Protein 4N83 (pdb70)

Foldseek 3Di:
DPDDDDDPVDDDDVVLVVLQVQLVVLDDALVVFDQLVQLVQLVVDDPLLNVLLLLLLLLVLLVLVLCLPQLLVLLLVLDDDPSVNVSSVSVSVVSVRSSVNSVVNCPNRHDDVVNVVSNVDSVVDPLSVVLSVVLVCCSVDNDNLSSLLSLLCRLQFLNVLSLLSLLLQVLVVHSVSVLVSVLSVNVNSLSVLLVSLVVSVVVLVVDDPVVNVVVVVVNVVVVVVSLVSSLVVLCVRCVVVPCSVLSNLRNLASSQVSQVSNPHHRDDPRYLVNHDPSSSVSNPD/DPDDDDDPVDDPDVVLVVLQVVLVVLDDALVVQDQLVQVVLLVPDDPLLLVLLLLLLLLQLLVLVLCLPQLLVLLLVVDPGPSNNVSSVSVSVVSVRLSVSSVVNCVNNHDPVSNVVSNVCSVPPPLSVVLSVVLVVCSVDNDNLSSLLSLLCVLLFLSLLRLLSLLLQVLVVHSVRNLVSVLSVNVNSLSVLLVSLVVSQVVLVVDDPVVNVVVVVVSVVVNVVNLVSSLVVSCVRCVVVPCSVLSNLVRLQSSQVSCVSNVHHRDDPRHLVNHDVSSSSSND/DPDDDDDPVPDPDVVLVVLCVQLVVLDDALVVFDQLVQVVVLVVDDPLLNVLLLQLLLLQLLVLVLCLPLLLVLLLVVDDDPSNNVSSVSVSVVSVRLNVNSVVNCVNRHDPVSNVVSNVCSVPPPLSVVLSVVLVVCSVPNDNLSSLLSLLCVQLFLSLLRLLSLLLQVLVVHSVRVNVSVLSVNSNSLSVLLVSLVVSQVVLVVDDPVVNVVVVVVSVVVSVVSLVSSLVVSCVRCVVVPCSVLSNLVNLQSSQVSCVSNVHHRDDPRHLVSHDVSSSSSND/DPDDDDDPVVDDDCVLVVLQVQLVVLDDALVPFDLLVQQVQLVPDDPLLNVLLLLLLLLLLLLLCLCLPQLLVLLLVVDPDPSNNVSSVSVSVVSVRLNVSSVVNCVNRHDPVSNVVSNVCNVPDPLSVVLSCVLVVCSVDNDNLSSLLSLLCVLLFLSLLRLLSLLLQVLVPHSVSVLVSVLSVNSNSLSVLLVSLVVSQVVLVVDDPVVNVVVVVVSVVVVVVNLVSSLVVSCVRCVVPPCSVLSNLVNLQSSQVSCVSNVHHRDDPRHPVNHDVSSVVSND/DPDDDDDPVDDPDCVLVVLLVVLVVLDDALVPFDQQVQQVLQVPDDPLLVVLLLLLLLLLLVVLVLCLPQLLVLLLVVDPDPSNNVSSVSVSVVSVRLSVSSVVNCVNRPDPVSNVVSNVCSVVPPLSVVVSCVLRVCSVDNDSLSSLLSLLCVLLFLSLLSLLSLLLCVLVVHSVSVLVSVLSVNVNSLSVLLVSLVVSQVVLVVDPPVVNVVVVVVSVVVNVVNLVSSLVVLCVRCVVVPCSVLSNLVNLASSQVSCVSNVHHRDDPRDLVNHDVSSVSSVD/DPDDDDDPVPDPDVVLVVLCVQLVVLDDALVVFDQLVQVVLLVPDDPLLLVLLLQLLLLLLVVLVLCLPQQLVLLLVVDDDVSVNVSSVSVSVVSVRLNVNSVVNCVNNHDPVSNVVSNVCNVDPPLSVVLSCVLVVCSVDNDSLSSLLSLLCVQLFLSLLRLLSLLLQVLVVHSVRVLVSVLSVNSNVLSVLLVSLVVSLVVLVVDDPVVNVVVVVVSVVVSVVSLVSSLVVSCVSCVVVPCSVLSNLVNLQSSQVSCVSNVHHRDDPRHLVNHDPSSSVSND/DDDDDDPVPDPDPVLVVLLVQLVVLDDALVVFDQLVQQVLLVPDDPLLVVLLLLLLLLLLLLLVCCLPQQLVLLLVLDDGPSRNVSSVSVSVVSVRSSVNSVVNCVNRHDDVSNVVSNVCQVPPPLSVVLSVVLSCCSVPNDNLSSLLSLLCVLLFLSLLRLLSLLLCVLVVHSVRSNVSVLSVCSNSLSVLLVSLVVSQVVLVVDDPVVNVVVVVVSVVVNVVNLVSSLVVSCVSCVVVPCSVLSNLVRLQSVQVSQVSNPHHRDDPRDPVSHDVSSVSSND/DDDDDDPVDDPDVLLVVLLVVLVVLDDALVVFPLLVQVVLLVPDDPLLLVLLLQLLLLVLLVLCLCLPQQLVLLLVDDPGPSNNVSSVSVSVVSVRLSVSSVVNCVNRHDPVSNVVSNVCSVPPPLSVVLSCVLVVCSVDNDNLSSLLSLLCVLLFLSLLSLLSLLLQVLVVHSVRSLVSVLSVNVSSLSVLLVSLVVSQVVLVVDDPVVNVVVVVVSVVVSCVNLVSSLVVSCVSCVVVPCSVLSSLVSLQSSQVNCVSNVHHRDDPRYPVSRDVSSVSSND

Radius of gyration: 45.93 Å; Cα contacts (8 Å, |Δi|>4): 2920; chains: 8; bounding box: 120×88×138 Å

InterPro domains:
  IPR000358 Ribonucleotide reductase small subunit family [PF00268] (8-279)
  IPR000358 Ribonucleotide reductase small subunit family [PIRSF000355] (4-313)
  IPR000358 Ribonucleotide reductase small subunit family [PTHR23409] (8-311)
  IPR009078 Ferritin-like superfamily [SSF47240] (3-316)
  IPR012348 Ribonucleotide reductase-like [G3DSA:1.10.620.20] (1-287)
  IPR026494 Ribonucleoside-diphosphate reductase subunit beta [TIGR04171] (5-316)
  IPR033909 Ribonucleotide reductase small subunit [cd01049] (8-287)

Nearest PDB structures (foldseek):
  4n83-assembly2_H  TM=1.001E+00  e=3.564E-34  Streptococcus sanguinis SK36
  4m1f-assembly1_A  TM=9.759E-01  e=8.299E-24  Escherichia coli K-12
  1r2f-assembly1_B  TM=9.781E-01  e=1.342E-23  Salmonella enterica subsp. enterica serovar Typhimurium
  1uzr-assembly2_B  TM=9.699E-01  e=4.005E-23  Mycobacterium tuberculosis
  8rag-assembly2_C  TM=9.700E-01  e=2.476E-20  Gardnerella vaginalis ATCC 14019

Solvent-accessible surface area: 83320 Å² total; per-residue (Å²): 150,89,34,166,9,12,18,19,55,50,21,110,21,18,19,0,81,13,10,4,83,76,0,7,138,22,18,7,12,4,88,153,28,73,13,68,99,8,65,71,42,18,126,16,25,63,165,123,48,67,86,8,7,5,59,2,3,0,1,7,0,0,0,0,0,0,1,2,26,23,0,1,40,12,1,6,167,37,46,105,10,37,4,0,24,6,0,1,1,1,1,0,1,0,1,1,0,0,1,24,0,0,3,23,0,2,59,41,17,19,83,176,73,81,10,79,122,25,11,58,66,0,40,105,4,106,71,1,26,96,6,0,72,26,0,8,84,4,9,117,114,16,88,48,12,35,22,9,0,0,3,0,0,0,3,9,0,0,0,17,3,2,0,0,2,4,3,50,6,36,15,50,134,29,7,52,27,0,2,85,0,1,49,30,0,25,102,0,2,59,25,2,4,47,4,4,0,20,1,1,27,53,21,20,111,117,51,70,133,96,79,24,115,137,18,66,116,85,2,49,91,18,0,119,61,0,23,127,43,0,43,21,8,0,79,54,13,0,87,98,28,45,27,13,116,58,0,24,22,0,0,50,33,1,0,15,79,0,0,108,31,1,44,20,107,73,72,35,120,18,63,35,143,83,3,22,106,62,0,34,70,0,49,82,121,117,84,34,135,9,12,20,23,49,26,16,113,21,11,18,0,64,26,10,7,69,114,2,4,128,19,24,11,8,3,104,166,27,77,13,50,100,4,12,71,46,9,43,135,15,61,146,121,36,52,81,6,4,4,59,2,4,0,2,5,0,0,2,0,2,0,3,5,30,20,0,4,40,8,1,16,154,40,41,108,15,37,5,0,22,6,0,0,1,1,2,0,0,2,1,4,0,0,1,29,0,0,3,24,0,0,35,21,3,12,11,59,65,75,12,48,116,22,13,60,62,0,31,104,7,100,81,1,18,96,11,0,83,35,0,10,91,7,3,119,118,19,82,34,18,32,11,7,0,0,4,1,0,0,8,14,0,1,1,19,3,5,0,0,0,6,3,46,6,41,24,67,121,47,5,43,28,2,3,79,0,0,47,20,0,22,103,1,2,59,24,4,2,48,3,6,0,28,2,1,48,49,26,18,111,121,44,74,131,105,86,27,106,148,18,68,121,74,2,45,89,14,0,115,60,2,24,119,42,2,45,21,8,0,66,62,12,0,84,97,37,59,30,12,120,72,0,16,21,0,0,48,30,5,0,15,98,0,0,110,29,1,40,25,114,70,62,31,125,20,49,43,141,85,4,20,107,61,0,43,97,1,61,114,137,91,34,144,9,12,23,18,46,26,21,112,26,15,18,0,71,11,9,6,65,73,3,4,141,22,18,7,9,3,101,154,24,72,14,47,100,4,9,78,40,13,44,140,20,45,149,116,43,66,65,5,3,5,57,2,3,1,2,8,0,0,3,0,1,0,4,6,38,23,1,6,42,7,2,16,165,43,41,111,15,36,4,1,21,4,0,0,1,2,2,0,0,4,2,4,0,0,1,28,0,0,3,23,0,1,38,21,3,15,14,56,64,73,11,56,115,18,14,60,60,0,19,86,9,98,72,1,16,101,7,0,67,33,0,11,84,8,6,119,120,21,81,31,21,38,8,7,0,0,7,2,0,0,8,13,0,0,4,20,4,4,0,1,0,4,1,45,5,43,20,63,124,82,3,44,28,0,2,75,0,0,60,25,0,19,102,2,2,54,24,4,2,53,2,7,0,16,2,0,35,56,22,14,103,122,47,69,119,117,92,25,92,152,19,71,113,74,8,108,88,15,1,66,64,2,16,101,38,1,43,18,8,0,70,58,8,0,83,113,37,62,35,15,118,77,0,17,20,0,0,51,29,3,0,15,83,0,9,122,30,1,44,34,121,77,70,22,125,19,52,44,145,88,5,17,103,59,0,38,88,3,49,124,126,90,32,138,9,14,20,24,56,26,16,117,24,7,17,0,65,23,8,7,72,99,5,4,121,28,28,9,14,2,96,175,28,74,12,36,76,8,7,61,38,16,45,132,18,56,159,123,48,57,67,3,5,3,55,2,3,0,2,5,0,1,3,0,1,0,3,4,36,20,0,5,33,5,2,13,142,46,40,110,14,36,4,0,25,4,0,1,1,3,2,1,0,4,2,4,0,0,2,20,0,0,2,26,0,1,39,30,4,15,28,93,76,79,12,66,120,18,11,59,62,0,26,91,11,96,94,0,12,110,9,1,72,30,0,11,85,14,8,125,115,22,74,25,23,36,20,8,0,0,4,1,1,0,5,11,0,1,0,18,3,4,0,0,0,6,4,46,10,40,17,70,120,84,5,39,28,1,4,85,1,1,64,21,0,25,101,3,2,55,13,2,3,38,3,7,0,20,2,4,47,48,26,23,108,120,38,80,123,97,87,28,102,139,15,66,123,72,2,49,95,16,2,120,62,2,25,122,60,3,42,18,7,0,71,54,3,0,88,80,45,56,32,10,117,77,0,21,20,0,0,48,30,3,1,14,84,0,0,98,29,4,47,21,111,74,64,33,125,20,50,39,133,84,6,24,105,52,0,34,92,3,56,120,126,88,30,139,10,12,20,20,50,25,15,113,25,10,18,0,83,28,11,5,75,108,2,4,114,21,20,7,12,7,102,155,28,70,15,65,1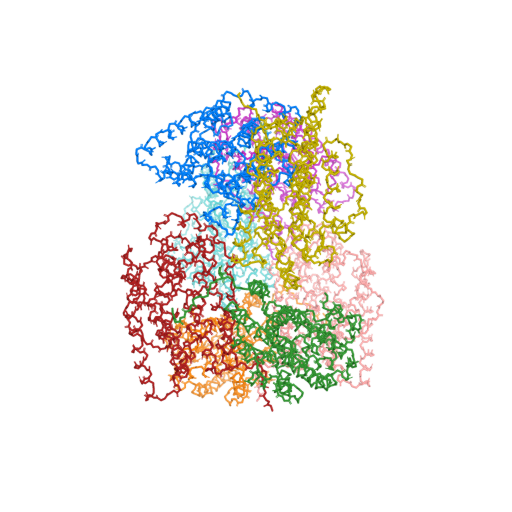00,4,70,88,37,15,175,144,23,58,155,118,44,49,81,6,8,5,47,3,4,1,5,8,0,0,4,0,2,0,4,5,34,18,0,4,45,9,2,17,163,40,40,109,12,37,4,0,20,3,0,0,1,1,2,0,0,2,2,4,0,0,1,23,0,0,2,21,0,1,64,45,18,24,84,158,78,81,8,76,123,19,14,62,67,0,26,102,12,100,84,0,8,103,10,0,71,25,0,8,86,6,6,122,115,18,76,33,18,30,16,8,0,0,4,1,0,0,6,13,0,1,4,17,5,5,0,0,2,8,3,47,7,42,4,57,90,56,6,46,28,3,3,89,0,1,69,25,0,24,99,2,2,57,18,3,2,49,2,6,0,21,2,1,45,40,26,22,103,123,38,74,120,100,82,19,101,139,15,66,122,74,0,42,87,17,0,111,73,0,25,123,33,1,36,11,10,0,72,58,6,1,88,88,35,57,36,13,110,71,0,26,18,0,0,47,29,3,0,12,84,0,0,104,33,4,49,32,113,73,67,34,127,24,56,37,129,90,3,18,46,29,0,34,80,3,56,117,140,92,33,153,12,15,17,18,60,55,46,131,23,110,64,0,94,60,10,7,76,117,4,4,132,27,20,11,9,2,94,163,30,71,13,63,99,4,16,79,46,9,50,150,10,56,150,120,38,57,69,4,3,5,56,2,2,1,1,7,0,0,3,0,0,0,5,4,39,24,0,4,38,6,2,15,160,44,39,111,13,40,6,1,25,4,0,0,0,1,2,0,0,3,2,5,0,0,0,23,0,0,2,23,0,1,44,21,4,17,13,54,66,70,13,53,113,18,13,61,58,0,21,85,11,101,77,1,17,99,10,0,68,29,0,11,89,9,3,122,111,21,78,34,19,36,12,7,0,0,6,2,0,0,7,12,0,0,2,17,4,5,0,1,1,2,2,48,3,45,22,63,123,62,3,39,28,0,2,80,0,0,61,26,0,20,90,2,2,59,21,6,3,81,2,6,0,44,1,0,56,47,27,20,100,120,43,73,131,112,90,22,96,143,17,75,104,73,6,101,84,18,1,68,62,2,19,97,56,2,42,15,8,0,68,59,7,0,86,99,36,64,31,16,114,75,0,20,22,0,0,48,34,3,0,15,87,0,8,95,31,0,45,28,118,81,70,24,124,18,46,41,136,86,5,16,100,60,0,30,93,3,55,112,148,34,153,14,4,23,20,57,56,62,119,20,104,51,0,84,50,10,4,64,115,1,3,119,25,20,9,12,6,103,153,28,78,14,35,80,4,7,62,41,16,50,132,14,46,160,136,44,67,88,1,5,5,37,2,3,0,3,4,0,1,4,0,1,0,1,6,33,26,0,4,34,12,0,15,160,43,37,114,12,38,4,0,26,2,0,0,1,1,2,0,0,0,1,3,2,0,1,23,0,0,2,28,0,1,42,22,6,15,24,87,65,75,10,69,113,19,12,58,66,0,44,98,12,99,80,0,13,95,3,1,78,31,0,11,83,4,5,126,106,21,80,32,20,37,10,8,0,0,3,1,0,0,6,11,0,0,0,22,3,4,0,0,2,5,3,39,5,46,20,60,119,82,5,42,27,2,3,75,0,1,50,25,0,26,100,0,2,55,24,2,2,70,5,4,0,59,1,5,70,51,23,27,102,122,49,78,146,94,84,28,107,125,19,60,115,78,2,51,82,14,1,132,69,1,24,121,33,1,50,20,9,0,75,74,7,0,84,120,42,53,39,21,121,67,0,14,17,1,0,50,32,3,0,16,83,0,0,104,37,2,42,28,117,79,71,34,125,25,59,32,134,83,2,13,100,61,0,48,90,2,60,120,134,36,152,9,12,22,21,53,25,17,114,22,12,15,0,77,23,11,9,75,114,3,5,122,18,27,10,8,5,100,150,29,73,11,57,96,3,13,84,44,12,50,143,13,57,142,114,40,48,85,6,5,5,67,3,3,0,3,6,0,0,2,0,0,0,2,4,33,22,2,5,45,9,0,12,158,42,41,104,15,38,5,0,20,4,0,0,1,2,2,0,0,3,1,4,0,0,1,27,0,0,3,22,0,0,36,28,3,16,12,61,66,73,14,52,117,19,11,59,62,0,25,86,10,99,86,1,9,110,11,0,74,22,0,10,91,9,6,122,115,21,79,37,19,33,8,8,0,0,6,1,0,0,6,13,0,0,1,16,4,4,0,3,1,6,2,51,6,42,11,71,129,49,5,45,27,1,3,79,0,1,53,26,0,18,104,2,2,57,25,2,3,43,2,5,0,25,1,0,47,50,28,19,108,121,45,67,131,94,84,24,103,149,17,71,117,69,0,50,85,15,0,109,57,2,24,116,42,3,48,21,10,0,70,64,12,1,84,94,41,72,35,9,116,78,0,12,27,1,0,48,36,4,0,15,91,0,0,102,30,1,44,19,110,71,65,26,126,12,52,42,138,78,3,22,110,53,0,39,88,1,60,117

B-factor: mean 49.42, std 34.69, range [2.0, 145.28]

CATH classification: 1.10.620.20

Secondary structure (DSSP, 8-state):
-------TTS-SSHHHHHHHHHHHHT---TTTS-GGGGHHHHSSS-HHHHHHHHHHHHHHHHHHHHIIIIIHHHHHTT-SSHHHHHHHHHHHHHHHHHHHHHHHHHHHHS-HHHHHHHHHHHTT-HHHHHHHHHHHHHHHHS-TTHHHHHHHHIIIIITHHHHHHHHHHHHTT-SHHHHHHHHHHHHHHHHHHHHHHHHHHHHHSSS-HHHHHHHHHHHHHHHHHHHHHHHHHHHHHHTTTT-HHHHHHHHHHHHHHHHHHTT----S---TTTS-HHHHHHH--/--S----TTS-S-HHHHHHHHHHHHT---GGGS-GGGGHHHHTTS-HHHHHHHHHHHHHHHHHHHHIIIIIHHHHHTT-SSHHHHHHHHHHHHHHHHHHHHHHHHHHHHS-HHHHHHHHHHHHH-HHHHHHHHHHHHHHHHS-HHHHHHHHHHIIIIITHHHHHHHHHHHHTT-SHHHHHHHHHHHHHHHHHHHHHHHHHHHHHHTS-HHHHHHHHHHHHHHHHHHHHHHHHHHHHHHTTTT-HHHHHHHHHHHHHHHHHHTT----S---TTTS-HHHHHHT-/-------TTS-S-HHHHHHHHHHHHT---GGGS-GGGGHHHHHTS-HHHHHHHHHHHHHHHHHHHHIIIIIHHHHHHT-SSHHHHHHHHHHHHHHHHHHHHHHHHHHHH--HHHHHHHHHHHHH-HHHHHHHHHHHHHHHHS-HHHHHHHHHHIIIIITHHHHHHHHHHHHTT-SHHHHHHHHHHHHHHHHHHHHHHHHHHHHHHHS-HHHHHHHHHHHHHHHHHHHHHHHHHHHHHHTTTT-HHHHHHHHHHHHHHHHHHTT----S---GGGS-HHHHHHH-/-------TTS-S-HHHHHHHHHHHHT---GGGS-GGGGHHHHHHS-HHHHHHHHHHHHHHHHHHHHIIIIIHHHHHTT-SSHHHHHHHHHHHHHHHHHHHHHHHHHHHH--HHHHHHHHHHHHH-HHHHHHHHHHHHHHHHS-HHHHHHHHHHIIIIITHHHHHHHHHHHHTT-SHHHHHHHHHHHHHHHHHHHHHHHHHHHHHHTS-HHHHHHHHHHHHHHHHHHHHHHHHHHHHHHTTTT-HHHHHHHHHHHHHHHHHHTT----S---TTTS-HHHHHHH-/-------TTS-S-HHHHHHHHHHHHT---GGGS-GGGGHHHHHTS-HHHHHHHHHHHHHHHHHHHHIIIIIHHHHGGG-SSHHHHHHHHHHHHHHHHHHHHHHHHHHHHS-HHHHHHHHHHHTT-HHHHHHHHHHHHHHHHS-HHHHHHHHHHIIIIITHHHHHHHHHHHHTT-SHHHHHHHHHHHHHHHHHHHHHHHHHHHHHTTS-HHHHHHHHHHHHHHHHHHHHHHHHHHHHHHGGGT-HHHHHHHHHHHHHHHHHHTT----S---STTS-HHHHHHH-/---PPP-TTS-S-HHHHHHHHHHHHT---GGGS-GGGGHHHHHTS-HHHHHHHHHHHHHHHHHHHHIIIIIHHHHHTT-SSHHHHHHHHHHHHHHHHHHHHHHHHHHHH--HHHHHHHHHHHHH-HHHHHHHHHHHHHHHHS-HHHHHHHHHHIIIIITHHHHHHHHHHHHTT-SHHHHHHHHHHHHHHHHHHHHHHHHHHHHHHHS-HHHHHHHHHHHHHHHHHHHHHHHHHHHHHHGGGT-HHHHHHHHHHHHHHHHHHTTPPP-----GGGS-HHHHHHH-/------SSS-S-HHHHHHHHHHSTT---TTTS-GGGGHHHHTTS-HHHHHHHHHHHHHHHHHHHHIIIIIHHHHGGG--SHHHHHHHHHHHHHHHHHHHHHHHHHHHH--HHHHHHHHHHHHH-HHHHHHHHHHHHHHHHS-HHHHHHHHHHIIIIITHHHHHHHHHHHHTT-SHHHHHHHHHHHHHHHHHHHHHHHHHHHHHHHS-HHHHHHHHHHHHHHHHHHHHHHHHHHHHHHTTTT-HHHHHHHHHHHHHHHHHHHT--------TTTS-HHHHHHH-/------TTS-S-HHHHHHHHHHHHT---GGGS-GGGGHHHHHTS-HHHHHHHHHHHHHHHHHHHHIIIIIHHHHGGG-SSHHHHHHHHHHHHHHHHHHHHHHHHHHHH--HHHHHHHHHHHTT-HHHHHHHHHHHHHHHHS-HHHHHHHHHIIIIIITHHHHHHHHHHHHTT-SHHHHHHHHHHHHHHHHHHHHHHHHHHHHHHTS-HHHHHHHHHHHHHHHHHHHHHHHHHHHHHHGGGT-HHHHHHHHHHHHHHHHHHTT----S---GGGS-HHHHHHH-

Sequence (2271 aa):
TYYKAINWNAIEDVIDKSTWEKLTEQFWLDTRIPLSNDLDDWRKLSHKEKDLVGKVFGGLTLLDTLQSESGVDALRKDVRTAHEEAVFNNIQFMESVHAKSYSSIFSTLNTKSEIDEIFAWTNTNPYLQKKAEIINEIYLNGTALEKKIASVFLETFLFYSGFFTPLYYLGNNKLANVAEIIKLIIRDESVHGTYIGYKFQLAFNELPEDEQEKLKEWMYDLLYTLYENEEGYTESLYDTVGWTEEVKTFLRYNANKALMNLGQDPLFPDSADDVNPIVMNGISTTYYKAINWNAIEDVIDKSTWEKLTEQFWLDTRIPLSNDLDDWRKLSHKEKDLVGKVFGGLTLLDTLQSESGVDALRKDVRTAHEEAVFNNIQFMESVHAKSYSSIFSTLNTKSEIDEIFAWTNTNPYLQKKAEIINEIYLNGTALEKKIASVFLETFLFYSGFFTPLYYLGNNKLANVAEIIKLIIRDESVHGTYIGYKFQLAFNELPEDEQEKLKEWMYDLLYTLYENEEGYTESLYDTVGWTEEVKTFLRYNANKALMNLGQDPLFPDSADDVNPIVMNGISTYYKAINWNAIEDVIDKSTWEKLTEQFWLDTRIPLSNDLDDWRKLSHKEKDLVGKVFGGLTLLDTLQSESGVDALRKDVRTAHEEAVFNNIQFMESVHAKSYSSIFSTLNTKSEIDEIFAWTNTNPYLQKKAEIINEIYLNGTALEKKIASVFLETFLFYSGFFTPLYYLGNNKLANVAEIIKLIIRDESVHGTYIGYKFQLAFNELPEDEQEKLKEWMYDLLYTLYENEEGYTESLYDTVGWTEEVKTFLRYNANKALMNLGQDPLFPDSADDVNPIVMNGISTYYKAINWNAIEDVIDKSTWEKLTEQFWLDTRIPLSNDLDDWRKLSHKEKDLVGKVFGGLTLLDTLQSESGVDALRKDVRTAHEEAVFNNIQFMESVHAKSYSSIFSTLNTKSEIDEIFAWTNTNPYLQKKAEIINEIYLNGTALEKKIASVFLETFLFYSGFFTPLYYLGNNKLANVAEIIKLIIRDESVHGTYIGYKFQLAFNELPEDEQEKLKEWMYDLLYTLYENEEGYTESLYDTVGWTEEVKTFLRYNANKALMNLGQDPLFPDSADDVNPIVMNGISTYYKAINWNAIEDVIDKSTWEKLTEQFWLDTRIPLSNDLDDWRKLSHKEKDLVGKVFGGLTLLDTLQSESGVDALRKDVRTAHEEAVFNNIQFMESVHAKSYSSIFSTLNTKSEIDEIFAWTNTNPYLQKKAEIINEIYLNGTALEKKIASVFLETFLFYSGFFTPLYYLGNNKLANVAEIIKLIIRDESVHGTYIGYKFQLAFNELPEDEQEKLKEWMYDLLYTLYENEEGYTESLYDTVGWTEEVKTFLRYNANKALMNLGQDPLFPDSADDVNPIVMNGISTYYKAINWNAIEDVIDKSTWEKLTEQFWLDTRIPLSNDLDDWRKLSHKEKDLVGKVFGGLTLLDTLQSESGVDALRKDVRTAHEEAVFNNIQFMESVHAKSYSSIFSTLNTKSEIDEIFAWTNTNPYLQKKAEIINEIYLNGTALEKKIASVFLETFLFYSGFFTPLYYLGNNKLANVAEIIKLIIRDESVHGTYIGYKFQLAFNELPEDEQEKLKEWMYDLLYTLYENEEGYTESLYDTVGWTEEVKTFLRYNANKALMNLGQDPLFPDSADDVNPIVMNGISYYKAINWNAIEDVIDKSTWEKLTEQFWLDTRIPLSNDLDDWRKLSHKEKDLVGKVFGGLTLLDTLQSESGVDALRKDVRTAHEEAVFNNIQFMESVHAKSYSSIFSTLNTKSEIDEIFAWTNTNPYLQKKAEIINEIYLNGTALEKKIASVFLETFLFYSGFFTPLYYLGNNKLANVAEIIKLIIRDESVHGTYIGYKFQLAFNELPEDEQEKLKEWMYDLLYTLYENEEGYTESLYDTVGWTEEVKTFLRYNANKALMNLGQDPLFPDSADDVNPIVMNGISYYKAINWNAIEDVIDKSTWEKLTEQFWLDTRIPLSNDLDDWRKLSHKEKDLVGKVFGGLTLLDTLQSESGVDALRKDVRTAHEEAVFNNIQFMESVHAKSYSSIFSTLNTKSEIDEIFAWTNTNPYLQKKAEIINEIYLNGTALEKKIASVFLETFLFYSGFFTPLYYLGNNKLANVAEIIKLIIRDESVHGTYIGYKFQLAFNELPEDEQEKLKEWMYDLLYTLYENEEGYTESLYDTVGWTEEVKTFLRYNANKALMNLGQDPLFPDSADDVNPIVMNGIS

Structure (mmCIF, N/CA/C/O backbone):
data_4N83
#
_entry.id   4N83
#
_cell.length_a   117.657
_cell.length_b   80.224
_cell.length_c   166.374
_cell.angle_alpha   90.000
_cell.angle_beta   105.910
_cell.angle_gamma   90.000
#
_symmetry.space_group_name_H-M   'P 1 21 1'
#
loop_
_entity.id
_entity.type
_entity.pdbx_description
1 polymer 'Ribonucleoside-diphosphate reductase subunit beta'
2 non-polymer 'MANGANESE (II) ION'
3 water water
#
loop_
_atom_site.group_PDB
_atom_site.id
_atom_site.type_symbol
_atom_site.label_atom_id
_atom_site.label_alt_id
_atom_site.label_comp_id
_atom_site.label_asym_id
_atom_site.label_entity_id
_atom_site.label_seq_id
_atom_site.pdbx_PDB_ins_code
_atom_site.Cartn_x
_atom_site.Cartn_y
_atom_site.Cartn_z
_atom_site.occupancy
_atom_site.B_iso_or_equiv
_atom_site.auth_seq_id
_atom_site.auth_comp_id
_atom_site.auth_asym_id
_atom_site.auth_atom_id
_atom_site.pdbx_PDB_model_num
ATOM 1 N N . THR A 1 3 ? -90.835 12.343 67.550 1.00 105.42 3 THR A N 1
ATOM 2 C CA . THR A 1 3 ? -92.227 11.945 67.179 1.00 106.88 3 THR A CA 1
ATOM 3 C C . THR A 1 3 ? -92.609 12.481 65.797 1.00 106.92 3 THR A C 1
ATOM 4 O O . THR A 1 3 ? -93.095 11.728 64.954 1.00 107.01 3 THR A O 1
ATOM 8 N N . TYR A 1 4 ? -92.379 13.775 65.571 1.00 107.09 4 TYR A N 1
ATOM 9 C CA . TYR A 1 4 ? -92.753 14.423 64.309 1.00 107.16 4 TYR A CA 1
ATOM 10 C C . TYR A 1 4 ? -91.729 14.186 63.193 1.00 105.22 4 TYR A C 1
ATOM 11 O O . TYR A 1 4 ? -92.094 13.756 62.095 1.00 105.13 4 TYR A O 1
ATOM 20 N N . TYR A 1 5 ? -90.459 14.480 63.473 1.00 103.55 5 TYR A N 1
ATOM 21 C CA . TYR A 1 5 ? -89.380 14.329 62.489 1.00 101.13 5 TYR A CA 1
ATOM 22 C C . TYR A 1 5 ? -88.236 13.496 63.068 1.00 99.22 5 TYR A C 1
ATOM 23 O O . TYR A 1 5 ? -88.213 13.207 64.266 1.00 100.26 5 TYR A O 1
ATOM 32 N N . LYS A 1 6 ? -87.293 13.116 62.208 1.00 96.70 6 LYS A N 1
ATOM 33 C CA . LYS A 1 6 ? -86.194 12.229 62.591 1.00 94.51 6 LYS A CA 1
ATOM 34 C C . LYS A 1 6 ? -84.843 12.840 62.225 1.00 91.47 6 LYS A C 1
ATOM 35 O O . LYS A 1 6 ? -84.642 13.274 61.090 1.00 90.50 6 LYS A O 1
ATOM 41 N N . ALA A 1 7 ? -83.924 12.871 63.189 1.00 89.41 7 ALA A N 1
ATOM 42 C CA . ALA A 1 7 ? -82.562 13.352 62.952 1.00 86.38 7 ALA A CA 1
ATOM 43 C C . ALA A 1 7 ? -81.747 12.251 62.289 1.00 83.44 7 ALA A C 1
ATOM 44 O O . ALA A 1 7 ? -81.691 11.131 62.797 1.00 83.04 7 ALA A O 1
ATOM 46 N N . ILE A 1 8 ? -81.119 12.569 61.159 1.00 80.82 8 ILE A N 1
ATOM 47 C CA . ILE A 1 8 ? -80.311 11.592 60.425 1.00 78.13 8 ILE A CA 1
ATOM 48 C C . ILE A 1 8 ? -79.034 11.240 61.199 1.00 76.68 8 ILE A C 1
ATOM 49 O O . ILE A 1 8 ? -78.272 12.123 61.604 1.00 76.06 8 ILE A O 1
ATOM 54 N N . ASN A 1 9 ? -78.827 9.941 61.412 1.00 75.46 9 ASN A N 1
ATOM 55 C CA . ASN A 1 9 ? -77.677 9.427 62.150 1.00 74.48 9 ASN A CA 1
ATOM 56 C C . ASN A 1 9 ? -76.832 8.542 61.244 1.00 73.27 9 ASN A C 1
ATOM 57 O O . ASN A 1 9 ? -77.289 7.485 60.808 1.00 73.76 9 ASN A O 1
ATOM 62 N N . TRP A 1 10 ? -75.601 8.972 60.970 1.00 72.15 10 TRP A N 1
ATOM 63 C CA . TRP A 1 10 ? -74.688 8.219 60.102 1.00 70.83 10 TRP A CA 1
ATOM 64 C C . TRP A 1 10 ? -73.926 7.112 60.850 1.00 70.90 10 TRP A C 1
ATOM 65 O O . TRP A 1 10 ? -73.171 6.354 60.240 1.00 69.66 10 TRP A O 1
ATOM 76 N N . ASN A 1 11 ? -74.122 7.029 62.166 1.00 72.52 11 ASN A N 1
ATOM 77 C CA . ASN A 1 11 ? -73.677 5.876 62.956 1.00 73.30 11 ASN A CA 1
ATOM 78 C C . ASN A 1 11 ? -74.777 4.817 63.076 1.00 73.87 11 ASN A C 1
ATOM 79 O O . ASN A 1 11 ? -74.581 3.783 63.719 1.00 74.17 11 ASN A O 1
ATOM 84 N N . ALA A 1 12 ? -75.934 5.093 62.472 1.00 74.48 12 ALA A N 1
ATOM 85 C CA . ALA A 1 12 ? -77.035 4.138 62.378 1.00 75.12 12 ALA A CA 1
ATOM 86 C C . ALA A 1 12 ? -77.382 3.915 60.906 1.00 74.72 12 ALA A C 1
ATOM 87 O O . ALA A 1 12 ? -78.460 4.293 60.443 1.00 75.20 12 ALA A O 1
ATOM 89 N N . ILE A 1 13 ? -76.453 3.302 60.176 1.00 74.10 13 ILE A N 1
ATOM 90 C CA . ILE A 1 13 ? -76.620 3.070 58.742 1.00 74.04 13 ILE A CA 1
ATOM 91 C C . ILE A 1 13 ? -77.497 1.841 58.503 1.00 74.45 13 ILE A C 1
ATOM 92 O O . ILE A 1 13 ? -77.258 0.774 59.073 1.00 75.13 13 ILE A O 1
ATOM 97 N N . GLU A 1 14 ? -78.510 2.006 57.656 1.00 74.27 14 GLU A N 1
ATOM 98 C CA . GLU A 1 14 ? -79.431 0.925 57.316 1.00 74.89 14 GLU A CA 1
ATOM 99 C C . GLU A 1 14 ? -78.863 0.096 56.169 1.00 74.43 14 GLU A C 1
ATOM 100 O O . GLU A 1 14 ? -78.786 -1.129 56.262 1.00 74.31 14 GLU A O 1
ATOM 106 N N . ASP A 1 15 ? -78.464 0.777 55.094 1.00 73.94 15 ASP A N 1
ATOM 107 C CA . ASP A 1 15 ? -77.870 0.134 53.921 1.00 72.93 15 ASP A CA 1
ATOM 108 C C . ASP A 1 15 ? -76.418 0.590 53.751 1.00 71.08 15 ASP A C 1
ATOM 109 O O . ASP A 1 15 ? -76.151 1.775 53.542 1.00 70.61 15 ASP A O 1
ATOM 114 N N . VAL A 1 16 ? -75.491 -0.364 53.825 1.00 69.21 16 VAL A N 1
ATOM 115 C CA . VAL A 1 16 ? -74.048 -0.075 53.788 1.00 67.66 16 VAL A CA 1
ATOM 116 C C . VAL A 1 16 ? -73.540 0.585 52.497 1.00 66.48 16 VAL A C 1
ATOM 117 O O . VAL A 1 16 ? -72.467 1.191 52.496 1.00 66.20 16 VAL A O 1
ATOM 121 N N . ILE A 1 17 ? -74.292 0.459 51.404 1.00 65.43 17 ILE A N 1
ATOM 122 C CA . ILE A 1 17 ? -73.908 1.079 50.129 1.00 63.66 17 ILE A CA 1
ATOM 123 C C . ILE A 1 17 ? -74.187 2.590 50.128 1.00 62.96 17 ILE A C 1
ATOM 124 O O . ILE A 1 17 ? -73.620 3.327 49.318 1.00 62.29 17 ILE A O 1
ATOM 129 N N . ASP A 1 18 ? -75.035 3.054 51.044 1.00 62.61 18 ASP A N 1
ATOM 130 C CA . ASP A 1 18 ? -75.242 4.491 51.233 1.00 62.57 18 ASP A CA 1
ATOM 131 C C . ASP A 1 18 ? -73.932 5.146 51.667 1.00 61.89 18 ASP A C 1
ATOM 132 O O . ASP A 1 18 ? -73.536 6.181 51.123 1.00 61.30 18 ASP A O 1
ATOM 137 N N . LYS A 1 19 ? -73.277 4.535 52.656 1.00 61.71 19 LYS A N 1
ATOM 138 C CA . LYS A 1 19 ? -71.945 4.952 53.106 1.00 60.97 19 LYS A CA 1
ATOM 139 C C . LYS A 1 19 ? -70.989 5.135 51.934 1.00 59.91 19 LYS A C 1
ATOM 140 O O . LYS A 1 19 ? -70.459 6.226 51.719 1.00 59.86 19 LYS A O 1
ATOM 146 N N . SER A 1 20 ? -70.784 4.057 51.181 1.00 58.76 20 SER A N 1
ATOM 147 C CA . SER A 1 20 ? -69.772 4.024 50.128 1.00 58.06 20 SER A CA 1
ATOM 148 C C . SER A 1 20 ? -70.094 4.943 48.951 1.00 57.43 20 SER A C 1
ATOM 149 O O . SER A 1 20 ? -69.192 5.558 48.382 1.00 56.92 20 SER A O 1
ATOM 152 N N . THR A 1 21 ? -71.371 5.034 48.588 1.00 57.52 21 THR A N 1
ATOM 153 C CA . THR A 1 21 ? -71.788 5.872 47.460 1.00 57.56 21 THR A CA 1
ATOM 154 C C . THR A 1 21 ? -71.640 7.357 47.781 1.00 57.36 21 THR A C 1
ATOM 155 O O . THR A 1 21 ? -71.281 8.151 46.911 1.00 56.79 21 THR A O 1
ATOM 159 N N . TRP A 1 22 ? -71.929 7.726 49.026 1.00 57.75 22 TRP A N 1
ATOM 160 C CA . TRP A 1 22 ? -71.687 9.086 49.498 1.00 58.74 22 TRP A CA 1
ATOM 161 C C . TRP A 1 22 ? -70.189 9.392 49.476 1.00 58.68 22 TRP A C 1
ATOM 162 O O . TRP A 1 22 ? -69.769 10.413 48.932 1.00 58.56 22 TRP A O 1
ATOM 173 N N . GLU A 1 23 ? -69.398 8.500 50.068 1.00 58.91 23 GLU A N 1
ATOM 174 C CA . GLU A 1 23 ? -67.943 8.640 50.093 1.00 59.43 23 GLU A CA 1
ATOM 175 C C . GLU A 1 23 ? -67.375 8.865 48.697 1.00 59.64 23 GLU A C 1
ATOM 176 O O . GLU A 1 23 ? -66.694 9.860 48.452 1.00 59.54 23 GLU A O 1
ATOM 182 N N . LYS A 1 24 ? -67.675 7.940 47.790 1.00 60.13 24 LYS A N 1
ATOM 183 C CA . LYS A 1 24 ? -67.131 7.972 46.433 1.00 60.86 24 LYS A CA 1
ATOM 184 C C . LYS A 1 24 ? -67.491 9.252 45.687 1.00 61.57 24 LYS A C 1
ATOM 185 O O . LYS A 1 24 ? -66.626 9.880 45.080 1.00 61.38 24 LYS A O 1
ATOM 191 N N . LEU A 1 25 ? -68.763 9.636 45.739 1.00 62.90 25 LEU A N 1
ATOM 192 C CA . LEU A 1 25 ? -69.235 10.815 45.011 1.00 64.07 25 LEU A CA 1
ATOM 193 C C . LEU A 1 25 ? -68.679 12.118 45.582 1.00 64.62 25 LEU A C 1
ATOM 194 O O . LEU A 1 25 ? -68.284 13.007 44.827 1.00 66.05 25 LEU A O 1
ATOM 199 N N . THR A 1 26 ? -68.646 12.230 46.907 1.00 64.60 26 THR A N 1
ATOM 200 C CA . THR A 1 26 ? -68.071 13.406 47.560 1.00 65.38 26 THR A CA 1
ATOM 201 C C . THR A 1 26 ? -66.567 13.514 47.295 1.00 65.20 26 THR A C 1
ATOM 202 O O . THR A 1 26 ? -66.043 14.609 47.091 1.00 65.02 26 THR A O 1
ATOM 206 N N . GLU A 1 27 ? -65.880 12.374 47.304 1.00 65.03 27 GLU A N 1
ATOM 207 C CA . GLU A 1 27 ? -64.472 12.318 46.909 1.00 65.29 27 GLU A CA 1
ATOM 208 C C . GLU A 1 27 ? -64.298 12.643 45.422 1.00 65.91 27 GLU A C 1
ATOM 209 O O . GLU A 1 27 ? -63.253 13.151 45.013 1.00 65.59 27 GLU A O 1
ATOM 215 N N . GLN A 1 28 ? -65.325 12.349 44.623 1.00 66.86 28 GLN A N 1
ATOM 216 C CA . GLN A 1 28 ? -65.337 12.689 43.197 1.00 68.40 28 GLN A CA 1
ATOM 217 C C . GLN A 1 28 ? -65.952 14.071 42.919 1.00 69.88 28 GLN A C 1
ATOM 218 O O . GLN A 1 28 ? -66.588 14.271 41.883 1.00 70.67 28 GLN A O 1
ATOM 224 N N . PHE A 1 29 ? -65.763 15.016 43.839 1.00 71.33 29 PHE A N 1
ATOM 225 C CA . PHE A 1 29 ? -66.218 16.400 43.657 1.00 73.35 29 PHE A CA 1
ATOM 226 C C . PHE A 1 29 ? -65.270 17.140 42.710 1.00 73.84 29 PHE A C 1
ATOM 227 O O . PHE A 1 29 ? -64.056 16.935 42.761 1.00 73.56 29 PHE A O 1
ATOM 235 N N . TRP A 1 30 ? -65.823 18.000 41.855 1.00 74.90 30 TRP A N 1
ATOM 236 C CA . TRP A 1 30 ? -65.007 18.796 40.929 1.00 75.83 30 TRP A CA 1
ATOM 237 C C . TRP A 1 30 ? -65.732 20.035 40.399 1.00 76.93 30 TRP A C 1
ATOM 238 O O . TRP A 1 30 ? -66.957 20.147 40.504 1.00 76.31 30 TRP A O 1
ATOM 249 N N . LEU A 1 31 ? -64.954 20.955 39.830 1.00 78.39 31 LEU A N 1
ATOM 250 C CA . LEU A 1 31 ? -65.482 22.184 39.236 1.00 79.70 31 LEU A CA 1
ATOM 251 C C . LEU A 1 31 ? -64.819 22.492 37.893 1.00 80.91 31 LEU A C 1
ATOM 252 O O . LEU A 1 31 ? -63.638 22.212 37.689 1.00 80.41 31 LEU A O 1
ATOM 257 N N . ASP A 1 32 ? -65.596 23.084 36.991 1.00 83.03 32 ASP A N 1
ATOM 258 C CA . ASP A 1 32 ? -65.113 23.467 35.660 1.00 85.08 32 ASP A CA 1
ATOM 259 C C . ASP A 1 32 ? -64.090 24.607 35.690 1.00 86.40 32 ASP A C 1
ATOM 260 O O . ASP A 1 32 ? -63.305 24.762 34.753 1.00 86.66 32 ASP A O 1
ATOM 265 N N . THR A 1 33 ? -64.104 25.396 36.762 1.00 87.78 33 THR A N 1
ATOM 266 C CA . THR A 1 33 ? -63.205 26.543 36.905 1.00 89.60 33 THR A CA 1
ATOM 267 C C . THR A 1 33 ? -61.736 26.158 37.139 1.00 91.58 33 THR A C 1
ATOM 268 O O . THR A 1 33 ? -60.845 26.990 36.958 1.00 92.32 33 THR A O 1
ATOM 272 N N . ARG A 1 34 ? -61.489 24.912 37.541 1.00 93.49 34 ARG A N 1
ATOM 273 C CA . ARG A 1 34 ? -60.124 24.414 37.749 1.00 94.95 34 ARG A CA 1
ATOM 274 C C . ARG A 1 34 ? -59.420 24.108 36.425 1.00 96.29 34 ARG A C 1
ATOM 275 O O . ARG A 1 34 ? -58.242 24.425 36.254 1.00 97.53 34 ARG A O 1
ATOM 283 N N . ILE A 1 35 ? -60.150 23.489 35.497 1.00 96.32 35 ILE A N 1
ATOM 284 C CA . ILE A 1 35 ? -59.585 23.024 34.227 1.00 96.90 35 ILE A CA 1
ATOM 285 C C . ILE A 1 35 ? -59.243 24.201 33.304 1.00 98.57 35 ILE A C 1
ATOM 286 O O . ILE A 1 35 ? -60.093 25.057 33.061 1.00 98.26 35 ILE A O 1
ATOM 291 N N . PRO A 1 36 ? -57.997 24.243 32.785 1.00 101.04 36 PRO A N 1
ATOM 292 C CA . PRO A 1 36 ? -57.594 25.299 31.853 1.00 102.57 36 PRO A CA 1
ATOM 293 C C . PRO A 1 36 ? -58.015 24.999 30.410 1.00 103.44 36 PRO A C 1
ATOM 294 O O . PRO A 1 36 ? -57.342 24.246 29.708 1.00 103.82 36 PRO A O 1
ATOM 298 N N . LEU A 1 37 ? -59.121 25.598 29.978 1.00 104.35 37 LEU A N 1
ATOM 299 C CA . LEU A 1 37 ? -59.675 25.346 28.645 1.00 105.66 37 LEU A CA 1
ATOM 300 C C . LEU A 1 37 ? -58.989 26.159 27.541 1.00 107.03 37 LEU A C 1
ATOM 301 O O . LEU A 1 37 ? -59.097 25.817 26.361 1.00 106.97 37 LEU A O 1
ATOM 306 N N . SER A 1 38 ? -58.288 27.227 27.924 1.00 107.79 38 SER A N 1
ATOM 307 C CA . SER A 1 38 ? -57.617 28.110 26.964 1.00 109.42 38 SER A CA 1
ATOM 308 C C . SER A 1 38 ? -56.442 27.443 26.240 1.00 109.89 38 SER A C 1
ATOM 309 O O . SER A 1 38 ? -56.050 27.884 25.158 1.00 111.29 38 SER A O 1
ATOM 312 N N . ASN A 1 39 ? -55.887 26.387 26.837 1.00 108.68 39 ASN A N 1
ATOM 313 C CA . ASN A 1 39 ? -54.788 25.633 26.225 1.00 108.17 39 ASN A CA 1
ATOM 314 C C . ASN A 1 39 ? -55.233 24.744 25.058 1.00 108.49 39 ASN A C 1
ATOM 315 O O . ASN A 1 39 ? -54.391 24.250 24.308 1.00 109.31 39 ASN A O 1
ATOM 320 N N . ASP A 1 40 ? -56.543 24.540 24.911 1.00 108.41 40 ASP A N 1
ATOM 321 C CA . ASP A 1 40 ? -57.098 23.749 23.806 1.00 108.58 40 ASP A CA 1
ATOM 322 C C . ASP A 1 40 ? -57.547 24.599 22.615 1.00 109.53 40 ASP A C 1
ATOM 323 O O . ASP A 1 40 ? -58.089 24.067 21.644 1.00 109.62 40 ASP A O 1
ATOM 328 N N . LEU A 1 41 ? -57.315 25.909 22.683 1.00 109.78 41 LEU A N 1
ATOM 329 C CA . LEU A 1 41 ? -57.604 26.801 21.558 1.00 110.69 41 LEU A CA 1
ATOM 330 C C . LEU A 1 41 ? -56.636 26.590 20.392 1.00 111.56 41 LEU A C 1
ATOM 331 O O . LEU A 1 41 ? -56.934 26.979 19.263 1.00 112.56 41 LEU A O 1
ATOM 336 N N . ASP A 1 42 ? -55.484 25.982 20.669 1.00 110.98 42 ASP A N 1
ATOM 337 C CA . ASP A 1 42 ? -54.502 25.669 19.632 1.00 111.41 42 ASP A CA 1
ATOM 338 C C . ASP A 1 42 ? -54.979 24.524 18.734 1.00 111.54 42 ASP A C 1
ATOM 339 O O . ASP A 1 42 ? -54.794 24.572 17.519 1.00 113.09 42 ASP A O 1
ATOM 344 N N . ASP A 1 43 ? -55.593 23.504 19.338 1.00 110.32 43 ASP A N 1
ATOM 345 C CA . ASP A 1 43 ? -56.103 22.339 18.599 1.00 110.26 43 ASP A CA 1
ATOM 346 C C . ASP A 1 43 ? -57.563 22.498 18.162 1.00 110.16 43 ASP A C 1
ATOM 347 O O . ASP A 1 43 ? -58.000 21.846 17.211 1.00 109.48 43 ASP A O 1
ATOM 352 N N . TRP A 1 44 ? -58.310 23.350 18.861 1.00 110.35 44 TRP A N 1
ATOM 353 C CA . TRP A 1 44 ? -59.702 23.638 18.508 1.00 111.71 44 TRP A CA 1
ATOM 354 C C . TRP A 1 44 ? -59.795 24.375 17.172 1.00 114.16 44 TRP A C 1
ATOM 355 O O . TRP A 1 44 ? -60.631 24.038 16.330 1.00 114.69 44 TRP A O 1
ATOM 366 N N . ARG A 1 45 ? -58.932 25.373 16.982 1.00 116.03 45 ARG A N 1
ATOM 367 C CA . ARG A 1 45 ? -58.919 26.166 15.747 1.00 118.13 45 ARG A CA 1
ATOM 368 C C . ARG A 1 45 ? -58.371 25.391 14.541 1.00 119.04 45 ARG A C 1
ATOM 369 O O . ARG A 1 45 ? -58.528 25.833 13.402 1.00 120.25 45 ARG A O 1
ATOM 377 N N . LYS A 1 46 ? -57.735 24.245 14.789 1.00 118.71 46 LYS A N 1
ATOM 378 C CA . LYS A 1 46 ? -57.309 23.337 13.720 1.00 119.88 46 LYS A CA 1
ATOM 379 C C . LYS A 1 46 ? -58.416 22.328 13.391 1.00 119.00 46 LYS A C 1
ATOM 380 O O . LYS A 1 46 ? -58.202 21.114 13.442 1.00 118.16 46 LYS A O 1
ATOM 386 N N . LEU A 1 47 ? -59.599 22.845 13.062 1.00 118.41 47 LEU A N 1
ATOM 387 C CA . LEU A 1 47 ? -60.752 22.022 12.689 1.00 117.59 47 LEU A CA 1
ATOM 388 C C . LEU A 1 47 ? -61.584 22.737 11.626 1.00 118.03 47 LEU A C 1
ATOM 389 O O . LEU A 1 47 ? -61.634 23.968 11.589 1.00 117.59 47 LEU A O 1
ATOM 394 N N . SER A 1 48 ? -62.239 21.959 10.770 1.00 118.11 48 SER A N 1
ATOM 395 C CA . SER A 1 48 ? -63.082 22.509 9.710 1.00 119.31 48 SER A CA 1
ATOM 396 C C . SER A 1 48 ? -64.459 22.902 10.249 1.00 118.54 48 SER A C 1
ATOM 397 O O . SER A 1 48 ? -64.770 22.658 11.417 1.00 116.04 48 SER A O 1
ATOM 400 N N . HIS A 1 49 ? -65.275 23.513 9.392 1.00 119.80 49 HIS A N 1
ATOM 401 C CA . HIS A 1 49 ? -66.657 23.856 9.741 1.00 119.57 49 HIS A CA 1
ATOM 402 C C . HIS A 1 49 ? -67.523 22.612 9.948 1.00 119.68 49 HIS A C 1
ATOM 403 O O . HIS A 1 49 ? -68.501 22.652 10.692 1.00 118.35 49 HIS A O 1
ATOM 410 N N . LYS A 1 50 ? -67.162 21.517 9.283 1.00 121.56 50 LYS A N 1
ATOM 411 C CA . LYS A 1 50 ? -67.883 20.249 9.419 1.00 122.22 50 LYS A CA 1
ATOM 412 C C . LYS A 1 50 ? -67.693 19.673 10.826 1.00 121.36 50 LYS A C 1
ATOM 413 O O . LYS A 1 50 ? -68.646 19.195 11.442 1.00 121.36 50 LYS A O 1
ATOM 419 N N . GLU A 1 51 ? -66.457 19.731 11.323 1.00 120.88 51 GLU A N 1
ATOM 420 C CA . GLU A 1 51 ? -66.114 19.186 12.638 1.00 119.35 51 GLU A CA 1
ATOM 421 C C . GLU A 1 51 ? -66.445 20.144 13.783 1.00 119.63 51 GLU A C 1
ATOM 422 O O . GLU A 1 51 ? -66.895 19.705 14.841 1.00 119.05 51 GLU A O 1
ATOM 428 N N . LYS A 1 52 ? -66.216 21.441 13.576 1.00 121.64 52 LYS A N 1
ATOM 429 C CA . LYS A 1 52 ? -66.524 22.458 14.595 1.00 121.53 52 LYS A CA 1
ATOM 430 C C . LYS A 1 52 ? -68.017 22.535 14.919 1.00 121.63 52 LYS A C 1
ATOM 431 O O . LYS A 1 52 ? -68.396 22.679 16.082 1.00 121.53 52 LYS A O 1
ATOM 437 N N . ASP A 1 53 ? -68.855 22.444 13.889 1.00 122.95 53 ASP A N 1
ATOM 438 C CA . ASP A 1 53 ? -70.306 22.551 14.058 1.00 122.95 53 ASP A CA 1
ATOM 439 C C . ASP A 1 53 ? -70.891 21.342 14.795 1.00 121.52 53 ASP A C 1
ATOM 440 O O . ASP A 1 53 ? -71.902 21.466 15.486 1.00 122.53 53 ASP A O 1
ATOM 445 N N . LEU A 1 54 ? -70.254 20.181 14.648 1.00 119.84 54 LEU A N 1
ATOM 446 C CA . LEU A 1 54 ? -70.698 18.962 15.326 1.00 118.36 54 LEU A CA 1
ATOM 447 C C . LEU A 1 54 ? -70.470 19.021 16.838 1.00 117.11 54 LEU A C 1
ATOM 448 O O . LEU A 1 54 ? -71.260 18.472 17.606 1.00 116.65 54 LEU A O 1
ATOM 453 N N . VAL A 1 55 ? -69.392 19.682 17.257 1.00 117.17 55 VAL A N 1
ATOM 454 C CA . VAL A 1 55 ? -69.014 19.749 18.673 1.00 115.73 55 VAL A CA 1
ATOM 455 C C . VAL A 1 55 ? -70.036 20.528 19.509 1.00 115.42 55 VAL A C 1
ATOM 456 O O . VAL A 1 55 ? -70.428 20.079 20.589 1.00 115.06 55 VAL A O 1
ATOM 460 N N . GLY A 1 56 ? -70.462 21.685 19.009 1.00 115.95 56 GLY A N 1
ATOM 461 C CA . GLY A 1 56 ? -71.444 22.518 19.707 1.00 116.21 56 GLY A CA 1
ATOM 462 C C . GLY A 1 56 ? -72.819 21.877 19.806 1.00 116.88 56 GLY A C 1
ATOM 463 O O . GLY A 1 56 ? -73.493 21.995 20.831 1.00 116.04 56 GLY A O 1
ATOM 464 N N . LYS A 1 57 ? -73.232 21.200 18.736 1.00 118.35 57 LYS A N 1
ATOM 465 C CA . LYS A 1 57 ? -74.512 20.489 18.703 1.00 119.45 57 LYS A CA 1
ATOM 466 C C . LYS A 1 57 ? -74.537 19.300 19.667 1.00 118.42 57 LYS A C 1
ATOM 467 O O . LYS A 1 57 ? -75.594 18.939 20.190 1.00 117.53 57 LYS A O 1
ATOM 473 N N . VAL A 1 58 ? -73.371 18.698 19.889 1.00 118.44 58 VAL A N 1
ATOM 474 C CA . VAL A 1 58 ? -73.237 17.556 20.791 1.00 117.92 58 VAL A CA 1
ATOM 475 C C . VAL A 1 58 ? -73.363 17.991 22.249 1.00 116.41 58 VAL A C 1
ATOM 476 O O . VAL A 1 58 ? -74.230 17.498 22.969 1.00 116.08 58 VAL A O 1
ATOM 480 N N . PHE A 1 59 ? -72.498 18.909 22.677 1.00 115.66 59 PHE A N 1
ATOM 481 C CA . PHE A 1 59 ? -72.508 19.379 24.064 1.00 115.00 59 PHE A CA 1
ATOM 482 C C . PHE A 1 59 ? -73.820 20.081 24.400 1.00 115.12 59 PHE A C 1
ATOM 483 O O . PHE A 1 59 ? -74.401 19.839 25.457 1.00 114.49 59 PHE A O 1
ATOM 491 N N . GLY A 1 60 ? -74.281 20.939 23.494 1.00 115.94 60 GLY A N 1
ATOM 492 C CA . GLY A 1 60 ? -75.548 21.645 23.665 1.00 116.56 60 GLY A CA 1
ATOM 493 C C . GLY A 1 60 ? -76.739 20.714 23.820 1.00 116.77 60 GLY A C 1
ATOM 494 O O . GLY A 1 60 ? -77.659 21.000 24.586 1.00 118.14 60 GLY A O 1
ATOM 495 N N . GLY A 1 61 ? -76.725 19.604 23.084 1.00 116.47 61 GLY A N 1
ATOM 496 C CA . GLY A 1 61 ? -77.777 18.593 23.185 1.00 116.40 61 GLY A CA 1
ATOM 497 C C . GLY A 1 61 ? -77.762 17.874 24.522 1.00 114.40 61 GLY A C 1
ATOM 498 O O . GLY A 1 61 ? -78.815 17.580 25.088 1.00 114.10 61 GLY A O 1
ATOM 499 N N . LEU A 1 62 ? -76.560 17.590 25.020 1.00 112.82 62 LEU A N 1
ATOM 500 C CA . LEU A 1 62 ? -76.385 16.974 26.334 1.00 111.28 62 LEU A CA 1
ATOM 501 C C . LEU A 1 62 ? -76.698 17.966 27.455 1.00 110.35 62 LEU A C 1
ATOM 502 O O . LEU A 1 62 ? -77.209 17.575 28.506 1.00 109.42 62 LEU A O 1
ATOM 507 N N . THR A 1 63 ? -76.387 19.242 27.225 1.00 110.26 63 THR A N 1
ATOM 508 C CA . THR A 1 63 ? -76.700 20.313 28.177 1.00 110.41 63 THR A CA 1
ATOM 509 C C . THR A 1 63 ? -78.189 20.336 28.522 1.00 110.65 63 THR A C 1
ATOM 510 O O . THR A 1 63 ? -78.565 20.616 29.660 1.00 109.84 63 THR A O 1
ATOM 514 N N . LEU A 1 64 ? -79.027 20.045 27.530 1.00 111.36 64 LEU A N 1
ATOM 515 C CA . LEU A 1 64 ? -80.474 19.964 27.723 1.00 111.73 64 LEU A CA 1
ATOM 516 C C . LEU A 1 64 ? -80.843 18.859 28.714 1.00 109.54 64 LEU A C 1
ATOM 517 O O . LEU A 1 64 ? -81.754 19.025 29.526 1.00 109.35 64 LEU A O 1
ATOM 522 N N . LEU A 1 65 ? -80.125 17.740 28.644 1.00 107.55 65 LEU A N 1
ATOM 523 C CA . LEU A 1 65 ? -80.424 16.567 29.464 1.00 106.52 65 LEU A CA 1
ATOM 524 C C . LEU A 1 65 ? -79.773 16.602 30.852 1.00 104.25 65 LEU A C 1
ATOM 525 O O . LEU A 1 65 ? -80.269 15.960 31.778 1.00 103.98 65 LEU A O 1
ATOM 530 N N . ASP A 1 66 ? -78.666 17.330 30.995 1.00 101.99 66 ASP A N 1
ATOM 531 C CA . ASP A 1 66 ? -78.088 17.588 32.323 1.00 99.69 66 ASP A CA 1
ATOM 532 C C . ASP A 1 66 ? -78.886 18.665 33.065 1.00 98.92 66 ASP A C 1
ATOM 533 O O . ASP A 1 66 ? -78.879 18.706 34.297 1.00 96.98 66 ASP A O 1
ATOM 538 N N . THR A 1 67 ? -79.560 19.536 32.312 1.00 99.06 67 THR A N 1
ATOM 539 C CA . THR A 1 67 ? -80.506 20.498 32.883 1.00 98.70 67 THR A CA 1
ATOM 540 C C . THR A 1 67 ? -81.776 19.774 33.325 1.00 98.60 67 THR A C 1
ATOM 541 O O . THR A 1 67 ? -82.327 20.061 34.388 1.00 97.64 67 THR A O 1
ATOM 545 N N . LEU A 1 68 ? -82.236 18.845 32.489 1.00 98.85 68 LEU A N 1
ATOM 546 C CA . LEU A 1 68 ? -83.400 18.012 32.795 1.00 99.36 68 LEU A CA 1
ATOM 547 C C . LEU A 1 68 ? -83.221 17.243 34.103 1.00 98.15 68 LEU A C 1
ATOM 548 O O . LEU A 1 68 ? -84.156 17.136 34.898 1.00 98.20 68 LEU A O 1
ATOM 553 N N . GLN A 1 69 ? -82.019 16.711 34.312 1.00 97.30 69 GLN A N 1
ATOM 554 C CA . GLN A 1 69 ? -81.720 15.904 35.495 1.00 96.49 69 GLN A CA 1
ATOM 555 C C . GLN A 1 69 ? -81.612 16.740 36.772 1.00 96.19 69 GLN A C 1
ATOM 556 O O . GLN A 1 69 ? -82.158 16.361 37.810 1.00 97.49 69 GLN A O 1
ATOM 562 N N . SER A 1 70 ? -80.914 17.871 36.693 1.00 95.00 70 SER A N 1
ATOM 563 C CA . SER A 1 70 ? -80.672 18.712 37.869 1.00 93.89 70 SER A CA 1
ATOM 564 C C . SER A 1 70 ? -81.950 19.324 38.451 1.00 94.33 70 SER A C 1
ATOM 565 O O . SER A 1 70 ? -82.107 19.403 39.669 1.00 93.02 70 SER A O 1
ATOM 568 N N . GLU A 1 71 ? -82.859 19.746 37.577 1.00 95.49 71 GLU A N 1
ATOM 569 C CA . GLU A 1 71 ? -84.054 20.476 37.999 1.00 96.24 71 GLU A CA 1
ATOM 570 C C . GLU A 1 71 ? -85.189 19.544 38.440 1.00 95.88 71 GLU A C 1
ATOM 571 O O . GLU A 1 71 ? -85.692 19.671 39.560 1.00 95.90 71 GLU A O 1
ATOM 577 N N . SER A 1 72 ? -85.577 18.612 37.568 1.00 94.82 72 SER A N 1
ATOM 578 C CA . SER A 1 72 ? -86.727 17.727 37.820 1.00 94.60 72 SER A CA 1
ATOM 579 C C . SER A 1 72 ? -86.383 16.240 37.953 1.00 92.91 72 SER A C 1
ATOM 580 O O . SER A 1 72 ? -87.116 15.495 38.604 1.00 91.98 72 SER A O 1
ATOM 583 N N . GLY A 1 73 ? -85.286 15.810 37.332 1.00 92.21 73 GLY A N 1
ATOM 584 C CA . GLY A 1 73 ? -84.928 14.390 37.276 1.00 91.73 73 GLY A CA 1
ATOM 585 C C . GLY A 1 73 ? -84.645 13.755 38.627 1.00 90.92 73 GLY A C 1
ATOM 586 O O . GLY A 1 73 ? -85.266 12.753 38.989 1.00 91.51 73 GLY A O 1
ATOM 587 N N . VAL A 1 74 ? -83.708 14.337 39.371 1.00 89.39 74 VAL A N 1
ATOM 588 C CA . VAL A 1 74 ? -83.345 13.826 40.695 1.00 88.04 74 VAL A CA 1
ATOM 589 C C . VAL A 1 74 ? -84.420 14.190 41.723 1.00 88.78 74 VAL A C 1
ATOM 590 O O . VAL A 1 74 ? -84.595 13.487 42.721 1.00 88.89 74 VAL A O 1
ATOM 594 N N . ASP A 1 75 ? -85.131 15.290 41.471 1.00 89.57 75 ASP A N 1
ATOM 595 C CA . ASP A 1 75 ? -86.276 15.699 42.292 1.00 90.08 75 ASP A CA 1
ATOM 596 C C . ASP A 1 75 ? -87.330 14.590 42.352 1.00 90.89 75 ASP A C 1
ATOM 597 O O . ASP A 1 75 ? -87.869 14.295 43.420 1.00 90.97 75 ASP A O 1
ATOM 602 N N . ALA A 1 76 ? -87.612 13.984 41.200 1.00 91.26 76 ALA A N 1
ATOM 603 C CA . ALA A 1 76 ? -88.547 12.864 41.113 1.00 92.05 76 ALA A CA 1
ATOM 604 C C . ALA A 1 76 ? -88.024 11.631 41.851 1.00 91.07 76 ALA A C 1
ATOM 605 O O . ALA A 1 76 ? -88.767 10.977 42.584 1.00 91.22 76 ALA A O 1
ATOM 607 N N . LEU A 1 77 ? -86.742 11.327 41.655 1.00 90.14 77 LEU A N 1
ATOM 608 C CA . LEU A 1 77 ? -86.104 10.170 42.287 1.00 89.48 77 LEU A CA 1
ATOM 609 C C . LEU A 1 77 ? -86.032 10.280 43.813 1.00 89.32 77 LEU A C 1
ATOM 610 O O . LEU A 1 77 ? -86.042 9.265 44.509 1.00 88.32 77 LEU A O 1
ATOM 615 N N . ARG A 1 78 ? -85.958 11.508 44.324 1.00 90.39 78 ARG A N 1
ATOM 616 C CA . ARG A 1 78 ? -85.847 11.750 45.768 1.00 91.25 78 ARG A CA 1
ATOM 617 C C . ARG A 1 78 ? -87.087 11.320 46.554 1.00 92.34 78 ARG A C 1
ATOM 618 O O . ARG A 1 78 ? -86.965 10.766 47.648 1.00 92.41 78 ARG A O 1
ATOM 626 N N . LYS A 1 79 ? -88.270 11.574 46.001 1.00 93.83 79 LYS A N 1
ATOM 627 C CA . LYS A 1 79 ? -89.528 11.282 46.701 1.00 95.03 79 LYS A CA 1
ATOM 628 C C . LYS A 1 79 ? -89.784 9.785 46.920 1.00 94.37 79 LYS A C 1
ATOM 629 O O . LYS A 1 79 ? -90.638 9.417 47.726 1.00 95.51 79 LYS A O 1
ATOM 635 N N . ASP A 1 80 ? -89.047 8.933 46.209 1.00 92.61 80 ASP A N 1
ATOM 636 C CA . ASP A 1 80 ? -89.164 7.482 46.353 1.00 91.92 80 ASP A CA 1
ATOM 637 C C . ASP A 1 80 ? -87.930 6.922 47.057 1.00 88.78 80 ASP A C 1
ATOM 638 O O . ASP A 1 80 ? -87.270 6.007 46.561 1.00 87.37 80 ASP A O 1
ATOM 643 N N . VAL A 1 81 ? -87.646 7.481 48.230 1.00 87.50 81 VAL A N 1
ATOM 644 C CA . VAL A 1 81 ? -86.446 7.153 49.004 1.00 85.37 81 VAL A CA 1
ATOM 645 C C . VAL A 1 81 ? -86.711 5.999 49.973 1.00 84.72 81 VAL A C 1
ATOM 646 O O . VAL A 1 81 ? -87.813 5.870 50.509 1.00 86.73 81 VAL A O 1
ATOM 650 N N . ARG A 1 82 ? -85.691 5.169 50.190 1.00 82.13 82 ARG A N 1
ATOM 651 C CA . ARG A 1 82 ? -85.773 4.047 51.126 1.00 81.11 82 ARG A CA 1
ATOM 652 C C . ARG A 1 82 ? -85.187 4.447 52.477 1.00 79.40 82 ARG A C 1
ATOM 653 O O . ARG A 1 82 ? -85.866 4.373 53.502 1.00 79.99 82 ARG A O 1
ATOM 661 N N . THR A 1 83 ? -83.927 4.875 52.464 1.00 77.12 83 THR A N 1
ATOM 662 C CA . THR A 1 83 ? -83.216 5.279 53.676 1.00 75.82 83 THR A CA 1
ATOM 663 C C . THR A 1 83 ? -83.007 6.791 53.679 1.00 74.98 83 THR A C 1
ATOM 664 O O . THR A 1 83 ? -82.965 7.414 52.622 1.00 75.25 83 THR A O 1
ATOM 668 N N . ALA A 1 84 ? -82.855 7.371 54.867 1.00 74.12 84 ALA A N 1
ATOM 669 C CA . ALA A 1 84 ? -82.603 8.811 54.999 1.00 73.45 84 ALA A CA 1
ATOM 670 C C . ALA A 1 84 ? -81.318 9.225 54.283 1.00 71.71 84 ALA A C 1
ATOM 671 O O . ALA A 1 84 ? -81.232 10.318 53.721 1.00 71.64 84 ALA A O 1
ATOM 673 N N . HIS A 1 85 ? -80.334 8.329 54.298 1.00 70.43 85 HIS A N 1
ATOM 674 C CA . HIS A 1 85 ? -79.016 8.586 53.716 1.00 68.79 85 HIS A CA 1
ATOM 675 C C . HIS A 1 85 ? -79.092 8.650 52.195 1.00 68.95 85 HIS A C 1
ATOM 676 O O . HIS A 1 85 ? -78.350 9.400 51.564 1.00 68.61 85 HIS A O 1
ATOM 683 N N . GLU A 1 86 ? -79.993 7.859 51.618 1.00 69.88 86 GLU A N 1
ATOM 684 C CA . GLU A 1 86 ? -80.240 7.867 50.176 1.00 69.83 86 GLU A CA 1
ATOM 685 C C . GLU A 1 86 ? -80.679 9.245 49.680 1.00 70.08 86 GLU A C 1
ATOM 686 O O . GLU A 1 86 ? -80.269 9.677 48.604 1.00 69.45 86 GLU A O 1
ATOM 692 N N . GLU A 1 87 ? -81.509 9.930 50.463 1.00 71.10 87 GLU A N 1
ATOM 693 C CA . GLU A 1 87 ? -81.948 11.279 50.114 1.00 72.00 87 GLU A CA 1
ATOM 694 C C . GLU A 1 87 ? -80.765 12.244 50.112 1.00 70.89 87 GLU A C 1
ATOM 695 O O . GLU A 1 87 ? -80.660 13.099 49.233 1.00 70.82 87 GLU A O 1
ATOM 701 N N . ALA A 1 88 ? -79.874 12.093 51.090 1.00 70.47 88 ALA A N 1
ATOM 702 C CA . ALA A 1 88 ? -78.638 12.879 51.141 1.00 69.73 88 ALA A CA 1
ATOM 703 C C . ALA A 1 88 ? -77.771 12.616 49.907 1.00 68.34 88 ALA A C 1
ATOM 704 O O . ALA A 1 88 ? -77.272 13.553 49.283 1.00 68.08 88 ALA A O 1
ATOM 706 N N . VAL A 1 89 ? -77.609 11.343 49.553 1.00 67.17 89 VAL A N 1
ATOM 707 C CA . VAL A 1 89 ? -76.860 10.972 48.350 1.00 66.11 89 VAL A CA 1
ATOM 708 C C . VAL A 1 89 ? -77.469 11.647 47.118 1.00 66.84 89 VAL A C 1
ATOM 709 O O . VAL A 1 89 ? -76.741 12.145 46.264 1.00 66.15 89 VAL A O 1
ATOM 713 N N . PHE A 1 90 ? -78.800 11.676 47.042 1.00 68.29 90 PHE A N 1
ATOM 714 C CA . PHE A 1 90 ? -79.498 12.312 45.917 1.00 69.04 90 PHE A CA 1
ATOM 715 C C . PHE A 1 90 ? -79.348 13.832 45.891 1.00 69.92 90 PHE A C 1
ATOM 716 O O . PHE A 1 90 ? -79.399 14.438 44.820 1.00 70.15 90 PHE A O 1
ATOM 724 N N . ASN A 1 91 ? -79.163 14.445 47.058 1.00 70.92 91 ASN A N 1
ATOM 725 C CA . ASN A 1 91 ? -78.854 15.875 47.121 1.00 72.02 91 ASN A CA 1
ATOM 726 C C . ASN A 1 91 ? -77.492 16.142 46.497 1.00 71.53 91 ASN A C 1
ATOM 727 O O . ASN A 1 91 ? -77.330 17.088 45.722 1.00 71.86 91 ASN A O 1
ATOM 732 N N . ASN A 1 92 ? -76.523 15.293 46.838 1.00 70.73 92 ASN A N 1
ATOM 733 C CA . ASN A 1 92 ? -75.205 15.315 46.208 1.00 70.21 92 ASN A CA 1
ATOM 734 C C . ASN A 1 92 ? -75.283 15.023 44.708 1.00 70.33 92 ASN A C 1
ATOM 735 O O . ASN A 1 92 ? -74.619 15.686 43.911 1.00 70.31 92 ASN A O 1
ATOM 740 N N . ILE A 1 93 ? -76.088 14.030 44.333 1.00 70.76 93 ILE A N 1
ATOM 741 C CA . ILE A 1 93 ? -76.280 13.684 42.924 1.00 70.81 93 ILE A CA 1
ATOM 742 C C . ILE A 1 93 ? -76.845 14.876 42.159 1.00 71.92 93 ILE A C 1
ATOM 743 O O . ILE A 1 93 ? -76.322 15.243 41.109 1.00 71.12 93 ILE A O 1
ATOM 748 N N . GLN A 1 94 ? -77.901 15.480 42.699 1.00 73.98 94 GLN A N 1
ATOM 749 C CA . GLN A 1 94 ? -78.583 16.592 42.033 1.00 76.22 94 GLN A CA 1
ATOM 750 C C . GLN A 1 94 ? -77.685 17.812 41.842 1.00 76.16 94 GLN A C 1
ATOM 751 O O . GLN A 1 94 ? -77.763 18.485 40.810 1.00 76.46 94 GLN A O 1
ATOM 757 N N . PHE A 1 95 ? -76.851 18.101 42.839 1.00 75.29 95 PHE A N 1
ATOM 758 C CA . PHE A 1 95 ? -75.884 19.196 42.740 1.00 75.22 95 PHE A CA 1
ATOM 759 C C . PHE A 1 95 ? -74.869 18.942 41.624 1.00 74.60 95 PHE A C 1
ATOM 760 O O . PHE A 1 95 ? -74.589 19.835 40.824 1.00 75.98 95 PHE A O 1
ATOM 768 N N . MET A 1 96 ? -74.326 17.729 41.570 1.00 73.14 96 MET A N 1
ATOM 769 C CA . MET A 1 96 ? -73.356 17.371 40.531 1.00 72.23 96 MET A CA 1
ATOM 770 C C . MET A 1 96 ? -73.972 17.390 39.130 1.00 71.96 96 MET A C 1
ATOM 771 O O . MET A 1 96 ? -73.272 17.659 38.157 1.00 71.88 96 MET A O 1
ATOM 776 N N . GLU A 1 97 ? -75.272 17.115 39.030 1.00 72.18 97 GLU A N 1
ATOM 777 C CA . GLU A 1 97 ? -75.976 17.213 37.748 1.00 72.86 97 GLU A CA 1
ATOM 778 C C . GLU A 1 97 ? -76.027 18.665 37.256 1.00 73.65 97 GLU A C 1
ATOM 779 O O . GLU A 1 97 ? -76.000 18.913 36.050 1.00 74.04 97 GLU A O 1
ATOM 785 N N . SER A 1 98 ? -76.099 19.614 38.189 1.00 74.35 98 SER A N 1
ATOM 786 C CA . SER A 1 98 ? -76.024 21.043 37.853 1.00 75.63 98 SER A CA 1
ATOM 787 C C . SER A 1 98 ? -74.612 21.451 37.427 1.00 75.45 98 SER A C 1
ATOM 788 O O . SER A 1 98 ? -74.450 22.307 36.555 1.00 76.64 98 SER A O 1
ATOM 791 N N . VAL A 1 99 ? -73.600 20.846 38.048 1.00 74.80 99 VAL A N 1
ATOM 792 C CA . VAL A 1 99 ? -72.205 21.093 37.674 1.00 74.55 99 VAL A CA 1
ATOM 793 C C . VAL A 1 99 ? -71.954 20.592 36.253 1.00 75.12 99 VAL A C 1
ATOM 794 O O . VAL A 1 99 ? -71.249 21.241 35.479 1.00 75.13 99 VAL A O 1
ATOM 798 N N . HIS A 1 100 ? -72.538 19.442 35.918 1.00 75.77 100 HIS A N 1
ATOM 799 C CA . HIS A 1 100 ? -72.448 18.895 34.564 1.00 77.11 100 HIS A CA 1
ATOM 800 C C . HIS A 1 100 ? -73.104 19.840 33.556 1.00 79.07 100 HIS A C 1
ATOM 801 O O . HIS A 1 100 ? -72.571 20.067 32.469 1.00 79.30 100 HIS A O 1
ATOM 808 N N . ALA A 1 101 ? -74.257 20.390 33.926 1.00 80.52 101 ALA A N 1
ATOM 809 C CA . ALA A 1 101 ? -74.975 21.334 33.072 1.00 82.62 101 ALA A CA 1
ATOM 810 C C . ALA A 1 101 ? -74.176 22.622 32.854 1.00 83.65 101 ALA A C 1
ATOM 811 O O . ALA A 1 101 ? -74.137 23.152 31.740 1.00 84.87 101 ALA A O 1
ATOM 813 N N . LYS A 1 102 ? -73.541 23.114 33.917 1.00 83.40 102 LYS A N 1
ATOM 814 C CA . LYS A 1 102 ? -72.732 24.333 33.838 1.00 84.14 102 LYS A CA 1
ATOM 815 C C . LYS A 1 102 ? -71.448 24.125 33.034 1.00 85.00 102 LYS A C 1
ATOM 816 O O . LYS A 1 102 ? -71.079 24.978 32.226 1.00 85.93 102 LYS A O 1
ATOM 822 N N . SER A 1 103 ? -70.777 22.996 33.257 1.00 85.16 103 SER A N 1
ATOM 823 C CA . SER A 1 103 ? -69.480 22.713 32.627 1.00 85.37 103 SER A CA 1
ATOM 824 C C . SER A 1 103 ? -69.468 22.936 31.109 1.00 87.35 103 SER A C 1
ATOM 825 O O . SER A 1 103 ? -68.453 23.358 30.552 1.00 87.95 103 SER A O 1
ATOM 828 N N . TYR A 1 104 ? -70.592 22.657 30.451 1.00 89.02 104 TYR A N 1
ATOM 829 C CA . TYR A 1 104 ? -70.722 22.883 29.010 1.00 90.40 104 TYR A CA 1
ATOM 830 C C . TYR A 1 104 ? -70.594 24.364 28.651 1.00 91.92 104 TYR A C 1
ATOM 831 O O . TYR A 1 104 ? -69.987 24.707 27.636 1.00 92.46 104 TYR A O 1
ATOM 840 N N . SER A 1 105 ? -71.171 25.232 29.483 1.00 92.25 105 SER A N 1
ATOM 841 C CA . SER A 1 105 ? -71.112 26.681 29.261 1.00 93.18 105 SER A CA 1
ATOM 842 C C . SER A 1 105 ? -69.677 27.218 29.303 1.00 93.12 105 SER A C 1
ATOM 843 O O . SER A 1 105 ? -69.345 28.161 28.581 1.00 93.83 105 SER A O 1
ATOM 846 N N . SER A 1 106 ? -68.838 26.614 30.146 1.00 91.92 106 SER A N 1
ATOM 847 C CA . SER A 1 106 ? -67.418 26.973 30.231 1.00 91.42 106 SER A CA 1
ATOM 848 C C . SER A 1 106 ? -66.647 26.554 28.980 1.00 92.33 106 SER A C 1
ATOM 849 O O . SER A 1 106 ? -65.700 27.230 28.576 1.00 92.52 106 SER A O 1
ATOM 852 N N . ILE A 1 107 ? -67.053 25.437 28.378 1.00 93.33 107 ILE A N 1
ATOM 853 C CA . ILE A 1 107 ? -66.466 24.974 27.120 1.00 94.68 107 ILE A CA 1
ATOM 854 C C . ILE A 1 107 ? -66.803 25.951 25.999 1.00 96.75 107 ILE A C 1
ATOM 855 O O . ILE A 1 107 ? -65.933 26.326 25.214 1.00 96.84 107 ILE A O 1
ATOM 860 N N . PHE A 1 108 ? -68.069 26.361 25.938 1.00 98.84 108 PHE A N 1
ATOM 861 C CA . PHE A 1 108 ? -68.534 27.288 24.906 1.00 101.11 108 PHE A CA 1
ATOM 862 C C . PHE A 1 108 ? -67.879 28.666 25.034 1.00 101.96 108 PHE A C 1
ATOM 863 O O . PHE A 1 108 ? -67.557 29.297 24.026 1.00 103.90 108 PHE A O 1
ATOM 871 N N . SER A 1 109 ? -67.686 29.124 26.269 1.00 101.33 109 SER A N 1
ATOM 872 C CA . SER A 1 109 ? -67.123 30.453 26.524 1.00 102.41 109 SER A CA 1
ATOM 873 C C . SER A 1 109 ? -65.708 30.608 25.970 1.00 103.58 109 SER A C 1
ATOM 874 O O . SER A 1 109 ? -65.389 31.626 25.355 1.00 105.40 109 SER A O 1
ATOM 877 N N . THR A 1 110 ? -64.870 29.596 26.188 1.00 103.48 110 THR A N 1
ATOM 878 C CA . THR A 1 110 ? -63.479 29.634 25.738 1.00 104.67 110 THR A CA 1
ATOM 879 C C . THR A 1 110 ? -63.381 29.436 24.226 1.00 106.09 110 THR A C 1
ATOM 880 O O . THR A 1 110 ? -62.778 30.251 23.527 1.00 107.02 110 THR A O 1
ATOM 884 N N . LEU A 1 111 ? -63.982 28.356 23.732 1.00 106.47 111 LEU A N 1
ATOM 885 C CA . LEU A 1 111 ? -63.903 27.994 22.314 1.00 107.80 111 LEU A CA 1
ATOM 886 C C . LEU A 1 111 ? -64.668 28.967 21.420 1.00 108.89 111 LEU A C 1
ATOM 887 O O . LEU A 1 111 ? -64.104 29.520 20.474 1.00 110.02 111 LEU A O 1
ATOM 892 N N . ASN A 1 112 ? -65.946 29.174 21.732 1.00 108.41 112 ASN A N 1
ATOM 893 C CA . ASN A 1 112 ? -66.854 29.929 20.863 1.00 108.87 112 ASN A CA 1
ATOM 894 C C . ASN A 1 112 ? -67.039 31.387 21.284 1.00 109.36 112 ASN A C 1
ATOM 895 O O . ASN A 1 112 ? -66.639 31.789 22.379 1.00 107.12 112 ASN A O 1
ATOM 900 N N . THR A 1 113 ? -67.653 32.163 20.393 1.00 111.70 113 THR A N 1
ATOM 901 C CA . THR A 1 113 ? -67.928 33.584 20.619 1.00 112.76 113 THR A CA 1
ATOM 902 C C . THR A 1 113 ? -69.357 33.806 21.122 1.00 112.84 113 THR A C 1
ATOM 903 O O . THR A 1 113 ? -70.180 32.889 21.102 1.00 112.72 113 THR A O 1
ATOM 907 N N . LYS A 1 114 ? -69.640 35.034 21.557 1.00 112.97 114 LYS A N 1
ATOM 908 C CA . LYS A 1 114 ? -70.935 35.403 22.148 1.00 112.29 114 LYS A CA 1
ATOM 909 C C . LYS A 1 114 ? -72.130 34.959 21.303 1.00 113.67 114 LYS A C 1
ATOM 910 O O . LYS A 1 114 ? -73.031 34.282 21.802 1.00 112.80 114 LYS A O 1
ATOM 916 N N . SER A 1 115 ? -72.129 35.345 20.029 1.00 115.65 115 SER A N 1
ATOM 917 C CA . SER A 1 115 ? -73.241 35.042 19.122 1.00 117.19 115 SER A CA 1
ATOM 918 C C . SER A 1 115 ? -73.260 33.578 18.671 1.00 117.23 115 SER A C 1
ATOM 919 O O . SER A 1 115 ? -74.327 33.038 18.377 1.00 117.54 115 SER A O 1
ATOM 922 N N . GLU A 1 116 ? -72.088 32.946 18.608 1.00 117.10 116 GLU A N 1
ATOM 923 C CA . GLU A 1 116 ? -71.999 31.512 18.300 1.00 117.34 116 GLU A CA 1
ATOM 924 C C . GLU A 1 116 ? -72.665 30.656 19.380 1.00 117.05 116 GLU A C 1
ATOM 925 O O . GLU A 1 116 ? -73.204 29.589 19.083 1.00 117.41 116 GLU A O 1
ATOM 931 N N . ILE A 1 117 ? -72.618 31.127 20.625 1.00 116.28 117 ILE A N 1
ATOM 932 C CA . ILE A 1 117 ? -73.249 30.426 21.745 1.00 115.59 117 ILE A CA 1
ATOM 933 C C . ILE A 1 117 ? -74.770 30.564 21.660 1.00 116.11 117 ILE A C 1
ATOM 934 O O . ILE A 1 117 ? -75.498 29.599 21.898 1.00 116.23 117 ILE A O 1
ATOM 939 N N . ASP A 1 118 ? -75.242 31.761 21.314 1.00 116.59 118 ASP A N 1
ATOM 940 C CA . ASP A 1 118 ? -76.670 31.999 21.079 1.00 117.27 118 ASP A CA 1
ATOM 941 C C . ASP A 1 118 ? -77.216 31.082 19.982 1.00 118.69 118 ASP A C 1
ATOM 942 O O . ASP A 1 118 ? -78.341 30.591 20.081 1.00 118.71 118 ASP A O 1
ATOM 947 N N . GLU A 1 119 ? -76.411 30.862 18.943 1.00 119.86 119 GLU A N 1
ATOM 948 C CA . GLU A 1 119 ? -76.786 29.986 17.829 1.00 122.07 119 GLU A CA 1
ATOM 949 C C . GLU A 1 119 ? -76.942 28.524 18.250 1.00 122.01 119 GLU A C 1
ATOM 950 O O . GLU A 1 119 ? -77.863 27.842 17.796 1.00 123.61 119 GLU A O 1
ATOM 956 N N . ILE A 1 120 ? -76.044 28.047 19.108 1.00 120.60 120 ILE A N 1
ATOM 957 C CA . ILE A 1 120 ? -76.080 26.659 19.570 1.00 119.91 120 ILE A CA 1
ATOM 958 C C . ILE A 1 120 ? -77.293 26.412 20.468 1.00 119.58 120 ILE A C 1
ATOM 959 O O . ILE A 1 120 ? -78.055 25.471 20.239 1.00 119.10 120 ILE A O 1
ATOM 964 N N . PHE A 1 121 ? -77.468 27.260 21.480 1.00 119.50 121 PHE A N 1
ATOM 965 C CA . PHE A 1 121 ? -78.593 27.127 22.416 1.00 120.04 121 PHE A CA 1
ATOM 966 C C . PHE A 1 121 ? -79.952 27.250 21.723 1.00 121.30 121 PHE A C 1
ATOM 967 O O . PHE A 1 121 ? -80.909 26.578 22.110 1.00 121.70 121 PHE A O 1
ATOM 975 N N . ALA A 1 122 ? -80.029 28.101 20.702 1.00 121.75 122 ALA A N 1
ATOM 976 C CA . ALA A 1 122 ? -81.261 28.282 19.934 1.00 122.97 122 ALA A CA 1
ATOM 977 C C . ALA A 1 122 ? -81.694 26.994 19.229 1.00 123.38 122 ALA A C 1
ATOM 978 O O . ALA A 1 122 ? -82.880 26.666 19.203 1.00 124.35 122 ALA A O 1
ATOM 980 N N . TRP A 1 123 ? -80.726 26.271 18.668 1.00 122.76 123 TRP A N 1
ATOM 981 C CA . TRP A 1 123 ? -81.001 25.033 17.930 1.00 123.59 123 TRP A CA 1
ATOM 982 C C . TRP A 1 123 ? -81.386 23.868 18.847 1.00 122.79 123 TRP A C 1
ATOM 983 O O . TRP A 1 123 ? -82.269 23.076 18.508 1.00 122.90 123 TRP A O 1
ATOM 994 N N . THR A 1 124 ? -80.723 23.767 19.998 1.00 120.98 124 THR A N 1
ATOM 995 C CA . THR A 1 124 ? -80.970 22.673 20.943 1.00 120.03 124 THR A CA 1
ATOM 996 C C . THR A 1 124 ? -82.356 22.776 21.578 1.00 121.10 124 THR A C 1
ATOM 997 O O . THR A 1 124 ? -82.973 21.759 21.900 1.00 121.25 124 THR A O 1
ATOM 1001 N N . ASN A 1 125 ? -82.835 24.007 21.752 1.00 121.84 125 ASN A N 1
ATOM 1002 C CA . ASN A 1 125 ? -84.167 24.257 22.304 1.00 123.29 125 ASN A CA 1
ATOM 1003 C C . ASN A 1 125 ? -85.296 24.090 21.278 1.00 125.90 125 ASN A C 1
ATOM 1004 O O . ASN A 1 125 ? -86.470 24.056 21.652 1.00 127.07 125 ASN A O 1
ATOM 1009 N N . THR A 1 126 ? -84.941 23.992 19.996 1.00 127.17 126 THR A N 1
ATOM 1010 C CA . THR A 1 126 ? -85.919 23.809 18.917 1.00 129.96 126 THR A CA 1
ATOM 1011 C C . THR A 1 126 ? -85.639 22.546 18.090 1.00 129.58 126 THR A C 1
ATOM 1012 O O . THR A 1 126 ? -86.034 22.456 16.926 1.00 130.58 126 THR A O 1
ATOM 1016 N N . ASN A 1 127 ? -84.968 21.573 18.700 1.00 127.97 127 ASN A N 1
ATOM 1017 C CA . ASN A 1 127 ? -84.637 20.317 18.033 1.00 128.65 127 ASN A CA 1
ATOM 1018 C C . ASN A 1 127 ? -85.852 19.380 18.033 1.00 130.90 127 ASN A C 1
ATOM 1019 O O . ASN A 1 127 ? -86.515 19.242 19.060 1.00 130.29 127 ASN A O 1
ATOM 1024 N N . PRO A 1 128 ? -86.161 18.747 16.881 1.00 134.05 128 PRO A N 1
ATOM 1025 C CA . PRO A 1 128 ? -87.233 17.740 16.846 1.00 135.74 128 PRO A CA 1
ATOM 1026 C C . PRO A 1 128 ? -86.956 16.489 17.689 1.00 134.22 128 PRO A C 1
ATOM 1027 O O . PRO A 1 128 ? -87.878 15.943 18.296 1.00 134.81 128 PRO A O 1
ATOM 1031 N N . TYR A 1 129 ? -85.700 16.045 17.719 1.00 132.07 129 TYR A N 1
ATOM 1032 C CA . TYR A 1 129 ? -85.324 14.814 18.418 1.00 129.84 129 TYR A CA 1
ATOM 1033 C C . TYR A 1 129 ? -85.179 15.027 19.923 1.00 127.39 129 TYR A C 1
ATOM 1034 O O . TYR A 1 129 ? -85.794 14.313 20.714 1.00 127.13 129 TYR A O 1
ATOM 1043 N N . LEU A 1 130 ? -84.366 16.010 20.305 1.00 125.34 130 LEU A N 1
ATOM 1044 C CA . LEU A 1 130 ? -84.037 16.258 21.715 1.00 123.20 130 LEU A CA 1
ATOM 1045 C C . LEU A 1 130 ? -85.262 16.631 22.550 1.00 122.90 130 LEU A C 1
ATOM 1046 O O . LEU A 1 130 ? -85.419 16.152 23.674 1.00 120.68 130 LEU A O 1
ATOM 1051 N N . GLN A 1 131 ? -86.117 17.492 21.999 1.00 124.53 131 GLN A N 1
ATOM 1052 C CA . GLN A 1 131 ? -87.341 17.921 22.683 1.00 125.51 131 GLN A CA 1
ATOM 1053 C C . GLN A 1 131 ? -88.309 16.760 22.896 1.00 127.01 131 GLN A C 1
ATOM 1054 O O . GLN A 1 131 ? -88.942 16.663 23.947 1.00 127.20 131 GLN A O 1
ATOM 1060 N N . LYS A 1 132 ? -88.420 15.887 21.897 1.00 128.51 132 LYS A N 1
ATOM 1061 C CA . LYS A 1 132 ? -89.261 14.694 22.005 1.00 130.18 132 LYS A CA 1
ATOM 1062 C C . LYS A 1 132 ? -88.595 13.674 22.931 1.00 129.65 132 LYS A C 1
ATOM 1063 O O . LYS A 1 132 ? -89.269 13.010 23.720 1.00 130.04 132 LYS A O 1
ATOM 1069 N N . LYS A 1 133 ? -87.270 13.568 22.837 1.00 129.16 133 LYS A N 1
ATOM 1070 C CA . LYS A 1 133 ? -86.486 12.679 23.699 1.00 127.97 133 LYS A CA 1
ATOM 1071 C C . LYS A 1 133 ? -86.626 13.062 25.172 1.00 125.88 133 LYS A C 1
ATOM 1072 O O . LYS A 1 133 ? -86.810 12.195 26.027 1.00 124.26 133 LYS A O 1
ATOM 1078 N N . ALA A 1 134 ? -86.544 14.359 25.458 1.00 125.45 134 ALA A N 1
ATOM 1079 C CA . ALA A 1 134 ? -86.723 14.870 26.819 1.00 124.76 134 ALA A CA 1
ATOM 1080 C C . ALA A 1 134 ? -88.176 14.752 27.293 1.00 126.36 134 ALA A C 1
ATOM 1081 O O . ALA A 1 134 ? -88.428 14.577 28.487 1.00 125.28 134 ALA A O 1
ATOM 1083 N N . GLU A 1 135 ? -89.122 14.852 26.358 1.00 128.14 135 GLU A N 1
ATOM 1084 C CA . GLU A 1 135 ? -90.552 14.751 26.673 1.00 128.77 135 GLU A CA 1
ATOM 1085 C C . GLU A 1 135 ? -90.928 13.351 27.158 1.00 128.31 135 GLU A C 1
ATOM 1086 O O . GLU A 1 135 ? -91.728 13.209 28.083 1.00 128.69 135 GLU A O 1
ATOM 1092 N N . ILE A 1 136 ? -90.357 12.326 26.528 1.00 127.36 136 ILE A N 1
ATOM 1093 C CA . ILE A 1 136 ? -90.598 10.938 26.928 1.00 127.04 136 ILE A CA 1
ATOM 1094 C C . ILE A 1 136 ? -90.060 10.680 28.337 1.00 125.59 136 ILE A C 1
ATOM 1095 O O . ILE A 1 136 ? -90.697 9.989 29.132 1.00 125.63 136 ILE A O 1
ATOM 1100 N N . ILE A 1 137 ? -88.895 11.248 28.640 1.00 124.16 137 ILE A N 1
ATOM 1101 C CA . ILE A 1 137 ? -88.229 11.019 29.922 1.00 123.03 137 ILE A CA 1
ATOM 1102 C C . ILE A 1 137 ? -88.884 11.803 31.064 1.00 122.91 137 ILE A C 1
ATOM 1103 O O . ILE A 1 137 ? -89.118 11.246 32.135 1.00 122.75 137 ILE A O 1
ATOM 1108 N N . ASN A 1 138 ? -89.173 13.084 30.841 1.00 123.09 138 ASN A N 1
ATOM 1109 C CA . ASN A 1 138 ? -89.769 13.926 31.887 1.00 123.25 138 ASN A CA 1
ATOM 1110 C C . ASN A 1 138 ? -91.202 13.515 32.226 1.00 125.68 138 ASN A C 1
ATOM 1111 O O . ASN A 1 138 ? -91.629 13.630 33.376 1.00 125.37 138 ASN A O 1
ATOM 1116 N N . GLU A 1 139 ? -91.938 13.043 31.220 1.00 128.55 139 GLU A N 1
ATOM 1117 C CA . GLU A 1 139 ? -93.287 12.508 31.423 1.00 130.69 139 GLU A CA 1
ATOM 1118 C C . GLU A 1 139 ? -93.258 11.318 32.384 1.00 129.14 139 GLU A C 1
ATOM 1119 O O . GLU A 1 139 ? -94.176 11.140 33.187 1.00 130.70 139 GLU A O 1
ATOM 1125 N N . ILE A 1 140 ? -92.198 10.514 32.298 1.00 125.33 140 ILE A N 1
ATOM 1126 C CA . ILE A 1 140 ? -91.998 9.394 33.216 1.00 122.59 140 ILE A CA 1
ATOM 1127 C C . ILE A 1 140 ? -91.702 9.907 34.628 1.00 119.40 140 ILE A C 1
ATOM 1128 O O . ILE A 1 140 ? -92.231 9.372 35.602 1.00 119.30 140 ILE A O 1
ATOM 1133 N N . TYR A 1 141 ? -90.869 10.942 34.737 1.00 115.93 141 TYR A N 1
ATOM 1134 C CA . TYR A 1 141 ? -90.549 11.532 36.042 1.00 113.24 141 TYR A CA 1
ATOM 1135 C C . TYR A 1 141 ? -91.782 12.150 36.702 1.00 112.70 141 TYR A C 1
ATOM 1136 O O . TYR A 1 141 ? -91.972 12.019 37.912 1.00 111.47 141 TYR A O 1
ATOM 1145 N N . LEU A 1 142 ? -92.613 12.816 35.904 1.00 112.67 142 LEU A N 1
ATOM 1146 C CA . LEU A 1 142 ? -93.804 13.490 36.421 1.00 113.57 142 LEU A CA 1
ATOM 1147 C C . LEU A 1 142 ? -94.941 12.519 36.764 1.00 114.52 142 LEU A C 1
ATOM 1148 O O . LEU A 1 142 ? -95.657 12.735 37.742 1.00 115.02 142 LEU A O 1
ATOM 1153 N N . ASN A 1 143 ? -95.098 11.456 35.973 1.00 114.57 143 ASN A N 1
ATOM 1154 C CA . ASN A 1 143 ? -96.245 10.543 36.110 1.00 115.74 143 ASN A CA 1
ATOM 1155 C C . ASN A 1 143 ? -95.907 9.078 36.418 1.00 114.88 143 ASN A C 1
ATOM 1156 O O . ASN A 1 143 ? -96.687 8.396 37.085 1.00 115.46 143 ASN A O 1
ATOM 1161 N N . GLY A 1 144 ? -94.767 8.594 35.929 1.00 113.51 144 GLY A N 1
ATOM 1162 C CA . GLY A 1 144 ? -94.360 7.198 36.131 1.00 113.10 144 GLY A CA 1
ATOM 1163 C C . GLY A 1 144 ? -94.154 6.823 37.590 1.00 112.75 144 GLY A C 1
ATOM 1164 O O . GLY A 1 144 ? -93.928 7.692 38.435 1.00 111.99 144 GLY A O 1
ATOM 1165 N N . THR A 1 145 ? -94.230 5.524 37.879 1.00 113.74 145 THR A N 1
ATOM 1166 C CA . THR A 1 145 ? -94.138 5.014 39.255 1.00 113.52 145 THR A CA 1
ATOM 1167 C C . THR A 1 145 ? -92.692 4.781 39.714 1.00 111.32 145 THR A C 1
ATOM 1168 O O . THR A 1 145 ? -91.756 4.814 38.912 1.00 110.47 145 THR A O 1
ATOM 1172 N N . ALA A 1 146 ? -92.531 4.546 41.016 1.00 110.27 146 ALA A N 1
ATOM 1173 C CA . ALA A 1 146 ? -91.215 4.393 41.640 1.00 107.96 146 ALA A CA 1
ATOM 1174 C C . ALA A 1 146 ? -90.523 3.093 41.231 1.00 108.18 146 ALA A C 1
ATOM 1175 O O . ALA A 1 146 ? -90.583 2.092 41.950 1.00 109.33 146 ALA A O 1
ATOM 1177 N N . LEU A 1 147 ? -89.845 3.141 40.085 1.00 107.49 147 LEU A N 1
ATOM 1178 C CA . LEU A 1 147 ? -89.160 1.989 39.474 1.00 106.76 147 LEU A CA 1
ATOM 1179 C C . LEU A 1 147 ? -88.953 2.304 37.997 1.00 107.48 147 LEU A C 1
ATOM 1180 O O . LEU A 1 147 ? -87.886 2.052 37.437 1.00 106.32 147 LEU A O 1
ATOM 1185 N N . GLU A 1 148 ? -89.998 2.854 37.381 1.00 110.02 148 GLU A N 1
ATOM 1186 C CA . GLU A 1 148 ? -89.952 3.331 36.001 1.00 111.10 148 GLU A CA 1
ATOM 1187 C C . GLU A 1 148 ? -89.075 4.579 35.873 1.00 109.48 148 GLU A C 1
ATOM 1188 O O . GLU A 1 148 ? -88.406 4.774 34.856 1.00 107.98 148 GLU A O 1
ATOM 1194 N N . LYS A 1 149 ? -89.087 5.418 36.907 1.00 109.06 149 LYS A N 1
ATOM 1195 C CA . LYS A 1 149 ? -88.257 6.624 36.947 1.00 108.06 149 LYS A CA 1
ATOM 1196 C C . LYS A 1 149 ? -86.773 6.293 37.114 1.00 106.15 149 LYS A C 1
ATOM 1197 O O . LYS A 1 149 ? -85.913 7.018 36.616 1.00 105.85 149 LYS A O 1
ATOM 1203 N N . LYS A 1 150 ? -86.481 5.199 37.816 1.00 105.47 150 LYS A N 1
ATOM 1204 C CA . LYS A 1 150 ? -85.105 4.725 37.976 1.00 104.08 150 LYS A CA 1
ATOM 1205 C C . LYS A 1 150 ? -84.548 4.140 36.677 1.00 104.22 150 LYS A C 1
ATOM 1206 O O . LYS A 1 150 ? -83.364 4.295 36.384 1.00 102.87 150 LYS A O 1
ATOM 1212 N N . ILE A 1 151 ? -85.403 3.470 35.907 1.00 106.31 151 ILE A N 1
ATOM 1213 C CA . ILE A 1 151 ? -85.009 2.898 34.615 1.00 107.20 151 ILE A CA 1
ATOM 1214 C C . ILE A 1 151 ? -84.698 3.995 33.593 1.00 107.65 151 ILE A C 1
ATOM 1215 O O . ILE A 1 151 ? -83.760 3.868 32.803 1.00 106.77 151 ILE A O 1
ATOM 1220 N N . ALA A 1 152 ? -85.494 5.063 33.612 1.00 109.15 152 ALA A N 1
ATOM 1221 C CA . ALA A 1 152 ? -85.348 6.167 32.661 1.00 110.23 152 ALA A CA 1
ATOM 1222 C C . ALA A 1 152 ? -84.061 6.961 32.883 1.00 108.66 152 ALA A C 1
ATOM 1223 O O . ALA A 1 152 ? -83.398 7.350 31.921 1.00 108.18 152 ALA A O 1
ATOM 1225 N N . SER A 1 153 ? -83.719 7.201 34.147 1.00 107.61 153 SER A N 1
ATOM 1226 C CA . SER A 1 153 ? -82.500 7.934 34.496 1.00 106.22 153 SER A CA 1
ATOM 1227 C C . SER A 1 153 ? -81.241 7.125 34.176 1.00 105.94 153 SER A C 1
ATOM 1228 O O . SER A 1 153 ? -80.212 7.694 33.804 1.00 105.32 153 SER A O 1
ATOM 1231 N N . VAL A 1 154 ? -81.325 5.804 34.326 1.00 106.94 154 VAL A N 1
ATOM 1232 C CA . VAL A 1 154 ? -80.217 4.913 33.975 1.00 107.09 154 VAL A CA 1
ATOM 1233 C C . VAL A 1 154 ? -80.053 4.843 32.455 1.00 108.40 154 VAL A C 1
ATOM 1234 O O . VAL A 1 154 ? -78.938 4.964 31.951 1.00 107.97 154 VAL A O 1
ATOM 1238 N N . PHE A 1 155 ? -81.156 4.652 31.731 1.00 109.82 155 PHE A N 1
ATOM 1239 C CA . PHE A 1 155 ? -81.120 4.692 30.264 1.00 111.27 155 PHE A CA 1
ATOM 1240 C C . PHE A 1 155 ? -80.598 6.035 29.765 1.00 110.65 155 PHE A C 1
ATOM 1241 O O . PHE A 1 155 ? -79.829 6.088 28.806 1.00 110.63 155 PHE A O 1
ATOM 1249 N N . LEU A 1 156 ? -81.031 7.113 30.413 1.00 110.20 156 LEU A N 1
ATOM 1250 C CA . LEU A 1 156 ? -80.654 8.463 30.007 1.00 110.50 156 LEU A CA 1
ATOM 1251 C C . LEU A 1 156 ? -79.140 8.640 30.013 1.00 109.14 156 LEU A C 1
ATOM 1252 O O . LEU A 1 156 ? -78.528 8.835 28.964 1.00 109.13 156 LEU A O 1
ATOM 1257 N N . GLU A 1 157 ? -78.542 8.527 31.194 1.00 108.36 157 GLU A N 1
ATOM 1258 C CA . GLU A 1 157 ? -77.148 8.923 31.399 1.00 107.82 157 GLU A CA 1
ATOM 1259 C C . GLU A 1 157 ? -76.113 7.806 31.213 1.00 108.02 157 GLU A C 1
ATOM 1260 O O . GLU A 1 157 ? -74.932 8.097 31.020 1.00 106.98 157 GLU A O 1
ATOM 1266 N N . THR A 1 158 ? -76.548 6.546 31.262 1.00 109.38 158 THR A N 1
ATOM 1267 C CA . THR A 1 158 ? -75.641 5.402 31.086 1.00 109.71 158 THR A CA 1
ATOM 1268 C C . THR A 1 158 ? -75.583 4.904 29.635 1.00 111.89 158 THR A C 1
ATOM 1269 O O . THR A 1 158 ? -74.636 4.211 29.260 1.00 112.03 158 THR A O 1
ATOM 1273 N N . PHE A 1 159 ? -76.582 5.263 28.826 1.00 113.81 159 PHE A N 1
ATOM 1274 C CA . PHE A 1 159 ? -76.740 4.700 27.480 1.00 115.65 159 PHE A CA 1
ATOM 1275 C C . PHE A 1 159 ? -76.818 5.774 26.386 1.00 117.80 159 PHE A C 1
ATOM 1276 O O . PHE A 1 159 ? -75.920 5.867 25.547 1.00 116.82 159 PHE A O 1
ATOM 1284 N N . LEU A 1 160 ? -77.877 6.581 26.399 1.00 120.24 160 LEU A N 1
ATOM 1285 C CA . LEU A 1 160 ? -78.129 7.543 25.314 1.00 122.42 160 LEU A CA 1
ATOM 1286 C C . LEU A 1 160 ? -77.412 8.890 25.485 1.00 121.14 160 LEU A C 1
ATOM 1287 O O . LEU A 1 160 ? -77.488 9.750 24.604 1.00 123.17 160 LEU A O 1
ATOM 1292 N N . PHE A 1 161 ? -76.725 9.072 26.612 1.00 118.19 161 PHE A N 1
ATOM 1293 C CA . PHE A 1 161 ? -75.787 10.190 26.779 1.00 116.03 161 PHE A CA 1
ATOM 1294 C C . PHE A 1 161 ? -74.532 9.970 25.926 1.00 114.69 161 PHE A C 1
ATOM 1295 O O . PHE A 1 161 ? -73.888 10.929 25.499 1.00 112.84 161 PHE A O 1
ATOM 1303 N N . TYR A 1 162 ? -74.199 8.704 25.679 1.00 114.45 162 TYR A N 1
ATOM 1304 C CA . TYR A 1 162 ? -72.946 8.337 25.016 1.00 114.17 162 TYR A CA 1
ATOM 1305 C C . TYR A 1 162 ? -72.938 8.568 23.503 1.00 116.25 162 TYR A C 1
ATOM 1306 O O . TYR A 1 162 ? -71.883 8.481 22.873 1.00 115.17 162 TYR A O 1
ATOM 1315 N N . SER A 1 163 ? -74.103 8.856 22.923 1.00 119.42 163 SER A N 1
ATOM 1316 C CA . SER A 1 163 ? -74.174 9.347 21.546 1.00 122.00 163 SER A CA 1
ATOM 1317 C C . SER A 1 163 ? -73.393 10.656 21.426 1.00 123.32 163 SER A C 1
ATOM 1318 O O . SER A 1 163 ? -72.752 10.917 20.407 1.00 124.69 163 SER A O 1
ATOM 1321 N N . GLY A 1 164 ? -73.459 11.468 22.480 1.00 123.72 164 GLY A N 1
ATOM 1322 C CA . GLY A 1 164 ? -72.696 12.707 22.567 1.00 123.52 164 GLY A CA 1
ATOM 1323 C C . GLY A 1 164 ? -71.257 12.504 23.012 1.00 121.82 164 GLY A C 1
ATOM 1324 O O . GLY A 1 164 ? -70.353 13.145 22.481 1.00 121.71 164 GLY A O 1
ATOM 1325 N N . PHE A 1 165 ? -71.036 11.611 23.978 1.00 120.03 165 PHE A N 1
ATOM 1326 C CA . PHE A 1 165 ? -69.685 11.359 24.499 1.00 118.56 165 PHE A CA 1
ATOM 1327 C C . PHE A 1 165 ? -68.722 10.766 23.461 1.00 120.76 165 PHE A C 1
ATOM 1328 O O . PHE A 1 165 ? -67.506 10.870 23.624 1.00 119.74 165 PHE A O 1
ATOM 1336 N N . PHE A 1 166 ? -69.260 10.152 22.407 1.00 123.32 166 PHE A N 1
ATOM 1337 C CA . PHE A 1 166 ? -68.444 9.553 21.341 1.00 124.81 166 PHE A CA 1
ATOM 1338 C C . PHE A 1 166 ? -67.464 10.542 20.695 1.00 124.82 166 PHE A C 1
ATOM 1339 O O . PHE A 1 166 ? -66.339 10.169 20.353 1.00 124.04 166 PHE A O 1
ATOM 1347 N N . THR A 1 167 ? -67.893 11.792 20.528 1.00 124.76 167 THR A N 1
ATOM 1348 C CA . THR A 1 167 ? -67.082 12.813 19.853 1.00 124.92 167 THR A CA 1
ATOM 1349 C C . THR A 1 167 ? -65.843 13.255 20.657 1.00 123.13 167 THR A C 1
ATOM 1350 O O . THR A 1 167 ? -64.726 13.154 20.150 1.00 122.76 167 THR A O 1
ATOM 1354 N N . PRO A 1 168 ? -66.025 13.748 21.902 1.00 121.23 168 PRO A N 1
ATOM 1355 C CA . PRO A 1 168 ? -64.847 14.161 22.679 1.00 120.27 168 PRO A CA 1
ATOM 1356 C C . PRO A 1 168 ? -63.913 13.007 23.057 1.00 119.15 168 PRO A C 1
ATOM 1357 O O . PRO A 1 168 ? -62.707 13.217 23.191 1.00 118.42 168 PRO A O 1
ATOM 1361 N N . LEU A 1 169 ? -64.470 11.809 23.232 1.00 118.54 169 LEU A N 1
ATOM 1362 C CA . LEU A 1 169 ? -63.667 10.606 23.475 1.00 118.50 169 LEU A CA 1
ATOM 1363 C C . LEU A 1 169 ? -62.848 10.217 22.239 1.00 119.11 169 LEU A C 1
ATOM 1364 O O . LEU A 1 169 ? -61.744 9.682 22.366 1.00 118.51 169 LEU A O 1
ATOM 1369 N N . TYR A 1 170 ? -63.398 10.479 21.054 1.00 119.42 170 TYR A N 1
ATOM 1370 C CA . TYR A 1 170 ? -62.694 10.235 19.792 1.00 120.27 170 TYR A CA 1
ATOM 1371 C C . TYR A 1 170 ? -61.451 11.118 19.676 1.00 120.27 170 TYR A C 1
ATOM 1372 O O . TYR A 1 170 ? -60.375 10.638 19.317 1.00 119.90 170 TYR A O 1
ATOM 1381 N N . TYR A 1 171 ? -61.607 12.403 19.985 1.00 120.77 171 TYR A N 1
ATOM 1382 C CA . TYR A 1 171 ? -60.497 13.355 19.914 1.00 122.16 171 TYR A CA 1
ATOM 1383 C C . TYR A 1 171 ? -59.442 13.102 20.992 1.00 120.91 171 TYR A C 1
ATOM 1384 O O . TYR A 1 171 ? -58.248 13.271 20.739 1.00 121.31 171 TYR A O 1
ATOM 1393 N N . LEU A 1 172 ? -59.879 12.697 22.184 1.00 119.39 172 LEU A N 1
ATOM 1394 C CA . LEU A 1 172 ? -58.958 12.343 23.272 1.00 117.62 172 LEU A CA 1
ATOM 1395 C C . LEU A 1 172 ? -58.046 11.183 22.870 1.00 117.95 172 LEU A C 1
ATOM 1396 O O . LEU A 1 172 ? -56.880 11.140 23.264 1.00 118.19 172 LEU A O 1
ATOM 1401 N N . GLY A 1 173 ? -58.587 10.249 22.092 1.00 118.05 173 GLY A N 1
ATOM 1402 C CA . GLY A 1 173 ? -57.811 9.134 21.559 1.00 118.88 173 GLY A CA 1
ATOM 1403 C C . GLY A 1 173 ? -56.748 9.559 20.559 1.00 120.12 173 GLY A C 1
ATOM 1404 O O . GLY A 1 173 ? -55.714 8.903 20.431 1.00 120.54 173 GLY A O 1
ATOM 1405 N N . ASN A 1 174 ? -57.009 10.657 19.848 1.00 120.83 174 ASN A N 1
ATOM 1406 C CA . ASN A 1 174 ? -56.046 11.238 18.907 1.00 121.84 174 ASN A CA 1
ATOM 1407 C C . ASN A 1 174 ? -55.101 12.254 19.565 1.00 121.20 174 ASN A C 1
ATOM 1408 O O . ASN A 1 174 ? -54.292 12.881 18.879 1.00 121.61 174 ASN A O 1
ATOM 1413 N N . ASN A 1 175 ? -55.203 12.405 20.887 1.00 119.95 175 ASN A N 1
ATOM 1414 C CA . ASN A 1 175 ? -54.428 13.392 21.650 1.00 119.32 175 ASN A CA 1
ATOM 1415 C C . ASN A 1 175 ? -54.835 14.833 21.307 1.00 119.44 175 ASN A C 1
ATOM 1416 O O . ASN A 1 175 ? -54.005 15.746 21.313 1.00 119.51 175 ASN A O 1
ATOM 1421 N N . LYS A 1 176 ? -56.125 15.019 21.024 1.00 118.95 176 LYS A N 1
ATOM 1422 C CA . LYS A 1 176 ? -56.685 16.315 20.636 1.00 118.75 176 LYS A CA 1
ATOM 1423 C C . LYS A 1 176 ? -57.772 16.716 21.634 1.00 117.57 176 LYS A C 1
ATOM 1424 O O . LYS A 1 176 ? -58.479 15.855 22.159 1.00 116.87 176 LYS A O 1
ATOM 1430 N N . LEU A 1 177 ? -57.902 18.018 21.888 1.00 117.54 177 LEU A N 1
ATOM 1431 C CA . LEU A 1 177 ? -58.906 18.545 22.823 1.00 116.34 177 LEU A CA 1
ATOM 1432 C C . LEU A 1 177 ? -58.822 17.851 24.189 1.00 115.06 177 LEU A C 1
ATOM 1433 O O . LEU A 1 177 ? -59.779 17.215 24.636 1.00 114.34 177 LEU A O 1
ATOM 1438 N N . ALA A 1 178 ? -57.671 17.991 24.844 1.00 114.71 178 ALA A N 1
ATOM 1439 C CA . ALA A 1 178 ? -57.380 17.269 26.088 1.00 113.37 178 ALA A CA 1
ATOM 1440 C C . ALA A 1 178 ? -58.205 17.766 27.276 1.00 111.44 178 ALA A C 1
ATOM 1441 O O . ALA A 1 178 ? -58.802 16.969 28.001 1.00 110.58 178 ALA A O 1
ATOM 1443 N N . ASN A 1 179 ? -58.226 19.082 27.471 1.00 110.52 179 ASN A N 1
ATOM 1444 C CA . ASN A 1 179 ? -58.975 19.698 28.570 1.00 108.63 179 ASN A CA 1
ATOM 1445 C C . ASN A 1 179 ? -60.489 19.651 28.361 1.00 107.35 179 ASN A C 1
ATOM 1446 O O . ASN A 1 179 ? -61.250 19.573 29.326 1.00 106.39 179 ASN A O 1
ATOM 1451 N N . VAL A 1 180 ? -60.918 19.699 27.100 1.00 107.42 180 VAL A N 1
ATOM 1452 C CA . VAL A 1 180 ? -62.334 19.560 26.751 1.00 106.68 180 VAL A CA 1
ATOM 1453 C C . VAL A 1 180 ? -62.782 18.108 26.942 1.00 104.31 180 VAL A C 1
ATOM 1454 O O . VAL A 1 180 ? -63.962 17.841 27.163 1.00 102.92 180 VAL A O 1
ATOM 1458 N N . ALA A 1 181 ? -61.836 17.176 26.849 1.00 103.22 181 ALA A N 1
ATOM 1459 C CA . ALA A 1 181 ? -62.114 15.763 27.091 1.00 101.98 181 ALA A CA 1
ATOM 1460 C C . ALA A 1 181 ? -62.162 15.447 28.586 1.00 100.11 181 ALA A C 1
ATOM 1461 O O . ALA A 1 181 ? -63.039 14.710 29.032 1.00 99.12 181 ALA A O 1
ATOM 1463 N N . GLU A 1 182 ? -61.219 16.002 29.350 1.00 99.23 182 GLU A N 1
ATOM 1464 C CA . GLU A 1 182 ? -61.146 15.774 30.804 1.00 97.82 182 GLU A CA 1
ATOM 1465 C C . GLU A 1 182 ? -62.409 16.222 31.539 1.00 96.42 182 GLU A C 1
ATOM 1466 O O . GLU A 1 182 ? -62.852 15.563 32.479 1.00 95.44 182 GLU A O 1
ATOM 1472 N N . ILE A 1 183 ? -62.981 17.342 31.108 1.00 96.07 183 ILE A N 1
ATOM 1473 C CA . ILE A 1 183 ? -64.204 17.868 31.716 1.00 95.00 183 ILE A CA 1
ATOM 1474 C C . ILE A 1 183 ? -65.410 16.975 31.401 1.00 93.41 183 ILE A C 1
ATOM 1475 O O . ILE A 1 183 ? -66.378 16.944 32.159 1.00 92.15 183 ILE A O 1
ATOM 1480 N N . ILE A 1 184 ? -65.338 16.261 30.278 1.00 92.80 184 ILE A N 1
ATOM 1481 C CA . ILE A 1 184 ? -66.324 15.241 29.916 1.00 92.31 184 ILE A CA 1
ATOM 1482 C C . ILE A 1 184 ? -65.969 13.908 30.578 1.00 91.20 184 ILE A C 1
ATOM 1483 O O . ILE A 1 184 ? -66.855 13.154 30.985 1.00 90.97 184 ILE A O 1
ATOM 1488 N N . LYS A 1 185 ? -64.669 13.627 30.669 1.00 90.10 185 LYS A N 1
ATOM 1489 C CA . LYS A 1 185 ? -64.153 12.435 31.347 1.00 88.17 185 LYS A CA 1
ATOM 1490 C C . LYS A 1 185 ? -64.648 12.371 32.794 1.00 85.67 185 LYS A C 1
ATOM 1491 O O . LYS A 1 185 ? -65.053 11.310 33.274 1.00 84.85 185 LYS A O 1
ATOM 1497 N N . LEU A 1 186 ? -64.608 13.514 33.478 1.00 83.65 186 LEU A N 1
ATOM 1498 C CA . LEU A 1 186 ? -65.077 13.620 34.861 1.00 81.45 186 LEU A CA 1
ATOM 1499 C C . LEU A 1 186 ? -66.586 13.393 34.982 1.00 80.31 186 LEU A C 1
ATOM 1500 O O . LEU A 1 186 ? -67.048 12.802 35.960 1.00 79.85 186 LEU A O 1
ATOM 1505 N N . ILE A 1 187 ? -67.345 13.866 33.993 1.00 79.50 187 ILE A N 1
ATOM 1506 C CA . ILE A 1 187 ? -68.803 13.690 33.972 1.00 78.39 187 ILE A CA 1
ATOM 1507 C C . ILE A 1 187 ? -69.173 12.209 33.882 1.00 77.32 187 ILE A C 1
ATOM 1508 O O . ILE A 1 187 ? -70.086 11.750 34.569 1.00 76.54 187 ILE A O 1
ATOM 1513 N N . ILE A 1 188 ? -68.454 11.472 33.038 1.00 76.64 188 ILE A N 1
ATOM 1514 C CA . ILE A 1 188 ? -68.667 10.031 32.879 1.00 75.88 188 ILE A CA 1
ATOM 1515 C C . ILE A 1 188 ? -68.308 9.274 34.165 1.00 73.98 188 ILE A C 1
ATOM 1516 O O . ILE A 1 188 ? -68.960 8.286 34.507 1.00 73.18 188 ILE A O 1
ATOM 1521 N N . ARG A 1 189 ? -67.278 9.740 34.871 1.00 72.47 189 ARG A N 1
ATOM 1522 C CA . ARG A 1 189 ? -66.884 9.139 36.147 1.00 71.52 189 ARG A CA 1
ATOM 1523 C C . ARG A 1 189 ? -68.004 9.248 37.183 1.00 71.22 189 ARG A C 1
ATOM 1524 O O . ARG A 1 189 ? -68.251 8.303 37.934 1.00 70.88 189 ARG A O 1
ATOM 1532 N N . ASP A 1 190 ? -68.672 10.400 37.220 1.00 71.15 190 ASP A N 1
ATOM 1533 C CA . ASP A 1 190 ? -69.808 10.608 38.122 1.00 70.80 190 ASP A CA 1
ATOM 1534 C C . ASP A 1 190 ? -71.025 9.797 37.691 1.00 70.55 190 ASP A C 1
ATOM 1535 O O . ASP A 1 190 ? -71.671 9.157 38.522 1.00 70.52 190 ASP A O 1
ATOM 1540 N N . GLU A 1 191 ? -71.335 9.830 36.397 1.00 70.48 191 GLU A N 1
ATOM 1541 C CA . GLU A 1 191 ? -72.521 9.147 35.876 1.00 70.91 191 GLU A CA 1
ATOM 1542 C C . GLU A 1 191 ? -72.382 7.626 35.886 1.00 70.70 191 GLU A C 1
ATOM 1543 O O . GLU A 1 191 ? -73.383 6.913 35.955 1.00 71.32 191 GLU A O 1
ATOM 1549 N N . SER A 1 192 ? -71.149 7.131 35.820 1.00 70.45 192 SER A N 1
ATOM 1550 C CA . SER A 1 192 ? -70.892 5.699 35.965 1.00 70.16 192 SER A CA 1
ATOM 1551 C C . SER A 1 192 ? -71.317 5.211 37.352 1.00 69.17 192 SER A C 1
ATOM 1552 O O . SER A 1 192 ? -71.862 4.116 37.490 1.00 68.46 192 SER A O 1
ATOM 1555 N N . VAL A 1 193 ? -71.075 6.040 38.367 1.00 68.85 193 VAL A N 1
ATOM 1556 C CA . VAL A 1 193 ? -71.444 5.722 39.749 1.00 68.78 193 VAL A CA 1
ATOM 1557 C C . VAL A 1 193 ? -72.939 5.948 40.003 1.00 69.47 193 VAL A C 1
ATOM 1558 O O . VAL A 1 193 ? -73.553 5.217 40.785 1.00 69.87 193 VAL A O 1
ATOM 1562 N N . HIS A 1 194 ? -73.520 6.957 39.353 1.00 70.01 194 HIS A N 1
ATOM 1563 C CA . HIS A 1 194 ? -74.958 7.230 39.476 1.00 70.49 194 HIS A CA 1
ATOM 1564 C C . HIS A 1 194 ? -75.789 6.064 38.953 1.00 70.94 194 HIS A C 1
ATOM 1565 O O . HIS A 1 194 ? -76.721 5.609 39.620 1.00 70.71 194 HIS A O 1
ATOM 1572 N N . GLY A 1 195 ? -75.445 5.592 37.757 1.00 71.37 195 GLY A N 1
ATOM 1573 C CA . GLY A 1 195 ? -76.112 4.441 37.155 1.00 72.59 195 GLY A CA 1
ATOM 1574 C C . GLY A 1 195 ? -76.062 3.211 38.043 1.00 72.46 195 GLY A C 1
ATOM 1575 O O . GLY A 1 195 ? -77.070 2.524 38.216 1.00 73.77 195 GLY A O 1
ATOM 1576 N N . THR A 1 196 ? -74.890 2.945 38.615 1.00 71.42 196 THR A N 1
ATOM 1577 C CA . THR A 1 196 ? -74.702 1.806 39.513 1.00 71.02 196 THR A CA 1
ATOM 1578 C C . THR A 1 196 ? -75.563 1.923 40.771 1.00 70.97 196 THR A C 1
ATOM 1579 O O . THR A 1 196 ? -76.181 0.944 41.194 1.00 70.76 196 THR A O 1
ATOM 1583 N N . TYR A 1 197 ? -75.601 3.117 41.359 1.00 70.72 197 TYR A N 1
ATOM 1584 C CA . TYR A 1 197 ? -76.343 3.342 42.597 1.00 70.89 197 TYR A CA 1
ATOM 1585 C C . TYR A 1 197 ? -77.848 3.334 42.370 1.00 73.45 197 TYR A C 1
ATOM 1586 O O . TYR A 1 197 ? -78.583 2.675 43.106 1.00 73.71 197 TYR A O 1
ATOM 1595 N N . ILE A 1 198 ? -78.301 4.078 41.363 1.00 76.01 198 ILE A N 1
ATOM 1596 C CA . ILE A 1 198 ? -79.721 4.108 41.007 1.00 78.67 198 ILE A CA 1
ATOM 1597 C C . ILE A 1 198 ? -80.166 2.719 40.545 1.00 80.56 198 ILE A C 1
ATOM 1598 O O . ILE A 1 198 ? -81.255 2.261 40.896 1.00 82.17 198 ILE A O 1
ATOM 1603 N N . GLY A 1 199 ? -79.311 2.053 39.770 1.00 81.13 199 GLY A N 1
ATOM 1604 C CA . GLY A 1 199 ? -79.572 0.691 39.309 1.00 82.28 199 GLY A CA 1
ATOM 1605 C C . GLY A 1 199 ? -79.576 -0.357 40.413 1.00 82.50 199 GLY A C 1
ATOM 1606 O O . GLY A 1 199 ? -80.226 -1.394 40.282 1.00 83.63 199 GLY A O 1
ATOM 1607 N N . TYR A 1 200 ? -78.841 -0.100 41.493 1.00 81.89 200 TYR A N 1
ATOM 1608 C CA . TYR A 1 200 ? -78.824 -1.004 42.645 1.00 81.49 200 TYR A CA 1
ATOM 1609 C C . TYR A 1 200 ? -80.122 -0.912 43.443 1.00 83.54 200 TYR A C 1
ATOM 1610 O O . TYR A 1 200 ? -80.716 -1.934 43.789 1.00 84.23 200 TYR A O 1
ATOM 1619 N N . LYS A 1 201 ? -80.544 0.315 43.743 1.00 85.34 201 LYS A N 1
ATOM 1620 C CA . LYS A 1 201 ? -81.796 0.557 44.468 1.00 87.61 201 LYS A CA 1
ATOM 1621 C C . LYS A 1 201 ? -83.015 0.088 43.672 1.00 89.88 201 LYS A C 1
ATOM 1622 O O . LYS A 1 201 ? -84.062 -0.210 44.247 1.00 91.27 201 LYS A O 1
ATOM 1628 N N . PHE A 1 202 ? -82.869 0.038 42.350 1.00 91.13 202 PHE A N 1
ATOM 1629 C CA . PHE A 1 202 ? -83.879 -0.539 41.464 1.00 93.26 202 PHE A CA 1
ATOM 1630 C C . PHE A 1 202 ? -84.036 -2.043 41.712 1.00 92.43 202 PHE A C 1
ATOM 1631 O O . PHE A 1 202 ? -85.155 -2.543 41.821 1.00 92.59 202 PHE A O 1
ATOM 1639 N N . GLN A 1 203 ? -82.912 -2.751 41.811 1.00 91.54 203 GLN A N 1
ATOM 1640 C CA . GLN A 1 203 ? -82.911 -4.205 42.023 1.00 91.72 203 GLN A CA 1
ATOM 1641 C C . GLN A 1 203 ? -83.464 -4.626 43.388 1.00 91.91 203 GLN A C 1
ATOM 1642 O O . GLN A 1 203 ? -83.922 -5.756 43.546 1.00 92.37 203 GLN A O 1
ATOM 1648 N N . LEU A 1 204 ? -83.405 -3.729 44.370 1.00 92.24 204 LEU A N 1
ATOM 1649 C CA . LEU A 1 204 ? -84.009 -3.985 45.680 1.00 93.34 204 LEU A CA 1
ATOM 1650 C C . LEU A 1 204 ? -85.528 -4.003 45.575 1.00 96.00 204 LEU A C 1
ATOM 1651 O O . LEU A 1 204 ? -86.176 -4.930 46.057 1.00 97.30 204 LEU A O 1
ATOM 1656 N N . ALA A 1 205 ? -86.086 -2.980 44.932 1.00 98.04 205 ALA A N 1
ATOM 1657 C CA . ALA A 1 205 ? -87.534 -2.869 44.747 1.00 100.49 205 ALA A CA 1
ATOM 1658 C C . ALA A 1 205 ? -88.057 -3.748 43.603 1.00 102.88 205 ALA A C 1
ATOM 1659 O O . ALA A 1 205 ? -89.265 -3.943 43.478 1.00 105.17 205 ALA A O 1
ATOM 1661 N N . PHE A 1 206 ? -87.152 -4.268 42.774 1.00 103.28 206 PHE A N 1
ATOM 1662 C CA . PHE A 1 206 ? -87.516 -5.177 41.681 1.00 105.13 206 PHE A CA 1
ATOM 1663 C C . PHE A 1 206 ? -87.709 -6.611 42.186 1.00 106.23 206 PHE A C 1
ATOM 1664 O O . PHE A 1 206 ? -88.612 -7.316 41.730 1.00 107.49 206 PHE A O 1
ATOM 1672 N N . ASN A 1 207 ? -86.861 -7.031 43.124 1.00 106.12 207 ASN A N 1
ATOM 1673 C CA . ASN A 1 207 ? -86.938 -8.375 43.717 1.00 107.10 207 ASN A CA 1
ATOM 1674 C C . ASN A 1 207 ? -87.966 -8.502 44.853 1.00 108.16 207 ASN A C 1
ATOM 1675 O O . ASN A 1 207 ? -88.179 -9.596 45.378 1.00 108.20 207 ASN A O 1
ATOM 1680 N N . GLU A 1 208 ? -88.595 -7.389 45.229 1.00 109.10 208 GLU A N 1
ATOM 1681 C CA . GLU A 1 208 ? -89.680 -7.402 46.216 1.00 111.03 208 GLU A CA 1
ATOM 1682 C C . GLU A 1 208 ? -91.044 -7.663 45.567 1.00 113.16 208 GLU A C 1
ATOM 1683 O O . GLU A 1 208 ? -91.977 -8.111 46.235 1.00 113.70 208 GLU A O 1
ATOM 1689 N N . LEU A 1 209 ? -91.153 -7.374 44.272 1.00 113.80 209 LEU A N 1
ATOM 1690 C CA . LEU A 1 209 ? -92.373 -7.636 43.513 1.00 116.16 209 LEU A CA 1
ATOM 1691 C C . LEU A 1 209 ? -92.434 -9.110 43.107 1.00 117.07 209 LEU A C 1
ATOM 1692 O O . LEU A 1 209 ? -91.395 -9.767 43.015 1.00 115.47 209 LEU A O 1
ATOM 1697 N N . PRO A 1 210 ? -93.650 -9.636 42.861 1.00 119.44 210 PRO A N 1
ATOM 1698 C CA . PRO A 1 210 ? -93.785 -10.998 42.340 1.00 120.07 210 PRO A CA 1
ATOM 1699 C C . PRO A 1 210 ? -93.502 -11.058 40.838 1.00 120.23 210 PRO A C 1
ATOM 1700 O O . PRO A 1 210 ? -93.465 -10.016 40.179 1.00 119.96 210 PRO A O 1
ATOM 1704 N N . GLU A 1 211 ? -93.313 -12.266 40.306 1.00 120.40 211 GLU A N 1
ATOM 1705 C CA . GLU A 1 211 ? -93.103 -12.457 38.861 1.00 120.20 211 GLU A CA 1
ATOM 1706 C C . GLU A 1 211 ? -94.227 -11.835 38.024 1.00 121.40 211 GLU A C 1
ATOM 1707 O O . GLU A 1 211 ? -94.011 -11.463 36.868 1.00 121.69 211 GLU A O 1
ATOM 1713 N N . ASP A 1 212 ? -95.421 -11.742 38.609 1.00 121.51 212 ASP A N 1
ATOM 1714 C CA . ASP A 1 212 ? -96.552 -11.037 38.004 1.00 122.43 212 ASP A CA 1
ATOM 1715 C C . ASP A 1 212 ? -96.159 -9.632 37.537 1.00 120.83 212 ASP A C 1
ATOM 1716 O O . ASP A 1 212 ? -96.276 -9.308 36.354 1.00 121.14 212 ASP A O 1
ATOM 1721 N N . GLU A 1 213 ? -95.684 -8.815 38.471 1.00 118.53 213 GLU A N 1
ATOM 1722 C CA . GLU A 1 213 ? -95.359 -7.416 38.190 1.00 116.90 213 GLU A CA 1
ATOM 1723 C C . GLU A 1 213 ? -93.974 -7.235 37.556 1.00 115.36 213 GLU A C 1
ATOM 1724 O O . GLU A 1 213 ? -93.683 -6.174 37.003 1.00 115.22 213 GLU A O 1
ATOM 1730 N N . GLN A 1 214 ? -93.129 -8.263 37.634 1.00 114.36 214 GLN A N 1
ATOM 1731 C CA . GLN A 1 214 ? -91.780 -8.205 37.056 1.00 112.43 214 GLN A CA 1
ATOM 1732 C C . GLN A 1 214 ? -91.784 -8.387 35.537 1.00 113.23 214 GLN A C 1
ATOM 1733 O O . GLN A 1 214 ? -91.027 -7.722 34.829 1.00 111.02 214 GLN A O 1
ATOM 1739 N N . GLU A 1 215 ? -92.628 -9.291 35.044 1.00 116.10 215 GLU A N 1
ATOM 1740 C CA . GLU A 1 215 ? -92.771 -9.510 33.600 1.00 117.63 215 GLU A CA 1
ATOM 1741 C C . GLU A 1 215 ? -93.391 -8.298 32.897 1.00 118.74 215 GLU A C 1
ATOM 1742 O O . GLU A 1 215 ? -93.088 -8.031 31.734 1.00 118.14 215 GLU A O 1
ATOM 1748 N N . LYS A 1 216 ? -94.255 -7.572 33.606 1.00 120.26 216 LYS A N 1
ATOM 1749 C CA . LYS A 1 216 ? -94.871 -6.353 33.073 1.00 122.64 216 LYS A CA 1
ATOM 1750 C C . LYS A 1 216 ? -93.877 -5.195 32.980 1.00 121.43 216 LYS A C 1
ATOM 1751 O O . LYS A 1 216 ? -93.867 -4.457 31.995 1.00 121.26 216 LYS A O 1
ATOM 1757 N N . LEU A 1 217 ? -93.053 -5.034 34.013 1.00 120.84 217 LEU A N 1
ATOM 1758 C CA . LEU A 1 217 ? -92.064 -3.956 34.053 1.00 119.89 217 LEU A CA 1
ATOM 1759 C C . LEU A 1 217 ? -90.963 -4.177 33.018 1.00 119.10 217 LEU A C 1
ATOM 1760 O O . LEU A 1 217 ? -90.548 -3.236 32.340 1.00 118.53 217 LEU A O 1
ATOM 1765 N N . LYS A 1 218 ? -90.493 -5.420 32.909 1.00 118.69 218 LYS A N 1
ATOM 1766 C CA . LYS A 1 218 ? -89.511 -5.794 31.887 1.00 117.94 218 LYS A CA 1
ATOM 1767 C C . LYS A 1 218 ? -90.059 -5.561 30.479 1.00 120.26 218 LYS A C 1
ATOM 1768 O O . LYS A 1 218 ? -89.313 -5.184 29.577 1.00 119.61 218 LYS A O 1
ATOM 1774 N N . GLU A 1 219 ? -91.361 -5.780 30.301 1.00 122.86 219 GLU A N 1
ATOM 1775 C CA . GLU A 1 219 ? -92.029 -5.484 29.033 1.00 124.89 219 GLU A CA 1
ATOM 1776 C C . GLU A 1 219 ? -92.042 -3.976 28.770 1.00 125.82 219 GLU A C 1
ATOM 1777 O O . GLU A 1 219 ? -91.762 -3.535 27.655 1.00 127.01 219 GLU A O 1
ATOM 1783 N N . TRP A 1 220 ? -92.361 -3.195 29.801 1.00 125.94 220 TRP A N 1
ATOM 1784 C CA . TRP A 1 220 ? -92.343 -1.732 29.709 1.00 126.19 220 TRP A CA 1
ATOM 1785 C C . TRP A 1 220 ? -90.914 -1.192 29.573 1.00 124.42 220 TRP A C 1
ATOM 1786 O O . TRP A 1 220 ? -90.701 -0.110 29.022 1.00 123.40 220 TRP A O 1
ATOM 1797 N N . MET A 1 221 ? -89.945 -1.954 30.075 1.00 124.25 221 MET A N 1
ATOM 1798 C CA . MET A 1 221 ? -88.536 -1.570 30.030 1.00 124.03 221 MET A CA 1
ATOM 1799 C C . MET A 1 221 ? -87.971 -1.622 28.610 1.00 124.45 221 MET A C 1
ATOM 1800 O O . MET A 1 221 ? -87.446 -0.624 28.111 1.00 123.13 221 MET A O 1
ATOM 1805 N N . TYR A 1 222 ? -88.079 -2.782 27.968 1.00 126.42 222 TYR A N 1
ATOM 1806 C CA . TYR A 1 222 ? -87.553 -2.963 26.611 1.00 128.26 222 TYR A CA 1
ATOM 1807 C C . TYR A 1 222 ? -88.350 -2.178 25.565 1.00 130.41 222 TYR A C 1
ATOM 1808 O O . TYR A 1 222 ? -87.787 -1.745 24.560 1.00 130.50 222 TYR A O 1
ATOM 1817 N N . ASP A 1 223 ? -89.648 -1.992 25.803 1.00 132.71 223 ASP A N 1
ATOM 1818 C CA . ASP A 1 223 ? -90.473 -1.114 24.962 1.00 135.11 223 ASP A CA 1
ATOM 1819 C C . ASP A 1 223 ? -89.927 0.314 24.966 1.00 134.66 223 ASP A C 1
ATOM 1820 O O . ASP A 1 223 ? -89.876 0.968 23.923 1.00 134.98 223 ASP A O 1
ATOM 1825 N N . LEU A 1 224 ? -89.525 0.787 26.143 1.00 133.84 224 LEU A N 1
ATOM 1826 C CA . LEU A 1 224 ? -88.906 2.104 26.285 1.00 133.34 224 LEU A CA 1
ATOM 1827 C C . LEU A 1 224 ? -87.485 2.111 25.715 1.00 132.03 224 LEU A C 1
ATOM 1828 O O . LEU A 1 224 ? -87.019 3.135 25.214 1.00 131.37 224 LEU A O 1
ATOM 1833 N N . LEU A 1 225 ? -86.804 0.969 25.797 1.00 131.59 225 LEU A N 1
ATOM 1834 C CA . LEU A 1 225 ? -85.439 0.838 25.284 1.00 131.15 225 LEU A CA 1
ATOM 1835 C C . LEU A 1 225 ? -85.403 0.995 23.763 1.00 132.17 225 LEU A C 1
ATOM 1836 O O . LEU A 1 225 ? -84.638 1.806 23.239 1.00 131.90 225 LEU A O 1
ATOM 1841 N N . TYR A 1 226 ? -86.236 0.226 23.064 1.00 133.64 226 TYR A N 1
ATOM 1842 C CA . TYR A 1 226 ? -86.275 0.256 21.596 1.00 134.27 226 TYR A CA 1
ATOM 1843 C C . TYR A 1 226 ? -86.764 1.596 21.032 1.00 134.27 226 TYR A C 1
ATOM 1844 O O . TYR A 1 226 ? -86.289 2.034 19.984 1.00 133.14 226 TYR A O 1
ATOM 1853 N N . THR A 1 227 ? -87.707 2.237 21.723 1.00 134.85 227 THR A N 1
ATOM 1854 C CA . THR A 1 227 ? -88.237 3.537 21.294 1.00 136.31 227 THR A CA 1
ATOM 1855 C C . THR A 1 227 ? -87.179 4.636 21.397 1.00 136.52 227 THR A C 1
ATOM 1856 O O . THR A 1 227 ? -87.056 5.471 20.497 1.00 137.27 227 THR A O 1
ATOM 1860 N N . LEU A 1 228 ? -86.431 4.633 22.501 1.00 135.88 228 LEU A N 1
ATOM 1861 C CA . LEU A 1 228 ? -85.337 5.586 22.709 1.00 134.08 228 LEU A CA 1
ATOM 1862 C C . LEU A 1 228 ? -84.164 5.309 21.772 1.00 133.88 228 LEU A C 1
ATOM 1863 O O . LEU A 1 228 ? -83.479 6.236 21.346 1.00 133.44 228 LEU A O 1
ATOM 1868 N N . TYR A 1 229 ? -83.938 4.033 21.465 1.00 134.77 229 TYR A N 1
ATOM 1869 C CA . TYR A 1 229 ? -82.889 3.626 20.528 1.00 135.51 229 TYR A CA 1
ATOM 1870 C C . TYR A 1 229 ? -83.216 4.049 19.094 1.00 136.50 229 TYR A C 1
ATOM 1871 O O . TYR A 1 229 ? -82.339 4.523 18.369 1.00 136.30 229 TYR A O 1
ATOM 1880 N N . GLU A 1 230 ? -84.476 3.879 18.696 1.00 137.12 230 GLU A N 1
ATOM 1881 C CA . GLU A 1 230 ? -84.918 4.232 17.345 1.00 138.01 230 GLU A CA 1
ATOM 1882 C C . GLU A 1 230 ? -84.852 5.744 17.116 1.00 137.76 230 GLU A C 1
ATOM 1883 O O . GLU A 1 230 ? -84.414 6.196 16.058 1.00 137.61 230 GLU A O 1
ATOM 1889 N N . ASN A 1 231 ? -85.283 6.516 18.112 1.00 137.51 231 ASN A N 1
ATOM 1890 C CA . ASN A 1 231 ? -85.169 7.979 18.067 1.00 137.73 231 ASN A CA 1
ATOM 1891 C C . ASN A 1 231 ? -83.718 8.465 18.109 1.00 137.11 231 ASN A C 1
ATOM 1892 O O . ASN A 1 231 ? -83.396 9.505 17.532 1.00 137.48 231 ASN A O 1
ATOM 1897 N N . GLU A 1 232 ? -82.852 7.715 18.790 1.00 136.81 232 GLU A N 1
ATOM 1898 C CA . GLU A 1 232 ? -81.430 8.060 18.874 1.00 135.93 232 GLU A CA 1
ATOM 1899 C C . GLU A 1 232 ? -80.732 7.828 17.535 1.00 135.20 232 GLU A C 1
ATOM 1900 O O . GLU A 1 232 ? -79.815 8.566 17.175 1.00 134.02 232 GLU A O 1
ATOM 1906 N N . GLU A 1 233 ? -81.168 6.802 16.807 1.00 135.71 233 GLU A N 1
ATOM 1907 C CA . GLU A 1 233 ? -80.670 6.545 15.453 1.00 137.10 233 GLU A CA 1
ATOM 1908 C C . GLU A 1 233 ? -81.045 7.676 14.485 1.00 138.10 233 GLU A C 1
ATOM 1909 O O . GLU A 1 233 ? -80.349 7.904 13.494 1.00 138.57 233 GLU A O 1
ATOM 1915 N N . GLY A 1 234 ? -82.143 8.373 14.776 1.00 137.76 234 GLY A N 1
ATOM 1916 C CA . GLY A 1 234 ? -82.527 9.570 14.029 1.00 138.17 234 GLY A CA 1
ATOM 1917 C C . GLY A 1 234 ? -81.645 10.762 14.362 1.00 136.19 234 GLY A C 1
ATOM 1918 O O . GLY A 1 234 ? -81.247 11.514 13.471 1.00 136.08 234 GLY A O 1
ATOM 1919 N N . TYR A 1 235 ? -81.344 10.933 15.648 1.00 134.26 235 TYR A N 1
ATOM 1920 C CA . TYR A 1 235 ? -80.469 12.012 16.118 1.00 132.71 235 TYR A CA 1
ATOM 1921 C C . TYR A 1 235 ? -79.010 11.772 15.719 1.00 131.89 235 TYR A C 1
ATOM 1922 O O . TYR A 1 235 ? -78.273 12.721 15.446 1.00 131.59 235 TYR A O 1
ATOM 1931 N N . THR A 1 236 ? -78.600 10.506 15.693 1.00 131.90 236 THR A N 1
ATOM 1932 C CA . THR A 1 236 ? -77.249 10.133 15.270 1.00 131.94 236 THR A CA 1
ATOM 1933 C C . THR A 1 236 ? -77.042 10.468 13.793 1.00 133.20 236 THR A C 1
ATOM 1934 O O . THR A 1 236 ? -76.057 11.111 13.429 1.00 132.81 236 THR A O 1
ATOM 1938 N N . GLU A 1 237 ? -77.979 10.032 12.953 1.00 134.80 237 GLU A N 1
ATOM 1939 C CA . GLU A 1 237 ? -77.940 10.329 11.518 1.00 135.73 237 GLU A CA 1
ATOM 1940 C C . GLU A 1 237 ? -78.117 11.824 11.230 1.00 135.70 237 GLU A C 1
ATOM 1941 O O . GLU A 1 237 ? -77.635 12.323 10.212 1.00 136.14 237 GLU A O 1
ATOM 1947 N N . SER A 1 238 ? -78.798 12.532 12.130 1.00 134.84 238 SER A N 1
ATOM 1948 C CA . SER A 1 238 ? -78.972 13.983 12.015 1.00 135.09 238 SER A CA 1
ATOM 1949 C C . SER A 1 238 ? -77.665 14.761 12.217 1.00 134.30 238 SER A C 1
ATOM 1950 O O . SER A 1 238 ? -77.550 15.901 11.764 1.00 134.42 238 SER A O 1
ATOM 1953 N N . LEU A 1 239 ? -76.694 14.149 12.895 1.00 133.46 239 LEU A N 1
ATOM 1954 C CA . LEU A 1 239 ? -75.413 14.796 13.188 1.00 132.99 239 LEU A CA 1
ATOM 1955 C C . LEU A 1 239 ? -74.236 14.191 12.419 1.00 133.64 239 LEU A C 1
ATOM 1956 O O . LEU A 1 239 ? -73.496 14.909 11.746 1.00 133.88 239 LEU A O 1
ATOM 1961 N N . TYR A 1 240 ? -74.076 12.873 12.519 1.00 134.49 240 TYR A N 1
ATOM 1962 C CA . TYR A 1 240 ? -72.826 12.199 12.132 1.00 134.86 240 TYR A CA 1
ATOM 1963 C C . TYR A 1 240 ? -72.714 11.741 10.666 1.00 135.43 240 TYR A C 1
ATOM 1964 O O . TYR A 1 240 ? -71.717 11.118 10.297 1.00 134.74 240 TYR A O 1
ATOM 1973 N N . ASP A 1 241 ? -73.710 12.044 9.834 1.00 135.93 241 ASP A N 1
ATOM 1974 C CA . ASP A 1 241 ? -73.694 11.591 8.434 1.00 136.75 241 ASP A CA 1
ATOM 1975 C C . ASP A 1 241 ? -72.678 12.334 7.561 1.00 136.76 241 ASP A C 1
ATOM 1976 O O . ASP A 1 241 ? -72.068 11.731 6.677 1.00 137.47 241 ASP A O 1
ATOM 1981 N N . THR A 1 242 ? -72.500 13.630 7.808 1.00 135.63 242 THR A N 1
ATOM 1982 C CA . THR A 1 242 ? -71.556 14.440 7.033 1.00 136.18 242 THR A CA 1
ATOM 1983 C C . THR A 1 242 ? -70.104 14.073 7.347 1.00 135.35 242 THR A C 1
ATOM 1984 O O . THR A 1 242 ? -69.320 13.790 6.438 1.00 136.16 242 THR A O 1
ATOM 1988 N N . VAL A 1 243 ? -69.754 14.084 8.632 1.00 133.52 243 VAL A N 1
ATOM 1989 C CA . VAL A 1 243 ? -68.415 13.669 9.075 1.00 132.50 243 VAL A CA 1
ATOM 1990 C C . VAL A 1 243 ? -68.178 12.169 8.858 1.00 133.60 243 VAL A C 1
ATOM 1991 O O . VAL A 1 243 ? -67.038 11.737 8.676 1.00 132.77 243 VAL A O 1
ATOM 1995 N N . GLY A 1 244 ? -69.255 11.386 8.891 1.00 135.20 244 GLY A N 1
ATOM 1996 C CA . GLY A 1 244 ? -69.213 9.974 8.514 1.00 136.33 244 GLY A CA 1
ATOM 1997 C C . GLY A 1 244 ? -68.801 9.015 9.617 1.00 135.59 244 GLY A C 1
ATOM 1998 O O . GLY A 1 244 ? -68.021 8.093 9.373 1.00 135.86 244 GLY A O 1
ATOM 1999 N N . TRP A 1 245 ? -69.322 9.226 10.825 1.00 134.71 245 TRP A N 1
ATOM 2000 C CA . TRP A 1 245 ? -69.122 8.288 11.938 1.00 133.18 245 TRP A CA 1
ATOM 2001 C C . TRP A 1 245 ? -70.458 7.701 12.412 1.00 132.09 245 TRP A C 1
ATOM 2002 O O . TRP A 1 245 ? -70.562 7.230 13.545 1.00 130.84 245 TRP A O 1
ATOM 2013 N N . THR A 1 246 ? -71.468 7.719 11.541 1.00 131.99 246 THR A N 1
ATOM 2014 C CA . THR A 1 246 ? -72.831 7.317 11.907 1.00 130.53 246 THR A CA 1
ATOM 2015 C C . THR A 1 246 ? -72.910 5.879 12.418 1.00 129.56 246 THR A C 1
ATOM 2016 O O . THR A 1 246 ? -73.530 5.618 13.448 1.00 127.41 246 THR A O 1
ATOM 2020 N N . GLU A 1 247 ? -72.286 4.956 11.693 1.00 130.47 247 GLU A N 1
ATOM 2021 C CA . GLU A 1 247 ? -72.331 3.536 12.048 1.00 131.39 247 GLU A CA 1
ATOM 2022 C C . GLU A 1 247 ? -71.475 3.195 13.271 1.00 130.89 247 GLU A C 1
ATOM 2023 O O . GLU A 1 247 ? -71.721 2.188 13.935 1.00 130.07 247 GLU A O 1
ATOM 2029 N N . GLU A 1 248 ? -70.477 4.027 13.564 1.00 131.98 248 GLU A N 1
ATOM 2030 C CA . GLU A 1 248 ? -69.642 3.844 14.755 1.00 131.85 248 GLU A CA 1
ATOM 2031 C C . GLU A 1 248 ? -70.371 4.269 16.032 1.00 132.29 248 GLU A C 1
ATOM 2032 O O . GLU A 1 248 ? -70.207 3.640 17.079 1.00 131.95 248 GLU A O 1
ATOM 2038 N N . VAL A 1 249 ? -71.161 5.339 15.942 1.00 134.17 249 VAL A N 1
ATOM 2039 C CA . VAL A 1 249 ? -71.966 5.814 17.075 1.00 133.54 249 VAL A CA 1
ATOM 2040 C C . VAL A 1 249 ? -73.083 4.815 17.392 1.00 133.74 249 VAL A C 1
ATOM 2041 O O . VAL A 1 249 ? -73.430 4.611 18.557 1.00 132.83 249 VAL A O 1
ATOM 2045 N N . LYS A 1 250 ? -73.639 4.202 16.349 1.00 135.02 250 LYS A N 1
ATOM 2046 C CA . LYS A 1 250 ? -74.631 3.139 16.510 1.00 134.76 250 LYS A CA 1
ATOM 2047 C C . LYS A 1 250 ? -74.031 1.918 17.213 1.00 133.50 250 LYS A C 1
ATOM 2048 O O . LYS A 1 250 ? -74.693 1.284 18.036 1.00 133.31 250 LYS A O 1
ATOM 2054 N N . THR A 1 251 ? -72.778 1.600 16.887 1.00 132.86 251 THR A N 1
ATOM 2055 C CA . THR A 1 251 ? -72.041 0.525 17.558 1.00 131.01 251 THR A CA 1
ATOM 2056 C C . THR A 1 251 ? -71.785 0.873 19.028 1.00 129.87 251 THR A C 1
ATOM 2057 O O . THR A 1 251 ? -71.824 0.000 19.896 1.00 129.42 251 THR A O 1
ATOM 2061 N N . PHE A 1 252 ? -71.523 2.152 19.290 1.00 130.15 252 PHE A N 1
ATOM 2062 C CA . PHE A 1 252 ? -71.258 2.646 20.642 1.00 129.29 252 PHE A CA 1
ATOM 2063 C C . PHE A 1 252 ? -72.538 2.697 21.482 1.00 128.74 252 PHE A C 1
ATOM 2064 O O . PHE A 1 252 ? -72.501 2.453 22.690 1.00 126.21 252 PHE A O 1
ATOM 2072 N N . LEU A 1 253 ? -73.663 3.010 20.838 1.00 130.53 253 LEU A N 1
ATOM 2073 C CA . LEU A 1 253 ? -74.965 3.075 21.515 1.00 130.61 253 LEU A CA 1
ATOM 2074 C C . LEU A 1 253 ? -75.469 1.699 21.951 1.00 129.81 253 LEU A C 1
ATOM 2075 O O . LEU A 1 253 ? -76.009 1.552 23.048 1.00 128.17 253 LEU A O 1
ATOM 2080 N N . ARG A 1 254 ? -75.303 0.702 21.086 1.00 130.21 254 ARG A N 1
ATOM 2081 C CA . ARG A 1 254 ? -75.674 -0.676 21.412 1.00 130.01 254 ARG A CA 1
ATOM 2082 C C . ARG A 1 254 ? -74.807 -1.240 22.540 1.00 126.63 254 ARG A C 1
ATOM 2083 O O . ARG A 1 254 ? -75.277 -2.037 23.354 1.00 125.63 254 ARG A O 1
ATOM 2091 N N . TYR A 1 255 ? -73.545 -0.815 22.579 1.00 124.21 255 TYR A N 1
ATOM 2092 C CA . TYR A 1 255 ? -72.592 -1.269 23.592 1.00 121.84 255 TYR A CA 1
ATOM 2093 C C . TYR A 1 255 ? -72.964 -0.770 24.990 1.00 118.52 255 TYR A C 1
ATOM 2094 O O . TYR A 1 255 ? -73.061 -1.560 25.929 1.00 118.12 255 TYR A O 1
ATOM 2103 N N . ASN A 1 256 ? -73.175 0.538 25.117 1.00 116.10 256 ASN A N 1
ATOM 2104 C CA . ASN A 1 256 ? -73.516 1.148 26.406 1.00 113.30 256 ASN A CA 1
ATOM 2105 C C . ASN A 1 256 ? -74.946 0.867 26.875 1.00 113.49 256 ASN A C 1
ATOM 2106 O O . ASN A 1 256 ? -75.257 1.048 28.053 1.00 112.67 256 ASN A O 1
ATOM 2111 N N . ALA A 1 257 ? -75.811 0.434 25.958 1.00 114.92 257 ALA A N 1
ATOM 2112 C CA . ALA A 1 257 ? -77.166 0.005 26.311 1.00 115.53 257 ALA A CA 1
ATOM 2113 C C . ALA A 1 257 ? -77.128 -1.204 27.244 1.00 114.71 257 ALA A C 1
ATOM 2114 O O . ALA A 1 257 ? -77.983 -1.353 28.118 1.00 113.75 257 ALA A O 1
ATOM 2116 N N . ASN A 1 258 ? -76.124 -2.057 27.051 1.00 114.67 258 ASN A N 1
ATOM 2117 C CA . ASN A 1 258 ? -75.932 -3.246 27.878 1.00 114.44 258 ASN A CA 1
ATOM 2118 C C . ASN A 1 258 ? -75.484 -2.904 29.299 1.00 112.58 258 ASN A C 1
ATOM 2119 O O . ASN A 1 258 ? -75.838 -3.603 30.250 1.00 111.66 258 ASN A O 1
ATOM 2124 N N . LYS A 1 259 ? -74.701 -1.835 29.435 1.00 111.24 259 LYS A N 1
ATOM 2125 C CA . LYS A 1 259 ? -74.257 -1.362 30.748 1.00 109.52 259 LYS A CA 1
ATOM 2126 C C . LYS A 1 259 ? -75.419 -0.777 31.549 1.00 109.98 259 LYS A C 1
ATOM 2127 O O . LYS A 1 259 ? -75.491 -0.957 32.765 1.00 108.96 259 LYS A O 1
ATOM 2133 N N . ALA A 1 260 ? -76.322 -0.079 30.861 1.00 111.03 260 ALA A N 1
ATOM 2134 C CA . ALA A 1 260 ? -77.555 0.417 31.475 1.00 110.87 260 ALA A CA 1
ATOM 2135 C C . ALA A 1 260 ? -78.426 -0.750 31.941 1.00 111.05 260 ALA A C 1
ATOM 2136 O O . ALA A 1 260 ? -79.043 -0.690 33.006 1.00 109.77 260 ALA A O 1
ATOM 2138 N N . LEU A 1 261 ? -78.470 -1.805 31.129 1.00 112.21 261 LEU A N 1
ATOM 2139 C CA . LEU A 1 261 ? -79.144 -3.050 31.499 1.00 113.35 261 LEU A CA 1
ATOM 2140 C C . LEU A 1 261 ? -78.450 -3.721 32.684 1.00 110.57 261 LEU A C 1
ATOM 2141 O O . LEU A 1 261 ? -79.110 -4.183 33.616 1.00 110.85 261 LEU A O 1
ATOM 2146 N N . MET A 1 262 ? -77.120 -3.763 32.640 1.00 107.37 262 MET A N 1
ATOM 2147 C CA . MET A 1 262 ? -76.330 -4.437 33.670 1.00 105.23 262 MET A CA 1
ATOM 2148 C C . MET A 1 262 ? -76.431 -3.748 35.031 1.00 102.16 262 MET A C 1
ATOM 2149 O O . MET A 1 262 ? -76.413 -4.415 36.066 1.00 101.09 262 MET A O 1
ATOM 2154 N N . ASN A 1 263 ? -76.535 -2.420 35.027 1.00 99.76 263 ASN A N 1
ATOM 2155 C CA . ASN A 1 263 ? -76.740 -1.664 36.264 1.00 97.55 263 ASN A CA 1
ATOM 2156 C C . ASN A 1 263 ? -78.112 -1.939 36.875 1.00 98.17 263 ASN A C 1
ATOM 2157 O O . ASN A 1 263 ? -78.236 -2.064 38.093 1.00 97.40 263 ASN A O 1
ATOM 2162 N N . LEU A 1 264 ? -79.133 -2.043 36.026 1.00 99.20 264 LEU A N 1
ATOM 2163 C CA . LEU A 1 264 ? -80.501 -2.318 36.481 1.00 100.06 264 LEU A CA 1
ATOM 2164 C C . LEU A 1 264 ? -80.738 -3.797 36.819 1.00 100.22 264 LEU A C 1
ATOM 2165 O O . LEU A 1 264 ? -81.836 -4.168 37.235 1.00 100.15 264 LEU A O 1
ATOM 2170 N N . GLY A 1 265 ? -79.717 -4.633 36.639 1.00 100.12 265 GLY A N 1
ATOM 2171 C CA . GLY A 1 265 ? -79.791 -6.046 37.006 1.00 101.00 265 GLY A CA 1
ATOM 2172 C C . GLY A 1 265 ? -80.365 -6.928 35.913 1.00 103.37 265 GLY A C 1
ATOM 2173 O O . GLY A 1 265 ? -80.887 -8.008 36.194 1.00 104.06 265 GLY A O 1
ATOM 2174 N N . GLN A 1 266 ? -80.265 -6.469 34.667 1.00 105.06 266 GLN A N 1
ATOM 2175 C CA . GLN A 1 266 ? -80.751 -7.220 33.514 1.00 107.28 266 GLN A CA 1
ATOM 2176 C C . GLN A 1 266 ? -79.589 -7.658 32.630 1.00 107.32 266 GLN A C 1
ATOM 2177 O O . GLN A 1 266 ? -78.461 -7.185 32.782 1.00 106.21 266 GLN A O 1
ATOM 2183 N N . ASP A 1 267 ? -79.884 -8.561 31.701 1.00 108.91 267 ASP A N 1
ATOM 2184 C CA . ASP A 1 267 ? -78.864 -9.175 30.856 1.00 109.10 267 ASP A CA 1
ATOM 2185 C C . ASP A 1 267 ? -78.534 -8.283 29.657 1.00 110.18 267 ASP A C 1
ATOM 2186 O O . ASP A 1 267 ? -79.388 -7.520 29.202 1.00 109.89 267 ASP A O 1
ATOM 2191 N N . PRO A 1 268 ? -77.291 -8.374 29.143 1.00 111.05 268 PRO A N 1
ATOM 2192 C CA . PRO A 1 268 ? -76.873 -7.558 27.999 1.00 111.68 268 PRO A CA 1
ATOM 2193 C C . PRO A 1 268 ? -77.562 -7.982 26.701 1.00 113.59 268 PRO A C 1
ATOM 2194 O O . PRO A 1 268 ? -77.468 -9.145 26.303 1.00 114.58 268 PRO A O 1
ATOM 2198 N N . LEU A 1 269 ? -78.237 -7.037 26.050 1.00 114.29 269 LEU A N 1
ATOM 2199 C CA . LEU A 1 269 ? -79.092 -7.339 24.901 1.00 116.08 269 LEU A CA 1
ATOM 2200 C C . LEU A 1 269 ? -78.291 -7.535 23.612 1.00 116.94 269 LEU A C 1
ATOM 2201 O O . LEU A 1 269 ? -78.402 -8.575 22.961 1.00 118.65 269 LEU A O 1
ATOM 2206 N N . PHE A 1 270 ? -77.483 -6.540 23.255 1.00 115.99 270 PHE A N 1
ATOM 2207 C CA . PHE A 1 270 ? -76.769 -6.535 21.974 1.00 116.52 270 PHE A CA 1
ATOM 2208 C C . PHE A 1 270 ? -75.463 -7.333 22.029 1.00 115.56 270 PHE A C 1
ATOM 2209 O O . PHE A 1 270 ? -74.898 -7.524 23.106 1.00 112.83 270 PHE A O 1
ATOM 2217 N N . PRO A 1 271 ? -74.979 -7.802 20.861 1.00 117.37 271 PRO A N 1
ATOM 2218 C CA . PRO A 1 271 ? -73.713 -8.536 20.788 1.00 117.53 271 PRO A CA 1
ATOM 2219 C C . PRO A 1 271 ? -72.468 -7.645 20.660 1.00 116.76 271 PRO A C 1
ATOM 2220 O O . PRO A 1 271 ? -71.348 -8.163 20.650 1.00 115.24 271 PRO A O 1
ATOM 2224 N N . ASP A 1 272 ? -72.660 -6.329 20.565 1.00 117.04 272 ASP A N 1
ATOM 2225 C CA . ASP A 1 272 ? -71.546 -5.392 20.391 1.00 116.63 272 ASP A CA 1
ATOM 2226 C C . ASP A 1 272 ? -70.707 -5.278 21.663 1.00 114.70 272 ASP A C 1
ATOM 2227 O O . ASP A 1 272 ? -71.163 -4.731 22.667 1.00 113.89 272 ASP A O 1
ATOM 2232 N N . SER A 1 273 ? -69.483 -5.799 21.606 1.00 114.03 273 SER A N 1
ATOM 2233 C CA . SER A 1 273 ? -68.550 -5.747 22.731 1.00 111.31 273 SER A CA 1
ATOM 2234 C C . SER A 1 273 ? -67.643 -4.517 22.609 1.00 110.23 273 SER A C 1
ATOM 2235 O O . SER A 1 273 ? -67.918 -3.614 21.816 1.00 110.55 273 SER A O 1
ATOM 2238 N N . ALA A 1 274 ? -66.573 -4.485 23.401 1.00 108.50 274 ALA A N 1
ATOM 2239 C CA . ALA A 1 274 ? -65.592 -3.399 23.341 1.00 107.58 274 ALA A CA 1
ATOM 2240 C C . ALA A 1 274 ? -64.752 -3.448 22.062 1.00 108.95 274 ALA A C 1
ATOM 2241 O O . ALA A 1 274 ? -64.328 -2.407 21.561 1.00 108.95 274 ALA A O 1
ATOM 2243 N N . ASP A 1 275 ? -64.511 -4.654 21.545 1.00 110.48 275 ASP A N 1
ATOM 2244 C CA . ASP A 1 275 ? -63.754 -4.837 20.298 1.00 112.11 275 ASP A CA 1
ATOM 2245 C C . ASP A 1 275 ? -64.517 -4.351 19.059 1.00 114.60 275 ASP A C 1
ATOM 2246 O O . ASP A 1 275 ? -63.904 -4.024 18.041 1.00 115.37 275 ASP A O 1
ATOM 2251 N N . ASP A 1 276 ? -65.846 -4.312 19.146 1.00 115.88 276 ASP A N 1
ATOM 2252 C CA . ASP A 1 276 ? -66.684 -3.834 18.043 1.00 117.68 276 ASP A CA 1
ATOM 2253 C C . ASP A 1 276 ? -66.660 -2.307 17.942 1.00 117.19 276 ASP A C 1
ATOM 2254 O O . ASP A 1 276 ? -66.706 -1.750 16.844 1.00 118.32 276 ASP A O 1
ATOM 2259 N N . VAL A 1 277 ? -66.586 -1.643 19.093 1.00 115.85 277 VAL A N 1
ATOM 2260 C CA . VAL A 1 277 ? -66.533 -0.182 19.164 1.00 115.38 277 VAL A CA 1
ATOM 2261 C C . VAL A 1 277 ? -65.201 0.332 18.619 1.00 115.48 277 VAL A C 1
ATOM 2262 O O . VAL A 1 277 ? -64.191 -0.371 18.675 1.00 114.55 277 VAL A O 1
ATOM 2266 N N . ASN A 1 278 ? -65.211 1.553 18.086 1.00 116.59 278 ASN A N 1
ATOM 2267 C CA . ASN A 1 278 ? -63.993 2.219 17.622 1.00 118.07 278 ASN A CA 1
ATOM 2268 C C . ASN A 1 278 ? -62.868 2.093 18.653 1.00 117.56 278 ASN A C 1
ATOM 2269 O O . ASN A 1 278 ? -63.090 2.334 19.841 1.00 115.43 278 ASN A O 1
ATOM 2274 N N . PRO A 1 279 ? -61.657 1.711 18.204 1.00 119.79 279 PRO A N 1
ATOM 2275 C CA . PRO A 1 279 ? -60.559 1.469 19.144 1.00 120.04 279 PRO A CA 1
ATOM 2276 C C . PRO A 1 279 ? -60.027 2.731 19.826 1.00 120.29 279 PRO A C 1
ATOM 2277 O O . PRO A 1 279 ? -59.638 2.673 20.994 1.00 118.71 279 PRO A O 1
ATOM 2281 N N . ILE A 1 280 ? -60.013 3.854 19.107 1.00 121.84 280 ILE A N 1
ATOM 2282 C CA . ILE A 1 280 ? -59.475 5.106 19.649 1.00 121.73 280 ILE A CA 1
ATOM 2283 C C . ILE A 1 280 ? -60.464 5.769 20.618 1.00 119.83 280 ILE A C 1
ATOM 2284 O O . ILE A 1 280 ? -60.068 6.578 21.458 1.00 117.55 280 ILE A O 1
ATOM 2289 N N . VAL A 1 281 ? -61.746 5.427 20.492 1.00 120.35 281 VAL A N 1
ATOM 2290 C CA . VAL A 1 281 ? -62.766 5.858 21.451 1.00 120.00 281 VAL A CA 1
ATOM 2291 C C . VAL A 1 281 ? -62.676 5.007 22.717 1.00 117.91 281 VAL A C 1
ATOM 2292 O O . VAL A 1 281 ? -62.886 5.508 23.824 1.00 116.53 281 VAL A O 1
ATOM 2296 N N . MET A 1 282 ? -62.360 3.724 22.547 1.00 117.27 282 MET A N 1
ATOM 2297 C CA . MET A 1 282 ? -62.123 2.826 23.680 1.00 115.61 282 MET A CA 1
ATOM 2298 C C . MET A 1 282 ? -60.780 3.139 24.348 1.00 113.75 282 MET A C 1
ATOM 2299 O O . MET A 1 282 ? -60.581 2.835 25.526 1.00 111.82 282 MET A O 1
ATOM 2304 N N . ASN A 1 283 ? -59.864 3.733 23.584 1.00 113.63 283 ASN A N 1
ATOM 2305 C CA . ASN A 1 283 ? -58.638 4.313 24.133 1.00 112.30 283 ASN A CA 1
ATOM 2306 C C . ASN A 1 283 ? -58.958 5.541 24.992 1.00 111.35 283 ASN A C 1
ATOM 2307 O O . ASN A 1 283 ? -58.274 5.810 25.981 1.00 110.88 283 ASN A O 1
ATOM 2312 N N . GLY A 1 284 ? -59.999 6.276 24.603 1.00 110.71 284 GLY A N 1
ATOM 2313 C CA . GLY A 1 284 ? -60.474 7.434 25.358 1.00 109.17 284 GLY A CA 1
ATOM 2314 C C . GLY A 1 284 ? -61.115 7.093 26.694 1.00 107.29 284 GLY A C 1
ATOM 2315 O O . GLY A 1 284 ? -60.952 7.832 27.664 1.00 107.44 284 GLY A O 1
ATOM 2316 N N . ILE A 1 285 ? -61.851 5.983 26.747 1.00 105.70 285 ILE A N 1
ATOM 2317 C CA . ILE A 1 285 ? -62.490 5.532 27.990 1.00 103.42 285 ILE A CA 1
ATOM 2318 C C . ILE A 1 285 ? -61.452 4.948 28.955 1.00 102.26 285 ILE A C 1
ATOM 2319 O O . ILE A 1 285 ? -61.549 5.144 30.169 1.00 101.38 285 ILE A O 1
ATOM 2324 N N . SER A 1 286 ? -60.464 4.239 28.409 1.00 101.69 286 SER A N 1
ATOM 2325 C CA . SER A 1 286 ? -59.395 3.634 29.204 1.00 100.45 286 SER A CA 1
ATOM 2326 C C . SER A 1 286 ? -58.070 4.366 28.994 1.00 100.61 286 SER A C 1
ATOM 2327 O O . SER A 1 286 ? -57.277 3.998 28.125 1.00 101.61 286 SER A O 1
ATOM 2330 N N . THR A 1 287 ? -57.840 5.407 29.793 1.00 99.97 287 THR A N 1
ATOM 2331 C CA . THR A 1 287 ? -56.585 6.164 29.748 1.00 100.42 287 THR A CA 1
ATOM 2332 C C . THR A 1 287 ? -56.311 6.864 31.079 1.00 99.11 287 THR A C 1
ATOM 2333 O O . THR A 1 287 ? -57.231 7.340 31.744 1.00 97.72 287 THR A O 1
ATOM 2337 N N . THR B 1 3 ? 8.603 14.106 27.398 1.00 19.33 3 THR B N 1
ATOM 2338 C CA . THR B 1 3 ? 10.000 14.444 27.835 1.00 19.72 3 THR B CA 1
ATOM 2339 C C . THR B 1 3 ? 10.292 14.101 29.307 1.00 19.43 3 THR B C 1
ATOM 2340 O O . THR B 1 3 ? 11.336 13.517 29.588 1.00 19.57 3 THR B O 1
ATOM 2344 N N . TYR B 1 4 ? 9.402 14.454 30.239 1.00 19.06 4 TYR B N 1
ATOM 2345 C CA . TYR B 1 4 ? 9.515 13.946 31.624 1.00 18.71 4 TYR B CA 1
ATOM 2346 C C . TYR B 1 4 ? 8.481 12.858 31.914 1.00 17.94 4 TYR B C 1
ATOM 2347 O O . TYR B 1 4 ? 8.828 11.803 32.421 1.00 17.71 4 TYR B O 1
ATOM 2356 N N . TYR B 1 5 ? 7.216 13.149 31.630 1.00 17.54 5 TYR B N 1
ATOM 2357 C CA . TYR B 1 5 ? 6.131 12.199 31.825 1.00 16.90 5 TYR B CA 1
ATOM 2358 C C . TYR B 1 5 ? 5.240 12.245 30.599 1.00 16.71 5 TYR B C 1
ATOM 2359 O O . TYR B 1 5 ? 5.097 13.296 29.978 1.00 17.02 5 TYR B O 1
ATOM 2368 N N . LYS B 1 6 ? 4.643 11.108 30.254 1.00 16.21 6 LYS B N 1
ATOM 2369 C CA . LYS B 1 6 ? 3.883 10.979 29.013 1.00 16.09 6 LYS B CA 1
ATOM 2370 C C . LYS B 1 6 ? 2.416 10.713 29.302 1.00 15.61 6 LYS B C 1
ATOM 2371 O O . LYS B 1 6 ? 2.093 9.857 30.115 1.00 15.24 6 LYS B O 1
ATOM 2377 N N . ALA B 1 7 ? 1.531 11.444 28.632 1.00 15.64 7 ALA B N 1
ATOM 2378 C CA . ALA B 1 7 ? 0.091 11.221 28.749 1.00 15.32 7 ALA B CA 1
ATOM 2379 C C . ALA B 1 7 ? -0.304 9.916 28.065 1.00 15.07 7 ALA B C 1
ATOM 2380 O O . ALA B 1 7 ? 0.169 9.624 26.969 1.00 15.26 7 ALA B O 1
ATOM 2382 N N . ILE B 1 8 ? -1.161 9.124 28.707 1.00 14.69 8 ILE B N 1
ATOM 2383 C CA . ILE B 1 8 ? -1.646 7.886 28.083 1.00 14.52 8 ILE B CA 1
ATOM 2384 C C . ILE B 1 8 ? -2.631 8.232 26.967 1.00 14.73 8 ILE B C 1
ATOM 2385 O O . ILE B 1 8 ? -3.503 9.089 27.131 1.00 14.83 8 ILE B O 1
ATOM 2390 N N . ASN B 1 9 ? -2.459 7.557 25.835 1.00 14.86 9 ASN B N 1
ATOM 2391 C CA . ASN B 1 9 ? -3.232 7.793 24.626 1.00 15.14 9 ASN B CA 1
ATOM 2392 C C . ASN B 1 9 ? -3.924 6.497 24.203 1.00 15.00 9 ASN B C 1
ATOM 2393 O O . ASN B 1 9 ? -3.268 5.555 23.764 1.00 14.98 9 ASN B O 1
ATOM 2398 N N . TRP B 1 10 ? -5.247 6.458 24.339 1.00 14.94 10 TRP B N 1
ATOM 2399 C CA . TRP B 1 10 ? -6.032 5.284 23.960 1.00 14.87 10 TRP B CA 1
ATOM 2400 C C . TRP B 1 10 ? -6.410 5.270 22.469 1.00 15.27 10 TRP B C 1
ATOM 2401 O O . TRP B 1 10 ? -7.134 4.392 22.011 1.00 15.31 10 TRP B O 1
ATOM 2412 N N . ASN B 1 11 ? -5.921 6.252 21.724 1.00 15.62 11 ASN B N 1
ATOM 2413 C CA . ASN B 1 11 ? -5.970 6.228 20.268 1.00 16.05 11 ASN B CA 1
ATOM 2414 C C . ASN B 1 11 ? -4.600 5.862 19.691 1.00 16.15 11 ASN B C 1
ATOM 2415 O O . ASN B 1 11 ? -4.384 5.955 18.487 1.00 16.54 11 ASN B O 1
ATOM 2420 N N . ALA B 1 12 ? -3.692 5.431 20.569 1.00 15.83 12 ALA B N 1
ATOM 2421 C CA . ALA B 1 12 ? -2.392 4.885 20.173 1.00 15.90 12 ALA B CA 1
ATOM 2422 C C . ALA B 1 12 ? -2.145 3.554 20.909 1.00 15.53 12 ALA B C 1
ATOM 2423 O O . ALA B 1 12 ? -1.156 3.397 21.637 1.00 15.36 12 ALA B O 1
ATOM 2425 N N . ILE B 1 13 ? -3.070 2.615 20.703 1.00 15.46 13 ILE B N 1
ATOM 2426 C CA . ILE B 1 13 ? -2.984 1.251 21.235 1.00 15.18 13 ILE B CA 1
ATOM 2427 C C . ILE B 1 13 ? -1.761 0.519 20.666 1.00 15.34 13 ILE B C 1
ATOM 2428 O O . ILE B 1 13 ? -1.519 0.546 19.459 1.00 15.72 13 ILE B O 1
ATOM 2433 N N . GLU B 1 14 ? -0.999 -0.126 21.549 1.00 15.09 14 GLU B N 1
ATOM 2434 C CA . GLU B 1 14 ? 0.213 -0.867 21.186 1.00 15.24 14 GLU B CA 1
ATOM 2435 C C . GLU B 1 14 ? 0.033 -2.384 21.288 1.00 15.14 14 GLU B C 1
ATOM 2436 O O . GLU B 1 14 ? 0.859 -3.149 20.788 1.00 15.34 14 GLU B O 1
ATOM 2442 N N . ASP B 1 15 ? -1.018 -2.812 21.978 1.00 14.85 15 ASP B N 1
ATOM 2443 C CA . ASP B 1 15 ? -1.417 -4.213 22.028 1.00 14.79 15 ASP B CA 1
ATOM 2444 C C . ASP B 1 15 ? -2.928 -4.192 22.091 1.00 14.70 15 ASP B C 1
ATOM 2445 O O . ASP B 1 15 ? -3.511 -3.593 22.992 1.00 14.44 15 ASP B O 1
ATOM 2450 N N . VAL B 1 16 ? -3.562 -4.855 21.138 1.00 14.96 16 VAL B N 1
ATOM 2451 C CA . VAL B 1 16 ? -5.004 -4.758 20.972 1.00 15.00 16 VAL B CA 1
ATOM 2452 C C . VAL B 1 16 ? -5.773 -5.570 22.015 1.00 14.70 16 VAL B C 1
ATOM 2453 O O . VAL B 1 16 ? -6.984 -5.416 22.150 1.00 14.69 16 VAL B O 1
ATOM 2457 N N . ILE B 1 17 ? -5.066 -6.429 22.745 1.00 14.50 17 ILE B N 1
ATOM 2458 C CA . ILE B 1 17 ? -5.678 -7.242 23.799 1.00 14.24 17 ILE B CA 1
ATOM 2459 C C . ILE B 1 17 ? -5.825 -6.451 25.099 1.00 13.86 17 ILE B C 1
ATOM 2460 O O . ILE B 1 17 ? -6.760 -6.689 25.860 1.00 13.69 17 ILE B O 1
ATOM 2465 N N . ASP B 1 18 ? -4.916 -5.503 25.335 1.00 13.79 18 ASP B N 1
ATOM 2466 C CA . ASP B 1 18 ? -5.087 -4.497 26.396 1.00 13.53 18 ASP B CA 1
ATOM 2467 C C . ASP B 1 18 ? -6.454 -3.841 26.268 1.00 13.57 18 ASP B C 1
ATOM 2468 O O . ASP B 1 18 ? -7.225 -3.813 27.218 1.00 13.36 18 ASP B O 1
ATOM 2473 N N . LYS B 1 19 ? -6.750 -3.332 25.076 1.00 13.88 19 LYS B N 1
ATOM 2474 C CA . LYS B 1 19 ? -8.032 -2.690 24.793 1.00 14.01 19 LYS B CA 1
ATOM 2475 C C . LYS B 1 19 ? -9.215 -3.573 25.183 1.00 13.96 19 LYS B C 1
ATOM 2476 O O . LYS B 1 19 ? -10.025 -3.194 26.029 1.00 13.80 19 LYS B O 1
ATOM 2482 N N . SER B 1 20 ? -9.297 -4.754 24.571 1.00 14.11 20 SER B N 1
ATOM 2483 C CA . SER B 1 20 ? -10.447 -5.648 24.747 1.00 14.16 20 SER B CA 1
ATOM 2484 C C . SER B 1 20 ? -10.576 -6.190 26.171 1.00 13.80 20 SER B C 1
ATOM 2485 O O . SER B 1 20 ? -11.682 -6.452 26.638 1.00 13.79 20 SER B O 1
ATOM 2488 N N . THR B 1 21 ? -9.447 -6.352 26.853 1.00 13.55 21 THR B N 1
ATOM 2489 C CA . THR B 1 21 ? -9.446 -6.736 28.264 1.00 13.22 21 THR B CA 1
ATOM 2490 C C . THR B 1 21 ? -10.003 -5.613 29.160 1.00 13.04 21 THR B C 1
ATOM 2491 O O . THR B 1 21 ? -10.763 -5.879 30.091 1.00 12.90 21 THR B O 1
ATOM 2495 N N . TRP B 1 22 ? -9.625 -4.369 28.881 1.00 13.08 22 TRP B N 1
ATOM 2496 C CA . TRP B 1 22 ? -10.189 -3.228 29.606 1.00 12.98 22 TRP B CA 1
ATOM 2497 C C . TRP B 1 22 ? -11.693 -3.105 29.343 1.00 13.17 22 TRP B C 1
ATOM 2498 O O . TRP B 1 22 ? -12.465 -2.905 30.272 1.00 13.06 22 TRP B O 1
ATOM 2509 N N . GLU B 1 23 ? -12.106 -3.224 28.085 1.00 13.49 23 GLU B N 1
ATOM 2510 C CA . GLU B 1 23 ? -13.533 -3.266 27.754 1.00 13.74 23 GLU B CA 1
ATOM 2511 C C . GLU B 1 23 ? -14.262 -4.345 28.562 1.00 13.63 23 GLU B C 1
ATOM 2512 O O . GLU B 1 23 ? -15.253 -4.055 29.232 1.00 13.63 23 GLU B O 1
ATOM 2518 N N . LYS B 1 24 ? -13.766 -5.579 28.515 1.00 13.57 24 LYS B N 1
ATOM 2519 C CA . LYS B 1 24 ? -14.477 -6.694 29.137 1.00 13.54 24 LYS B CA 1
ATOM 2520 C C . LYS B 1 24 ? -14.580 -6.573 30.665 1.00 13.21 24 LYS B C 1
ATOM 2521 O O . LYS B 1 24 ? -15.668 -6.721 31.225 1.00 13.26 24 LYS B O 1
ATOM 2527 N N . LEU B 1 25 ? -13.461 -6.295 31.327 1.00 12.92 25 LEU B N 1
ATOM 2528 C CA . LEU B 1 25 ? -13.434 -6.239 32.791 1.00 12.64 25 LEU B CA 1
ATOM 2529 C C . LEU B 1 25 ? -14.278 -5.108 33.368 1.00 12.64 25 LEU B C 1
ATOM 2530 O O . LEU B 1 25 ? -14.997 -5.308 34.344 1.00 12.57 25 LEU B O 1
ATOM 2535 N N . THR B 1 26 ? -14.189 -3.927 32.763 1.00 12.75 26 THR B N 1
ATOM 2536 C CA . THR B 1 26 ? -15.006 -2.796 33.176 1.00 12.83 26 THR B CA 1
ATOM 2537 C C . THR B 1 26 ? -16.486 -3.099 32.977 1.00 13.13 26 THR B C 1
ATOM 2538 O O . THR B 1 26 ? -17.314 -2.717 33.799 1.00 13.16 26 THR B O 1
ATOM 2542 N N . GLU B 1 27 ? -16.816 -3.766 31.875 1.00 13.43 27 GLU B N 1
ATOM 2543 C CA . GLU B 1 27 ? -18.209 -4.060 31.553 1.00 13.81 27 GLU B CA 1
ATOM 2544 C C . GLU B 1 27 ? -18.742 -5.157 32.457 1.00 13.73 27 GLU B C 1
ATOM 2545 O O . GLU B 1 27 ? -19.946 -5.242 32.692 1.00 13.95 27 GLU B O 1
ATOM 2551 N N . GLN B 1 28 ? -17.831 -5.974 32.978 1.00 13.45 28 GLN B N 1
ATOM 2552 C CA . GLN B 1 28 ? -18.160 -6.969 33.993 1.00 13.34 28 GLN B CA 1
ATOM 2553 C C . GLN B 1 28 ? -18.356 -6.378 35.393 1.00 13.17 28 GLN B C 1
ATOM 2554 O O . GLN B 1 28 ? -18.633 -7.119 36.334 1.00 13.09 28 GLN B O 1
ATOM 2560 N N . PHE B 1 29 ? -18.227 -5.061 35.537 1.00 13.17 29 PHE B N 1
ATOM 2561 C CA . PHE B 1 29 ? -18.282 -4.417 36.856 1.00 13.05 29 PHE B CA 1
ATOM 2562 C C . PHE B 1 29 ? -19.518 -4.821 37.659 1.00 13.28 29 PHE B C 1
ATOM 2563 O O . PHE B 1 29 ? -20.637 -4.787 37.148 1.00 13.58 29 PHE B O 1
ATOM 2571 N N . TRP B 1 30 ? -19.288 -5.201 38.916 1.00 13.21 30 TRP B N 1
ATOM 2572 C CA . TRP B 1 30 ? -20.356 -5.556 39.859 1.00 13.46 30 TRP B CA 1
ATOM 2573 C C . TRP B 1 30 ? -20.023 -5.137 41.302 1.00 13.58 30 TRP B C 1
ATOM 2574 O O . TRP B 1 30 ? -18.873 -4.857 41.637 1.00 13.34 30 TRP B O 1
ATOM 2585 N N . LEU B 1 31 ? -21.046 -5.095 42.145 1.00 14.21 31 LEU B N 1
ATOM 2586 C CA . LEU B 1 31 ? -20.859 -4.913 43.579 1.00 14.52 31 LEU B CA 1
ATOM 2587 C C . LEU B 1 31 ? -21.684 -5.947 44.362 1.00 15.22 31 LEU B C 1
ATOM 2588 O O . LEU B 1 31 ? -22.780 -6.327 43.943 1.00 15.55 31 LEU B O 1
ATOM 2593 N N . ASP B 1 32 ? -21.137 -6.398 45.492 1.00 15.83 32 ASP B N 1
ATOM 2594 C CA . ASP B 1 32 ? -21.816 -7.344 46.399 1.00 16.64 32 ASP B CA 1
ATOM 2595 C C . ASP B 1 32 ? -23.132 -6.813 46.937 1.00 17.71 32 ASP B C 1
ATOM 2596 O O . ASP B 1 32 ? -24.051 -7.586 47.209 1.00 18.01 32 ASP B O 1
ATOM 2601 N N . THR B 1 33 ? -23.224 -5.491 47.065 1.00 18.79 33 THR B N 1
ATOM 2602 C CA . THR B 1 33 ? -24.384 -4.839 47.671 1.00 20.02 33 THR B CA 1
ATOM 2603 C C . THR B 1 33 ? -25.682 -4.965 46.857 1.00 21.36 33 THR B C 1
ATOM 2604 O O . THR B 1 33 ? -26.733 -4.522 47.311 1.00 21.92 33 THR B O 1
ATOM 2608 N N . ARG B 1 34 ? -25.615 -5.569 45.672 1.00 22.68 34 ARG B N 1
ATOM 2609 C CA . ARG B 1 34 ? -26.795 -5.744 44.817 1.00 24.12 34 ARG B CA 1
ATOM 2610 C C . ARG B 1 34 ? -27.474 -7.117 44.998 1.00 24.19 34 ARG B C 1
ATOM 2611 O O . ARG B 1 34 ? -28.696 -7.234 44.864 1.00 24.65 34 ARG B O 1
ATOM 2619 N N . ILE B 1 35 ? -26.689 -8.144 45.319 1.00 23.63 35 ILE B N 1
ATOM 2620 C CA . ILE B 1 35 ? -27.209 -9.507 45.426 1.00 23.56 35 ILE B CA 1
ATOM 2621 C C . ILE B 1 35 ? -27.973 -9.680 46.745 1.00 23.41 35 ILE B C 1
ATOM 2622 O O . ILE B 1 35 ? -27.432 -9.380 47.802 1.00 23.26 35 ILE B O 1
ATOM 2627 N N . PRO B 1 36 ? -29.227 -10.174 46.690 1.00 23.50 36 PRO B N 1
ATOM 2628 C CA . PRO B 1 36 ? -30.040 -10.348 47.899 1.00 23.51 36 PRO B CA 1
ATOM 2629 C C . PRO B 1 36 ? -29.728 -11.651 48.651 1.00 23.17 36 PRO B C 1
ATOM 2630 O O . PRO B 1 36 ? -30.415 -12.660 48.478 1.00 23.53 36 PRO B O 1
ATOM 2634 N N . LEU B 1 37 ? -28.705 -11.604 49.499 1.00 22.44 37 LEU B N 1
ATOM 2635 C CA . LEU B 1 37 ? -28.189 -12.790 50.187 1.00 22.05 37 LEU B CA 1
ATOM 2636 C C . LEU B 1 37 ? -29.137 -13.382 51.227 1.00 22.27 37 LEU B C 1
ATOM 2637 O O . LEU B 1 37 ? -29.021 -14.558 51.554 1.00 22.33 37 LEU B O 1
ATOM 2642 N N . SER B 1 38 ? -30.052 -12.570 51.751 1.00 22.43 38 SER B N 1
ATOM 2643 C CA . SER B 1 38 ? -31.048 -13.028 52.736 1.00 22.79 38 SER B CA 1
ATOM 2644 C C . SER B 1 38 ? -31.876 -14.215 52.257 1.00 23.08 38 SER B C 1
ATOM 2645 O O . SER B 1 38 ? -32.296 -15.044 53.056 1.00 23.27 38 SER B O 1
ATOM 2648 N N . ASN B 1 39 ? -32.115 -14.285 50.951 1.00 23.15 39 ASN B N 1
ATOM 2649 C CA . ASN B 1 39 ? -32.941 -15.339 50.378 1.00 23.61 39 ASN B CA 1
ATOM 2650 C C . ASN B 1 39 ? -32.303 -16.713 50.559 1.00 23.66 39 ASN B C 1
ATOM 2651 O O . ASN B 1 39 ? -32.995 -17.727 50.538 1.00 24.13 39 ASN B O 1
ATOM 2656 N N . ASP B 1 40 ? -30.987 -16.739 50.753 1.00 23.36 40 ASP B N 1
ATOM 2657 C CA . ASP B 1 40 ? -30.265 -17.986 50.992 1.00 23.55 40 ASP B CA 1
ATOM 2658 C C . ASP B 1 40 ? -30.358 -18.522 52.417 1.00 23.83 40 ASP B C 1
ATOM 2659 O O . ASP B 1 40 ? -29.870 -19.621 52.685 1.00 23.89 40 ASP B O 1
ATOM 2664 N N . LEU B 1 41 ? -30.963 -17.768 53.331 1.00 24.15 41 LEU B N 1
ATOM 2665 C CA . LEU B 1 41 ? -30.978 -18.181 54.735 1.00 24.45 41 LEU B CA 1
ATOM 2666 C C . LEU B 1 41 ? -31.903 -19.365 55.009 1.00 25.44 41 LEU B C 1
ATOM 2667 O O . LEU B 1 41 ? -31.740 -20.053 56.012 1.00 25.64 41 LEU B O 1
ATOM 2672 N N . ASP B 1 42 ? -32.846 -19.619 54.108 1.00 26.41 42 ASP B N 1
ATOM 2673 C CA . ASP B 1 42 ? -33.758 -20.751 54.246 1.00 27.43 42 ASP B CA 1
ATOM 2674 C C . ASP B 1 42 ? -33.023 -22.065 53.964 1.00 27.52 42 ASP B C 1
ATOM 2675 O O . ASP B 1 42 ? -33.199 -23.049 54.688 1.00 27.81 42 ASP B O 1
ATOM 2680 N N . ASP B 1 43 ? -32.207 -22.068 52.909 1.00 27.36 43 ASP B N 1
ATOM 2681 C CA . ASP B 1 43 ? -31.318 -23.195 52.609 1.00 27.43 43 ASP B CA 1
ATOM 2682 C C . ASP B 1 43 ? -30.194 -23.316 53.634 1.00 27.12 43 ASP B C 1
ATOM 2683 O O . ASP B 1 43 ? -29.723 -24.412 53.925 1.00 27.49 43 ASP B O 1
ATOM 2688 N N . TRP B 1 44 ? -29.759 -22.183 54.168 1.00 26.78 44 TRP B N 1
ATOM 2689 C CA . TRP B 1 44 ? -28.629 -22.137 55.091 1.00 26.42 44 TRP B CA 1
ATOM 2690 C C . TRP B 1 44 ? -28.957 -22.805 56.421 1.00 27.37 44 TRP B C 1
ATOM 2691 O O . TRP B 1 44 ? -28.188 -23.635 56.914 1.00 27.55 44 TRP B O 1
ATOM 2702 N N . ARG B 1 45 ? -30.101 -22.451 56.996 1.00 28.25 45 ARG B N 1
ATOM 2703 C CA . ARG B 1 45 ? -30.474 -22.968 58.312 1.00 29.03 45 ARG B CA 1
ATOM 2704 C C . ARG B 1 45 ? -30.782 -24.467 58.302 1.00 29.73 45 ARG B C 1
ATOM 2705 O O . ARG B 1 45 ? -30.970 -25.057 59.361 1.00 30.18 45 ARG B O 1
ATOM 2713 N N . LYS B 1 46 ? -30.822 -25.077 57.115 1.00 30.07 46 LYS B N 1
ATOM 2714 C CA . LYS B 1 46 ? -31.046 -26.521 56.973 1.00 30.53 46 LYS B CA 1
ATOM 2715 C C . LYS B 1 46 ? -29.774 -27.301 56.623 1.00 30.17 46 LYS B C 1
ATOM 2716 O O . LYS B 1 46 ? -29.858 -28.441 56.161 1.00 30.54 46 LYS B O 1
ATOM 2722 N N . LEU B 1 47 ? -28.605 -26.698 56.844 1.00 29.42 47 LEU B N 1
ATOM 2723 C CA . LEU B 1 47 ? -27.326 -27.392 56.655 1.00 29.15 47 LEU B CA 1
ATOM 2724 C C . LEU B 1 47 ? -26.748 -27.775 58.003 1.00 28.99 47 LEU B C 1
ATOM 2725 O O . LEU B 1 47 ? -26.862 -27.020 58.961 1.00 28.89 47 LEU B O 1
ATOM 2730 N N . SER B 1 48 ? -26.115 -28.942 58.077 1.00 29.12 48 SER B N 1
ATOM 2731 C CA . SER B 1 48 ? -25.516 -29.403 59.326 1.00 29.19 48 SER B CA 1
ATOM 2732 C C . SER B 1 48 ? -24.421 -28.443 59.773 1.00 28.84 48 SER B C 1
ATOM 2733 O O . SER B 1 48 ? -23.899 -27.673 58.964 1.00 28.73 48 SER B O 1
ATOM 2736 N N . HIS B 1 49 ? -24.072 -28.492 61.055 1.00 29.01 49 HIS B N 1
ATOM 2737 C CA . HIS B 1 49 ? -22.985 -27.669 61.588 1.00 28.83 49 HIS B CA 1
ATOM 2738 C C . HIS B 1 49 ? -21.636 -28.020 60.939 1.00 28.35 49 HIS B C 1
ATOM 2739 O O . HIS B 1 49 ? -20.741 -27.178 60.845 1.00 28.06 49 HIS B O 1
ATOM 2746 N N . LYS B 1 50 ? -21.509 -29.266 60.490 1.00 28.22 50 LYS B N 1
ATOM 2747 C CA . LYS B 1 50 ? -20.343 -29.724 59.733 1.00 27.64 50 LYS B CA 1
ATOM 2748 C C . LYS B 1 50 ? -20.111 -28.830 58.514 1.00 26.69 50 LYS B C 1
ATOM 2749 O O . LYS B 1 50 ? -19.038 -28.246 58.348 1.00 26.02 50 LYS B O 1
ATOM 2755 N N . GLU B 1 51 ? -21.145 -28.723 57.681 1.00 26.30 51 GLU B N 1
ATOM 2756 C CA . GLU B 1 51 ? -21.089 -27.972 56.425 1.00 25.61 51 GLU B CA 1
ATOM 2757 C C . GLU B 1 51 ? -20.942 -26.459 56.624 1.00 24.59 51 GLU B C 1
ATOM 2758 O O . GLU B 1 51 ? -20.136 -25.826 55.947 1.00 24.05 51 GLU B O 1
ATOM 2764 N N . LYS B 1 52 ? -21.724 -25.884 57.539 1.00 24.03 52 LYS B N 1
ATOM 2765 C CA . LYS B 1 52 ? -21.623 -24.451 57.855 1.00 23.22 52 LYS B CA 1
ATOM 2766 C C . LYS B 1 52 ? -20.203 -24.077 58.257 1.00 22.26 52 LYS B C 1
ATOM 2767 O O . LYS B 1 52 ? -19.640 -23.109 57.749 1.00 21.88 52 LYS B O 1
ATOM 2773 N N . ASP B 1 53 ? -19.636 -24.860 59.169 1.00 21.79 53 ASP B N 1
ATOM 2774 C CA . ASP B 1 53 ? -18.254 -24.693 59.615 1.00 21.14 53 ASP B CA 1
ATOM 2775 C C . ASP B 1 53 ? -17.257 -24.767 58.451 1.00 20.21 53 ASP B C 1
ATOM 2776 O O . ASP B 1 53 ? -16.237 -24.079 58.460 1.00 19.91 53 ASP B O 1
ATOM 2781 N N . LEU B 1 54 ? -17.556 -25.605 57.460 1.00 19.54 54 LEU B N 1
ATOM 2782 C CA . LEU B 1 54 ? -16.719 -25.747 56.273 1.00 18.81 54 LEU B CA 1
ATOM 2783 C C . LEU B 1 54 ? -16.851 -24.539 55.351 1.00 17.96 54 LEU B C 1
ATOM 2784 O O . LEU B 1 54 ? -15.858 -24.051 54.816 1.00 17.62 54 LEU B O 1
ATOM 2789 N N . VAL B 1 55 ? -18.083 -24.081 55.147 1.00 17.44 55 VAL B N 1
ATOM 2790 C CA . VAL B 1 55 ? -18.341 -22.888 54.347 1.00 16.76 55 VAL B CA 1
ATOM 2791 C C . VAL B 1 55 ? -17.594 -21.687 54.922 1.00 16.10 55 VAL B C 1
ATOM 2792 O O . VAL B 1 55 ? -16.971 -20.929 54.186 1.00 15.81 55 VAL B O 1
ATOM 2796 N N . GLY B 1 56 ? -17.656 -21.523 56.236 1.00 15.80 56 GLY B N 1
ATOM 2797 C CA . GLY B 1 56 ? -16.934 -20.442 56.897 1.00 15.29 56 GLY B CA 1
ATOM 2798 C C . GLY B 1 56 ? -15.438 -20.493 56.641 1.00 14.86 56 GLY B C 1
ATOM 2799 O O . GLY B 1 56 ? -14.813 -19.465 56.368 1.00 14.58 56 GLY B O 1
ATOM 2800 N N . LYS B 1 57 ? -14.869 -21.693 56.731 1.00 14.76 57 LYS B N 1
ATOM 2801 C CA . LYS B 1 57 ? -13.428 -21.881 56.541 1.00 14.49 57 LYS B CA 1
ATOM 2802 C C . LYS B 1 57 ? -13.009 -21.635 55.094 1.00 14.08 57 LYS B C 1
ATOM 2803 O O . LYS B 1 57 ? -11.952 -21.060 54.840 1.00 13.89 57 LYS B O 1
ATOM 2809 N N . VAL B 1 58 ? -13.850 -22.065 54.159 1.00 13.90 58 VAL B N 1
ATOM 2810 C CA . VAL B 1 58 ? -13.588 -21.893 52.736 1.00 13.58 58 VAL B CA 1
ATOM 2811 C C . VAL B 1 58 ? -13.486 -20.409 52.409 1.00 13.17 58 VAL B C 1
ATOM 2812 O O . VAL B 1 58 ? -12.480 -19.948 51.861 1.00 13.01 58 VAL B O 1
ATOM 2816 N N . PHE B 1 59 ? -14.519 -19.663 52.774 1.00 13.02 59 PHE B N 1
ATOM 2817 C CA . PHE B 1 59 ? -14.563 -18.246 52.482 1.00 12.69 59 PHE B CA 1
ATOM 2818 C C . PHE B 1 59 ? -13.488 -17.453 53.228 1.00 12.53 59 PHE B C 1
ATOM 2819 O O . PHE B 1 59 ? -12.976 -16.459 52.714 1.00 12.32 59 PHE B O 1
ATOM 2827 N N . GLY B 1 60 ? -13.142 -17.887 54.432 1.00 12.64 60 GLY B N 1
ATOM 2828 C CA . GLY B 1 60 ? -12.046 -17.272 55.162 1.00 12.59 60 GLY B CA 1
ATOM 2829 C C . GLY B 1 60 ? -10.743 -17.427 54.402 1.00 12.52 60 GLY B C 1
ATOM 2830 O O . GLY B 1 60 ? -9.991 -16.467 54.236 1.00 12.38 60 GLY B O 1
ATOM 2831 N N . GLY B 1 61 ? -10.479 -18.639 53.924 1.00 12.65 61 GLY B N 1
ATOM 2832 C CA . GLY B 1 61 ? -9.270 -18.903 53.156 1.00 12.64 61 GLY B CA 1
ATOM 2833 C C . GLY B 1 61 ? -9.191 -18.048 51.909 1.00 12.40 61 GLY B C 1
ATOM 2834 O O . GLY B 1 61 ? -8.131 -17.538 51.564 1.00 12.34 61 GLY B O 1
ATOM 2835 N N . LEU B 1 62 ? -10.326 -17.886 51.238 1.00 12.32 62 LEU B N 1
ATOM 2836 C CA . LEU B 1 62 ? -10.391 -17.111 50.016 1.00 12.14 62 LEU B CA 1
ATOM 2837 C C . LEU B 1 62 ? -10.234 -15.611 50.299 1.00 11.95 62 LEU B C 1
ATOM 2838 O O . LEU B 1 62 ? -9.627 -14.891 49.497 1.00 11.83 62 LEU B O 1
ATOM 2843 N N . THR B 1 63 ? -10.762 -15.140 51.430 1.00 11.96 63 THR B N 1
ATOM 2844 C CA . THR B 1 63 ? -10.65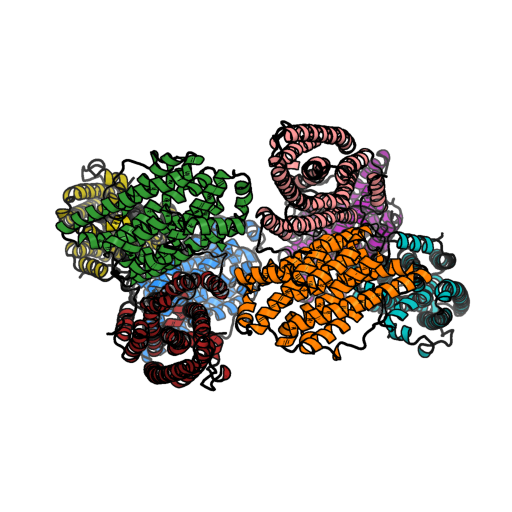8 -13.720 51.778 1.00 11.84 63 THR B CA 1
ATOM 2845 C C . THR B 1 63 ? -9.211 -13.301 51.982 1.00 11.84 63 THR B C 1
ATOM 2846 O O . THR B 1 63 ? -8.811 -12.203 51.582 1.00 11.73 63 THR B O 1
ATOM 2850 N N . LEU B 1 64 ? -8.433 -14.178 52.607 1.00 12.00 64 LEU B N 1
ATOM 2851 C CA . LEU B 1 64 ? -7.018 -13.919 52.847 1.00 12.07 64 LEU B CA 1
ATOM 2852 C C . LEU B 1 64 ? -6.243 -13.677 51.545 1.00 11.99 64 LEU B C 1
ATOM 2853 O O . LEU B 1 64 ? -5.428 -12.759 51.452 1.00 11.97 64 LEU B O 1
ATOM 2858 N N . LEU B 1 65 ? -6.513 -14.508 50.545 1.00 11.97 65 LEU B N 1
ATOM 2859 C CA . LEU B 1 65 ? -5.711 -14.541 49.326 1.00 11.96 65 LEU B CA 1
ATOM 2860 C C . LEU B 1 65 ? -6.133 -13.477 48.335 1.00 11.77 65 LEU B C 1
ATOM 2861 O O . LEU B 1 65 ? -5.294 -12.926 47.632 1.00 11.75 65 LEU B O 1
ATOM 2866 N N . ASP B 1 66 ? -7.433 -13.206 48.264 1.00 11.67 66 ASP B N 1
ATOM 2867 C CA . ASP B 1 66 ? -7.923 -12.047 47.523 1.00 11.53 66 ASP B CA 1
ATOM 2868 C C . ASP B 1 66 ? -7.459 -10.749 48.188 1.00 11.49 66 ASP B C 1
ATOM 2869 O O . ASP B 1 66 ? -7.210 -9.757 47.495 1.00 11.42 66 ASP B O 1
ATOM 2874 N N . THR B 1 67 ? -7.343 -10.756 49.521 1.00 11.56 67 THR B N 1
ATOM 2875 C CA . THR B 1 67 ? -6.705 -9.652 50.244 1.00 11.59 67 THR B CA 1
ATOM 2876 C C . THR B 1 67 ? -5.266 -9.504 49.754 1.00 11.66 67 THR B C 1
ATOM 2877 O O . THR B 1 67 ? -4.847 -8.414 49.383 1.00 11.64 67 THR B O 1
ATOM 2881 N N . LEU B 1 68 ? -4.522 -10.605 49.736 1.00 11.78 68 LEU B N 1
ATOM 2882 C CA . LEU B 1 68 ? -3.151 -10.603 49.221 1.00 11.90 68 LEU B CA 1
ATOM 2883 C C . LEU B 1 68 ? -3.063 -10.010 47.807 1.00 11.79 68 LEU B C 1
ATOM 2884 O O . LEU B 1 68 ? -2.173 -9.205 47.518 1.00 11.86 68 LEU B O 1
ATOM 2889 N N . GLN B 1 69 ? -3.993 -10.409 46.942 1.00 11.67 69 GLN B N 1
ATOM 2890 C CA . GLN B 1 69 ? -4.004 -9.966 45.552 1.00 11.61 69 GLN B CA 1
ATOM 2891 C C . GLN B 1 69 ? -4.282 -8.473 45.382 1.00 11.53 69 GLN B C 1
ATOM 2892 O O . GLN B 1 69 ? -3.789 -7.854 44.443 1.00 11.55 69 GLN B O 1
ATOM 2898 N N . SER B 1 70 ? -5.070 -7.905 46.291 1.00 11.47 70 SER B N 1
ATOM 2899 C CA . SER B 1 70 ? -5.474 -6.513 46.211 1.00 11.43 70 SER B CA 1
ATOM 2900 C C . SER B 1 70 ? -4.424 -5.566 46.795 1.00 11.56 70 SER B C 1
ATOM 2901 O O . SER B 1 70 ? -4.427 -4.367 46.496 1.00 11.58 70 SER B O 1
ATOM 2904 N N . GLU B 1 71 ? -3.534 -6.104 47.624 1.00 11.72 71 GLU B N 1
ATOM 2905 C CA . GLU B 1 71 ? -2.607 -5.286 48.399 1.00 11.96 71 GLU B CA 1
ATOM 2906 C C . GLU B 1 71 ? -1.152 -5.360 47.952 1.00 12.21 71 GLU B C 1
ATOM 2907 O O . GLU B 1 71 ? -0.427 -4.364 48.056 1.00 12.39 71 GLU B O 1
ATOM 2913 N N . SER B 1 72 ? -0.712 -6.534 47.503 1.00 12.32 72 SER B N 1
ATOM 2914 C CA . SER B 1 72 ? 0.665 -6.705 47.015 1.00 12.60 72 SER B CA 1
ATOM 2915 C C . SER B 1 72 ? 0.753 -7.458 45.689 1.00 12.63 72 SER B C 1
ATOM 2916 O O . SER B 1 72 ? 1.662 -7.200 44.896 1.00 12.79 72 SER B O 1
ATOM 2919 N N . GLY B 1 73 ? -0.179 -8.379 45.451 1.00 12.54 73 GLY B N 1
ATOM 2920 C CA . GLY B 1 73 ? -0.219 -9.127 44.206 1.00 12.60 73 GLY B CA 1
ATOM 2921 C C . GLY B 1 73 ? -0.138 -8.269 42.967 1.00 12.65 73 GLY B C 1
ATOM 2922 O O . GLY B 1 73 ? 0.880 -8.250 42.292 1.00 12.84 73 GLY B O 1
ATOM 2923 N N . VAL B 1 74 ? -1.211 -7.546 42.674 1.00 12.57 74 VAL B N 1
ATOM 2924 C CA . VAL B 1 74 ? -1.274 -6.711 41.474 1.00 12.64 74 VAL B CA 1
ATOM 2925 C C . VAL B 1 74 ? -0.215 -5.607 41.512 1.00 12.91 74 VAL B C 1
ATOM 2926 O O . VAL B 1 74 ? 0.283 -5.184 40.471 1.00 13.02 74 VAL B O 1
ATOM 2930 N N . ASP B 1 75 ? 0.136 -5.152 42.710 1.00 13.11 75 ASP B N 1
ATOM 2931 C CA . ASP B 1 75 ? 1.191 -4.149 42.871 1.00 13.44 75 ASP B CA 1
ATOM 2932 C C . ASP B 1 75 ? 2.483 -4.689 42.265 1.00 13.76 75 ASP B C 1
ATOM 2933 O O . ASP B 1 75 ? 3.189 -3.981 41.547 1.00 13.96 75 ASP B O 1
ATOM 2938 N N . ALA B 1 76 ? 2.770 -5.958 42.547 1.00 13.88 76 ALA B N 1
ATOM 2939 C CA . ALA B 1 76 ? 3.993 -6.608 42.084 1.00 14.22 76 ALA B CA 1
ATOM 2940 C C . ALA B 1 76 ? 3.999 -6.852 40.577 1.00 14.31 76 ALA B C 1
ATOM 2941 O O . ALA B 1 76 ? 5.068 -6.885 39.968 1.00 14.59 76 ALA B O 1
ATOM 2943 N N . LEU B 1 77 ? 2.818 -7.035 39.985 1.00 14.18 77 LEU B N 1
ATOM 2944 C CA . LEU B 1 77 ? 2.704 -7.237 38.535 1.00 14.31 77 LEU B CA 1
ATOM 2945 C C . LEU B 1 77 ? 2.809 -5.931 37.761 1.00 14.44 77 LEU B C 1
ATOM 2946 O O . LEU B 1 77 ? 3.399 -5.897 36.688 1.00 14.60 77 LEU B O 1
ATOM 2951 N N . ARG B 1 78 ? 2.233 -4.866 38.313 1.00 14.45 78 ARG B N 1
ATOM 2952 C CA . ARG B 1 78 ? 2.277 -3.518 37.721 1.00 14.62 78 ARG B CA 1
ATOM 2953 C C . ARG B 1 78 ? 3.678 -3.099 37.274 1.00 14.87 78 ARG B C 1
ATOM 2954 O O . ARG B 1 78 ? 3.846 -2.471 36.229 1.00 15.03 78 ARG B O 1
ATOM 2962 N N . LYS B 1 79 ? 4.676 -3.459 38.068 1.00 14.97 79 LYS B N 1
ATOM 2963 C CA . LYS B 1 79 ? 6.063 -3.091 37.799 1.00 15.25 79 LYS B CA 1
ATOM 2964 C C . LYS B 1 79 ? 6.610 -3.609 36.459 1.00 15.25 79 LYS B C 1
ATOM 2965 O O . LYS B 1 79 ? 7.485 -2.984 35.872 1.00 15.54 79 LYS B O 1
ATOM 2971 N N . ASP B 1 80 ? 6.080 -4.730 35.973 1.00 14.92 80 ASP B N 1
ATOM 2972 C CA . ASP B 1 80 ? 6.613 -5.411 34.781 1.00 14.96 80 ASP B CA 1
ATOM 2973 C C . ASP B 1 80 ? 5.733 -5.223 33.552 1.00 14.67 80 ASP B C 1
ATOM 2974 O O . ASP B 1 80 ? 5.607 -6.110 32.716 1.00 14.74 80 ASP B O 1
ATOM 2979 N N . VAL B 1 81 ? 5.159 -4.037 33.446 1.00 14.33 81 VAL B N 1
ATOM 2980 C CA . VAL B 1 81 ? 4.176 -3.707 32.429 1.00 14.08 81 VAL B CA 1
ATOM 2981 C C . VAL B 1 81 ? 4.862 -3.434 31.082 1.00 14.26 81 VAL B C 1
ATOM 2982 O O . VAL B 1 81 ? 5.950 -2.861 31.039 1.00 14.51 81 VAL B O 1
ATOM 2986 N N . ARG B 1 82 ? 4.224 -3.848 29.991 1.00 14.13 82 ARG B N 1
ATOM 2987 C CA . ARG B 1 82 ? 4.765 -3.631 28.643 1.00 14.34 82 ARG B CA 1
ATOM 2988 C C . ARG B 1 82 ? 4.275 -2.328 28.020 1.00 14.32 82 ARG B C 1
ATOM 2989 O O . ARG B 1 82 ? 4.959 -1.757 27.173 1.00 14.63 82 ARG B O 1
ATOM 2997 N N . THR B 1 83 ? 3.076 -1.892 28.412 1.00 13.98 83 THR B N 1
ATOM 2998 C CA . THR B 1 83 ? 2.447 -0.694 27.865 1.00 13.99 83 THR B CA 1
ATOM 2999 C C . THR B 1 83 ? 1.648 0.028 28.950 1.00 13.72 83 THR B C 1
ATOM 3000 O O . THR B 1 83 ? 1.214 -0.588 29.917 1.00 13.45 83 THR B O 1
ATOM 3004 N N . ALA B 1 84 ? 1.420 1.325 28.774 1.00 13.81 84 ALA B N 1
ATOM 3005 C CA . ALA B 1 84 ? 0.652 2.104 29.752 1.00 13.62 84 ALA B CA 1
ATOM 3006 C C . ALA B 1 84 ? -0.790 1.612 29.893 1.00 13.38 84 ALA B C 1
ATOM 3007 O O . ALA B 1 84 ? -1.402 1.754 30.947 1.00 13.17 84 ALA B O 1
ATOM 3009 N N . HIS B 1 85 ? -1.324 1.034 28.824 1.00 13.47 85 HIS B N 1
ATOM 3010 C CA . HIS B 1 85 ? -2.705 0.557 28.816 1.00 13.32 85 HIS B CA 1
ATOM 3011 C C . HIS B 1 85 ? -2.818 -0.698 29.667 1.00 13.07 85 HIS B C 1
ATOM 3012 O O . HIS B 1 85 ? -3.874 -0.967 30.242 1.00 12.89 85 HIS B O 1
ATOM 3019 N N . GLU B 1 86 ? -1.728 -1.463 29.739 1.00 13.09 86 GLU B N 1
ATOM 3020 C CA . GLU B 1 86 ? -1.664 -2.629 30.607 1.00 12.89 86 GLU B CA 1
ATOM 3021 C C . GLU B 1 86 ? -1.797 -2.226 32.071 1.00 12.67 86 GLU B C 1
ATOM 3022 O O . GLU B 1 86 ? -2.480 -2.906 32.833 1.00 12.48 86 GLU B O 1
ATOM 3028 N N . GLU B 1 87 ? -1.136 -1.132 32.455 1.00 12.74 87 GLU B N 1
ATOM 3029 C CA . GLU B 1 87 ? -1.178 -0.651 33.830 1.00 12.59 87 GLU B CA 1
ATOM 3030 C C . GLU B 1 87 ? -2.581 -0.175 34.188 1.00 12.46 87 GLU B C 1
ATOM 3031 O O . GLU B 1 87 ? -3.052 -0.400 35.299 1.00 12.28 87 GLU B O 1
ATOM 3037 N N . ALA B 1 88 ? -3.257 0.463 33.243 1.00 12.57 88 ALA B N 1
ATOM 3038 C CA . ALA B 1 88 ? -4.658 0.818 33.438 1.00 12.50 88 ALA B CA 1
ATOM 3039 C C . ALA B 1 88 ? -5.496 -0.433 33.706 1.00 12.33 88 ALA B C 1
ATOM 3040 O O . ALA B 1 88 ? -6.322 -0.439 34.608 1.00 12.20 88 ALA B O 1
ATOM 3042 N N . VAL B 1 89 ? -5.276 -1.491 32.928 1.00 12.38 89 VAL B N 1
ATOM 3043 C CA . VAL B 1 89 ? -6.013 -2.747 33.119 1.00 12.27 89 VAL B CA 1
ATOM 3044 C C . VAL B 1 89 ? -5.793 -3.302 34.535 1.00 12.06 89 VAL B C 1
ATOM 3045 O O . VAL B 1 89 ? -6.735 -3.729 35.194 1.00 11.95 89 VAL B O 1
ATOM 3049 N N . PHE B 1 90 ? -4.550 -3.286 34.997 1.00 12.05 90 PHE B N 1
ATOM 3050 C CA . PHE B 1 90 ? -4.230 -3.800 36.314 1.00 11.91 90 PHE B CA 1
ATOM 3051 C C . PHE B 1 90 ? -4.798 -2.928 37.438 1.00 11.81 90 PHE B C 1
ATOM 3052 O O . PHE B 1 90 ? -5.073 -3.435 38.525 1.00 11.69 90 PHE B O 1
ATOM 3060 N N . ASN B 1 91 ? -4.989 -1.633 37.175 1.00 11.89 91 ASN B N 1
ATOM 3061 C CA . ASN B 1 91 ? -5.700 -0.771 38.113 1.00 11.84 91 ASN B CA 1
ATOM 3062 C C . ASN B 1 91 ? -7.138 -1.253 38.311 1.00 11.75 91 ASN B C 1
ATOM 3063 O O . ASN B 1 91 ? -7.654 -1.226 39.436 1.00 11.67 91 ASN B O 1
ATOM 3068 N N . ASN B 1 92 ? -7.782 -1.687 37.228 1.00 11.81 92 ASN B N 1
ATOM 3069 C CA . ASN B 1 92 ? -9.104 -2.301 37.343 1.00 11.78 92 ASN B CA 1
ATOM 3070 C C . ASN B 1 92 ? -9.031 -3.648 38.053 1.00 11.65 92 ASN B C 1
ATOM 3071 O O . ASN B 1 92 ? -9.851 -3.940 38.921 1.00 11.59 92 ASN B O 1
ATOM 3076 N N . ILE B 1 93 ? -8.060 -4.474 37.675 1.00 11.65 93 ILE B N 1
ATOM 3077 C CA . ILE B 1 93 ? -7.878 -5.760 38.335 1.00 11.58 93 ILE B CA 1
ATOM 3078 C C . ILE B 1 93 ? -7.659 -5.547 39.840 1.00 11.47 93 ILE B C 1
ATOM 3079 O O . ILE B 1 93 ? -8.322 -6.176 40.650 1.00 11.41 93 ILE B O 1
ATOM 3084 N N . GLN B 1 94 ? -6.759 -4.637 40.198 1.00 11.48 94 GLN B N 1
ATOM 3085 C CA . GLN B 1 94 ? -6.448 -4.360 41.601 1.00 11.43 94 GLN B CA 1
ATOM 3086 C C . GLN B 1 94 ? -7.685 -3.909 42.386 1.00 11.38 94 GLN B C 1
ATOM 3087 O O . GLN B 1 94 ? -7.895 -4.328 43.525 1.00 11.34 94 GLN B O 1
ATOM 3093 N N . PHE B 1 95 ? -8.502 -3.062 41.775 1.00 11.43 95 PHE B N 1
ATOM 3094 C CA . PHE B 1 95 ? -9.746 -2.644 42.392 1.00 11.44 95 PHE B CA 1
ATOM 3095 C C . PHE B 1 95 ? -10.678 -3.838 42.596 1.00 11.40 95 PHE B C 1
ATOM 3096 O O . PHE B 1 95 ? -11.218 -4.037 43.684 1.00 11.38 95 PHE B O 1
ATOM 3104 N N . MET B 1 96 ? -10.851 -4.638 41.551 1.00 11.43 96 MET B N 1
ATOM 3105 C CA . MET B 1 96 ? -11.796 -5.746 41.606 1.00 11.45 96 MET B CA 1
ATOM 3106 C C . MET B 1 96 ? -11.384 -6.837 42.590 1.00 11.38 96 MET B C 1
ATOM 3107 O O . MET B 1 96 ? -12.241 -7.562 43.073 1.00 11.41 96 MET B O 1
ATOM 3112 N N . GLU B 1 97 ? -10.093 -6.931 42.900 1.00 11.32 97 GLU B N 1
ATOM 3113 C CA . GLU B 1 97 ? -9.625 -7.821 43.954 1.00 11.30 97 GLU B CA 1
ATOM 3114 C C . GLU B 1 97 ? -10.101 -7.358 45.334 1.00 11.28 97 GLU B C 1
ATOM 3115 O O . GLU B 1 97 ? -10.366 -8.186 46.211 1.00 11.30 97 GLU B O 1
ATOM 3121 N N . SER B 1 98 ? -10.193 -6.042 45.529 1.00 11.28 98 SER B N 1
ATOM 3122 C CA . SER B 1 98 ? -10.757 -5.484 46.760 1.00 11.31 98 SER B CA 1
ATOM 3123 C C . SER B 1 98 ? -12.263 -5.737 46.867 1.00 11.36 98 SER B C 1
ATOM 3124 O O . SER B 1 98 ? -12.779 -5.937 47.965 1.00 11.40 98 SER B O 1
ATOM 3127 N N . VAL B 1 99 ? -12.960 -5.712 45.734 1.00 11.40 99 VAL B N 1
ATOM 3128 C CA . VAL B 1 99 ? -14.377 -6.083 45.684 1.00 11.50 99 VAL B CA 1
ATOM 3129 C C . VAL B 1 99 ? -14.537 -7.581 45.988 1.00 11.51 99 VAL B C 1
ATOM 3130 O O . VAL B 1 99 ? -15.506 -7.997 46.621 1.00 11.61 99 VAL B O 1
ATOM 3134 N N . HIS B 1 100 ? -13.581 -8.384 45.535 1.00 11.45 100 HIS B N 1
ATOM 3135 C CA . HIS B 1 100 ? -13.603 -9.812 45.810 1.00 11.50 100 HIS B CA 1
ATOM 3136 C C . HIS B 1 100 ? -13.452 -10.062 47.306 1.00 11.50 100 HIS B C 1
ATOM 3137 O O . HIS B 1 100 ? -14.293 -10.719 47.917 1.00 11.60 100 HIS B O 1
ATOM 3144 N N . ALA B 1 101 ? -12.379 -9.523 47.879 1.00 11.42 101 ALA B N 1
ATOM 3145 C CA . ALA B 1 101 ? -12.106 -9.643 49.307 1.00 11.46 101 ALA B CA 1
ATOM 3146 C C . ALA B 1 101 ? -13.311 -9.199 50.138 1.00 11.54 101 ALA B C 1
ATOM 3147 O O . ALA B 1 101 ? -13.741 -9.915 51.049 1.00 11.63 101 ALA B O 1
ATOM 3149 N N . LYS B 1 102 ? -13.866 -8.037 49.798 1.00 11.53 102 LYS B N 1
ATOM 3150 C CA . LYS B 1 102 ? -15.019 -7.486 50.510 1.00 11.65 102 LYS B CA 1
ATOM 3151 C C . LYS B 1 102 ? -16.306 -8.299 50.337 1.00 11.77 102 LYS B C 1
ATOM 3152 O O . LYS B 1 102 ? -17.131 -8.317 51.236 1.00 11.90 102 LYS B O 1
ATOM 3158 N N . SER B 1 103 ? -16.489 -8.959 49.198 1.00 11.76 103 SER B N 1
ATOM 3159 C CA . SER B 1 103 ? -17.729 -9.706 48.947 1.00 11.94 103 SER B CA 1
ATOM 3160 C C . SER B 1 103 ? -17.920 -10.838 49.952 1.00 12.04 103 SER B C 1
ATOM 3161 O O . SER B 1 103 ? -19.049 -11.201 50.278 1.00 12.23 103 SER B O 1
ATOM 3164 N N . TYR B 1 104 ? -16.807 -11.382 50.443 1.00 11.94 104 TYR B N 1
ATOM 3165 C CA . TYR B 1 104 ? -16.830 -12.422 51.466 1.00 12.06 104 TYR B CA 1
ATOM 3166 C C . TYR B 1 104 ? -17.359 -11.883 52.784 1.00 12.16 104 TYR B C 1
ATOM 3167 O O . TYR B 1 104 ? -18.069 -12.591 53.496 1.00 12.35 104 TYR B O 1
ATOM 3176 N N . SER B 1 105 ? -17.014 -10.636 53.108 1.00 12.08 105 SER B N 1
ATOM 3177 C CA . SER B 1 105 ? -17.501 -10.004 54.340 1.00 12.21 105 SER B CA 1
ATOM 3178 C C . SER B 1 105 ? -19.012 -9.815 54.299 1.00 12.39 105 SER B C 1
ATOM 3179 O O . SER B 1 105 ? -19.673 -9.950 55.323 1.00 12.59 105 SER B O 1
ATOM 3182 N N . SER B 1 106 ? -19.551 -9.516 53.119 1.00 12.37 106 SER B N 1
ATOM 3183 C CA . SER B 1 106 ? -20.998 -9.367 52.953 1.00 12.61 106 SER B CA 1
ATOM 3184 C C . SER B 1 106 ? -21.687 -10.704 53.162 1.00 12.80 106 SER B C 1
ATOM 3185 O O . SER B 1 106 ? -22.715 -10.778 53.827 1.00 13.05 106 SER B O 1
ATOM 3188 N N . ILE B 1 107 ? -21.111 -11.756 52.592 1.00 12.71 107 ILE B N 1
ATOM 3189 C CA . ILE B 1 107 ? -21.603 -13.104 52.808 1.00 12.91 107 ILE B CA 1
ATOM 3190 C C . ILE B 1 107 ? -21.623 -13.421 54.315 1.00 13.03 107 ILE B C 1
ATOM 3191 O O . ILE B 1 107 ? -22.636 -13.881 54.852 1.00 13.31 107 ILE B O 1
ATOM 3196 N N . PHE B 1 108 ? -20.506 -13.164 54.993 1.00 12.87 108 PHE B N 1
ATOM 3197 C CA . PHE B 1 108 ? -20.416 -13.399 56.436 1.00 13.01 108 PHE B CA 1
ATOM 3198 C C . PHE B 1 108 ? -21.474 -12.621 57.207 1.00 13.21 108 PHE B C 1
ATOM 3199 O O . PHE B 1 108 ? -22.106 -13.168 58.108 1.00 13.46 108 PHE B O 1
ATOM 3207 N N . SER B 1 109 ? -21.657 -11.351 56.848 1.00 13.13 109 SER B N 1
ATOM 3208 C CA . SER B 1 109 ? -22.631 -10.488 57.514 1.00 13.35 109 SER B CA 1
ATOM 3209 C C . SER B 1 109 ? -24.038 -11.051 57.490 1.00 13.66 109 SER B C 1
ATOM 3210 O O . SER B 1 109 ? -24.848 -10.707 58.346 1.00 13.93 109 SER B O 1
ATOM 3213 N N . THR B 1 110 ? -24.331 -11.905 56.512 1.00 13.67 110 THR B N 1
ATOM 3214 C CA . THR B 1 110 ? -25.648 -12.523 56.399 1.00 14.02 110 THR B CA 1
ATOM 3215 C C . THR B 1 110 ? -25.694 -13.915 57.024 1.00 14.19 110 THR B C 1
ATOM 3216 O O . THR B 1 110 ? -26.635 -14.247 57.748 1.00 14.54 110 THR B O 1
ATOM 3220 N N . LEU B 1 111 ? -24.671 -14.718 56.759 1.00 13.99 111 LEU B N 1
ATOM 3221 C CA . LEU B 1 111 ? -24.673 -16.127 57.169 1.00 14.19 111 LEU B CA 1
ATOM 3222 C C . LEU B 1 111 ? -24.223 -16.362 58.609 1.00 14.26 111 LEU B C 1
ATOM 3223 O O . LEU B 1 111 ? -24.513 -17.414 59.180 1.00 14.53 111 LEU B O 1
ATOM 3228 N N . ASN B 1 112 ? -23.514 -15.401 59.193 1.00 14.07 112 ASN B N 1
ATOM 3229 C CA . ASN B 1 112 ? -22.801 -15.650 60.446 1.00 14.13 112 ASN B CA 1
ATOM 3230 C C . ASN B 1 112 ? -22.991 -14.585 61.505 1.00 14.22 112 ASN B C 1
ATOM 3231 O O . ASN B 1 112 ? -23.346 -13.445 61.206 1.00 14.15 112 ASN B O 1
ATOM 3236 N N . THR B 1 113 ? -22.739 -14.981 62.747 1.00 14.42 113 THR B N 1
ATOM 3237 C CA . THR B 1 113 ? -22.945 -14.124 63.901 1.00 14.60 113 THR B CA 1
ATOM 3238 C C . THR B 1 113 ? -21.682 -13.328 64.214 1.00 14.39 113 THR B C 1
ATOM 3239 O O . THR B 1 113 ? -20.605 -13.614 63.684 1.00 14.14 113 THR B O 1
ATOM 3243 N N . LYS B 1 114 ? -21.826 -12.330 65.082 1.00 14.53 114 LYS B N 1
ATOM 3244 C CA . LYS B 1 114 ? -20.688 -11.529 65.553 1.00 14.43 114 LYS B CA 1
ATOM 3245 C C . LYS B 1 114 ? -19.479 -12.413 65.892 1.00 14.40 114 LYS B C 1
ATOM 3246 O O . LYS B 1 114 ? -18.397 -12.233 65.327 1.00 14.15 114 LYS B O 1
ATOM 3252 N N . SER B 1 115 ? -19.671 -13.383 66.782 1.00 14.70 115 SER B N 1
ATOM 3253 C CA . SER B 1 115 ? -18.552 -14.171 67.292 1.00 14.77 115 SER B CA 1
ATOM 3254 C C . SER B 1 115 ? -18.087 -15.268 66.324 1.00 14.58 115 SER B C 1
ATOM 3255 O O . SER B 1 115 ? -16.927 -15.689 66.364 1.00 14.55 115 SER B O 1
ATOM 3258 N N . GLU B 1 116 ? -18.983 -15.738 65.465 1.00 14.51 116 GLU B N 1
ATOM 3259 C CA . GLU B 1 116 ? -18.588 -16.665 64.403 1.00 14.34 116 GLU B CA 1
ATOM 3260 C C . GLU B 1 116 ? -17.613 -15.994 63.430 1.00 13.97 116 GLU B C 1
ATOM 3261 O O . GLU B 1 116 ? -16.580 -16.566 63.085 1.00 13.89 116 GLU B O 1
ATOM 3267 N N . ILE B 1 117 ? -17.943 -14.778 63.005 1.00 13.80 117 ILE B N 1
ATOM 3268 C CA . ILE B 1 117 ? -17.058 -13.999 62.126 1.00 13.48 117 ILE B CA 1
ATOM 3269 C C . ILE B 1 117 ? -15.677 -13.851 62.752 1.00 13.50 117 ILE B C 1
ATOM 3270 O O . ILE B 1 117 ? -14.677 -13.944 62.059 1.00 13.32 117 ILE B O 1
ATOM 3275 N N . ASP B 1 118 ? -15.628 -13.633 64.063 1.00 13.76 118 ASP B N 1
ATOM 3276 C CA . ASP B 1 118 ? -14.359 -13.407 64.755 1.00 13.86 118 ASP B CA 1
ATOM 3277 C C . ASP B 1 118 ? -13.472 -14.647 64.784 1.00 13.95 118 ASP B C 1
ATOM 3278 O O . ASP B 1 118 ? -12.259 -14.546 64.613 1.00 13.90 118 ASP B O 1
ATOM 3283 N N . GLU B 1 119 ? -14.075 -15.816 64.964 1.00 14.11 119 GLU B N 1
ATOM 3284 C CA . GLU B 1 119 ? -13.313 -17.064 64.992 1.00 14.25 119 GLU B CA 1
ATOM 3285 C C . GLU B 1 119 ? -12.848 -17.477 63.596 1.00 13.99 119 GLU B C 1
ATOM 3286 O O . GLU B 1 119 ? -11.760 -18.025 63.446 1.00 14.04 119 GLU B O 1
ATOM 3292 N N . ILE B 1 120 ? -13.670 -17.209 62.583 1.00 13.74 120 ILE B N 1
ATOM 3293 C CA . ILE B 1 120 ? -13.287 -17.453 61.185 1.00 13.50 120 ILE B CA 1
ATOM 3294 C C . ILE B 1 120 ? -12.007 -16.697 60.822 1.00 13.33 120 ILE B C 1
ATOM 3295 O O . ILE B 1 120 ? -11.114 -17.264 60.189 1.00 13.30 120 ILE B O 1
ATOM 3300 N N . PHE B 1 121 ? -11.926 -15.427 61.219 1.00 13.26 121 PHE B N 1
ATOM 3301 C CA . PHE B 1 121 ? -10.762 -14.595 60.891 1.00 13.13 121 PHE B CA 1
ATOM 3302 C C . PHE B 1 121 ? -9.550 -14.931 61.749 1.00 13.39 121 PHE B C 1
ATOM 3303 O O . PHE B 1 121 ? -8.413 -14.866 61.273 1.00 13.36 121 PHE B O 1
ATOM 3311 N N . ALA B 1 122 ? -9.792 -15.284 63.007 1.00 13.68 122 ALA B N 1
ATOM 3312 C CA . ALA B 1 122 ? -8.731 -15.762 63.889 1.00 14.01 122 ALA B CA 1
ATOM 3313 C C . ALA B 1 122 ? -8.097 -17.041 63.324 1.00 14.07 122 ALA B C 1
ATOM 3314 O O . ALA B 1 122 ? -6.869 -17.172 63.277 1.00 14.20 122 ALA B O 1
ATOM 3316 N N . TRP B 1 123 ? -8.948 -17.965 62.882 1.00 14.03 123 TRP B N 1
ATOM 3317 C CA . TRP B 1 123 ? -8.503 -19.230 62.289 1.00 14.12 123 TRP B CA 1
ATOM 3318 C C . TRP B 1 123 ? -7.719 -18.984 61.002 1.00 13.88 123 TRP B C 1
ATOM 3319 O O . TRP B 1 123 ? -6.649 -19.550 60.794 1.00 14.03 123 TRP B O 1
ATOM 3330 N N . THR B 1 124 ? -8.279 -18.128 60.154 1.00 13.54 124 THR B N 1
ATOM 3331 C CA . THR B 1 124 ? -7.679 -17.720 58.888 1.00 13.30 124 THR B CA 1
ATOM 3332 C C . THR B 1 124 ? -6.317 -17.048 59.060 1.00 13.36 124 THR B C 1
ATOM 3333 O O . THR B 1 124 ? -5.363 -17.392 58.364 1.00 13.39 124 THR B O 1
ATOM 3337 N N . ASN B 1 125 ? -6.235 -16.095 59.983 1.00 13.42 125 ASN B N 1
ATOM 3338 C CA . ASN B 1 125 ? -4.986 -15.364 60.239 1.00 13.54 125 ASN B CA 1
ATOM 3339 C C . ASN B 1 125 ? -3.863 -16.189 60.876 1.00 13.92 125 ASN B C 1
ATOM 3340 O O . ASN B 1 125 ? -2.718 -15.742 60.891 1.00 14.06 125 ASN B O 1
ATOM 3345 N N . THR B 1 126 ? -4.185 -17.366 61.415 1.00 14.14 126 THR B N 1
ATOM 3346 C CA . THR B 1 126 ? -3.176 -18.243 62.018 1.00 14.56 126 THR B CA 1
ATOM 3347 C C . THR B 1 126 ? -3.093 -19.641 61.387 1.00 14.65 126 THR B C 1
ATOM 3348 O O . THR B 1 126 ? -2.285 -20.464 61.831 1.00 15.03 126 THR B O 1
ATOM 3352 N N . ASN B 1 127 ? -3.906 -19.921 60.366 1.00 14.35 127 ASN B N 1
ATOM 3353 C CA . ASN B 1 127 ? -3.899 -21.244 59.746 1.00 14.47 127 ASN B CA 1
ATOM 3354 C C . ASN B 1 127 ? -2.548 -21.570 59.112 1.00 14.63 127 ASN B C 1
ATOM 3355 O O . ASN B 1 127 ? -2.111 -20.870 58.209 1.00 14.40 127 ASN B O 1
ATOM 3360 N N . PRO B 1 128 ? -1.894 -22.652 59.565 1.00 15.06 128 PRO B N 1
ATOM 3361 C CA . PRO B 1 128 ? -0.566 -22.978 59.038 1.00 15.28 128 PRO B CA 1
ATOM 3362 C C . PRO B 1 128 ? -0.487 -23.127 57.513 1.00 15.05 128 PRO B C 1
ATOM 3363 O O . PRO B 1 128 ? 0.525 -22.753 56.929 1.00 15.09 128 PRO B O 1
ATOM 3367 N N . TYR B 1 129 ? -1.531 -23.661 56.880 1.00 14.87 129 TYR B N 1
ATOM 3368 C CA . TYR B 1 129 ? -1.511 -23.897 55.427 1.00 14.71 129 TYR B CA 1
ATOM 3369 C C . TYR B 1 129 ? -1.607 -22.581 54.643 1.00 14.29 129 TYR B C 1
ATOM 3370 O O . TYR B 1 129 ? -0.684 -22.226 53.905 1.00 14.28 129 TYR B O 1
ATOM 3379 N N . LEU B 1 130 ? -2.726 -21.875 54.825 1.00 13.98 130 LEU B N 1
ATOM 3380 C CA . LEU B 1 130 ? -2.966 -20.548 54.239 1.00 13.61 130 LEU B CA 1
ATOM 3381 C C . LEU B 1 130 ? -1.847 -19.526 54.493 1.00 13.63 130 LEU B C 1
ATOM 3382 O O . LEU B 1 130 ? -1.504 -18.744 53.604 1.00 13.44 130 LEU B O 1
ATOM 3387 N N . GLN B 1 131 ? -1.288 -19.526 55.697 1.00 13.90 131 GLN B N 1
ATOM 3388 C CA . GLN B 1 131 ? -0.220 -18.586 56.037 1.00 14.00 131 GLN B CA 1
ATOM 3389 C C . GLN B 1 131 ? 1.104 -18.902 55.346 1.00 14.22 131 GLN B C 1
ATOM 3390 O O . GLN B 1 131 ? 1.870 -17.988 55.028 1.00 14.20 131 GLN B O 1
ATOM 3396 N N . LYS B 1 132 ? 1.381 -20.181 55.119 1.00 14.47 132 LYS B N 1
ATOM 3397 C CA . LYS B 1 132 ? 2.625 -20.569 54.453 1.00 14.74 132 LYS B CA 1
ATOM 3398 C C . LYS B 1 132 ? 2.444 -20.530 52.931 1.00 14.49 132 LYS B C 1
ATOM 3399 O O . LYS B 1 132 ? 3.401 -20.336 52.185 1.00 14.59 132 LYS B O 1
ATOM 3405 N N . LYS B 1 133 ? 1.205 -20.720 52.491 1.00 14.19 133 LYS B N 1
ATOM 3406 C CA . LYS B 1 133 ? 0.808 -20.487 51.108 1.00 13.92 133 LYS B CA 1
ATOM 3407 C C . LYS B 1 133 ? 0.904 -18.995 50.773 1.00 13.63 133 LYS B C 1
ATOM 3408 O O . LYS B 1 133 ? 1.401 -18.618 49.714 1.00 13.58 133 LYS B O 1
ATOM 3414 N N . ALA B 1 134 ? 0.447 -18.146 51.688 1.00 13.49 134 ALA B N 1
ATOM 3415 C CA . ALA B 1 134 ? 0.559 -16.700 51.504 1.00 13.28 134 ALA B CA 1
ATOM 3416 C C . ALA B 1 134 ? 2.020 -16.267 51.385 1.00 13.52 134 ALA B C 1
ATOM 3417 O O . ALA B 1 134 ? 2.356 -15.442 50.538 1.00 13.40 134 ALA B O 1
ATOM 3419 N N . GLU B 1 135 ? 2.878 -16.844 52.227 1.00 13.89 135 GLU B N 1
ATOM 3420 C CA . GLU B 1 135 ? 4.316 -16.542 52.231 1.00 14.22 135 GLU B CA 1
ATOM 3421 C C . GLU B 1 135 ? 5.055 -17.024 50.983 1.00 14.34 135 GLU B C 1
ATOM 3422 O O . GLU B 1 135 ? 6.005 -16.378 50.553 1.00 14.48 135 GLU B O 1
ATOM 3428 N N . ILE B 1 136 ? 4.645 -18.160 50.425 1.00 14.35 136 ILE B N 1
ATOM 3429 C CA . ILE B 1 136 ? 5.275 -18.679 49.210 1.00 14.49 136 ILE B CA 1
ATOM 3430 C C . ILE B 1 136 ? 5.038 -17.732 48.043 1.00 14.18 136 ILE B C 1
ATOM 3431 O O . ILE B 1 136 ? 5.969 -17.398 47.307 1.00 14.33 136 ILE B O 1
ATOM 3436 N N . ILE B 1 137 ? 3.785 -17.304 47.902 1.00 13.78 137 ILE B N 1
ATOM 3437 C CA . ILE B 1 137 ? 3.363 -16.418 46.819 1.00 13.48 137 ILE B CA 1
ATOM 3438 C C . ILE B 1 137 ? 3.946 -15.016 47.007 1.00 13.45 137 ILE B C 1
ATOM 3439 O O . ILE B 1 137 ? 4.484 -14.424 46.069 1.00 13.47 137 ILE B O 1
ATOM 3444 N N . ASN B 1 138 ? 3.847 -14.494 48.224 1.00 13.45 138 ASN B N 1
ATOM 3445 C CA . ASN B 1 138 ? 4.306 -13.140 48.506 1.00 13.45 138 ASN B CA 1
ATOM 3446 C C . ASN B 1 138 ? 5.830 -13.004 48.433 1.00 13.84 138 ASN B C 1
ATOM 3447 O O . ASN B 1 138 ? 6.345 -11.943 48.066 1.00 13.87 138 ASN B O 1
ATOM 3452 N N . GLU B 1 139 ? 6.549 -14.069 48.783 1.00 14.18 139 GLU B N 1
ATOM 3453 C CA . GLU B 1 139 ? 8.007 -14.099 48.605 1.00 14.62 139 GLU B CA 1
ATOM 3454 C C . GLU B 1 139 ? 8.353 -13.944 47.125 1.00 14.60 139 GLU B C 1
ATOM 3455 O O . GLU B 1 139 ? 9.299 -13.232 46.767 1.00 14.81 139 GLU B O 1
ATOM 3461 N N . ILE B 1 140 ? 7.579 -14.619 46.276 1.00 14.37 140 ILE B N 1
ATOM 3462 C CA . ILE B 1 140 ? 7.737 -14.512 44.831 1.00 14.33 140 ILE B CA 1
ATOM 3463 C C . ILE B 1 140 ? 7.391 -13.092 44.377 1.00 14.06 140 ILE B C 1
ATOM 3464 O O . ILE B 1 140 ? 8.115 -12.504 43.575 1.00 14.20 140 ILE B O 1
ATOM 3469 N N . TYR B 1 141 ? 6.303 -12.539 44.911 1.00 13.71 141 TYR B N 1
ATOM 3470 C CA . TYR B 1 141 ? 5.894 -11.176 44.576 1.00 13.48 141 TYR B CA 1
ATOM 3471 C C . TYR B 1 141 ? 6.960 -10.134 44.941 1.00 13.73 141 TYR B C 1
ATOM 3472 O O . TYR B 1 141 ? 7.212 -9.203 44.175 1.00 13.73 141 TYR B O 1
ATOM 3481 N N . LEU B 1 142 ? 7.582 -10.288 46.105 1.00 13.99 142 LEU B N 1
ATOM 3482 C CA . LEU B 1 142 ? 8.541 -9.288 46.590 1.00 14.28 142 LEU B CA 1
ATOM 3483 C C . LEU B 1 142 ? 9.930 -9.425 45.962 1.00 14.71 142 LEU B C 1
ATOM 3484 O O . LEU B 1 142 ? 10.635 -8.430 45.818 1.00 14.91 142 LEU B O 1
ATOM 3489 N N . ASN B 1 143 ? 10.314 -10.647 45.590 1.00 14.88 143 ASN B N 1
ATOM 3490 C CA . ASN B 1 143 ? 11.692 -10.936 45.173 1.00 15.38 143 ASN B CA 1
ATOM 3491 C C . ASN B 1 143 ? 11.870 -11.639 43.831 1.00 15.42 143 ASN B C 1
ATOM 3492 O O . ASN B 1 143 ? 12.978 -11.670 43.305 1.00 15.82 143 ASN B O 1
ATOM 3497 N N . GLY B 1 144 ? 10.804 -12.217 43.287 1.00 15.05 144 GLY B N 1
ATOM 3498 C CA . GLY B 1 144 ? 10.897 -12.987 42.051 1.00 15.13 144 GLY B CA 1
ATOM 3499 C C . GLY B 1 144 ? 11.009 -12.109 40.826 1.00 15.07 144 GLY B C 1
ATOM 3500 O O . GLY B 1 144 ? 10.887 -10.888 40.912 1.00 14.93 144 GLY B O 1
ATOM 3501 N N . THR B 1 145 ? 11.239 -12.736 39.680 1.00 15.22 145 THR B N 1
ATOM 3502 C CA . THR B 1 145 ? 11.351 -12.015 38.417 1.00 15.21 145 THR B CA 1
ATOM 3503 C C . THR B 1 145 ? 9.964 -11.799 37.831 1.00 14.75 145 THR B C 1
ATOM 3504 O O . THR B 1 145 ? 9.006 -12.443 38.235 1.00 14.49 145 THR B O 1
ATOM 3508 N N . ALA B 1 146 ? 9.864 -10.901 36.863 1.00 14.69 146 ALA B N 1
ATOM 3509 C CA . ALA B 1 146 ? 8.585 -10.580 36.225 1.00 14.33 146 ALA B CA 1
ATOM 3510 C C . ALA B 1 146 ? 7.770 -11.823 35.851 1.00 14.24 146 ALA B C 1
ATOM 3511 O O . ALA B 1 146 ? 6.579 -11.897 36.136 1.00 13.91 146 ALA B O 1
ATOM 3513 N N . LEU B 1 147 ? 8.424 -12.787 35.213 1.00 14.60 147 LEU B N 1
ATOM 3514 C CA . LEU B 1 147 ? 7.776 -14.020 34.760 1.00 14.62 147 LEU B CA 1
ATOM 3515 C C . LEU B 1 147 ? 7.382 -14.925 35.925 1.00 14.49 147 LEU B C 1
ATOM 3516 O O . LEU B 1 147 ? 6.278 -15.483 35.951 1.00 14.27 147 LEU B O 1
ATOM 3521 N N . GLU B 1 148 ? 8.292 -15.070 36.883 1.00 14.65 148 GLU B N 1
ATOM 3522 C CA . GLU B 1 148 ? 8.026 -15.863 38.075 1.00 14.62 148 GLU B CA 1
ATOM 3523 C C . GLU B 1 148 ? 6.794 -15.344 38.809 1.00 14.17 148 GLU B C 1
ATOM 3524 O O . GLU B 1 148 ? 5.964 -16.132 39.271 1.00 14.04 148 GLU B O 1
ATOM 3530 N N . LYS B 1 149 ? 6.667 -14.021 38.893 1.00 13.96 149 LYS B N 1
ATOM 3531 C CA . LYS B 1 149 ? 5.507 -13.388 39.535 1.00 13.57 149 LYS B CA 1
ATOM 3532 C C . LYS B 1 149 ? 4.198 -13.624 38.783 1.00 13.32 149 LYS B C 1
ATOM 3533 O O . LYS B 1 149 ? 3.156 -13.799 39.406 1.00 13.09 149 LYS B O 1
ATOM 3539 N N . LYS B 1 150 ? 4.250 -13.630 37.456 1.00 13.41 150 LYS B N 1
ATOM 3540 C CA . LYS B 1 150 ? 3.065 -13.915 36.652 1.00 13.26 150 LYS B CA 1
ATOM 3541 C C . LYS B 1 150 ? 2.599 -15.347 36.853 1.00 13.34 150 LYS B C 1
ATOM 3542 O O . LYS B 1 150 ? 1.401 -15.593 37.008 1.00 13.15 150 LYS B O 1
ATOM 3548 N N . ILE B 1 151 ? 3.544 -16.286 36.854 1.00 13.66 151 ILE B N 1
ATOM 3549 C CA . ILE B 1 151 ? 3.226 -17.691 37.121 1.00 13.80 151 ILE B CA 1
ATOM 3550 C C . ILE B 1 151 ? 2.503 -17.835 38.460 1.00 13.59 151 ILE B C 1
ATOM 3551 O O . ILE B 1 151 ? 1.492 -18.524 38.553 1.00 13.52 151 ILE B O 1
ATOM 3556 N N . ALA B 1 152 ? 3.032 -17.173 39.486 1.00 13.52 152 ALA B N 1
ATOM 3557 C CA . ALA B 1 152 ? 2.484 -17.266 40.836 1.00 13.37 152 ALA B CA 1
ATOM 3558 C C . ALA B 1 152 ? 1.047 -16.759 40.911 1.00 13.02 152 ALA B C 1
ATOM 3559 O O . ALA B 1 152 ? 0.200 -17.383 41.554 1.00 12.96 152 ALA B O 1
ATOM 3561 N N . SER B 1 153 ? 0.768 -15.640 40.249 1.00 12.84 153 SER B N 1
ATOM 3562 C CA . SER B 1 153 ? -0.570 -15.054 40.297 1.00 12.55 153 SER B CA 1
ATOM 3563 C C . SER B 1 153 ? -1.587 -15.908 39.532 1.00 12.58 153 SER B C 1
ATOM 3564 O O . SER B 1 153 ? -2.760 -15.955 39.895 1.00 12.43 153 SER B O 1
ATOM 3567 N N . VAL B 1 154 ? -1.126 -16.578 38.481 1.00 12.81 154 VAL B N 1
ATOM 3568 C CA . VAL B 1 154 ? -1.979 -17.465 37.685 1.00 12.91 154 VAL B CA 1
ATOM 3569 C C . VAL B 1 154 ? -2.235 -18.774 38.431 1.00 13.05 154 VAL B C 1
ATOM 3570 O O . VAL B 1 154 ? -3.377 -19.237 38.509 1.00 13.02 154 VAL B O 1
ATOM 3574 N N . PHE B 1 155 ? -1.172 -19.358 38.982 1.00 13.24 155 PHE B N 1
ATOM 3575 C CA . PHE B 1 155 ? -1.287 -20.557 39.819 1.00 13.41 155 PHE B CA 1
ATOM 3576 C C . PHE B 1 155 ? -2.188 -20.347 41.035 1.00 13.19 155 PHE B C 1
ATOM 3577 O O . PHE B 1 155 ? -2.779 -21.301 41.535 1.00 13.30 155 PHE B O 1
ATOM 3585 N N . LEU B 1 156 ? -2.283 -19.112 41.521 1.00 12.91 156 LEU B N 1
ATOM 3586 C CA . LEU B 1 156 ? -3.099 -18.823 42.690 1.00 12.73 156 LEU B CA 1
ATOM 3587 C C . LEU B 1 156 ? -4.577 -18.801 42.358 1.00 12.60 156 LEU B C 1
ATOM 3588 O O . LEU B 1 156 ? -5.358 -19.491 42.993 1.00 12.65 156 LEU B O 1
ATOM 3593 N N . GLU B 1 157 ? -4.963 -18.006 41.368 1.00 12.48 157 GLU B N 1
ATOM 3594 C CA . GLU B 1 157 ? -6.382 -17.713 41.143 1.00 12.37 157 GLU B CA 1
ATOM 3595 C C . GLU B 1 157 ? -7.036 -18.487 39.998 1.00 12.56 157 GLU B C 1
ATOM 3596 O O . GLU B 1 157 ? -8.258 -18.444 39.841 1.00 12.55 157 GLU B O 1
ATOM 3602 N N . THR B 1 158 ? -6.236 -19.199 39.210 1.00 12.78 158 THR B N 1
ATOM 3603 C CA . THR B 1 158 ? -6.779 -20.111 38.206 1.00 13.05 158 THR B CA 1
ATOM 3604 C C . THR B 1 158 ? -6.724 -21.562 38.685 1.00 13.31 158 THR B C 1
ATOM 3605 O O . THR B 1 158 ? -7.362 -22.441 38.104 1.00 13.57 158 THR B O 1
ATOM 3609 N N . PHE B 1 159 ? -5.975 -21.806 39.756 1.00 13.29 159 PHE B N 1
ATOM 3610 C CA . PHE B 1 159 ? -5.721 -23.160 40.238 1.00 13.58 159 PHE B CA 1
ATOM 3611 C C . PHE B 1 159 ? -6.069 -23.251 41.722 1.00 13.48 159 PHE B C 1
ATOM 3612 O O . PHE B 1 159 ? -7.131 -23.774 42.067 1.00 13.55 159 PHE B O 1
ATOM 3620 N N . LEU B 1 160 ? -5.218 -22.699 42.588 1.00 13.37 160 LEU B N 1
ATOM 3621 C CA . LEU B 1 160 ? -5.353 -22.912 44.041 1.00 13.36 160 LEU B CA 1
ATOM 3622 C C . LEU B 1 160 ? -6.673 -22.446 44.654 1.00 13.18 160 LEU B C 1
ATOM 3623 O O . LEU B 1 160 ? -7.125 -23.030 45.645 1.00 13.29 160 LEU B O 1
ATOM 3628 N N . PHE B 1 161 ? -7.293 -21.416 44.082 1.00 12.97 161 PHE B N 1
ATOM 3629 C CA . PHE B 1 161 ? -8.569 -20.918 44.614 1.00 12.85 161 PHE B CA 1
ATOM 3630 C C . PHE B 1 161 ? -9.691 -21.958 44.541 1.00 13.11 161 PHE B C 1
ATOM 3631 O O . PHE B 1 161 ? -10.676 -21.868 45.287 1.00 13.08 161 PHE B O 1
ATOM 3639 N N . TYR B 1 162 ? -9.542 -22.945 43.658 1.00 13.42 162 TYR B N 1
ATOM 3640 C CA . TYR B 1 162 ? -10.605 -23.923 43.434 1.00 13.72 162 TYR B CA 1
ATOM 3641 C C . TYR B 1 162 ? -10.725 -25.003 44.512 1.00 14.04 162 TYR B C 1
ATOM 3642 O O . TYR B 1 162 ? -11.721 -25.728 44.547 1.00 14.28 162 TYR B O 1
ATOM 3651 N N . SER B 1 163 ? -9.744 -25.091 45.411 1.00 14.10 163 SER B N 1
ATOM 3652 C CA . SER B 1 163 ? -9.919 -25.906 46.605 1.00 14.37 163 SER B CA 1
ATOM 3653 C C . SER B 1 163 ? -11.052 -25.279 47.416 1.00 14.29 163 SER B C 1
ATOM 3654 O O . SER B 1 163 ? -11.793 -25.986 48.107 1.00 14.53 163 SER B O 1
ATOM 3657 N N . GLY B 1 164 ? -11.178 -23.953 47.313 1.00 14.03 164 GLY B N 1
ATOM 3658 C CA . GLY B 1 164 ? -12.280 -23.218 47.913 1.00 13.96 164 GLY B CA 1
ATOM 3659 C C . GLY B 1 164 ? -13.548 -23.212 47.075 1.00 14.13 164 GLY B C 1
ATOM 3660 O O . GLY B 1 164 ? -14.615 -23.549 47.573 1.00 14.28 164 GLY B O 1
ATOM 3661 N N . PHE B 1 165 ? -13.442 -22.836 45.803 1.00 14.18 165 PHE B N 1
ATOM 3662 C CA . PHE B 1 165 ? -14.637 -22.635 44.971 1.00 14.38 165 PHE B CA 1
ATOM 3663 C C . PHE B 1 165 ? -15.482 -23.901 44.804 1.00 14.96 165 PHE B C 1
ATOM 3664 O O . PHE B 1 165 ? -16.684 -23.812 44.532 1.00 15.14 165 PHE B O 1
ATOM 3672 N N . PHE B 1 166 ? -14.853 -25.069 44.951 1.00 15.37 166 PHE B N 1
ATOM 3673 C CA . PHE B 1 166 ? -15.560 -26.350 44.962 1.00 15.94 166 PHE B CA 1
ATOM 3674 C C . PHE B 1 166 ? -16.856 -26.313 45.763 1.00 16.23 166 PHE B C 1
ATOM 3675 O O . PHE B 1 166 ? -17.863 -26.862 45.323 1.00 16.59 166 PHE B O 1
ATOM 3683 N N . THR B 1 167 ? -16.826 -25.698 46.945 1.00 16.24 167 THR B N 1
ATOM 3684 C CA . THR B 1 167 ? -17.964 -25.776 47.868 1.00 16.60 167 THR B CA 1
ATOM 3685 C C . THR B 1 167 ? -19.193 -24.965 47.401 1.00 16.83 167 THR B C 1
ATOM 3686 O O . THR B 1 167 ? -20.267 -25.536 47.254 1.00 17.24 167 THR B O 1
ATOM 3690 N N . PRO B 1 168 ? -19.049 -23.651 47.144 1.00 16.79 168 PRO B N 1
ATOM 3691 C CA . PRO B 1 168 ? -20.217 -22.931 46.604 1.00 17.07 168 PRO B CA 1
ATOM 3692 C C . PRO B 1 168 ? -20.760 -23.499 45.280 1.00 17.76 168 PRO B C 1
ATOM 3693 O O . PRO B 1 168 ? -21.969 -23.471 45.049 1.00 18.06 168 PRO B O 1
ATOM 3697 N N . LEU B 1 169 ? -19.871 -24.001 44.425 1.00 18.24 169 LEU B N 1
ATOM 3698 C CA . LEU B 1 169 ? -20.272 -24.603 43.147 1.00 18.98 169 LEU B CA 1
ATOM 3699 C C . LEU B 1 169 ? -21.037 -25.904 43.361 1.00 19.85 169 LEU B C 1
ATOM 3700 O O . LEU B 1 169 ? -21.937 -26.231 42.584 1.00 20.31 169 LEU B O 1
ATOM 3705 N N . TYR B 1 170 ? -20.678 -26.643 44.410 1.00 20.32 170 TYR B N 1
ATOM 3706 C CA . TYR B 1 170 ? -21.401 -27.855 44.763 1.00 21.22 170 TYR B CA 1
ATOM 3707 C C . TYR B 1 170 ? -22.849 -27.506 45.079 1.00 21.68 170 TYR B C 1
ATOM 3708 O O . TYR B 1 170 ? -23.778 -28.086 44.510 1.00 22.16 170 TYR B O 1
ATOM 3717 N N . TYR B 1 171 ? -23.030 -26.537 45.972 1.00 21.68 171 TYR B N 1
ATOM 3718 C CA . TYR B 1 171 ? -24.360 -26.164 46.435 1.00 22.11 171 TYR B CA 1
ATOM 3719 C C . TYR B 1 171 ? -25.207 -25.549 45.334 1.00 22.54 171 TYR B C 1
ATOM 3720 O O . TYR B 1 171 ? -26.413 -25.784 45.291 1.00 23.10 171 TYR B O 1
ATOM 3729 N N . LEU B 1 172 ? -24.584 -24.785 44.440 1.00 22.57 172 LEU B N 1
ATOM 3730 C CA . LEU B 1 172 ? -25.302 -24.204 43.302 1.00 23.01 172 LEU B CA 1
ATOM 3731 C C . LEU B 1 172 ? -25.877 -25.291 42.387 1.00 24.01 172 LEU B C 1
ATOM 3732 O O . LEU B 1 172 ? -27.021 -25.192 41.943 1.00 24.50 172 LEU B O 1
ATOM 3737 N N . GLY B 1 173 ? -25.089 -26.329 42.116 1.00 24.56 173 GLY B N 1
ATOM 3738 C CA . GLY B 1 173 ? -25.570 -27.481 41.348 1.00 25.56 173 GLY B CA 1
ATOM 3739 C C . GLY B 1 173 ? -26.822 -28.126 41.932 1.00 26.41 173 GLY B C 1
ATOM 3740 O O . GLY B 1 173 ? -27.707 -28.556 41.191 1.00 26.99 173 GLY B O 1
ATOM 3741 N N . ASN B 1 174 ? -26.899 -28.185 43.262 1.00 26.66 174 ASN B N 1
ATOM 3742 C CA . ASN B 1 174 ? -28.074 -28.718 43.964 1.00 27.36 174 ASN B CA 1
ATOM 3743 C C . ASN B 1 174 ? -29.147 -27.660 44.233 1.00 27.53 174 ASN B C 1
ATOM 3744 O O . ASN B 1 174 ? -30.125 -27.922 44.935 1.00 28.00 174 ASN B O 1
ATOM 3749 N N . ASN B 1 175 ? -28.962 -26.475 43.658 1.00 27.34 175 ASN B N 1
ATOM 3750 C CA . ASN B 1 175 ? -29.901 -25.363 43.784 1.00 27.51 175 ASN B CA 1
ATOM 3751 C C . ASN B 1 175 ? -29.968 -24.830 45.219 1.00 26.94 175 ASN B C 1
ATOM 3752 O O . ASN B 1 175 ? -31.029 -24.443 45.713 1.00 27.13 175 ASN B O 1
ATOM 3757 N N . LYS B 1 176 ? -28.806 -24.801 45.865 1.00 26.20 176 LYS B N 1
ATOM 3758 C CA . LYS B 1 176 ? -28.666 -24.346 47.241 1.00 25.80 176 LYS B CA 1
ATOM 3759 C C . LYS B 1 176 ? -27.758 -23.114 47.263 1.00 24.65 176 LYS B C 1
ATOM 3760 O O . LYS B 1 176 ? -26.803 -23.035 46.486 1.00 24.27 176 LYS B O 1
ATOM 3766 N N . LEU B 1 177 ? -28.069 -22.161 48.146 1.00 23.86 177 LEU B N 1
ATOM 3767 C CA . LEU B 1 177 ? -27.249 -20.955 48.346 1.00 22.85 177 LEU B CA 1
ATOM 3768 C C . LEU B 1 177 ? -26.936 -20.243 47.021 1.00 22.13 177 LEU B C 1
ATOM 3769 O O . LEU B 1 177 ? -25.785 -19.922 46.720 1.00 21.63 177 LEU B O 1
ATOM 3774 N N . ALA B 1 178 ? -27.978 -19.997 46.237 1.00 21.93 178 ALA B N 1
ATOM 3775 C CA . ALA B 1 178 ? -27.818 -19.460 44.882 1.00 21.53 178 ALA B CA 1
ATOM 3776 C C . ALA B 1 178 ? -27.337 -18.003 44.842 1.00 20.66 178 ALA B C 1
ATOM 3777 O O . ALA B 1 178 ? -26.735 -17.575 43.857 1.00 20.37 178 ALA B O 1
ATOM 3779 N N . ASN B 1 179 ? -27.600 -17.251 45.906 1.00 20.10 179 ASN B N 1
ATOM 3780 C CA . ASN B 1 179 ? -27.149 -15.861 45.991 1.00 19.45 179 ASN B CA 1
ATOM 3781 C C . ASN B 1 179 ? -25.718 -15.742 46.514 1.00 18.61 179 ASN B C 1
ATOM 3782 O O . ASN B 1 179 ? -24.933 -14.935 46.012 1.00 18.26 179 ASN B O 1
ATOM 3787 N N . VAL B 1 180 ? -25.377 -16.563 47.503 1.00 18.22 180 VAL B N 1
ATOM 3788 C CA . VAL B 1 180 ? -23.985 -16.712 47.937 1.00 17.59 180 VAL B CA 1
ATOM 3789 C C . VAL B 1 180 ? -23.126 -17.239 46.777 1.00 17.29 180 VAL B C 1
ATOM 3790 O O . VAL B 1 180 ? -21.937 -16.930 46.701 1.00 16.88 180 VAL B O 1
ATOM 3794 N N . ALA B 1 181 ? -23.734 -18.030 45.884 1.00 17.35 181 ALA B N 1
ATOM 3795 C CA . ALA B 1 181 ? -23.031 -18.635 44.748 1.00 17.14 181 ALA B CA 1
ATOM 3796 C C . ALA B 1 181 ? -22.834 -17.675 43.567 1.00 16.80 181 ALA B C 1
ATOM 3797 O O . ALA B 1 181 ? -21.756 -17.634 42.969 1.00 16.55 181 ALA B O 1
ATOM 3799 N N . GLU B 1 182 ? -23.877 -16.925 43.219 1.00 16.77 182 GLU B N 1
ATOM 3800 C CA . GLU B 1 182 ? -23.797 -15.912 42.151 1.00 16.54 182 GLU B CA 1
ATOM 3801 C C . GLU B 1 182 ? -22.630 -14.942 42.376 1.00 15.91 182 GLU B C 1
ATOM 3802 O O . GLU B 1 182 ? -21.934 -14.531 41.444 1.00 15.72 182 GLU B O 1
ATOM 3808 N N . ILE B 1 183 ? -22.436 -14.579 43.633 1.00 15.50 183 ILE B N 1
ATOM 3809 C CA . ILE B 1 183 ? -21.356 -13.694 44.027 1.00 14.96 183 ILE B CA 1
ATOM 3810 C C . ILE B 1 183 ? -19.998 -14.399 43.807 1.00 14.55 183 ILE B C 1
ATOM 3811 O O . ILE B 1 183 ? -19.077 -13.805 43.251 1.00 14.33 183 ILE B O 1
ATOM 3816 N N . ILE B 1 184 ? -19.898 -15.676 44.175 1.00 14.42 184 ILE B N 1
ATOM 3817 C CA . ILE B 1 184 ? -18.719 -16.496 43.841 1.00 14.14 184 ILE B CA 1
ATOM 3818 C C . ILE B 1 184 ? -18.581 -16.648 42.317 1.00 14.13 184 ILE B C 1
ATOM 3819 O O . ILE B 1 184 ? -17.469 -16.675 41.778 1.00 13.95 184 ILE B O 1
ATOM 3824 N N . LYS B 1 185 ? -19.721 -16.763 41.635 1.00 14.26 185 LYS B N 1
ATOM 3825 C CA . LYS B 1 185 ? -19.771 -16.880 40.174 1.00 14.30 185 LYS B CA 1
ATOM 3826 C C . LYS B 1 185 ? -19.187 -15.637 39.486 1.00 13.86 185 LYS B C 1
ATOM 3827 O O . LYS B 1 185 ? -18.475 -15.743 38.485 1.00 13.85 185 LYS B O 1
ATOM 3833 N N . LEU B 1 186 ? -19.509 -14.462 40.025 1.00 13.48 186 LEU B N 1
ATOM 3834 C CA . LEU B 1 186 ? -18.996 -13.197 39.499 1.00 13.16 186 LEU B CA 1
ATOM 3835 C C . LEU B 1 186 ? -17.483 -13.046 39.720 1.00 12.76 186 LEU B C 1
ATOM 3836 O O . LEU B 1 186 ? -16.786 -12.425 38.911 1.00 12.66 186 LEU B O 1
ATOM 3841 N N . ILE B 1 187 ? -16.984 -13.607 40.820 1.00 12.53 187 ILE B N 1
ATOM 3842 C CA . ILE B 1 187 ? -15.553 -13.611 41.109 1.00 12.23 187 ILE B CA 1
ATOM 3843 C C . ILE B 1 187 ? -14.820 -14.467 40.084 1.00 12.32 187 ILE B C 1
ATOM 3844 O O . ILE B 1 187 ? -13.766 -14.075 39.583 1.00 12.21 187 ILE B O 1
ATOM 3849 N N . ILE B 1 188 ? -15.383 -15.630 39.772 1.00 12.55 188 ILE B N 1
ATOM 3850 C CA . ILE B 1 188 ? -14.767 -16.563 38.824 1.00 12.72 188 ILE B CA 1
ATOM 3851 C C . ILE B 1 188 ? -14.751 -15.971 37.413 1.00 12.81 188 ILE B C 1
ATOM 3852 O O . ILE B 1 188 ? -13.789 -16.161 36.665 1.00 12.83 188 ILE B O 1
ATOM 3857 N N . ARG B 1 189 ? -15.810 -15.245 37.061 1.00 12.90 189 ARG B N 1
ATOM 3858 C CA . ARG B 1 189 ? -15.884 -14.562 35.770 1.00 13.01 189 ARG B CA 1
ATOM 3859 C C . ARG B 1 189 ? -14.763 -13.528 35.610 1.00 12.76 189 ARG B C 1
ATOM 3860 O O . ARG B 1 189 ? -14.237 -13.342 34.510 1.00 12.85 189 ARG B O 1
ATOM 3868 N N . ASP B 1 190 ? -14.402 -12.855 36.700 1.00 12.48 190 ASP B N 1
ATOM 3869 C CA . ASP B 1 190 ? -13.283 -11.919 36.673 1.00 12.28 190 ASP B CA 1
ATOM 3870 C C . ASP B 1 190 ? -11.969 -12.675 36.602 1.00 12.24 190 ASP B C 1
ATOM 3871 O O . ASP B 1 190 ? -11.104 -12.337 35.804 1.00 12.26 190 ASP B O 1
ATOM 3876 N N . GLU B 1 191 ? -11.829 -13.696 37.443 1.00 12.23 191 GLU B N 1
ATOM 3877 C CA . GLU B 1 191 ? -10.570 -14.438 37.555 1.00 12.23 191 GLU B CA 1
ATOM 3878 C C . GLU B 1 191 ? -10.187 -15.244 36.304 1.00 12.47 191 GLU B C 1
ATOM 3879 O O . GLU B 1 191 ? -9.005 -15.497 36.077 1.00 12.50 191 GLU B O 1
ATOM 3885 N N . SER B 1 192 ? -11.165 -15.639 35.495 1.00 12.70 192 SER B N 1
ATOM 3886 C CA . SER B 1 192 ? -10.856 -16.352 34.257 1.00 12.98 192 SER B CA 1
ATOM 3887 C C . SER B 1 192 ? -10.188 -15.407 33.247 1.00 12.97 192 SER B C 1
ATOM 3888 O O . SER B 1 192 ? -9.222 -15.791 32.582 1.00 13.10 192 SER B O 1
ATOM 3891 N N . VAL B 1 193 ? -10.702 -14.179 33.156 1.00 12.85 193 VAL B N 1
ATOM 3892 C CA . VAL B 1 193 ? -10.117 -13.122 32.315 1.00 12.85 193 VAL B CA 1
ATOM 3893 C C . VAL B 1 193 ? -8.775 -12.663 32.881 1.00 12.64 193 VAL B C 1
ATOM 3894 O O . VAL B 1 193 ? -7.842 -12.389 32.127 1.00 12.72 193 VAL B O 1
ATOM 3898 N N . HIS B 1 194 ? -8.687 -12.570 34.205 1.00 12.41 194 HIS B N 1
ATOM 3899 C CA . HIS B 1 194 ? -7.433 -12.215 34.874 1.00 12.26 194 HIS B CA 1
ATOM 3900 C C . HIS B 1 194 ? -6.299 -13.172 34.482 1.00 12.42 194 HIS B C 1
ATOM 3901 O O . HIS B 1 194 ? -5.205 -12.731 34.130 1.00 12.46 194 HIS B O 1
ATOM 3908 N N . GLY B 1 195 ? -6.573 -14.473 34.533 1.00 12.57 195 GLY B N 1
ATOM 3909 C CA . GLY B 1 195 ? -5.564 -15.485 34.249 1.00 12.77 195 GLY B CA 1
ATOM 3910 C C . GLY B 1 195 ? -5.188 -15.565 32.783 1.00 13.02 195 GLY B C 1
ATOM 3911 O O . GLY B 1 195 ? -4.019 -15.738 32.442 1.00 13.15 195 GLY B O 1
ATOM 3912 N N . THR B 1 196 ? -6.188 -15.460 31.917 1.00 13.13 196 THR B N 1
ATOM 3913 C CA . THR B 1 196 ? -5.966 -15.405 30.475 1.00 13.40 196 THR B CA 1
ATOM 3914 C C . THR B 1 196 ? -5.097 -14.198 30.077 1.00 13.33 196 THR B C 1
ATOM 3915 O O . THR B 1 196 ? -4.209 -14.309 29.228 1.00 13.54 196 THR B O 1
ATOM 3919 N N . TYR B 1 197 ? -5.354 -13.059 30.709 1.00 13.06 197 TYR B N 1
ATOM 3920 C CA . TYR B 1 197 ? -4.630 -11.833 30.414 1.00 13.01 197 TYR B CA 1
ATOM 3921 C C . TYR B 1 197 ? -3.202 -11.878 30.961 1.00 12.98 197 TYR B C 1
ATOM 3922 O O . TYR B 1 197 ? -2.250 -11.557 30.244 1.00 13.15 197 TYR B O 1
ATOM 3931 N N . ILE B 1 198 ? -3.049 -12.281 32.220 1.00 12.82 198 ILE B N 1
ATOM 3932 C CA . ILE B 1 198 ? -1.721 -12.391 32.822 1.00 12.85 198 ILE B CA 1
ATOM 3933 C C . ILE B 1 198 ? -0.912 -13.479 32.116 1.00 13.15 198 ILE B C 1
ATOM 3934 O O . ILE B 1 198 ? 0.300 -13.338 31.938 1.00 13.31 198 ILE B O 1
ATOM 3939 N N . GLY B 1 199 ? -1.589 -14.558 31.724 1.00 13.28 199 GLY B N 1
ATOM 3940 C CA . GLY B 1 199 ? -0.958 -15.661 30.998 1.00 13.62 199 GLY B CA 1
ATOM 3941 C C . GLY B 1 199 ? -0.471 -15.252 29.617 1.00 13.87 199 GLY B C 1
ATOM 3942 O O . GLY B 1 199 ? 0.666 -15.534 29.244 1.00 14.11 199 GLY B O 1
ATOM 3943 N N . TYR B 1 200 ? -1.338 -14.584 28.860 1.00 13.84 200 TYR B N 1
ATOM 3944 C CA . TYR B 1 200 ? -0.953 -13.973 27.588 1.00 14.06 200 TYR B CA 1
ATOM 3945 C C . TYR B 1 200 ? 0.318 -13.134 27.735 1.00 14.05 200 TYR B C 1
ATOM 3946 O O . TYR B 1 200 ? 1.256 -13.277 26.948 1.00 14.35 200 TYR B O 1
ATOM 3955 N N . LYS B 1 201 ? 0.339 -12.259 28.739 1.00 13.75 201 LYS B N 1
ATOM 3956 C CA . LYS B 1 201 ? 1.468 -11.350 28.950 1.00 13.77 201 LYS B CA 1
ATOM 3957 C C . LYS B 1 201 ? 2.725 -12.099 29.366 1.00 13.96 201 LYS B C 1
ATOM 3958 O O . LYS B 1 201 ? 3.839 -11.662 29.070 1.00 14.16 201 LYS B O 1
ATOM 3964 N N . PHE B 1 202 ? 2.539 -13.205 30.082 1.00 13.92 202 PHE B N 1
ATOM 3965 C CA . PHE B 1 202 ? 3.638 -14.115 30.403 1.00 14.17 202 PHE B CA 1
ATOM 3966 C C . PHE B 1 202 ? 4.206 -14.708 29.109 1.00 14.59 202 PHE B C 1
ATOM 3967 O O . PHE B 1 202 ? 5.419 -14.769 28.928 1.00 14.88 202 PHE B O 1
ATOM 3975 N N . GLN B 1 203 ? 3.324 -15.129 28.208 1.00 14.68 203 GLN B N 1
ATOM 3976 C CA . GLN B 1 203 ? 3.752 -15.796 26.985 1.00 15.13 203 GLN B CA 1
ATOM 3977 C C . GLN B 1 203 ? 4.530 -14.881 26.057 1.00 15.41 203 GLN B C 1
ATOM 3978 O O . GLN B 1 203 ? 5.434 -15.342 25.362 1.00 15.81 203 GLN B O 1
ATOM 3984 N N . LEU B 1 204 ? 4.177 -13.595 26.041 1.00 15.26 204 LEU B N 1
ATOM 3985 C CA . LEU B 1 204 ? 4.884 -12.634 25.210 1.00 15.54 204 LEU B CA 1
ATOM 3986 C C . LEU B 1 204 ? 6.336 -12.555 25.642 1.00 15.89 204 LEU B C 1
ATOM 3987 O O . LEU B 1 204 ? 7.232 -12.745 24.826 1.00 16.31 204 LEU B O 1
ATOM 3992 N N . ALA B 1 205 ? 6.568 -12.301 26.924 1.00 15.85 205 ALA B N 1
ATOM 3993 C CA . ALA B 1 205 ? 7.933 -12.196 27.442 1.00 16.29 205 ALA B CA 1
ATOM 3994 C C . ALA B 1 205 ? 8.672 -13.540 27.450 1.00 16.93 205 ALA B C 1
ATOM 3995 O O . ALA B 1 205 ? 9.900 -13.571 27.324 1.00 17.34 205 ALA B O 1
ATOM 3997 N N . PHE B 1 206 ? 7.926 -14.637 27.594 1.00 17.22 206 PHE B N 1
ATOM 3998 C CA . PHE B 1 206 ? 8.500 -15.983 27.608 1.00 17.88 206 PHE B CA 1
ATOM 3999 C C . PHE B 1 206 ? 9.094 -16.346 26.249 1.00 18.78 206 PHE B C 1
ATOM 4000 O O . PHE B 1 206 ? 10.209 -16.863 26.165 1.00 19.24 206 PHE B O 1
ATOM 4008 N N . ASN B 1 207 ? 8.348 -16.065 25.186 1.00 19.26 207 ASN B N 1
ATOM 4009 C CA . ASN B 1 207 ? 8.821 -16.311 23.826 1.00 20.17 207 ASN B CA 1
ATOM 4010 C C . ASN B 1 207 ? 9.987 -15.409 23.430 1.00 20.89 207 ASN B C 1
ATOM 4011 O O . ASN B 1 207 ? 10.651 -15.676 22.436 1.00 21.40 207 ASN B O 1
ATOM 4016 N N . GLU B 1 208 ? 10.221 -14.340 24.190 1.00 21.25 208 GLU B N 1
ATOM 4017 C CA . GLU B 1 208 ? 11.368 -13.450 23.961 1.00 22.08 208 GLU B CA 1
ATOM 4018 C C . GLU B 1 208 ? 12.637 -13.936 24.672 1.00 23.02 208 GLU B C 1
ATOM 4019 O O . GLU B 1 208 ? 13.706 -13.363 24.471 1.00 23.43 208 GLU B O 1
ATOM 4025 N N . LEU B 1 209 ? 12.522 -14.976 25.499 1.00 23.76 209 LEU B N 1
ATOM 4026 C CA . LEU B 1 209 ? 13.685 -15.571 26.164 1.00 24.82 209 LEU B CA 1
ATOM 4027 C C . LEU B 1 209 ? 14.361 -16.579 25.248 1.00 26.24 209 LEU B C 1
ATOM 4028 O O . LEU B 1 209 ? 13.693 -17.212 24.428 1.00 26.36 209 LEU B O 1
ATOM 4033 N N . PRO B 1 210 ? 15.688 -16.749 25.393 1.00 27.82 210 PRO B N 1
ATOM 4034 C CA . PRO B 1 210 ? 16.359 -17.829 24.661 1.00 29.24 210 PRO B CA 1
ATOM 4035 C C . PRO B 1 210 ? 16.003 -19.206 25.232 1.00 30.40 210 PRO B C 1
ATOM 4036 O O . PRO B 1 210 ? 15.726 -19.321 26.427 1.00 30.24 210 PRO B O 1
ATOM 4040 N N . GLU B 1 211 ? 16.000 -20.234 24.383 1.00 32.31 211 GLU B N 1
ATOM 4041 C CA . GLU B 1 211 ? 15.660 -21.602 24.811 1.00 33.70 211 GLU B CA 1
ATOM 4042 C C . GLU B 1 211 ? 16.353 -21.997 26.119 1.00 34.45 211 GLU B C 1
ATOM 4043 O O . GLU B 1 211 ? 15.769 -22.685 26.954 1.00 34.28 211 GLU B O 1
ATOM 4049 N N . ASP B 1 212 ? 17.597 -21.552 26.275 1.00 35.87 212 ASP B N 1
ATOM 4050 C CA . ASP B 1 212 ? 18.389 -21.748 27.495 1.00 36.87 212 ASP B CA 1
ATOM 4051 C C . ASP B 1 212 ? 17.614 -21.377 28.772 1.00 36.34 212 ASP B C 1
ATOM 4052 O O . ASP B 1 212 ? 17.440 -22.206 29.674 1.00 35.97 212 ASP B O 1
ATOM 4057 N N . GLU B 1 213 ? 17.142 -20.133 28.825 1.00 36.05 213 GLU B N 1
ATOM 4058 C CA . GLU B 1 213 ? 16.457 -19.602 30.003 1.00 35.43 213 GLU B CA 1
ATOM 4059 C C . GLU B 1 213 ? 15.006 -20.064 30.118 1.00 34.95 213 GLU B C 1
ATOM 4060 O O . GLU B 1 213 ? 14.459 -20.108 31.221 1.00 34.60 213 GLU B O 1
ATOM 4066 N N . GLN B 1 214 ? 14.381 -20.392 28.989 1.00 35.03 214 GLN B N 1
ATOM 4067 C CA . GLN B 1 214 ? 13.014 -20.918 28.991 1.00 34.91 214 GLN B CA 1
ATOM 4068 C C . GLN B 1 214 ? 12.931 -22.230 29.759 1.00 35.43 214 GLN B C 1
ATOM 4069 O O . GLN B 1 214 ? 12.008 -22.440 30.550 1.00 35.16 214 GLN B O 1
ATOM 4075 N N . GLU B 1 215 ? 13.899 -23.108 29.515 1.00 36.33 215 GLU B N 1
ATOM 4076 C CA . GLU B 1 215 ? 13.925 -24.422 30.145 1.00 36.73 215 GLU B CA 1
ATOM 4077 C C . GLU B 1 215 ? 14.188 -24.335 31.648 1.00 36.16 215 GLU B C 1
ATOM 4078 O O . GLU B 1 215 ? 13.666 -25.148 32.410 1.00 36.18 215 GLU B O 1
ATOM 4084 N N . LYS B 1 216 ? 14.990 -23.359 32.074 1.00 35.86 216 LYS B N 1
ATOM 4085 C CA . LYS B 1 216 ? 15.226 -23.124 33.507 1.00 35.58 216 LYS B CA 1
ATOM 4086 C C . LYS B 1 216 ? 13.974 -22.595 34.208 1.00 34.09 216 LYS B C 1
ATOM 4087 O O . LYS B 1 216 ? 13.708 -22.933 35.363 1.00 34.05 216 LYS B O 1
ATOM 4093 N N . LEU B 1 217 ? 13.211 -21.768 33.502 1.00 32.60 217 LEU B N 1
ATOM 4094 C CA . LEU B 1 217 ? 11.985 -21.200 34.041 1.00 31.08 217 LEU B CA 1
ATOM 4095 C C . LEU B 1 217 ? 10.873 -22.244 34.096 1.00 30.49 217 LEU B C 1
ATOM 4096 O O . LEU B 1 217 ? 10.107 -22.285 35.058 1.00 29.95 217 LEU B O 1
ATOM 4101 N N . LYS B 1 218 ? 10.781 -23.076 33.060 1.00 30.39 218 LYS B N 1
ATOM 4102 C CA . LYS B 1 218 ? 9.833 -24.194 33.050 1.00 30.12 218 LYS B CA 1
ATOM 4103 C C . LYS B 1 218 ? 10.077 -25.153 34.213 1.00 30.00 218 LYS B C 1
ATOM 4104 O O . LYS B 1 218 ? 9.137 -25.674 34.805 1.00 29.52 218 LYS B O 1
ATOM 4110 N N . GLU B 1 219 ? 11.345 -25.380 34.530 1.00 30.21 219 GLU B N 1
ATOM 4111 C CA . GLU B 1 219 ? 11.725 -26.271 35.618 1.00 30.33 219 GLU B CA 1
ATOM 4112 C C . GLU B 1 219 ? 11.285 -25.691 36.964 1.00 29.23 219 GLU B C 1
ATOM 4113 O O . GLU B 1 219 ? 10.657 -26.377 37.771 1.00 29.21 219 GLU B O 1
ATOM 4119 N N . TRP B 1 220 ? 11.613 -24.421 37.189 1.00 28.21 220 TRP B N 1
ATOM 4120 C CA . TRP B 1 220 ? 11.195 -23.699 38.392 1.00 27.24 220 TRP B CA 1
ATOM 4121 C C . TRP B 1 220 ? 9.672 -23.683 38.522 1.00 26.52 220 TRP B C 1
ATOM 4122 O O . TRP B 1 220 ? 9.124 -23.797 39.623 1.00 26.31 220 TRP B O 1
ATOM 4133 N N . MET B 1 221 ? 9.005 -23.539 37.382 1.00 26.07 221 MET B N 1
ATOM 4134 C CA . MET B 1 221 ? 7.551 -23.439 37.312 1.00 25.31 221 MET B CA 1
ATOM 4135 C C . MET B 1 221 ? 6.860 -24.704 37.803 1.00 25.48 221 MET B C 1
ATOM 4136 O O . MET B 1 221 ? 5.931 -24.633 38.599 1.00 25.12 221 MET B O 1
ATOM 4141 N N . TYR B 1 222 ? 7.303 -25.857 37.312 1.00 26.05 222 TYR B N 1
ATOM 4142 C CA . TYR B 1 222 ? 6.694 -27.132 37.697 1.00 26.31 222 TYR B CA 1
ATOM 4143 C C . TYR B 1 222 ? 7.029 -27.518 39.146 1.00 26.74 222 TYR B C 1
ATOM 4144 O O . TYR B 1 222 ? 6.208 -28.134 39.822 1.00 26.62 222 TYR B O 1
ATOM 4153 N N . ASP B 1 223 ? 8.219 -27.142 39.621 1.00 27.37 223 ASP B N 1
ATOM 4154 C CA . ASP B 1 223 ? 8.574 -27.319 41.031 1.00 27.75 223 ASP B CA 1
ATOM 4155 C C . ASP B 1 223 ? 7.599 -26.556 41.916 1.00 27.28 223 ASP B C 1
ATOM 4156 O O . ASP B 1 223 ? 7.169 -27.068 42.951 1.00 27.53 223 ASP B O 1
ATOM 4161 N N . LEU B 1 224 ? 7.255 -25.336 41.504 1.00 26.68 224 LEU B N 1
ATOM 4162 C CA . LEU B 1 224 ? 6.276 -24.532 42.225 1.00 26.07 224 LEU B CA 1
ATOM 4163 C C . LEU B 1 224 ? 4.900 -25.194 42.202 1.00 25.86 224 LEU B C 1
ATOM 4164 O O . LEU B 1 224 ? 4.227 -25.267 43.231 1.00 25.76 224 LEU B O 1
ATOM 4169 N N . LEU B 1 225 ? 4.493 -25.683 41.033 1.00 25.85 225 LEU B N 1
ATOM 4170 C CA . LEU B 1 225 ? 3.182 -26.312 40.881 1.00 25.71 225 LEU B CA 1
ATOM 4171 C C . LEU B 1 225 ? 3.055 -27.503 41.828 1.00 26.06 225 LEU B C 1
ATOM 4172 O O . LEU B 1 225 ? 2.087 -27.596 42.581 1.00 26.07 225 LEU B O 1
ATOM 4177 N N . TYR B 1 226 ? 4.037 -28.399 41.795 1.00 26.55 226 TYR B N 1
ATOM 4178 C CA . TYR B 1 226 ? 4.022 -29.592 42.647 1.00 26.91 226 TYR B CA 1
ATOM 4179 C C . TYR B 1 226 ? 4.047 -29.240 44.124 1.00 26.54 226 TYR B C 1
ATOM 4180 O O . TYR B 1 226 ? 3.389 -29.897 44.927 1.00 26.62 226 TYR B O 1
ATOM 4189 N N . THR B 1 227 ? 4.813 -28.210 44.474 1.00 26.13 227 THR B N 1
ATOM 4190 C CA . THR B 1 227 ? 4.931 -27.770 45.859 1.00 25.76 227 THR B CA 1
ATOM 4191 C C . THR B 1 227 ? 3.605 -27.191 46.353 1.00 25.15 227 THR B C 1
ATOM 4192 O O . THR B 1 227 ? 3.104 -27.592 47.399 1.00 25.15 227 THR B O 1
ATOM 4196 N N . LEU B 1 228 ? 3.030 -26.263 45.595 1.00 24.58 228 LEU B N 1
ATOM 4197 C CA . LEU B 1 228 ? 1.728 -25.698 45.950 1.00 23.98 228 LEU B CA 1
ATOM 4198 C C . LEU B 1 228 ? 0.638 -26.772 45.975 1.00 24.06 228 LEU B C 1
ATOM 4199 O O . LEU B 1 228 ? -0.239 -26.746 46.838 1.00 23.93 228 LEU B O 1
ATOM 4204 N N . TYR B 1 229 ? 0.703 -27.719 45.040 1.00 24.31 229 TYR B N 1
ATOM 4205 C CA . TYR B 1 229 ? -0.287 -28.792 44.976 1.00 24.42 229 TYR B CA 1
ATOM 4206 C C . TYR B 1 229 ? -0.205 -29.706 46.197 1.00 24.92 229 TYR B C 1
ATOM 4207 O O . TYR B 1 229 ? -1.228 -30.004 46.822 1.00 24.88 229 TYR B O 1
ATOM 4216 N N . GLU B 1 230 ? 1.010 -30.147 46.524 1.00 25.43 230 GLU B N 1
ATOM 4217 C CA . GLU B 1 230 ? 1.242 -31.007 47.685 1.00 25.91 230 GLU B CA 1
ATOM 4218 C C . GLU B 1 230 ? 0.796 -30.320 48.972 1.00 25.12 230 GLU B C 1
ATOM 4219 O O . GLU B 1 230 ? 0.193 -30.951 49.840 1.00 25.32 230 GLU B O 1
ATOM 4225 N N . ASN B 1 231 ? 1.096 -29.032 49.092 1.00 24.11 231 ASN B N 1
ATOM 4226 C CA . ASN B 1 231 ? 0.690 -28.263 50.262 1.00 23.39 231 ASN B CA 1
ATOM 4227 C C . ASN B 1 231 ? -0.825 -28.150 50.330 1.00 22.69 231 ASN B C 1
ATOM 4228 O O . ASN B 1 231 ? -1.415 -28.338 51.397 1.00 22.59 231 ASN B O 1
ATOM 4233 N N . GLU B 1 232 ? -1.444 -27.871 49.182 1.00 22.01 232 GLU B N 1
ATOM 4234 C CA . GLU B 1 232 ? -2.902 -27.747 49.088 1.00 21.41 232 GLU B CA 1
ATOM 4235 C C . GLU B 1 232 ? -3.630 -29.068 49.368 1.00 21.44 232 GLU B C 1
ATOM 4236 O O . GLU B 1 232 ? -4.768 -29.055 49.835 1.00 21.24 232 GLU B O 1
ATOM 4242 N N . GLU B 1 233 ? -2.982 -30.197 49.087 1.00 21.60 233 GLU B N 1
ATOM 4243 C CA . GLU B 1 233 ? -3.517 -31.507 49.484 1.00 21.80 233 GLU B CA 1
ATOM 4244 C C . GLU B 1 233 ? -3.772 -31.548 50.985 1.00 21.59 233 GLU B C 1
ATOM 4245 O O . GLU B 1 233 ? -4.858 -31.925 51.431 1.00 21.55 233 GLU B O 1
ATOM 4251 N N . GLY B 1 234 ? -2.751 -31.158 51.751 1.00 21.33 234 GLY B N 1
ATOM 4252 C CA . GLY B 1 234 ? -2.828 -31.095 53.209 1.00 21.14 234 GLY B CA 1
ATOM 4253 C C . GLY B 1 234 ? -3.885 -30.136 53.730 1.00 20.46 234 GLY B C 1
ATOM 4254 O O . GLY B 1 234 ? -4.480 -30.377 54.775 1.00 20.63 234 GLY B O 1
ATOM 4255 N N . TYR B 1 235 ? -4.115 -29.046 53.005 1.00 19.76 235 TYR B N 1
ATOM 4256 C CA . TYR B 1 235 ? -5.141 -28.078 53.372 1.00 19.16 235 TYR B CA 1
ATOM 4257 C C . TYR B 1 235 ? -6.519 -28.589 52.973 1.00 19.09 235 TYR B C 1
ATOM 4258 O O . TYR B 1 235 ? -7.509 -28.342 53.662 1.00 18.96 235 TYR B O 1
ATOM 4267 N N . THR B 1 236 ? -6.581 -29.298 51.853 1.00 19.15 236 THR B N 1
ATOM 4268 C CA . THR B 1 236 ? -7.838 -29.866 51.387 1.00 19.15 236 THR B CA 1
ATOM 4269 C C . THR B 1 236 ? -8.314 -30.933 52.364 1.00 19.51 236 THR B C 1
ATOM 4270 O O . THR B 1 236 ? -9.481 -30.943 52.744 1.00 19.47 236 THR B O 1
ATOM 4274 N N . GLU B 1 237 ? -7.407 -31.816 52.774 1.00 19.87 237 GLU B N 1
ATOM 4275 C CA . GLU B 1 237 ? -7.730 -32.866 53.749 1.00 20.30 237 GLU B CA 1
ATOM 4276 C C . GLU B 1 237 ? -8.196 -32.224 55.043 1.00 20.03 237 GLU B C 1
ATOM 4277 O O . GLU B 1 237 ? -9.253 -32.563 55.566 1.00 20.14 237 GLU B O 1
ATOM 4283 N N . SER B 1 238 ? -7.392 -31.290 55.539 1.00 19.70 238 SER B N 1
ATOM 4284 C CA . SER B 1 238 ? -7.720 -30.520 56.734 1.00 19.49 238 SER B CA 1
ATOM 4285 C C . SER B 1 238 ? -9.180 -30.063 56.755 1.00 19.18 238 SER B C 1
ATOM 4286 O O . SER B 1 238 ? -9.827 -30.119 57.796 1.00 19.29 238 SER B O 1
ATOM 4289 N N . LEU B 1 239 ? -9.699 -29.620 55.612 1.00 18.80 239 LEU B N 1
ATOM 4290 C CA . LEU B 1 239 ? -11.072 -29.114 55.544 1.00 18.56 239 LEU B CA 1
ATOM 4291 C C . LEU B 1 239 ? -12.088 -30.194 55.219 1.00 18.87 239 LEU B C 1
ATOM 4292 O O . LEU B 1 239 ? -13.098 -30.330 55.909 1.00 19.01 239 LEU B O 1
ATOM 4297 N N . TYR B 1 240 ? -11.812 -30.959 54.170 1.00 19.06 240 TYR B N 1
ATOM 4298 C CA . TYR B 1 240 ? -12.836 -31.776 53.521 1.00 19.32 240 TYR B CA 1
ATOM 4299 C C . TYR B 1 240 ? -12.972 -33.236 53.991 1.00 20.02 240 TYR B C 1
ATOM 4300 O O . TYR B 1 240 ? -13.923 -33.914 53.594 1.00 20.34 240 TYR B O 1
ATOM 4309 N N . ASP B 1 241 ? -12.059 -33.732 54.822 1.00 20.37 241 ASP B N 1
ATOM 4310 C CA . ASP B 1 241 ? -12.148 -35.134 55.261 1.00 21.09 241 ASP B CA 1
ATOM 4311 C C . ASP B 1 241 ? -13.474 -35.476 55.973 1.00 21.44 241 ASP B C 1
ATOM 4312 O O . ASP B 1 241 ? -14.106 -36.488 55.655 1.00 21.84 241 ASP B O 1
ATOM 4317 N N . THR B 1 242 ? -13.895 -34.626 56.909 1.00 21.32 242 THR B N 1
ATOM 4318 C CA . THR B 1 242 ? -15.076 -34.904 57.733 1.00 21.70 242 THR B CA 1
ATOM 4319 C C . THR B 1 242 ? -16.416 -34.911 56.977 1.00 21.78 242 THR B C 1
ATOM 4320 O O . THR B 1 242 ? -17.370 -35.548 57.430 1.00 22.21 242 THR B O 1
ATOM 4324 N N . VAL B 1 243 ? -16.496 -34.212 55.847 1.00 21.48 243 VAL B N 1
ATOM 4325 C CA . VAL B 1 243 ? -17.679 -34.301 54.974 1.00 21.65 243 VAL B CA 1
ATOM 4326 C C . VAL B 1 243 ? -17.517 -35.401 53.926 1.00 22.12 243 VAL B C 1
ATOM 4327 O O . VAL B 1 243 ? -18.511 -35.875 53.375 1.00 22.39 243 VAL B O 1
ATOM 4331 N N . GLY B 1 244 ? -16.266 -35.781 53.647 1.00 22.24 244 GLY B N 1
ATOM 4332 C CA . GLY B 1 244 ? -15.953 -36.893 52.746 1.00 22.74 244 GLY B CA 1
ATOM 4333 C C . GLY B 1 244 ? -15.698 -36.500 51.296 1.00 22.63 244 GLY B C 1
ATOM 4334 O O . GLY B 1 244 ? -15.860 -37.329 50.395 1.00 22.96 244 GLY B O 1
ATOM 4335 N N . TRP B 1 245 ? -15.276 -35.254 51.065 1.00 22.17 245 TRP B N 1
ATOM 4336 C CA . TRP B 1 245 ? -15.130 -34.719 49.704 1.00 22.01 2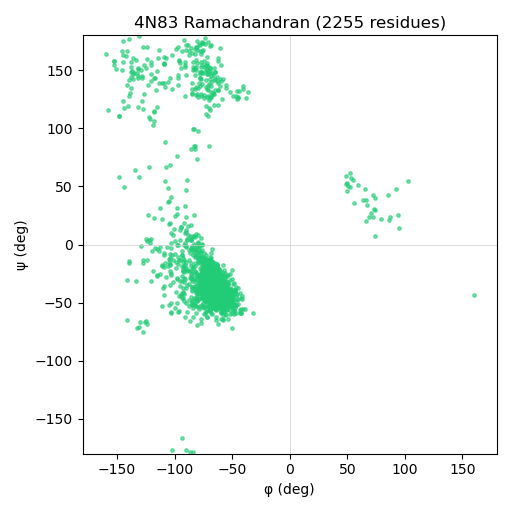45 TRP B CA 1
ATOM 4337 C C . TRP B 1 245 ? -13.682 -34.634 49.204 1.00 21.81 245 TRP B C 1
ATOM 4338 O O . TRP B 1 245 ? -13.460 -34.347 48.034 1.00 21.63 245 TRP B O 1
ATOM 4349 N N . THR B 1 246 ? -12.715 -34.883 50.085 1.00 21.85 246 THR B N 1
ATOM 4350 C CA . THR B 1 246 ? -11.291 -34.661 49.796 1.00 21.71 246 THR B CA 1
ATOM 4351 C C . THR B 1 246 ? -10.853 -35.020 48.382 1.00 21.87 246 THR B C 1
ATOM 4352 O O . THR B 1 246 ? -10.279 -34.187 47.682 1.00 21.59 246 THR B O 1
ATOM 4356 N N . GLU B 1 247 ? -11.111 -36.255 47.968 1.00 22.41 247 GLU B N 1
ATOM 4357 C CA . GLU B 1 247 ? -10.617 -36.742 46.681 1.00 22.64 247 GLU B CA 1
ATOM 4358 C C . GLU B 1 247 ? -11.283 -36.031 45.516 1.00 22.24 247 GLU B C 1
ATOM 4359 O O . GLU B 1 247 ? -10.633 -35.701 44.527 1.00 22.12 247 GLU B O 1
ATOM 4365 N N . GLU B 1 248 ? -12.582 -35.807 45.640 1.00 22.04 248 GLU B N 1
ATOM 4366 C CA . GLU B 1 248 ? -13.336 -35.047 44.651 1.00 21.74 248 GLU B CA 1
ATOM 4367 C C . GLU B 1 248 ? -12.792 -33.632 44.470 1.00 20.79 248 GLU B C 1
ATOM 4368 O O . GLU B 1 248 ? -12.739 -33.127 43.347 1.00 20.64 248 GLU B O 1
ATOM 4374 N N . VAL B 1 249 ? -12.411 -33.004 45.583 1.00 20.01 249 VAL B N 1
ATOM 4375 C CA . VAL B 1 249 ? -11.791 -31.683 45.568 1.00 19.18 249 VAL B CA 1
ATOM 4376 C C . VAL B 1 249 ? -10.392 -31.754 44.969 1.00 18.90 249 VAL B C 1
ATOM 4377 O O . VAL B 1 249 ? -9.981 -30.852 44.237 1.00 18.62 249 VAL B O 1
ATOM 4381 N N . LYS B 1 250 ? -9.655 -32.813 45.288 1.00 18.92 250 LYS B N 1
ATOM 4382 C CA . LYS B 1 250 ? -8.321 -33.000 44.718 1.00 18.76 250 LYS B CA 1
ATOM 4383 C C . LYS B 1 250 ? -8.378 -33.142 43.203 1.00 18.64 250 LYS B C 1
ATOM 4384 O O . LYS B 1 250 ? -7.535 -32.587 42.494 1.00 18.48 250 LYS B O 1
ATOM 4390 N N . THR B 1 251 ? -9.375 -33.871 42.712 1.00 18.69 251 THR B N 1
ATOM 4391 C CA . THR B 1 251 ? -9.608 -33.983 41.272 1.00 18.66 251 THR B CA 1
ATOM 4392 C C . THR B 1 251 ? -9.877 -32.592 40.690 1.00 18.04 251 THR B C 1
ATOM 4393 O O . THR B 1 251 ? -9.361 -32.239 39.629 1.00 18.00 251 THR B O 1
ATOM 4397 N N . PHE B 1 252 ? -10.668 -31.800 41.402 1.00 17.54 252 PHE B N 1
ATOM 4398 C CA . PHE B 1 252 ? -11.035 -30.472 40.930 1.00 16.99 252 PHE B CA 1
ATOM 4399 C C . PHE B 1 252 ? -9.835 -29.533 40.845 1.00 16.52 252 PHE B C 1
ATOM 4400 O O . PHE B 1 252 ? -9.761 -28.719 39.930 1.00 16.32 252 PHE B O 1
ATOM 4408 N N . LEU B 1 253 ? -8.898 -29.660 41.783 1.00 16.34 253 LEU B N 1
ATOM 4409 C CA . LEU B 1 253 ? -7.659 -28.875 41.756 1.00 16.03 253 LEU B CA 1
ATOM 4410 C C . LEU B 1 253 ? -6.796 -29.173 40.537 1.00 16.23 253 LEU B C 1
ATOM 4411 O O . LEU B 1 253 ? -6.371 -28.257 39.839 1.00 16.00 253 LEU B O 1
ATOM 4416 N N . ARG B 1 254 ? -6.533 -30.456 40.296 1.00 16.71 254 ARG B N 1
ATOM 4417 C CA . ARG B 1 254 ? -5.688 -30.884 39.177 1.00 17.01 254 ARG B CA 1
ATOM 4418 C C . ARG B 1 254 ? -6.267 -30.457 37.839 1.00 16.98 254 ARG B C 1
ATOM 4419 O O . ARG B 1 254 ? -5.536 -29.994 36.963 1.00 16.97 254 ARG B O 1
ATOM 4427 N N . TYR B 1 255 ? -7.578 -30.609 37.693 1.00 17.03 255 TYR B N 1
ATOM 4428 C CA . TYR B 1 255 ? -8.280 -30.203 36.479 1.00 17.07 255 TYR B CA 1
ATOM 4429 C C . TYR B 1 255 ? -8.113 -28.704 36.198 1.00 16.67 255 TYR B C 1
ATOM 4430 O O . TYR B 1 255 ? -7.909 -28.294 35.056 1.00 16.71 255 TYR B O 1
ATOM 4439 N N . ASN B 1 256 ? -8.214 -27.898 37.251 1.00 16.37 256 ASN B N 1
ATOM 4440 C CA . ASN B 1 256 ? -7.977 -26.458 37.162 1.00 16.00 256 ASN B CA 1
ATOM 4441 C C . ASN B 1 256 ? -6.504 -26.095 37.039 1.00 16.05 256 ASN B C 1
ATOM 4442 O O . ASN B 1 256 ? -6.179 -25.049 36.486 1.00 15.89 256 ASN B O 1
ATOM 4447 N N . ALA B 1 257 ? -5.616 -26.928 37.571 1.00 16.41 257 ALA B N 1
ATOM 4448 C CA . ALA B 1 257 ? -4.183 -26.732 37.365 1.00 16.59 257 ALA B CA 1
ATOM 4449 C C . ALA B 1 257 ? -3.875 -26.708 35.871 1.00 16.96 257 ALA B C 1
ATOM 4450 O O . ALA B 1 257 ? -3.143 -25.837 35.398 1.00 16.81 257 ALA B O 1
ATOM 4452 N N . ASN B 1 258 ? -4.452 -27.668 35.142 1.00 17.54 258 ASN B N 1
ATOM 4453 C CA . ASN B 1 258 ? -4.286 -27.775 33.695 1.00 17.99 258 ASN B CA 1
ATOM 4454 C C . ASN B 1 258 ? -4.617 -26.456 33.011 1.00 17.95 258 ASN B C 1
ATOM 4455 O O . ASN B 1 258 ? -3.866 -25.988 32.149 1.00 18.03 258 ASN B O 1
ATOM 4460 N N . LYS B 1 259 ? -5.741 -25.858 33.402 1.00 18.00 259 LYS B N 1
ATOM 4461 C CA . LYS B 1 259 ? -6.161 -24.568 32.855 1.00 17.99 259 LYS B CA 1
ATOM 4462 C C . LYS B 1 259 ? -5.146 -23.454 33.146 1.00 17.88 259 LYS B C 1
ATOM 4463 O O . LYS B 1 259 ? -4.933 -22.571 32.313 1.00 17.81 259 LYS B O 1
ATOM 4469 N N . ALA B 1 260 ? -4.523 -23.502 34.322 1.00 17.98 260 ALA B N 1
ATOM 4470 C CA . ALA B 1 260 ? -3.480 -22.534 34.676 1.00 18.00 260 ALA B CA 1
ATOM 4471 C C . ALA B 1 260 ? -2.225 -22.710 33.816 1.00 18.51 260 ALA B C 1
ATOM 4472 O O . ALA B 1 260 ? -1.608 -21.731 33.420 1.00 18.44 260 ALA B O 1
ATOM 4474 N N . LEU B 1 261 ? -1.847 -23.954 33.543 1.00 19.25 261 LEU B N 1
ATOM 4475 C CA . LEU B 1 261 ? -0.798 -24.243 32.556 1.00 19.89 261 LEU B CA 1
ATOM 4476 C C . LEU B 1 261 ? -1.171 -23.716 31.173 1.00 20.14 261 LEU B C 1
ATOM 4477 O O . LEU B 1 261 ? -0.347 -23.124 30.471 1.00 20.14 261 LEU B O 1
ATOM 4482 N N . MET B 1 262 ? -2.427 -23.940 30.806 1.00 20.45 262 MET B N 1
ATOM 4483 C CA . MET B 1 262 ? -2.950 -23.571 29.504 1.00 20.86 262 MET B CA 1
ATOM 4484 C C . MET B 1 262 ? -2.952 -22.056 29.304 1.00 20.48 262 MET B C 1
ATOM 4485 O O . MET B 1 262 ? -2.626 -21.585 28.218 1.00 20.51 262 MET B O 1
ATOM 4490 N N . ASN B 1 263 ? -3.307 -21.298 30.348 1.00 20.03 263 ASN B N 1
ATOM 4491 C CA . ASN B 1 263 ? -3.186 -19.829 30.316 1.00 19.67 263 ASN B CA 1
ATOM 4492 C C . ASN B 1 263 ? -1.748 -19.379 30.067 1.00 19.81 263 ASN B C 1
ATOM 4493 O O . ASN B 1 263 ? -1.509 -18.417 29.338 1.00 19.75 263 ASN B O 1
ATOM 4498 N N . LEU B 1 264 ? -0.796 -20.081 30.677 1.00 20.03 264 LEU B N 1
ATOM 4499 C CA . LEU B 1 264 ? 0.626 -19.792 30.483 1.00 20.26 264 LEU B CA 1
ATOM 4500 C C . LEU B 1 264 ? 1.175 -20.363 29.171 1.00 20.91 264 LEU B C 1
ATOM 4501 O O . LEU B 1 264 ? 2.368 -20.241 28.887 1.00 21.00 264 LEU B O 1
ATOM 4506 N N . GLY B 1 265 ? 0.301 -20.981 28.379 1.00 21.46 265 GLY B N 1
ATOM 4507 C CA . GLY B 1 265 ? 0.685 -21.581 27.107 1.00 22.29 265 GLY B CA 1
ATOM 4508 C C . GLY B 1 265 ? 1.497 -22.850 27.281 1.00 22.99 265 GLY B C 1
ATOM 4509 O O . GLY B 1 265 ? 2.489 -23.055 26.586 1.00 23.49 265 GLY B O 1
ATOM 4510 N N . GLN B 1 266 ? 1.079 -23.698 28.212 1.00 23.34 266 GLN B N 1
ATOM 4511 C CA . GLN B 1 266 ? 1.793 -24.934 28.501 1.00 24.11 266 GLN B CA 1
ATOM 4512 C C . GLN B 1 266 ? 0.861 -26.133 28.428 1.00 24.69 266 GLN B C 1
ATOM 4513 O O . GLN B 1 266 ? -0.350 -26.016 28.625 1.00 24.36 266 GLN B O 1
ATOM 4519 N N . ASP B 1 267 ? 1.452 -27.288 28.143 1.00 25.76 267 ASP B N 1
ATOM 4520 C CA . ASP B 1 267 ? 0.710 -28.536 28.023 1.00 26.54 267 ASP B CA 1
ATOM 4521 C C . ASP B 1 267 ? 0.101 -28.953 29.362 1.00 26.49 267 ASP B C 1
ATOM 4522 O O . ASP B 1 267 ? 0.739 -28.792 30.411 1.00 26.39 267 ASP B O 1
ATOM 4527 N N . PRO B 1 268 ? -1.132 -29.496 29.333 1.00 26.65 268 PRO B N 1
ATOM 4528 C CA . PRO B 1 268 ? -1.740 -29.956 30.581 1.00 26.65 268 PRO B CA 1
ATOM 4529 C C . PRO B 1 268 ? -0.880 -31.038 31.223 1.00 27.06 268 PRO B C 1
ATOM 4530 O O . PRO B 1 268 ? -0.329 -31.878 30.504 1.00 27.84 268 PRO B O 1
ATOM 4534 N N . LEU B 1 269 ? -0.761 -31.005 32.549 1.00 26.76 269 LEU B N 1
ATOM 4535 C CA . LEU B 1 269 ? 0.118 -31.920 33.280 1.00 27.11 269 LEU B CA 1
ATOM 4536 C C . LEU B 1 269 ? -0.634 -33.164 33.714 1.00 27.36 269 LEU B C 1
ATOM 4537 O O . LEU B 1 269 ? -0.154 -34.274 33.527 1.00 28.03 269 LEU B O 1
ATOM 4542 N N . PHE B 1 270 ? -1.807 -32.962 34.309 1.00 26.94 270 PHE B N 1
ATOM 4543 C CA . PHE B 1 270 ? -2.581 -34.043 34.902 1.00 27.02 270 PHE B CA 1
ATOM 4544 C C . PHE B 1 270 ? -3.552 -34.647 33.894 1.00 27.39 270 PHE B C 1
ATOM 4545 O O . PHE B 1 270 ? -4.001 -33.958 32.978 1.00 27.08 270 PHE B O 1
ATOM 4553 N N . PRO B 1 271 ? -3.899 -35.938 34.074 1.00 28.03 271 PRO B N 1
ATOM 4554 C CA . PRO B 1 271 ? -4.852 -36.595 33.178 1.00 28.48 271 PRO B CA 1
ATOM 4555 C C . PRO B 1 271 ? -6.322 -36.262 33.480 1.00 28.28 271 PRO B C 1
ATOM 4556 O O . PRO B 1 271 ? -7.210 -36.767 32.795 1.00 28.90 271 PRO B O 1
ATOM 4560 N N . ASP B 1 272 ? -6.572 -35.414 34.475 1.00 27.63 272 ASP B N 1
ATOM 4561 C CA . ASP B 1 272 ? -7.930 -35.133 34.932 1.00 27.38 272 ASP B CA 1
ATOM 4562 C C . ASP B 1 272 ? -8.656 -34.169 34.001 1.00 27.17 272 ASP B C 1
ATOM 4563 O O . ASP B 1 272 ? -8.065 -33.226 33.485 1.00 26.94 272 ASP B O 1
ATOM 4568 N N . SER B 1 273 ? -9.951 -34.407 33.824 1.00 27.50 273 SER B N 1
ATOM 4569 C CA . SER B 1 273 ? -10.775 -33.700 32.844 1.00 27.55 273 SER B CA 1
ATOM 4570 C C . SER B 1 273 ? -12.153 -33.373 33.424 1.00 27.56 273 SER B C 1
ATOM 4571 O O . SER B 1 273 ? -12.466 -33.758 34.551 1.00 27.49 273 SER B O 1
ATOM 4574 N N . ALA B 1 274 ? -12.970 -32.667 32.645 1.00 27.76 274 ALA B N 1
ATOM 4575 C CA . ALA B 1 274 ? -14.303 -32.245 33.081 1.00 27.96 274 ALA B CA 1
ATOM 4576 C C . ALA B 1 274 ? -15.192 -33.418 33.490 1.00 28.78 274 ALA B C 1
ATOM 4577 O O . ALA B 1 274 ? -15.946 -33.321 34.460 1.00 28.74 274 ALA B O 1
ATOM 4579 N N . ASP B 1 275 ? -15.095 -34.522 32.753 1.00 29.83 275 ASP B N 1
ATOM 4580 C CA . ASP B 1 275 ? -15.860 -35.741 33.058 1.00 30.63 275 ASP B CA 1
ATOM 4581 C C . ASP B 1 275 ? -15.450 -36.376 34.396 1.00 30.59 275 ASP B C 1
ATOM 4582 O O . ASP B 1 275 ? -16.275 -36.999 35.075 1.00 30.85 275 ASP B O 1
ATOM 4587 N N . ASP B 1 276 ? -14.177 -36.223 34.760 1.00 30.23 276 ASP B N 1
ATOM 4588 C CA . ASP B 1 276 ? -13.644 -36.785 36.007 1.00 30.12 276 ASP B CA 1
ATOM 4589 C C . ASP B 1 276 ? -14.157 -36.029 37.242 1.00 29.41 276 ASP B C 1
ATOM 4590 O O . ASP B 1 276 ? -14.271 -36.600 38.317 1.00 29.43 276 ASP B O 1
ATOM 4595 N N . VAL B 1 277 ? -14.464 -34.747 37.067 1.00 28.90 277 VAL B N 1
ATOM 4596 C CA . VAL B 1 277 ? -14.951 -33.889 38.144 1.00 28.35 277 VAL B CA 1
ATOM 4597 C C . VAL B 1 277 ? -16.413 -34.192 38.460 1.00 28.66 277 VAL B C 1
ATOM 4598 O O . VAL B 1 277 ? -17.181 -34.569 37.577 1.00 28.96 277 VAL B O 1
ATOM 4602 N N . ASN B 1 278 ? -16.774 -34.016 39.731 1.00 28.62 278 ASN B N 1
ATOM 4603 C CA . ASN B 1 278 ? -18.146 -34.158 40.216 1.00 29.00 278 ASN B CA 1
ATOM 4604 C C . ASN B 1 278 ? -19.146 -33.470 39.293 1.00 29.24 278 ASN B C 1
ATOM 4605 O O . ASN B 1 278 ? -18.986 -32.297 38.987 1.00 29.22 278 ASN B O 1
ATOM 4610 N N . PRO B 1 279 ? -20.176 -34.195 38.834 1.00 30.13 279 PRO B N 1
ATOM 4611 C CA . PRO B 1 279 ? -21.090 -33.567 37.874 1.00 30.37 279 PRO B CA 1
ATOM 4612 C C . PRO B 1 279 ? -21.968 -32.465 38.483 1.00 30.33 279 PRO B C 1
ATOM 4613 O O . PRO B 1 279 ? -22.440 -31.589 37.754 1.00 30.31 279 PRO B O 1
ATOM 4617 N N . ILE B 1 280 ? -22.173 -32.502 39.800 1.00 30.47 280 ILE B N 1
ATOM 4618 C CA . ILE B 1 280 ? -22.953 -31.466 40.495 1.00 30.38 280 ILE B CA 1
ATOM 4619 C C . ILE B 1 280 ? -22.145 -30.169 40.629 1.00 29.85 280 ILE B C 1
ATOM 4620 O O . ILE B 1 280 ? -22.704 -29.071 40.518 1.00 29.56 280 ILE B O 1
ATOM 4625 N N . VAL B 1 281 ? -20.841 -30.298 40.876 1.00 29.69 281 VAL B N 1
ATOM 4626 C CA . VAL B 1 281 ? -19.937 -29.146 40.844 1.00 29.20 281 VAL B CA 1
ATOM 4627 C C . VAL B 1 281 ? -19.939 -28.558 39.448 1.00 29.34 281 VAL B C 1
ATOM 4628 O O . VAL B 1 281 ? -20.122 -27.352 39.276 1.00 28.86 281 VAL B O 1
ATOM 4632 N N . MET B 1 282 ? -19.747 -29.431 38.459 1.00 30.02 282 MET B N 1
ATOM 4633 C CA . MET B 1 282 ? -19.584 -29.016 37.070 1.00 30.20 282 MET B CA 1
ATOM 4634 C C . MET B 1 282 ? -20.836 -28.309 36.569 1.00 30.19 282 MET B C 1
ATOM 4635 O O . MET B 1 282 ? -20.746 -27.360 35.794 1.00 29.95 282 MET B O 1
ATOM 4640 N N . ASN B 1 283 ? -21.998 -28.758 37.033 1.00 30.60 283 ASN B N 1
ATOM 4641 C CA . ASN B 1 283 ? -23.260 -28.090 36.725 1.00 31.01 283 ASN B CA 1
ATOM 4642 C C . ASN B 1 283 ? -23.327 -26.703 37.351 1.00 30.40 283 ASN B C 1
ATOM 4643 O O . ASN B 1 283 ? -23.903 -25.773 36.779 1.00 30.77 283 ASN B O 1
ATOM 4648 N N . GLY B 1 284 ? -22.736 -26.571 38.535 1.00 29.65 284 GLY B N 1
ATOM 4649 C CA . GLY B 1 284 ? -22.620 -25.282 39.196 1.00 28.76 284 GLY B CA 1
ATOM 4650 C C . GLY B 1 284 ? -21.813 -24.287 38.389 1.00 28.17 284 GLY B C 1
ATOM 4651 O O . GLY B 1 284 ? -21.976 -23.084 38.556 1.00 27.51 284 GLY B O 1
ATOM 4652 N N . ILE B 1 285 ? -20.943 -24.780 37.510 1.00 28.18 285 ILE B N 1
ATOM 4653 C CA . ILE B 1 285 ? -20.176 -23.912 36.614 1.00 27.99 285 ILE B CA 1
ATOM 4654 C C . ILE B 1 285 ? -20.958 -23.697 35.312 1.00 28.48 285 ILE B C 1
ATOM 4655 O O . ILE B 1 285 ? -20.415 -23.815 34.220 1.00 28.78 285 ILE B O 1
ATOM 4660 N N . SER B 1 286 ? -22.246 -23.382 35.444 1.00 29.12 286 SER B N 1
ATOM 4661 C CA . SER B 1 286 ? -23.110 -23.053 34.306 1.00 29.59 286 SER B CA 1
ATOM 4662 C C . SER B 1 286 ? -24.268 -22.160 34.772 1.00 29.45 286 SER B C 1
ATOM 4663 O O . SER B 1 286 ? -24.060 -21.009 35.175 1.00 28.16 286 SER B O 1
ATOM 4666 N N . THR C 1 3 ? -67.879 -17.548 76.118 1.00 60.78 3 THR C N 1
ATOM 4667 C CA . THR C 1 3 ? -67.890 -17.711 77.603 1.00 60.93 3 THR C CA 1
ATOM 4668 C C . THR C 1 3 ? -66.486 -17.856 78.203 1.00 59.58 3 THR C C 1
ATOM 4669 O O . THR C 1 3 ? -66.286 -17.523 79.370 1.00 59.59 3 THR C O 1
ATOM 4673 N N . TYR C 1 4 ? -65.526 -18.352 77.419 1.00 58.61 4 TYR C N 1
ATOM 4674 C CA . TYR C 1 4 ? -64.143 -18.521 77.887 1.00 57.18 4 TYR C CA 1
ATOM 4675 C C . TYR C 1 4 ? -63.246 -17.362 77.454 1.00 55.71 4 TYR C C 1
ATOM 4676 O O . TYR C 1 4 ? -62.530 -16.788 78.274 1.00 55.11 4 TYR C O 1
ATOM 4685 N N . TYR C 1 5 ? -63.276 -17.038 76.164 1.00 55.16 5 TYR C N 1
ATOM 4686 C CA . TYR C 1 5 ? -62.456 -15.962 75.612 1.00 54.01 5 TYR C CA 1
ATOM 4687 C C . TYR C 1 5 ? -63.296 -15.145 74.635 1.00 54.16 5 TYR C C 1
ATOM 4688 O O . TYR C 1 5 ? -64.018 -15.710 73.814 1.00 54.37 5 TYR C O 1
ATOM 4697 N N . LYS C 1 6 ? -63.205 -13.819 74.733 1.00 53.88 6 LYS C N 1
ATOM 4698 C CA . LYS C 1 6 ? -64.012 -12.913 73.908 1.00 54.18 6 LYS C CA 1
ATOM 4699 C C . LYS C 1 6 ? -63.148 -12.273 72.824 1.00 53.00 6 LYS C C 1
ATOM 4700 O O . LYS C 1 6 ? -62.000 -11.901 73.074 1.00 52.36 6 LYS C O 1
ATOM 4706 N N . ALA C 1 7 ? -63.700 -12.149 71.621 1.00 52.85 7 ALA C N 1
ATOM 4707 C CA . ALA C 1 7 ? -62.977 -11.549 70.504 1.00 52.10 7 ALA C CA 1
ATOM 4708 C C . ALA C 1 7 ? -62.987 -10.024 70.614 1.00 51.22 7 ALA C C 1
ATOM 4709 O O . ALA C 1 7 ? -64.004 -9.427 70.965 1.00 51.42 7 ALA C O 1
ATOM 4711 N N . ILE C 1 8 ? -61.851 -9.397 70.321 1.00 50.08 8 ILE C N 1
ATOM 4712 C CA . ILE C 1 8 ? -61.764 -7.940 70.346 1.00 49.37 8 ILE C CA 1
ATOM 4713 C C . ILE C 1 8 ? -62.647 -7.356 69.245 1.00 49.70 8 ILE C C 1
ATOM 4714 O O . ILE C 1 8 ? -62.579 -7.771 68.086 1.00 50.39 8 ILE C O 1
ATOM 4719 N N . ASN C 1 9 ? -63.485 -6.402 69.633 1.00 49.57 9 ASN C N 1
ATOM 4720 C CA . ASN C 1 9 ? -64.462 -5.798 68.743 1.00 49.99 9 ASN C CA 1
ATOM 4721 C C . ASN C 1 9 ? -64.171 -4.304 68.613 1.00 48.89 9 ASN C C 1
ATOM 4722 O O . ASN C 1 9 ? -64.480 -3.521 69.512 1.00 48.18 9 ASN C O 1
ATOM 4727 N N . TRP C 1 10 ? -63.568 -3.914 67.494 1.00 48.18 10 TRP C N 1
ATOM 4728 C CA . TRP C 1 10 ? -63.168 -2.521 67.287 1.00 47.39 10 TRP C CA 1
ATOM 4729 C C . TRP C 1 10 ? -64.323 -1.614 66.878 1.00 47.78 10 TRP C C 1
ATOM 4730 O O . TRP C 1 10 ? -64.146 -0.403 66.759 1.00 47.51 10 TRP C O 1
ATOM 4741 N N . ASN C 1 11 ? -65.499 -2.198 66.659 1.00 48.64 11 ASN C N 1
ATOM 4742 C CA . ASN C 1 11 ? -66.726 -1.425 66.475 1.00 49.33 11 ASN C CA 1
ATOM 4743 C C . ASN C 1 11 ? -67.477 -1.217 67.794 1.00 49.38 11 ASN C C 1
ATOM 4744 O O . ASN C 1 11 ? -68.400 -0.408 67.860 1.00 50.39 11 ASN C O 1
ATOM 4749 N N . ALA C 1 12 ? -67.071 -1.947 68.836 1.00 48.62 12 ALA C N 1
ATOM 4750 C CA . ALA C 1 12 ? -67.586 -1.748 70.193 1.00 48.08 12 ALA C CA 1
ATOM 4751 C C . ALA C 1 12 ? -66.526 -1.086 71.083 1.00 46.57 12 ALA C C 1
ATOM 4752 O O . ALA C 1 12 ? -66.021 -1.693 72.034 1.00 45.71 12 ALA C O 1
ATOM 4754 N N . ILE C 1 13 ? -66.202 0.166 70.762 1.00 45.79 13 ILE C N 1
ATOM 4755 C CA . ILE C 1 13 ? -65.200 0.934 71.508 1.00 44.51 13 ILE C CA 1
ATOM 4756 C C . ILE C 1 13 ? -65.765 1.328 72.872 1.00 44.26 13 ILE C C 1
ATOM 4757 O O . ILE C 1 13 ? -66.899 1.799 72.964 1.00 45.23 13 ILE C O 1
ATOM 4762 N N . GLU C 1 14 ? -64.967 1.129 73.921 1.00 42.97 14 GLU C N 1
ATOM 4763 C CA . GLU C 1 14 ? -65.363 1.448 75.295 1.00 42.57 14 GLU C CA 1
ATOM 4764 C C . GLU C 1 14 ? -64.810 2.807 75.745 1.00 41.92 14 GLU C C 1
ATOM 4765 O O . GLU C 1 14 ? -65.416 3.481 76.581 1.00 42.07 14 GLU C O 1
ATOM 4771 N N . ASP C 1 15 ? -63.659 3.191 75.192 1.00 41.14 15 ASP C N 1
ATOM 4772 C CA . ASP C 1 15 ? -63.008 4.469 75.488 1.00 40.36 15 ASP C CA 1
ATOM 4773 C C . ASP C 1 15 ? -62.444 5.020 74.184 1.00 40.00 15 ASP C C 1
ATOM 4774 O O . ASP C 1 15 ? -61.591 4.386 73.561 1.00 39.64 15 ASP C O 1
ATOM 4779 N N . VAL C 1 16 ? -62.915 6.197 73.775 1.00 40.14 16 VAL C N 1
ATOM 4780 C CA . VAL C 1 16 ? -62.580 6.734 72.447 1.00 40.20 16 VAL C CA 1
ATOM 4781 C C . VAL C 1 16 ? -61.102 7.063 72.270 1.00 39.23 16 VAL C C 1
ATOM 4782 O O . VAL C 1 16 ? -60.621 7.145 71.142 1.00 38.97 16 VAL C O 1
ATOM 4786 N N . ILE C 1 17 ? -60.396 7.262 73.380 1.00 38.76 17 ILE C N 1
ATOM 4787 C CA . ILE C 1 17 ? -58.984 7.648 73.343 1.00 38.14 17 ILE C CA 1
ATOM 4788 C C . ILE C 1 17 ? -58.082 6.458 72.987 1.00 37.43 17 ILE C C 1
ATOM 4789 O O . ILE C 1 17 ? -56.990 6.648 72.454 1.00 37.18 17 ILE C O 1
ATOM 4794 N N . ASP C 1 18 ? -58.548 5.241 73.260 1.00 37.23 18 ASP C N 1
ATOM 4795 C CA . ASP C 1 18 ? -57.830 4.033 72.850 1.00 36.63 18 ASP C CA 1
ATOM 4796 C C . ASP C 1 18 ? -57.790 3.931 71.332 1.00 36.82 18 ASP C C 1
ATOM 4797 O O . ASP C 1 18 ? -56.760 3.603 70.743 1.00 36.09 18 ASP C O 1
ATOM 4802 N N . LYS C 1 19 ? -58.934 4.206 70.713 1.00 37.67 19 LYS C N 1
ATOM 4803 C CA . LYS C 1 19 ? -59.068 4.203 69.263 1.00 38.12 19 LYS C CA 1
ATOM 4804 C C . LYS C 1 19 ? -58.186 5.283 68.644 1.00 37.29 19 LYS C C 1
ATOM 4805 O O . LYS C 1 19 ? -57.427 5.010 67.714 1.00 37.36 19 LYS C O 1
ATOM 4811 N N . SER C 1 20 ? -58.282 6.502 69.170 1.00 36.44 20 SER C N 1
ATOM 4812 C CA . SER C 1 20 ? -57.527 7.636 68.633 1.00 35.67 20 SER C CA 1
ATOM 4813 C C . SER C 1 20 ? -56.024 7.494 68.842 1.00 34.30 20 SER C C 1
ATOM 4814 O O . SER C 1 20 ? -55.240 7.982 68.025 1.00 34.14 20 SER C O 1
ATOM 4817 N N . THR C 1 21 ? -55.625 6.844 69.934 1.00 33.20 21 THR C N 1
ATOM 4818 C CA . THR C 1 21 ? -54.209 6.592 70.194 1.00 32.16 21 THR C CA 1
ATOM 4819 C C . THR C 1 21 ? -53.667 5.521 69.247 1.00 32.05 21 THR C C 1
ATOM 4820 O O . THR C 1 21 ? -52.560 5.654 68.725 1.00 31.63 21 THR C O 1
ATOM 4824 N N . TRP C 1 22 ? -54.449 4.465 69.028 1.00 32.36 22 TRP C N 1
ATOM 4825 C CA . TRP C 1 22 ? -54.097 3.450 68.041 1.00 32.44 22 TRP C CA 1
ATOM 4826 C C . TRP C 1 22 ? -53.888 4.089 66.669 1.00 32.95 22 TRP C C 1
ATOM 4827 O O . TRP C 1 22 ? -52.910 3.786 65.987 1.00 32.67 22 TRP C O 1
ATOM 4838 N N . GLU C 1 23 ? -54.810 4.964 66.271 1.00 33.79 23 GLU C N 1
ATOM 4839 C CA . GLU C 1 23 ? -54.721 5.640 64.980 1.00 34.56 23 GLU C CA 1
ATOM 4840 C C . GLU C 1 23 ? -53.493 6.531 64.883 1.00 33.90 23 GLU C C 1
ATOM 4841 O O . GLU C 1 23 ? -52.912 6.652 63.812 1.00 34.12 23 GLU C O 1
ATOM 4847 N N . LYS C 1 24 ? -53.101 7.155 65.992 1.00 33.13 24 LYS C N 1
ATOM 4848 C CA . LYS C 1 24 ? -51.966 8.075 65.985 1.00 32.51 24 LYS C CA 1
ATOM 4849 C C . LYS C 1 24 ? -50.648 7.317 65.970 1.00 31.24 24 LYS C C 1
ATOM 4850 O O . LYS C 1 24 ? -49.748 7.639 65.192 1.00 30.99 24 LYS C O 1
ATOM 4856 N N . LEU C 1 25 ? -50.544 6.308 66.831 1.00 30.17 25 LEU C N 1
ATOM 4857 C CA . LEU C 1 25 ? -49.303 5.554 66.988 1.00 29.07 25 LEU C CA 1
ATOM 4858 C C . LEU C 1 25 ? -48.955 4.731 65.748 1.00 28.96 25 LEU C C 1
ATOM 4859 O O . LEU C 1 25 ? -47.804 4.725 65.307 1.00 28.87 25 LEU C O 1
ATOM 4864 N N . THR C 1 26 ? -49.948 4.046 65.190 1.00 29.04 26 THR C N 1
ATOM 4865 C CA . THR C 1 26 ? -49.728 3.210 64.012 1.00 29.04 26 THR C CA 1
ATOM 4866 C C . THR C 1 26 ? -49.465 4.039 62.759 1.00 29.04 26 THR C C 1
ATOM 4867 O O . THR C 1 26 ? -48.735 3.597 61.873 1.00 29.23 26 THR C O 1
ATOM 4871 N N . GLU C 1 27 ? -50.051 5.234 62.684 1.00 28.92 27 GLU C N 1
ATOM 4872 C CA . GLU C 1 27 ? -49.796 6.142 61.560 1.00 28.99 27 GLU C CA 1
ATOM 4873 C C . GLU C 1 27 ? -48.411 6.781 61.634 1.00 27.95 27 GLU C C 1
ATOM 4874 O O . GLU C 1 27 ? -47.922 7.304 60.639 1.00 28.18 27 GLU C O 1
ATOM 4880 N N . GLN C 1 28 ? -47.794 6.744 62.813 1.00 26.79 28 GLN C N 1
ATOM 4881 C CA . GLN C 1 28 ? -46.440 7.266 63.013 1.00 25.83 28 GLN C CA 1
ATOM 4882 C C . GLN C 1 28 ? -45.342 6.231 62.782 1.00 25.17 28 GLN C C 1
ATOM 4883 O O . GLN C 1 28 ? -44.163 6.564 62.900 1.00 24.66 28 GLN C O 1
ATOM 4889 N N . PHE C 1 29 ? -45.724 4.990 62.465 1.00 24.94 29 PHE C N 1
ATOM 4890 C CA . PHE C 1 29 ? -44.771 3.905 62.218 1.00 24.38 29 PHE C CA 1
ATOM 4891 C C . PHE C 1 29 ? -43.566 4.382 61.409 1.00 24.19 29 PHE C C 1
ATOM 4892 O O . PHE C 1 29 ? -43.715 5.124 60.439 1.00 24.41 29 PHE C O 1
ATOM 4900 N N . TRP C 1 30 ? -42.375 3.960 61.830 1.00 23.69 30 TRP C N 1
ATOM 4901 C CA . TRP C 1 30 ? -41.139 4.292 61.129 1.00 23.66 30 TRP C CA 1
ATOM 4902 C C . TRP C 1 30 ? -40.089 3.224 61.372 1.00 23.73 30 TRP C C 1
ATOM 4903 O O . TRP C 1 30 ? -40.165 2.482 62.345 1.00 23.37 30 TRP C O 1
ATOM 4914 N N . LEU C 1 31 ? -39.119 3.143 60.470 1.00 24.42 31 LEU C N 1
ATOM 4915 C CA . LEU C 1 31 ? -37.977 2.268 60.651 1.00 24.67 31 LEU C CA 1
ATOM 4916 C C . LEU C 1 31 ? -36.696 3.051 60.446 1.00 25.26 31 LEU C C 1
ATOM 4917 O O . LEU C 1 31 ? -36.641 3.963 59.624 1.00 25.72 31 LEU C O 1
ATOM 4922 N N . ASP C 1 32 ? -35.677 2.692 61.219 1.00 25.86 32 ASP C N 1
ATOM 4923 C CA . ASP C 1 32 ? -34.332 3.273 61.105 1.00 26.57 32 ASP C CA 1
ATOM 4924 C C . ASP C 1 32 ? -33.725 3.154 59.705 1.00 27.72 32 ASP C C 1
ATOM 4925 O O . ASP C 1 32 ? -32.983 4.031 59.266 1.00 28.04 32 ASP C O 1
ATOM 4930 N N . THR C 1 33 ? -34.059 2.074 59.006 1.00 28.93 33 THR C N 1
ATOM 4931 C CA . THR C 1 33 ? -33.468 1.762 57.702 1.00 29.94 33 THR C CA 1
ATOM 4932 C C . THR C 1 33 ? -33.864 2.725 56.579 1.00 30.86 33 THR C C 1
ATOM 4933 O O . THR C 1 33 ? -33.275 2.698 55.497 1.00 31.38 33 THR C O 1
ATOM 4937 N N . ARG C 1 34 ? -34.863 3.566 56.833 1.00 31.43 34 ARG C N 1
ATOM 4938 C CA . ARG C 1 34 ? -35.274 4.596 55.880 1.00 32.09 34 ARG C CA 1
ATOM 4939 C C . ARG C 1 34 ? -34.329 5.811 55.888 1.00 30.87 34 ARG C C 1
ATOM 4940 O O . ARG C 1 34 ? -34.076 6.401 54.839 1.00 31.74 34 ARG C O 1
ATOM 4948 N N . ILE C 1 35 ? -33.784 6.157 57.054 1.00 28.87 35 ILE C N 1
ATOM 4949 C CA . ILE C 1 35 ? -33.028 7.407 57.233 1.00 27.73 35 ILE C CA 1
ATOM 4950 C C . ILE C 1 35 ? -31.574 7.275 56.745 1.00 26.84 35 ILE C C 1
ATOM 4951 O O . ILE C 1 35 ? -30.875 6.349 57.151 1.00 26.19 35 ILE C O 1
ATOM 4956 N N . PRO C 1 36 ? -31.108 8.216 55.888 1.00 26.34 36 PRO C N 1
ATOM 4957 C CA . PRO C 1 36 ? -29.747 8.140 55.353 1.00 25.93 36 PRO C CA 1
ATOM 4958 C C . PRO C 1 36 ? -28.696 8.707 56.316 1.00 24.97 36 PRO C C 1
ATOM 4959 O O . PRO C 1 36 ? -28.256 9.851 56.168 1.00 25.42 36 PRO C O 1
ATOM 4963 N N . LEU C 1 37 ? -28.278 7.884 57.272 1.00 23.65 37 LEU C N 1
ATOM 4964 C CA . LEU C 1 37 ? -27.384 8.317 58.347 1.00 22.77 37 LEU C CA 1
ATOM 4965 C C . LEU C 1 37 ? -25.980 8.732 57.907 1.00 22.64 37 LEU C C 1
ATOM 4966 O O . LEU C 1 37 ? -25.299 9.449 58.638 1.00 22.51 37 LEU C O 1
ATOM 4971 N N . SER C 1 38 ? -25.544 8.284 56.731 1.00 22.71 38 SER C N 1
ATOM 4972 C CA . SER C 1 38 ? -24.184 8.566 56.260 1.00 22.75 38 SER C CA 1
ATOM 4973 C C . SER C 1 38 ? -23.994 10.009 55.767 1.00 23.02 38 SER C C 1
ATOM 4974 O O . SER C 1 38 ? -22.861 10.466 55.628 1.00 23.20 38 SER C O 1
ATOM 4977 N N . ASN C 1 39 ? -25.089 10.725 55.513 1.00 23.01 39 ASN C N 1
ATOM 4978 C CA . ASN C 1 39 ? -25.011 12.164 55.220 1.00 23.38 39 ASN C CA 1
ATOM 4979 C C . ASN C 1 39 ? -24.463 12.989 56.403 1.00 22.93 39 ASN C C 1
ATOM 4980 O O . ASN C 1 39 ? -23.967 14.098 56.207 1.00 23.22 39 ASN C O 1
ATOM 4985 N N . ASP C 1 40 ? -24.550 12.444 57.618 1.00 22.17 40 ASP C N 1
ATOM 4986 C CA . ASP C 1 40 ? -24.074 13.133 58.827 1.00 21.83 40 ASP C CA 1
ATOM 4987 C C . ASP C 1 40 ? -22.576 13.004 59.113 1.00 21.75 40 ASP C C 1
ATOM 4988 O O . ASP C 1 40 ? -22.081 13.652 60.040 1.00 21.54 40 ASP C O 1
ATOM 4993 N N . LEU C 1 41 ? -21.859 12.185 58.346 1.00 21.88 41 LEU C N 1
ATOM 4994 C CA . LEU C 1 41 ? -20.445 11.903 58.641 1.00 21.96 41 LEU C CA 1
ATOM 4995 C C . LEU C 1 41 ? -19.520 13.099 58.422 1.00 22.71 41 LEU C C 1
ATOM 4996 O O . LEU C 1 41 ? -18.457 13.202 59.043 1.00 22.70 41 LEU C O 1
ATOM 5001 N N . ASP C 1 42 ? -19.934 14.000 57.538 1.00 23.54 42 ASP C N 1
ATOM 5002 C CA . ASP C 1 42 ? -19.212 15.244 57.306 1.00 24.33 42 ASP C CA 1
ATOM 5003 C C . ASP C 1 42 ? -19.106 16.029 58.616 1.00 24.18 42 ASP C C 1
ATOM 5004 O O . ASP C 1 42 ? -18.005 16.375 59.051 1.00 24.50 42 ASP C O 1
ATOM 5009 N N . ASP C 1 43 ? -20.255 16.290 59.244 1.00 23.81 43 ASP C N 1
ATOM 5010 C CA . ASP C 1 43 ? -20.308 16.960 60.551 1.00 23.46 43 ASP C CA 1
ATOM 5011 C C . ASP C 1 43 ? -19.629 16.132 61.642 1.00 22.99 43 ASP C C 1
ATOM 5012 O O . ASP C 1 43 ? -18.867 16.667 62.450 1.00 22.96 43 ASP C O 1
ATOM 5017 N N . TRP C 1 44 ? -19.910 14.828 61.651 1.00 22.60 44 TRP C N 1
ATOM 5018 C CA . TRP C 1 44 ? -19.380 13.913 62.666 1.00 22.20 44 TRP C CA 1
ATOM 5019 C C . TRP C 1 44 ? -17.859 13.993 62.780 1.00 22.79 44 TRP C C 1
ATOM 5020 O O . TRP C 1 44 ? -17.330 14.197 63.872 1.00 22.74 44 TRP C O 1
ATOM 5031 N N . ARG C 1 45 ? -17.158 13.866 61.657 1.00 23.53 45 ARG C N 1
ATOM 5032 C CA . ARG C 1 45 ? -15.692 13.890 61.689 1.00 24.13 45 ARG C CA 1
ATOM 5033 C C . ARG C 1 45 ? -15.130 15.257 62.091 1.00 24.64 45 ARG C C 1
ATOM 5034 O O . ARG C 1 45 ? -13.979 15.348 62.516 1.00 24.99 45 ARG C O 1
ATOM 5042 N N . LYS C 1 46 ? -15.940 16.307 61.978 1.00 24.89 46 LYS C N 1
ATOM 5043 C CA . LYS C 1 46 ? -15.530 17.650 62.404 1.00 25.44 46 LYS C CA 1
ATOM 5044 C C . LYS C 1 46 ? -15.891 17.972 63.861 1.00 25.10 46 LYS C C 1
ATOM 5045 O O . LYS C 1 46 ? -15.777 19.120 64.286 1.00 25.44 46 LYS C O 1
ATOM 5051 N N . LEU C 1 47 ? -16.326 16.966 64.619 1.00 24.56 47 LEU C N 1
ATOM 5052 C CA . LEU C 1 47 ? -16.502 17.105 66.061 1.00 24.25 47 LEU C CA 1
ATOM 5053 C C . LEU C 1 47 ? -15.224 16.693 66.767 1.00 24.30 47 LEU C C 1
ATOM 5054 O O . LEU C 1 47 ? -14.427 15.931 66.224 1.00 24.45 47 LEU C O 1
ATOM 5059 N N . SER C 1 48 ? -15.046 17.191 67.986 1.00 24.24 48 SER C N 1
ATOM 5060 C CA . SER C 1 48 ? -13.887 16.843 68.801 1.00 24.43 48 SER C CA 1
ATOM 5061 C C . SER C 1 48 ? -14.078 15.486 69.477 1.00 23.98 48 SER C C 1
ATOM 5062 O O . SER C 1 48 ? -15.181 14.944 69.509 1.00 23.38 48 SER C O 1
ATOM 5065 N N . HIS C 1 49 ? -12.989 14.955 70.020 1.00 24.32 49 HIS C N 1
ATOM 5066 C CA . HIS C 1 49 ? -13.008 13.687 70.740 1.00 24.18 49 HIS C CA 1
ATOM 5067 C C . HIS C 1 49 ? -14.040 13.714 71.875 1.00 23.64 49 HIS C C 1
ATOM 5068 O O . HIS C 1 49 ? -14.881 12.821 71.975 1.00 23.15 49 HIS C O 1
ATOM 5075 N N . LYS C 1 50 ? -13.964 14.743 72.716 1.00 23.73 50 LYS C N 1
ATOM 5076 C CA . LYS C 1 50 ? -14.937 14.972 73.797 1.00 23.29 50 LYS C CA 1
ATOM 5077 C C . LYS C 1 50 ? -16.386 14.854 73.324 1.00 22.45 50 LYS C C 1
ATOM 5078 O O . LYS C 1 50 ? -17.190 14.125 73.914 1.00 21.82 50 LYS C O 1
ATOM 5084 N N . GLU C 1 51 ? -16.700 15.583 72.257 1.00 22.25 51 GLU C N 1
ATOM 5085 C CA . GLU C 1 51 ? -18.054 15.630 71.714 1.00 21.71 51 GLU C CA 1
ATOM 5086 C C . GLU C 1 51 ? -18.531 14.285 71.169 1.00 20.86 51 GLU C C 1
ATOM 5087 O O . GLU C 1 51 ? -19.693 13.916 71.350 1.00 20.35 51 GLU C O 1
ATOM 5093 N N . LYS C 1 52 ? -17.642 13.566 70.491 1.00 20.49 52 LYS C N 1
ATOM 5094 C CA . LYS C 1 52 ? -17.963 12.232 69.993 1.00 19.86 52 LYS C CA 1
ATOM 5095 C C . LYS C 1 52 ? -18.128 11.270 71.153 1.00 19.15 52 LYS C C 1
ATOM 5096 O O . LYS C 1 52 ? -19.064 10.469 71.180 1.00 18.75 52 LYS C O 1
ATOM 5102 N N . ASP C 1 53 ? -17.210 11.364 72.108 1.00 18.91 53 ASP C N 1
ATOM 5103 C CA . ASP C 1 53 ? -17.241 10.525 73.292 1.00 18.44 53 ASP C CA 1
ATOM 5104 C C . ASP C 1 53 ? -18.521 10.738 74.086 1.00 17.71 53 ASP C C 1
ATOM 5105 O O . ASP C 1 53 ? -19.086 9.786 74.620 1.00 17.45 53 ASP C O 1
ATOM 5110 N N . LEU C 1 54 ? -18.969 11.989 74.163 1.00 17.29 54 LEU C N 1
ATOM 5111 C CA . LEU C 1 54 ? -20.226 12.323 74.830 1.00 16.69 54 LEU C CA 1
ATOM 5112 C C . LEU C 1 54 ? -21.405 11.687 74.116 1.00 16.04 54 LEU C C 1
ATOM 5113 O O . LEU C 1 54 ? -22.240 11.041 74.739 1.00 15.75 54 LEU C O 1
ATOM 5118 N N . VAL C 1 55 ? -21.468 11.902 72.806 1.00 15.77 55 VAL C N 1
ATOM 5119 C CA . VAL C 1 55 ? -22.551 11.385 71.970 1.00 15.32 55 VAL C CA 1
ATOM 5120 C C . VAL C 1 55 ? -22.665 9.872 72.077 1.00 14.89 55 VAL C C 1
ATOM 5121 O O . VAL C 1 55 ? -23.765 9.329 72.014 1.00 14.66 55 VAL C O 1
ATOM 5125 N N . GLY C 1 56 ? -21.529 9.200 72.231 1.00 14.77 56 GLY C N 1
ATOM 5126 C CA . GLY C 1 56 ? -21.515 7.750 72.379 1.00 14.47 56 GLY C CA 1
ATOM 5127 C C . GLY C 1 56 ? -22.211 7.332 73.655 1.00 14.09 56 GLY C C 1
ATOM 5128 O O . GLY C 1 56 ? -23.105 6.471 73.647 1.00 13.91 56 GLY C O 1
ATOM 5129 N N . LYS C 1 57 ? -21.808 7.966 74.752 1.00 13.95 57 LYS C N 1
ATOM 5130 C CA . LYS C 1 57 ? -22.360 7.666 76.065 1.00 13.67 57 LYS C CA 1
ATOM 5131 C C . LYS C 1 57 ? -23.860 7.943 76.134 1.00 13.21 57 LYS C C 1
ATOM 5132 O O . LYS C 1 57 ? -24.620 7.131 76.661 1.00 13.06 57 LYS C O 1
ATOM 5138 N N . VAL C 1 58 ? -24.274 9.082 75.587 1.00 12.98 58 VAL C N 1
ATOM 5139 C CA . VAL C 1 58 ? -25.684 9.473 75.573 1.00 12.67 58 VAL C CA 1
ATOM 5140 C C . VAL C 1 58 ? -26.554 8.426 74.872 1.00 12.37 58 VAL C C 1
ATOM 5141 O O . VAL C 1 58 ? -27.532 7.946 75.442 1.00 12.22 58 VAL C O 1
ATOM 5145 N N . PHE C 1 59 ? -26.199 8.077 73.637 1.00 12.29 59 PHE C N 1
ATOM 5146 C CA . PHE C 1 59 ? -26.933 7.037 72.893 1.00 12.10 59 PHE C CA 1
ATOM 5147 C C . PHE C 1 59 ? -26.803 5.666 73.540 1.00 11.96 59 PHE C C 1
ATOM 5148 O O . PHE C 1 59 ? -27.731 4.872 73.481 1.00 11.88 59 PHE C O 1
ATOM 5156 N N . GLY C 1 60 ? -25.658 5.395 74.155 1.00 11.97 60 GLY C N 1
ATOM 5157 C CA . GLY C 1 60 ? -25.488 4.183 74.955 1.00 11.94 60 GLY C CA 1
ATOM 5158 C C . GLY C 1 60 ? -26.487 4.072 76.103 1.00 11.83 60 GLY C C 1
ATOM 5159 O O . GLY C 1 60 ? -27.201 3.075 76.220 1.00 11.81 60 GLY C O 1
ATOM 5160 N N . GLY C 1 61 ? -26.539 5.098 76.950 1.00 11.78 61 GLY C N 1
ATOM 5161 C CA . GLY C 1 61 ? -27.512 5.151 78.042 1.00 11.72 61 GLY C CA 1
ATOM 5162 C C . GLY C 1 61 ? -28.948 5.024 77.563 1.00 11.58 61 GLY C C 1
ATOM 5163 O O . GLY C 1 61 ? -29.739 4.286 78.147 1.00 11.60 61 GLY C O 1
ATOM 5164 N N . LEU C 1 62 ? -29.281 5.741 76.492 1.00 11.51 62 LEU C N 1
ATOM 5165 C CA . LEU C 1 62 ? -30.620 5.692 75.907 1.00 11.47 62 LEU C CA 1
ATOM 5166 C C . LEU C 1 62 ? -30.985 4.299 75.382 1.00 11.53 62 LEU C C 1
ATOM 5167 O O . LEU C 1 62 ? -32.150 3.904 75.436 1.00 11.57 62 LEU C O 1
ATOM 5172 N N . THR C 1 63 ? -30.004 3.560 74.870 1.00 11.65 63 THR C N 1
ATOM 5173 C CA . THR C 1 63 ? -30.244 2.190 74.403 1.00 11.80 63 THR C CA 1
ATOM 5174 C C . THR C 1 63 ? -30.682 1.277 75.551 1.00 11.96 63 THR C C 1
ATOM 5175 O O . THR C 1 63 ? -31.619 0.499 75.406 1.00 12.05 63 THR C O 1
ATOM 5179 N N . LEU C 1 64 ? -30.003 1.389 76.688 1.00 12.13 64 LEU C N 1
ATOM 5180 C CA . LEU C 1 64 ? -30.277 0.545 77.860 1.00 12.38 64 LEU C CA 1
ATOM 5181 C C . LEU C 1 64 ? -31.710 0.647 78.363 1.00 12.51 64 LEU C C 1
ATOM 5182 O O . LEU C 1 64 ? -32.319 -0.354 78.733 1.00 12.71 64 LEU C O 1
ATOM 5187 N N . LEU C 1 65 ? -32.242 1.859 78.390 1.00 12.54 65 LEU C N 1
ATOM 5188 C CA . LEU C 1 65 ? -33.536 2.098 79.019 1.00 12.73 65 LEU C CA 1
ATOM 5189 C C . LEU C 1 65 ? -34.703 1.918 78.058 1.00 12.91 65 LEU C C 1
ATOM 5190 O O . LEU C 1 65 ? -35.817 1.656 78.488 1.00 13.06 65 LEU C O 1
ATOM 5195 N N . ASP C 1 66 ? -34.450 2.040 76.759 1.00 13.07 66 ASP C N 1
ATOM 5196 C CA . ASP C 1 66 ? -35.415 1.566 75.770 1.00 13.37 66 ASP C CA 1
ATOM 5197 C C . ASP C 1 66 ? -35.412 0.035 75.717 1.00 13.74 66 ASP C C 1
ATOM 5198 O O . ASP C 1 66 ? -36.459 -0.565 75.468 1.00 13.95 66 ASP C O 1
ATOM 5203 N N . THR C 1 67 ? -34.261 -0.598 75.963 1.00 13.99 67 THR C N 1
ATOM 5204 C CA . THR C 1 67 ? -34.231 -2.060 76.111 1.00 14.47 67 THR C CA 1
ATOM 5205 C C . THR C 1 67 ? -35.156 -2.458 77.264 1.00 14.88 67 THR C C 1
ATOM 5206 O O . THR C 1 67 ? -36.069 -3.254 77.082 1.00 15.11 67 THR C O 1
ATOM 5210 N N . LEU C 1 68 ? -34.923 -1.876 78.438 1.00 15.15 68 LEU C N 1
ATOM 5211 C CA . LEU C 1 68 ? -35.772 -2.108 79.610 1.00 15.64 68 LEU C CA 1
ATOM 5212 C C . LEU C 1 68 ? -37.247 -1.929 79.277 1.00 15.98 68 LEU C C 1
ATOM 5213 O O . LEU C 1 68 ? -38.062 -2.786 79.594 1.00 16.32 68 LEU C O 1
ATOM 5218 N N . GLN C 1 69 ? -37.592 -0.816 78.637 1.00 16.15 69 GLN C N 1
ATOM 5219 C CA . GLN C 1 69 ? -38.989 -0.546 78.300 1.00 16.56 69 GLN C CA 1
ATOM 5220 C C . GLN C 1 69 ? -39.589 -1.600 77.369 1.00 17.10 69 GLN C C 1
ATOM 5221 O O . GLN C 1 69 ? -40.735 -2.001 77.553 1.00 17.40 69 GLN C O 1
ATOM 5227 N N . SER C 1 70 ? -38.802 -2.061 76.396 1.00 17.45 70 SER C N 1
ATOM 5228 C CA . SER C 1 70 ? -39.265 -3.047 75.408 1.00 17.99 70 SER C CA 1
ATOM 5229 C C . SER C 1 70 ? -39.341 -4.476 75.940 1.00 18.64 70 SER C C 1
ATOM 5230 O O . SER C 1 70 ? -39.983 -5.322 75.328 1.00 18.92 70 SER C O 1
ATOM 5233 N N . GLU C 1 71 ? -38.681 -4.747 77.064 1.00 19.14 71 GLU C N 1
ATOM 5234 C CA . GLU C 1 71 ? -38.579 -6.113 77.589 1.00 19.91 71 GLU C CA 1
ATOM 5235 C C . GLU C 1 71 ? -39.527 -6.353 78.775 1.00 20.67 71 GLU C C 1
ATOM 5236 O O . GLU C 1 71 ? -40.388 -7.242 78.711 1.00 21.30 71 GLU C O 1
ATOM 5242 N N . SER C 1 72 ? -39.376 -5.575 79.846 1.00 20.91 72 SER C N 1
ATOM 5243 C CA . SER C 1 72 ? -40.247 -5.717 81.019 1.00 21.61 72 SER C CA 1
ATOM 5244 C C . SER C 1 72 ? -41.171 -4.529 81.254 1.00 21.70 72 SER C C 1
ATOM 5245 O O . SER C 1 72 ? -42.216 -4.682 81.879 1.00 22.07 72 SER C O 1
ATOM 5248 N N . GLY C 1 73 ? -40.786 -3.353 80.770 1.00 21.69 73 GLY C N 1
ATOM 5249 C CA . GLY C 1 73 ? -41.566 -2.139 80.984 1.00 21.99 73 GLY C CA 1
ATOM 5250 C C . GLY C 1 73 ? -43.015 -2.257 80.561 1.00 22.75 73 GLY C C 1
ATOM 5251 O O . GLY C 1 73 ? -43.920 -2.179 81.393 1.00 22.97 73 GLY C O 1
ATOM 5252 N N . VAL C 1 74 ? -43.236 -2.461 79.268 1.00 23.41 74 VAL C N 1
ATOM 5253 C CA . VAL C 1 74 ? -44.591 -2.513 78.725 1.00 24.33 74 VAL C CA 1
ATOM 5254 C C . VAL C 1 74 ? -45.274 -3.823 79.133 1.00 25.53 74 VAL C C 1
ATOM 5255 O O . VAL C 1 74 ? -46.501 -3.886 79.244 1.00 25.95 74 VAL C O 1
ATOM 5259 N N . ASP C 1 75 ? -44.466 -4.854 79.382 1.00 26.40 75 ASP C N 1
ATOM 5260 C CA . ASP C 1 75 ? -44.961 -6.145 79.859 1.00 27.63 75 ASP C CA 1
ATOM 5261 C C . ASP C 1 75 ? -45.632 -6.000 81.223 1.00 28.43 75 ASP C C 1
ATOM 5262 O O . ASP C 1 75 ? -46.557 -6.746 81.550 1.00 29.31 75 ASP C O 1
ATOM 5267 N N . ALA C 1 76 ? -45.156 -5.043 82.015 1.00 28.54 76 ALA C N 1
ATOM 5268 C CA . ALA C 1 76 ? -45.715 -4.778 83.333 1.00 29.10 76 ALA C CA 1
ATOM 5269 C C . ALA C 1 76 ? -47.012 -3.969 83.239 1.00 29.68 76 ALA C C 1
ATOM 5270 O O . ALA C 1 76 ? -47.958 -4.214 83.988 1.00 30.24 76 ALA C O 1
ATOM 5272 N N . LEU C 1 77 ? -47.058 -3.007 82.324 1.00 29.71 77 LEU C N 1
ATOM 5273 C CA . LEU C 1 77 ? -48.251 -2.182 82.163 1.00 30.40 77 LEU C CA 1
ATOM 5274 C C . LEU C 1 77 ? -49.426 -2.975 81.597 1.00 31.74 77 LEU C C 1
ATOM 5275 O O . LEU C 1 77 ? -50.577 -2.691 81.930 1.00 32.23 77 LEU C O 1
ATOM 5280 N N . ARG C 1 78 ? -49.128 -3.958 80.746 1.00 32.80 78 ARG C N 1
ATOM 5281 C CA . ARG C 1 78 ? -50.142 -4.847 80.171 1.00 34.01 78 ARG C CA 1
ATOM 5282 C C . ARG C 1 78 ? -51.031 -5.483 81.235 1.00 34.76 78 ARG C C 1
ATOM 5283 O O . ARG C 1 78 ? -52.245 -5.562 81.059 1.00 35.44 78 ARG C O 1
ATOM 5291 N N . LYS C 1 79 ? -50.420 -5.935 82.329 1.00 34.90 79 LYS C N 1
ATOM 5292 C CA . LYS C 1 79 ? -51.141 -6.583 83.430 1.00 35.62 79 LYS C CA 1
ATOM 5293 C C . LYS C 1 79 ? -52.344 -5.788 83.947 1.00 35.68 79 LYS C C 1
ATOM 5294 O O . LYS C 1 79 ? -53.373 -6.369 84.285 1.00 36.21 79 LYS C O 1
ATOM 5300 N N . ASP C 1 80 ? -52.202 -4.465 84.007 1.00 35.31 80 ASP C N 1
ATOM 5301 C CA . ASP C 1 80 ? -53.172 -3.592 84.675 1.00 35.52 80 ASP C CA 1
ATOM 5302 C C . ASP C 1 80 ? -54.058 -2.829 83.674 1.00 35.93 80 ASP C C 1
ATOM 5303 O O . ASP C 1 80 ? -54.416 -1.674 83.901 1.00 35.96 80 ASP C O 1
ATOM 5308 N N . VAL C 1 81 ? -54.427 -3.499 82.584 1.00 36.60 81 VAL C N 1
ATOM 5309 C CA . VAL C 1 81 ? -55.213 -2.905 81.490 1.00 37.05 81 VAL C CA 1
ATOM 5310 C C . VAL C 1 81 ? -56.690 -2.730 81.873 1.00 38.06 81 VAL C C 1
ATOM 5311 O O . VAL C 1 81 ? -57.211 -3.478 82.698 1.00 38.45 81 VAL C O 1
ATOM 5315 N N . ARG C 1 82 ? -57.354 -1.745 81.264 1.00 38.60 82 ARG C N 1
ATOM 5316 C CA . ARG C 1 82 ? -58.783 -1.478 81.512 1.00 39.70 82 ARG C CA 1
ATOM 5317 C C . ARG C 1 82 ? -59.708 -1.873 80.352 1.00 40.19 82 ARG C C 1
ATOM 5318 O O . ARG C 1 82 ? -60.882 -2.161 80.572 1.00 41.06 82 ARG C O 1
ATOM 5326 N N . THR C 1 83 ? -59.192 -1.860 79.125 1.00 39.91 83 THR C N 1
ATOM 5327 C CA . THR C 1 83 ? -59.952 -2.311 77.955 1.00 40.43 83 THR C CA 1
ATOM 5328 C C . THR C 1 83 ? -59.075 -3.152 77.025 1.00 40.05 83 THR C C 1
ATOM 5329 O O . THR C 1 83 ? -57.860 -2.979 76.982 1.00 39.27 83 THR C O 1
ATOM 5333 N N . ALA C 1 84 ? -59.700 -4.054 76.271 1.00 40.45 84 ALA C N 1
ATOM 5334 C CA . ALA C 1 84 ? -58.981 -4.888 75.306 1.00 40.06 84 ALA C CA 1
ATOM 5335 C C . ALA C 1 84 ? -58.201 -4.036 74.307 1.00 39.38 84 ALA C C 1
ATOM 5336 O O . ALA C 1 84 ? -57.083 -4.378 73.925 1.00 39.37 84 ALA C O 1
ATOM 5338 N N . HIS C 1 85 ? -58.793 -2.917 73.904 1.00 39.17 85 HIS C N 1
ATOM 5339 C CA . HIS C 1 85 ? -58.184 -2.021 72.920 1.00 38.45 85 HIS C CA 1
ATOM 5340 C C . HIS C 1 85 ? -56.934 -1.346 73.480 1.00 36.97 85 HIS C C 1
ATOM 5341 O O . HIS C 1 85 ? -56.028 -0.985 72.729 1.00 36.45 85 HIS C O 1
ATOM 5348 N N . GLU C 1 86 ? -56.897 -1.177 74.800 1.00 36.00 86 GLU C N 1
ATOM 5349 C CA . GLU C 1 86 ? -55.720 -0.658 75.485 1.00 34.69 86 GLU C CA 1
ATOM 5350 C C . GLU C 1 86 ? -54.543 -1.629 75.387 1.00 33.60 86 GLU C C 1
ATOM 5351 O O . GLU C 1 86 ? -53.401 -1.205 75.223 1.00 32.95 86 GLU C O 1
ATOM 5357 N N . GLU C 1 87 ? -54.820 -2.927 75.486 1.00 33.27 87 GLU C N 1
ATOM 5358 C CA . GLU C 1 87 ? -53.774 -3.945 75.358 1.00 32.45 87 GLU C CA 1
ATOM 5359 C C . GLU C 1 87 ? -53.237 -4.012 73.929 1.00 31.53 87 GLU C C 1
ATOM 5360 O O . GLU C 1 87 ? -52.072 -4.343 73.714 1.00 31.13 87 GLU C O 1
ATOM 5366 N N . ALA C 1 88 ? -54.089 -3.701 72.957 1.00 31.02 88 ALA C N 1
ATOM 5367 C CA . ALA C 1 88 ? -53.655 -3.575 71.572 1.00 30.34 88 ALA C CA 1
ATOM 5368 C C . ALA C 1 88 ? -52.705 -2.385 71.411 1.00 29.10 88 ALA C C 1
ATOM 5369 O O . ALA C 1 88 ? -51.705 -2.482 70.699 1.00 28.72 88 ALA C O 1
ATOM 5371 N N . VAL C 1 89 ? -53.020 -1.272 72.076 1.00 28.18 89 VAL C N 1
ATOM 5372 C CA . VAL C 1 89 ? -52.166 -0.079 72.052 1.00 27.00 89 VAL C CA 1
ATOM 5373 C C . VAL C 1 89 ? -50.799 -0.367 72.679 1.00 25.80 89 VAL C C 1
ATOM 5374 O O . VAL C 1 89 ? -49.778 0.095 72.175 1.00 25.26 89 VAL C O 1
ATOM 5378 N N . PHE C 1 90 ? -50.780 -1.137 73.764 1.00 25.21 90 PHE C N 1
ATOM 5379 C CA . PHE C 1 90 ? -49.517 -1.519 74.401 1.00 24.39 90 PHE C CA 1
ATOM 5380 C C . PHE C 1 90 ? -48.688 -2.486 73.544 1.00 23.92 90 PHE C C 1
ATOM 5381 O O . PHE C 1 90 ? -47.455 -2.470 73.611 1.00 23.46 90 PHE C O 1
ATOM 5389 N N . ASN C 1 91 ? -49.350 -3.319 72.739 1.00 23.81 91 ASN C N 1
ATOM 5390 C CA . ASN C 1 91 ? -48.630 -4.164 71.791 1.00 23.43 91 ASN C CA 1
ATOM 5391 C C . ASN C 1 91 ? -47.842 -3.309 70.791 1.00 22.55 91 ASN C C 1
ATOM 5392 O O . ASN C 1 91 ? -46.680 -3.607 70.502 1.00 22.31 91 ASN C O 1
ATOM 5397 N N . ASN C 1 92 ? -48.471 -2.256 70.269 1.00 22.00 92 ASN C N 1
ATOM 5398 C CA . ASN C 1 92 ? -47.773 -1.308 69.398 1.00 21.28 92 ASN C CA 1
ATOM 5399 C C . ASN C 1 92 ? -46.612 -0.641 70.127 1.00 20.27 92 ASN C C 1
ATOM 5400 O O . ASN C 1 92 ? -45.471 -0.646 69.642 1.00 19.89 92 ASN C O 1
ATOM 5405 N N . ILE C 1 93 ? -46.918 -0.072 71.292 1.00 19.62 93 ILE C N 1
ATOM 5406 C CA . ILE C 1 93 ? -45.924 0.617 72.102 1.00 18.79 93 ILE C CA 1
ATOM 5407 C C . ILE C 1 93 ? -44.719 -0.294 72.347 1.00 18.15 93 ILE C C 1
ATOM 5408 O O . ILE C 1 93 ? -43.583 0.118 72.114 1.00 17.77 93 ILE C O 1
ATOM 5413 N N . GLN C 1 94 ? -44.969 -1.536 72.763 1.00 17.94 94 GLN C N 1
ATOM 5414 C CA . GLN C 1 94 ? -43.884 -2.490 73.033 1.00 17.47 94 GLN C CA 1
ATOM 5415 C C . GLN C 1 94 ? -43.031 -2.772 71.793 1.00 17.03 94 GLN C C 1
ATOM 5416 O O . GLN C 1 94 ? -41.803 -2.865 71.883 1.00 16.71 94 GLN C O 1
ATOM 5422 N N . PHE C 1 95 ? -43.676 -2.909 70.640 1.00 16.94 95 PHE C N 1
ATOM 5423 C CA . PHE C 1 95 ? -42.947 -3.122 69.389 1.00 16.65 95 PHE C CA 1
ATOM 5424 C C . PHE C 1 95 ? -42.124 -1.885 69.065 1.00 15.98 95 PHE C C 1
ATOM 5425 O O . PHE C 1 95 ? -40.939 -1.977 68.748 1.00 15.72 95 PHE C O 1
ATOM 5433 N N . MET C 1 96 ? -42.748 -0.720 69.174 1.00 15.65 96 MET C N 1
ATOM 5434 C CA . MET C 1 96 ? -42.050 0.522 68.884 1.00 15.14 96 MET C CA 1
ATOM 5435 C C . MET C 1 96 ? -40.941 0.822 69.897 1.00 14.51 96 MET C C 1
ATOM 5436 O O . MET C 1 96 ? -40.009 1.548 69.566 1.00 14.29 96 MET C O 1
ATOM 5441 N N . GLU C 1 97 ? -41.016 0.264 71.106 1.00 14.22 97 GLU C N 1
ATOM 5442 C CA . GLU C 1 97 ? -39.885 0.364 72.036 1.00 13.75 97 GLU C CA 1
ATOM 5443 C C . GLU C 1 97 ? -38.681 -0.416 71.497 1.00 13.54 97 GLU C C 1
ATOM 5444 O O . GLU C 1 97 ? -37.545 0.039 71.623 1.00 13.30 97 GLU C O 1
ATOM 5450 N N . SER C 1 98 ? -38.930 -1.580 70.893 1.00 13.64 98 SER C N 1
ATOM 5451 C CA . SER C 1 98 ? -37.869 -2.341 70.222 1.00 13.55 98 SER C CA 1
ATOM 5452 C C . SER C 1 98 ? -37.307 -1.596 69.008 1.00 13.39 98 SER C C 1
ATOM 5453 O O . SER C 1 98 ? -36.106 -1.684 68.716 1.00 13.27 98 SER C O 1
ATOM 5456 N N . VAL C 1 99 ? -38.169 -0.867 68.303 1.00 13.38 99 VAL C N 1
ATOM 5457 C CA . VAL C 1 99 ? -37.723 -0.023 67.193 1.00 13.31 99 VAL C CA 1
ATOM 5458 C C . VAL C 1 99 ? -36.823 1.107 67.706 1.00 12.92 99 VAL C C 1
ATOM 5459 O O . VAL C 1 99 ? -35.822 1.440 67.068 1.00 12.86 99 VAL C O 1
ATOM 5463 N N . HIS C 1 100 ? -37.167 1.676 68.862 1.00 12.66 100 HIS C N 1
ATOM 5464 C CA . HIS C 1 100 ? -36.361 2.744 69.468 1.00 12.35 100 HIS C CA 1
ATOM 5465 C C . HIS C 1 100 ? -34.965 2.239 69.824 1.00 12.10 100 HIS C C 1
ATOM 5466 O O . HIS C 1 100 ? -33.973 2.843 69.430 1.00 12.03 100 HIS C O 1
ATOM 5473 N N . ALA C 1 101 ? -34.901 1.128 70.557 1.00 12.00 101 ALA C N 1
ATOM 5474 C CA . ALA C 1 101 ? -33.626 0.547 70.996 1.00 11.86 101 ALA C CA 1
ATOM 5475 C C . ALA C 1 101 ? -32.722 0.142 69.826 1.00 11.93 101 ALA C C 1
ATOM 5476 O O . ALA C 1 101 ? -31.511 0.375 69.863 1.00 11.85 101 ALA C O 1
ATOM 5478 N N . LYS C 1 102 ? -33.307 -0.458 68.792 1.00 12.12 102 LYS C N 1
ATOM 5479 C CA . LYS C 1 102 ? -32.544 -0.848 67.608 1.00 12.28 102 LYS C CA 1
ATOM 5480 C C . LYS C 1 102 ? -31.988 0.351 66.841 1.00 12.24 102 LYS C C 1
ATOM 5481 O O . LYS C 1 102 ? -30.915 0.259 66.244 1.00 12.32 102 LYS C O 1
ATOM 5487 N N . SER C 1 103 ? -32.714 1.467 66.855 1.00 12.20 103 SER C N 1
ATOM 5488 C CA . SER C 1 103 ? -32.343 2.634 66.041 1.00 12.28 103 SER C CA 1
ATOM 5489 C C . SER C 1 103 ? -30.992 3.225 66.444 1.00 12.13 103 SER C C 1
ATOM 5490 O O . SER C 1 103 ? -30.266 3.739 65.599 1.00 12.28 103 SER C O 1
ATOM 5493 N N . TYR C 1 104 ? -30.659 3.137 67.729 1.00 11.90 104 TYR C N 1
ATOM 5494 C CA . TYR C 1 104 ? -29.339 3.551 68.211 1.00 11.82 104 TYR C CA 1
ATOM 5495 C C . TYR C 1 104 ? -28.227 2.651 67.657 1.00 11.95 104 TYR C C 1
ATOM 5496 O O . TYR C 1 104 ? -27.116 3.117 67.399 1.00 12.03 104 TYR C O 1
ATOM 5505 N N . SER C 1 105 ? -28.532 1.366 67.474 1.00 12.04 105 SER C N 1
ATOM 5506 C CA . SER C 1 105 ? -27.580 0.427 66.867 1.00 12.23 105 SER C CA 1
ATOM 5507 C C . SER C 1 105 ? -27.296 0.780 65.407 1.00 12.47 105 SER C C 1
ATOM 5508 O O . SER C 1 105 ? -26.186 0.559 64.923 1.00 12.64 105 SER C O 1
ATOM 5511 N N . SER C 1 106 ? -28.297 1.327 64.717 1.00 12.54 106 SER C N 1
ATOM 5512 C CA . SER C 1 106 ? -28.114 1.829 63.350 1.00 12.83 106 SER C CA 1
ATOM 5513 C C . SER C 1 106 ? -27.290 3.100 63.358 1.00 12.82 106 SER C C 1
ATOM 5514 O O . SER C 1 106 ? -26.451 3.301 62.477 1.00 13.08 106 SER C O 1
ATOM 5517 N N . ILE C 1 107 ? -27.523 3.960 64.346 1.00 12.58 107 ILE C N 1
ATOM 5518 C CA . ILE C 1 107 ? -26.700 5.150 64.491 1.00 12.61 107 ILE C CA 1
ATOM 5519 C C . ILE C 1 107 ? -25.258 4.725 64.736 1.00 12.64 107 ILE C C 1
ATOM 5520 O O . ILE C 1 107 ? -24.347 5.212 64.062 1.00 12.89 107 ILE C O 1
ATOM 5525 N N . PHE C 1 108 ? -25.060 3.794 65.672 1.00 12.46 108 PHE C N 1
ATOM 5526 C CA . PHE C 1 108 ? -23.715 3.292 65.976 1.00 12.55 108 PHE C CA 1
ATOM 5527 C C . PHE C 1 108 ? -23.053 2.691 64.750 1.00 12.87 108 PHE C C 1
ATOM 5528 O O . PHE C 1 108 ? -21.855 2.872 64.559 1.00 13.07 108 PHE C O 1
ATOM 5536 N N . SER C 1 109 ? -23.829 1.980 63.930 1.00 12.97 109 SER C N 1
ATOM 5537 C CA . SER C 1 109 ? -23.293 1.303 62.745 1.00 13.31 109 SER C CA 1
ATOM 5538 C C . SER C 1 109 ? -22.639 2.271 61.769 1.00 13.60 109 SER C C 1
ATOM 5539 O O . SER C 1 109 ? -21.622 1.954 61.165 1.00 13.89 109 SER C O 1
ATOM 5542 N N . THR C 1 110 ? -23.225 3.450 61.617 1.00 13.56 110 THR C N 1
ATOM 5543 C CA . THR C 1 110 ? -22.668 4.464 60.738 1.00 13.89 110 THR C CA 1
ATOM 5544 C C . THR C 1 110 ? -21.525 5.218 61.411 1.00 13.88 110 THR C C 1
ATOM 5545 O O . THR C 1 110 ? -20.454 5.373 60.826 1.00 14.22 110 THR C O 1
ATOM 5549 N N . LEU C 1 111 ? -21.759 5.678 62.643 1.00 13.56 111 LEU C N 1
ATOM 5550 C CA . LEU C 1 111 ? -20.829 6.582 63.324 1.00 13.59 111 LEU C CA 1
ATOM 5551 C C . LEU C 1 111 ? -19.632 5.886 63.932 1.00 13.63 111 LEU C C 1
ATOM 5552 O O . LEU C 1 111 ? -18.550 6.459 63.994 1.00 13.87 111 LEU C O 1
ATOM 5557 N N . ASN C 1 112 ? -19.818 4.662 64.405 1.00 13.45 112 ASN C N 1
ATOM 5558 C CA . ASN C 1 112 ? -18.817 4.070 65.292 1.00 13.48 112 ASN C CA 1
ATOM 5559 C C . ASN C 1 112 ? -18.083 2.846 64.788 1.00 13.73 112 ASN C C 1
ATOM 5560 O O . ASN C 1 112 ? -18.602 2.039 64.032 1.00 13.78 112 ASN C O 1
ATOM 5565 N N . THR C 1 113 ? -16.851 2.746 65.257 1.00 13.95 113 THR C N 1
ATOM 5566 C CA . THR C 1 113 ? -15.926 1.680 64.927 1.00 14.27 113 THR C CA 1
ATOM 5567 C C . THR C 1 113 ? -16.351 0.412 65.677 1.00 14.12 113 THR C C 1
ATOM 5568 O O . THR C 1 113 ? -17.072 0.491 66.670 1.00 13.80 113 THR C O 1
ATOM 5572 N N . LYS C 1 114 ? -15.948 -0.760 65.197 1.00 14.40 114 LYS C N 1
ATOM 5573 C CA . LYS C 1 114 ? -16.289 -2.003 65.896 1.00 14.35 114 LYS C CA 1
ATOM 5574 C C . LYS C 1 114 ? -15.867 -1.945 67.364 1.00 14.30 114 LYS C C 1
ATOM 5575 O O . LYS C 1 114 ? -16.659 -2.272 68.251 1.00 14.06 114 LYS C O 1
ATOM 5581 N N . SER C 1 115 ? -14.627 -1.543 67.624 1.00 14.58 115 SER C N 1
ATOM 5582 C CA . SER C 1 115 ? -14.143 -1.482 69.002 1.00 14.63 115 SER C CA 1
ATOM 5583 C C . SER C 1 115 ? -14.835 -0.383 69.838 1.00 14.25 115 SER C C 1
ATOM 5584 O O . SER C 1 115 ? -15.101 -0.597 71.018 1.00 14.16 115 SER C O 1
ATOM 5587 N N . GLU C 1 116 ? -15.137 0.766 69.229 1.00 14.08 116 GLU C N 1
ATOM 5588 C CA . GLU C 1 116 ? -15.885 1.842 69.907 1.00 13.75 116 GLU C CA 1
ATOM 5589 C C . GLU C 1 116 ? -17.263 1.372 70.352 1.00 13.38 116 GLU C C 1
ATOM 5590 O O . GLU C 1 116 ? -17.759 1.767 71.402 1.00 13.18 116 GLU C O 1
ATOM 5596 N N . ILE C 1 117 ? -17.887 0.538 69.533 1.00 13.33 117 ILE C N 1
ATOM 5597 C CA . ILE C 1 117 ? -19.190 -0.027 69.859 1.00 13.06 117 ILE C CA 1
ATOM 5598 C C . ILE C 1 117 ? -19.083 -0.930 71.095 1.00 13.13 117 ILE C C 1
ATOM 5599 O O . ILE C 1 117 ? -19.894 -0.831 72.010 1.00 12.92 117 ILE C O 1
ATOM 5604 N N . ASP C 1 118 ? -18.064 -1.781 71.132 1.00 13.49 118 ASP C N 1
ATOM 5605 C CA . ASP C 1 118 ? -17.816 -2.635 72.293 1.00 13.68 118 ASP C CA 1
ATOM 5606 C C . ASP C 1 118 ? -17.522 -1.809 73.548 1.00 13.65 118 ASP C C 1
ATOM 5607 O O . ASP C 1 118 ? -17.933 -2.174 74.645 1.00 13.64 118 ASP C O 1
ATOM 5612 N N . GLU C 1 119 ? -16.801 -0.705 73.381 1.00 13.68 119 GLU C N 1
ATOM 5613 C CA . GLU C 1 119 ? -16.475 0.189 74.493 1.00 13.70 119 GLU C CA 1
ATOM 5614 C C . GLU C 1 119 ? -17.738 0.809 75.088 1.00 13.31 119 GLU C C 1
ATOM 5615 O O . GLU C 1 119 ? -17.842 0.981 76.301 1.00 13.34 119 GLU C O 1
ATOM 5621 N N . ILE C 1 120 ? -18.678 1.151 74.213 1.00 13.00 120 ILE C N 1
ATOM 5622 C CA . ILE C 1 120 ? -19.926 1.798 74.594 1.00 12.66 120 ILE C CA 1
ATOM 5623 C C . ILE C 1 120 ? -20.818 0.851 75.392 1.00 12.58 120 ILE C C 1
ATOM 5624 O O . ILE C 1 120 ? -21.315 1.211 76.462 1.00 12.50 120 ILE C O 1
ATOM 5629 N N . PHE C 1 121 ? -21.016 -0.352 74.869 1.00 12.66 121 PHE C N 1
ATOM 5630 C CA . PHE C 1 121 ? -21.844 -1.349 75.543 1.00 12.68 121 PHE C CA 1
ATOM 5631 C C . PHE C 1 121 ? -21.221 -1.877 76.844 1.00 12.98 121 PHE C C 1
ATOM 5632 O O . PHE C 1 121 ? -21.941 -2.180 77.793 1.00 12.98 121 PHE C O 1
ATOM 5640 N N . ALA C 1 122 ? -19.895 -1.972 76.889 1.00 13.29 122 ALA C N 1
ATOM 5641 C CA . ALA C 1 122 ? -19.202 -2.307 78.126 1.00 13.65 122 ALA C CA 1
ATOM 5642 C C . ALA C 1 122 ? -19.453 -1.198 79.125 1.00 13.53 122 ALA C C 1
ATOM 5643 O O . ALA C 1 122 ? -19.827 -1.456 80.270 1.00 13.65 122 ALA C O 1
ATOM 5645 N N . TRP C 1 123 ? -19.263 0.039 78.676 1.00 13.33 123 TRP C N 1
ATOM 5646 C CA . TRP C 1 123 ? -19.526 1.210 79.497 1.00 13.22 123 TRP C CA 1
ATOM 5647 C C . TRP C 1 123 ? -20.986 1.268 79.963 1.00 12.93 123 TRP C C 1
ATOM 5648 O O . TRP C 1 123 ? -21.249 1.509 81.135 1.00 13.02 123 TRP C O 1
ATOM 5659 N N . THR C 1 124 ? -21.924 1.055 79.044 1.00 12.66 124 THR C N 1
ATOM 5660 C CA . THR C 1 124 ? -23.351 1.154 79.353 1.00 12.43 124 THR C CA 1
ATOM 5661 C C . THR C 1 124 ? -23.820 0.070 80.323 1.00 12.69 124 THR C C 1
ATOM 5662 O O . THR C 1 124 ? -24.603 0.346 81.239 1.00 12.67 124 THR C O 1
ATOM 5666 N N . ASN C 1 125 ? -23.348 -1.156 80.125 1.00 13.03 125 ASN C N 1
ATOM 5667 C CA . ASN C 1 125 ? -23.771 -2.274 80.968 1.00 13.39 125 ASN C CA 1
ATOM 5668 C C . ASN C 1 125 ? -23.163 -2.232 82.374 1.00 13.84 125 ASN C C 1
ATOM 5669 O O . ASN C 1 125 ? -23.591 -2.985 83.247 1.00 14.14 125 ASN C O 1
ATOM 5674 N N . THR C 1 126 ? -22.173 -1.363 82.590 1.00 14.04 126 THR C N 1
ATOM 5675 C CA . THR C 1 126 ? -21.510 -1.250 83.895 1.00 14.54 126 THR C CA 1
ATOM 5676 C C . THR C 1 126 ? -21.544 0.156 84.496 1.00 14.54 126 THR C C 1
ATOM 5677 O O . THR C 1 126 ? -20.969 0.377 85.559 1.00 14.93 126 THR C O 1
ATOM 5681 N N . ASN C 1 127 ? -22.205 1.104 83.836 1.00 14.23 127 ASN C N 1
ATOM 5682 C CA . ASN C 1 127 ? -22.293 2.462 84.360 1.00 14.27 127 ASN C CA 1
ATOM 5683 C C . ASN C 1 127 ? -23.102 2.462 85.649 1.00 14.52 127 ASN C C 1
ATOM 5684 O O . ASN C 1 127 ? -24.269 2.065 85.637 1.00 14.37 127 ASN C O 1
ATOM 5689 N N . PRO C 1 128 ? -22.490 2.903 86.765 1.00 15.02 128 PRO C N 1
ATOM 5690 C CA . PRO C 1 128 ? -23.180 2.997 88.059 1.00 15.30 128 PRO C CA 1
ATOM 5691 C C . PRO C 1 128 ? -24.556 3.653 87.988 1.00 15.04 128 PRO C C 1
ATOM 5692 O O . PRO C 1 128 ? -25.525 3.072 88.455 1.00 15.10 128 PRO C O 1
ATOM 5696 N N . TYR C 1 129 ? -24.629 4.837 87.386 1.00 14.90 129 TYR C N 1
ATOM 5697 C CA . TYR C 1 129 ? -25.861 5.628 87.360 1.00 14.75 129 TYR C CA 1
ATOM 5698 C C . TYR C 1 129 ? -26.963 4.984 86.526 1.00 14.54 129 TYR C C 1
ATOM 5699 O O . TYR C 1 129 ? -28.129 4.976 86.924 1.00 14.53 129 TYR C O 1
ATOM 5708 N N . LEU C 1 130 ? -26.596 4.461 85.359 1.00 14.49 130 LEU C N 1
ATOM 5709 C CA . LEU C 1 130 ? -27.558 3.804 84.478 1.00 14.33 130 LEU C CA 1
ATOM 5710 C C . LEU C 1 130 ? -28.045 2.494 85.084 1.00 14.64 130 LEU C C 1
ATOM 5711 O O . LEU C 1 130 ? -29.236 2.203 85.075 1.00 14.55 130 LEU C O 1
ATOM 5716 N N . GLN C 1 131 ? -27.116 1.709 85.610 1.00 15.12 131 GLN C N 1
ATOM 5717 C CA . GLN C 1 131 ? -27.463 0.431 86.225 1.00 15.58 131 GLN C CA 1
ATOM 5718 C C . GLN C 1 131 ? -28.329 0.606 87.472 1.00 15.96 131 GLN C C 1
ATOM 5719 O O . GLN C 1 131 ? -29.226 -0.199 87.724 1.00 16.09 131 GLN C O 1
ATOM 5725 N N . LYS C 1 132 ? -28.073 1.673 88.228 1.00 16.27 132 LYS C N 1
ATOM 5726 C CA . LYS C 1 132 ? -28.888 2.001 89.389 1.00 16.66 132 LYS C CA 1
ATOM 5727 C C . LYS C 1 132 ? -30.275 2.496 88.969 1.00 16.45 132 LYS C C 1
ATOM 5728 O O . LYS C 1 132 ? -31.281 2.148 89.598 1.00 16.61 132 LYS C O 1
ATOM 5734 N N . LYS C 1 133 ? -30.325 3.305 87.910 1.00 16.18 133 LYS C N 1
ATOM 5735 C CA . LYS C 1 133 ? -31.597 3.768 87.362 1.00 16.01 133 LYS C CA 1
ATOM 5736 C C . LYS C 1 133 ? -32.448 2.579 86.955 1.00 16.14 133 LYS C C 1
ATOM 5737 O O . LYS C 1 133 ? -33.603 2.468 87.358 1.00 16.24 133 LYS C O 1
ATOM 5743 N N . ALA C 1 134 ? -31.862 1.691 86.159 1.00 16.26 134 ALA C N 1
ATOM 5744 C CA . ALA C 1 134 ? -32.553 0.497 85.685 1.00 16.49 134 ALA C CA 1
ATOM 5745 C C . ALA C 1 134 ? -33.104 -0.320 86.851 1.00 17.06 134 ALA C C 1
ATOM 5746 O O . ALA C 1 134 ? -34.261 -0.734 86.830 1.00 17.11 134 ALA C O 1
ATOM 5748 N N . GLU C 1 135 ? -32.275 -0.519 87.873 1.00 17.65 135 GLU C N 1
ATOM 5749 C CA . GLU C 1 135 ? -32.672 -1.274 89.067 1.00 18.36 135 GLU C CA 1
ATOM 5750 C C . GLU C 1 135 ? -33.871 -0.651 89.771 1.00 18.52 135 GLU C C 1
ATOM 5751 O O . GLU C 1 135 ? -34.825 -1.353 90.090 1.00 18.83 135 GLU C O 1
ATOM 5757 N N . ILE C 1 136 ? -33.820 0.660 90.001 1.00 18.49 136 ILE C N 1
ATOM 5758 C CA . ILE C 1 136 ? -34.905 1.370 90.687 1.00 18.70 136 ILE C CA 1
ATOM 5759 C C . ILE C 1 136 ? -36.219 1.267 89.907 1.00 18.69 136 ILE C C 1
ATOM 5760 O O . ILE C 1 136 ? -37.283 1.081 90.492 1.00 19.03 136 ILE C O 1
ATOM 5765 N N . ILE C 1 137 ? -36.143 1.375 88.587 1.00 18.53 137 ILE C N 1
ATOM 5766 C CA . ILE C 1 137 ? -37.342 1.355 87.747 1.00 18.53 137 ILE C CA 1
ATOM 5767 C C . ILE C 1 137 ? -37.856 -0.064 87.527 1.00 18.85 137 ILE C C 1
ATOM 5768 O O . ILE C 1 137 ? -39.065 -0.291 87.509 1.00 19.09 137 ILE C O 1
ATOM 5773 N N . ASN C 1 138 ? -36.945 -1.016 87.363 1.00 19.03 138 ASN C N 1
ATOM 5774 C CA . ASN C 1 138 ? -37.342 -2.401 87.134 1.00 19.35 138 ASN C CA 1
ATOM 5775 C C . ASN C 1 138 ? -37.928 -3.055 88.385 1.00 20.02 138 ASN C C 1
ATOM 5776 O O . ASN C 1 138 ? -38.912 -3.794 88.303 1.00 20.26 138 ASN C O 1
ATOM 5781 N N . GLU C 1 139 ? -37.322 -2.780 89.540 1.00 20.47 139 GLU C N 1
ATOM 5782 C CA . GLU C 1 139 ? -37.854 -3.239 90.832 1.00 21.14 139 GLU C CA 1
ATOM 5783 C C . GLU C 1 139 ? -39.332 -2.855 90.985 1.00 21.14 139 GLU C C 1
ATOM 5784 O O . GLU C 1 139 ? -40.125 -3.637 91.505 1.00 21.60 139 GLU C O 1
ATOM 5790 N N . ILE C 1 140 ? -39.692 -1.660 90.518 1.00 20.71 140 ILE C N 1
ATOM 5791 C CA . ILE C 1 140 ? -41.086 -1.206 90.529 1.00 20.75 140 ILE C CA 1
ATOM 5792 C C . ILE C 1 140 ? -41.913 -1.961 89.490 1.00 20.72 140 ILE C C 1
ATOM 5793 O O . ILE C 1 140 ? -43.026 -2.387 89.780 1.00 21.11 140 ILE C O 1
ATOM 5798 N N . TYR C 1 141 ? -41.375 -2.125 88.284 1.00 20.32 141 TYR C N 1
ATOM 5799 C CA . TYR C 1 141 ? -42.064 -2.905 87.246 1.00 20.36 141 TYR C CA 1
ATOM 5800 C C . TYR C 1 141 ? -42.366 -4.338 87.689 1.00 20.92 141 TYR C C 1
ATOM 5801 O O . TYR C 1 141 ? -43.388 -4.903 87.302 1.00 21.22 141 TYR C O 1
ATOM 5810 N N . LEU C 1 142 ? -41.482 -4.919 88.498 1.00 21.17 142 LEU C N 1
ATOM 5811 C CA . LEU C 1 142 ? -41.678 -6.278 88.994 1.00 21.74 142 LEU C CA 1
ATOM 5812 C C . LEU C 1 142 ? -42.581 -6.326 90.224 1.00 22.33 142 LEU C C 1
ATOM 5813 O O . LEU C 1 142 ? -43.497 -7.140 90.276 1.00 22.88 142 LEU C O 1
ATOM 5818 N N . ASN C 1 143 ? -42.338 -5.445 91.196 1.00 22.35 143 ASN C N 1
ATOM 5819 C CA . ASN C 1 143 ? -42.993 -5.529 92.508 1.00 22.91 143 ASN C CA 1
ATOM 5820 C C . ASN C 1 143 ? -44.033 -4.448 92.818 1.00 22.83 143 ASN C C 1
ATOM 5821 O O . ASN C 1 143 ? -44.741 -4.543 93.821 1.00 23.31 143 ASN C O 1
ATOM 5826 N N . GLY C 1 144 ? -44.125 -3.424 91.978 1.00 22.25 144 GLY C N 1
ATOM 5827 C CA . GLY C 1 144 ? -44.974 -2.269 92.275 1.00 22.24 144 GLY C CA 1
ATOM 5828 C C . GLY C 1 144 ? -46.456 -2.478 92.020 1.00 22.54 144 GLY C C 1
ATOM 5829 O O . GLY C 1 144 ? -46.866 -3.496 91.456 1.00 22.64 144 GLY C O 1
ATOM 5830 N N . THR C 1 145 ? -47.254 -1.498 92.436 1.00 22.65 145 THR C N 1
ATOM 5831 C CA . THR C 1 145 ? -48.682 -1.471 92.135 1.00 23.04 145 THR C CA 1
ATOM 5832 C C . THR C 1 145 ? -48.907 -0.911 90.731 1.00 22.70 145 THR C C 1
ATOM 5833 O O . THR C 1 145 ? -48.017 -0.278 90.155 1.00 22.20 145 THR C O 1
ATOM 5837 N N . ALA C 1 146 ? -50.102 -1.130 90.189 1.00 23.09 146 ALA C N 1
ATOM 5838 C CA . ALA C 1 146 ? -50.457 -0.610 88.867 1.00 22.87 146 ALA C CA 1
ATOM 5839 C C . ALA C 1 146 ? -50.063 0.860 88.711 1.00 22.53 146 ALA C C 1
ATOM 5840 O O . ALA C 1 146 ? -49.369 1.228 87.757 1.00 22.03 146 ALA C O 1
ATOM 5842 N N . LEU C 1 147 ? -50.491 1.689 89.659 1.00 22.87 147 LEU C N 1
ATOM 5843 C CA . LEU C 1 147 ? -50.260 3.134 89.570 1.00 22.67 147 LEU C CA 1
ATOM 5844 C C . LEU C 1 147 ? -48.778 3.503 89.732 1.00 22.16 147 LEU C C 1
ATOM 5845 O O . LEU C 1 147 ? -48.286 4.386 89.038 1.00 21.70 147 LEU C O 1
ATOM 5850 N N . GLU C 1 148 ? -48.077 2.818 90.631 1.00 22.28 148 GLU C N 1
ATOM 5851 C CA . GLU C 1 148 ? -46.636 3.030 90.822 1.00 21.96 148 GLU C CA 1
ATOM 5852 C C . GLU C 1 148 ? -45.836 2.817 89.533 1.00 21.38 148 GLU C C 1
ATOM 5853 O O . GLU C 1 148 ? -44.907 3.574 89.236 1.00 21.02 148 GLU C O 1
ATOM 5859 N N . LYS C 1 149 ? -46.199 1.789 88.772 1.00 21.36 149 LYS C N 1
ATOM 5860 C CA . LYS C 1 149 ? -45.487 1.454 87.532 1.00 20.86 149 LYS C CA 1
ATOM 5861 C C . LYS C 1 149 ? -45.739 2.485 86.436 1.00 20.32 149 LYS C C 1
ATOM 5862 O O . LYS C 1 149 ? -44.812 2.879 85.732 1.00 19.91 149 LYS C O 1
ATOM 5868 N N . LYS C 1 150 ? -46.987 2.931 86.311 1.00 20.33 150 LYS C N 1
ATOM 5869 C CA . LYS C 1 150 ? -47.346 3.965 85.340 1.00 20.00 150 LYS C CA 1
ATOM 5870 C C . LYS C 1 150 ? -46.596 5.273 85.601 1.00 19.54 150 LYS C C 1
ATOM 5871 O O . LYS C 1 150 ? -46.127 5.924 84.666 1.00 19.18 150 LYS C O 1
ATOM 5877 N N . ILE C 1 151 ? -46.475 5.642 86.871 1.00 19.49 151 ILE C N 1
ATOM 5878 C CA . ILE C 1 151 ? -45.681 6.806 87.259 1.00 19.15 151 ILE C CA 1
ATOM 5879 C C . ILE C 1 151 ? -44.248 6.642 86.770 1.00 18.59 151 ILE C C 1
ATOM 5880 O O . ILE C 1 151 ? -43.661 7.582 86.224 1.00 18.34 151 ILE C O 1
ATOM 5885 N N . ALA C 1 152 ? -43.699 5.443 86.968 1.00 18.36 152 ALA C N 1
ATOM 5886 C CA . ALA C 1 152 ? -42.297 5.168 86.648 1.00 17.88 152 ALA C CA 1
ATOM 5887 C C . ALA C 1 152 ? -42.026 5.194 85.140 1.00 17.38 152 ALA C C 1
ATOM 5888 O O . ALA C 1 152 ? -41.011 5.734 84.695 1.00 17.04 152 ALA C O 1
ATOM 5890 N N . SER C 1 153 ? -42.941 4.614 84.365 1.00 17.27 153 SER C N 1
ATOM 5891 C CA . SER C 1 153 ? -42.828 4.607 82.907 1.00 16.93 153 SER C CA 1
ATOM 5892 C C . SER C 1 153 ? -42.828 6.022 82.358 1.00 16.62 153 SER C C 1
ATOM 5893 O O . SER C 1 153 ? -42.036 6.348 81.477 1.00 16.38 153 SER C O 1
ATOM 5896 N N . VAL C 1 154 ? -43.719 6.853 82.889 1.00 16.66 154 VAL C N 1
ATOM 5897 C CA . VAL C 1 154 ? -43.850 8.240 82.454 1.00 16.51 154 VAL C CA 1
ATOM 5898 C C . VAL C 1 154 ? -42.638 9.074 82.873 1.00 16.18 154 VAL C C 1
ATOM 5899 O O . VAL C 1 154 ? -42.127 9.863 82.072 1.00 16.01 154 VAL C O 1
ATOM 5903 N N . PHE C 1 155 ? -42.177 8.898 84.111 1.00 16.03 155 PHE C N 1
ATOM 5904 C CA . PHE C 1 155 ? -40.968 9.587 84.582 1.00 15.82 155 PHE C CA 1
ATOM 5905 C C . PHE C 1 155 ? -39.735 9.222 83.757 1.00 15.50 155 PHE C C 1
ATOM 5906 O O . PHE C 1 155 ? -38.863 10.059 83.528 1.00 15.39 155 PHE C O 1
ATOM 5914 N N . LEU C 1 156 ? -39.669 7.972 83.318 1.00 15.37 156 LEU C N 1
ATOM 5915 C CA . LEU C 1 156 ? -38.506 7.462 82.608 1.00 15.12 156 LEU C CA 1
ATOM 5916 C C . LEU C 1 156 ? -38.358 8.077 81.225 1.00 14.97 156 LEU C C 1
ATOM 5917 O O . LEU C 1 156 ? -37.272 8.538 80.876 1.00 14.88 156 LEU C O 1
ATOM 5922 N N . GLU C 1 157 ? -39.440 8.103 80.447 1.00 15.00 157 GLU C N 1
ATOM 5923 C CA . GLU C 1 157 ? -39.370 8.544 79.044 1.00 14.87 157 GLU C CA 1
ATOM 5924 C C . GLU C 1 157 ? -39.915 9.947 78.737 1.00 14.85 157 GLU C C 1
ATOM 5925 O O . GLU C 1 157 ? -39.611 10.502 77.684 1.00 14.86 157 GLU C O 1
ATOM 5931 N N . THR C 1 158 ? -40.709 10.527 79.630 1.00 14.85 158 THR C N 1
ATOM 5932 C CA . THR C 1 158 ? -41.191 11.905 79.432 1.00 14.93 158 THR C CA 1
ATOM 5933 C C . THR C 1 158 ? -40.307 12.914 80.166 1.00 14.77 158 THR C C 1
ATOM 5934 O O . THR C 1 158 ? -40.385 14.119 79.910 1.00 14.93 158 THR C O 1
ATOM 5938 N N . PHE C 1 159 ? -39.458 12.408 81.059 1.00 14.45 159 PHE C N 1
ATOM 5939 C CA . PHE C 1 159 ? -38.655 13.245 81.934 1.00 14.37 159 PHE C CA 1
ATOM 5940 C C . PHE C 1 159 ? -37.178 12.842 81.899 1.00 14.05 159 PHE C C 1
ATOM 5941 O O . PHE C 1 159 ? -36.344 13.600 81.405 1.00 14.03 159 PHE C O 1
ATOM 5949 N N . LEU C 1 160 ? -36.856 11.647 82.393 1.00 13.81 160 LEU C N 1
ATOM 5950 C CA . LEU C 1 160 ? -35.452 11.241 82.548 1.00 13.58 160 LEU C CA 1
ATOM 5951 C C . LEU C 1 160 ? -34.686 11.145 81.226 1.00 13.29 160 LEU C C 1
ATOM 5952 O O . LEU C 1 160 ? -33.548 11.605 81.134 1.00 13.30 160 LEU C O 1
ATOM 5957 N N . PHE C 1 161 ? -35.316 10.579 80.203 1.00 13.06 161 PHE C N 1
ATOM 5958 C CA . PHE C 1 161 ? -34.692 10.450 78.877 1.00 12.85 161 PHE C CA 1
ATOM 5959 C C . PHE C 1 161 ? -34.084 11.742 78.309 1.00 12.83 161 PHE C C 1
ATOM 5960 O O . PHE C 1 161 ? -33.211 11.680 77.439 1.00 12.78 161 PHE C O 1
ATOM 5968 N N . TYR C 1 162 ? -34.533 12.898 78.801 1.00 12.89 162 TYR C N 1
ATOM 5969 C CA . TYR C 1 162 ? -34.119 14.193 78.247 1.00 12.96 162 TYR C CA 1
ATOM 5970 C C . TYR C 1 162 ? -32.727 14.668 78.681 1.00 12.94 162 TYR C C 1
ATOM 5971 O O . TYR C 1 162 ? -32.203 15.618 78.113 1.00 13.12 162 TYR C O 1
ATOM 5980 N N . SER C 1 163 ? -32.121 14.006 79.663 1.00 12.76 163 SER C N 1
ATOM 5981 C CA . SER C 1 163 ? -30.686 14.185 79.926 1.00 12.76 163 SER C CA 1
ATOM 5982 C C . SER C 1 163 ? -29.876 13.748 78.698 1.00 12.59 163 SER C C 1
ATOM 5983 O O . SER C 1 163 ? -28.785 14.269 78.442 1.00 12.74 163 SER C O 1
ATOM 5986 N N . GLY C 1 164 ? -30.425 12.778 77.963 1.00 12.31 164 GLY C N 1
ATOM 5987 C CA . GLY C 1 164 ? -29.836 12.289 76.720 1.00 12.18 164 GLY C CA 1
ATOM 5988 C C . GLY C 1 164 ? -30.274 13.070 75.495 1.00 12.22 164 GLY C C 1
ATOM 5989 O O . GLY C 1 164 ? -29.432 13.545 74.731 1.00 12.36 164 GLY C O 1
ATOM 5990 N N . PHE C 1 165 ? -31.586 13.214 75.307 1.00 12.16 165 PHE C N 1
ATOM 5991 C CA . PHE C 1 165 ? -32.123 13.895 74.122 1.00 12.30 165 PHE C CA 1
ATOM 5992 C C . PHE C 1 165 ? -31.531 15.284 73.927 1.00 12.58 165 PHE C C 1
ATOM 5993 O O . PHE C 1 165 ? -31.397 15.741 72.790 1.00 12.80 165 PHE C O 1
ATOM 6001 N N . PHE C 1 166 ? -31.192 15.957 75.028 1.00 12.65 166 PHE C N 1
ATOM 6002 C CA . PHE C 1 166 ? -30.556 17.281 74.961 1.00 12.99 166 PHE C CA 1
ATOM 6003 C C . PHE C 1 166 ? -29.494 17.378 73.864 1.00 13.15 166 PHE C C 1
ATOM 6004 O O . PHE C 1 166 ? -29.478 18.342 73.103 1.00 13.49 166 PHE C O 1
ATOM 6012 N N . THR C 1 167 ? -28.615 16.381 73.791 1.00 12.99 167 THR C N 1
ATOM 6013 C CA . THR C 1 167 ? -27.435 16.444 72.930 1.00 13.20 167 THR C CA 1
ATOM 6014 C C . THR C 1 167 ? -27.754 16.439 71.426 1.00 13.41 167 THR C C 1
ATOM 6015 O O . THR C 1 167 ? -27.276 17.299 70.701 1.00 13.78 167 THR C O 1
ATOM 6019 N N . PRO C 1 168 ? -28.542 15.468 70.950 1.00 13.29 168 PRO C N 1
ATOM 6020 C CA . PRO C 1 168 ? -28.875 15.504 69.530 1.00 13.61 168 PRO C CA 1
ATOM 6021 C C . PRO C 1 168 ? -29.789 16.668 69.141 1.00 14.13 168 PRO C C 1
ATOM 6022 O O . PRO C 1 168 ? -29.734 17.131 67.993 1.00 14.50 168 PRO C O 1
ATOM 6026 N N . LEU C 1 169 ? -30.626 17.124 70.073 1.00 14.31 169 LEU C N 1
ATOM 6027 C CA . LEU C 1 169 ? -31.452 18.309 69.841 1.00 14.91 169 LEU C CA 1
ATOM 6028 C C . LEU C 1 169 ? -30.600 19.568 69.751 1.00 15.56 169 LEU C C 1
ATOM 6029 O O . LEU C 1 169 ? -30.886 20.455 68.946 1.00 16.04 169 LEU C O 1
ATOM 6034 N N . TYR C 1 170 ? -29.552 19.642 70.564 1.00 15.78 170 TYR C N 1
ATOM 6035 C CA . TYR C 1 170 ? -28.607 20.754 70.487 1.00 16.51 170 TYR C CA 1
ATOM 6036 C C . TYR C 1 170 ? -27.942 20.826 69.116 1.00 16.98 170 TYR C C 1
ATOM 6037 O O . TYR C 1 170 ? -27.843 21.903 68.522 1.00 17.53 170 TYR C O 1
ATOM 6046 N N . TYR C 1 171 ? -27.484 19.684 68.615 1.00 16.93 171 TYR C N 1
ATOM 6047 C CA . TYR C 1 171 ? -26.799 19.652 67.325 1.00 17.42 171 TYR C CA 1
ATOM 6048 C C . TYR C 1 171 ? -27.756 19.985 66.176 1.00 17.95 171 TYR C C 1
ATOM 6049 O O . TYR C 1 171 ? -27.395 20.726 65.263 1.00 18.50 171 TYR C O 1
ATOM 6058 N N . LEU C 1 172 ? -28.975 19.461 66.240 1.00 17.95 172 LEU C N 1
ATOM 6059 C CA . LEU C 1 172 ? -29.995 19.741 65.234 1.00 18.53 172 LEU C CA 1
ATOM 6060 C C . LEU C 1 172 ? -30.262 21.238 65.150 1.00 19.31 172 LEU C C 1
ATOM 6061 O O . LEU C 1 172 ? -30.446 21.778 64.063 1.00 19.87 172 LEU C O 1
ATOM 6066 N N . GLY C 1 173 ? -30.267 21.904 66.304 1.00 19.54 173 GLY C N 1
ATOM 6067 C CA . GLY C 1 173 ? -30.459 23.353 66.380 1.00 20.32 173 GLY C CA 1
ATOM 6068 C C . GLY C 1 173 ? -29.355 24.145 65.703 1.00 21.07 173 GLY C C 1
ATOM 6069 O O . GLY C 1 173 ? -29.625 25.151 65.045 1.00 21.72 173 GLY C O 1
ATOM 6070 N N . ASN C 1 174 ? -28.111 23.694 65.866 1.00 21.10 174 ASN C N 1
ATOM 6071 C CA . ASN C 1 174 ? -26.977 24.250 65.109 1.00 21.80 174 ASN C CA 1
ATOM 6072 C C . ASN C 1 174 ? -26.892 23.678 63.690 1.00 22.05 174 ASN C C 1
ATOM 6073 O O . ASN C 1 174 ? -25.924 23.928 62.973 1.00 22.48 174 ASN C O 1
ATOM 6078 N N . ASN C 1 175 ? -27.910 22.916 63.293 1.00 21.92 175 ASN C N 1
ATOM 6079 C CA . ASN C 1 175 ? -28.022 22.360 61.942 1.00 22.25 175 ASN C CA 1
ATOM 6080 C C . ASN C 1 175 ? -26.914 21.348 61.626 1.00 21.86 175 ASN C C 1
ATOM 6081 O O . ASN C 1 175 ? -26.290 21.404 60.567 1.00 22.31 175 ASN C O 1
ATOM 6086 N N . LYS C 1 176 ? -26.703 20.423 62.563 1.00 21.09 176 LYS C N 1
ATOM 6087 C CA . LYS C 1 176 ? -25.679 19.381 62.468 1.00 20.73 176 LYS C CA 1
ATOM 6088 C C . LYS C 1 176 ? -26.240 18.032 62.923 1.00 19.92 176 LYS C C 1
ATOM 6089 O O . LYS C 1 176 ? -27.105 17.984 63.791 1.00 19.53 176 LYS C O 1
ATOM 6095 N N . LEU C 1 177 ? -25.731 16.945 62.346 1.00 19.67 177 LEU C N 1
ATOM 6096 C CA . LEU C 1 177 ? -26.230 15.590 62.620 1.00 19.06 177 LEU C CA 1
ATOM 6097 C C . LEU C 1 177 ? -27.763 15.522 62.506 1.00 19.01 177 LEU C C 1
ATOM 6098 O O . LEU C 1 177 ? -28.449 15.050 63.413 1.00 18.62 177 LEU C O 1
ATOM 6103 N N . ALA C 1 178 ? -28.286 16.000 61.380 1.00 19.51 178 ALA C N 1
ATOM 6104 C CA . ALA C 1 178 ? -29.727 16.159 61.188 1.00 19.65 178 ALA C CA 1
ATOM 6105 C C . ALA C 1 178 ? -30.473 14.835 60.984 1.00 19.48 178 ALA C C 1
ATOM 6106 O O . ALA C 1 178 ? -31.656 14.722 61.326 1.00 19.34 178 ALA C O 1
ATOM 6108 N N . ASN C 1 179 ? -29.792 13.849 60.403 1.00 19.54 179 ASN C N 1
ATOM 6109 C CA . ASN C 1 179 ? -30.371 12.521 60.215 1.00 19.41 179 ASN C CA 1
ATOM 6110 C C . ASN C 1 179 ? -30.314 11.692 61.504 1.00 18.83 179 ASN C C 1
ATOM 6111 O O . ASN C 1 179 ? -31.274 10.997 61.855 1.00 18.59 179 ASN C O 1
ATOM 6116 N N . VAL C 1 180 ? -29.193 11.775 62.213 1.00 18.64 180 VAL C N 1
ATOM 6117 C CA . VAL C 1 180 ? -29.079 11.173 63.538 1.00 18.19 180 VAL C CA 1
ATOM 6118 C C . VAL C 1 180 ? -30.199 11.727 64.418 1.00 18.11 180 VAL C C 1
ATOM 6119 O O . VAL C 1 180 ? -30.862 10.979 65.142 1.00 17.76 180 VAL C O 1
ATOM 6123 N N . ALA C 1 181 ? -30.410 13.038 64.329 1.00 18.43 181 ALA C N 1
ATOM 6124 C CA . ALA C 1 181 ? -31.458 13.713 65.089 1.00 18.48 181 ALA C CA 1
ATOM 6125 C C . ALA C 1 181 ? -32.864 13.325 64.633 1.00 18.62 181 ALA C C 1
ATOM 6126 O O . ALA C 1 181 ? -33.793 13.333 65.434 1.00 18.46 181 ALA C O 1
ATOM 6128 N N . GLU C 1 182 ? -33.017 12.997 63.351 1.00 18.98 182 GLU C N 1
ATOM 6129 C CA . GLU C 1 182 ? -34.319 12.621 62.792 1.00 19.20 182 GLU C CA 1
ATOM 6130 C C . GLU C 1 182 ? -34.885 11.416 63.530 1.00 18.63 182 GLU C C 1
ATOM 6131 O O . GLU C 1 182 ? -36.086 11.350 63.794 1.00 18.70 182 GLU C O 1
ATOM 6137 N N . ILE C 1 183 ? -34.009 10.465 63.856 1.00 18.04 183 ILE C N 1
ATOM 6138 C CA . ILE C 1 183 ? -34.392 9.270 64.602 1.00 17.46 183 ILE C CA 1
ATOM 6139 C C . ILE C 1 183 ? -34.851 9.669 65.989 1.00 17.05 183 ILE C C 1
ATOM 6140 O O . ILE C 1 183 ? -35.928 9.280 66.434 1.00 17.01 183 ILE C O 1
ATOM 6145 N N . ILE C 1 184 ? -34.016 10.447 66.668 1.00 16.73 184 ILE C N 1
ATOM 6146 C CA . ILE C 1 184 ? -34.326 10.932 68.010 1.00 16.37 184 ILE C CA 1
ATOM 6147 C C . ILE C 1 184 ? -35.647 11.696 67.977 1.00 16.60 184 ILE C C 1
ATOM 6148 O O . ILE C 1 184 ? -36.478 11.559 68.874 1.00 16.48 184 ILE C O 1
ATOM 6153 N N . LYS C 1 185 ? -35.831 12.478 66.919 1.00 16.95 185 LYS C N 1
ATOM 6154 C CA . LYS C 1 185 ? -37.044 13.254 66.712 1.00 17.27 185 LYS C CA 1
ATOM 6155 C C . LYS C 1 185 ? -38.259 12.347 66.457 1.00 17.18 185 LYS C C 1
ATOM 6156 O O . LYS C 1 185 ? -39.377 12.671 66.849 1.00 17.36 185 LYS C O 1
ATOM 6162 N N . LEU C 1 186 ? -38.042 11.219 65.796 1.00 16.94 186 LEU C N 1
ATOM 6163 C CA . LEU C 1 186 ? -39.107 10.229 65.611 1.00 16.92 186 LEU C CA 1
ATOM 6164 C C . LEU C 1 186 ? -39.406 9.449 66.898 1.00 16.38 186 LEU C C 1
ATOM 6165 O O . LEU C 1 186 ? -40.541 9.029 67.123 1.00 16.48 186 LEU C O 1
ATOM 6170 N N . ILE C 1 187 ? -38.386 9.252 67.730 1.00 15.83 187 ILE C N 1
ATOM 6171 C CA . ILE C 1 187 ? -38.557 8.590 69.028 1.00 15.41 187 ILE C CA 1
ATOM 6172 C C . ILE C 1 187 ? -39.355 9.502 69.957 1.00 15.43 187 ILE C C 1
ATOM 6173 O O . ILE C 1 187 ? -40.334 9.073 70.559 1.00 15.45 187 ILE C O 1
ATOM 6178 N N . ILE C 1 188 ? -38.941 10.764 70.034 1.00 15.49 188 ILE C N 1
ATOM 6179 C CA . ILE C 1 188 ? -39.647 11.785 70.804 1.00 15.62 188 ILE C CA 1
ATOM 6180 C C . ILE C 1 188 ? -41.116 11.866 70.407 1.00 16.11 188 ILE C C 1
ATOM 6181 O O . ILE C 1 188 ? -41.991 11.967 71.266 1.00 16.18 188 ILE C O 1
ATOM 6186 N N . ARG C 1 189 ? -41.386 11.810 69.110 1.00 16.58 189 ARG C N 1
ATOM 6187 C CA . ARG C 1 189 ? -42.765 11.835 68.612 1.00 17.18 189 ARG C CA 1
ATOM 6188 C C . ARG C 1 189 ? -43.614 10.673 69.140 1.00 17.36 189 ARG C C 1
ATOM 6189 O O . ARG C 1 189 ? -44.806 10.845 69.385 1.00 17.72 189 ARG C O 1
ATOM 6197 N N . ASP C 1 190 ? -43.009 9.499 69.316 1.00 17.35 190 ASP C N 1
ATOM 6198 C CA . ASP C 1 190 ? -43.714 8.369 69.930 1.00 17.57 190 ASP C CA 1
ATOM 6199 C C . ASP C 1 190 ? -43.846 8.569 71.437 1.00 17.65 190 ASP C C 1
ATOM 6200 O O . ASP C 1 190 ? -44.937 8.440 72.001 1.00 17.86 190 ASP C O 1
ATOM 6205 N N . GLU C 1 191 ? -42.726 8.885 72.081 1.00 17.67 191 GLU C N 1
ATOM 6206 C CA . GLU C 1 191 ? -42.657 8.898 73.538 1.00 17.79 191 GLU C CA 1
ATOM 6207 C C . GLU C 1 191 ? -43.514 9.973 74.194 1.00 18.32 191 GLU C C 1
ATOM 6208 O O . GLU C 1 191 ? -43.924 9.813 75.344 1.00 18.35 191 GLU C O 1
ATOM 6214 N N . SER C 1 192 ? -43.788 11.062 73.478 1.00 18.95 192 SER C N 1
ATOM 6215 C CA . SER C 1 192 ? -44.672 12.100 74.007 1.00 19.57 192 SER C CA 1
ATOM 6216 C C . SER C 1 192 ? -46.121 11.607 74.030 1.00 20.16 192 SER C C 1
ATOM 6217 O O . SER C 1 192 ? -46.860 11.894 74.971 1.00 20.47 192 SER C O 1
ATOM 6220 N N . VAL C 1 193 ? -46.517 10.849 73.010 1.00 20.58 193 VAL C N 1
ATOM 6221 C CA . VAL C 1 193 ? -47.860 10.254 72.965 1.00 21.14 193 VAL C CA 1
ATOM 6222 C C . VAL C 1 193 ? -47.983 9.096 73.961 1.00 21.16 193 VAL C C 1
ATOM 6223 O O . VAL C 1 193 ? -49.056 8.861 74.517 1.00 21.50 193 VAL C O 1
ATOM 6227 N N . HIS C 1 194 ? -46.882 8.380 74.184 1.00 20.98 194 HIS C N 1
ATOM 6228 C CA . HIS C 1 194 ? -46.834 7.334 75.210 1.00 20.98 194 HIS C CA 1
ATOM 6229 C C . HIS C 1 194 ? -47.119 7.911 76.594 1.00 21.23 194 HIS C C 1
ATOM 6230 O O . HIS C 1 194 ? -47.873 7.327 77.369 1.00 21.47 194 HIS C O 1
ATOM 6237 N N . GLY C 1 195 ? -46.505 9.052 76.895 1.00 21.42 195 GLY C N 1
ATOM 6238 C CA . GLY C 1 195 ? -46.673 9.713 78.188 1.00 21.78 195 GLY C CA 1
ATOM 6239 C C . GLY C 1 195 ? -48.090 10.204 78.403 1.00 22.51 195 GLY C C 1
ATOM 6240 O O . GLY C 1 195 ? -48.676 9.970 79.451 1.00 22.72 195 GLY C O 1
ATOM 6241 N N . THR C 1 196 ? -48.638 10.879 77.399 1.00 23.22 196 THR C N 1
ATOM 6242 C CA . THR C 1 196 ? -50.030 11.319 77.425 1.00 24.12 196 THR C CA 1
ATOM 6243 C C . THR C 1 196 ? -50.973 10.153 77.693 1.00 24.74 196 THR C C 1
ATOM 6244 O O . THR C 1 196 ? -51.888 10.261 78.509 1.00 25.16 196 THR C O 1
ATOM 6248 N N . TYR C 1 197 ? -50.743 9.045 76.995 1.00 25.13 197 TYR C N 1
ATOM 6249 C CA . TYR C 1 197 ? -51.642 7.901 77.054 1.00 25.82 197 TYR C CA 1
ATOM 6250 C C . TYR C 1 197 ? -51.568 7.213 78.406 1.00 26.12 197 TYR C C 1
ATOM 6251 O O . TYR C 1 197 ? -52.586 7.021 79.068 1.00 26.56 197 TYR C O 1
ATOM 6260 N N . ILE C 1 198 ? -50.355 6.852 78.807 1.00 26.21 198 ILE C N 1
ATOM 6261 C CA . ILE C 1 198 ? -50.131 6.156 80.069 1.00 26.58 198 ILE C CA 1
ATOM 6262 C C . ILE C 1 198 ? -50.494 7.066 81.235 1.00 27.21 198 ILE C C 1
ATOM 6263 O O . ILE C 1 198 ? -50.995 6.601 82.257 1.00 27.46 198 ILE C O 1
ATOM 6268 N N . GLY C 1 199 ? -50.232 8.360 81.071 1.00 27.73 199 GLY C N 1
ATOM 6269 C CA . GLY C 1 199 ? -50.594 9.360 82.065 1.00 28.52 199 GLY C CA 1
ATOM 6270 C C . GLY C 1 199 ? -52.097 9.527 82.206 1.00 29.79 199 GLY C C 1
ATOM 6271 O O . GLY C 1 199 ? -52.600 9.752 83.308 1.00 30.26 199 GLY C O 1
ATOM 6272 N N . TYR C 1 200 ? -52.815 9.423 81.090 1.00 30.74 200 TYR C N 1
ATOM 6273 C CA . TYR C 1 200 ? -54.280 9.484 81.098 1.00 31.82 200 TYR C CA 1
ATOM 6274 C C . TYR C 1 200 ? -54.891 8.261 81.794 1.00 32.00 200 TYR C C 1
ATOM 6275 O O . TYR C 1 200 ? -55.854 8.389 82.547 1.00 32.55 200 TYR C O 1
ATOM 6284 N N . LYS C 1 201 ? -54.327 7.084 81.541 1.00 31.78 201 LYS C N 1
ATOM 6285 C CA . LYS C 1 201 ? -54.802 5.845 82.167 1.00 32.11 201 LYS C CA 1
ATOM 6286 C C . LYS C 1 201 ? -54.525 5.834 83.668 1.00 32.08 201 LYS C C 1
ATOM 6287 O O . LYS C 1 201 ? -55.323 5.315 84.446 1.00 32.70 201 LYS C O 1
ATOM 6293 N N . PHE C 1 202 ? -53.386 6.400 84.061 1.00 31.62 202 PHE C N 1
ATOM 6294 C CA . PHE C 1 202 ? -53.068 6.626 85.470 1.00 31.43 202 PHE C CA 1
ATOM 6295 C C . PHE C 1 202 ? -54.128 7.513 86.126 1.00 32.05 202 PHE C C 1
ATOM 6296 O O . PHE C 1 202 ? -54.589 7.219 87.230 1.00 32.47 202 PHE C O 1
ATOM 6304 N N . GLN C 1 203 ? -54.508 8.590 85.439 1.00 32.13 203 GLN C N 1
ATOM 6305 C CA . GLN C 1 203 ? -55.472 9.557 85.973 1.00 32.78 203 GLN C CA 1
ATOM 6306 C C . GLN C 1 203 ? -56.849 8.955 86.237 1.00 33.68 203 GLN C C 1
ATOM 6307 O O . GLN C 1 203 ? -57.437 9.198 87.292 1.00 34.07 203 GLN C O 1
ATOM 6313 N N . LEU C 1 204 ? -57.360 8.178 85.283 1.00 34.02 204 LEU C N 1
ATOM 6314 C CA . LEU C 1 204 ? -58.656 7.515 85.448 1.00 34.72 204 LEU C CA 1
ATOM 6315 C C . LEU C 1 204 ? -58.695 6.700 86.733 1.00 35.06 204 LEU C C 1
ATOM 6316 O O . LEU C 1 204 ? -59.637 6.818 87.518 1.00 35.90 204 LEU C O 1
ATOM 6321 N N . ALA C 1 205 ? -57.669 5.880 86.941 1.00 34.60 205 ALA C N 1
ATOM 6322 C CA . ALA C 1 205 ? -57.589 5.027 88.124 1.00 34.86 205 ALA C CA 1
ATOM 6323 C C . ALA C 1 205 ? -57.241 5.823 89.379 1.00 35.06 205 ALA C C 1
ATOM 6324 O O . ALA C 1 205 ? -57.665 5.465 90.478 1.00 35.92 205 ALA C O 1
ATOM 6326 N N . PHE C 1 206 ? -56.467 6.892 89.220 1.00 34.66 206 PHE C N 1
ATOM 6327 C CA . PHE C 1 206 ? -56.066 7.722 90.356 1.00 34.78 206 PHE C CA 1
ATOM 6328 C C . PHE C 1 206 ? -57.269 8.415 90.981 1.00 36.10 206 PHE C C 1
ATOM 6329 O O . PHE C 1 206 ? -57.361 8.533 92.202 1.00 36.65 206 PHE C O 1
ATOM 6337 N N . ASN C 1 207 ? -58.190 8.866 90.136 1.00 36.98 207 ASN C N 1
ATOM 6338 C CA . ASN C 1 207 ? -59.386 9.561 90.595 1.00 38.12 207 ASN C CA 1
ATOM 6339 C C . ASN C 1 207 ? -60.410 8.611 91.226 1.00 39.72 207 ASN C C 1
ATOM 6340 O O . ASN C 1 207 ? -61.292 9.047 91.969 1.00 40.31 207 ASN C O 1
ATOM 6345 N N . GLU C 1 208 ? -60.285 7.319 90.935 1.00 40.56 208 GLU C N 1
ATOM 6346 C CA . GLU C 1 208 ? -61.102 6.300 91.591 1.00 42.17 208 GLU C CA 1
ATOM 6347 C C . GLU C 1 208 ? -60.617 6.010 93.016 1.00 42.70 208 GLU C C 1
ATOM 6348 O O . GLU C 1 208 ? -61.379 5.490 93.834 1.00 43.57 208 GLU C O 1
ATOM 6354 N N . LEU C 1 209 ? -59.361 6.345 93.314 1.00 42.52 209 LEU C N 1
ATOM 6355 C CA . LEU C 1 209 ? -58.825 6.167 94.664 1.00 43.20 209 LEU C CA 1
ATOM 6356 C C . LEU C 1 209 ? -59.472 7.135 95.649 1.00 44.40 209 LEU C C 1
ATOM 6357 O O . LEU C 1 209 ? -59.889 8.229 95.263 1.00 44.56 209 LEU C O 1
ATOM 6362 N N . PRO C 1 210 ? -59.537 6.742 96.933 1.00 45.43 210 PRO C N 1
ATOM 6363 C CA . PRO C 1 210 ? -59.963 7.673 97.971 1.00 46.17 210 PRO C CA 1
ATOM 6364 C C . PRO C 1 210 ? -58.878 8.708 98.247 1.00 46.05 210 PRO C C 1
ATOM 6365 O O . PRO C 1 210 ? -57.698 8.441 98.009 1.00 45.23 210 PRO C O 1
ATOM 6369 N N . GLU C 1 211 ? -59.283 9.873 98.749 1.00 47.07 211 GLU C N 1
ATOM 6370 C CA . GLU C 1 211 ? -58.356 10.983 99.009 1.00 47.47 211 GLU C CA 1
ATOM 6371 C C . GLU C 1 211 ? -57.158 10.597 99.886 1.00 46.88 211 GLU C C 1
ATOM 6372 O O . GLU C 1 211 ? -56.056 11.115 99.691 1.00 46.04 211 GLU C O 1
ATOM 6378 N N . ASP C 1 212 ? -57.371 9.685 100.833 1.00 46.93 212 ASP C N 1
ATOM 6379 C CA . ASP C 1 212 ? -56.320 9.286 101.778 1.00 46.59 212 ASP C CA 1
ATOM 6380 C C . ASP C 1 212 ? -55.162 8.584 101.064 1.00 44.92 212 ASP C C 1
ATOM 6381 O O . ASP C 1 212 ? -53.992 8.820 101.376 1.00 44.16 212 ASP C O 1
ATOM 6386 N N . GLU C 1 213 ? -55.498 7.728 100.103 1.00 43.50 213 GLU C N 1
ATOM 6387 C CA . GLU C 1 213 ? -54.496 7.020 99.312 1.00 41.92 213 GLU C CA 1
ATOM 6388 C C . GLU C 1 213 ? -53.981 7.876 98.157 1.00 39.80 213 GLU C C 1
ATOM 6389 O O . GLU C 1 213 ? -52.844 7.709 97.727 1.00 38.74 213 GLU C O 1
ATOM 6395 N N . GLN C 1 214 ? -54.812 8.789 97.659 1.00 38.83 214 GLN C N 1
ATOM 6396 C CA . GLN C 1 214 ? -54.368 9.761 96.660 1.00 37.68 214 GLN C CA 1
ATOM 6397 C C . GLN C 1 214 ? -53.183 10.590 97.153 1.00 37.28 214 GLN C C 1
ATOM 6398 O O . GLN C 1 214 ? -52.274 10.883 96.379 1.00 37.22 214 GLN C O 1
ATOM 6404 N N . GLU C 1 215 ? -53.192 10.971 98.430 1.00 37.37 215 GLU C N 1
ATOM 6405 C CA . GLU C 1 215 ? -52.104 11.779 98.993 1.00 36.94 215 GLU C CA 1
ATOM 6406 C C . GLU C 1 215 ? -50.865 10.938 99.314 1.00 35.73 215 GLU C C 1
ATOM 6407 O O . GLU C 1 215 ? -49.747 11.370 99.055 1.00 35.01 215 GLU C O 1
ATOM 6413 N N . LYS C 1 216 ? -51.060 9.743 99.869 1.00 35.37 216 LYS C N 1
ATOM 6414 C CA . LYS C 1 216 ? -49.940 8.821 100.126 1.00 34.78 216 LYS C CA 1
ATOM 6415 C C . LYS C 1 216 ? -49.190 8.455 98.850 1.00 32.85 216 LYS C C 1
ATOM 6416 O O . LYS C 1 216 ? -47.973 8.267 98.870 1.00 32.21 216 LYS C O 1
ATOM 6422 N N . LEU C 1 217 ? -49.927 8.347 97.749 1.00 31.38 217 LEU C N 1
ATOM 6423 C CA . LEU C 1 217 ? -49.336 8.073 96.450 1.00 29.87 217 LEU C CA 1
ATOM 6424 C C . LEU C 1 217 ? -48.580 9.300 95.933 1.00 28.87 217 LEU C C 1
ATOM 6425 O O . LEU C 1 217 ? -47.498 9.171 95.360 1.00 27.92 217 LEU C O 1
ATOM 6430 N N . LYS C 1 218 ? -49.148 10.486 96.153 1.00 28.59 218 LYS C N 1
ATOM 6431 C CA . LYS C 1 218 ? -48.466 11.740 95.827 1.00 27.93 218 LYS C CA 1
ATOM 6432 C C . LYS C 1 218 ? -47.164 11.888 96.611 1.00 27.39 218 LYS C C 1
ATOM 6433 O O . LYS C 1 218 ? -46.179 12.396 96.085 1.00 26.94 218 LYS C O 1
ATOM 6439 N N . GLU C 1 219 ? -47.158 11.440 97.862 1.00 27.38 219 GLU C N 1
ATOM 6440 C CA . GLU C 1 219 ? -45.925 11.401 98.648 1.00 27.07 219 GLU C CA 1
ATOM 6441 C C . GLU C 1 219 ? -44.894 10.518 97.954 1.00 25.99 219 GLU C C 1
ATOM 6442 O O . GLU C 1 219 ? -43.811 10.984 97.605 1.00 25.54 219 GLU C O 1
ATOM 6448 N N . TRP C 1 220 ? -45.253 9.251 97.746 1.00 25.30 220 TRP C N 1
ATOM 6449 C CA . TRP C 1 220 ? -44.392 8.279 97.063 1.00 24.39 220 TRP C CA 1
ATOM 6450 C C . TRP C 1 220 ? -43.854 8.828 95.743 1.00 23.48 220 TRP C C 1
ATOM 6451 O O . TRP C 1 220 ? -42.663 8.732 95.450 1.00 23.13 220 TRP C O 1
ATOM 6462 N N . MET C 1 221 ? -44.765 9.402 94.965 1.00 22.99 221 MET C N 1
ATOM 6463 C CA . MET C 1 221 ? -44.481 9.973 93.649 1.00 22.14 221 MET C CA 1
ATOM 6464 C C . MET C 1 221 ? -43.461 11.105 93.697 1.00 21.44 221 MET C C 1
ATOM 6465 O O . MET C 1 221 ? -42.612 11.208 92.817 1.00 20.91 221 MET C O 1
ATOM 6470 N N . TYR C 1 222 ? -43.570 11.956 94.715 1.00 21.28 222 TYR C N 1
ATOM 6471 C CA . TYR C 1 222 ? -42.623 13.052 94.937 1.00 20.86 222 TYR C CA 1
ATOM 6472 C C . TYR C 1 222 ? -41.249 12.522 95.349 1.00 20.53 222 TYR C C 1
ATOM 6473 O O . TYR C 1 222 ? -40.224 13.082 94.971 1.00 20.31 222 TYR C O 1
ATOM 6482 N N . ASP C 1 223 ? -41.234 11.456 96.143 1.00 20.50 223 ASP C N 1
ATOM 6483 C CA . ASP C 1 223 ? -39.979 10.863 96.620 1.00 20.30 223 ASP C CA 1
ATOM 6484 C C . ASP C 1 223 ? -39.223 10.126 95.498 1.00 19.55 223 ASP C C 1
ATOM 6485 O O . ASP C 1 223 ? -37.993 10.163 95.460 1.00 19.45 223 ASP C O 1
ATOM 6490 N N . LEU C 1 224 ? -39.949 9.460 94.597 1.00 18.97 224 LEU C N 1
ATOM 6491 C CA . LEU C 1 224 ? -39.321 8.760 93.470 1.00 18.32 224 LEU C CA 1
ATOM 6492 C C . LEU C 1 224 ? -38.783 9.765 92.443 1.00 17.79 224 LEU C C 1
ATOM 6493 O O . LEU C 1 224 ? -37.713 9.559 91.868 1.00 17.44 224 LEU C O 1
ATOM 6498 N N . LEU C 1 225 ? -39.528 10.850 92.223 1.00 17.63 225 LEU C N 1
ATOM 6499 C CA . LEU C 1 225 ? -39.100 11.911 91.314 1.00 17.25 225 LEU C CA 1
ATOM 6500 C C . LEU C 1 225 ? -37.763 12.494 91.776 1.00 17.21 225 LEU C C 1
ATOM 6501 O O . LEU C 1 225 ? -36.842 12.673 90.972 1.00 16.92 225 LEU C O 1
ATOM 6506 N N . TYR C 1 226 ? -37.649 12.768 93.073 1.00 17.45 226 TYR C N 1
ATOM 6507 C CA . TYR C 1 226 ? -36.425 13.358 93.612 1.00 17.52 226 TYR C CA 1
ATOM 6508 C C . TYR C 1 226 ? -35.285 12.350 93.723 1.00 17.39 226 TYR C C 1
ATOM 6509 O O . TYR C 1 226 ? -34.130 12.714 93.520 1.00 17.38 226 TYR C O 1
ATOM 6518 N N . THR C 1 227 ? -35.604 11.092 94.022 1.00 17.33 227 THR C N 1
ATOM 6519 C CA . THR C 1 227 ? -34.599 10.024 94.006 1.00 17.25 227 THR C CA 1
ATOM 6520 C C . THR C 1 227 ? -33.992 9.872 92.605 1.00 16.83 227 THR C C 1
ATOM 6521 O O . THR C 1 227 ? -32.769 9.871 92.444 1.00 16.78 227 THR C O 1
ATOM 6525 N N . LEU C 1 228 ? -34.855 9.745 91.603 1.00 16.58 228 LEU C N 1
ATOM 6526 C CA . LEU C 1 228 ? -34.412 9.630 90.216 1.00 16.27 228 LEU C CA 1
ATOM 6527 C C . LEU C 1 228 ? -33.724 10.903 89.734 1.00 16.37 228 LEU C C 1
ATOM 6528 O O . LEU C 1 228 ? -32.676 10.825 89.097 1.00 16.21 228 LEU C O 1
ATOM 6533 N N . TYR C 1 229 ? -34.297 12.063 90.054 1.00 16.78 229 TYR C N 1
ATOM 6534 C CA . TYR C 1 229 ? -33.699 13.348 89.669 1.00 17.03 229 TYR C CA 1
ATOM 6535 C C . TYR C 1 229 ? -32.283 13.486 90.241 1.00 17.33 229 TYR C C 1
ATOM 6536 O O . TYR C 1 229 ? -31.368 13.882 89.539 1.00 17.18 229 TYR C O 1
ATOM 6545 N N . GLU C 1 230 ? -32.109 13.133 91.509 1.00 17.86 230 GLU C N 1
ATOM 6546 C CA . GLU C 1 230 ? -30.805 13.244 92.167 1.00 18.33 230 GLU C CA 1
ATOM 6547 C C . GLU C 1 230 ? -29.732 12.381 91.504 1.00 18.21 230 GLU C C 1
ATOM 6548 O O . GLU C 1 230 ? -28.632 12.866 91.225 1.00 18.29 230 GLU C O 1
ATOM 6554 N N . ASN C 1 231 ? -30.050 11.112 91.257 1.00 18.12 231 ASN C N 1
ATOM 6555 C CA . ASN C 1 231 ? -29.132 10.216 90.549 1.00 18.01 231 ASN C CA 1
ATOM 6556 C C . ASN C 1 231 ? -28.856 10.749 89.143 1.00 17.60 231 ASN C C 1
ATOM 6557 O O . ASN C 1 231 ? -27.726 10.708 88.666 1.00 17.62 231 ASN C O 1
ATOM 6562 N N . GLU C 1 232 ? -29.888 11.285 88.497 1.00 17.30 232 GLU C N 1
ATOM 6563 C CA . GLU C 1 232 ? -29.751 11.836 87.143 1.00 16.98 232 GLU C CA 1
ATOM 6564 C C . GLU C 1 232 ? -28.843 13.073 87.093 1.00 17.10 232 GLU C C 1
ATOM 6565 O O . GLU C 1 232 ? -28.253 13.362 86.050 1.00 17.02 232 GLU C O 1
ATOM 6571 N N . GLU C 1 233 ? -28.748 13.799 88.209 1.00 17.32 233 GLU C N 1
ATOM 6572 C CA . GLU C 1 233 ? -27.807 14.906 88.342 1.00 17.50 233 GLU C CA 1
ATOM 6573 C C . GLU C 1 233 ? -26.386 14.384 88.302 1.00 17.49 233 GLU C C 1
ATOM 6574 O O . GLU C 1 233 ? -25.544 14.919 87.582 1.00 17.61 233 GLU C O 1
ATOM 6580 N N . GLY C 1 234 ? -26.123 13.341 89.081 1.00 17.42 234 GLY C N 1
ATOM 6581 C CA . GLY C 1 234 ? -24.815 12.689 89.077 1.00 17.43 234 GLY C CA 1
ATOM 6582 C C . GLY C 1 234 ? -24.420 12.184 87.699 1.00 16.97 234 GLY C C 1
ATOM 6583 O O . GLY C 1 234 ? -23.251 12.250 87.321 1.00 17.11 234 GLY C O 1
ATOM 6584 N N . TYR C 1 235 ? -25.400 11.692 86.945 1.00 16.44 235 TYR C N 1
ATOM 6585 C CA . TYR C 1 235 ? -25.165 11.179 85.587 1.00 16.04 235 TYR C CA 1
ATOM 6586 C C . TYR C 1 235 ? -24.908 12.302 84.597 1.00 15.97 235 TYR C C 1
ATOM 6587 O O . TYR C 1 235 ? -24.028 12.189 83.742 1.00 15.93 235 TYR C O 1
ATOM 6596 N N . THR C 1 236 ? -25.693 13.372 84.713 1.00 15.97 236 THR C N 1
ATOM 6597 C CA . THR C 1 236 ? -25.545 14.539 83.854 1.00 16.02 236 THR C CA 1
ATOM 6598 C C . THR C 1 236 ? -24.169 15.166 84.046 1.00 16.43 236 THR C C 1
ATOM 6599 O O . THR C 1 236 ? -23.499 15.496 83.073 1.00 16.46 236 THR C O 1
ATOM 6603 N N . GLU C 1 237 ? -23.751 15.321 85.300 1.00 16.83 237 GLU C N 1
ATOM 6604 C CA . GLU C 1 237 ? -22.405 15.823 85.606 1.00 17.30 237 GLU C CA 1
ATOM 6605 C C . GLU C 1 237 ? -21.337 14.871 85.068 1.00 17.30 237 GLU C C 1
ATOM 6606 O O . GLU C 1 237 ? -20.286 15.302 84.602 1.00 17.59 237 GLU C O 1
ATOM 6612 N N . SER C 1 238 ? -21.619 13.575 85.150 1.00 17.10 238 SER C N 1
ATOM 6613 C CA . SER C 1 238 ? -20.736 12.534 84.626 1.00 17.11 238 SER C CA 1
ATOM 6614 C C . SER C 1 238 ? -20.410 12.754 83.139 1.00 16.96 238 SER C C 1
ATOM 6615 O O . SER C 1 238 ? -19.265 12.585 82.724 1.00 17.14 238 SER C O 1
ATOM 6618 N N . LEU C 1 239 ? -21.414 13.163 82.359 1.00 16.65 239 LEU C N 1
ATOM 6619 C CA . LEU C 1 239 ? -21.284 13.306 80.908 1.00 16.50 239 LEU C CA 1
ATOM 6620 C C . LEU C 1 239 ? -20.915 14.708 80.460 1.00 16.82 239 LEU C C 1
ATOM 6621 O O . LEU C 1 239 ? -20.044 14.880 79.611 1.00 17.07 239 LEU C O 1
ATOM 6626 N N . TYR C 1 240 ? -21.587 15.706 81.023 1.00 16.93 240 TYR C N 1
ATOM 6627 C CA . TYR C 1 240 ? -21.605 17.054 80.454 1.00 17.15 240 TYR C CA 1
ATOM 6628 C C . TYR C 1 240 ? -20.657 18.062 81.101 1.00 17.80 240 TYR C C 1
ATOM 6629 O O . TYR C 1 240 ? -20.513 19.172 80.585 1.00 18.08 240 TYR C O 1
ATOM 6638 N N . ASP C 1 241 ? -20.019 17.707 82.216 1.00 18.15 241 ASP C N 1
ATOM 6639 C CA . ASP C 1 241 ? -19.091 18.643 82.873 1.00 18.82 241 ASP C CA 1
ATOM 6640 C C . ASP C 1 241 ? -17.931 19.051 81.947 1.00 19.17 241 ASP C C 1
ATOM 6641 O O . ASP C 1 241 ? -17.677 20.238 81.769 1.00 19.58 241 ASP C O 1
ATOM 6646 N N . THR C 1 242 ? -17.250 18.076 81.344 1.00 19.08 242 THR C N 1
ATOM 6647 C CA . THR C 1 242 ? -16.071 18.358 80.508 1.00 19.47 242 THR C CA 1
ATOM 6648 C C . THR C 1 242 ? -16.379 19.155 79.250 1.00 19.43 242 THR C C 1
ATOM 6649 O O . THR C 1 242 ? -15.472 19.663 78.602 1.00 19.85 242 THR C O 1
ATOM 6653 N N . VAL C 1 243 ? -17.656 19.219 78.896 1.00 18.98 243 VAL C N 1
ATOM 6654 C CA . VAL C 1 243 ? -18.124 19.956 77.730 1.00 18.96 243 VAL C CA 1
ATOM 6655 C C . VAL C 1 243 ? -18.759 21.288 78.166 1.00 19.16 243 VAL C C 1
ATOM 6656 O O . VAL C 1 243 ? -18.815 22.235 77.381 1.00 19.50 243 VAL C O 1
ATOM 6660 N N . GLY C 1 244 ? -19.234 21.351 79.411 1.00 19.00 244 GLY C N 1
ATOM 6661 C CA . GLY C 1 244 ? -19.722 22.592 80.019 1.00 19.23 244 GLY C CA 1
ATOM 6662 C C . GLY C 1 244 ? -21.224 22.850 79.942 1.00 18.88 244 GLY C C 1
ATOM 6663 O O . GLY C 1 244 ? -21.656 23.976 80.199 1.00 19.20 244 GLY C O 1
ATOM 6664 N N . TRP C 1 245 ? -22.019 21.830 79.607 1.00 18.24 245 TRP C N 1
ATOM 6665 C CA . TRP C 1 245 ? -23.473 22.001 79.409 1.00 17.96 245 TRP C CA 1
ATOM 6666 C C . TRP C 1 245 ? -24.330 21.581 80.613 1.00 17.72 245 TRP C C 1
ATOM 6667 O O . TRP C 1 245 ? -25.560 21.621 80.541 1.00 17.49 245 TRP C O 1
ATOM 6678 N N . THR C 1 246 ? -23.690 21.180 81.706 1.00 17.80 246 THR C N 1
ATOM 6679 C CA . THR C 1 246 ? -24.394 20.569 82.837 1.00 17.62 246 THR C CA 1
ATOM 6680 C C . THR C 1 246 ? -25.638 21.334 83.304 1.00 17.70 246 THR C C 1
ATOM 6681 O O . THR C 1 246 ? -26.736 20.770 83.341 1.00 17.37 246 THR C O 1
ATOM 6685 N N . GLU C 1 247 ? -25.478 22.609 83.649 1.00 18.16 247 GLU C N 1
ATOM 6686 C CA . GLU C 1 247 ? -26.595 23.367 84.211 1.00 18.32 247 GLU C CA 1
ATOM 6687 C C . GLU C 1 247 ? -27.732 23.520 83.201 1.00 18.08 247 GLU C C 1
ATOM 6688 O O . GLU C 1 247 ? -28.900 23.399 83.562 1.00 17.98 247 GLU C O 1
ATOM 6694 N N . GLU C 1 248 ? -27.400 23.744 81.936 1.00 18.04 248 GLU C N 1
ATOM 6695 C CA . GLU C 1 248 ? -28.433 23.858 80.905 1.00 17.89 248 GLU C CA 1
ATOM 6696 C C . GLU C 1 248 ? -29.196 22.548 80.679 1.00 17.24 248 GLU C C 1
ATOM 6697 O O . GLU C 1 248 ? -30.379 22.582 80.354 1.00 17.16 248 GLU C O 1
ATOM 6703 N N . VAL C 1 249 ? -28.527 21.406 80.860 1.00 16.81 249 VAL C N 1
ATOM 6704 C CA . VAL C 1 249 ? -29.187 20.102 80.789 1.00 16.27 249 VAL C CA 1
ATOM 6705 C C . VAL C 1 249 ? -30.126 19.980 81.979 1.00 16.22 249 VAL C C 1
ATOM 6706 O O . VAL C 1 249 ? -31.299 19.654 81.814 1.00 16.08 249 VAL C O 1
ATOM 6710 N N . LYS C 1 250 ? -29.605 20.251 83.177 1.00 16.39 250 LYS C N 1
ATOM 6711 C CA . LYS C 1 250 ? -30.414 20.239 84.403 1.00 16.42 250 LYS C CA 1
ATOM 6712 C C . LYS C 1 250 ? -31.675 21.096 84.278 1.00 16.59 250 LYS C C 1
ATOM 6713 O O . LYS C 1 250 ? -32.748 20.705 84.749 1.00 16.51 250 LYS C O 1
ATOM 6719 N N . THR C 1 251 ? -31.550 22.261 83.648 1.00 16.89 251 THR C N 1
ATOM 6720 C CA . THR C 1 251 ? -32.710 23.112 83.409 1.00 17.14 251 THR C CA 1
ATOM 6721 C C . THR C 1 251 ? -33.684 22.370 82.503 1.00 16.89 251 THR C C 1
ATOM 6722 O O . THR C 1 251 ? -34.894 22.383 82.733 1.00 16.93 251 THR C O 1
ATOM 6726 N N . PHE C 1 252 ? -33.140 21.711 81.485 1.00 16.71 252 PHE C N 1
ATOM 6727 C CA . PHE C 1 252 ? -33.938 20.946 80.533 1.00 16.56 252 PHE C CA 1
ATOM 6728 C C . PHE C 1 252 ? -34.638 19.787 81.241 1.00 16.33 252 PHE C C 1
ATOM 6729 O O . PHE C 1 252 ? -35.807 19.513 80.978 1.00 16.31 252 PHE C O 1
ATOM 6737 N N . LEU C 1 253 ? -33.920 19.131 82.152 1.00 16.26 253 LEU C N 1
ATOM 6738 C CA . LEU C 1 253 ? -34.482 18.072 82.993 1.00 16.14 253 LEU C CA 1
ATOM 6739 C C . LEU C 1 253 ? -35.707 18.522 83.782 1.00 16.49 253 LEU C C 1
ATOM 6740 O O . LEU C 1 253 ? -36.741 17.854 83.761 1.00 16.37 253 LEU C O 1
ATOM 6745 N N . ARG C 1 254 ? -35.586 19.649 84.478 1.00 16.99 254 ARG C N 1
ATOM 6746 C CA . ARG C 1 254 ? -36.681 20.148 85.308 1.00 17.41 254 ARG C CA 1
ATOM 6747 C C . ARG C 1 254 ? -37.874 20.577 84.451 1.00 17.70 254 ARG C C 1
ATOM 6748 O O . ARG C 1 254 ? -39.029 20.350 84.823 1.00 17.81 254 ARG C O 1
ATOM 6756 N N . TYR C 1 255 ? -37.589 21.173 83.298 1.00 17.95 255 TYR C N 1
ATOM 6757 C CA . TYR C 1 255 ? -38.631 21.562 82.341 1.00 18.30 255 TYR C CA 1
ATOM 6758 C C . TYR C 1 255 ? -39.492 20.360 81.919 1.00 18.12 255 TYR C C 1
ATOM 6759 O O . TYR C 1 255 ? -40.720 20.444 81.889 1.00 18.31 255 TYR C O 1
ATOM 6768 N N . ASN C 1 256 ? -38.836 19.244 81.616 1.00 17.90 256 ASN C N 1
ATOM 6769 C CA . ASN C 1 256 ? -39.522 18.004 81.226 1.00 17.78 256 ASN C CA 1
ATOM 6770 C C . ASN C 1 256 ? -40.113 17.228 82.408 1.00 17.88 256 ASN C C 1
ATOM 6771 O O . ASN C 1 256 ? -40.999 16.399 82.224 1.00 17.78 256 ASN C O 1
ATOM 6776 N N . ALA C 1 257 ? -39.610 17.488 83.614 1.00 18.20 257 ALA C N 1
ATOM 6777 C CA . ALA C 1 257 ? -40.181 16.902 84.828 1.00 18.47 257 ALA C CA 1
ATOM 6778 C C . ALA C 1 257 ? -41.588 17.447 85.067 1.00 19.09 257 ALA C C 1
ATOM 6779 O O . ALA C 1 257 ? -42.480 16.715 85.492 1.00 19.17 257 ALA C O 1
ATOM 6781 N N . ASN C 1 258 ? -41.775 18.734 84.788 1.00 19.76 258 ASN C N 1
ATOM 6782 C CA . ASN C 1 258 ? -43.092 19.355 84.853 1.00 20.46 258 ASN C CA 1
ATOM 6783 C C . ASN C 1 258 ? -44.063 18.721 83.871 1.00 20.81 258 ASN C C 1
ATOM 6784 O O . ASN C 1 258 ? -45.244 18.572 84.179 1.00 21.17 258 ASN C O 1
ATOM 6789 N N . LYS C 1 259 ? -43.569 18.363 82.688 1.00 21.00 259 LYS C N 1
ATOM 6790 C CA . LYS C 1 259 ? -44.405 17.722 81.670 1.00 21.36 259 LYS C CA 1
ATOM 6791 C C . LYS C 1 259 ? -44.823 16.318 82.090 1.00 21.45 259 LYS C C 1
ATOM 6792 O O . LYS C 1 259 ? -45.949 15.905 81.826 1.00 21.66 259 LYS C O 1
ATOM 6798 N N . ALA C 1 260 ? -43.912 15.588 82.730 1.00 21.54 260 ALA C N 1
ATOM 6799 C CA . ALA C 1 260 ? -44.215 14.249 83.226 1.00 21.79 260 ALA C CA 1
ATOM 6800 C C . ALA C 1 260 ? -45.316 14.321 84.280 1.00 22.57 260 ALA C C 1
ATOM 6801 O O . ALA C 1 260 ? -46.268 13.544 84.239 1.00 22.65 260 ALA C O 1
ATOM 6803 N N . LEU C 1 261 ? -45.175 15.264 85.211 1.00 23.33 261 LEU C N 1
ATOM 6804 C CA . LEU C 1 261 ? -46.202 15.543 86.223 1.00 24.25 261 LEU C CA 1
ATOM 6805 C C . LEU C 1 261 ? -47.522 15.969 85.580 1.00 25.32 261 LEU C C 1
ATOM 6806 O O . LEU C 1 261 ? -48.594 15.530 86.000 1.00 25.60 261 LEU C O 1
ATOM 6811 N N . MET C 1 262 ? -47.427 16.818 84.560 1.00 26.35 262 MET C N 1
ATOM 6812 C CA . MET C 1 262 ? -48.589 17.265 83.787 1.00 27.64 262 MET C CA 1
ATOM 6813 C C . MET C 1 262 ? -49.390 16.078 83.246 1.00 27.28 262 MET C C 1
ATOM 6814 O O . MET C 1 262 ? -50.607 16.032 83.401 1.00 27.67 262 MET C O 1
ATOM 6819 N N . ASN C 1 263 ? -48.699 15.125 82.615 1.00 26.56 263 ASN C N 1
ATOM 6820 C CA . ASN C 1 263 ? -49.339 13.924 82.047 1.00 26.39 263 ASN C CA 1
ATOM 6821 C C . ASN C 1 263 ? -50.039 13.051 83.092 1.00 26.46 263 ASN C C 1
ATOM 6822 O O . ASN C 1 263 ? -51.009 12.357 82.782 1.00 26.68 263 ASN C O 1
ATOM 6827 N N . LEU C 1 264 ? -49.538 13.083 84.323 1.00 26.10 264 LEU C N 1
ATOM 6828 C CA . LEU C 1 264 ? -50.121 12.313 85.410 1.00 26.29 264 LEU C CA 1
ATOM 6829 C C . LEU C 1 264 ? -51.206 13.116 86.142 1.00 26.96 264 LEU C C 1
ATOM 6830 O O . LEU C 1 264 ? -51.669 12.707 87.208 1.00 27.32 264 LEU C O 1
ATOM 6835 N N . GLY C 1 265 ? -51.610 14.250 85.567 1.00 27.28 265 GLY C N 1
ATOM 6836 C CA . GLY C 1 265 ? -52.681 15.079 86.121 1.00 27.89 265 GLY C CA 1
ATOM 6837 C C . GLY C 1 265 ? -52.286 15.840 87.371 1.00 28.08 265 GLY C C 1
ATOM 6838 O O . GLY C 1 265 ? -53.128 16.109 88.225 1.00 28.54 265 GLY C O 1
ATOM 6839 N N . GLN C 1 266 ? -51.007 16.197 87.468 1.00 27.90 266 GLN C N 1
ATOM 6840 C CA . GLN C 1 266 ? -50.455 16.850 88.653 1.00 28.08 266 GLN C CA 1
ATOM 6841 C C . GLN C 1 266 ? -49.878 18.213 88.311 1.00 28.27 266 GLN C C 1
ATOM 6842 O O . GLN C 1 266 ? -49.508 18.476 87.172 1.00 27.83 266 GLN C O 1
ATOM 6848 N N . ASP C 1 267 ? -49.796 19.076 89.316 1.00 29.15 267 ASP C N 1
ATOM 6849 C CA . ASP C 1 267 ? -49.266 20.422 89.127 1.00 29.56 267 ASP C CA 1
ATOM 6850 C C . ASP C 1 267 ? -47.753 20.383 88.914 1.00 29.21 267 ASP C C 1
ATOM 6851 O O . ASP C 1 267 ? -47.088 19.424 89.328 1.00 28.85 267 ASP C O 1
ATOM 6856 N N . PRO C 1 268 ? -47.204 21.416 88.253 1.00 29.29 268 PRO C N 1
ATOM 6857 C CA . PRO C 1 268 ? -45.753 21.527 88.115 1.00 28.95 268 PRO C CA 1
ATOM 6858 C C . PRO C 1 268 ? -45.041 21.610 89.458 1.00 28.86 268 PRO C C 1
ATOM 6859 O O . PRO C 1 268 ? -45.629 22.031 90.453 1.00 29.46 268 PRO C O 1
ATOM 6863 N N . LEU C 1 269 ? -43.781 21.200 89.466 1.00 28.34 269 LEU C N 1
ATOM 6864 C CA . LEU C 1 269 ? -42.956 21.172 90.668 1.00 28.13 269 LEU C CA 1
ATOM 6865 C C . LEU C 1 269 ? -41.865 22.244 90.614 1.00 27.86 269 LEU C C 1
ATOM 6866 O O . LEU C 1 269 ? -41.537 22.854 91.633 1.00 28.19 269 LEU C O 1
ATOM 6871 N N . PHE C 1 270 ? -41.304 22.458 89.421 1.00 27.14 270 PHE C N 1
ATOM 6872 C CA . PHE C 1 270 ? -40.211 23.404 89.214 1.00 26.81 270 PHE C CA 1
ATOM 6873 C C . PHE C 1 270 ? -40.695 24.620 88.431 1.00 27.19 270 PHE C C 1
ATOM 6874 O O . PHE C 1 270 ? -41.695 24.542 87.714 1.00 27.08 270 PHE C O 1
ATOM 6882 N N . PRO C 1 271 ? -39.993 25.758 88.577 1.00 27.66 271 PRO C N 1
ATOM 6883 C CA . PRO C 1 271 ? -40.369 26.961 87.836 1.00 28.16 271 PRO C CA 1
ATOM 6884 C C . PRO C 1 271 ? -39.901 26.959 86.376 1.00 28.12 271 PRO C C 1
ATOM 6885 O O . PRO C 1 271 ? -40.390 27.757 85.578 1.00 28.67 271 PRO C O 1
ATOM 6889 N N . ASP C 1 272 ? -38.982 26.063 86.026 1.00 27.70 272 ASP C N 1
ATOM 6890 C CA . ASP C 1 272 ? -38.337 26.100 84.711 1.00 27.65 272 ASP C CA 1
ATOM 6891 C C . ASP C 1 272 ? -39.344 26.073 83.563 1.00 27.93 272 ASP C C 1
ATOM 6892 O O . ASP C 1 272 ? -40.284 25.278 83.560 1.00 27.87 272 ASP C O 1
ATOM 6897 N N . SER C 1 273 ? -39.125 26.949 82.590 1.00 28.62 273 SER C N 1
ATOM 6898 C CA . SER C 1 273 ? -40.047 27.153 81.479 1.00 29.10 273 SER C CA 1
ATOM 6899 C C . SER C 1 273 ? -39.310 26.950 80.160 1.00 28.98 273 SER C C 1
ATOM 6900 O O . SER C 1 273 ? -38.086 26.843 80.142 1.00 28.77 273 SER C O 1
ATOM 6903 N N . ALA C 1 274 ? -40.053 26.899 79.058 1.00 29.30 274 ALA C N 1
ATOM 6904 C CA . ALA C 1 274 ? -39.448 26.800 77.724 1.00 29.55 274 ALA C CA 1
ATOM 6905 C C . ALA C 1 274 ? -38.446 27.933 77.465 1.00 30.41 274 ALA C C 1
ATOM 6906 O O . ALA C 1 274 ? -37.414 27.727 76.820 1.00 30.21 274 ALA C O 1
ATOM 6908 N N . ASP C 1 275 ? -38.758 29.123 77.979 1.00 31.56 275 ASP C N 1
ATOM 6909 C CA . ASP C 1 275 ? -37.893 30.298 77.827 1.00 32.48 275 ASP C CA 1
ATOM 6910 C C . ASP C 1 275 ? -36.555 30.176 78.574 1.00 31.96 275 ASP C C 1
ATOM 6911 O O . ASP C 1 275 ? -35.583 30.854 78.228 1.00 32.25 275 ASP C O 1
ATOM 6916 N N . ASP C 1 276 ? -36.508 29.309 79.584 1.00 31.04 276 ASP C N 1
ATOM 6917 C CA . ASP C 1 276 ? -35.300 29.103 80.386 1.00 30.45 276 ASP C CA 1
ATOM 6918 C C . ASP C 1 276 ? -34.348 28.079 79.776 1.00 29.33 276 ASP C C 1
ATOM 6919 O O . ASP C 1 276 ? -33.170 28.039 80.128 1.00 29.05 276 ASP C O 1
ATOM 6924 N N . VAL C 1 277 ? -34.856 27.256 78.866 1.00 28.53 277 VAL C N 1
ATOM 6925 C CA . VAL C 1 277 ? -34.039 26.234 78.220 1.00 27.90 277 VAL C CA 1
ATOM 6926 C C . VAL C 1 277 ? -33.185 26.881 77.134 1.00 28.08 277 VAL C C 1
ATOM 6927 O O . VAL C 1 277 ? -33.617 27.842 76.494 1.00 28.58 277 VAL C O 1
ATOM 6931 N N . ASN C 1 278 ? -31.979 26.348 76.937 1.00 27.70 278 ASN C N 1
ATOM 6932 C CA . ASN C 1 278 ? -31.076 26.818 75.889 1.00 27.99 278 ASN C CA 1
ATOM 6933 C C . ASN C 1 278 ? -31.836 26.960 74.567 1.00 28.07 278 ASN C C 1
ATOM 6934 O O . ASN C 1 278 ? -32.500 26.020 74.130 1.00 27.54 278 ASN C O 1
ATOM 6939 N N . PRO C 1 279 ? -31.742 28.138 73.925 1.00 28.64 279 PRO C N 1
ATOM 6940 C CA . PRO C 1 279 ? -32.628 28.410 72.787 1.00 29.04 279 PRO C CA 1
ATOM 6941 C C . PRO C 1 279 ? -32.353 27.534 71.560 1.00 28.89 279 PRO C C 1
ATOM 6942 O O . PRO C 1 279 ? -33.276 27.232 70.803 1.00 28.96 279 PRO C O 1
ATOM 6946 N N . ILE C 1 280 ? -31.096 27.138 71.375 1.00 28.83 280 ILE C N 1
ATOM 6947 C CA . ILE C 1 280 ? -30.702 26.268 70.265 1.00 28.74 280 ILE C CA 1
ATOM 6948 C C . ILE C 1 280 ? -31.357 24.887 70.414 1.00 28.35 280 ILE C C 1
ATOM 6949 O O . ILE C 1 280 ? -31.883 24.339 69.450 1.00 28.25 280 ILE C O 1
ATOM 6954 N N . VAL C 1 281 ? -31.330 24.343 71.629 1.00 28.33 281 VAL C N 1
ATOM 6955 C CA . VAL C 1 281 ? -31.981 23.065 71.930 1.00 28.24 281 VAL C CA 1
ATOM 6956 C C . VAL C 1 281 ? -33.492 23.159 71.756 1.00 29.28 281 VAL C C 1
ATOM 6957 O O . VAL C 1 281 ? -34.127 22.226 71.255 1.00 29.15 281 VAL C O 1
ATOM 6961 N N . MET C 1 282 ? -34.063 24.284 72.174 1.00 30.92 282 MET C N 1
ATOM 6962 C CA . MET C 1 282 ? -35.501 24.504 72.050 1.00 32.11 282 MET C CA 1
ATOM 6963 C C . MET C 1 282 ? -35.889 24.612 70.580 1.00 33.81 282 MET C C 1
ATOM 6964 O O . MET C 1 282 ? -36.935 24.115 70.166 1.00 33.80 282 MET C O 1
ATOM 6969 N N . ASN C 1 283 ? -35.030 25.264 69.801 1.00 35.94 283 ASN C N 1
ATOM 6970 C CA . ASN C 1 283 ? -35.179 25.329 68.351 1.00 38.14 283 ASN C CA 1
ATOM 6971 C C . ASN C 1 283 ? -35.155 23.931 67.719 1.00 38.52 283 ASN C C 1
ATOM 6972 O O . ASN C 1 283 ? -35.930 23.639 66.802 1.00 38.60 283 ASN C O 1
ATOM 6977 N N . GLY C 1 284 ? -34.269 23.075 68.224 1.00 38.86 284 GLY C N 1
ATOM 6978 C CA . GLY C 1 284 ? -34.194 21.680 67.795 1.00 38.81 284 GLY C CA 1
ATOM 6979 C C . GLY C 1 284 ? -35.496 20.910 67.966 1.00 38.91 284 GLY C C 1
ATOM 6980 O O . GLY C 1 284 ? -35.787 20.015 67.180 1.00 38.73 284 GLY C O 1
ATOM 6981 N N . ILE C 1 285 ? -36.278 21.252 68.988 1.00 39.67 285 ILE C N 1
ATOM 6982 C CA . ILE C 1 285 ? -37.570 20.602 69.222 1.00 40.23 285 ILE C CA 1
ATOM 6983 C C . ILE C 1 285 ? -38.639 21.106 68.247 1.00 41.85 285 ILE C C 1
ATOM 6984 O O . ILE C 1 285 ? -39.446 20.321 67.751 1.00 41.97 285 ILE C O 1
ATOM 6989 N N . SER C 1 286 ? -38.643 22.409 67.975 1.00 43.61 286 SER C N 1
ATOM 6990 C CA . SER C 1 286 ? -39.666 23.019 67.119 1.00 45.50 286 SER C CA 1
ATOM 6991 C C . SER C 1 286 ? -39.561 22.575 65.653 1.00 46.16 286 SER C C 1
ATOM 6992 O O . SER C 1 286 ? -38.486 22.594 65.050 1.00 46.33 286 SER C O 1
ATOM 6995 N N . THR D 1 3 ? -23.221 -5.248 87.253 1.00 21.62 3 THR D N 1
ATOM 6996 C CA . THR D 1 3 ? -24.129 -5.157 86.066 1.00 20.94 3 THR D CA 1
ATOM 6997 C C . THR D 1 3 ? -25.515 -5.783 86.338 1.00 20.76 3 THR D C 1
ATOM 6998 O O . THR D 1 3 ? -25.644 -6.989 86.550 1.00 20.79 3 THR D O 1
ATOM 7002 N N . TYR D 1 4 ? -26.542 -4.938 86.332 1.00 20.60 4 TYR D N 1
ATOM 7003 C CA . TYR D 1 4 ? -27.912 -5.363 86.589 1.00 20.52 4 TYR D CA 1
ATOM 7004 C C . TYR D 1 4 ? -28.648 -5.706 85.296 1.00 19.75 4 TYR D C 1
ATOM 7005 O O . TYR D 1 4 ? -29.312 -6.734 85.215 1.00 19.66 4 TYR D O 1
ATOM 7014 N N . TYR D 1 5 ? -28.531 -4.842 84.289 1.00 19.19 5 TYR D N 1
ATOM 7015 C CA . TYR D 1 5 ? -29.313 -4.976 83.064 1.00 18.51 5 TYR D CA 1
ATOM 7016 C C . TYR D 1 5 ? -28.444 -4.704 81.848 1.00 17.95 5 TYR D C 1
ATOM 7017 O O . TYR D 1 5 ? -27.562 -3.849 81.903 1.00 18.10 5 TYR D O 1
ATOM 7026 N N . LYS D 1 6 ? -28.691 -5.433 80.759 1.00 17.28 6 LYS D N 1
ATOM 7027 C CA . LYS D 1 6 ? -27.876 -5.316 79.542 1.00 16.81 6 LYS D CA 1
ATOM 7028 C C . LYS D 1 6 ? -28.637 -4.635 78.410 1.00 16.19 6 LYS D C 1
ATOM 7029 O O . LYS D 1 6 ? -29.824 -4.892 78.197 1.00 15.97 6 LYS D O 1
ATOM 7035 N N . ALA D 1 7 ? -27.931 -3.770 77.689 1.00 15.85 7 ALA D N 1
ATOM 7036 C CA . ALA D 1 7 ? -28.476 -3.118 76.501 1.00 15.38 7 ALA D CA 1
ATOM 7037 C C . ALA D 1 7 ? -28.456 -4.065 75.291 1.00 14.92 7 ALA D C 1
ATOM 7038 O O . ALA D 1 7 ? -27.466 -4.764 75.048 1.00 14.93 7 ALA D O 1
ATOM 7040 N N . ILE D 1 8 ? -29.549 -4.085 74.536 1.00 14.49 8 ILE D N 1
ATOM 7041 C CA . ILE D 1 8 ? -29.623 -4.918 73.341 1.00 14.16 8 ILE D CA 1
ATOM 7042 C C . ILE D 1 8 ? -28.729 -4.333 72.251 1.00 14.12 8 ILE D C 1
ATOM 7043 O O . ILE D 1 8 ? -28.827 -3.156 71.920 1.00 14.16 8 ILE D O 1
ATOM 7048 N N . ASN D 1 9 ? -27.848 -5.171 71.717 1.00 14.08 9 ASN D N 1
ATOM 7049 C CA . ASN D 1 9 ? -26.865 -4.761 70.724 1.00 14.15 9 ASN D CA 1
ATOM 7050 C C . ASN D 1 9 ? -27.085 -5.513 69.415 1.00 14.04 9 ASN D C 1
ATOM 7051 O O . ASN D 1 9 ? -26.893 -6.735 69.347 1.00 14.02 9 ASN D O 1
ATOM 7056 N N . TRP D 1 10 ? -27.470 -4.772 68.378 1.00 14.03 10 TRP D N 1
ATOM 7057 C CA . TRP D 1 10 ? -27.747 -5.357 67.066 1.00 14.03 10 TRP D CA 1
ATOM 7058 C C . TRP D 1 10 ? -26.492 -5.559 66.202 1.00 14.31 10 TRP D C 1
ATOM 7059 O O . TRP D 1 10 ? -26.567 -6.182 65.148 1.00 14.39 10 TRP D O 1
ATOM 7070 N N . ASN D 1 11 ? -25.354 -5.027 66.647 1.00 14.54 11 ASN D N 1
ATOM 7071 C CA . ASN D 1 11 ? -24.049 -5.356 66.068 1.00 14.87 11 ASN D CA 1
ATOM 7072 C C . ASN D 1 11 ? -23.312 -6.394 66.914 1.00 14.97 11 ASN D C 1
ATOM 7073 O O . ASN D 1 11 ? -22.082 -6.457 66.895 1.00 15.23 11 ASN D O 1
ATOM 7078 N N . ALA D 1 12 ? -24.064 -7.183 67.678 1.00 14.86 12 ALA D N 1
ATOM 7079 C CA . ALA D 1 12 ? -23.531 -8.362 68.371 1.00 15.01 12 ALA D CA 1
ATOM 7080 C C . ALA D 1 12 ? -24.610 -9.442 68.354 1.00 14.96 12 ALA D C 1
ATOM 7081 O O . ALA D 1 12 ? -24.953 -10.043 69.383 1.00 14.90 12 ALA D O 1
ATOM 7083 N N . ILE D 1 13 ? -25.146 -9.661 67.158 1.00 15.10 13 ILE D N 1
ATOM 7084 C CA . ILE D 1 13 ? -26.203 -10.632 66.916 1.00 15.13 13 ILE D CA 1
ATOM 7085 C C . ILE D 1 13 ? -25.709 -12.056 67.234 1.00 15.37 13 ILE D C 1
ATOM 7086 O O . ILE D 1 13 ? -24.554 -12.404 66.952 1.00 15.60 13 ILE D O 1
ATOM 7091 N N . GLU D 1 14 ? -26.586 -12.860 67.839 1.00 15.42 14 GLU D N 1
ATOM 7092 C CA . GLU D 1 14 ? -26.240 -14.205 68.330 1.00 15.67 14 GLU D CA 1
ATOM 7093 C C . GLU D 1 14 ? -26.905 -15.338 67.532 1.00 15.86 14 GLU D C 1
ATOM 7094 O O . GLU D 1 14 ? -26.477 -16.490 67.617 1.00 16.03 14 GLU D O 1
ATOM 7100 N N . ASP D 1 15 ? -27.961 -15.008 66.788 1.00 15.90 15 ASP D N 1
ATOM 7101 C CA . ASP D 1 15 ? -28.600 -15.934 65.844 1.00 16.18 15 ASP D CA 1
ATOM 7102 C C . ASP D 1 15 ? -29.057 -15.103 64.646 1.00 16.31 15 ASP D C 1
ATOM 7103 O O . ASP D 1 15 ? -29.891 -14.209 64.792 1.00 16.15 15 ASP D O 1
ATOM 7108 N N . VAL D 1 16 ? -28.506 -15.386 63.468 1.00 16.74 16 VAL D N 1
ATOM 7109 C CA . VAL D 1 16 ? -28.730 -14.528 62.297 1.00 16.96 16 VAL D CA 1
ATOM 7110 C C . VAL D 1 16 ? -30.176 -14.559 61.800 1.00 17.17 16 VAL D C 1
ATOM 7111 O O . VAL D 1 16 ? -30.593 -13.672 61.056 1.00 17.25 16 VAL D O 1
ATOM 7115 N N . ILE D 1 17 ? -30.936 -15.571 62.218 1.00 17.47 17 ILE D N 1
ATOM 7116 C CA . ILE D 1 17 ? -32.332 -15.712 61.802 1.00 17.79 17 ILE D CA 1
ATOM 7117 C C . ILE D 1 17 ? -33.225 -14.698 62.536 1.00 17.77 17 ILE D C 1
ATOM 7118 O O . ILE D 1 17 ? -34.243 -14.268 61.998 1.00 17.84 17 ILE D O 1
ATOM 7123 N N . ASP D 1 18 ? -32.839 -14.317 63.754 1.00 17.90 18 ASP D N 1
ATOM 7124 C CA . ASP D 1 18 ? -33.486 -13.201 64.454 1.00 17.97 18 ASP D CA 1
ATOM 7125 C C . ASP D 1 18 ? -33.385 -11.946 63.594 1.00 18.28 18 ASP D C 1
ATOM 7126 O O . ASP D 1 18 ? -34.369 -11.227 63.398 1.00 18.26 18 ASP D O 1
ATOM 7131 N N . LYS D 1 19 ? -32.172 -11.699 63.097 1.00 18.77 19 LYS D N 1
ATOM 7132 C CA . LYS D 1 19 ? -31.869 -10.560 62.241 1.00 19.19 19 LYS D CA 1
ATOM 7133 C C . LYS D 1 19 ? -32.736 -10.566 60.986 1.00 19.69 19 LYS D C 1
ATOM 7134 O O . LYS D 1 19 ? -33.433 -9.594 60.716 1.00 19.79 19 LYS D O 1
ATOM 7140 N N . SER D 1 20 ? -32.705 -11.662 60.233 1.00 20.29 20 SER D N 1
ATOM 7141 C CA . SER D 1 20 ? -33.452 -11.753 58.974 1.00 20.90 20 SER D CA 1
ATOM 7142 C C . SER D 1 20 ? -34.976 -11.700 59.160 1.00 21.07 20 SER D C 1
ATOM 7143 O O . SER D 1 20 ? -35.690 -11.106 58.343 1.00 21.32 20 SER D O 1
ATOM 7146 N N . THR D 1 21 ? -35.470 -12.321 60.227 1.00 21.09 21 THR D N 1
ATOM 7147 C CA . THR D 1 21 ? -36.900 -12.320 60.509 1.00 21.29 21 THR D CA 1
ATOM 7148 C C . THR D 1 21 ? -37.394 -10.937 60.957 1.00 21.47 21 THR D C 1
ATOM 7149 O O . THR D 1 21 ? -38.528 -10.565 60.658 1.00 21.70 21 THR D O 1
ATOM 7153 N N . TRP D 1 22 ? -36.559 -10.182 61.671 1.00 21.62 22 TRP D N 1
ATOM 7154 C CA . TRP D 1 22 ? -36.903 -8.803 62.016 1.00 21.80 22 TRP D CA 1
ATOM 7155 C C . TRP D 1 22 ? -36.961 -7.956 60.754 1.00 22.51 22 TRP D C 1
ATOM 7156 O O . TRP D 1 22 ? -37.893 -7.174 60.577 1.00 22.65 22 TRP D O 1
ATOM 7167 N N . GLU D 1 23 ? -35.955 -8.101 59.890 1.00 23.33 23 GLU D N 1
ATOM 7168 C CA . GLU D 1 23 ? -35.907 -7.360 58.625 1.00 24.10 23 GLU D CA 1
ATOM 7169 C C . GLU D 1 23 ? -37.174 -7.590 57.816 1.00 24.45 23 GLU D C 1
ATOM 7170 O O . GLU D 1 23 ? -37.776 -6.642 57.322 1.00 24.44 23 GLU D O 1
ATOM 7176 N N . LYS D 1 24 ? -37.573 -8.854 57.696 1.00 24.74 24 LYS D N 1
ATOM 7177 C CA . LYS D 1 24 ? -38.710 -9.222 56.856 1.00 25.35 24 LYS D CA 1
ATOM 7178 C C . LYS D 1 24 ? -40.047 -8.823 57.481 1.00 25.12 24 LYS D C 1
ATOM 7179 O O . LYS D 1 24 ? -40.888 -8.222 56.814 1.00 25.36 24 LYS D O 1
ATOM 7185 N N . LEU D 1 25 ? -40.236 -9.154 58.755 1.00 24.77 25 LEU D N 1
ATOM 7186 C CA . LEU D 1 25 ? -41.501 -8.881 59.441 1.00 24.80 25 LEU D CA 1
ATOM 7187 C C . LEU D 1 25 ? -41.829 -7.392 59.567 1.00 24.87 25 LEU D C 1
ATOM 7188 O O . LEU D 1 25 ? -42.982 -7.001 59.404 1.00 25.06 25 LEU D O 1
ATOM 7193 N N . THR D 1 26 ? -40.825 -6.571 59.854 1.00 24.96 26 THR D N 1
ATOM 7194 C CA . THR D 1 26 ? -41.027 -5.121 59.937 1.00 25.30 26 THR D CA 1
ATOM 7195 C C . THR D 1 26 ? -41.187 -4.471 58.558 1.00 25.98 26 THR D C 1
ATOM 7196 O O . THR D 1 26 ? -41.915 -3.488 58.413 1.00 26.07 26 THR D O 1
ATOM 7200 N N . GLU D 1 27 ? -40.503 -5.012 57.552 1.00 26.63 27 GLU D N 1
ATOM 7201 C CA . GLU D 1 27 ? -40.624 -4.501 56.184 1.00 27.27 27 GLU D CA 1
ATOM 7202 C C . GLU D 1 27 ? -41.957 -4.889 55.543 1.00 27.50 27 GLU D C 1
ATOM 7203 O O . GLU D 1 27 ? -42.398 -4.249 54.598 1.00 27.90 27 GLU D O 1
ATOM 7209 N N . GLN D 1 28 ? -42.608 -5.913 56.082 1.00 27.53 28 GLN D N 1
ATOM 7210 C CA . GLN D 1 28 ? -43.948 -6.304 55.636 1.00 28.00 28 GLN D CA 1
ATOM 7211 C C . GLN D 1 28 ? -45.064 -5.520 56.343 1.00 28.17 28 GLN D C 1
ATOM 7212 O O . GLN D 1 28 ? -46.241 -5.778 56.118 1.00 28.57 28 GLN D O 1
ATOM 7218 N N . PHE D 1 29 ? -44.697 -4.561 57.186 1.00 28.21 29 PHE D N 1
ATOM 7219 C CA . PHE D 1 29 ? -45.674 -3.738 57.905 1.00 28.44 29 PHE D CA 1
ATOM 7220 C C . PHE D 1 29 ? -46.820 -3.273 57.002 1.00 29.16 29 PHE D C 1
ATOM 7221 O O . PHE D 1 29 ? -46.586 -2.770 55.906 1.00 29.49 29 PHE D O 1
ATOM 7229 N N . TRP D 1 30 ? -48.054 -3.437 57.474 1.00 29.65 30 TRP D N 1
ATOM 7230 C CA . TRP D 1 30 ? -49.237 -3.029 56.718 1.00 30.50 30 TRP D CA 1
ATOM 7231 C C . TRP D 1 30 ? -50.381 -2.653 57.651 1.00 31.60 30 TRP D C 1
ATOM 7232 O O . TRP D 1 30 ? -50.482 -3.186 58.758 1.00 31.34 30 TRP D O 1
ATOM 7243 N N . LEU D 1 31 ? -51.244 -1.746 57.195 1.00 33.40 31 LEU D N 1
ATOM 7244 C CA . LEU D 1 31 ? -52.444 -1.373 57.940 1.00 34.85 31 LEU D CA 1
ATOM 7245 C C . LEU D 1 31 ? -53.692 -1.595 57.105 1.00 37.10 31 LEU D C 1
ATOM 7246 O O . LEU D 1 31 ? -53.716 -1.273 55.917 1.00 37.74 31 LEU D O 1
ATOM 7251 N N . ASP D 1 32 ? -54.720 -2.149 57.748 1.00 39.54 32 ASP D N 1
ATOM 7252 C CA . ASP D 1 32 ? -56.043 -2.360 57.143 1.00 41.89 32 ASP D CA 1
ATOM 7253 C C . ASP D 1 32 ? -56.650 -1.082 56.566 1.00 43.79 32 ASP D C 1
ATOM 7254 O O . ASP D 1 32 ? -57.337 -1.123 55.545 1.00 44.43 32 ASP D O 1
ATOM 7259 N N . THR D 1 33 ? -56.384 0.043 57.225 1.00 45.71 33 THR D N 1
ATOM 7260 C CA . THR D 1 33 ? -56.897 1.351 56.811 1.00 47.84 33 THR D CA 1
ATOM 7261 C C . THR D 1 33 ? -56.416 1.775 55.412 1.00 50.13 33 THR D C 1
ATOM 7262 O O . THR D 1 33 ? -57.103 2.532 54.722 1.00 50.91 33 THR D O 1
ATOM 7266 N N . ARG D 1 34 ? -55.244 1.290 55.003 1.00 52.19 34 ARG D N 1
ATOM 7267 C CA . ARG D 1 34 ? -54.713 1.573 53.665 1.00 54.52 34 ARG D CA 1
ATOM 7268 C C . ARG D 1 34 ? -55.493 0.896 52.534 1.00 55.79 34 ARG D C 1
ATOM 7269 O O . ARG D 1 34 ? -55.466 1.374 51.404 1.00 56.73 34 ARG D O 1
ATOM 7277 N N . ILE D 1 35 ? -56.169 -0.214 52.832 1.00 56.88 35 ILE D N 1
ATOM 7278 C CA . ILE D 1 35 ? -56.853 -1.017 51.806 1.00 58.78 35 ILE D CA 1
ATOM 7279 C C . ILE D 1 35 ? -58.259 -0.476 51.504 1.00 59.60 35 ILE D C 1
ATOM 7280 O O . ILE D 1 35 ? -59.046 -0.264 52.425 1.00 59.84 35 ILE D O 1
ATOM 7285 N N . PRO D 1 36 ? -58.582 -0.268 50.208 1.00 60.81 36 PRO D N 1
ATOM 7286 C CA . PRO D 1 36 ? -59.894 0.253 49.825 1.00 61.54 36 PRO D CA 1
ATOM 7287 C C . PRO D 1 36 ? -60.960 -0.845 49.741 1.00 61.94 36 PRO D C 1
ATOM 7288 O O . PRO D 1 36 ? -61.230 -1.378 48.663 1.00 62.27 36 PRO D O 1
ATOM 7292 N N . LEU D 1 37 ? -61.567 -1.166 50.880 1.00 61.85 37 LEU D N 1
ATOM 7293 C CA . LEU D 1 37 ? -62.585 -2.217 50.949 1.00 62.45 37 LEU D CA 1
ATOM 7294 C C . LEU D 1 37 ? -63.913 -1.802 50.312 1.00 63.53 37 LEU D C 1
ATOM 7295 O O . LEU D 1 37 ? -64.783 -2.644 50.086 1.00 64.21 37 LEU D O 1
ATOM 7300 N N . SER D 1 38 ? -64.066 -0.508 50.035 1.00 63.78 38 SER D N 1
ATOM 7301 C CA . SER D 1 38 ? -65.281 0.030 49.423 1.00 64.53 38 SER D CA 1
ATOM 7302 C C . SER D 1 38 ? -65.591 -0.580 48.048 1.00 64.96 38 SER D C 1
ATOM 7303 O O . SER D 1 38 ? -66.759 -0.739 47.692 1.00 65.33 38 SER D O 1
ATOM 7306 N N . ASN D 1 39 ? -64.551 -0.925 47.290 1.00 64.53 39 ASN D N 1
ATOM 7307 C CA . ASN D 1 39 ? -64.720 -1.457 45.931 1.00 65.10 39 ASN D CA 1
ATOM 7308 C C . ASN D 1 39 ? -65.367 -2.845 45.889 1.00 65.86 39 ASN D C 1
ATOM 7309 O O . ASN D 1 39 ? -66.040 -3.188 44.917 1.00 66.41 39 ASN D O 1
ATOM 7314 N N . ASP D 1 40 ? -65.169 -3.634 46.944 1.00 66.17 40 ASP D N 1
ATOM 7315 C CA . ASP D 1 40 ? -65.697 -5.004 47.004 1.00 67.40 40 ASP D CA 1
ATOM 7316 C C . ASP D 1 40 ? -67.197 -5.098 47.313 1.00 68.51 40 ASP D C 1
ATOM 7317 O O . ASP D 1 40 ? -67.766 -6.191 47.271 1.00 68.35 40 ASP D O 1
ATOM 7322 N N . LEU D 1 41 ? -67.830 -3.968 47.622 1.00 69.32 41 LEU D N 1
ATOM 7323 C CA . LEU D 1 41 ? -69.258 -3.949 47.948 1.00 70.32 41 LEU D CA 1
ATOM 7324 C C . LEU D 1 41 ? -70.150 -4.316 46.763 1.00 71.88 41 LEU D C 1
ATOM 7325 O O . LEU D 1 41 ? -71.246 -4.849 46.951 1.00 72.52 41 LEU D O 1
ATOM 7330 N N . ASP D 1 42 ? -69.681 -4.029 45.550 1.00 72.71 42 ASP D N 1
ATOM 7331 C CA . ASP D 1 42 ? -70.409 -4.395 44.334 1.00 73.76 42 ASP D CA 1
ATOM 7332 C C . ASP D 1 42 ? -70.524 -5.920 44.228 1.00 73.03 42 ASP D C 1
ATOM 7333 O O . ASP D 1 42 ? -71.563 -6.444 43.830 1.00 73.86 42 ASP D O 1
ATOM 7338 N N . ASP D 1 43 ? -69.452 -6.621 44.597 1.00 71.31 43 ASP D N 1
ATOM 7339 C CA . ASP D 1 43 ? -69.453 -8.083 44.642 1.00 70.67 43 ASP D CA 1
ATOM 7340 C C . ASP D 1 43 ? -70.273 -8.592 45.826 1.00 70.44 43 ASP D C 1
ATOM 7341 O O . ASP D 1 43 ? -71.124 -9.463 45.666 1.00 71.48 43 ASP D O 1
ATOM 7346 N N . TRP D 1 44 ? -70.015 -8.026 47.003 1.00 69.98 44 TRP D N 1
ATOM 7347 C CA . TRP D 1 44 ? -70.605 -8.480 48.270 1.00 69.71 44 TRP D CA 1
ATOM 7348 C C . TRP D 1 44 ? -72.122 -8.679 48.220 1.00 71.69 44 TRP D C 1
ATOM 7349 O O . TRP D 1 44 ? -72.627 -9.735 48.605 1.00 72.06 44 TRP D O 1
ATOM 7360 N N . ARG D 1 45 ? -72.837 -7.661 47.751 1.00 73.58 45 ARG D N 1
ATOM 7361 C CA . ARG D 1 45 ? -74.301 -7.698 47.702 1.00 75.89 45 ARG D CA 1
ATOM 7362 C C . ARG D 1 45 ? -74.834 -8.846 46.842 1.00 78.07 45 ARG D C 1
ATOM 7363 O O . ARG D 1 45 ? -75.855 -9.450 47.173 1.00 79.83 45 ARG D O 1
ATOM 7371 N N . LYS D 1 46 ? -74.133 -9.150 45.751 1.00 78.83 46 LYS D N 1
ATOM 7372 C CA . LYS D 1 46 ? -74.568 -10.182 44.804 1.00 80.17 46 LYS D CA 1
ATOM 7373 C C . LYS D 1 46 ? -74.513 -11.607 45.369 1.00 80.41 46 LYS D C 1
ATOM 7374 O O . LYS D 1 46 ? -75.091 -12.523 44.782 1.00 81.39 46 LYS D O 1
ATOM 7380 N N . LEU D 1 47 ? -73.824 -11.795 46.496 1.00 79.50 47 LEU D N 1
ATOM 7381 C CA . LEU D 1 47 ? -73.832 -13.082 47.197 1.00 79.44 47 LEU D CA 1
ATOM 7382 C C . LEU D 1 47 ? -75.147 -13.272 47.949 1.00 79.81 47 LEU D C 1
ATOM 7383 O O . LEU D 1 47 ? -75.801 -12.300 48.333 1.00 78.27 47 LEU D O 1
ATOM 7388 N N . SER D 1 48 ? -75.515 -14.533 48.165 1.00 81.22 48 SER D N 1
ATOM 7389 C CA . SER D 1 48 ? -76.772 -14.883 48.830 1.00 82.59 48 SER D CA 1
ATOM 7390 C C . SER D 1 48 ? -76.706 -14.615 50.332 1.00 82.22 48 SER D C 1
ATOM 7391 O O . SER D 1 48 ? -75.672 -14.199 50.849 1.00 81.67 48 SER D O 1
ATOM 7394 N N . HIS D 1 49 ? -77.815 -14.857 51.026 1.00 83.69 49 HIS D N 1
ATOM 7395 C CA . HIS D 1 49 ? -77.870 -14.694 52.482 1.00 83.81 49 HIS D CA 1
ATOM 7396 C C . HIS D 1 49 ? -77.131 -15.803 53.231 1.00 82.59 49 HIS D C 1
ATOM 7397 O O . HIS D 1 49 ? -76.768 -15.624 54.392 1.00 82.15 49 HIS D O 1
ATOM 7404 N N . LYS D 1 50 ? -76.918 -16.942 52.574 1.00 81.63 50 LYS D N 1
ATOM 7405 C CA . LYS D 1 50 ? -76.184 -18.060 53.173 1.00 80.78 50 LYS D CA 1
ATOM 7406 C C . LYS D 1 50 ? -74.679 -17.978 52.883 1.00 79.07 50 LYS D C 1
ATOM 7407 O O . LYS D 1 50 ? -73.875 -18.592 53.588 1.00 77.98 50 LYS D O 1
ATOM 7413 N N . GLU D 1 51 ? -74.310 -17.221 51.849 1.00 77.89 51 GLU D N 1
ATOM 7414 C CA . GLU D 1 51 ? -72.903 -16.938 51.542 1.00 75.92 51 GLU D CA 1
ATOM 7415 C C . GLU D 1 51 ? -72.373 -15.798 52.406 1.00 74.21 51 GLU D C 1
ATOM 7416 O O . GLU D 1 51 ? -71.243 -15.855 52.887 1.00 73.69 51 GLU D O 1
ATOM 7422 N N . LYS D 1 52 ? -73.185 -14.756 52.580 1.00 73.29 52 LYS D N 1
ATOM 7423 C CA . LYS D 1 52 ? -72.841 -13.639 53.463 1.00 71.48 52 LYS D CA 1
ATOM 7424 C C . LYS D 1 52 ? -72.764 -14.093 54.918 1.00 70.39 52 LYS D C 1
ATOM 7425 O O . LYS D 1 52 ? -71.893 -13.648 55.665 1.00 69.48 52 LYS D O 1
ATOM 7431 N N . ASP D 1 53 ? -73.690 -14.965 55.312 1.00 70.42 53 ASP D N 1
ATOM 7432 C CA . ASP D 1 53 ? -73.705 -15.535 56.658 1.00 69.69 53 ASP D CA 1
ATOM 7433 C C . ASP D 1 53 ? -72.423 -16.318 56.935 1.00 69.02 53 ASP D C 1
ATOM 7434 O O . ASP D 1 53 ? -71.869 -16.237 58.032 1.00 68.46 53 ASP D O 1
ATOM 7439 N N . LEU D 1 54 ? -71.961 -17.072 55.939 1.00 69.06 54 LEU D N 1
ATOM 7440 C CA . LEU D 1 54 ? -70.732 -17.855 56.065 1.00 68.61 54 LEU D CA 1
ATOM 7441 C C . LEU D 1 54 ? -69.535 -16.942 56.312 1.00 67.16 54 LEU D C 1
ATOM 7442 O O . LEU D 1 54 ? -68.788 -17.139 57.270 1.00 66.62 54 LEU D O 1
ATOM 7447 N N . VAL D 1 55 ? -69.373 -15.942 55.447 1.00 66.52 55 VAL D N 1
ATOM 7448 C CA . VAL D 1 55 ? -68.279 -14.972 55.556 1.00 64.95 55 VAL D CA 1
ATOM 7449 C C . VAL D 1 55 ? -68.238 -14.338 56.945 1.00 63.61 55 VAL D C 1
ATOM 7450 O O . VAL D 1 55 ? -67.166 -14.197 57.533 1.00 63.04 55 VAL D O 1
ATOM 7454 N N . GLY D 1 56 ? -69.406 -13.963 57.462 1.00 63.40 56 GLY D N 1
ATOM 7455 C CA . GLY D 1 56 ? -69.517 -13.403 58.809 1.00 62.95 56 GLY D CA 1
ATOM 7456 C C . GLY D 1 56 ? -69.099 -14.385 59.890 1.00 62.33 56 GLY D C 1
ATOM 7457 O O . GLY D 1 56 ? -68.436 -14.008 60.855 1.00 61.64 56 GLY D O 1
ATOM 7458 N N . LYS D 1 57 ? -69.492 -15.644 59.725 1.00 62.73 57 LYS D N 1
ATOM 7459 C CA . LYS D 1 57 ? -69.103 -16.713 60.647 1.00 62.66 57 LYS D CA 1
ATOM 7460 C C . LYS D 1 57 ? -67.626 -17.105 60.495 1.00 61.10 57 LYS D C 1
ATOM 7461 O O . LYS D 1 57 ? -67.015 -17.598 61.445 1.00 60.77 57 LYS D O 1
ATOM 7467 N N . VAL D 1 58 ? -67.065 -16.895 59.304 1.00 59.87 58 VAL D N 1
ATOM 7468 C CA . VAL D 1 58 ? -65.658 -17.211 59.034 1.00 58.49 58 VAL D CA 1
ATOM 7469 C C . VAL D 1 58 ? -64.736 -16.197 59.700 1.00 56.31 58 VAL D C 1
ATOM 7470 O O . VAL D 1 58 ? -63.892 -16.565 60.518 1.00 55.89 58 VAL D O 1
ATOM 7474 N N . PHE D 1 59 ? -64.899 -14.927 59.336 1.00 54.68 59 PHE D N 1
ATOM 7475 C CA . PHE D 1 59 ? -64.065 -13.856 59.879 1.00 52.67 59 PHE D CA 1
ATOM 7476 C C . PHE D 1 59 ? -64.249 -13.677 61.384 1.00 51.70 59 PHE D C 1
ATOM 7477 O O . PHE D 1 59 ? -63.334 -13.224 62.064 1.00 51.60 59 PHE D O 1
ATOM 7485 N N . GLY D 1 60 ? -65.425 -14.023 61.899 1.00 51.22 60 GLY D N 1
ATOM 7486 C CA . GLY D 1 60 ? -65.660 -14.013 63.340 1.00 50.57 60 GLY D CA 1
ATOM 7487 C C . GLY D 1 60 ? -64.746 -14.981 64.070 1.00 49.59 60 GLY D C 1
ATOM 7488 O O . GLY D 1 60 ? -64.153 -14.636 65.090 1.00 48.58 60 GLY D O 1
ATOM 7489 N N . GLY D 1 61 ? -64.630 -16.194 63.537 1.00 49.48 61 GLY D N 1
ATOM 7490 C CA . GLY D 1 61 ? -63.770 -17.224 64.118 1.00 49.08 61 GLY D CA 1
ATOM 7491 C C . GLY D 1 61 ? -62.294 -16.867 64.091 1.00 47.98 61 GLY D C 1
ATOM 7492 O O . GLY D 1 61 ? -61.558 -17.178 65.031 1.00 47.34 61 GLY D O 1
ATOM 7493 N N . LEU D 1 62 ? -61.859 -16.217 63.012 1.00 47.20 62 LEU D N 1
ATOM 7494 C CA . LEU D 1 62 ? -60.473 -15.757 62.895 1.00 46.44 62 LEU D CA 1
ATOM 7495 C C . LEU D 1 62 ? -60.196 -14.592 63.848 1.00 45.71 62 LEU D C 1
ATOM 7496 O O . LEU D 1 62 ? -59.112 -14.502 64.427 1.00 45.29 62 LEU D O 1
ATOM 7501 N N . THR D 1 63 ? -61.183 -13.710 64.005 1.00 45.40 63 THR D N 1
ATOM 7502 C CA . THR D 1 63 ? -61.075 -12.559 64.901 1.00 44.67 63 THR D CA 1
ATOM 7503 C C . THR D 1 63 ? -60.844 -12.975 66.352 1.00 44.56 63 THR D C 1
ATOM 7504 O O . THR D 1 63 ? -60.131 -12.292 67.084 1.00 44.42 63 THR D O 1
ATOM 7508 N N . LEU D 1 64 ? -61.446 -14.087 66.765 1.00 45.06 64 LEU D N 1
ATOM 7509 C CA . LEU D 1 64 ? -61.297 -14.581 68.135 1.00 45.03 64 LEU D CA 1
ATOM 7510 C C . LEU D 1 64 ? -59.911 -15.159 68.369 1.00 44.22 64 LEU D C 1
ATOM 7511 O O . LEU D 1 64 ? -59.313 -14.946 69.420 1.00 43.73 64 LEU D O 1
ATOM 7516 N N . LEU D 1 65 ? -59.413 -15.900 67.387 1.00 44.33 65 LEU D N 1
ATOM 7517 C CA . LEU D 1 65 ? -58.149 -16.613 67.528 1.00 44.20 65 LEU D CA 1
ATOM 7518 C C . LEU D 1 65 ? -56.938 -15.697 67.385 1.00 42.95 65 LEU D C 1
ATOM 7519 O O . LEU D 1 65 ? -55.909 -15.938 68.012 1.00 42.46 65 LEU D O 1
ATOM 7524 N N . ASP D 1 66 ? -57.053 -14.658 66.561 1.00 42.47 66 ASP D N 1
ATOM 7525 C CA . ASP D 1 66 ? -55.998 -13.646 66.468 1.00 41.61 66 ASP D CA 1
ATOM 7526 C C . ASP D 1 66 ? -55.906 -12.829 67.762 1.00 40.77 66 ASP D C 1
ATOM 7527 O O . ASP D 1 66 ? -54.806 -12.493 68.202 1.00 40.41 66 ASP D O 1
ATOM 7532 N N . THR D 1 67 ? -57.055 -12.524 68.366 1.00 40.53 67 THR D N 1
ATOM 7533 C CA . THR D 1 67 ? -57.106 -11.881 69.686 1.00 40.06 67 THR D CA 1
ATOM 7534 C C . THR D 1 67 ? -56.299 -12.680 70.709 1.00 39.37 67 THR D C 1
ATOM 7535 O O . THR D 1 67 ? -55.443 -12.132 71.409 1.00 38.54 67 THR D O 1
ATOM 7539 N N . LEU D 1 68 ? -56.579 -13.977 70.778 1.00 39.24 68 LEU D N 1
ATOM 7540 C CA . LEU D 1 68 ? -55.883 -14.881 71.688 1.00 39.00 68 LEU D CA 1
ATOM 7541 C C . LEU D 1 68 ? -54.363 -14.798 71.528 1.00 38.00 68 LEU D C 1
ATOM 7542 O O . LEU D 1 68 ? -53.630 -14.815 72.518 1.00 38.12 68 LEU D O 1
ATOM 7547 N N . GLN D 1 69 ? -53.894 -14.704 70.287 1.00 37.05 69 GLN D N 1
ATOM 7548 C CA . GLN D 1 69 ? -52.457 -14.642 70.021 1.00 36.11 69 GLN D CA 1
ATOM 7549 C C . GLN D 1 69 ? -51.841 -13.330 70.511 1.00 35.52 69 GLN D C 1
ATOM 7550 O O . GLN D 1 69 ? -50.765 -13.334 71.105 1.00 35.20 69 GLN D O 1
ATOM 7556 N N . SER D 1 70 ? -52.533 -12.218 70.280 1.00 35.40 70 SER D N 1
ATOM 7557 C CA . SER D 1 70 ? -52.035 -10.901 70.681 1.00 35.12 70 SER D CA 1
ATOM 7558 C C . SER D 1 70 ? -52.047 -10.687 72.198 1.00 35.44 70 SER D C 1
ATOM 7559 O O . SER D 1 70 ? -51.119 -10.095 72.754 1.00 35.09 70 SER D O 1
ATOM 7562 N N . GLU D 1 71 ? -53.091 -11.175 72.863 1.00 36.18 71 GLU D N 1
ATOM 7563 C CA . GLU D 1 71 ? -53.287 -10.913 74.292 1.00 36.34 71 GLU D CA 1
ATOM 7564 C C . GLU D 1 71 ? -52.543 -11.876 75.222 1.00 36.08 71 GLU D C 1
ATOM 7565 O O . GLU D 1 71 ? -52.074 -11.461 76.286 1.00 36.40 71 GLU D O 1
ATOM 7571 N N . SER D 1 72 ? -52.451 -13.151 74.841 1.00 35.52 72 SER D N 1
ATOM 7572 C CA . SER D 1 72 ? -51.771 -14.155 75.679 1.00 35.28 72 SER D CA 1
ATOM 7573 C C . SER D 1 72 ? -50.895 -15.170 74.930 1.00 34.81 72 SER D C 1
ATOM 7574 O O . SER D 1 72 ? -50.071 -15.848 75.551 1.00 34.70 72 SER D O 1
ATOM 7577 N N . GLY D 1 73 ? -51.062 -15.285 73.614 1.00 34.30 73 GLY D N 1
ATOM 7578 C CA . GLY D 1 73 ? -50.261 -16.215 72.831 1.00 33.79 73 GLY D CA 1
ATOM 7579 C C . GLY D 1 73 ? -48.789 -15.857 72.839 1.00 32.96 73 GLY D C 1
ATOM 7580 O O . GLY D 1 73 ? -47.965 -16.594 73.381 1.00 33.04 73 GLY D O 1
ATOM 7581 N N . VAL D 1 74 ? -48.467 -14.709 72.252 1.00 32.27 74 VAL D N 1
ATOM 7582 C CA . VAL D 1 74 ? -47.079 -14.266 72.125 1.00 31.61 74 VAL D CA 1
ATOM 7583 C C . VAL D 1 74 ? -46.493 -13.953 73.497 1.00 31.55 74 VAL D C 1
ATOM 7584 O O . VAL D 1 74 ? -45.303 -14.170 73.735 1.00 31.25 74 VAL D O 1
ATOM 7588 N N . ASP D 1 75 ? -47.342 -13.442 74.386 1.00 31.84 75 ASP D N 1
ATOM 7589 C CA . ASP D 1 75 ? -46.992 -13.234 75.785 1.00 32.10 75 ASP D CA 1
ATOM 7590 C C . ASP D 1 75 ? -46.364 -14.494 76.369 1.00 32.22 75 ASP D C 1
ATOM 7591 O O . ASP D 1 75 ? -45.301 -14.434 76.972 1.00 32.06 75 ASP D O 1
ATOM 7596 N N . ALA D 1 76 ? -47.023 -15.633 76.173 1.00 32.63 76 ALA D N 1
ATOM 7597 C CA . ALA D 1 76 ? -46.542 -16.908 76.701 1.00 33.00 76 ALA D CA 1
ATOM 7598 C C . ALA D 1 76 ? -45.246 -17.379 76.044 1.00 32.88 76 ALA D C 1
ATOM 7599 O O . ALA D 1 76 ? -44.406 -17.999 76.700 1.00 33.24 76 ALA D O 1
ATOM 7601 N N . LEU D 1 77 ? -45.091 -17.102 74.750 1.00 32.61 77 LEU D N 1
ATOM 7602 C CA . LEU D 1 77 ? -43.879 -17.487 74.021 1.00 32.33 77 LEU D CA 1
ATOM 7603 C C . LEU D 1 77 ? -42.678 -16.622 74.400 1.00 31.83 77 LEU D C 1
ATOM 7604 O O . LEU D 1 77 ? -41.560 -17.130 74.502 1.00 31.87 77 LEU D O 1
ATOM 7609 N N . ARG D 1 78 ? -42.918 -15.328 74.615 1.00 31.41 78 ARG D N 1
ATOM 7610 C CA . ARG D 1 78 ? -41.878 -14.380 75.046 1.00 30.94 78 ARG D CA 1
ATOM 7611 C C . ARG D 1 78 ? -41.021 -14.902 76.199 1.00 30.10 78 ARG D C 1
ATOM 7612 O O . ARG D 1 78 ? -39.827 -14.634 76.252 1.00 29.59 78 ARG D O 1
ATOM 7620 N N . LYS D 1 79 ? -41.635 -15.638 77.121 1.00 29.75 79 LYS D N 1
ATOM 7621 C CA . LYS D 1 79 ? -40.923 -16.194 78.276 1.00 29.35 79 LYS D CA 1
ATOM 7622 C C . LYS D 1 79 ? -39.712 -17.048 77.895 1.00 28.22 79 LYS D C 1
ATOM 7623 O O . LYS D 1 79 ? -38.666 -16.941 78.523 1.00 28.39 79 LYS D O 1
ATOM 7629 N N . ASP D 1 80 ? -39.854 -17.876 76.863 1.00 26.96 80 ASP D N 1
ATOM 7630 C CA . ASP D 1 80 ? -38.856 -18.907 76.541 1.00 26.05 80 ASP D CA 1
ATOM 7631 C C . ASP D 1 80 ? -37.877 -18.490 75.438 1.00 24.48 80 ASP D C 1
ATOM 7632 O O . ASP D 1 80 ? -37.366 -19.327 74.695 1.00 24.44 80 ASP D O 1
ATOM 7637 N N . VAL D 1 81 ? -37.605 -17.189 75.379 1.00 22.94 81 VAL D N 1
ATOM 7638 C CA . VAL D 1 81 ? -36.722 -16.571 74.390 1.00 21.65 81 VAL D CA 1
ATOM 7639 C C . VAL D 1 81 ? -35.262 -16.977 74.598 1.00 20.92 81 VAL D C 1
ATOM 7640 O O . VAL D 1 81 ? -34.795 -17.051 75.725 1.00 21.00 81 VAL D O 1
ATOM 7644 N N . ARG D 1 82 ? -34.545 -17.221 73.503 1.00 20.04 82 ARG D N 1
ATOM 7645 C CA . ARG D 1 82 ? -33.133 -17.631 73.563 1.00 19.55 82 ARG D CA 1
ATOM 7646 C C . ARG D 1 82 ? -32.166 -16.454 73.463 1.00 18.78 82 ARG D C 1
ATOM 7647 O O . ARG D 1 82 ? -31.039 -16.535 73.945 1.00 18.77 82 ARG D O 1
ATOM 7655 N N . THR D 1 83 ? -32.604 -15.382 72.808 1.00 18.01 83 THR D N 1
ATOM 7656 C CA . THR D 1 83 ? -31.794 -14.185 72.607 1.00 17.45 83 THR D CA 1
ATOM 7657 C C . THR D 1 83 ? -32.630 -12.937 72.816 1.00 17.03 83 THR D C 1
ATOM 7658 O O . THR D 1 83 ? -33.842 -12.966 72.648 1.00 17.03 83 THR D O 1
ATOM 7662 N N . ALA D 1 84 ? -31.974 -11.828 73.135 1.00 16.66 84 ALA D N 1
ATOM 7663 C CA . ALA D 1 84 ? -32.671 -10.552 73.289 1.00 16.36 84 ALA D CA 1
ATOM 7664 C C . ALA D 1 84 ? -33.384 -10.150 71.997 1.00 16.04 84 ALA D C 1
ATOM 7665 O O . ALA D 1 84 ? -34.462 -9.557 72.034 1.00 16.01 84 ALA D O 1
ATOM 7667 N N . HIS D 1 85 ? -32.785 -10.497 70.860 1.00 15.81 85 HIS D N 1
ATOM 7668 C CA . HIS D 1 85 ? -33.292 -10.080 69.553 1.00 15.61 85 HIS D CA 1
ATOM 7669 C C . HIS D 1 85 ? -34.557 -10.873 69.184 1.00 15.72 85 HIS D C 1
ATOM 7670 O O . HIS D 1 85 ? -35.461 -10.353 68.521 1.00 15.66 85 HIS D O 1
ATOM 7677 N N . GLU D 1 86 ? -34.615 -12.132 69.619 1.00 15.91 86 GLU D N 1
ATOM 7678 C CA . GLU D 1 86 ? -35.818 -12.937 69.471 1.00 16.11 86 GLU D CA 1
ATOM 7679 C C . GLU D 1 86 ? -36.989 -12.279 70.187 1.00 16.15 86 GLU D C 1
ATOM 7680 O O . GLU D 1 86 ? -38.096 -12.218 69.656 1.00 16.21 86 GLU D O 1
ATOM 7686 N N . GLU D 1 87 ? -36.743 -11.786 71.395 1.00 16.21 87 GLU D N 1
ATOM 7687 C CA . GLU D 1 87 ? -37.770 -11.069 72.139 1.00 16.32 87 GLU D CA 1
ATOM 7688 C C . GLU D 1 87 ? -38.257 -9.859 71.348 1.00 16.25 87 GLU D C 1
ATOM 7689 O O . GLU D 1 87 ? -39.458 -9.579 71.317 1.00 16.30 87 GLU D O 1
ATOM 7695 N N . ALA D 1 88 ? -37.324 -9.159 70.703 1.00 16.18 88 ALA D N 1
ATOM 7696 C CA . ALA D 1 88 ? -37.667 -8.037 69.835 1.00 16.20 88 ALA D CA 1
ATOM 7697 C C . ALA D 1 88 ? -38.579 -8.478 68.687 1.00 16.38 88 ALA D C 1
ATOM 7698 O O . ALA D 1 88 ? -39.601 -7.855 68.428 1.00 16.42 88 ALA D O 1
ATOM 7700 N N . VAL D 1 89 ? -38.217 -9.566 68.012 1.00 16.61 89 VAL D N 1
ATOM 7701 C CA . VAL D 1 89 ? -39.050 -10.108 66.933 1.00 16.88 89 VAL D CA 1
ATOM 7702 C C . VAL D 1 89 ? -40.456 -10.438 67.437 1.00 17.17 89 VAL D C 1
ATOM 7703 O O . VAL D 1 89 ? -41.446 -10.137 66.765 1.00 17.33 89 VAL D O 1
ATOM 7707 N N . PHE D 1 90 ? -40.542 -11.042 68.620 1.00 17.41 90 PHE D N 1
ATOM 7708 C CA . PHE D 1 90 ? -41.837 -11.367 69.220 1.00 17.75 90 PHE D CA 1
ATOM 7709 C C . PHE D 1 90 ? -42.654 -10.137 69.598 1.00 17.93 90 PHE D C 1
ATOM 7710 O O . PHE D 1 90 ? -43.884 -10.192 69.580 1.00 18.20 90 PHE D O 1
ATOM 7718 N N . ASN D 1 91 ? -41.990 -9.037 69.944 1.00 17.93 91 ASN D N 1
ATOM 7719 C CA . ASN D 1 91 ? -42.715 -7.800 70.181 1.00 18.13 91 ASN D CA 1
ATOM 7720 C C . ASN D 1 91 ? -43.422 -7.395 68.900 1.00 18.45 91 ASN D C 1
ATOM 7721 O O . ASN D 1 91 ? -44.638 -7.183 68.903 1.00 18.75 91 ASN D O 1
ATOM 7726 N N . ASN D 1 92 ? -42.671 -7.326 67.800 1.00 18.64 92 ASN D N 1
ATOM 7727 C CA . ASN D 1 92 ? -43.261 -7.018 66.497 1.00 18.98 92 ASN D CA 1
ATOM 7728 C C . ASN D 1 92 ? -44.419 -7.951 66.154 1.00 19.52 92 ASN D C 1
ATOM 7729 O O . ASN D 1 92 ? -45.479 -7.493 65.725 1.00 19.72 92 ASN D O 1
ATOM 7734 N N . ILE D 1 93 ? -44.198 -9.253 66.334 1.00 19.95 93 ILE D N 1
ATOM 7735 C CA . ILE D 1 93 ? -45.223 -10.255 66.067 1.00 20.56 93 ILE D CA 1
ATOM 7736 C C . ILE D 1 93 ? -46.478 -9.971 66.891 1.00 21.16 93 ILE D C 1
ATOM 7737 O O . ILE D 1 93 ? -47.575 -9.941 66.347 1.00 21.41 93 ILE D O 1
ATOM 7742 N N . GLN D 1 94 ? -46.312 -9.729 68.191 1.00 21.74 94 GLN D N 1
ATOM 7743 C CA . GLN D 1 94 ? -47.458 -9.445 69.076 1.00 22.51 94 GLN D CA 1
ATOM 7744 C C . GLN D 1 94 ? -48.256 -8.222 68.613 1.00 22.94 94 GLN D C 1
ATOM 7745 O O . GLN D 1 94 ? -49.486 -8.216 68.672 1.00 23.30 94 GLN D O 1
ATOM 7751 N N . PHE D 1 95 ? -47.552 -7.195 68.155 1.00 23.22 95 PHE D N 1
ATOM 7752 C CA . PHE D 1 95 ? -48.201 -6.020 67.581 1.00 23.76 95 PHE D CA 1
ATOM 7753 C C . PHE D 1 95 ? -48.980 -6.373 66.319 1.00 24.44 95 PHE D C 1
ATOM 7754 O O . PHE D 1 95 ? -50.095 -5.900 66.127 1.00 24.86 95 PHE D O 1
ATOM 7762 N N . MET D 1 96 ? -48.391 -7.194 65.456 1.00 24.93 96 MET D N 1
ATOM 7763 C CA . MET D 1 96 ? -49.032 -7.550 64.195 1.00 25.60 96 MET D CA 1
ATOM 7764 C C . MET D 1 96 ? -50.266 -8.421 64.407 1.00 26.37 96 MET D C 1
ATOM 7765 O O . MET D 1 96 ? -51.245 -8.300 63.669 1.00 26.72 96 MET D O 1
ATOM 7770 N N . GLU D 1 97 ? -50.230 -9.282 65.420 1.00 26.83 97 GLU D N 1
ATOM 7771 C CA . GLU D 1 97 ? -51.396 -10.088 65.762 1.00 27.55 97 GLU D CA 1
ATOM 7772 C C . GLU D 1 97 ? -52.572 -9.178 66.140 1.00 28.13 97 GLU D C 1
ATOM 7773 O O . GLU D 1 97 ? -53.729 -9.520 65.883 1.00 28.71 97 GLU D O 1
ATOM 7779 N N . SER D 1 98 ? -52.275 -8.023 66.741 1.00 28.20 98 SER D N 1
ATOM 7780 C CA . SER D 1 98 ? -53.298 -7.013 67.015 1.00 28.80 98 SER D CA 1
ATOM 7781 C C . SER D 1 98 ? -53.808 -6.380 65.718 1.00 29.45 98 SER D C 1
ATOM 7782 O O . SER D 1 98 ? -55.004 -6.117 65.580 1.00 30.10 98 SER D O 1
ATOM 7785 N N . VAL D 1 99 ? -52.903 -6.139 64.773 1.00 29.79 99 VAL D N 1
ATOM 7786 C CA . VAL D 1 99 ? -53.285 -5.638 63.450 1.00 30.35 99 VAL D CA 1
ATOM 7787 C C . VAL D 1 99 ? -54.215 -6.629 62.744 1.00 31.11 99 VAL D C 1
ATOM 7788 O O . VAL D 1 99 ? -55.220 -6.221 62.154 1.00 31.39 99 VAL D O 1
ATOM 7792 N N . HIS D 1 100 ? -53.877 -7.921 62.809 1.00 31.56 100 HIS D N 1
ATOM 7793 C CA . HIS D 1 100 ? -54.703 -8.976 62.209 1.00 32.31 100 HIS D CA 1
ATOM 7794 C C . HIS D 1 100 ? -56.119 -8.918 62.770 1.00 33.18 100 HIS D C 1
ATOM 7795 O O . HIS D 1 100 ? -57.084 -8.776 62.023 1.00 33.57 100 HIS D O 1
ATOM 7802 N N . ALA D 1 101 ? -56.225 -9.000 64.094 1.00 33.82 101 ALA D N 1
ATOM 7803 C CA . ALA D 1 101 ? -57.516 -8.975 64.785 1.00 34.84 101 ALA D CA 1
ATOM 7804 C C . ALA D 1 101 ? -58.365 -7.752 64.429 1.00 35.72 101 ALA D C 1
ATOM 7805 O O . ALA D 1 101 ? -59.584 -7.855 64.310 1.00 36.59 101 ALA D O 1
ATOM 7807 N N . LYS D 1 102 ? -57.722 -6.600 64.265 1.00 36.22 102 LYS D N 1
ATOM 7808 C CA . LYS D 1 102 ? -58.436 -5.364 63.947 1.00 37.17 102 LYS D CA 1
ATOM 7809 C C . LYS D 1 102 ? -58.938 -5.339 62.503 1.00 38.03 102 LYS D C 1
ATOM 7810 O O . LYS D 1 102 ? -59.986 -4.753 62.218 1.00 38.46 102 LYS D O 1
ATOM 7816 N N . SER D 1 103 ? -58.192 -5.966 61.596 1.00 38.70 103 SER D N 1
ATOM 7817 C CA . SER D 1 103 ? -58.517 -5.911 60.167 1.00 39.57 103 SER D CA 1
ATOM 7818 C C . SER D 1 103 ? -59.896 -6.500 59.857 1.00 40.67 103 SER D C 1
ATOM 7819 O O . SER D 1 103 ? -60.569 -6.052 58.927 1.00 41.50 103 SER D O 1
ATOM 7822 N N . TYR D 1 104 ? -60.316 -7.488 60.646 1.00 41.13 104 TYR D N 1
ATOM 7823 C CA . TYR D 1 104 ? -61.641 -8.091 60.494 1.00 42.02 104 TYR D CA 1
ATOM 7824 C C . TYR D 1 104 ? -62.747 -7.094 60.842 1.00 42.41 104 TYR D C 1
ATOM 7825 O O . TYR D 1 104 ? -63.745 -6.991 60.130 1.00 42.85 104 TYR D O 1
ATOM 7834 N N . SER D 1 105 ? -62.563 -6.359 61.934 1.00 42.24 105 SER D N 1
ATOM 7835 C CA . SER D 1 105 ? -63.523 -5.333 62.337 1.00 42.82 105 SER D CA 1
ATOM 7836 C C . SER D 1 105 ? -63.648 -4.226 61.286 1.00 42.93 105 SER D C 1
ATOM 7837 O O . SER D 1 105 ? -64.721 -3.642 61.121 1.00 43.31 105 SER D O 1
ATOM 7840 N N . SER D 1 106 ? -62.555 -3.942 60.581 1.00 42.73 106 SER D N 1
ATOM 7841 C CA . SER D 1 106 ? -62.589 -3.006 59.454 1.00 43.30 106 SER D CA 1
ATOM 7842 C C . SER D 1 106 ? -63.329 -3.607 58.258 1.00 44.37 106 SER D C 1
ATOM 7843 O O . SER D 1 106 ? -63.988 -2.883 57.507 1.00 44.73 106 SER D O 1
ATOM 7846 N N . ILE D 1 107 ? -63.208 -4.923 58.077 1.00 44.92 107 ILE D N 1
ATOM 7847 C CA . ILE D 1 107 ? -64.002 -5.635 57.075 1.00 45.87 107 ILE D CA 1
ATOM 7848 C C . ILE D 1 107 ? -65.485 -5.503 57.405 1.00 46.45 107 ILE D C 1
ATOM 7849 O O . ILE D 1 107 ? -66.294 -5.221 56.522 1.00 47.40 107 ILE D O 1
ATOM 7854 N N . PHE D 1 108 ? -65.833 -5.699 58.675 1.00 46.24 108 PHE D N 1
ATOM 7855 C CA . PHE D 1 108 ? -67.231 -5.625 59.098 1.00 46.93 108 PHE D CA 1
ATOM 7856 C C . PHE D 1 108 ? -67.806 -4.221 58.927 1.00 47.32 108 PHE D C 1
ATOM 7857 O O . PHE D 1 108 ? -68.962 -4.069 58.533 1.00 48.12 108 PHE D O 1
ATOM 7865 N N . SER D 1 109 ? -66.996 -3.205 59.213 1.00 47.25 109 SER D N 1
ATOM 7866 C CA . SER D 1 109 ? -67.413 -1.808 59.069 1.00 47.84 109 SER D CA 1
ATOM 7867 C C . SER D 1 109 ? -67.877 -1.477 57.649 1.00 49.17 109 SER D C 1
ATOM 7868 O O . SER D 1 109 ? -68.823 -0.709 57.465 1.00 49.88 109 SER D O 1
ATOM 7871 N N . THR D 1 110 ? -67.207 -2.054 56.654 1.00 50.16 110 THR D N 1
ATOM 7872 C CA . THR D 1 110 ? -67.557 -1.837 55.251 1.00 51.54 110 THR D CA 1
ATOM 7873 C C . THR D 1 110 ? -68.704 -2.758 54.823 1.00 52.88 110 THR D C 1
ATOM 7874 O O . THR D 1 110 ? -69.701 -2.295 54.268 1.00 53.63 110 THR D O 1
ATOM 7878 N N . LEU D 1 111 ? -68.563 -4.054 55.093 1.00 53.35 111 LEU D N 1
ATOM 7879 C CA . LEU D 1 111 ? -69.529 -5.051 54.626 1.00 54.71 111 LEU D CA 1
ATOM 7880 C C . LEU D 1 111 ? -70.850 -5.022 55.396 1.00 55.84 111 LEU D C 1
ATOM 7881 O O . LEU D 1 111 ? -71.921 -4.936 54.792 1.00 56.73 111 LEU D O 1
ATOM 7886 N N . ASN D 1 112 ? -70.765 -5.097 56.722 1.00 56.09 112 ASN D N 1
ATOM 7887 C CA . ASN D 1 112 ? -71.943 -5.308 57.570 1.00 57.13 112 ASN D CA 1
ATOM 7888 C C . ASN D 1 112 ? -72.550 -4.035 58.148 1.00 57.94 112 ASN D C 1
ATOM 7889 O O . ASN D 1 112 ? -71.889 -2.998 58.240 1.00 56.92 112 ASN D O 1
ATOM 7894 N N . THR D 1 113 ? -73.820 -4.141 58.535 1.00 59.78 113 THR D N 1
ATOM 7895 C CA . THR D 1 113 ? -74.484 -3.132 59.355 1.00 60.84 113 THR D CA 1
ATOM 7896 C C . THR D 1 113 ? -74.226 -3.455 60.823 1.00 61.58 113 THR D C 1
ATOM 7897 O O . THR D 1 113 ? -73.786 -4.560 61.154 1.00 61.80 113 THR D O 1
ATOM 7901 N N . LYS D 1 114 ? -74.517 -2.493 61.696 1.00 62.60 114 LYS D N 1
ATOM 7902 C CA . LYS D 1 114 ? -74.275 -2.628 63.137 1.00 62.79 114 LYS D CA 1
ATOM 7903 C C . LYS D 1 114 ? -74.921 -3.878 63.754 1.00 63.37 114 LYS D C 1
ATOM 7904 O O . LYS D 1 114 ? -74.297 -4.561 64.566 1.00 62.66 114 LYS D O 1
ATOM 7910 N N . SER D 1 115 ? -76.163 -4.169 63.368 1.00 64.70 115 SER D N 1
ATOM 7911 C CA . SER D 1 115 ? -76.917 -5.297 63.935 1.00 65.37 115 SER D CA 1
ATOM 7912 C C . SER D 1 115 ? -76.274 -6.648 63.632 1.00 65.72 115 SER D C 1
ATOM 7913 O O . SER D 1 115 ? -76.295 -7.554 64.470 1.00 65.21 115 SER D O 1
ATOM 7916 N N . GLU D 1 116 ? -75.717 -6.774 62.429 1.00 66.46 116 GLU D N 1
ATOM 7917 C CA . GLU D 1 116 ? -75.062 -8.008 61.990 1.00 67.00 116 GLU D CA 1
ATOM 7918 C C . GLU D 1 116 ? -73.733 -8.222 62.717 1.00 66.51 116 GLU D C 1
ATOM 7919 O O . GLU D 1 116 ? -73.412 -9.342 63.109 1.00 66.33 116 GLU D O 1
ATOM 7925 N N . ILE D 1 117 ? -72.972 -7.144 62.897 1.00 66.35 117 ILE D N 1
ATOM 7926 C CA . ILE D 1 117 ? -71.726 -7.187 63.668 1.00 65.84 117 ILE D CA 1
ATOM 7927 C C . ILE D 1 117 ? -72.003 -7.736 65.067 1.00 66.27 117 ILE D C 1
ATOM 7928 O O . ILE D 1 117 ? -71.375 -8.704 65.499 1.00 66.56 117 ILE D O 1
ATOM 7933 N N . ASP D 1 118 ? -72.956 -7.114 65.761 1.00 66.76 118 ASP D N 1
ATOM 7934 C CA . ASP D 1 118 ? -73.346 -7.535 67.108 1.00 67.17 118 ASP D CA 1
ATOM 7935 C C . ASP D 1 118 ? -73.732 -9.011 67.161 1.00 67.93 118 ASP D C 1
ATOM 7936 O O . ASP D 1 118 ? -73.392 -9.708 68.116 1.00 66.99 118 ASP D O 1
ATOM 7941 N N . GLU D 1 119 ? -74.433 -9.478 66.130 1.00 69.45 119 GLU D N 1
ATOM 7942 C CA . GLU D 1 119 ? -74.853 -10.878 66.049 1.00 71.05 119 GLU D CA 1
ATOM 7943 C C . GLU D 1 119 ? -73.718 -11.814 65.620 1.00 69.94 119 GLU D C 1
ATOM 7944 O O . GLU D 1 119 ? -73.704 -12.981 66.012 1.00 70.24 119 GLU D O 1
ATOM 7950 N N . ILE D 1 120 ? -72.777 -11.310 64.819 1.00 68.48 120 ILE D N 1
ATOM 7951 C CA . ILE D 1 120 ? -71.579 -12.082 64.469 1.00 67.26 120 ILE D CA 1
ATOM 7952 C C . ILE D 1 120 ? -70.735 -12.310 65.722 1.00 66.08 120 ILE D C 1
ATOM 7953 O O . ILE D 1 120 ? -70.264 -13.422 65.961 1.00 66.44 120 ILE D O 1
ATOM 7958 N N . PHE D 1 121 ? -70.550 -11.257 66.516 1.00 64.43 121 PHE D N 1
ATOM 7959 C CA . PHE D 1 121 ? -69.808 -11.369 67.775 1.00 63.50 121 PHE D CA 1
ATOM 7960 C C . PHE D 1 121 ? -70.588 -12.152 68.834 1.00 64.23 121 PHE D C 1
ATOM 7961 O O . PHE D 1 121 ? -69.992 -12.894 69.618 1.00 64.47 121 PHE D O 1
ATOM 7969 N N . ALA D 1 122 ? -71.911 -11.998 68.850 1.00 64.62 122 ALA D N 1
ATOM 7970 C CA . ALA D 1 122 ? -72.762 -12.799 69.731 1.00 65.10 122 ALA D CA 1
ATOM 7971 C C . ALA D 1 122 ? -72.638 -14.278 69.378 1.00 65.26 122 ALA D C 1
ATOM 7972 O O . ALA D 1 122 ? -72.586 -15.131 70.264 1.00 65.56 122 ALA D O 1
ATOM 7974 N N . TRP D 1 123 ? -72.588 -14.563 68.077 1.00 65.03 123 TRP D N 1
ATOM 7975 C CA . TRP D 1 123 ? -72.389 -15.923 67.570 1.00 65.20 123 TRP D CA 1
ATOM 7976 C C . TRP D 1 123 ? -70.997 -16.455 67.908 1.00 64.23 123 TRP D C 1
ATOM 7977 O O . TRP D 1 123 ? -70.846 -17.629 68.247 1.00 64.88 123 TRP D O 1
ATOM 7988 N N . THR D 1 124 ? -69.990 -15.586 67.819 1.00 62.82 124 THR D N 1
ATOM 7989 C CA . THR D 1 124 ? -68.590 -15.986 67.990 1.00 61.53 124 THR D CA 1
ATOM 7990 C C . THR D 1 124 ? -68.231 -16.286 69.446 1.00 60.76 124 THR D C 1
ATOM 7991 O O . THR D 1 124 ? -67.590 -17.298 69.734 1.00 60.22 124 THR D O 1
ATOM 7995 N N . ASN D 1 125 ? -68.640 -15.407 70.356 1.00 60.57 125 ASN D N 1
ATOM 7996 C CA . ASN D 1 125 ? -68.283 -15.541 71.772 1.00 60.40 125 ASN D CA 1
ATOM 7997 C C . ASN D 1 125 ? -68.973 -16.709 72.486 1.00 61.54 125 ASN D C 1
ATOM 7998 O O . ASN D 1 125 ? -68.521 -17.132 73.549 1.00 61.47 125 ASN D O 1
ATOM 8003 N N . THR D 1 126 ? -70.058 -17.222 71.904 1.00 62.65 126 THR D N 1
ATOM 8004 C CA . THR D 1 126 ? -70.828 -18.317 72.503 1.00 63.81 126 THR D CA 1
ATOM 8005 C C . THR D 1 126 ? -70.613 -19.677 71.823 1.00 64.16 126 THR D C 1
ATOM 8006 O O . THR D 1 126 ? -70.974 -20.709 72.389 1.00 65.15 126 THR D O 1
ATOM 8010 N N . ASN D 1 127 ? -70.029 -19.676 70.623 1.00 63.54 127 ASN D N 1
ATOM 8011 C CA . ASN D 1 127 ? -69.835 -20.903 69.839 1.00 63.76 127 ASN D CA 1
ATOM 8012 C C . ASN D 1 127 ? -69.003 -21.958 70.581 1.00 64.25 127 ASN D C 1
ATOM 8013 O O . ASN D 1 127 ? -67.891 -21.665 71.008 1.00 63.63 127 ASN D O 1
ATOM 8018 N N . PRO D 1 128 ? -69.531 -23.192 70.723 1.00 65.82 128 PRO D N 1
ATOM 8019 C CA . PRO D 1 128 ? -68.778 -24.235 71.436 1.00 66.14 128 PRO D CA 1
ATOM 8020 C C . PRO D 1 128 ? -67.471 -24.664 70.755 1.00 65.74 128 PRO D C 1
ATOM 8021 O O . PRO D 1 128 ? -66.495 -24.958 71.445 1.00 65.54 128 PRO D O 1
ATOM 8025 N N . TYR D 1 129 ? -67.460 -24.708 69.424 1.00 66.01 129 TYR D N 1
ATOM 8026 C CA . TYR D 1 129 ? -66.277 -25.143 68.673 1.00 65.84 129 TYR D CA 1
ATOM 8027 C C . TYR D 1 129 ? -65.117 -24.171 68.856 1.00 64.31 129 TYR D C 1
ATOM 8028 O O . TYR D 1 129 ? -63.993 -24.581 69.143 1.00 63.80 129 TYR D O 1
ATOM 8037 N N . LEU D 1 130 ? -65.403 -22.885 68.680 1.00 63.27 130 LEU D N 1
ATOM 8038 C CA . LEU D 1 130 ? -64.395 -21.840 68.810 1.00 61.83 130 LEU D CA 1
ATOM 8039 C C . LEU D 1 130 ? -63.939 -21.666 70.257 1.00 62.24 130 LEU D C 1
ATOM 8040 O O . LEU D 1 130 ? -62.752 -21.455 70.516 1.00 62.09 130 LEU D O 1
ATOM 8045 N N . GLN D 1 131 ? -64.879 -21.759 71.196 1.00 63.09 131 GLN D N 1
ATOM 8046 C CA . GLN D 1 131 ? -64.574 -21.562 72.616 1.00 63.17 131 GLN D CA 1
ATOM 8047 C C . GLN D 1 131 ? -63.746 -22.706 73.194 1.00 63.31 131 GLN D C 1
ATOM 8048 O O . GLN D 1 131 ? -62.855 -22.475 74.011 1.00 63.27 131 GLN D O 1
ATOM 8054 N N . LYS D 1 132 ? -64.047 -23.934 72.778 1.00 63.94 132 LYS D N 1
ATOM 8055 C CA . LYS D 1 132 ? -63.240 -25.092 73.167 1.00 64.43 132 LYS D CA 1
ATOM 8056 C C . LYS D 1 132 ? -61.828 -24.949 72.612 1.00 62.54 132 LYS D C 1
ATOM 8057 O O . LYS D 1 132 ? -60.843 -25.049 73.348 1.00 61.99 132 LYS D O 1
ATOM 8063 N N . LYS D 1 133 ? -61.747 -24.709 71.306 1.00 61.12 133 LYS D N 1
ATOM 8064 C CA . LYS D 1 133 ? -60.479 -24.455 70.624 1.00 58.68 133 LYS D CA 1
ATOM 8065 C C . LYS D 1 133 ? -59.681 -23.383 71.355 1.00 57.16 133 LYS D C 1
ATOM 8066 O O . LYS D 1 133 ? -58.484 -23.544 71.587 1.00 57.02 133 LYS D O 1
ATOM 8072 N N . ALA D 1 134 ? -60.356 -22.299 71.730 1.00 55.97 134 ALA D N 1
ATOM 8073 C CA . ALA D 1 134 ? -59.729 -21.223 72.490 1.00 54.42 134 ALA D CA 1
ATOM 8074 C C . ALA D 1 134 ? -59.201 -21.707 73.841 1.00 53.57 134 ALA D C 1
ATOM 8075 O O . ALA D 1 134 ? -58.118 -21.309 74.257 1.00 52.47 134 ALA D O 1
ATOM 8077 N N . GLU D 1 135 ? -59.963 -22.565 74.517 1.00 53.91 135 GLU D N 1
ATOM 8078 C CA . GLU D 1 135 ? -59.558 -23.094 75.824 1.00 53.96 135 GLU D CA 1
ATOM 8079 C C . GLU D 1 135 ? -58.379 -24.050 75.715 1.00 52.87 135 GLU D C 1
ATOM 8080 O O . GLU D 1 135 ? -57.440 -23.972 76.508 1.00 52.08 135 GLU D O 1
ATOM 8086 N N . ILE D 1 136 ? -58.444 -24.957 74.744 1.00 52.58 136 ILE D N 1
ATOM 8087 C CA . ILE D 1 136 ? -57.413 -25.980 74.561 1.00 52.33 136 ILE D CA 1
ATOM 8088 C C . ILE D 1 136 ? -56.044 -25.327 74.405 1.00 51.06 136 ILE D C 1
ATOM 8089 O O . ILE D 1 136 ? -55.093 -25.671 75.110 1.00 50.80 136 ILE D O 1
ATOM 8094 N N . ILE D 1 137 ? -55.968 -24.374 73.482 1.00 50.05 137 ILE D N 1
ATOM 8095 C CA . ILE D 1 137 ? -54.722 -23.682 73.168 1.00 48.89 137 ILE D CA 1
ATOM 8096 C C . ILE D 1 137 ? -54.274 -22.810 74.344 1.00 48.41 137 ILE D C 1
ATOM 8097 O O . ILE D 1 137 ? -53.133 -22.908 74.795 1.00 48.09 137 ILE D O 1
ATOM 8102 N N . ASN D 1 138 ? -55.180 -21.975 74.847 1.00 48.36 138 ASN D N 1
ATOM 8103 C CA . ASN D 1 138 ? -54.845 -21.029 75.913 1.00 47.84 138 ASN D CA 1
ATOM 8104 C C . ASN D 1 138 ? -54.391 -21.714 77.199 1.00 48.07 138 ASN D C 1
ATOM 8105 O O . ASN D 1 138 ? -53.521 -21.203 77.900 1.00 47.80 138 ASN D O 1
ATOM 8110 N N . GLU D 1 139 ? -54.978 -22.867 77.505 1.00 49.29 139 GLU D N 1
ATOM 8111 C CA . GLU D 1 139 ? -54.593 -23.637 78.688 1.00 50.14 139 GLU D CA 1
ATOM 8112 C C . GLU D 1 139 ? -53.135 -24.075 78.587 1.00 48.19 139 GLU D C 1
ATOM 8113 O O . GLU D 1 139 ? -52.417 -24.079 79.586 1.00 47.89 139 GLU D O 1
ATOM 8119 N N . ILE D 1 140 ? -52.709 -24.430 77.376 1.00 46.71 140 ILE D N 1
ATOM 8120 C CA . ILE D 1 140 ? -51.314 -24.791 77.108 1.00 45.20 140 ILE D CA 1
ATOM 8121 C C . ILE D 1 140 ? -50.421 -23.554 77.225 1.00 43.51 140 ILE D C 1
ATOM 8122 O O . ILE D 1 140 ? -49.333 -23.633 77.795 1.00 43.01 140 ILE D O 1
ATOM 8127 N N . TYR D 1 141 ? -50.891 -22.417 76.703 1.00 42.32 141 TYR D N 1
ATOM 8128 C CA . TYR D 1 141 ? -50.173 -21.139 76.839 1.00 41.20 141 TYR D CA 1
ATOM 8129 C C . TYR D 1 141 ? -49.930 -20.728 78.295 1.00 41.48 141 TYR D C 1
ATOM 8130 O O . TYR D 1 141 ? -48.973 -20.008 78.575 1.00 41.11 141 TYR D O 1
ATOM 8139 N N . LEU D 1 142 ? -50.791 -21.173 79.210 1.00 42.37 142 LEU D N 1
ATOM 8140 C CA . LEU D 1 142 ? -50.654 -20.845 80.634 1.00 42.69 142 LEU D CA 1
ATOM 8141 C C . LEU D 1 142 ? -49.870 -21.894 81.431 1.00 42.66 142 LEU D C 1
ATOM 8142 O O . LEU D 1 142 ? -49.193 -21.551 82.399 1.00 42.44 142 LEU D O 1
ATOM 8147 N N . ASN D 1 143 ? -49.962 -23.159 81.026 1.00 42.70 143 ASN D N 1
ATOM 8148 C CA . ASN D 1 143 ? -49.413 -24.273 81.814 1.00 43.12 143 ASN D CA 1
ATOM 8149 C C . ASN D 1 143 ? -48.321 -25.109 81.140 1.00 42.28 143 ASN D C 1
ATOM 8150 O O . ASN D 1 143 ? -47.540 -25.772 81.828 1.00 42.37 143 ASN D O 1
ATOM 8155 N N . GLY D 1 144 ? -48.270 -25.091 79.811 1.00 41.28 144 GLY D N 1
ATOM 8156 C CA . GLY D 1 144 ? -47.383 -25.987 79.069 1.00 40.98 144 GLY D CA 1
ATOM 8157 C C . GLY D 1 144 ? -45.901 -25.665 79.165 1.00 39.92 144 GLY D C 1
ATOM 8158 O O . GLY D 1 144 ? -45.504 -24.652 79.742 1.00 39.68 144 GLY D O 1
ATOM 8159 N N . THR D 1 145 ? -45.084 -26.548 78.599 1.00 39.33 145 THR D N 1
ATOM 8160 C CA . THR D 1 145 ? -43.653 -26.302 78.458 1.00 38.66 145 THR D CA 1
ATOM 8161 C C . THR D 1 145 ? -43.417 -25.325 77.306 1.00 37.64 145 THR D C 1
ATOM 8162 O O . THR D 1 145 ? -44.351 -24.954 76.586 1.00 37.56 145 THR D O 1
ATOM 8166 N N . ALA D 1 146 ? -42.164 -24.914 77.136 1.00 36.71 146 ALA D N 1
ATOM 8167 C CA . ALA D 1 146 ? -41.781 -24.046 76.024 1.00 35.44 146 ALA D CA 1
ATOM 8168 C C . ALA D 1 146 ? -42.091 -24.721 74.685 1.00 35.25 146 ALA D C 1
ATOM 8169 O O . ALA D 1 146 ? -42.765 -24.148 73.828 1.00 34.71 146 ALA D O 1
ATOM 8171 N N . LEU D 1 147 ? -41.614 -25.952 74.524 1.00 35.36 147 LEU D N 1
ATOM 8172 C CA . LEU D 1 147 ? -41.825 -26.707 73.289 1.00 35.52 147 LEU D CA 1
ATOM 8173 C C . LEU D 1 147 ? -43.312 -26.922 73.000 1.00 35.68 147 LEU D C 1
ATOM 8174 O O . LEU D 1 147 ? -43.751 -26.826 71.851 1.00 35.36 147 LEU D O 1
ATOM 8179 N N . GLU D 1 148 ? -44.078 -27.212 74.048 1.00 36.04 148 GLU D N 1
ATOM 8180 C CA . GLU D 1 148 ? -45.508 -27.464 73.907 1.00 36.53 148 GLU D CA 1
ATOM 8181 C C . GLU D 1 148 ? -46.259 -26.193 73.522 1.00 36.14 148 GLU D C 1
ATOM 8182 O O . GLU D 1 148 ? -47.238 -26.252 72.778 1.00 36.30 148 GLU D O 1
ATOM 8188 N N . LYS D 1 149 ? -45.795 -25.051 74.027 1.00 35.75 149 LYS D N 1
ATOM 8189 C CA . LYS D 1 149 ? -46.397 -23.758 73.689 1.00 35.35 149 LYS D CA 1
ATOM 8190 C C . LYS D 1 149 ? -46.146 -23.388 72.235 1.00 34.80 149 LYS D C 1
ATOM 8191 O O . LYS D 1 149 ? -47.036 -22.874 71.558 1.00 34.48 149 LYS D O 1
ATOM 8197 N N . LYS D 1 150 ? -44.929 -23.649 71.765 1.00 34.67 150 LYS D N 1
ATOM 8198 C CA . LYS D 1 150 ? -44.566 -23.386 70.377 1.00 34.61 150 LYS D CA 1
ATOM 8199 C C . LYS D 1 150 ? -45.343 -24.285 69.415 1.00 35.19 150 LYS D C 1
ATOM 8200 O O . LYS D 1 150 ? -45.847 -23.816 68.393 1.00 35.25 150 LYS D O 1
ATOM 8206 N N . ILE D 1 151 ? -45.447 -25.571 69.748 1.00 35.61 151 ILE D N 1
ATOM 8207 C CA . ILE D 1 151 ? -46.234 -26.511 68.944 1.00 36.24 151 ILE D CA 1
ATOM 8208 C C . ILE D 1 151 ? -47.662 -25.999 68.748 1.00 36.58 151 ILE D C 1
ATOM 8209 O O . ILE D 1 151 ? -48.227 -26.116 67.656 1.00 36.94 151 ILE D O 1
ATOM 8214 N N . ALA D 1 152 ? -48.231 -25.428 69.807 1.00 36.64 152 ALA D N 1
ATOM 8215 C CA . ALA D 1 152 ? -49.611 -24.955 69.788 1.00 37.02 152 ALA D CA 1
ATOM 8216 C C . ALA D 1 152 ? -49.806 -23.750 68.870 1.00 36.76 152 ALA D C 1
ATOM 8217 O O . ALA D 1 152 ? -50.810 -23.663 68.166 1.00 37.01 152 ALA D O 1
ATOM 8219 N N . SER D 1 153 ? -48.850 -22.825 68.881 1.00 36.44 153 SER D N 1
ATOM 8220 C CA . SER D 1 153 ? -48.954 -21.613 68.072 1.00 36.36 153 SER D CA 1
ATOM 8221 C C . SER D 1 153 ? -48.830 -21.925 66.586 1.00 36.77 153 SER D C 1
ATOM 8222 O O . SER D 1 153 ? -49.527 -21.329 65.762 1.00 36.86 153 SER D O 1
ATOM 8225 N N . VAL D 1 154 ? -47.938 -22.856 66.254 1.00 37.21 154 VAL D N 1
ATOM 8226 C CA . VAL D 1 154 ? -47.754 -23.295 64.874 1.00 37.87 154 VAL D CA 1
ATOM 8227 C C . VAL D 1 154 ? -48.998 -24.044 64.387 1.00 39.09 154 VAL D C 1
ATOM 8228 O O . VAL D 1 154 ? -49.468 -23.805 63.274 1.00 39.41 154 VAL D O 1
ATOM 8232 N N . PHE D 1 155 ? -49.534 -24.937 65.220 1.00 39.93 155 PHE D N 1
ATOM 8233 C CA . PHE D 1 155 ? -50.797 -25.613 64.901 1.00 41.07 155 PHE D CA 1
ATOM 8234 C C . PHE D 1 155 ? -51.962 -24.631 64.746 1.00 41.29 155 PHE D C 1
ATOM 8235 O O . PHE D 1 155 ? -52.876 -24.873 63.961 1.00 42.27 155 PHE D O 1
ATOM 8243 N N . LEU D 1 156 ? -51.940 -23.532 65.491 1.00 41.04 156 LEU D N 1
ATOM 8244 C CA . LEU D 1 156 ? -53.040 -22.578 65.442 1.00 41.37 156 LEU D CA 1
ATOM 8245 C C . LEU D 1 156 ? -53.096 -21.854 64.102 1.00 41.48 156 LEU D C 1
ATOM 8246 O O . LEU D 1 156 ? -54.093 -21.948 63.392 1.00 41.90 156 LEU D O 1
ATOM 8251 N N . GLU D 1 157 ? -52.019 -21.157 63.748 1.00 41.35 157 GLU D N 1
ATOM 8252 C CA . GLU D 1 157 ? -52.045 -20.240 62.603 1.00 41.39 157 GLU D CA 1
ATOM 8253 C C . GLU D 1 157 ? -51.461 -20.806 61.299 1.00 42.19 157 GLU D C 1
ATOM 8254 O O . GLU D 1 157 ? -51.773 -20.298 60.222 1.00 42.69 157 GLU D O 1
ATOM 8260 N N . THR D 1 158 ? -50.632 -21.846 61.383 1.00 42.67 158 THR D N 1
ATOM 8261 C CA . THR D 1 158 ? -50.106 -22.503 60.178 1.00 43.38 158 THR D CA 1
ATOM 8262 C C . THR D 1 158 ? -51.057 -23.599 59.678 1.00 44.58 158 THR D C 1
ATOM 8263 O O . THR D 1 158 ? -50.921 -24.072 58.547 1.00 44.68 158 THR D O 1
ATOM 8267 N N . PHE D 1 159 ? -52.022 -23.978 60.516 1.00 45.55 159 PHE D N 1
ATOM 8268 C CA . PHE D 1 159 ? -52.886 -25.134 60.265 1.00 46.65 159 PHE D CA 1
ATOM 8269 C C . PHE D 1 159 ? -54.373 -24.807 60.486 1.00 47.34 159 PHE D C 1
ATOM 8270 O O . PHE D 1 159 ? -55.126 -24.694 59.516 1.00 47.63 159 PHE D O 1
ATOM 8278 N N . LEU D 1 160 ? -54.786 -24.631 61.742 1.00 47.62 160 LEU D N 1
ATOM 8279 C CA . LEU D 1 160 ? -56.211 -24.454 62.080 1.00 48.76 160 LEU D CA 1
ATOM 8280 C C . LEU D 1 160 ? -56.865 -23.195 61.497 1.00 49.30 160 LEU D C 1
ATOM 8281 O O . LEU D 1 160 ? -58.083 -23.154 61.318 1.00 49.81 160 LEU D O 1
ATOM 8286 N N . PHE D 1 161 ? -56.067 -22.170 61.216 1.00 49.77 161 PHE D N 1
ATOM 8287 C CA . PHE D 1 161 ? -56.586 -20.938 60.612 1.00 50.59 161 PHE D CA 1
ATOM 8288 C C . PHE D 1 161 ? -57.093 -21.141 59.180 1.00 51.62 161 PHE D C 1
ATOM 8289 O O . PHE D 1 161 ? -57.862 -20.321 58.674 1.00 51.85 161 PHE D O 1
ATOM 8297 N N . TYR D 1 162 ? -56.663 -22.223 58.533 1.00 52.14 162 TYR D N 1
ATOM 8298 C CA . TYR D 1 162 ? -57.037 -22.487 57.146 1.00 53.03 162 TYR D CA 1
ATOM 8299 C C . TYR D 1 162 ? -58.420 -23.120 56.995 1.00 54.28 162 TYR D C 1
ATOM 8300 O O . TYR D 1 162 ? -58.941 -23.220 55.883 1.00 55.02 162 TYR D O 1
ATOM 8309 N N . SER D 1 163 ? -59.013 -23.540 58.111 1.00 54.71 163 SER D N 1
ATOM 8310 C CA . SER D 1 163 ? -60.432 -23.885 58.134 1.00 55.78 163 SER D CA 1
ATOM 8311 C C . SER D 1 163 ? -61.269 -22.636 57.843 1.00 55.86 163 SER D C 1
ATOM 8312 O O . SER D 1 163 ? -62.376 -22.735 57.315 1.00 56.80 163 SER D O 1
ATOM 8315 N N . GLY D 1 164 ? -60.729 -21.470 58.202 1.00 55.07 164 GLY D N 1
ATOM 8316 C CA . GLY D 1 164 ? -61.351 -20.180 57.914 1.00 54.82 164 GLY D CA 1
ATOM 8317 C C . GLY D 1 164 ? -60.854 -19.533 56.630 1.00 54.63 164 GLY D C 1
ATOM 8318 O O . GLY D 1 164 ? -61.651 -19.002 55.861 1.00 54.84 164 GLY D O 1
ATOM 8319 N N . PHE D 1 165 ? -59.541 -19.579 56.391 1.00 54.40 165 PHE D N 1
ATOM 8320 C CA . PHE D 1 165 ? -58.941 -18.918 55.219 1.00 54.27 165 PHE D CA 1
ATOM 8321 C C . PHE D 1 165 ? -59.442 -19.447 53.874 1.00 55.28 165 PHE D C 1
ATOM 8322 O O . PHE D 1 165 ? -59.362 -18.739 52.872 1.00 55.90 165 PHE D O 1
ATOM 8330 N N . PHE D 1 166 ? -59.936 -20.684 53.847 1.00 55.78 166 PHE D N 1
ATOM 8331 C CA . PHE D 1 166 ? -60.441 -21.300 52.614 1.00 56.47 166 PHE D CA 1
ATOM 8332 C C . PHE D 1 166 ? -61.470 -20.425 51.892 1.00 56.66 166 PHE D C 1
ATOM 8333 O O . PHE D 1 166 ? -61.433 -20.298 50.667 1.00 56.76 166 PHE D O 1
ATOM 8341 N N . THR D 1 167 ? -62.379 -19.829 52.661 1.00 56.50 167 THR D N 1
ATOM 8342 C CA . THR D 1 167 ? -63.504 -19.072 52.107 1.00 56.80 167 THR D CA 1
ATOM 8343 C C . THR D 1 167 ? -63.081 -17.825 51.309 1.00 56.63 167 THR D C 1
ATOM 8344 O O . THR D 1 167 ? -63.444 -17.707 50.139 1.00 56.96 167 THR D O 1
ATOM 8348 N N . PRO D 1 168 ? -62.319 -16.893 51.926 1.00 56.18 168 PRO D N 1
ATOM 8349 C CA . PRO D 1 168 ? -61.879 -15.712 51.164 1.00 55.85 168 PRO D CA 1
ATOM 8350 C C . PRO D 1 168 ? -60.897 -16.025 50.029 1.00 55.77 168 PRO D C 1
ATOM 8351 O O . PRO D 1 168 ? -60.854 -15.292 49.041 1.00 55.93 168 PRO D O 1
ATOM 8355 N N . LEU D 1 169 ? -60.117 -17.094 50.178 1.00 55.90 169 LEU D N 1
ATOM 8356 C CA . LEU D 1 169 ? -59.206 -17.545 49.123 1.00 56.47 169 LEU D CA 1
ATOM 8357 C C . LEU D 1 169 ? -59.973 -18.057 47.902 1.00 58.31 169 LEU D C 1
ATOM 8358 O O . LEU D 1 169 ? -59.591 -17.774 46.764 1.00 58.49 169 LEU D O 1
ATOM 8363 N N . TYR D 1 170 ? -61.047 -18.808 48.150 1.00 59.70 170 TYR D N 1
ATOM 8364 C CA . TYR D 1 170 ? -61.915 -19.320 47.085 1.00 61.74 170 TYR D CA 1
ATOM 8365 C C . TYR D 1 170 ? -62.490 -18.192 46.230 1.00 62.53 170 TYR D C 1
ATOM 8366 O O . TYR D 1 170 ? -62.474 -18.270 45.000 1.00 63.48 170 TYR D O 1
ATOM 8375 N N . TYR D 1 171 ? -63.009 -17.157 46.889 1.00 62.45 171 TYR D N 1
ATOM 8376 C CA . TYR D 1 171 ? -63.612 -16.020 46.193 1.00 63.25 171 TYR D CA 1
ATOM 8377 C C . TYR D 1 171 ? -62.587 -15.272 45.339 1.00 63.10 171 TYR D C 1
ATOM 8378 O O . TYR D 1 171 ? -62.884 -14.887 44.206 1.00 63.46 171 TYR D O 1
ATOM 8387 N N . LEU D 1 172 ? -61.386 -15.075 45.884 1.00 62.31 172 LEU D N 1
ATOM 8388 C CA . LEU D 1 172 ? -60.284 -14.454 45.140 1.00 61.99 172 LEU D CA 1
ATOM 8389 C C . LEU D 1 172 ? -59.922 -15.277 43.902 1.00 62.62 172 LEU D C 1
ATOM 8390 O O . LEU D 1 172 ? -59.497 -14.722 42.887 1.00 62.16 172 LEU D O 1
ATOM 8395 N N . GLY D 1 173 ? -60.088 -16.595 44.001 1.00 63.74 173 GLY D N 1
ATOM 8396 C CA . GLY D 1 173 ? -59.895 -17.508 42.868 1.00 65.46 173 GLY D CA 1
ATOM 8397 C C . GLY D 1 173 ? -60.798 -17.219 41.680 1.00 66.54 173 GLY D C 1
ATOM 8398 O O . GLY D 1 173 ? -60.379 -17.362 40.531 1.00 66.83 173 GLY D O 1
ATOM 8399 N N . ASN D 1 174 ? -62.035 -16.813 41.961 1.00 67.31 174 ASN D N 1
ATOM 8400 C CA . ASN D 1 174 ? -62.973 -16.363 40.930 1.00 68.55 174 ASN D CA 1
ATOM 8401 C C . ASN D 1 174 ? -62.916 -14.845 40.701 1.00 68.68 174 ASN D C 1
ATOM 8402 O O . ASN D 1 174 ? -63.840 -14.271 40.119 1.00 69.77 174 ASN D O 1
ATOM 8407 N N . ASN D 1 175 ? -61.832 -14.206 41.144 1.00 67.93 175 ASN D N 1
ATOM 8408 C CA . ASN D 1 175 ? -61.693 -12.748 41.099 1.00 67.96 175 ASN D CA 1
ATOM 8409 C C . ASN D 1 175 ? -62.883 -12.049 41.773 1.00 67.57 175 ASN D C 1
ATOM 8410 O O . ASN D 1 175 ? -63.584 -11.246 41.155 1.00 68.33 175 ASN D O 1
ATOM 8415 N N . LYS D 1 176 ? -63.108 -12.388 43.041 1.00 66.51 176 LYS D N 1
ATOM 8416 C CA . LYS D 1 176 ? -64.174 -11.787 43.847 1.00 66.05 176 LYS D CA 1
ATOM 8417 C C . LYS D 1 176 ? -63.609 -11.370 45.207 1.00 64.09 176 LYS D C 1
ATOM 8418 O O . LYS D 1 176 ? -62.697 -12.018 45.725 1.00 63.78 176 LYS D O 1
ATOM 8424 N N . LEU D 1 177 ? -64.154 -10.294 45.776 1.00 62.68 177 LEU D N 1
ATOM 8425 C CA . LEU D 1 177 ? -63.727 -9.785 47.087 1.00 60.38 177 LEU D CA 1
ATOM 8426 C C . LEU D 1 177 ? -62.204 -9.629 47.166 1.00 58.49 177 LEU D C 1
ATOM 8427 O O . LEU D 1 177 ? -61.564 -10.131 48.090 1.00 57.52 177 LEU D O 1
ATOM 8432 N N . ALA D 1 178 ? -61.640 -8.920 46.192 1.00 57.70 178 ALA D N 1
ATOM 8433 C CA . ALA D 1 178 ? -60.186 -8.832 46.018 1.00 56.37 178 ALA D CA 1
ATOM 8434 C C . ALA D 1 178 ? -59.491 -7.998 47.094 1.00 54.98 178 ALA D C 1
ATOM 8435 O O . ALA D 1 178 ? -58.379 -8.325 47.511 1.00 53.82 178 ALA D O 1
ATOM 8437 N N . ASN D 1 179 ? -60.137 -6.915 47.522 1.00 54.70 179 ASN D N 1
ATOM 8438 C CA . ASN D 1 179 ? -59.600 -6.055 48.583 1.00 53.76 179 ASN D CA 1
ATOM 8439 C C . ASN D 1 179 ? -59.736 -6.692 49.967 1.00 52.91 179 ASN D C 1
ATOM 8440 O O . ASN D 1 179 ? -58.827 -6.596 50.793 1.00 52.00 179 ASN D O 1
ATOM 8445 N N . VAL D 1 180 ? -60.872 -7.342 50.211 1.00 53.37 180 VAL D N 1
ATOM 8446 C CA . VAL D 1 180 ? -61.049 -8.162 51.410 1.00 53.13 180 VAL D CA 1
ATOM 8447 C C . VAL D 1 180 ? -60.029 -9.299 51.386 1.00 52.68 180 VAL D C 1
ATOM 8448 O O . VAL D 1 180 ? -59.465 -9.655 52.420 1.00 52.25 180 VAL D O 1
ATOM 8452 N N . ALA D 1 181 ? -59.795 -9.858 50.201 1.00 52.96 181 ALA D N 1
ATOM 8453 C CA . ALA D 1 181 ? -58.803 -10.916 50.031 1.00 52.96 181 ALA D CA 1
ATOM 8454 C C . ALA D 1 181 ? -57.379 -10.415 50.279 1.00 51.89 181 ALA D C 1
ATOM 8455 O O . ALA D 1 181 ? -56.574 -11.126 50.877 1.00 51.34 181 ALA D O 1
ATOM 8457 N N . GLU D 1 182 ? -57.074 -9.199 49.822 1.00 51.72 182 GLU D N 1
ATOM 8458 C CA . GLU D 1 182 ? -55.741 -8.603 50.020 1.00 50.99 182 GLU D CA 1
ATOM 8459 C C . GLU D 1 182 ? -55.315 -8.573 51.486 1.00 49.57 182 GLU D C 1
ATOM 8460 O O . GLU D 1 182 ? -54.149 -8.836 51.789 1.00 49.06 182 GLU D O 1
ATOM 8466 N N . ILE D 1 183 ? -56.245 -8.267 52.391 1.00 48.51 183 ILE D N 1
ATOM 8467 C CA . ILE D 1 183 ? -55.902 -8.205 53.816 1.00 47.55 183 ILE D CA 1
ATOM 8468 C C . ILE D 1 183 ? -55.711 -9.601 54.415 1.00 46.67 183 ILE D C 1
ATOM 8469 O O . ILE D 1 183 ? -54.948 -9.768 55.361 1.00 46.30 183 ILE D O 1
ATOM 8474 N N . ILE D 1 184 ? -56.393 -10.599 53.855 1.00 46.29 184 ILE D N 1
ATOM 8475 C CA . ILE D 1 184 ? -56.188 -11.995 54.249 1.00 45.75 184 ILE D CA 1
ATOM 8476 C C . ILE D 1 184 ? -54.875 -12.498 53.654 1.00 44.93 184 ILE D C 1
ATOM 8477 O O . ILE D 1 184 ? -54.188 -13.322 54.250 1.00 44.32 184 ILE D O 1
ATOM 8482 N N . LYS D 1 185 ? -54.543 -11.991 52.471 1.00 44.63 185 LYS D N 1
ATOM 8483 C CA . LYS D 1 185 ? -53.261 -12.268 51.825 1.00 43.83 185 LYS D CA 1
ATOM 8484 C C . LYS D 1 185 ? -52.118 -11.708 52.678 1.00 41.84 185 LYS D C 1
ATOM 8485 O O . LYS D 1 185 ? -51.100 -12.374 52.884 1.00 41.50 185 LYS D O 1
ATOM 8491 N N . LEU D 1 186 ? -52.298 -10.480 53.165 1.00 39.80 186 LEU D N 1
ATOM 8492 C CA . LEU D 1 186 ? -51.314 -9.827 54.030 1.00 38.00 186 LEU D CA 1
ATOM 8493 C C . LEU D 1 186 ? -51.182 -10.530 55.385 1.00 36.89 186 LEU D C 1
ATOM 8494 O O . LEU D 1 186 ? -50.089 -10.582 55.951 1.00 36.34 186 LEU D O 1
ATOM 8499 N N . ILE D 1 187 ? -52.290 -11.063 55.901 1.00 36.22 187 ILE D N 1
ATOM 8500 C CA . ILE D 1 187 ? -52.267 -11.835 57.149 1.00 35.47 187 ILE D CA 1
ATOM 8501 C C . ILE D 1 187 ? -51.487 -13.137 56.960 1.00 35.01 187 ILE D C 1
ATOM 8502 O O . ILE D 1 187 ? -50.666 -13.497 57.802 1.00 34.62 187 ILE D O 1
ATOM 8507 N N . ILE D 1 188 ? -51.748 -13.836 55.857 1.00 34.86 188 ILE D N 1
ATOM 8508 C CA . ILE D 1 188 ? -51.087 -15.112 55.575 1.00 34.45 188 ILE D CA 1
ATOM 8509 C C . ILE D 1 188 ? -49.594 -14.899 55.327 1.00 33.44 188 ILE D C 1
ATOM 8510 O O . ILE D 1 188 ? -48.764 -15.690 55.783 1.00 33.04 188 ILE D O 1
ATOM 8515 N N . ARG D 1 189 ? -49.260 -13.825 54.612 1.00 32.74 189 ARG D N 1
ATOM 8516 C CA . ARG D 1 189 ? -47.866 -13.463 54.353 1.00 32.02 189 ARG D CA 1
ATOM 8517 C C . ARG D 1 189 ? -47.088 -13.278 55.654 1.00 31.28 189 ARG D C 1
ATOM 8518 O O . ARG D 1 189 ? -45.900 -13.596 55.715 1.00 31.07 189 ARG D O 1
ATOM 8526 N N . ASP D 1 190 ? -47.760 -12.761 56.685 1.00 30.77 190 ASP D N 1
ATOM 8527 C CA . ASP D 1 190 ? -47.156 -12.615 58.012 1.00 30.14 190 ASP D CA 1
ATOM 8528 C C . ASP D 1 190 ? -47.093 -13.951 58.744 1.00 29.66 190 ASP D C 1
ATOM 8529 O O . ASP D 1 190 ? -46.068 -14.293 59.343 1.00 29.31 190 ASP D O 1
ATOM 8534 N N . GLU D 1 191 ? -48.196 -14.693 58.703 1.00 29.52 191 GLU D N 1
ATOM 8535 C CA . GLU D 1 191 ? -48.327 -15.929 59.476 1.00 29.30 191 GLU D CA 1
ATOM 8536 C C . GLU D 1 191 ? -47.485 -17.102 58.962 1.00 28.80 191 GLU D C 1
ATOM 8537 O O . GLU D 1 191 ? -47.142 -17.993 59.736 1.00 28.70 191 GLU D O 1
ATOM 8543 N N . SER D 1 192 ? -47.140 -17.109 57.680 1.00 28.44 192 SER D N 1
ATOM 8544 C CA . SER D 1 192 ? -46.229 -18.133 57.167 1.00 28.35 192 SER D CA 1
ATOM 8545 C C . SER D 1 192 ? -44.807 -17.922 57.724 1.00 27.38 192 SER D C 1
ATOM 8546 O O . SER D 1 192 ? -44.060 -18.886 57.917 1.00 27.32 192 SER D O 1
ATOM 8549 N N . VAL D 1 193 ? -44.448 -16.664 57.986 1.00 26.35 193 VAL D N 1
ATOM 8550 C CA . VAL D 1 193 ? -43.168 -16.337 58.621 1.00 25.46 193 VAL D CA 1
ATOM 8551 C C . VAL D 1 193 ? -43.215 -16.687 60.105 1.00 24.80 193 VAL D C 1
ATOM 8552 O O . VAL D 1 193 ? -42.292 -17.312 60.622 1.00 24.62 193 VAL D O 1
ATOM 8556 N N . HIS D 1 194 ? -44.283 -16.271 60.787 1.00 24.30 194 HIS D N 1
ATOM 8557 C CA . HIS D 1 194 ? -44.449 -16.585 62.208 1.00 23.80 194 HIS D CA 1
ATOM 8558 C C . HIS D 1 194 ? -44.231 -18.077 62.435 1.00 23.68 194 HIS D C 1
ATOM 8559 O O . HIS D 1 194 ? -43.479 -18.466 63.324 1.00 23.49 194 HIS D O 1
ATOM 8566 N N . GLY D 1 195 ? -44.877 -18.900 61.612 1.00 23.77 195 GLY D N 1
ATOM 8567 C CA . GLY D 1 195 ? -44.768 -20.355 61.713 1.00 23.82 195 GLY D CA 1
ATOM 8568 C C . GLY D 1 195 ? -43.358 -20.868 61.494 1.00 23.48 195 GLY D C 1
ATOM 8569 O O . GLY D 1 195 ? -42.866 -21.701 62.257 1.00 23.44 195 GLY D O 1
ATOM 8570 N N . THR D 1 196 ? -42.710 -20.369 60.447 1.00 23.13 196 THR D N 1
ATOM 8571 C CA . THR D 1 196 ? -41.330 -20.737 60.141 1.00 22.91 196 THR D CA 1
ATOM 8572 C C . THR D 1 196 ? -40.372 -20.343 61.270 1.00 22.32 196 THR D C 1
ATOM 8573 O O . THR D 1 196 ? -39.470 -21.102 61.615 1.00 22.34 196 THR D O 1
ATOM 8577 N N . TYR D 1 197 ? -40.576 -19.159 61.842 1.00 21.81 197 TYR D N 1
ATOM 8578 C CA . TYR D 1 197 ? -39.690 -18.633 62.878 1.00 21.33 197 TYR D CA 1
ATOM 8579 C C . TYR D 1 197 ? -39.937 -19.322 64.209 1.00 21.35 197 TYR D C 1
ATOM 8580 O O . TYR D 1 197 ? -39.004 -19.815 64.844 1.00 21.26 197 TYR D O 1
ATOM 8589 N N . ILE D 1 198 ? -41.196 -19.349 64.632 1.00 21.53 198 ILE D N 1
ATOM 8590 C CA . ILE D 1 198 ? -41.571 -20.057 65.851 1.00 21.72 198 ILE D CA 1
ATOM 8591 C C . ILE D 1 198 ? -41.146 -21.513 65.725 1.00 22.10 198 ILE D C 1
ATOM 8592 O O . ILE D 1 198 ? -40.553 -22.075 66.645 1.00 22.11 198 ILE D O 1
ATOM 8597 N N . GLY D 1 199 ? -41.443 -22.106 64.570 1.00 22.55 199 GLY D N 1
ATOM 8598 C CA . GLY D 1 199 ? -41.056 -23.481 64.272 1.00 23.02 199 GLY D CA 1
ATOM 8599 C C . GLY D 1 199 ? -39.554 -23.687 64.255 1.00 22.98 199 GLY D C 1
ATOM 8600 O O . GLY D 1 199 ? -39.061 -24.724 64.699 1.00 23.21 199 GLY D O 1
ATOM 8601 N N . TYR D 1 200 ? -38.825 -22.702 63.738 1.00 22.80 200 TYR D N 1
ATOM 8602 C CA . TYR D 1 200 ? -37.361 -22.740 63.745 1.00 22.87 200 TYR D CA 1
ATOM 8603 C C . TYR D 1 200 ? -36.794 -22.805 65.164 1.00 22.93 200 TYR D C 1
ATOM 8604 O O . TYR D 1 200 ? -35.876 -23.580 65.443 1.00 23.06 200 TYR D O 1
ATOM 8613 N N . LYS D 1 201 ? -37.347 -21.983 66.050 1.00 23.01 201 LYS D N 1
ATOM 8614 C CA . LYS D 1 201 ? -36.889 -21.918 67.435 1.00 23.05 201 LYS D CA 1
ATOM 8615 C C . LYS D 1 201 ? -37.206 -23.207 68.167 1.00 23.70 201 LYS D C 1
ATOM 8616 O O . LYS D 1 201 ? -36.408 -23.658 68.987 1.00 23.97 201 LYS D O 1
ATOM 8622 N N . PHE D 1 202 ? -38.367 -23.791 67.869 1.00 24.32 202 PHE D N 1
ATOM 8623 C CA . PHE D 1 202 ? -38.761 -25.093 68.429 1.00 25.08 202 PHE D CA 1
ATOM 8624 C C . PHE D 1 202 ? -37.723 -26.171 68.135 1.00 25.62 202 PHE D C 1
ATOM 8625 O O . PHE D 1 202 ? -37.368 -26.940 69.027 1.00 25.92 202 PHE D O 1
ATOM 8633 N N . GLN D 1 203 ? -37.246 -26.212 66.888 1.00 26.01 203 GLN D N 1
ATOM 8634 C CA . GLN D 1 203 ? -36.284 -27.226 66.441 1.00 26.68 203 GLN D CA 1
ATOM 8635 C C . GLN D 1 203 ? -34.925 -27.110 67.124 1.00 26.95 203 GLN D C 1
ATOM 8636 O O . GLN D 1 203 ? -34.259 -28.120 67.350 1.00 27.21 203 GLN D O 1
ATOM 8642 N N . LEU D 1 204 ? -34.509 -25.885 67.437 1.00 27.13 204 LEU D N 1
ATOM 8643 C CA . LEU D 1 204 ? -33.242 -25.668 68.138 1.00 27.53 204 LEU D CA 1
ATOM 8644 C C . LEU D 1 204 ? -33.266 -26.287 69.536 1.00 28.49 204 LEU D C 1
ATOM 8645 O O . LEU D 1 204 ? -32.316 -26.964 69.935 1.00 28.72 204 LEU D O 1
ATOM 8650 N N . ALA D 1 205 ? -34.358 -26.049 70.265 1.00 29.48 205 ALA D N 1
ATOM 8651 C CA . ALA D 1 205 ? -34.537 -26.584 71.618 1.00 30.56 205 ALA D CA 1
ATOM 8652 C C . ALA D 1 205 ? -34.917 -28.068 71.615 1.00 32.12 205 ALA D C 1
ATOM 8653 O O . ALA D 1 205 ? -34.574 -28.803 72.544 1.00 32.49 205 ALA D O 1
ATOM 8655 N N . PHE D 1 206 ? -35.632 -28.503 70.582 1.00 33.40 206 PHE D N 1
ATOM 8656 C CA . PHE D 1 206 ? -36.010 -29.906 70.459 1.00 35.21 206 PHE D CA 1
ATOM 8657 C C . PHE D 1 206 ? -34.782 -30.800 70.320 1.00 36.40 206 PHE D C 1
ATOM 8658 O O . PHE D 1 206 ? -34.685 -31.831 70.980 1.00 37.13 206 PHE D O 1
ATOM 8666 N N . ASN D 1 207 ? -33.846 -30.392 69.467 1.00 37.38 207 ASN D N 1
ATOM 8667 C CA . ASN D 1 207 ? -32.629 -31.168 69.223 1.00 38.59 207 ASN D CA 1
ATOM 8668 C C . ASN D 1 207 ? -31.680 -31.201 70.425 1.00 40.16 207 ASN D C 1
ATOM 8669 O O . ASN D 1 207 ? -30.834 -32.090 70.520 1.00 40.35 207 ASN D O 1
ATOM 8674 N N . GLU D 1 208 ? -31.828 -30.240 71.337 1.00 42.16 208 GLU D N 1
ATOM 8675 C CA . GLU D 1 208 ? -31.027 -30.200 72.567 1.00 43.95 208 GLU D CA 1
ATOM 8676 C C . GLU D 1 208 ? -31.540 -31.162 73.647 1.00 45.49 208 GLU D C 1
ATOM 8677 O O . GLU D 1 208 ? -30.854 -31.395 74.643 1.00 45.87 208 GLU D O 1
ATOM 8683 N N . LEU D 1 209 ? -32.739 -31.713 73.455 1.00 47.00 209 LEU D N 1
ATOM 8684 C CA . LEU D 1 209 ? -33.268 -32.747 74.348 1.00 48.49 209 LEU D CA 1
ATOM 8685 C C . LEU D 1 209 ? -32.608 -34.090 74.043 1.00 50.43 209 LEU D C 1
ATOM 8686 O O . LEU D 1 209 ? -32.102 -34.293 72.935 1.00 50.34 209 LEU D O 1
ATOM 8691 N N . PRO D 1 210 ? -32.610 -35.014 75.024 1.00 52.84 210 PRO D N 1
ATOM 8692 C CA . PRO D 1 210 ? -32.213 -36.395 74.754 1.00 54.05 210 PRO D CA 1
ATOM 8693 C C . PRO D 1 210 ? -33.374 -37.164 74.137 1.00 55.65 210 PRO D C 1
ATOM 8694 O O . PRO D 1 210 ? -34.528 -36.765 74.301 1.00 55.74 210 PRO D O 1
ATOM 8698 N N . GLU D 1 211 ? -33.073 -38.260 73.444 1.00 57.97 211 GLU D N 1
ATOM 8699 C CA . GLU D 1 211 ? -34.107 -39.054 72.765 1.00 59.52 211 GLU D CA 1
ATOM 8700 C C . GLU D 1 211 ? -35.286 -39.381 73.685 1.00 59.62 211 GLU D C 1
ATOM 8701 O O . GLU D 1 211 ? -36.440 -39.343 73.256 1.00 58.71 211 GLU D O 1
ATOM 8707 N N . ASP D 1 212 ? -34.982 -39.683 74.946 1.00 60.39 212 ASP D N 1
ATOM 8708 C CA . ASP D 1 212 ? -35.993 -39.975 75.964 1.00 61.42 212 ASP D CA 1
ATOM 8709 C C . ASP D 1 212 ? -37.158 -38.974 75.941 1.00 60.61 212 ASP D C 1
ATOM 8710 O O . ASP D 1 212 ? -38.324 -39.373 75.879 1.00 60.53 212 ASP D O 1
ATOM 8715 N N . GLU D 1 213 ? -36.837 -37.682 75.976 1.00 59.20 213 GLU D N 1
ATOM 8716 C CA . GLU D 1 213 ? -37.863 -36.632 76.007 1.00 58.26 213 GLU D CA 1
ATOM 8717 C C . GLU D 1 213 ? -38.361 -36.221 74.619 1.00 56.46 213 GLU D C 1
ATOM 8718 O O . GLU D 1 213 ? -39.462 -35.676 74.495 1.00 55.55 213 GLU D O 1
ATOM 8724 N N . GLN D 1 214 ? -37.555 -36.466 73.587 1.00 54.91 214 GLN D N 1
ATOM 8725 C CA . GLN D 1 214 ? -37.967 -36.177 72.212 1.00 53.72 214 GLN D CA 1
ATOM 8726 C C . GLN D 1 214 ? -39.168 -37.034 71.811 1.00 54.04 214 GLN D C 1
ATOM 8727 O O . GLN D 1 214 ? -40.130 -36.525 71.236 1.00 53.61 214 GLN D O 1
ATOM 8733 N N . GLU D 1 215 ? -39.114 -38.327 72.128 1.00 54.60 215 GLU D N 1
ATOM 8734 C CA . GLU D 1 215 ? -40.216 -39.242 71.821 1.00 55.05 215 GLU D CA 1
ATOM 8735 C C . GLU D 1 215 ? -41.479 -38.868 72.594 1.00 54.19 215 GLU D C 1
ATOM 8736 O O . GLU D 1 215 ? -42.564 -38.793 72.016 1.00 53.52 215 GLU D O 1
ATOM 8742 N N . LYS D 1 216 ? -41.329 -38.629 73.896 1.00 53.68 216 LYS D N 1
ATOM 8743 C CA . LYS D 1 216 ? -42.463 -38.262 74.750 1.00 53.80 216 LYS D CA 1
ATOM 8744 C C . LYS D 1 216 ? -43.152 -36.994 74.262 1.00 52.50 216 LYS D C 1
ATOM 8745 O O . LYS D 1 216 ? -44.375 -36.884 74.332 1.00 52.78 216 LYS D O 1
ATOM 8751 N N . LEU D 1 217 ? -42.362 -36.046 73.765 1.00 51.29 217 LEU D N 1
ATOM 8752 C CA . LEU D 1 217 ? -42.891 -34.798 73.219 1.00 50.02 217 LEU D CA 1
ATOM 8753 C C . LEU D 1 217 ? -43.581 -35.010 71.867 1.00 49.99 217 LEU D C 1
ATOM 8754 O O . LEU D 1 217 ? -44.618 -34.402 71.596 1.00 49.91 217 LEU D O 1
ATOM 8759 N N . LYS D 1 218 ? -42.998 -35.860 71.022 1.00 50.06 218 LYS D N 1
ATOM 8760 C CA . LYS D 1 218 ? -43.623 -36.239 69.750 1.00 50.20 218 LYS D CA 1
ATOM 8761 C C . LYS D 1 218 ? -44.980 -36.906 69.974 1.00 50.68 218 LYS D C 1
ATOM 8762 O O . LYS D 1 218 ? -45.944 -36.615 69.272 1.00 50.02 218 LYS D O 1
ATOM 8768 N N . GLU D 1 219 ? -45.042 -37.794 70.962 1.00 51.62 219 GLU D N 1
ATOM 8769 C CA . GLU D 1 219 ? -46.274 -38.512 71.295 1.00 52.77 219 GLU D CA 1
ATOM 8770 C C . GLU D 1 219 ? -47.382 -37.530 71.680 1.00 52.10 219 GLU D C 1
ATOM 8771 O O . GLU D 1 219 ? -48.486 -37.582 71.133 1.00 52.38 219 GLU D O 1
ATOM 8777 N N . TRP D 1 220 ? -47.067 -36.631 72.610 1.00 51.01 220 TRP D N 1
ATOM 8778 C CA . TRP D 1 220 ? -47.983 -35.567 73.032 1.00 50.33 220 TRP D CA 1
ATOM 8779 C C . TRP D 1 220 ? -48.404 -34.683 71.859 1.00 49.46 220 TRP D C 1
ATOM 8780 O O . TRP D 1 220 ? -49.559 -34.262 71.770 1.00 49.27 220 TRP D O 1
ATOM 8791 N N . MET D 1 221 ? -47.453 -34.398 70.973 1.00 48.81 221 MET D N 1
ATOM 8792 C CA . MET D 1 221 ? -47.685 -33.518 69.831 1.00 48.29 221 MET D CA 1
ATOM 8793 C C . MET D 1 221 ? -48.767 -34.079 68.913 1.00 48.11 221 MET D C 1
ATOM 8794 O O . MET D 1 221 ? -49.715 -33.373 68.564 1.00 47.88 221 MET D O 1
ATOM 8799 N N . TYR D 1 222 ? -48.623 -35.346 68.531 1.00 48.03 222 TYR D N 1
ATOM 8800 C CA . TYR D 1 222 ? -49.604 -36.006 67.665 1.00 48.02 222 TYR D CA 1
ATOM 8801 C C . TYR D 1 222 ? -50.944 -36.207 68.376 1.00 48.85 222 TYR D C 1
ATOM 8802 O O . TYR D 1 222 ? -51.998 -35.975 67.784 1.00 48.59 222 TYR D O 1
ATOM 8811 N N . ASP D 1 223 ? -50.905 -36.616 69.642 1.00 49.93 223 ASP D N 1
ATOM 8812 C CA . ASP D 1 223 ? -52.119 -36.676 70.462 1.00 51.56 223 ASP D CA 1
ATOM 8813 C C . ASP D 1 223 ? -52.904 -35.367 70.365 1.00 51.78 223 ASP D C 1
ATOM 8814 O O . ASP D 1 223 ? -54.125 -35.381 70.195 1.00 52.38 223 ASP D O 1
ATOM 8819 N N . LEU D 1 224 ? -52.192 -34.244 70.468 1.00 51.47 224 LEU D N 1
ATOM 8820 C CA . LEU D 1 224 ? -52.801 -32.921 70.336 1.00 51.18 224 LEU D CA 1
ATOM 8821 C C . LEU D 1 224 ? -53.258 -32.660 68.905 1.00 51.22 224 LEU D C 1
ATOM 8822 O O . LEU D 1 224 ? -54.341 -32.119 68.688 1.00 51.46 224 LEU D O 1
ATOM 8827 N N . LEU D 1 225 ? -52.421 -33.032 67.940 1.00 51.37 225 LEU D N 1
ATOM 8828 C CA . LEU D 1 225 ? -52.733 -32.832 66.522 1.00 51.81 225 LEU D CA 1
ATOM 8829 C C . LEU D 1 225 ? -54.067 -33.492 66.156 1.00 53.11 225 LEU D C 1
ATOM 8830 O O . LEU D 1 225 ? -54.944 -32.845 65.582 1.00 53.06 225 LEU D O 1
ATOM 8835 N N . TYR D 1 226 ? -54.217 -34.773 66.492 1.00 54.49 226 TYR D N 1
ATOM 8836 C CA . TYR D 1 226 ? -55.443 -35.506 66.171 1.00 56.05 226 TYR D CA 1
ATOM 8837 C C . TYR D 1 226 ? -56.653 -34.860 66.827 1.00 56.05 226 TYR D C 1
ATOM 8838 O O . TYR D 1 226 ? -57.670 -34.642 66.171 1.00 56.59 226 TYR D O 1
ATOM 8847 N N . THR D 1 227 ? -56.532 -34.549 68.116 1.00 55.79 227 THR D N 1
ATOM 8848 C CA . THR D 1 227 ? -57.605 -33.895 68.866 1.00 56.02 227 THR D CA 1
ATOM 8849 C C . THR D 1 227 ? -58.119 -32.663 68.127 1.00 56.07 227 THR D C 1
ATOM 8850 O O . THR D 1 227 ? -59.313 -32.547 67.857 1.00 56.76 227 THR D O 1
ATOM 8854 N N . LEU D 1 228 ? -57.204 -31.758 67.789 1.00 55.88 228 LEU D N 1
ATOM 8855 C CA . LEU D 1 228 ? -57.562 -30.486 67.159 1.00 55.97 228 LEU D CA 1
ATOM 8856 C C . LEU D 1 228 ? -58.125 -30.664 65.750 1.00 56.64 228 LEU D C 1
ATOM 8857 O O . LEU D 1 228 ? -59.043 -29.946 65.356 1.00 56.43 228 LEU D O 1
ATOM 8862 N N . TYR D 1 229 ? -57.575 -31.612 64.995 1.00 57.78 229 TYR D N 1
ATOM 8863 C CA . TYR D 1 229 ? -58.079 -31.912 63.654 1.00 58.89 229 TYR D CA 1
ATOM 8864 C C . TYR D 1 229 ? -59.507 -32.436 63.726 1.00 60.67 229 TYR D C 1
ATOM 8865 O O . TYR D 1 229 ? -60.393 -31.946 63.025 1.00 61.06 229 TYR D O 1
ATOM 8874 N N . GLU D 1 230 ? -59.710 -33.437 64.581 1.00 61.92 230 GLU D N 1
ATOM 8875 C CA . GLU D 1 230 ? -61.024 -34.045 64.799 1.00 63.10 230 GLU D CA 1
ATOM 8876 C C . GLU D 1 230 ? -62.047 -32.987 65.210 1.00 62.36 230 GLU D C 1
ATOM 8877 O O . GLU D 1 230 ? -63.161 -32.951 64.689 1.00 61.82 230 GLU D O 1
ATOM 8883 N N . ASN D 1 231 ? -61.644 -32.120 66.135 1.00 62.01 231 ASN D N 1
ATOM 8884 C CA . ASN D 1 231 ? -62.475 -31.001 66.579 1.00 62.28 231 ASN D CA 1
ATOM 8885 C C . ASN D 1 231 ? -62.811 -30.048 65.435 1.00 61.89 231 ASN D C 1
ATOM 8886 O O . ASN D 1 231 ? -63.942 -29.568 65.327 1.00 62.34 231 ASN D O 1
ATOM 8891 N N . GLU D 1 232 ? -61.823 -29.785 64.585 1.00 61.21 232 GLU D N 1
ATOM 8892 C CA . GLU D 1 232 ? -61.991 -28.863 63.465 1.00 60.77 232 GLU D CA 1
ATOM 8893 C C . GLU D 1 232 ? -62.913 -29.426 62.382 1.00 61.92 232 GLU D C 1
ATOM 8894 O O . GLU D 1 232 ? -63.624 -28.669 61.721 1.00 61.55 232 GLU D O 1
ATOM 8900 N N . GLU D 1 233 ? -62.897 -30.748 62.202 1.00 63.40 233 GLU D N 1
ATOM 8901 C CA . GLU D 1 233 ? -63.805 -31.408 61.259 1.00 64.51 233 GLU D CA 1
ATOM 8902 C C . GLU D 1 233 ? -65.263 -31.098 61.596 1.00 64.76 233 GLU D C 1
ATOM 8903 O O . GLU D 1 233 ? -66.082 -30.909 60.699 1.00 64.62 233 GLU D O 1
ATOM 8909 N N . GLY D 1 234 ? -65.575 -31.037 62.888 1.00 65.09 234 GLY D N 1
ATOM 8910 C CA . GLY D 1 234 ? -66.895 -30.618 63.351 1.00 66.17 234 GLY D CA 1
ATOM 8911 C C . GLY D 1 234 ? -67.200 -29.166 63.019 1.00 66.21 234 GLY D C 1
ATOM 8912 O O . GLY D 1 234 ? -68.279 -28.854 62.517 1.00 67.47 234 GLY D O 1
ATOM 8913 N N . TYR D 1 235 ? -66.246 -28.279 63.298 1.00 65.49 235 TYR D N 1
ATOM 8914 C CA . TYR D 1 235 ? -66.403 -26.847 63.014 1.00 65.07 235 TYR D CA 1
ATOM 8915 C C . TYR D 1 235 ? -66.524 -26.580 61.513 1.00 64.97 235 TYR D C 1
ATOM 8916 O O . TYR D 1 235 ? -67.291 -25.711 61.094 1.00 65.35 235 TYR D O 1
ATOM 8925 N N . THR D 1 236 ? -65.764 -27.326 60.713 1.00 64.29 236 THR D N 1
ATOM 8926 C CA . THR D 1 236 ? -65.835 -27.220 59.257 1.00 63.96 236 THR D CA 1
ATOM 8927 C C . THR D 1 236 ? -67.213 -27.670 58.761 1.00 64.75 236 THR D C 1
ATOM 8928 O O . THR D 1 236 ? -67.766 -27.078 57.835 1.00 64.87 236 THR D O 1
ATOM 8932 N N . GLU D 1 237 ? -67.765 -28.710 59.385 1.00 65.12 237 GLU D N 1
ATOM 8933 C CA . GLU D 1 237 ? -69.124 -29.168 59.076 1.00 65.81 237 GLU D CA 1
ATOM 8934 C C . GLU D 1 237 ? -70.161 -28.124 59.498 1.00 65.71 237 GLU D C 1
ATOM 8935 O O . GLU D 1 237 ? -71.077 -27.809 58.739 1.00 65.96 237 GLU D O 1
ATOM 8941 N N . SER D 1 238 ? -69.993 -27.584 60.703 1.00 65.17 238 SER D N 1
ATOM 8942 C CA . SER D 1 238 ? -70.872 -26.537 61.236 1.00 65.26 238 SER D CA 1
ATOM 8943 C C . SER D 1 238 ? -71.053 -25.336 60.293 1.00 65.17 238 SER D C 1
ATOM 8944 O O . SER D 1 238 ? -72.107 -24.695 60.306 1.00 65.23 238 SER D O 1
ATOM 8947 N N . LEU D 1 239 ? -70.035 -25.037 59.484 1.00 64.60 239 LEU D N 1
ATOM 8948 C CA . LEU D 1 239 ? -70.073 -23.888 58.575 1.00 64.54 239 LEU D CA 1
ATOM 8949 C C . LEU D 1 239 ? -70.336 -24.259 57.118 1.00 65.22 239 LEU D C 1
ATOM 8950 O O . LEU D 1 239 ? -71.209 -23.671 56.478 1.00 66.12 239 LEU D O 1
ATOM 8955 N N . TYR D 1 240 ? -69.579 -25.223 56.600 1.00 65.05 240 TYR D N 1
ATOM 8956 C CA . TYR D 1 240 ? -69.530 -25.481 55.154 1.00 65.54 240 TYR D CA 1
ATOM 8957 C C . TYR D 1 240 ? -70.553 -26.486 54.600 1.00 67.21 240 TYR D C 1
ATOM 8958 O O . TYR D 1 240 ? -70.745 -26.547 53.384 1.00 67.97 240 TYR D O 1
ATOM 8967 N N . ASP D 1 241 ? -71.193 -27.277 55.465 1.00 67.76 241 ASP D N 1
ATOM 8968 C CA . ASP D 1 241 ? -72.189 -28.266 55.014 1.00 68.93 241 ASP D CA 1
ATOM 8969 C C . ASP D 1 241 ? -73.346 -27.630 54.235 1.00 69.87 241 ASP D C 1
ATOM 8970 O O . ASP D 1 241 ? -73.795 -28.183 53.230 1.00 70.44 241 ASP D O 1
ATOM 8975 N N . THR D 1 242 ? -73.817 -26.473 54.699 1.00 69.76 242 THR D N 1
ATOM 8976 C CA . THR D 1 242 ? -74.923 -25.756 54.045 1.00 70.50 242 THR D CA 1
ATOM 8977 C C . THR D 1 242 ? -74.616 -25.277 52.616 1.00 70.59 242 THR D C 1
ATOM 8978 O O . THR D 1 242 ? -75.538 -24.949 51.870 1.00 71.37 242 THR D O 1
ATOM 8982 N N . VAL D 1 243 ? -73.335 -25.214 52.252 1.00 70.04 243 VAL D N 1
ATOM 8983 C CA . VAL D 1 243 ? -72.925 -24.892 50.876 1.00 70.47 243 VAL D CA 1
ATOM 8984 C C . VAL D 1 243 ? -72.113 -26.011 50.204 1.00 71.08 243 VAL D C 1
ATOM 8985 O O . VAL D 1 243 ? -71.786 -25.913 49.019 1.00 71.26 243 VAL D O 1
ATOM 8989 N N . GLY D 1 244 ? -71.786 -27.062 50.956 1.00 71.49 244 GLY D N 1
ATOM 8990 C CA . GLY D 1 244 ? -71.150 -28.255 50.400 1.00 72.01 244 GLY D CA 1
ATOM 8991 C C . GLY D 1 244 ? -69.687 -28.101 50.027 1.00 71.34 244 GLY D C 1
ATOM 8992 O O . GLY D 1 244 ? -69.254 -28.616 48.995 1.00 71.43 244 GLY D O 1
ATOM 8993 N N . TRP D 1 245 ? -68.923 -27.397 50.864 1.00 70.47 245 TRP D N 1
ATOM 8994 C CA . TRP D 1 245 ? -67.474 -27.265 50.675 1.00 69.72 245 TRP D CA 1
ATOM 8995 C C . TRP D 1 245 ? -66.679 -28.087 51.692 1.00 68.14 245 TRP D C 1
ATOM 8996 O O . TRP D 1 245 ? -65.452 -28.130 51.627 1.00 66.75 245 TRP D O 1
ATOM 9007 N N . THR D 1 246 ? -67.384 -28.755 52.604 1.00 68.00 246 THR D N 1
ATOM 9008 C CA . THR D 1 246 ? -66.774 -29.432 53.756 1.00 67.43 246 THR D CA 1
ATOM 9009 C C . THR D 1 246 ? -65.565 -30.316 53.424 1.00 67.93 246 THR D C 1
ATOM 9010 O O . THR D 1 246 ? -64.495 -30.146 54.007 1.00 67.81 246 THR D O 1
ATOM 9014 N N . GLU D 1 247 ? -65.737 -31.255 52.498 1.00 69.49 247 GLU D N 1
ATOM 9015 C CA . GLU D 1 247 ? -64.670 -32.200 52.159 1.00 69.97 247 GLU D CA 1
ATOM 9016 C C . GLU D 1 247 ? -63.497 -31.509 51.468 1.00 69.11 247 GLU D C 1
ATOM 9017 O O . GLU D 1 247 ? -62.340 -31.866 51.694 1.00 68.56 247 GLU D O 1
ATOM 9023 N N . GLU D 1 248 ? -63.800 -30.520 50.633 1.00 6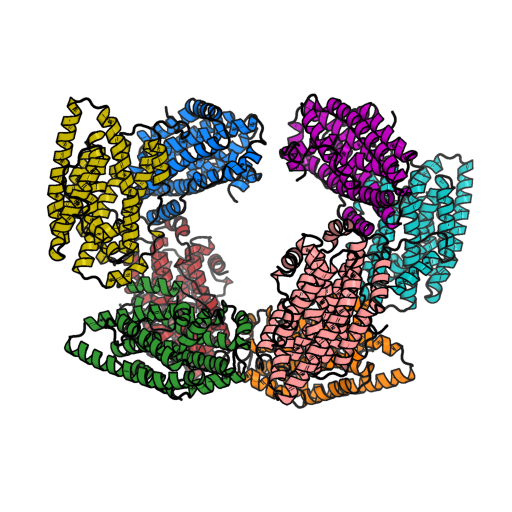9.38 248 GLU D N 1
ATOM 9024 C CA . GLU D 1 248 ? -62.766 -29.729 49.966 1.00 69.05 248 GLU D CA 1
ATOM 9025 C C . GLU D 1 248 ? -61.961 -28.915 50.981 1.00 67.37 248 GLU D C 1
ATOM 9026 O O . GLU D 1 248 ? -60.746 -28.767 50.839 1.00 66.87 248 GLU D O 1
ATOM 9032 N N . VAL D 1 249 ? -62.647 -28.396 52.001 1.00 66.27 249 VAL D N 1
ATOM 9033 C CA . VAL D 1 249 ? -61.995 -27.681 53.099 1.00 64.75 249 VAL D CA 1
ATOM 9034 C C . VAL D 1 249 ? -61.165 -28.648 53.941 1.00 64.42 249 VAL D C 1
ATOM 9035 O O . VAL D 1 249 ? -60.055 -28.312 54.349 1.00 64.15 249 VAL D O 1
ATOM 9039 N N . LYS D 1 250 ? -61.704 -29.839 54.201 1.00 64.81 250 LYS D N 1
ATOM 9040 C CA . LYS D 1 250 ? -60.977 -30.876 54.945 1.00 64.81 250 LYS D CA 1
ATOM 9041 C C . LYS D 1 250 ? -59.667 -31.269 54.254 1.00 64.91 250 LYS D C 1
ATOM 9042 O O . LYS D 1 250 ? -58.665 -31.537 54.920 1.00 64.15 250 LYS D O 1
ATOM 9048 N N . THR D 1 251 ? -59.685 -31.303 52.923 1.00 65.69 251 THR D N 1
ATOM 9049 C CA . THR D 1 251 ? -58.483 -31.576 52.131 1.00 65.28 251 THR D CA 1
ATOM 9050 C C . THR D 1 251 ? -57.475 -30.437 52.283 1.00 63.41 251 THR D C 1
ATOM 9051 O O . THR D 1 251 ? -56.293 -30.674 52.541 1.00 62.73 251 THR D O 1
ATOM 9055 N N . PHE D 1 252 ? -57.962 -29.208 52.115 1.00 62.28 252 PHE D N 1
ATOM 9056 C CA . PHE D 1 252 ? -57.166 -27.992 52.326 1.00 60.59 252 PHE D CA 1
ATOM 9057 C C . PHE D 1 252 ? -56.582 -27.961 53.735 1.00 58.83 252 PHE D C 1
ATOM 9058 O O . PHE D 1 252 ? -55.446 -27.530 53.937 1.00 57.67 252 PHE D O 1
ATOM 9066 N N . LEU D 1 253 ? -57.370 -28.436 54.697 1.00 58.26 253 LEU D N 1
ATOM 9067 C CA . LEU D 1 253 ? -56.970 -28.480 56.100 1.00 57.19 253 LEU D CA 1
ATOM 9068 C C . LEU D 1 253 ? -55.839 -29.487 56.334 1.00 56.83 253 LEU D C 1
ATOM 9069 O O . LEU D 1 253 ? -54.904 -29.205 57.082 1.00 56.37 253 LEU D O 1
ATOM 9074 N N . ARG D 1 254 ? -55.931 -30.654 55.697 1.00 57.24 254 ARG D N 1
ATOM 9075 C CA . ARG D 1 254 ? -54.866 -31.664 55.760 1.00 56.74 254 ARG D CA 1
ATOM 9076 C C . ARG D 1 254 ? -53.590 -31.184 55.068 1.00 55.29 254 ARG D C 1
ATOM 9077 O O . ARG D 1 254 ? -52.484 -31.462 55.533 1.00 54.71 254 ARG D O 1
ATOM 9085 N N . TYR D 1 255 ? -53.757 -30.477 53.952 1.00 54.67 255 TYR D N 1
ATOM 9086 C CA . TYR D 1 255 ? -52.630 -29.953 53.173 1.00 53.63 255 TYR D CA 1
ATOM 9087 C C . TYR D 1 255 ? -51.789 -28.960 53.976 1.00 52.19 255 TYR D C 1
ATOM 9088 O O . TYR D 1 255 ? -50.560 -28.978 53.898 1.00 51.90 255 TYR D O 1
ATOM 9097 N N . ASN D 1 256 ? -52.453 -28.102 54.748 1.00 51.39 256 ASN D N 1
ATOM 9098 C CA . ASN D 1 256 ? -51.758 -27.123 55.592 1.00 50.04 256 ASN D CA 1
ATOM 9099 C C . ASN D 1 256 ? -51.281 -27.694 56.927 1.00 49.48 256 ASN D C 1
ATOM 9100 O O . ASN D 1 256 ? -50.347 -27.163 57.531 1.00 48.68 256 ASN D O 1
ATOM 9105 N N . ALA D 1 257 ? -51.919 -28.767 57.385 1.00 49.80 257 ALA D N 1
ATOM 9106 C CA . ALA D 1 257 ? -51.458 -29.487 58.571 1.00 49.81 257 ALA D CA 1
ATOM 9107 C C . ALA D 1 257 ? -50.044 -30.025 58.351 1.00 49.77 257 ALA D C 1
ATOM 9108 O O . ALA D 1 257 ? -49.232 -30.054 59.277 1.00 49.23 257 ALA D O 1
ATOM 9110 N N . ASN D 1 258 ? -49.761 -30.450 57.122 1.00 50.32 258 ASN D N 1
ATOM 9111 C CA . ASN D 1 258 ? -48.421 -30.897 56.748 1.00 50.36 258 ASN D CA 1
ATOM 9112 C C . ASN D 1 258 ? -47.386 -29.776 56.809 1.00 49.13 258 ASN D C 1
ATOM 9113 O O . ASN D 1 258 ? -46.239 -30.018 57.177 1.00 48.85 258 ASN D O 1
ATOM 9118 N N . LYS D 1 259 ? -47.791 -28.560 56.448 1.00 48.44 259 LYS D N 1
ATOM 9119 C CA . LYS D 1 259 ? -46.899 -27.398 56.520 1.00 47.34 259 LYS D CA 1
ATOM 9120 C C . LYS D 1 259 ? -46.536 -27.056 57.963 1.00 46.12 259 LYS D C 1
ATOM 9121 O O . LYS D 1 259 ? -45.404 -26.668 58.247 1.00 45.31 259 LYS D O 1
ATOM 9127 N N . ALA D 1 260 ? -47.501 -27.205 58.866 1.00 45.74 260 ALA D N 1
ATOM 9128 C CA . ALA D 1 260 ? -47.266 -26.999 60.292 1.00 45.31 260 ALA D CA 1
ATOM 9129 C C . ALA D 1 260 ? -46.278 -28.022 60.842 1.00 45.47 260 ALA D C 1
ATOM 9130 O O . ALA D 1 260 ? -45.431 -27.691 61.669 1.00 45.12 260 ALA D O 1
ATOM 9132 N N . LEU D 1 261 ? -46.394 -29.263 60.382 1.00 46.32 261 LEU D N 1
ATOM 9133 C CA . LEU D 1 261 ? -45.451 -30.316 60.753 1.00 46.67 261 LEU D CA 1
ATOM 9134 C C . LEU D 1 261 ? -44.053 -30.051 60.188 1.00 46.20 261 LEU D C 1
ATOM 9135 O O . LEU D 1 261 ? -43.050 -30.293 60.862 1.00 45.75 261 LEU D O 1
ATOM 9140 N N . MET D 1 262 ? -43.997 -29.551 58.956 1.00 46.27 262 MET D N 1
ATOM 9141 C CA . MET D 1 262 ? -42.726 -29.253 58.290 1.00 46.03 262 MET D CA 1
ATOM 9142 C C . MET D 1 262 ? -42.006 -28.086 58.962 1.00 43.66 262 MET D C 1
ATOM 9143 O O . MET D 1 262 ? -40.790 -28.124 59.136 1.00 42.82 262 MET D O 1
ATOM 9148 N N . ASN D 1 263 ? -42.762 -27.058 59.339 1.00 42.00 263 ASN D N 1
ATOM 9149 C CA . ASN D 1 263 ? -42.218 -25.918 60.087 1.00 40.38 263 ASN D CA 1
ATOM 9150 C C . ASN D 1 263 ? -41.571 -26.346 61.404 1.00 39.69 263 ASN D C 1
ATOM 9151 O O . ASN D 1 263 ? -40.534 -25.811 61.798 1.00 38.37 263 ASN D O 1
ATOM 9156 N N . LEU D 1 264 ? -42.186 -27.320 62.067 1.00 40.34 264 LEU D N 1
ATOM 9157 C CA . LEU D 1 264 ? -41.664 -27.875 63.315 1.00 40.49 264 LEU D CA 1
ATOM 9158 C C . LEU D 1 264 ? -40.548 -28.906 63.101 1.00 41.25 264 LEU D C 1
ATOM 9159 O O . LEU D 1 264 ? -40.009 -29.443 64.067 1.00 41.02 264 LEU D O 1
ATOM 9164 N N . GLY D 1 265 ? -40.212 -29.184 61.842 1.00 42.54 265 GLY D N 1
ATOM 9165 C CA . GLY D 1 265 ? -39.116 -30.091 61.500 1.00 43.68 265 GLY D CA 1
ATOM 9166 C C . GLY D 1 265 ? -39.523 -31.554 61.452 1.00 45.23 265 GLY D C 1
ATOM 9167 O O . GLY D 1 265 ? -38.672 -32.438 61.549 1.00 45.21 265 GLY D O 1
ATOM 9168 N N . GLN D 1 266 ? -40.822 -31.805 61.292 1.00 46.56 266 GLN D N 1
ATOM 9169 C CA . GLN D 1 266 ? -41.360 -33.161 61.273 1.00 48.09 266 GLN D CA 1
ATOM 9170 C C . GLN D 1 266 ? -41.810 -33.541 59.873 1.00 49.89 266 GLN D C 1
ATOM 9171 O O . GLN D 1 266 ? -42.137 -32.678 59.058 1.00 49.83 266 GLN D O 1
ATOM 9177 N N . ASP D 1 267 ? -41.833 -34.845 59.611 1.00 52.04 267 ASP D N 1
ATOM 9178 C CA . ASP D 1 267 ? -42.273 -35.375 58.325 1.00 53.57 267 ASP D CA 1
ATOM 9179 C C . ASP D 1 267 ? -43.778 -35.153 58.163 1.00 54.77 267 ASP D C 1
ATOM 9180 O O . ASP D 1 267 ? -44.509 -35.135 59.158 1.00 54.75 267 ASP D O 1
ATOM 9185 N N . PRO D 1 268 ? -44.247 -34.971 56.914 1.00 56.12 268 PRO D N 1
ATOM 9186 C CA . PRO D 1 268 ? -45.687 -34.837 56.671 1.00 56.99 268 PRO D CA 1
ATOM 9187 C C . PRO D 1 268 ? -46.487 -36.044 57.167 1.00 57.80 268 PRO D C 1
ATOM 9188 O O . PRO D 1 268 ? -46.020 -37.179 57.064 1.00 58.29 268 PRO D O 1
ATOM 9192 N N . LEU D 1 269 ? -47.679 -35.789 57.701 1.00 58.21 269 LEU D N 1
ATOM 9193 C CA . LEU D 1 269 ? -48.560 -36.854 58.175 1.00 59.45 269 LEU D CA 1
ATOM 9194 C C . LEU D 1 269 ? -49.467 -37.331 57.044 1.00 60.48 269 LEU D C 1
ATOM 9195 O O . LEU D 1 269 ? -49.452 -38.505 56.681 1.00 61.69 269 LEU D O 1
ATOM 9200 N N . PHE D 1 270 ? -50.247 -36.408 56.486 1.00 60.79 270 PHE D N 1
ATOM 9201 C CA . PHE D 1 270 ? -51.235 -36.742 55.462 1.00 61.68 270 PHE D CA 1
ATOM 9202 C C . PHE D 1 270 ? -50.581 -36.839 54.086 1.00 61.94 270 PHE D C 1
ATOM 9203 O O . PHE D 1 270 ? -49.575 -36.177 53.831 1.00 60.89 270 PHE D O 1
ATOM 9211 N N . PRO D 1 271 ? -51.155 -37.664 53.191 1.00 63.35 271 PRO D N 1
ATOM 9212 C CA . PRO D 1 271 ? -50.678 -37.761 51.811 1.00 63.97 271 PRO D CA 1
ATOM 9213 C C . PRO D 1 271 ? -51.218 -36.658 50.889 1.00 64.33 271 PRO D C 1
ATOM 9214 O O . PRO D 1 271 ? -50.822 -36.590 49.724 1.00 65.08 271 PRO D O 1
ATOM 9218 N N . ASP D 1 272 ? -52.101 -35.803 51.407 1.00 64.15 272 ASP D N 1
ATOM 9219 C CA . ASP D 1 272 ? -52.787 -34.795 50.592 1.00 64.07 272 ASP D CA 1
ATOM 9220 C C . ASP D 1 272 ? -51.845 -33.661 50.190 1.00 63.37 272 ASP D C 1
ATOM 9221 O O . ASP D 1 272 ? -51.315 -32.953 51.046 1.00 62.84 272 ASP D O 1
ATOM 9226 N N . SER D 1 273 ? -51.656 -33.491 48.883 1.00 63.88 273 SER D N 1
ATOM 9227 C CA . SER D 1 273 ? -50.732 -32.498 48.339 1.00 63.32 273 SER D CA 1
ATOM 9228 C C . SER D 1 273 ? -51.487 -31.270 47.833 1.00 63.35 273 SER D C 1
ATOM 9229 O O . SER D 1 273 ? -52.708 -31.186 47.968 1.00 63.17 273 SER D O 1
ATOM 9232 N N . ALA D 1 274 ? -50.751 -30.320 47.258 1.00 63.73 274 ALA D N 1
ATOM 9233 C CA . ALA D 1 274 ? -51.347 -29.141 46.623 1.00 64.34 274 ALA D CA 1
ATOM 9234 C C . ALA D 1 274 ? -52.258 -29.527 45.455 1.00 66.09 274 ALA D C 1
ATOM 9235 O O . ALA D 1 274 ? -53.250 -28.848 45.184 1.00 65.86 274 ALA D O 1
ATOM 9237 N N . ASP D 1 275 ? -51.911 -30.620 44.776 1.00 67.83 275 ASP D N 1
ATOM 9238 C CA . ASP D 1 275 ? -52.691 -31.133 43.648 1.00 69.62 275 ASP D CA 1
ATOM 9239 C C . ASP D 1 275 ? -54.081 -31.606 44.079 1.00 70.39 275 ASP D C 1
ATOM 9240 O O . ASP D 1 275 ? -55.046 -31.471 43.327 1.00 71.03 275 ASP D O 1
ATOM 9245 N N . ASP D 1 276 ? -54.173 -32.149 45.292 1.00 70.55 276 ASP D N 1
ATOM 9246 C CA . ASP D 1 276 ? -55.434 -32.677 45.827 1.00 71.50 276 ASP D CA 1
ATOM 9247 C C . ASP D 1 276 ? -56.417 -31.578 46.258 1.00 71.54 276 ASP D C 1
ATOM 9248 O O . ASP D 1 276 ? -57.607 -31.842 46.430 1.00 72.43 276 ASP D O 1
ATOM 9253 N N . VAL D 1 277 ? -55.917 -30.356 46.432 1.00 71.15 277 VAL D N 1
ATOM 9254 C CA . VAL D 1 277 ? -56.728 -29.222 46.883 1.00 70.94 277 VAL D CA 1
ATOM 9255 C C . VAL D 1 277 ? -57.470 -28.565 45.716 1.00 71.49 277 VAL D C 1
ATOM 9256 O O . VAL D 1 277 ? -57.016 -28.622 44.571 1.00 72.17 277 VAL D O 1
ATOM 9260 N N . ASN D 1 278 ? -58.614 -27.951 46.020 1.00 70.97 278 ASN D N 1
ATOM 9261 C CA . ASN D 1 278 ? -59.347 -27.117 45.068 1.00 71.63 278 ASN D CA 1
ATOM 9262 C C . ASN D 1 278 ? -58.397 -26.163 44.328 1.00 71.91 278 ASN D C 1
ATOM 9263 O O . ASN D 1 278 ? -57.668 -25.403 44.964 1.00 70.92 278 ASN D O 1
ATOM 9268 N N . PRO D 1 279 ? -58.407 -26.199 42.983 1.00 73.93 279 PRO D N 1
ATOM 9269 C CA . PRO D 1 279 ? -57.415 -25.458 42.194 1.00 74.13 279 PRO D CA 1
ATOM 9270 C C . PRO D 1 279 ? -57.546 -23.931 42.238 1.00 73.54 279 PRO D C 1
ATOM 9271 O O . PRO D 1 279 ? -56.528 -23.242 42.191 1.00 72.83 279 PRO D O 1
ATOM 9275 N N . ILE D 1 280 ? -58.771 -23.409 42.310 1.00 74.13 280 ILE D N 1
ATOM 9276 C CA . ILE D 1 280 ? -58.973 -21.952 42.350 1.00 74.20 280 ILE D CA 1
ATOM 9277 C C . ILE D 1 280 ? -58.676 -21.358 43.731 1.00 72.56 280 ILE D C 1
ATOM 9278 O O . ILE D 1 280 ? -58.319 -20.186 43.842 1.00 71.12 280 ILE D O 1
ATOM 9283 N N . VAL D 1 281 ? -58.826 -22.167 44.777 1.00 72.09 281 VAL D N 1
ATOM 9284 C CA . VAL D 1 281 ? -58.393 -21.780 46.117 1.00 70.70 281 VAL D CA 1
ATOM 9285 C C . VAL D 1 281 ? -56.874 -21.688 46.133 1.00 70.19 281 VAL D C 1
ATOM 9286 O O . VAL D 1 281 ? -56.305 -20.737 46.672 1.00 69.94 281 VAL D O 1
ATOM 9290 N N . MET D 1 282 ? -56.231 -22.686 45.533 1.00 70.53 282 MET D N 1
ATOM 9291 C CA . MET D 1 282 ? -54.780 -22.701 45.378 1.00 70.42 282 MET D CA 1
ATOM 9292 C C . MET D 1 282 ? -54.319 -21.579 44.445 1.00 70.42 282 MET D C 1
ATOM 9293 O O . MET D 1 282 ? -53.208 -21.064 44.587 1.00 70.18 282 MET D O 1
ATOM 9298 N N . ASN D 1 283 ? -55.172 -21.215 43.489 1.00 71.14 283 ASN D N 1
ATOM 9299 C CA . ASN D 1 283 ? -54.930 -20.065 42.617 1.00 71.31 283 ASN D CA 1
ATOM 9300 C C . ASN D 1 283 ? -54.959 -18.758 43.409 1.00 70.60 283 ASN D C 1
ATOM 9301 O O . ASN D 1 283 ? -54.155 -17.855 43.162 1.00 70.11 283 ASN D O 1
ATOM 9306 N N . GLY D 1 284 ? -55.889 -18.669 44.359 1.00 70.35 284 GLY D N 1
ATOM 9307 C CA . GLY D 1 284 ? -55.965 -17.534 45.275 1.00 69.15 284 GLY D CA 1
ATOM 9308 C C . GLY D 1 284 ? -54.690 -17.337 46.078 1.00 67.95 284 GLY D C 1
ATOM 9309 O O . GLY D 1 284 ? -54.316 -16.207 46.378 1.00 67.11 284 GLY D O 1
ATOM 9310 N N . ILE D 1 285 ? -54.024 -18.437 46.423 1.00 67.52 285 ILE D N 1
ATOM 9311 C CA . ILE D 1 285 ? -52.751 -18.387 47.148 1.00 66.56 285 ILE D CA 1
ATOM 9312 C C . ILE D 1 285 ? -51.606 -17.938 46.234 1.00 65.96 285 ILE D C 1
ATOM 9313 O O . ILE D 1 285 ? -50.792 -17.100 46.621 1.00 65.30 285 ILE D O 1
ATOM 9318 N N . SER D 1 286 ? -51.550 -18.496 45.028 1.00 66.51 286 SER D N 1
ATOM 9319 C CA . SER D 1 286 ? -50.445 -18.236 44.106 1.00 66.53 286 SER D CA 1
ATOM 9320 C C . SER D 1 286 ? -50.736 -17.033 43.212 1.00 66.36 286 SER D C 1
ATOM 9321 O O . SER D 1 286 ? -51.099 -15.959 43.693 1.00 65.56 286 SER D O 1
ATOM 9324 N N . THR E 1 3 ? 3.615 5.630 -6.296 1.00 28.29 3 THR E N 1
ATOM 9325 C CA . THR E 1 3 ? 2.279 5.502 -5.636 1.00 27.42 3 THR E CA 1
ATOM 9326 C C . THR E 1 3 ? 1.173 6.093 -6.522 1.00 27.16 3 THR E C 1
ATOM 9327 O O . THR E 1 3 ? 1.017 7.312 -6.628 1.00 27.07 3 THR E O 1
ATOM 9331 N N . TYR E 1 4 ? 0.409 5.209 -7.157 1.00 27.03 4 TYR E N 1
ATOM 9332 C CA . TYR E 1 4 ? -0.611 5.611 -8.113 1.00 26.89 4 TYR E CA 1
ATOM 9333 C C . TYR E 1 4 ? -1.925 5.968 -7.426 1.00 26.01 4 TYR E C 1
ATOM 9334 O O . TYR E 1 4 ? -2.474 7.039 -7.666 1.00 25.83 4 TYR E O 1
ATOM 9343 N N . TYR E 1 5 ? -2.421 5.068 -6.576 1.00 25.46 5 TYR E N 1
ATOM 9344 C CA . TYR E 1 5 ? -3.746 5.216 -5.961 1.00 24.70 5 TYR E CA 1
ATOM 9345 C C . TYR E 1 5 ? -3.706 4.867 -4.471 1.00 24.12 5 TYR E C 1
ATOM 9346 O O . TYR E 1 5 ? -3.006 3.942 -4.073 1.00 24.30 5 TYR E O 1
ATOM 9355 N N . LYS E 1 6 ? -4.458 5.609 -3.656 1.00 23.41 6 LYS E N 1
ATOM 9356 C CA . LYS E 1 6 ? -4.415 5.441 -2.194 1.00 22.95 6 LYS E CA 1
ATOM 9357 C C . LYS E 1 6 ? -5.681 4.792 -1.633 1.00 22.34 6 LYS E C 1
ATOM 9358 O O . LYS E 1 6 ? -6.801 5.138 -2.018 1.00 22.07 6 LYS E O 1
ATOM 9364 N N . ALA E 1 7 ? -5.486 3.841 -0.724 1.00 22.10 7 ALA E N 1
ATOM 9365 C CA . ALA E 1 7 ? -6.596 3.194 -0.030 1.00 21.71 7 ALA E CA 1
ATOM 9366 C C . ALA E 1 7 ? -7.226 4.148 0.984 1.00 21.23 7 ALA E C 1
ATOM 9367 O O . ALA E 1 7 ? -6.522 4.916 1.652 1.00 21.20 7 ALA E O 1
ATOM 9369 N N . ILE E 1 8 ? -8.551 4.104 1.096 1.00 20.85 8 ILE E N 1
ATOM 9370 C CA . ILE E 1 8 ? -9.243 4.935 2.073 1.00 20.52 8 ILE E CA 1
ATOM 9371 C C . ILE E 1 8 ? -9.102 4.324 3.468 1.00 20.56 8 ILE E C 1
ATOM 9372 O O . ILE E 1 8 ? -9.355 3.133 3.669 1.00 20.72 8 ILE E O 1
ATOM 9377 N N . ASN E 1 9 ? -8.679 5.156 4.415 1.00 20.47 9 ASN E N 1
ATOM 9378 C CA . ASN E 1 9 ? -8.425 4.746 5.789 1.00 20.60 9 ASN E CA 1
ATOM 9379 C C . ASN E 1 9 ? -9.369 5.505 6.718 1.00 20.53 9 ASN E C 1
ATOM 9380 O O . ASN E 1 9 ? -9.193 6.708 6.945 1.00 20.47 9 ASN E O 1
ATOM 9385 N N . TRP E 1 10 ? -10.375 4.804 7.243 1.00 20.61 10 TRP E N 1
ATOM 9386 C CA . TRP E 1 10 ? -11.341 5.408 8.177 1.00 20.68 10 TRP E CA 1
ATOM 9387 C C . TRP E 1 10 ? -10.797 5.549 9.607 1.00 21.07 10 TRP E C 1
ATOM 9388 O O . TRP E 1 10 ? -11.448 6.146 10.453 1.00 21.24 10 TRP E O 1
ATOM 9399 N N . ASN E 1 11 ? -9.612 5.001 9.864 1.00 21.31 11 ASN E N 1
ATOM 9400 C CA . ASN E 1 11 ? -8.863 5.284 11.085 1.00 21.73 11 ASN E CA 1
ATOM 9401 C C . ASN E 1 11 ? -7.803 6.357 10.850 1.00 21.72 11 ASN E C 1
ATOM 9402 O O . ASN E 1 11 ? -6.775 6.385 11.528 1.00 22.02 11 ASN E O 1
ATOM 9407 N N . ALA E 1 12 ? -8.048 7.221 9.868 1.00 21.50 12 ALA E N 1
ATOM 9408 C CA . ALA E 1 12 ? -7.209 8.388 9.613 1.00 21.58 12 ALA E CA 1
ATOM 9409 C C . ALA E 1 12 ? -8.101 9.485 9.049 1.00 21.46 12 ALA E C 1
ATOM 9410 O O . ALA E 1 12 ? -7.886 9.991 7.943 1.00 21.27 12 ALA E O 1
ATOM 9412 N N . ILE E 1 13 ? -9.117 9.828 9.835 1.00 21.73 13 ILE E N 1
ATOM 9413 C CA . ILE E 1 13 ? -10.084 10.859 9.480 1.00 21.74 13 ILE E CA 1
ATOM 9414 C C . ILE E 1 13 ? -9.393 12.218 9.393 1.00 21.94 13 ILE E C 1
ATOM 9415 O O . ILE E 1 13 ? -8.498 12.526 10.194 1.00 22.22 13 ILE E O 1
ATOM 9420 N N . GLU E 1 14 ? -9.818 13.025 8.425 1.00 21.90 14 GLU E N 1
ATOM 9421 C CA . GLU E 1 14 ? -9.278 14.371 8.233 1.00 22.13 14 GLU E CA 1
ATOM 9422 C C . GLU E 1 14 ? -10.281 15.467 8.606 1.00 22.41 14 GLU E C 1
ATOM 9423 O O . GLU E 1 14 ? -9.892 16.612 8.827 1.00 22.63 14 GLU E O 1
ATOM 9429 N N . ASP E 1 15 ? -11.564 15.113 8.661 1.00 22.53 15 ASP E N 1
ATOM 9430 C CA . ASP E 1 15 ? -12.618 16.019 9.119 1.00 22.94 15 ASP E CA 1
ATOM 9431 C C . ASP E 1 15 ? -13.689 15.165 9.795 1.00 23.27 15 ASP E C 1
ATOM 9432 O O . ASP E 1 15 ? -14.382 14.402 9.126 1.00 23.06 15 ASP E O 1
ATOM 9437 N N . VAL E 1 16 ? -13.815 15.289 11.118 1.00 24.00 16 VAL E N 1
ATOM 9438 C CA . VAL E 1 16 ? -14.677 14.392 11.910 1.00 24.50 16 VAL E CA 1
ATOM 9439 C C . VAL E 1 16 ? -16.159 14.486 11.547 1.00 24.86 16 VAL E C 1
ATOM 9440 O O . VAL E 1 16 ? -16.935 13.594 11.884 1.00 25.08 16 VAL E O 1
ATOM 9444 N N . ILE E 1 17 ? -16.549 15.561 10.868 1.00 25.23 17 ILE E N 1
ATOM 9445 C CA . ILE E 1 17 ? -17.931 15.733 10.430 1.00 25.72 17 ILE E CA 1
ATOM 9446 C C . ILE E 1 17 ? -18.254 14.805 9.254 1.00 25.67 17 ILE E C 1
ATOM 9447 O O . ILE E 1 17 ? -19.412 14.440 9.056 1.00 25.81 17 ILE E O 1
ATOM 9452 N N . ASP E 1 18 ? -17.235 14.417 8.490 1.00 25.76 18 ASP E N 1
ATOM 9453 C CA . ASP E 1 18 ? -17.385 13.320 7.533 1.00 25.92 18 ASP E CA 1
ATOM 9454 C C . ASP E 1 18 ? -17.837 12.066 8.283 1.00 26.49 18 ASP E C 1
ATOM 9455 O O . ASP E 1 18 ? -18.809 11.413 7.898 1.00 26.53 18 ASP E O 1
ATOM 9460 N N . LYS E 1 19 ? -17.116 11.755 9.358 1.00 27.19 19 LYS E N 1
ATOM 9461 C CA . LYS E 1 19 ? -17.389 10.590 10.197 1.00 27.95 19 LYS E CA 1
ATOM 9462 C C . LYS E 1 19 ? -18.809 10.608 10.767 1.00 28.70 19 LYS E C 1
ATOM 9463 O O . LYS E 1 19 ? -19.556 9.649 10.599 1.00 28.93 19 LYS E O 1
ATOM 9469 N N . SER E 1 20 ? -19.187 11.695 11.432 1.00 29.42 20 SER E N 1
ATOM 9470 C CA . SER E 1 20 ? -20.525 11.789 12.021 1.00 30.25 20 SER E CA 1
ATOM 9471 C C . SER E 1 20 ? -21.639 11.738 10.972 1.00 30.43 20 SER E C 1
ATOM 9472 O O . SER E 1 20 ? -22.640 11.053 11.165 1.00 30.99 20 SER E O 1
ATOM 9475 N N . THR E 1 21 ? -21.460 12.450 9.864 1.00 30.35 21 THR E N 1
ATOM 9476 C CA . THR E 1 21 ? -22.500 12.542 8.842 1.00 30.55 21 THR E CA 1
ATOM 9477 C C . THR E 1 21 ? -22.713 11.216 8.111 1.00 30.78 21 THR E C 1
ATOM 9478 O O . THR E 1 21 ? -23.847 10.856 7.800 1.00 31.05 21 THR E O 1
ATOM 9482 N N . TRP E 1 22 ? -21.628 10.497 7.831 1.00 31.00 22 TRP E N 1
ATOM 9483 C CA . TRP E 1 22 ? -21.734 9.148 7.269 1.00 31.39 22 TRP E CA 1
ATOM 9484 C C . TRP E 1 22 ? -22.554 8.286 8.214 1.00 32.61 22 TRP E C 1
ATOM 9485 O O . TRP E 1 22 ? -23.590 7.741 7.830 1.00 33.00 22 TRP E O 1
ATOM 9496 N N . GLU E 1 23 ? -22.079 8.192 9.454 1.00 33.74 23 GLU E N 1
ATOM 9497 C CA . GLU E 1 23 ? -22.695 7.368 10.494 1.00 35.03 23 GLU E CA 1
ATOM 9498 C C . GLU E 1 23 ? -24.183 7.652 10.651 1.00 35.76 23 GLU E C 1
ATOM 9499 O O . GLU E 1 23 ? -24.973 6.727 10.810 1.00 36.20 23 GLU E O 1
ATOM 9505 N N . LYS E 1 24 ? -24.557 8.927 10.605 1.00 36.06 24 LYS E N 1
ATOM 9506 C CA . LYS E 1 24 ? -25.955 9.321 10.742 1.00 36.99 24 LYS E CA 1
ATOM 9507 C C . LYS E 1 24 ? -26.776 8.921 9.518 1.00 36.88 24 LYS E C 1
ATOM 9508 O O . LYS E 1 24 ? -27.805 8.265 9.651 1.00 37.13 24 LYS E O 1
ATOM 9514 N N . LEU E 1 25 ? -26.311 9.315 8.333 1.00 36.58 25 LEU E N 1
ATOM 9515 C CA . LEU E 1 25 ? -27.045 9.078 7.085 1.00 36.74 25 LEU E CA 1
ATOM 9516 C C . LEU E 1 25 ? -27.245 7.598 6.751 1.00 37.11 25 LEU E C 1
ATOM 9517 O O . LEU E 1 25 ? -28.282 7.225 6.201 1.00 37.38 25 LEU E O 1
ATOM 9522 N N . THR E 1 26 ? -26.255 6.765 7.063 1.00 37.29 26 THR E N 1
ATOM 9523 C CA . THR E 1 26 ? -26.375 5.319 6.855 1.00 37.87 26 THR E CA 1
ATOM 9524 C C . THR E 1 26 ? -27.322 4.687 7.880 1.00 39.21 26 THR E C 1
ATOM 9525 O O . THR E 1 26 ? -28.065 3.762 7.556 1.00 39.57 26 THR E O 1
ATOM 9529 N N . GLU E 1 27 ? -27.290 5.193 9.112 1.00 40.40 27 GLU E N 1
ATOM 9530 C CA . GLU E 1 27 ? -28.236 4.780 10.157 1.00 41.78 27 GLU E CA 1
ATOM 9531 C C . GLU E 1 27 ? -29.673 5.225 9.855 1.00 42.46 27 GLU E C 1
ATOM 9532 O O . GLU E 1 27 ? -30.625 4.632 10.362 1.00 43.10 27 GLU E O 1
ATOM 9538 N N . GLN E 1 28 ? -29.823 6.256 9.025 1.00 42.47 28 GLN E N 1
ATOM 9539 C CA . GLN E 1 28 ? -31.136 6.706 8.559 1.00 43.33 28 GLN E CA 1
ATOM 9540 C C . GLN E 1 28 ? -31.571 6.015 7.266 1.00 43.82 28 GLN E C 1
ATOM 9541 O O . GLN E 1 28 ? -32.389 6.552 6.517 1.00 43.69 28 GLN E O 1
ATOM 9547 N N . PHE E 1 29 ? -31.027 4.827 7.008 1.00 44.54 29 PHE E N 1
ATOM 9548 C CA . PHE E 1 29 ? -31.385 4.055 5.825 1.00 45.10 29 PHE E CA 1
ATOM 9549 C C . PHE E 1 29 ? -32.835 3.602 5.925 1.00 46.27 29 PHE E C 1
ATOM 9550 O O . PHE E 1 29 ? -33.247 3.046 6.943 1.00 46.85 29 PHE E O 1
ATOM 9558 N N . TRP E 1 30 ? -33.603 3.862 4.870 1.00 47.01 30 TRP E N 1
ATOM 9559 C CA . TRP E 1 30 ? -35.001 3.435 4.789 1.00 48.50 30 TRP E CA 1
ATOM 9560 C C . TRP E 1 30 ? -35.339 2.981 3.376 1.00 49.58 30 TRP E C 1
ATOM 9561 O O . TRP E 1 30 ? -34.581 3.226 2.438 1.00 48.80 30 TRP E O 1
ATOM 9572 N N . LEU E 1 31 ? -36.478 2.309 3.239 1.00 52.12 31 LEU E N 1
ATOM 9573 C CA . LEU E 1 31 ? -36.971 1.876 1.936 1.00 53.91 31 LEU E CA 1
ATOM 9574 C C . LEU E 1 31 ? -38.490 2.022 1.858 1.00 56.43 31 LEU E C 1
ATOM 9575 O O . LEU E 1 31 ? -39.206 1.695 2.807 1.00 57.05 31 LEU E O 1
ATOM 9580 N N . ASP E 1 32 ? -38.963 2.525 0.719 1.00 58.57 32 ASP E N 1
ATOM 9581 C CA . ASP E 1 32 ? -40.397 2.685 0.448 1.00 61.18 32 ASP E CA 1
ATOM 9582 C C . ASP E 1 32 ? -41.194 1.384 0.598 1.00 63.31 32 ASP E C 1
ATOM 9583 O O . ASP E 1 32 ? -42.336 1.406 1.058 1.00 64.43 32 ASP E O 1
ATOM 9588 N N . THR E 1 33 ? -40.583 0.262 0.221 1.00 64.64 33 THR E N 1
ATOM 9589 C CA . THR E 1 33 ? -41.244 -1.048 0.268 1.00 67.09 33 THR E CA 1
ATOM 9590 C C . THR E 1 33 ? -41.702 -1.439 1.677 1.00 69.84 33 THR E C 1
ATOM 9591 O O . THR E 1 33 ? -42.642 -2.215 1.829 1.00 70.36 33 THR E O 1
ATOM 9595 N N . ARG E 1 34 ? -41.031 -0.907 2.698 1.00 72.83 34 ARG E N 1
ATOM 9596 C CA . ARG E 1 34 ? -41.435 -1.113 4.091 1.00 76.51 34 ARG E CA 1
ATOM 9597 C C . ARG E 1 34 ? -42.761 -0.420 4.409 1.00 79.07 34 ARG E C 1
ATOM 9598 O O . ARG E 1 34 ? -43.606 -0.979 5.108 1.00 80.97 34 ARG E O 1
ATOM 9606 N N . ILE E 1 35 ? -42.934 0.795 3.892 1.00 79.86 35 ILE E N 1
ATOM 9607 C CA . ILE E 1 35 ? -44.102 1.622 4.205 1.00 81.67 35 ILE E CA 1
ATOM 9608 C C . ILE E 1 35 ? -45.379 1.026 3.598 1.00 83.45 35 ILE E C 1
ATOM 9609 O O . ILE E 1 35 ? -45.414 0.746 2.400 1.00 83.96 35 ILE E O 1
ATOM 9614 N N . PRO E 1 36 ? -46.429 0.830 4.424 1.00 85.43 36 PRO E N 1
ATOM 9615 C CA . PRO E 1 36 ? -47.710 0.338 3.920 1.00 87.01 36 PRO E CA 1
ATOM 9616 C C . PRO E 1 36 ? -48.584 1.466 3.361 1.00 87.59 36 PRO E C 1
ATOM 9617 O O . PRO E 1 36 ? -49.243 2.181 4.118 1.00 87.94 36 PRO E O 1
ATOM 9621 N N . LEU E 1 37 ? -48.579 1.611 2.039 1.00 87.66 37 LEU E N 1
ATOM 9622 C CA . LEU E 1 37 ? -49.356 2.650 1.359 1.00 88.30 37 LEU E CA 1
ATOM 9623 C C . LEU E 1 37 ? -50.811 2.234 1.121 1.00 90.35 37 LEU E C 1
ATOM 9624 O O . LEU E 1 37 ? -51.612 3.028 0.622 1.00 90.01 37 LEU E O 1
ATOM 9629 N N . SER E 1 38 ? -51.143 0.991 1.469 1.00 91.84 38 SER E N 1
ATOM 9630 C CA . SER E 1 38 ? -52.502 0.471 1.324 1.00 93.68 38 SER E CA 1
ATOM 9631 C C . SER E 1 38 ? -53.468 1.088 2.339 1.00 95.31 38 SER E C 1
ATOM 9632 O O . SER E 1 38 ? -54.653 1.263 2.047 1.00 95.84 38 SER E O 1
ATOM 9635 N N . ASN E 1 39 ? -52.955 1.428 3.520 1.00 95.57 39 ASN E N 1
ATOM 9636 C CA . ASN E 1 39 ? -53.791 1.931 4.613 1.00 97.43 39 ASN E CA 1
ATOM 9637 C C . ASN E 1 39 ? -54.272 3.374 4.421 1.00 98.51 39 ASN E C 1
ATOM 9638 O O . ASN E 1 39 ? -55.079 3.860 5.213 1.00 99.20 39 ASN E O 1
ATOM 9643 N N . ASP E 1 40 ? -53.778 4.052 3.384 1.00 98.72 40 ASP E N 1
ATOM 9644 C CA . ASP E 1 40 ? -54.194 5.425 3.070 1.00 99.49 40 ASP E CA 1
ATOM 9645 C C . ASP E 1 40 ? -55.198 5.503 1.912 1.00 99.37 40 ASP E C 1
ATOM 9646 O O . ASP E 1 40 ? -55.526 6.597 1.448 1.00 99.39 40 ASP E O 1
ATOM 9651 N N . LEU E 1 41 ? -55.691 4.352 1.458 1.00 98.74 41 LEU E N 1
ATOM 9652 C CA . LEU E 1 41 ? -56.686 4.305 0.380 1.00 98.73 41 LEU E CA 1
ATOM 9653 C C . LEU E 1 41 ? -58.035 4.895 0.809 1.00 99.50 41 LEU E C 1
ATOM 9654 O O . LEU E 1 41 ? -58.783 5.416 -0.022 1.00 99.62 41 LEU E O 1
ATOM 9659 N N . ASP E 1 42 ? -58.333 4.813 2.104 1.00 99.63 42 ASP E N 1
ATOM 9660 C CA . ASP E 1 42 ? -59.586 5.336 2.651 1.00 100.91 42 ASP E CA 1
ATOM 9661 C C . ASP E 1 42 ? -59.565 6.861 2.680 1.00 99.82 42 ASP E C 1
ATOM 9662 O O . ASP E 1 42 ? -60.506 7.510 2.223 1.00 101.26 42 ASP E O 1
ATOM 9667 N N . ASP E 1 43 ? -58.486 7.421 3.219 1.00 97.19 43 ASP E N 1
ATOM 9668 C CA . ASP E 1 43 ? -58.314 8.872 3.292 1.00 96.06 43 ASP E CA 1
ATOM 9669 C C . ASP E 1 43 ? -58.178 9.473 1.893 1.00 95.33 43 ASP E C 1
ATOM 9670 O O . ASP E 1 43 ? -58.676 10.567 1.629 1.00 95.36 43 ASP E O 1
ATOM 9675 N N . TRP E 1 44 ? -57.503 8.744 1.007 1.00 95.22 44 TRP E N 1
ATOM 9676 C CA . TRP E 1 44 ? -57.240 9.204 -0.358 1.00 94.81 44 TRP E CA 1
ATOM 9677 C C . TRP E 1 44 ? -58.518 9.354 -1.178 1.00 97.52 44 TRP E C 1
ATOM 9678 O O . TRP E 1 44 ? -58.750 10.403 -1.781 1.00 97.70 44 TRP E O 1
ATOM 9689 N N . ARG E 1 45 ? -59.345 8.310 -1.189 1.00 100.10 45 ARG E N 1
ATOM 9690 C CA . ARG E 1 45 ? -60.544 8.288 -2.032 1.00 102.92 45 ARG E CA 1
ATOM 9691 C C . ARG E 1 45 ? -61.640 9.274 -1.591 1.00 104.77 45 ARG E C 1
ATOM 9692 O O . ARG E 1 45 ? -62.595 9.500 -2.334 1.00 105.66 45 ARG E O 1
ATOM 9700 N N . LYS E 1 46 ? -61.498 9.858 -0.400 1.00 105.39 46 LYS E N 1
ATOM 9701 C CA . LYS E 1 46 ? -62.468 10.834 0.114 1.00 106.77 46 LYS E CA 1
ATOM 9702 C C . LYS E 1 46 ? -62.144 12.289 -0.252 1.00 107.31 46 LYS E C 1
ATOM 9703 O O . LYS E 1 46 ? -62.876 13.199 0.139 1.00 108.90 46 LYS E O 1
ATOM 9709 N N . LEU E 1 47 ? -61.064 12.509 -1.001 1.00 107.15 47 LEU E N 1
ATOM 9710 C CA . LEU E 1 47 ? -60.685 13.857 -1.431 1.00 107.89 47 LEU E CA 1
ATOM 9711 C C . LEU E 1 47 ? -61.223 14.165 -2.823 1.00 108.26 47 LEU E C 1
ATOM 9712 O O . LEU E 1 47 ? -61.474 13.256 -3.615 1.00 108.01 47 LEU E O 1
ATOM 9717 N N . SER E 1 48 ? -61.388 15.453 -3.115 1.00 109.00 48 SER E N 1
ATOM 9718 C CA . SER E 1 48 ? -61.931 15.897 -4.398 1.00 110.48 48 SER E CA 1
ATOM 9719 C C . SER E 1 48 ? -60.887 15.816 -5.510 1.00 109.78 48 SER E C 1
ATOM 9720 O O . SER E 1 48 ? -59.690 15.715 -5.241 1.00 109.02 48 SER E O 1
ATOM 9723 N N . HIS E 1 49 ? -61.354 15.868 -6.757 1.00 111.00 49 HIS E N 1
ATOM 9724 C CA . HIS E 1 49 ? -60.471 15.862 -7.931 1.00 110.23 49 HIS E CA 1
ATOM 9725 C C . HIS E 1 49 ? -59.548 17.083 -7.974 1.00 109.03 49 HIS E C 1
ATOM 9726 O O . HIS E 1 49 ? -58.458 17.018 -8.540 1.00 108.56 49 HIS E O 1
ATOM 9733 N N . LYS E 1 50 ? -59.995 18.191 -7.386 1.00 109.19 50 LYS E N 1
ATOM 9734 C CA . LYS E 1 50 ? -59.172 19.395 -7.273 1.00 108.35 50 LYS E CA 1
ATOM 9735 C C . LYS E 1 50 ? -57.945 19.094 -6.415 1.00 106.34 50 LYS E C 1
ATOM 9736 O O . LYS E 1 50 ? -56.823 19.451 -6.774 1.00 104.90 50 LYS E O 1
ATOM 9742 N N . GLU E 1 51 ? -58.175 18.426 -5.287 1.00 106.17 51 GLU E N 1
ATOM 9743 C CA . GLU E 1 51 ? -57.101 18.034 -4.376 1.00 104.91 51 GLU E CA 1
ATOM 9744 C C . GLU E 1 51 ? -56.278 16.873 -4.936 1.00 102.57 51 GLU E C 1
ATOM 9745 O O . GLU E 1 51 ? -55.054 16.875 -4.824 1.00 101.65 51 GLU E O 1
ATOM 9751 N N . LYS E 1 52 ? -56.950 15.889 -5.535 1.00 101.38 52 LYS E N 1
ATOM 9752 C CA . LYS E 1 52 ? -56.267 14.741 -6.147 1.00 99.23 52 LYS E CA 1
ATOM 9753 C C . LYS E 1 52 ? -55.323 15.163 -7.271 1.00 96.67 52 LYS E C 1
ATOM 9754 O O . LYS E 1 52 ? -54.208 14.650 -7.374 1.00 95.29 52 LYS E O 1
ATOM 9760 N N . ASP E 1 53 ? -55.778 16.089 -8.111 1.00 95.54 53 ASP E N 1
ATOM 9761 C CA . ASP E 1 53 ? -54.970 16.591 -9.221 1.00 94.13 53 ASP E CA 1
ATOM 9762 C C . ASP E 1 53 ? -53.778 17.415 -8.731 1.00 92.97 53 ASP E C 1
ATOM 9763 O O . ASP E 1 53 ? -52.719 17.410 -9.360 1.00 92.71 53 ASP E O 1
ATOM 9768 N N . LEU E 1 54 ? -53.957 18.123 -7.616 1.00 92.36 54 LEU E N 1
ATOM 9769 C CA . LEU E 1 54 ? -52.870 18.891 -7.008 1.00 90.72 54 LEU E CA 1
ATOM 9770 C C . LEU E 1 54 ? -51.745 17.959 -6.549 1.00 89.06 54 LEU E C 1
ATOM 9771 O O . LEU E 1 54 ? -50.580 18.177 -6.882 1.00 87.99 54 LEU E O 1
ATOM 9776 N N . VAL E 1 55 ? -52.110 16.917 -5.804 1.00 88.20 55 VAL E N 1
ATOM 9777 C CA . VAL E 1 55 ? -51.145 15.954 -5.259 1.00 86.83 55 VAL E CA 1
ATOM 9778 C C . VAL E 1 55 ? -50.288 15.315 -6.356 1.00 86.10 55 VAL E C 1
ATOM 9779 O O . VAL E 1 55 ? -49.085 15.116 -6.170 1.00 84.90 55 VAL E O 1
ATOM 9783 N N . GLY E 1 56 ? -50.910 14.999 -7.490 1.00 86.53 56 GLY E N 1
ATOM 9784 C CA . GLY E 1 56 ? -50.206 14.395 -8.621 1.00 85.66 56 GLY E CA 1
ATOM 9785 C C . GLY E 1 56 ? -49.109 15.282 -9.183 1.00 84.52 56 GLY E C 1
ATOM 9786 O O . GLY E 1 56 ? -47.989 14.822 -9.415 1.00 83.86 56 GLY E O 1
ATOM 9787 N N . LYS E 1 57 ? -49.434 16.554 -9.400 1.00 84.18 57 LYS E N 1
ATOM 9788 C CA . LYS E 1 57 ? -48.469 17.528 -9.917 1.00 83.21 57 LYS E CA 1
ATOM 9789 C C . LYS E 1 57 ? -47.446 17.954 -8.857 1.00 81.44 57 LYS E C 1
ATOM 9790 O O . LYS E 1 57 ? -46.341 18.382 -9.199 1.00 80.82 57 LYS E O 1
ATOM 9796 N N . VAL E 1 58 ? -47.812 17.839 -7.581 1.00 80.29 58 VAL E N 1
ATOM 9797 C CA . VAL E 1 58 ? -46.878 18.105 -6.484 1.00 78.99 58 VAL E CA 1
ATOM 9798 C C . VAL E 1 58 ? -45.781 17.042 -6.456 1.00 76.29 58 VAL E C 1
ATOM 9799 O O . VAL E 1 58 ? -44.599 17.368 -6.579 1.00 75.78 58 VAL E O 1
ATOM 9803 N N . PHE E 1 59 ? -46.174 15.779 -6.292 1.00 74.23 59 PHE E N 1
ATOM 9804 C CA . PHE E 1 59 ? -45.215 14.668 -6.281 1.00 71.95 59 PHE E CA 1
ATOM 9805 C C . PHE E 1 59 ? -44.450 14.575 -7.600 1.00 70.39 59 PHE E C 1
ATOM 9806 O O . PHE E 1 59 ? -43.252 14.301 -7.604 1.00 69.37 59 PHE E O 1
ATOM 9814 N N . GLY E 1 60 ? -45.148 14.803 -8.711 1.00 70.03 60 GLY E N 1
ATOM 9815 C CA . GLY E 1 60 ? -44.528 14.803 -10.036 1.00 68.96 60 GLY E CA 1
ATOM 9816 C C . GLY E 1 60 ? -43.388 15.799 -10.165 1.00 67.52 60 GLY E C 1
ATOM 9817 O O . GLY E 1 60 ? -42.382 15.514 -10.813 1.00 66.68 60 GLY E O 1
ATOM 9818 N N . GLY E 1 61 ? -43.548 16.968 -9.549 1.00 66.95 61 GLY E N 1
ATOM 9819 C CA . GLY E 1 61 ? -42.494 17.981 -9.518 1.00 65.85 61 GLY E CA 1
ATOM 9820 C C . GLY E 1 61 ? -41.316 17.568 -8.652 1.00 64.21 61 GLY E C 1
ATOM 9821 O O . GLY E 1 61 ? -40.162 17.707 -9.054 1.00 63.23 61 GLY E O 1
ATOM 9822 N N . LEU E 1 62 ? -41.610 17.051 -7.461 1.00 63.49 62 LEU E N 1
ATOM 9823 C CA . LEU E 1 62 ? -40.572 16.571 -6.547 1.00 62.25 62 LEU E CA 1
ATOM 9824 C C . LEU E 1 62 ? -39.799 15.402 -7.154 1.00 61.43 62 LEU E C 1
ATOM 9825 O O . LEU E 1 62 ? -38.579 15.325 -7.018 1.00 60.74 62 LEU E O 1
ATOM 9830 N N . THR E 1 63 ? -40.521 14.503 -7.822 1.00 61.48 63 THR E N 1
ATOM 9831 C CA . THR E 1 63 ? -39.918 13.374 -8.531 1.00 60.79 63 THR E CA 1
ATOM 9832 C C . THR E 1 63 ? -38.877 13.837 -9.542 1.00 60.14 63 THR E C 1
ATOM 9833 O O . THR E 1 63 ? -37.806 13.240 -9.647 1.00 60.03 63 THR E O 1
ATOM 9837 N N . LEU E 1 64 ? -39.200 14.892 -10.287 1.00 60.08 64 LEU E N 1
ATOM 9838 C CA . LEU E 1 64 ? -38.310 15.398 -11.330 1.00 59.70 64 LEU E CA 1
ATOM 9839 C C . LEU E 1 64 ? -37.005 15.922 -10.750 1.00 58.35 64 LEU E C 1
ATOM 9840 O O . LEU E 1 64 ? -35.930 15.594 -11.246 1.00 58.05 64 LEU E O 1
ATOM 9845 N N . LEU E 1 65 ? -37.096 16.739 -9.707 1.00 57.63 65 LEU E N 1
ATOM 9846 C CA . LEU E 1 65 ? -35.900 17.354 -9.133 1.00 56.70 65 LEU E CA 1
ATOM 9847 C C . LEU E 1 65 ? -35.037 16.362 -8.347 1.00 55.01 65 LEU E C 1
ATOM 9848 O O . LEU E 1 65 ? -33.822 16.532 -8.276 1.00 54.17 65 LEU E O 1
ATOM 9853 N N . ASP E 1 66 ? -35.651 15.333 -7.767 1.00 54.12 66 ASP E N 1
ATOM 9854 C CA . ASP E 1 66 ? -34.884 14.262 -7.121 1.00 52.99 66 ASP E CA 1
ATOM 9855 C C . ASP E 1 66 ? -34.146 13.404 -8.152 1.00 52.26 66 ASP E C 1
ATOM 9856 O O . ASP E 1 66 ? -33.073 12.873 -7.862 1.00 52.00 66 ASP E O 1
ATOM 9861 N N . THR E 1 67 ? -34.721 13.267 -9.345 1.00 51.96 67 THR E N 1
ATOM 9862 C CA . THR E 1 67 ? -34.037 12.612 -10.461 1.00 51.34 67 THR E CA 1
ATOM 9863 C C . THR E 1 67 ? -32.772 13.383 -10.828 1.00 50.17 67 THR E C 1
ATOM 9864 O O . THR E 1 67 ? -31.719 12.787 -11.049 1.00 49.81 67 THR E O 1
ATOM 9868 N N . LEU E 1 68 ? -32.891 14.707 -10.888 1.00 49.51 68 LEU E N 1
ATOM 9869 C CA . LEU E 1 68 ? -31.759 15.586 -11.178 1.00 48.95 68 LEU E CA 1
ATOM 9870 C C . LEU E 1 68 ? -30.614 15.408 -10.174 1.00 47.84 68 LEU E C 1
ATOM 9871 O O . LEU E 1 68 ? -29.440 15.412 -10.556 1.00 47.30 68 LEU E O 1
ATOM 9876 N N . GLN E 1 69 ? -30.960 15.255 -8.896 1.00 47.09 69 GLN E N 1
ATOM 9877 C CA . GLN E 1 69 ? -29.964 15.121 -7.832 1.00 46.22 69 GLN E CA 1
ATOM 9878 C C . GLN E 1 69 ? -29.167 13.823 -7.944 1.00 45.61 69 GLN E C 1
ATOM 9879 O O . GLN E 1 69 ? -27.946 13.823 -7.779 1.00 45.10 69 GLN E O 1
ATOM 9885 N N . SER E 1 70 ? -29.861 12.725 -8.226 1.00 45.60 70 SER E N 1
ATOM 9886 C CA . SER E 1 70 ? -29.238 11.406 -8.284 1.00 45.30 70 SER E CA 1
ATOM 9887 C C . SER E 1 70 ? -28.375 11.192 -9.535 1.00 45.55 70 SER E C 1
ATOM 9888 O O . SER E 1 70 ? -27.436 10.389 -9.516 1.00 45.14 70 SER E O 1
ATOM 9891 N N . GLU E 1 71 ? -28.690 11.913 -10.611 1.00 45.98 71 GLU E N 1
ATOM 9892 C CA . GLU E 1 71 ? -28.081 11.661 -11.924 1.00 46.26 71 GLU E CA 1
ATOM 9893 C C . GLU E 1 71 ? -26.997 12.657 -12.345 1.00 45.85 71 GLU E C 1
ATOM 9894 O O . GLU E 1 71 ? -26.134 12.315 -13.156 1.00 46.49 71 GLU E O 1
ATOM 9900 N N . SER E 1 72 ? -27.055 13.881 -11.823 1.00 45.08 72 SER E N 1
ATOM 9901 C CA . SER E 1 72 ? -26.052 14.909 -12.141 1.00 44.51 72 SER E CA 1
ATOM 9902 C C . SER E 1 72 ? -25.645 15.791 -10.954 1.00 43.54 72 SER E C 1
ATOM 9903 O O . SER E 1 72 ? -24.509 16.262 -10.897 1.00 42.93 72 SER E O 1
ATOM 9906 N N . GLY E 1 73 ? -26.563 16.018 -10.017 1.00 43.15 73 GLY E N 1
ATOM 9907 C CA . GLY E 1 73 ? -26.302 16.885 -8.873 1.00 42.56 73 GLY E CA 1
ATOM 9908 C C . GLY E 1 73 ? -25.122 16.437 -8.035 1.00 41.93 73 GLY E C 1
ATOM 9909 O O . GLY E 1 73 ? -24.101 17.130 -7.967 1.00 41.86 73 GLY E O 1
ATOM 9910 N N . VAL E 1 74 ? -25.253 15.270 -7.409 1.00 41.32 74 VAL E N 1
ATOM 9911 C CA . VAL E 1 74 ? -24.197 14.744 -6.545 1.00 40.61 74 VAL E CA 1
ATOM 9912 C C . VAL E 1 74 ? -22.957 14.439 -7.376 1.00 40.63 74 VAL E C 1
ATOM 9913 O O . VAL E 1 74 ? -21.829 14.560 -6.892 1.00 40.42 74 VAL E O 1
ATOM 9917 N N . ASP E 1 75 ? -23.185 14.042 -8.626 1.00 40.84 75 ASP E N 1
ATOM 9918 C CA . ASP E 1 75 ? -22.117 13.810 -9.591 1.00 40.95 75 ASP E CA 1
ATOM 9919 C C . ASP E 1 75 ? -21.249 15.060 -9.763 1.00 40.78 75 ASP E C 1
ATOM 9920 O O . ASP E 1 75 ? -20.030 14.962 -9.889 1.00 40.62 75 ASP E O 1
ATOM 9925 N N . ALA E 1 76 ? -21.884 16.229 -9.764 1.00 40.81 76 ALA E N 1
ATOM 9926 C CA . ALA E 1 76 ? -21.176 17.498 -9.909 1.00 40.92 76 ALA E CA 1
ATOM 9927 C C . ALA E 1 76 ? -20.498 17.925 -8.606 1.00 40.61 76 ALA E C 1
ATOM 9928 O O . ALA E 1 76 ? -19.444 18.567 -8.630 1.00 40.92 76 ALA E O 1
ATOM 9930 N N . LEU E 1 77 ? -21.108 17.576 -7.475 1.00 39.97 77 LEU E N 1
ATOM 9931 C CA . LEU E 1 77 ? -20.557 17.916 -6.161 1.00 39.39 77 LEU E CA 1
ATOM 9932 C C . LEU E 1 77 ? -19.340 17.069 -5.808 1.00 38.41 77 LEU E C 1
ATOM 9933 O O . LEU E 1 77 ? -18.387 17.573 -5.209 1.00 37.99 77 LEU E O 1
ATOM 9938 N N . ARG E 1 78 ? -19.370 15.792 -6.191 1.00 37.84 78 ARG E N 1
ATOM 9939 C CA . ARG E 1 78 ? -18.281 14.855 -5.879 1.00 37.16 78 ARG E CA 1
ATOM 9940 C C . ARG E 1 78 ? -16.927 15.302 -6.432 1.00 36.41 78 ARG E C 1
ATOM 9941 O O . ARG E 1 78 ? -15.887 14.889 -5.931 1.00 35.78 78 ARG E O 1
ATOM 9949 N N . LYS E 1 79 ? -16.947 16.130 -7.473 1.00 36.17 79 LYS E N 1
ATOM 9950 C CA . LYS E 1 79 ? -15.719 16.638 -8.082 1.00 36.00 79 LYS E CA 1
ATOM 9951 C C . LYS E 1 79 ? -14.930 17.599 -7.178 1.00 34.97 79 LYS E C 1
ATOM 9952 O O . LYS E 1 79 ? -13.722 17.768 -7.353 1.00 35.17 79 LYS E O 1
ATOM 9958 N N . ASP E 1 80 ? -15.606 18.219 -6.216 1.00 33.60 80 ASP E N 1
ATOM 9959 C CA . ASP E 1 80 ? -14.984 19.233 -5.365 1.00 32.78 80 ASP E CA 1
ATOM 9960 C C . ASP E 1 80 ? -14.819 18.755 -3.922 1.00 31.29 80 ASP E C 1
ATOM 9961 O O . ASP E 1 80 ? -14.679 19.548 -2.995 1.00 31.18 80 ASP E O 1
ATOM 9966 N N . VAL E 1 81 ? -14.820 17.436 -3.770 1.00 29.93 81 VAL E N 1
ATOM 9967 C CA . VAL E 1 81 ? -14.514 16.748 -2.520 1.00 28.81 81 VAL E CA 1
ATOM 9968 C C . VAL E 1 81 ? -13.145 17.155 -1.969 1.00 28.19 81 VAL E C 1
ATOM 9969 O O . VAL E 1 81 ? -12.176 17.268 -2.717 1.00 28.42 81 VAL E O 1
ATOM 9973 N N . ARG E 1 82 ? -13.078 17.367 -0.659 1.00 27.33 82 ARG E N 1
ATOM 9974 C CA . ARG E 1 82 ? -11.838 17.750 0.021 1.00 26.93 82 ARG E CA 1
ATOM 9975 C C . ARG E 1 82 ? -11.159 16.534 0.649 1.00 26.30 82 ARG E C 1
ATOM 9976 O O . ARG E 1 82 ? -9.941 16.519 0.835 1.00 26.37 82 ARG E O 1
ATOM 9984 N N . THR E 1 83 ? -11.962 15.538 1.014 1.00 25.59 83 THR E N 1
ATOM 9985 C CA . THR E 1 83 ? -11.465 14.326 1.645 1.00 25.14 83 THR E CA 1
ATOM 9986 C C . THR E 1 83 ? -12.069 13.120 0.951 1.00 24.78 83 THR E C 1
ATOM 9987 O O . THR E 1 83 ? -13.175 13.194 0.421 1.00 24.77 83 THR E O 1
ATOM 9991 N N . ALA E 1 84 ? -11.353 12.004 0.974 1.00 24.52 84 ALA E N 1
ATOM 9992 C CA . ALA E 1 84 ? -11.885 10.759 0.446 1.00 24.29 84 ALA E CA 1
ATOM 9993 C C . ALA E 1 84 ? -13.180 10.370 1.161 1.00 24.13 84 ALA E C 1
ATOM 9994 O O . ALA E 1 84 ? -14.094 9.823 0.546 1.00 24.13 84 ALA E O 1
ATOM 9996 N N . HIS E 1 85 ? -13.260 10.671 2.457 1.00 24.05 85 HIS E N 1
ATOM 9997 C CA . HIS E 1 85 ? -14.395 10.246 3.278 1.00 24.01 85 HIS E CA 1
ATOM 9998 C C . HIS E 1 85 ? -15.663 11.010 2.913 1.00 24.27 85 HIS E C 1
ATOM 9999 O O . HIS E 1 85 ? -16.766 10.469 3.013 1.00 24.36 85 HIS E O 1
ATOM 10006 N N . GLU E 1 86 ? -15.491 12.265 2.494 1.00 24.51 86 GLU E N 1
ATOM 10007 C CA . GLU E 1 86 ? -16.578 13.084 1.976 1.00 24.81 86 GLU E CA 1
ATOM 10008 C C . GLU E 1 86 ? -17.187 12.471 0.720 1.00 24.95 86 GLU E C 1
ATOM 10009 O O . GLU E 1 86 ? -18.407 12.426 0.574 1.00 25.13 86 GLU E O 1
ATOM 10015 N N . GLU E 1 87 ? -16.344 11.998 -0.190 1.00 25.07 87 GLU E N 1
ATOM 10016 C CA . GLU E 1 87 ? -16.847 11.365 -1.407 1.00 25.28 87 GLU E CA 1
ATOM 10017 C C . GLU E 1 87 ? -17.739 10.177 -1.064 1.00 25.30 87 GLU E C 1
ATOM 10018 O O . GLU E 1 87 ? -18.776 9.973 -1.696 1.00 25.41 87 GLU E O 1
ATOM 10024 N N . ALA E 1 88 ? -17.335 9.410 -0.054 1.00 25.29 88 ALA E N 1
ATOM 10025 C CA . ALA E 1 88 ? -18.121 8.273 0.425 1.00 25.50 88 ALA E CA 1
ATOM 10026 C C . ALA E 1 88 ? -19.482 8.701 0.973 1.00 25.81 88 ALA E C 1
ATOM 10027 O O . ALA E 1 88 ? -20.487 8.029 0.741 1.00 25.99 88 ALA E O 1
ATOM 10029 N N . VAL E 1 89 ? -19.518 9.819 1.694 1.00 26.02 89 VAL E N 1
ATOM 10030 C CA . VAL E 1 89 ? -20.785 10.369 2.176 1.00 26.40 89 VAL E CA 1
ATOM 10031 C C . VAL E 1 89 ? -21.674 10.733 0.985 1.00 26.75 89 VAL E C 1
ATOM 10032 O O . VAL E 1 89 ? -22.881 10.484 1.006 1.00 26.98 89 VAL E O 1
ATOM 10036 N N . PHE E 1 90 ? -21.068 11.314 -0.050 1.00 26.97 90 PHE E N 1
ATOM 10037 C CA . PHE E 1 90 ? -21.786 11.637 -1.283 1.00 27.42 90 PHE E CA 1
ATOM 10038 C C . PHE E 1 90 ? -22.205 10.396 -2.080 1.00 27.87 90 PHE E C 1
ATOM 10039 O O . PHE E 1 90 ? -23.153 10.465 -2.862 1.00 28.23 90 PHE E O 1
ATOM 10047 N N . ASN E 1 91 ? -21.515 9.271 -1.899 1.00 28.05 91 ASN E N 1
ATOM 10048 C CA . ASN E 1 91 ? -21.991 8.019 -2.487 1.00 28.62 91 ASN E CA 1
ATOM 10049 C C . ASN E 1 91 ? -23.312 7.606 -1.846 1.00 29.35 91 ASN E C 1
ATOM 10050 O O . ASN E 1 91 ? -24.220 7.164 -2.546 1.00 29.91 91 ASN E O 1
ATOM 10055 N N . ASN E 1 92 ? -23.419 7.760 -0.525 1.00 29.88 92 ASN E N 1
ATOM 10056 C CA . ASN E 1 92 ? -24.677 7.482 0.183 1.00 30.74 92 ASN E CA 1
ATOM 10057 C C . ASN E 1 92 ? -25.787 8.466 -0.188 1.00 31.35 92 ASN E C 1
ATOM 10058 O O . ASN E 1 92 ? -26.930 8.064 -0.406 1.00 31.81 92 ASN E O 1
ATOM 10063 N N . ILE E 1 93 ? -25.450 9.751 -0.240 1.00 31.67 93 ILE E N 1
ATOM 10064 C CA . ILE E 1 93 ? -26.413 10.779 -0.622 1.00 32.35 93 ILE E CA 1
ATOM 10065 C C . ILE E 1 93 ? -26.997 10.449 -1.998 1.00 33.06 93 ILE E C 1
ATOM 10066 O O . ILE E 1 93 ? -28.202 10.241 -2.126 1.00 33.26 93 ILE E O 1
ATOM 10071 N N . GLN E 1 94 ? -26.129 10.365 -3.005 1.00 33.78 94 GLN E N 1
ATOM 10072 C CA . GLN E 1 94 ? -26.531 10.026 -4.379 1.00 34.71 94 GLN E CA 1
ATOM 10073 C C . GLN E 1 94 ? -27.438 8.800 -4.436 1.00 35.39 94 GLN E C 1
ATOM 10074 O O . GLN E 1 94 ? -28.404 8.774 -5.193 1.00 35.74 94 GLN E O 1
ATOM 10080 N N . PHE E 1 95 ? -27.116 7.788 -3.637 1.00 36.02 95 PHE E N 1
ATOM 10081 C CA . PHE E 1 95 ? -27.931 6.578 -3.567 1.00 36.97 95 PHE E CA 1
ATOM 10082 C C . PHE E 1 95 ? -29.317 6.881 -3.015 1.00 37.91 95 PHE E C 1
ATOM 10083 O O . PHE E 1 95 ? -30.318 6.539 -3.637 1.00 38.32 95 PHE E O 1
ATOM 10091 N N . MET E 1 96 ? -29.374 7.524 -1.852 1.00 38.61 96 MET E N 1
ATOM 10092 C CA . MET E 1 96 ? -30.657 7.869 -1.242 1.00 39.49 96 MET E CA 1
ATOM 10093 C C . MET E 1 96 ? -31.481 8.809 -2.124 1.00 40.29 96 MET E C 1
ATOM 10094 O O . MET E 1 96 ? -32.703 8.716 -2.136 1.00 40.94 96 MET E O 1
ATOM 10099 N N . GLU E 1 97 ? -30.824 9.678 -2.890 1.00 40.64 97 GLU E N 1
ATOM 10100 C CA . GLU E 1 97 ? -31.540 10.510 -3.861 1.00 41.43 97 GLU E CA 1
ATOM 10101 C C . GLU E 1 97 ? -32.255 9.636 -4.900 1.00 42.58 97 GLU E C 1
ATOM 10102 O O . GLU E 1 97 ? -33.321 10.004 -5.390 1.00 43.37 97 GLU E O 1
ATOM 10108 N N . SER E 1 98 ? -31.671 8.486 -5.234 1.00 43.23 98 SER E N 1
ATOM 10109 C CA . SER E 1 98 ? -32.347 7.502 -6.088 1.00 44.45 98 SER E CA 1
ATOM 10110 C C . SER E 1 98 ? -33.494 6.833 -5.336 1.00 45.52 98 SER E C 1
ATOM 10111 O O . SER E 1 98 ? -34.533 6.531 -5.926 1.00 46.33 98 SER E O 1
ATOM 10114 N N . VAL E 1 99 ? -33.296 6.590 -4.042 1.00 46.03 99 VAL E N 1
ATOM 10115 C CA . VAL E 1 99 ? -34.352 6.048 -3.191 1.00 47.03 99 VAL E CA 1
ATOM 10116 C C . VAL E 1 99 ? -35.496 7.055 -3.111 1.00 48.11 99 VAL E C 1
ATOM 10117 O O . VAL E 1 99 ? -36.661 6.672 -3.187 1.00 48.90 99 VAL E O 1
ATOM 10121 N N . HIS E 1 100 ? -35.153 8.336 -2.978 1.00 48.53 100 HIS E N 1
ATOM 10122 C CA . HIS E 1 100 ? -36.144 9.415 -2.964 1.00 49.53 100 HIS E CA 1
ATOM 10123 C C . HIS E 1 100 ? -36.963 9.401 -4.244 1.00 51.29 100 HIS E C 1
ATOM 10124 O O . HIS E 1 100 ? -38.177 9.223 -4.207 1.00 52.83 100 HIS E O 1
ATOM 10131 N N . ALA E 1 101 ? -36.286 9.576 -5.375 1.00 52.43 101 ALA E N 1
ATOM 10132 C CA . ALA E 1 101 ? -36.950 9.680 -6.677 1.00 54.13 101 ALA E CA 1
ATOM 10133 C C . ALA E 1 101 ? -37.847 8.480 -6.977 1.00 55.71 101 ALA E C 1
ATOM 10134 O O . ALA E 1 101 ? -38.927 8.634 -7.549 1.00 57.21 101 ALA E O 1
ATOM 10136 N N . LYS E 1 102 ? -37.392 7.289 -6.596 1.00 56.56 102 LYS E N 1
ATOM 10137 C CA . LYS E 1 102 ? -38.169 6.067 -6.794 1.00 57.83 102 LYS E CA 1
ATOM 10138 C C . LYS E 1 102 ? -39.394 6.054 -5.890 1.00 58.95 102 LYS E C 1
ATOM 10139 O O . LYS E 1 102 ? -40.451 5.552 -6.273 1.00 59.83 102 LYS E O 1
ATOM 10145 N N . SER E 1 103 ? -39.243 6.616 -4.695 1.00 59.35 103 SER E N 1
ATOM 10146 C CA . SER E 1 103 ? -40.289 6.577 -3.674 1.00 60.56 103 SER E CA 1
ATOM 10147 C C . SER E 1 103 ? -41.620 7.155 -4.167 1.00 61.82 103 SER E C 1
ATOM 10148 O O . SER E 1 103 ? -42.685 6.691 -3.762 1.00 63.09 103 SER E O 1
ATOM 10151 N N . TYR E 1 104 ? -41.555 8.150 -5.049 1.00 62.22 104 TYR E N 1
ATOM 10152 C CA . TYR E 1 104 ? -42.760 8.790 -5.587 1.00 63.58 104 TYR E CA 1
ATOM 10153 C C . TYR E 1 104 ? -43.525 7.875 -6.550 1.00 64.79 104 TYR E C 1
ATOM 10154 O O . TYR E 1 104 ? -44.753 7.932 -6.611 1.00 65.82 104 TYR E O 1
ATOM 10163 N N . SER E 1 105 ? -42.802 7.044 -7.301 1.00 64.95 105 SER E N 1
ATOM 10164 C CA . SER E 1 105 ? -43.430 6.032 -8.158 1.00 65.82 105 SER E CA 1
ATOM 10165 C C . SER E 1 105 ? -44.142 4.965 -7.325 1.00 66.66 105 SER E C 1
ATOM 10166 O O . SER E 1 105 ? -45.162 4.422 -7.750 1.00 67.76 105 SER E O 1
ATOM 10169 N N . SER E 1 106 ? -43.598 4.672 -6.144 1.00 66.67 106 SER E N 1
ATOM 10170 C CA . SER E 1 106 ? -44.219 3.733 -5.207 1.00 67.68 106 SER E CA 1
ATOM 10171 C C . SER E 1 106 ? -45.566 4.258 -4.712 1.00 69.20 106 SER E C 1
ATOM 10172 O O . SER E 1 106 ? -46.481 3.478 -4.443 1.00 69.89 106 SER E O 1
ATOM 10175 N N . ILE E 1 107 ? -45.669 5.581 -4.585 1.00 69.74 107 ILE E N 1
ATOM 10176 C CA . ILE E 1 107 ? -46.911 6.238 -4.181 1.00 70.83 107 ILE E CA 1
ATOM 10177 C C . ILE E 1 107 ? -47.953 6.162 -5.294 1.00 71.82 107 ILE E C 1
ATOM 10178 O O . ILE E 1 107 ? -49.100 5.794 -5.047 1.00 72.63 107 ILE E O 1
ATOM 10183 N N . PHE E 1 108 ? -47.547 6.500 -6.516 1.00 72.04 108 PHE E N 1
ATOM 10184 C CA . PHE E 1 108 ? -48.463 6.496 -7.661 1.00 73.29 108 PHE E CA 1
ATOM 10185 C C . PHE E 1 108 ? -49.017 5.102 -7.964 1.00 74.25 108 PHE E C 1
ATOM 10186 O O . PHE E 1 108 ? -50.138 4.974 -8.459 1.00 75.28 108 PHE E O 1
ATOM 10194 N N . SER E 1 109 ? -48.233 4.066 -7.674 1.00 74.12 109 SER E N 1
ATOM 10195 C CA . SER E 1 109 ? -48.656 2.684 -7.908 1.00 75.48 109 SER E CA 1
ATOM 10196 C C . SER E 1 109 ? -49.842 2.275 -7.032 1.00 77.20 109 SER E C 1
ATOM 10197 O O . SER E 1 109 ? -50.655 1.442 -7.437 1.00 77.52 109 SER E O 1
ATOM 10200 N N . THR E 1 110 ? -49.935 2.860 -5.840 1.00 78.33 110 THR E N 1
ATOM 10201 C CA . THR E 1 110 ? -51.009 2.540 -4.899 1.00 80.82 110 THR E CA 1
ATOM 10202 C C . THR E 1 110 ? -52.177 3.529 -4.999 1.00 82.61 110 THR E C 1
ATOM 10203 O O . THR E 1 110 ? -53.337 3.135 -4.853 1.00 84.17 110 THR E O 1
ATOM 10207 N N . LEU E 1 111 ? -51.875 4.803 -5.253 1.00 82.78 111 LEU E N 1
ATOM 10208 C CA . LEU E 1 111 ? -52.909 5.837 -5.350 1.00 84.02 111 LEU E CA 1
ATOM 10209 C C . LEU E 1 111 ? -53.542 5.894 -6.739 1.00 85.87 111 LEU E C 1
ATOM 10210 O O . LEU E 1 111 ? -54.739 5.649 -6.889 1.00 87.09 111 LEU E O 1
ATOM 10215 N N . ASN E 1 112 ? -52.733 6.212 -7.748 1.00 86.81 112 ASN E N 1
ATOM 10216 C CA . ASN E 1 112 ? -53.235 6.452 -9.105 1.00 88.58 112 ASN E CA 1
ATOM 10217 C C . ASN E 1 112 ? -53.343 5.186 -9.954 1.00 89.22 112 ASN E C 1
ATOM 10218 O O . ASN E 1 112 ? -52.763 4.150 -9.628 1.00 88.46 112 ASN E O 1
ATOM 10223 N N . THR E 1 113 ? -54.106 5.292 -11.041 1.00 90.61 113 THR E N 1
ATOM 10224 C CA . THR E 1 113 ? -54.269 4.208 -12.005 1.00 91.30 113 THR E CA 1
ATOM 10225 C C . THR E 1 113 ? -53.174 4.284 -13.067 1.00 90.46 113 THR E C 1
ATOM 10226 O O . THR E 1 113 ? -52.428 5.259 -13.127 1.00 89.53 113 THR E O 1
ATOM 10230 N N . LYS E 1 114 ? -53.100 3.258 -13.910 1.00 91.22 114 LYS E N 1
ATOM 10231 C CA . LYS E 1 114 ? -51.988 3.092 -14.856 1.00 91.30 114 LYS E CA 1
ATOM 10232 C C . LYS E 1 114 ? -51.848 4.262 -15.838 1.00 90.59 114 LYS E C 1
ATOM 10233 O O . LYS E 1 114 ? -50.735 4.717 -16.106 1.00 89.47 114 LYS E O 1
ATOM 10239 N N . SER E 1 115 ? -52.970 4.749 -16.362 1.00 91.30 115 SER E N 1
ATOM 10240 C CA . SER E 1 115 ? -52.958 5.871 -17.310 1.00 90.90 115 SER E CA 1
ATOM 10241 C C . SER E 1 115 ? -52.885 7.234 -16.615 1.00 89.41 115 SER E C 1
ATOM 10242 O O . SER E 1 115 ? -52.414 8.204 -17.209 1.00 88.54 115 SER E O 1
ATOM 10245 N N . GLU E 1 116 ? -53.355 7.309 -15.369 1.00 88.74 116 GLU E N 1
ATOM 10246 C CA . GLU E 1 116 ? -53.219 8.528 -14.557 1.00 87.91 116 GLU E CA 1
ATOM 10247 C C . GLU E 1 116 ? -51.757 8.845 -14.244 1.00 86.17 116 GLU E C 1
ATOM 10248 O O . GLU E 1 116 ? -51.377 10.013 -14.150 1.00 84.94 116 GLU E O 1
ATOM 10254 N N . ILE E 1 117 ? -50.951 7.797 -14.074 1.00 85.40 117 ILE E N 1
ATOM 10255 C CA . ILE E 1 117 ? -49.512 7.938 -13.847 1.00 83.39 117 ILE E CA 1
ATOM 10256 C C . ILE E 1 117 ? -48.859 8.598 -15.059 1.00 83.02 117 ILE E C 1
ATOM 10257 O O . ILE E 1 117 ? -48.163 9.604 -14.925 1.00 82.45 117 ILE E O 1
ATOM 10262 N N . ASP E 1 118 ? -49.103 8.034 -16.240 1.00 83.57 118 ASP E N 1
ATOM 10263 C CA . ASP E 1 118 ? -48.513 8.543 -17.481 1.00 83.56 118 ASP E CA 1
ATOM 10264 C C . ASP E 1 118 ? -48.882 10.006 -17.752 1.00 83.59 118 ASP E C 1
ATOM 10265 O O . ASP E 1 118 ? -48.089 10.747 -18.333 1.00 82.96 118 ASP E O 1
ATOM 10270 N N . GLU E 1 119 ? -50.075 10.416 -17.326 1.00 84.27 119 GLU E N 1
ATOM 10271 C CA . GLU E 1 119 ? -50.500 11.811 -17.454 1.00 84.93 119 GLU E CA 1
ATOM 10272 C C . GLU E 1 119 ? -49.670 12.738 -16.566 1.00 83.40 119 GLU E C 1
ATOM 10273 O O . GLU E 1 119 ? -49.291 13.831 -16.989 1.00 83.40 119 GLU E O 1
ATOM 10279 N N . ILE E 1 120 ? -49.391 12.301 -15.340 1.00 81.97 120 ILE E N 1
ATOM 10280 C CA . ILE E 1 120 ? -48.577 13.085 -14.411 1.00 80.74 120 ILE E CA 1
ATOM 10281 C C . ILE E 1 120 ? -47.178 13.295 -14.988 1.00 79.52 120 ILE E C 1
ATOM 10282 O O . ILE E 1 120 ? -46.655 14.410 -14.977 1.00 78.73 120 ILE E O 1
ATOM 10287 N N . PHE E 1 121 ? -46.586 12.216 -15.493 1.00 78.96 121 PHE E N 1
ATOM 10288 C CA . PHE E 1 121 ? -45.247 12.271 -16.084 1.00 78.19 121 PHE E CA 1
ATOM 10289 C C . PHE E 1 121 ? -45.218 13.019 -17.418 1.00 78.84 121 PHE E C 1
ATOM 10290 O O . PHE E 1 121 ? -44.194 13.602 -17.780 1.00 78.14 121 PHE E O 1
ATOM 10298 N N . ALA E 1 122 ? -46.337 13.001 -18.141 1.00 80.17 122 ALA E N 1
ATOM 10299 C CA . ALA E 1 122 ? -46.461 13.751 -19.394 1.00 80.93 122 ALA E CA 1
ATOM 10300 C C . ALA E 1 122 ? -46.434 15.262 -19.149 1.00 80.78 122 ALA E C 1
ATOM 10301 O O . ALA E 1 122 ? -45.878 16.016 -19.949 1.00 80.35 122 ALA E O 1
ATOM 10303 N N . TRP E 1 123 ? -47.033 15.695 -18.043 1.00 80.83 123 TRP E N 1
ATOM 10304 C CA . TRP E 1 123 ? -47.073 17.114 -17.688 1.00 81.66 123 TRP E CA 1
ATOM 10305 C C . TRP E 1 123 ? -45.732 17.609 -17.137 1.00 80.09 123 TRP E C 1
ATOM 10306 O O . TRP E 1 123 ? -45.273 18.694 -17.500 1.00 79.44 123 TRP E O 1
ATOM 10317 N N . THR E 1 124 ? -45.114 16.814 -16.264 1.00 78.84 124 THR E N 1
ATOM 10318 C CA . THR E 1 124 ? -43.857 17.195 -15.608 1.00 77.61 124 THR E CA 1
ATOM 10319 C C . THR E 1 124 ? -42.717 17.442 -16.595 1.00 76.96 124 THR E C 1
ATOM 10320 O O . THR E 1 124 ? -41.904 18.345 -16.396 1.00 77.15 124 THR E O 1
ATOM 10324 N N . ASN E 1 125 ? -42.659 16.636 -17.652 1.00 76.37 125 ASN E N 1
ATOM 10325 C CA . ASN E 1 125 ? -41.623 16.777 -18.676 1.00 75.73 125 ASN E CA 1
ATOM 10326 C C . ASN E 1 125 ? -41.888 17.928 -19.653 1.00 76.63 125 ASN E C 1
ATOM 10327 O O . ASN E 1 125 ? -40.990 18.325 -20.395 1.00 76.32 125 ASN E O 1
ATOM 10332 N N . THR E 1 126 ? -43.114 18.456 -19.645 1.00 77.90 126 THR E N 1
ATOM 10333 C CA . THR E 1 126 ? -43.524 19.534 -20.555 1.00 79.17 126 THR E CA 1
ATOM 10334 C C . THR E 1 126 ? -43.758 20.883 -19.854 1.00 79.09 126 THR E C 1
ATOM 10335 O O . THR E 1 126 ? -43.788 21.922 -20.518 1.00 79.35 126 THR E O 1
ATOM 10339 N N . ASN E 1 127 ? -43.924 20.877 -18.531 1.00 78.34 127 ASN E N 1
ATOM 10340 C CA . ASN E 1 127 ? -44.270 22.102 -17.803 1.00 78.90 127 ASN E CA 1
ATOM 10341 C C . ASN E 1 127 ? -43.144 23.144 -17.825 1.00 78.62 127 ASN E C 1
ATOM 10342 O O . ASN E 1 127 ? -42.001 22.817 -17.511 1.00 77.45 127 ASN E O 1
ATOM 10347 N N . PRO E 1 128 ? -43.468 24.406 -18.178 1.00 79.64 128 PRO E N 1
ATOM 10348 C CA . PRO E 1 128 ? -42.420 25.423 -18.352 1.00 79.53 128 PRO E CA 1
ATOM 10349 C C . PRO E 1 128 ? -41.667 25.818 -17.077 1.00 78.55 128 PRO E C 1
ATOM 10350 O O . PRO E 1 128 ? -40.481 26.143 -17.146 1.00 77.34 128 PRO E O 1
ATOM 10354 N N . TYR E 1 129 ? -42.349 25.794 -15.933 1.00 78.75 129 TYR E N 1
ATOM 10355 C CA . TYR E 1 129 ? -41.788 26.332 -14.687 1.00 78.41 129 TYR E CA 1
ATOM 10356 C C . TYR E 1 129 ? -40.663 25.486 -14.093 1.00 76.67 129 TYR E C 1
ATOM 10357 O O . TYR E 1 129 ? -39.617 26.023 -13.721 1.00 76.31 129 TYR E O 1
ATOM 10366 N N . LEU E 1 130 ? -40.878 24.175 -14.001 1.00 75.45 130 LEU E N 1
ATOM 10367 C CA . LEU E 1 130 ? -39.896 23.280 -13.382 1.00 73.67 130 LEU E CA 1
ATOM 10368 C C . LEU E 1 130 ? -38.899 22.687 -14.390 1.00 73.38 130 LEU E C 1
ATOM 10369 O O . LEU E 1 130 ? -37.875 22.131 -13.988 1.00 73.34 130 LEU E O 1
ATOM 10374 N N . GLN E 1 131 ? -39.190 22.807 -15.685 1.00 73.87 131 GLN E N 1
ATOM 10375 C CA . GLN E 1 131 ? -38.193 22.512 -16.723 1.00 73.73 131 GLN E CA 1
ATOM 10376 C C . GLN E 1 131 ? -37.165 23.638 -16.765 1.00 73.36 131 GLN E C 1
ATOM 10377 O O . GLN E 1 131 ? -35.966 23.390 -16.908 1.00 73.11 131 GLN E O 1
ATOM 10383 N N . LYS E 1 132 ? -37.647 24.874 -16.645 1.00 73.42 132 LYS E N 1
ATOM 10384 C CA . LYS E 1 132 ? -36.779 26.045 -16.514 1.00 73.04 132 LYS E CA 1
ATOM 10385 C C . LYS E 1 132 ? -35.964 25.963 -15.221 1.00 71.16 132 LYS E C 1
ATOM 10386 O O . LYS E 1 132 ? -34.763 26.239 -15.224 1.00 70.77 132 LYS E O 1
ATOM 10392 N N . LYS E 1 133 ? -36.622 25.582 -14.126 1.00 69.64 133 LYS E N 1
ATOM 10393 C CA . LYS E 1 133 ? -35.946 25.377 -12.841 1.00 67.86 133 LYS E CA 1
ATOM 10394 C C . LYS E 1 133 ? -34.814 24.371 -13.004 1.00 66.47 133 LYS E C 1
ATOM 10395 O O . LYS E 1 133 ? -33.675 24.639 -12.622 1.00 65.85 133 LYS E O 1
ATOM 10401 N N . ALA E 1 134 ? -35.140 23.220 -13.588 1.00 65.42 134 ALA E N 1
ATOM 10402 C CA . ALA E 1 134 ? -34.158 22.169 -13.844 1.00 63.95 134 ALA E CA 1
ATOM 10403 C C . ALA E 1 134 ? -32.997 22.661 -14.704 1.00 63.31 134 ALA E C 1
ATOM 10404 O O . ALA E 1 134 ? -31.860 22.228 -14.513 1.00 62.53 134 ALA E O 1
ATOM 10406 N N . GLU E 1 135 ? -33.283 23.563 -15.642 1.00 63.33 135 GLU E N 1
ATOM 10407 C CA . GLU E 1 135 ? -32.250 24.087 -16.538 1.00 63.42 135 GLU E CA 1
ATOM 10408 C C . GLU E 1 135 ? -31.290 25.031 -15.813 1.00 62.36 135 GLU E C 1
ATOM 10409 O O . GLU E 1 135 ? -30.083 24.981 -16.041 1.00 62.01 135 GLU E O 1
ATOM 10415 N N . ILE E 1 136 ? -31.831 25.882 -14.944 1.00 61.52 136 ILE E N 1
ATOM 10416 C CA . ILE E 1 136 ? -31.021 26.846 -14.195 1.00 60.61 136 ILE E CA 1
ATOM 10417 C C . ILE E 1 136 ? -30.089 26.113 -13.231 1.00 59.10 136 ILE E C 1
ATOM 10418 O O . ILE E 1 136 ? -28.926 26.490 -13.076 1.00 58.66 136 ILE E O 1
ATOM 10423 N N . ILE E 1 137 ? -30.609 25.067 -12.592 1.00 57.93 137 ILE E N 1
ATOM 10424 C CA . ILE E 1 137 ? -29.837 24.280 -11.633 1.00 56.74 137 ILE E CA 1
ATOM 10425 C C . ILE E 1 137 ? -28.760 23.465 -12.350 1.00 56.04 137 ILE E C 1
ATOM 10426 O O . ILE E 1 137 ? -27.579 23.548 -12.006 1.00 55.70 137 ILE E O 1
ATOM 10431 N N . ASN E 1 138 ? -29.167 22.689 -13.351 1.00 55.81 138 ASN E N 1
ATOM 10432 C CA . ASN E 1 138 ? -28.237 21.804 -14.053 1.00 55.47 138 ASN E CA 1
ATOM 10433 C C . ASN E 1 138 ? -27.190 22.573 -14.861 1.00 55.52 138 ASN E C 1
ATOM 10434 O O . ASN E 1 138 ? -26.069 22.097 -15.034 1.00 55.32 138 ASN E O 1
ATOM 10439 N N . GLU E 1 139 ? -27.548 23.757 -15.350 1.00 55.74 139 GLU E N 1
ATOM 10440 C CA . GLU E 1 139 ? -26.582 24.612 -16.043 1.00 56.31 139 GLU E CA 1
ATOM 10441 C C . GLU E 1 139 ? -25.411 24.951 -15.116 1.00 54.37 139 GLU E C 1
ATOM 10442 O O . GLU E 1 139 ? -24.258 24.951 -15.549 1.00 54.21 139 GLU E O 1
ATOM 10448 N N . ILE E 1 140 ? -25.712 25.212 -13.844 1.00 52.46 140 ILE E N 1
ATOM 10449 C CA . ILE E 1 140 ? -24.680 25.530 -12.853 1.00 50.75 140 ILE E CA 1
ATOM 10450 C C . ILE E 1 140 ? -23.872 24.280 -12.497 1.00 48.75 140 ILE E C 1
ATOM 10451 O O . ILE E 1 140 ? -22.646 24.346 -12.390 1.00 48.12 140 ILE E O 1
ATOM 10456 N N . TYR E 1 141 ? -24.551 23.146 -12.323 1.00 47.16 141 TYR E N 1
ATOM 10457 C CA . TYR E 1 141 ? -23.870 21.872 -12.046 1.00 45.86 141 TYR E CA 1
ATOM 10458 C C . TYR E 1 141 ? -22.793 21.537 -13.084 1.00 45.83 141 TYR E C 1
ATOM 10459 O O . TYR E 1 141 ? -21.770 20.939 -12.743 1.00 45.49 141 TYR E O 1
ATOM 10468 N N . LEU E 1 142 ? -23.026 21.925 -14.337 1.00 46.01 142 LEU E N 1
ATOM 10469 C CA . LEU E 1 142 ? -22.115 21.603 -15.431 1.00 46.16 142 LEU E CA 1
ATOM 10470 C C . LEU E 1 142 ? -21.043 22.667 -15.668 1.00 46.32 142 LEU E C 1
ATOM 10471 O O . LEU E 1 142 ? -19.947 22.338 -16.115 1.00 46.41 142 LEU E O 1
ATOM 10476 N N . ASN E 1 143 ? -21.354 23.929 -15.373 1.00 46.60 143 ASN E N 1
ATOM 10477 C CA . ASN E 1 143 ? -20.464 25.052 -15.707 1.00 47.10 143 ASN E CA 1
ATOM 10478 C C . ASN E 1 143 ? -20.044 25.954 -14.543 1.00 46.75 143 ASN E C 1
ATOM 10479 O O . ASN E 1 143 ? -19.120 26.755 -14.687 1.00 47.23 143 ASN E O 1
ATOM 10484 N N . GLY E 1 144 ? -20.713 25.839 -13.402 1.00 46.17 144 GLY E N 1
ATOM 10485 C CA . GLY E 1 144 ? -20.449 26.725 -12.273 1.00 46.12 144 GLY E CA 1
ATOM 10486 C C . GLY E 1 144 ? -19.197 26.362 -11.493 1.00 45.53 144 GLY E C 1
ATOM 10487 O O . GLY E 1 144 ? -18.583 25.320 -11.731 1.00 44.93 144 GLY E O 1
ATOM 10488 N N . THR E 1 145 ? -18.822 27.235 -10.559 1.00 45.41 145 THR E N 1
ATOM 10489 C CA . THR E 1 145 ? -17.701 26.974 -9.663 1.00 44.94 145 THR E CA 1
ATOM 10490 C C . THR E 1 145 ? -18.134 25.965 -8.601 1.00 43.91 145 THR E C 1
ATOM 10491 O O . THR E 1 145 ? -19.325 25.680 -8.452 1.00 43.82 145 THR E O 1
ATOM 10495 N N . ALA E 1 146 ? -17.166 25.431 -7.865 1.00 42.98 146 ALA E N 1
ATOM 10496 C CA . ALA E 1 146 ? -17.450 24.474 -6.798 1.00 42.01 146 ALA E CA 1
ATOM 10497 C C . ALA E 1 146 ? -18.467 25.030 -5.799 1.00 41.86 146 ALA E C 1
ATOM 10498 O O . ALA E 1 146 ? -19.415 24.340 -5.423 1.00 41.54 146 ALA E O 1
ATOM 10500 N N . LEU E 1 147 ? -18.268 26.281 -5.387 1.00 42.03 147 LEU E N 1
ATOM 10501 C CA . LEU E 1 147 ? -19.156 26.934 -4.422 1.00 41.95 147 LEU E CA 1
ATOM 10502 C C . LEU E 1 147 ? -20.550 27.191 -4.989 1.00 42.27 147 LEU E C 1
ATOM 10503 O O . LEU E 1 147 ? -21.538 27.142 -4.255 1.00 42.29 147 LEU E O 1
ATOM 10508 N N . GLU E 1 148 ? -20.626 27.484 -6.285 1.00 42.56 148 GLU E N 1
ATOM 10509 C CA . GLU E 1 148 ? -21.905 27.784 -6.924 1.00 42.82 148 GLU E CA 1
ATOM 10510 C C . GLU E 1 148 ? -22.773 26.537 -6.999 1.00 42.51 148 GLU E C 1
ATOM 10511 O O . GLU E 1 148 ? -23.989 26.613 -6.833 1.00 42.42 148 GLU E O 1
ATOM 10517 N N . LYS E 1 149 ? -22.137 25.392 -7.240 1.00 42.55 149 LYS E N 1
ATOM 10518 C CA . LYS E 1 149 ? -22.836 24.110 -7.309 1.00 42.34 149 LYS E CA 1
ATOM 10519 C C . LYS E 1 149 ? -23.441 23.737 -5.962 1.00 41.94 149 LYS E C 1
ATOM 10520 O O . LYS E 1 149 ? -24.555 23.211 -5.898 1.00 42.15 149 LYS E O 1
ATOM 10526 N N . LYS E 1 150 ? -22.688 23.990 -4.894 1.00 41.47 150 LYS E N 1
ATOM 10527 C CA . LYS E 1 150 ? -23.149 23.709 -3.538 1.00 41.01 150 LYS E CA 1
ATOM 10528 C C . LYS E 1 150 ? -24.306 24.634 -3.148 1.00 41.84 150 LYS E C 1
ATOM 10529 O O . LYS E 1 150 ? -25.293 24.183 -2.559 1.00 41.71 150 LYS E O 1
ATOM 10535 N N . ILE E 1 151 ? -24.182 25.918 -3.488 1.00 42.60 151 ILE E N 1
ATOM 10536 C CA . ILE E 1 151 ? -25.247 26.896 -3.250 1.00 43.51 151 ILE E CA 1
ATOM 10537 C C . ILE E 1 151 ? -26.556 26.453 -3.901 1.00 44.09 151 ILE E C 1
ATOM 10538 O O . ILE E 1 151 ? -27.627 26.562 -3.298 1.00 44.42 151 ILE E O 1
ATOM 10543 N N . ALA E 1 152 ? -26.458 25.959 -5.131 1.00 44.50 152 ALA E N 1
ATOM 10544 C CA . ALA E 1 152 ? -27.633 25.558 -5.894 1.00 45.37 152 ALA E CA 1
ATOM 10545 C C . ALA E 1 152 ? -28.335 24.342 -5.284 1.00 45.74 152 ALA E C 1
ATOM 10546 O O . ALA E 1 152 ? -29.567 24.281 -5.268 1.00 46.23 152 ALA E O 1
ATOM 10548 N N . SER E 1 153 ? -27.555 23.384 -4.782 1.00 45.70 153 SER E N 1
ATOM 10549 C CA . SER E 1 153 ? -28.111 22.160 -4.200 1.00 45.89 153 SER E CA 1
ATOM 10550 C C . SER E 1 153 ? -28.854 22.424 -2.887 1.00 46.62 153 SER E C 1
ATOM 10551 O O . SER E 1 153 ? -29.880 21.795 -2.611 1.00 46.52 153 SER E O 1
ATOM 10554 N N . VAL E 1 154 ? -28.326 23.350 -2.086 1.00 47.27 154 VAL E N 1
ATOM 10555 C CA . VAL E 1 154 ? -28.961 23.761 -0.829 1.00 47.97 154 VAL E CA 1
ATOM 10556 C C . VAL E 1 154 ? -30.231 24.584 -1.092 1.00 49.00 154 VAL E C 1
ATOM 10557 O O . VAL E 1 154 ? -31.253 24.374 -0.438 1.00 49.32 154 VAL E O 1
ATOM 10561 N N . PHE E 1 155 ? -30.171 25.511 -2.047 1.00 49.50 155 PHE E N 1
ATOM 10562 C CA . PHE E 1 155 ? -31.369 26.247 -2.458 1.00 50.58 155 PHE E CA 1
ATOM 10563 C C . PHE E 1 155 ? -32.453 25.319 -3.007 1.00 51.35 155 PHE E C 1
ATOM 10564 O O . PHE E 1 155 ? -33.640 25.604 -2.871 1.00 52.53 155 PHE E O 1
ATOM 10572 N N . LEU E 1 156 ? -32.046 24.214 -3.625 1.00 51.37 156 LEU E N 1
ATOM 10573 C CA . LEU E 1 156 ? -32.996 23.281 -4.216 1.00 51.92 156 LEU E CA 1
ATOM 10574 C C . LEU E 1 156 ? -33.761 22.494 -3.153 1.00 52.30 156 LEU E C 1
ATOM 10575 O O . LEU E 1 156 ? -34.978 22.622 -3.049 1.00 53.20 156 LEU E O 1
ATOM 10580 N N . GLU E 1 157 ? -33.050 21.702 -2.354 1.00 52.28 157 GLU E N 1
ATOM 10581 C CA . GLU E 1 157 ? -33.703 20.752 -1.443 1.00 52.96 157 GLU E CA 1
ATOM 10582 C C . GLU E 1 157 ? -33.970 21.262 -0.020 1.00 54.16 157 GLU E C 1
ATOM 10583 O O . GLU E 1 157 ? -34.855 20.742 0.658 1.00 54.93 157 GLU E O 1
ATOM 10589 N N . THR E 1 158 ? -33.223 22.266 0.435 1.00 55.02 158 THR E N 1
ATOM 10590 C CA . THR E 1 158 ? -33.495 22.881 1.741 1.00 56.61 158 THR E CA 1
ATOM 10591 C C . THR E 1 158 ? -34.562 23.982 1.640 1.00 58.20 158 THR E C 1
ATOM 10592 O O . THR E 1 158 ? -35.129 24.389 2.653 1.00 58.55 158 THR E O 1
ATOM 10596 N N . PHE E 1 159 ? -34.842 24.443 0.418 1.00 59.45 159 PHE E N 1
ATOM 10597 C CA . PHE E 1 159 ? -35.730 25.586 0.189 1.00 61.08 159 PHE E CA 1
ATOM 10598 C C . PHE E 1 159 ? -36.795 25.298 -0.884 1.00 62.22 159 PHE E C 1
ATOM 10599 O O . PHE E 1 159 ? -37.972 25.146 -0.553 1.00 63.28 159 PHE E O 1
ATOM 10607 N N . LEU E 1 160 ? -36.391 25.201 -2.151 1.00 62.64 160 LEU E N 1
ATOM 10608 C CA . LEU E 1 160 ? -37.347 25.091 -3.268 1.00 63.74 160 LEU E CA 1
ATOM 10609 C C . LEU E 1 160 ? -38.236 23.841 -3.243 1.00 64.40 160 LEU E C 1
ATOM 10610 O O . LEU E 1 160 ? -39.327 23.849 -3.811 1.00 64.97 160 LEU E O 1
ATOM 10615 N N . PHE E 1 161 ? -37.769 22.775 -2.601 1.00 65.02 161 PHE E N 1
ATOM 10616 C CA . PHE E 1 161 ? -38.554 21.540 -2.471 1.00 65.92 161 PHE E CA 1
ATOM 10617 C C . PHE E 1 161 ? -39.814 21.718 -1.619 1.00 66.85 161 PHE E C 1
ATOM 10618 O O . PHE E 1 161 ? -40.775 20.961 -1.764 1.00 66.99 161 PHE E O 1
ATOM 10626 N N . TYR E 1 162 ? -39.810 22.713 -0.735 1.00 67.33 162 TYR E N 1
ATOM 10627 C CA . TYR E 1 162 ? -40.911 22.907 0.208 1.00 68.68 162 TYR E CA 1
ATOM 10628 C C . TYR E 1 162 ? -42.145 23.580 -0.399 1.00 70.46 162 TYR E C 1
ATOM 10629 O O . TYR E 1 162 ? -43.153 23.762 0.286 1.00 71.37 162 TYR E O 1
ATOM 10638 N N . SER E 1 163 ? -42.066 23.948 -1.676 1.00 71.20 163 SER E N 1
ATOM 10639 C CA . SER E 1 163 ? -43.260 24.283 -2.445 1.00 72.53 163 SER E CA 1
ATOM 10640 C C . SER E 1 163 ? -44.122 23.027 -2.566 1.00 73.30 163 SER E C 1
ATOM 10641 O O . SER E 1 163 ? -45.347 23.089 -2.465 1.00 74.44 163 SER E O 1
ATOM 10644 N N . GLY E 1 164 ? -43.461 21.890 -2.773 1.00 73.23 164 GLY E N 1
ATOM 10645 C CA . GLY E 1 164 ? -44.129 20.596 -2.846 1.00 73.87 164 GLY E CA 1
ATOM 10646 C C . GLY E 1 164 ? -44.431 19.995 -1.484 1.00 74.36 164 GLY E C 1
ATOM 10647 O O . GLY E 1 164 ? -45.541 19.523 -1.252 1.00 74.77 164 GLY E O 1
ATOM 10648 N N . PHE E 1 165 ? -43.450 20.016 -0.581 1.00 74.52 165 PHE E N 1
ATOM 10649 C CA . PHE E 1 165 ? -43.593 19.367 0.732 1.00 75.45 165 PHE E CA 1
ATOM 10650 C C . PHE E 1 165 ? -44.731 19.937 1.584 1.00 77.22 165 PHE E C 1
ATOM 10651 O O . PHE E 1 165 ? -45.210 19.271 2.503 1.00 78.29 165 PHE E O 1
ATOM 10659 N N . PHE E 1 166 ? -45.146 21.167 1.293 1.00 77.76 166 PHE E N 1
ATOM 10660 C CA . PHE E 1 166 ? -46.285 21.790 1.967 1.00 79.15 166 PHE E CA 1
ATOM 10661 C C . PHE E 1 166 ? -47.519 20.884 1.965 1.00 79.85 166 PHE E C 1
ATOM 10662 O O . PHE E 1 166 ? -48.152 20.685 3.003 1.00 80.54 166 PHE E O 1
ATOM 10670 N N . THR E 1 167 ? -47.848 20.343 0.794 1.00 79.70 167 THR E N 1
ATOM 10671 C CA . THR E 1 167 ? -49.088 19.589 0.592 1.00 80.33 167 THR E CA 1
ATOM 10672 C C . THR E 1 167 ? -49.230 18.352 1.497 1.00 80.72 167 THR E C 1
ATOM 10673 O O . THR E 1 167 ? -50.197 18.264 2.251 1.00 82.05 167 THR E O 1
ATOM 10677 N N . PRO E 1 168 ? -48.278 17.397 1.433 1.00 80.51 168 PRO E N 1
ATOM 10678 C CA . PRO E 1 168 ? -48.401 16.205 2.284 1.00 81.05 168 PRO E CA 1
ATOM 10679 C C . PRO E 1 168 ? -48.246 16.476 3.786 1.00 81.80 168 PRO E C 1
ATOM 10680 O O . PRO E 1 168 ? -48.741 15.696 4.601 1.00 82.14 168 PRO E O 1
ATOM 10684 N N . LEU E 1 169 ? -47.557 17.560 4.140 1.00 82.42 169 LEU E N 1
ATOM 10685 C CA . LEU E 1 169 ? -47.424 17.974 5.541 1.00 83.71 169 LEU E CA 1
ATOM 10686 C C . LEU E 1 169 ? -48.736 18.543 6.086 1.00 85.98 169 LEU E C 1
ATOM 10687 O O . LEU E 1 169 ? -49.053 18.362 7.264 1.00 86.33 169 LEU E O 1
ATOM 10692 N N . TYR E 1 170 ? -49.485 19.236 5.229 1.00 87.77 170 TYR E N 1
ATOM 10693 C CA . TYR E 1 170 ? -50.794 19.776 5.601 1.00 90.26 170 TYR E CA 1
ATOM 10694 C C . TYR E 1 170 ? -51.778 18.657 5.948 1.00 91.55 170 TYR E C 1
ATOM 10695 O O . TYR E 1 170 ? -52.488 18.743 6.952 1.00 93.55 170 TYR E O 1
ATOM 10704 N N . TYR E 1 171 ? -51.815 17.617 5.117 1.00 90.99 171 TYR E N 1
ATOM 10705 C CA . TYR E 1 171 ? -52.679 16.459 5.366 1.00 91.87 171 TYR E CA 1
ATOM 10706 C C . TYR E 1 171 ? -52.244 15.699 6.616 1.00 91.11 171 TYR E C 1
ATOM 10707 O O . TYR E 1 171 ? -53.083 15.200 7.366 1.00 91.71 171 TYR E O 1
ATOM 10716 N N . LEU E 1 172 ? -50.934 15.614 6.833 1.00 89.80 172 LEU E N 1
ATOM 10717 C CA . LEU E 1 172 ? -50.389 14.999 8.042 1.00 89.77 172 LEU E CA 1
ATOM 10718 C C . LEU E 1 172 ? -50.826 15.768 9.290 1.00 90.11 172 LEU E C 1
ATOM 10719 O O . LEU E 1 172 ? -51.032 15.174 10.348 1.00 90.77 172 LEU E O 1
ATOM 10724 N N . GLY E 1 173 ? -50.965 17.085 9.158 1.00 89.72 173 GLY E N 1
ATOM 10725 C CA . GLY E 1 173 ? -51.471 17.925 10.242 1.00 90.95 173 GLY E CA 1
ATOM 10726 C C . GLY E 1 173 ? -52.910 17.626 10.637 1.00 92.30 173 GLY E C 1
ATOM 10727 O O . GLY E 1 173 ? -53.300 17.868 11.779 1.00 92.68 173 GLY E O 1
ATOM 10728 N N . ASN E 1 174 ? -53.695 17.106 9.693 1.00 92.97 174 ASN E N 1
ATOM 10729 C CA . ASN E 1 174 ? -55.081 16.695 9.947 1.00 94.71 174 ASN E CA 1
ATOM 10730 C C . ASN E 1 174 ? -55.247 15.171 10.064 1.00 95.67 174 ASN E C 1
ATOM 10731 O O . ASN E 1 174 ? -56.362 14.658 9.946 1.00 97.24 174 ASN E O 1
ATOM 10736 N N . ASN E 1 175 ? -54.146 14.458 10.311 1.00 95.03 175 ASN E N 1
ATOM 10737 C CA . ASN E 1 175 ? -54.142 12.988 10.382 1.00 95.38 175 ASN E CA 1
ATOM 10738 C C . ASN E 1 175 ? -54.687 12.314 9.117 1.00 96.07 175 ASN E C 1
ATOM 10739 O O . ASN E 1 175 ? -55.344 11.272 9.184 1.00 96.76 175 ASN E O 1
ATOM 10744 N N . LYS E 1 176 ? -54.396 12.917 7.967 1.00 96.35 176 LYS E N 1
ATOM 10745 C CA . LYS E 1 176 ? -54.802 12.382 6.671 1.00 97.37 176 LYS E CA 1
ATOM 10746 C C . LYS E 1 176 ? -53.557 11.959 5.899 1.00 95.47 176 LYS E C 1
ATOM 10747 O O . LYS E 1 176 ? -52.543 12.657 5.924 1.00 94.88 176 LYS E O 1
ATOM 10753 N N . LEU E 1 177 ? -53.636 10.811 5.226 1.00 94.47 177 LEU E N 1
ATOM 10754 C CA . LEU E 1 177 ? -52.528 10.287 4.422 1.00 92.42 177 LEU E CA 1
ATOM 10755 C C . LEU E 1 177 ? -51.242 10.164 5.249 1.00 90.66 177 LEU E C 1
ATOM 10756 O O . LEU E 1 177 ? -50.199 10.713 4.887 1.00 88.64 177 LEU E O 1
ATOM 10761 N N . ALA E 1 178 ? -51.334 9.432 6.356 1.00 90.69 178 ALA E N 1
ATOM 10762 C CA . ALA E 1 178 ? -50.228 9.309 7.310 1.00 90.05 178 ALA E CA 1
ATOM 10763 C C . ALA E 1 178 ? -49.029 8.544 6.742 1.00 89.62 178 ALA E C 1
ATOM 10764 O O . ALA E 1 178 ? -47.880 8.928 6.974 1.00 89.72 178 ALA E O 1
ATOM 10766 N N . ASN E 1 179 ? -49.299 7.468 6.005 1.00 89.27 179 ASN E N 1
ATOM 10767 C CA . ASN E 1 179 ? -48.242 6.643 5.409 1.00 87.45 179 ASN E CA 1
ATOM 10768 C C . ASN E 1 179 ? -47.615 7.283 4.166 1.00 85.85 179 ASN E C 1
ATOM 10769 O O . ASN E 1 179 ? -46.419 7.128 3.921 1.00 85.41 179 ASN E O 1
ATOM 10774 N N . VAL E 1 180 ? -48.424 8.003 3.391 1.00 85.22 180 VAL E N 1
ATOM 10775 C CA . VAL E 1 180 ? -47.930 8.779 2.247 1.00 83.30 180 VAL E CA 1
ATOM 10776 C C . VAL E 1 180 ? -47.205 10.044 2.731 1.00 82.14 180 VAL E C 1
ATOM 10777 O O . VAL E 1 180 ? -46.518 10.706 1.954 1.00 80.87 180 VAL E O 1
ATOM 10781 N N . ALA E 1 181 ? -47.368 10.376 4.012 1.00 82.11 181 ALA E N 1
ATOM 10782 C CA . ALA E 1 181 ? -46.618 11.460 4.648 1.00 80.64 181 ALA E CA 1
ATOM 10783 C C . ALA E 1 181 ? -45.324 10.960 5.304 1.00 78.75 181 ALA E C 1
ATOM 10784 O O . ALA E 1 181 ? -44.339 11.696 5.358 1.00 77.74 181 ALA E O 1
ATOM 10786 N N . GLU E 1 182 ? -45.340 9.726 5.813 1.00 77.84 182 GLU E N 1
ATOM 10787 C CA . GLU E 1 182 ? -44.146 9.099 6.408 1.00 76.40 182 GLU E CA 1
ATOM 10788 C C . GLU E 1 182 ? -42.996 9.043 5.409 1.00 73.35 182 GLU E C 1
ATOM 10789 O O . GLU E 1 182 ? -41.858 9.380 5.729 1.00 71.79 182 GLU E O 1
ATOM 10795 N N . ILE E 1 183 ? -43.312 8.592 4.203 1.00 72.13 183 ILE E N 1
ATOM 10796 C CA . ILE E 1 183 ? -42.364 8.570 3.091 1.00 70.47 183 ILE E CA 1
ATOM 10797 C C . ILE E 1 183 ? -41.758 9.954 2.819 1.00 68.39 183 ILE E C 1
ATOM 10798 O O . ILE E 1 183 ? -40.558 10.069 2.576 1.00 67.85 183 ILE E O 1
ATOM 10803 N N . ILE E 1 184 ? -42.583 10.996 2.882 1.00 67.36 184 ILE E N 1
ATOM 10804 C CA . ILE E 1 184 ? -42.115 12.371 2.674 1.00 65.84 184 ILE E CA 1
ATOM 10805 C C . ILE E 1 184 ? -41.344 12.862 3.901 1.00 64.11 184 ILE E C 1
ATOM 10806 O O . ILE E 1 184 ? -40.432 13.681 3.786 1.00 63.19 184 ILE E O 1
ATOM 10811 N N . LYS E 1 185 ? -41.724 12.361 5.072 1.00 63.20 185 LYS E N 1
ATOM 10812 C CA . LYS E 1 185 ? -41.017 12.656 6.315 1.00 62.02 185 LYS E CA 1
ATOM 10813 C C . LYS E 1 185 ? -39.571 12.160 6.225 1.00 59.77 185 LYS E C 1
ATOM 10814 O O . LYS E 1 185 ? -38.630 12.894 6.535 1.00 59.08 185 LYS E O 1
ATOM 10820 N N . LEU E 1 186 ? -39.410 10.913 5.786 1.00 58.28 186 LEU E N 1
ATOM 10821 C CA . LEU E 1 186 ? -38.094 10.274 5.690 1.00 56.31 186 LEU E CA 1
ATOM 10822 C C . LEU E 1 186 ? -37.177 10.969 4.688 1.00 54.57 186 LEU E C 1
ATOM 10823 O O . LEU E 1 186 ? -35.961 11.014 4.887 1.00 53.98 186 LEU E O 1
ATOM 10828 N N . ILE E 1 187 ? -37.758 11.500 3.615 1.00 53.53 187 ILE E N 1
ATOM 10829 C CA . ILE E 1 187 ? -37.009 12.310 2.658 1.00 52.43 187 ILE E CA 1
ATOM 10830 C C . ILE E 1 187 ? -36.467 13.563 3.342 1.00 52.12 187 ILE E C 1
ATOM 10831 O O . ILE E 1 187 ? -35.291 13.896 3.204 1.00 51.40 187 ILE E O 1
ATOM 10836 N N . ILE E 1 188 ? -37.333 14.242 4.087 1.00 52.74 188 ILE E N 1
ATOM 10837 C CA . ILE E 1 188 ? -36.965 15.475 4.780 1.00 52.29 188 ILE E CA 1
ATOM 10838 C C . ILE E 1 188 ? -35.931 15.209 5.878 1.00 51.54 188 ILE E C 1
ATOM 10839 O O . ILE E 1 188 ? -35.037 16.028 6.103 1.00 51.27 188 ILE E O 1
ATOM 10844 N N . ARG E 1 189 ? -36.048 14.065 6.549 1.00 51.14 189 ARG E N 1
ATOM 10845 C CA . ARG E 1 189 ? -35.078 13.677 7.574 1.00 50.44 189 ARG E CA 1
ATOM 10846 C C . ARG E 1 189 ? -33.683 13.513 6.970 1.00 49.11 189 ARG E C 1
ATOM 10847 O O . ARG E 1 189 ? -32.684 13.873 7.599 1.00 49.33 189 ARG E O 1
ATOM 10855 N N . ASP E 1 190 ? -33.623 12.970 5.755 1.00 47.54 190 ASP E N 1
ATOM 10856 C CA . ASP E 1 190 ? -32.366 12.868 5.017 1.00 46.10 190 ASP E CA 1
ATOM 10857 C C . ASP E 1 190 ? -31.913 14.236 4.515 1.00 44.91 190 ASP E C 1
ATOM 10858 O O . ASP E 1 190 ? -30.754 14.616 4.691 1.00 43.87 190 ASP E O 1
ATOM 10863 N N . GLU E 1 191 ? -32.835 14.974 3.903 1.00 44.81 191 GLU E N 1
ATOM 10864 C CA . GLU E 1 191 ? -32.493 16.229 3.223 1.00 44.28 191 GLU E CA 1
ATOM 10865 C C . GLU E 1 191 ? -32.072 17.381 4.137 1.00 43.78 191 GLU E C 1
ATOM 10866 O O . GLU E 1 191 ? -31.420 18.316 3.675 1.00 43.34 191 GLU E O 1
ATOM 10872 N N . SER E 1 192 ? -32.436 17.328 5.416 1.00 43.77 192 SER E N 1
ATOM 10873 C CA . SER E 1 192 ? -31.973 18.338 6.370 1.00 43.70 192 SER E CA 1
ATOM 10874 C C . SER E 1 192 ? -30.487 18.129 6.667 1.00 42.38 192 SER E C 1
ATOM 10875 O O . SER E 1 192 ? -29.724 19.093 6.754 1.00 41.96 192 SER E O 1
ATOM 10878 N N . VAL E 1 193 ? -30.084 16.866 6.809 1.00 41.42 193 VAL E N 1
ATOM 10879 C CA . VAL E 1 193 ? -28.669 16.517 6.979 1.00 40.31 193 VAL E CA 1
ATOM 10880 C C . VAL E 1 193 ? -27.880 16.837 5.706 1.00 39.13 193 VAL E C 1
ATOM 10881 O O . VAL E 1 193 ? -26.751 17.324 5.782 1.00 38.65 193 VAL E O 1
ATOM 10885 N N . HIS E 1 194 ? -28.480 16.562 4.547 1.00 38.38 194 HIS E N 1
ATOM 10886 C CA . HIS E 1 194 ? -27.875 16.898 3.251 1.00 37.61 194 HIS E CA 1
ATOM 10887 C C . HIS E 1 194 ? -27.505 18.380 3.187 1.00 37.19 194 HIS E C 1
ATOM 10888 O O . HIS E 1 194 ? -26.393 18.730 2.796 1.00 36.93 194 HIS E O 1
ATOM 10895 N N . GLY E 1 195 ? -28.444 19.240 3.573 1.00 37.10 195 GLY E N 1
ATOM 10896 C CA . GLY E 1 195 ? -28.218 20.685 3.595 1.00 36.80 195 GLY E CA 1
ATOM 10897 C C . GLY E 1 195 ? -27.179 21.106 4.620 1.00 36.26 195 GLY E C 1
ATOM 10898 O O . GLY E 1 195 ? -26.331 21.959 4.341 1.00 36.08 195 GLY E O 1
ATOM 10899 N N . THR E 1 196 ? -27.244 20.514 5.809 1.00 35.77 196 THR E N 1
ATOM 10900 C CA . THR E 1 196 ? -26.265 20.791 6.857 1.00 35.41 196 THR E CA 1
ATOM 10901 C C . THR E 1 196 ? -24.864 20.391 6.403 1.00 34.48 196 THR E C 1
ATOM 10902 O O . THR E 1 196 ? -23.899 21.091 6.686 1.00 34.41 196 THR E O 1
ATOM 10906 N N . TYR E 1 197 ? -24.761 19.273 5.688 1.00 33.87 197 TYR E N 1
ATOM 10907 C CA . TYR E 1 197 ? -23.468 18.770 5.227 1.00 33.20 197 TYR E CA 1
ATOM 10908 C C . TYR E 1 197 ? -22.922 19.592 4.064 1.00 32.95 197 TYR E C 1
ATOM 10909 O O . TYR E 1 197 ? -21.803 20.102 4.122 1.00 32.75 197 TYR E O 1
ATOM 10918 N N . ILE E 1 198 ? -23.716 19.720 3.008 1.00 32.92 198 ILE E N 1
ATOM 10919 C CA . ILE E 1 198 ? -23.306 20.494 1.842 1.00 32.94 198 ILE E CA 1
ATOM 10920 C C . ILE E 1 198 ? -23.001 21.929 2.271 1.00 33.33 198 ILE E C 1
ATOM 10921 O O . ILE E 1 198 ? -21.958 22.487 1.909 1.00 33.29 198 ILE E O 1
ATOM 10926 N N . GLY E 1 199 ? -23.915 22.508 3.051 1.00 33.69 199 GLY E N 1
ATOM 10927 C CA . GLY E 1 199 ? -23.743 23.850 3.598 1.00 34.01 199 GLY E CA 1
ATOM 10928 C C . GLY E 1 199 ? -22.475 23.991 4.418 1.00 33.80 199 GLY E C 1
ATOM 10929 O O . GLY E 1 199 ? -21.747 24.970 4.277 1.00 33.89 199 GLY E O 1
ATOM 10930 N N . TYR E 1 200 ? -22.206 23.007 5.273 1.00 33.52 200 TYR E N 1
ATOM 10931 C CA . TYR E 1 200 ? -20.964 22.983 6.046 1.00 33.40 200 TYR E CA 1
ATOM 10932 C C . TYR E 1 200 ? -19.734 23.007 5.134 1.00 33.32 200 TYR E C 1
ATOM 10933 O O . TYR E 1 200 ? -18.770 23.721 5.408 1.00 33.47 200 TYR E O 1
ATOM 10942 N N . LYS E 1 201 ? -19.775 22.226 4.054 1.00 33.23 201 LYS E N 1
ATOM 10943 C CA . LYS E 1 201 ? -18.648 22.139 3.121 1.00 33.07 201 LYS E CA 1
ATOM 10944 C C . LYS E 1 201 ? -18.477 23.431 2.332 1.00 33.57 201 LYS E C 1
ATOM 10945 O O . LYS E 1 201 ? -17.356 23.822 2.008 1.00 33.76 201 LYS E O 1
ATOM 10951 N N . PHE E 1 202 ? -19.593 24.086 2.029 1.00 34.09 202 PHE E N 1
ATOM 10952 C CA . PHE E 1 202 ? -19.578 25.397 1.380 1.00 34.65 202 PHE E CA 1
ATOM 10953 C C . PHE E 1 202 ? -18.844 26.435 2.218 1.00 35.11 202 PHE E C 1
ATOM 10954 O O . PHE E 1 202 ? -18.121 27.271 1.677 1.00 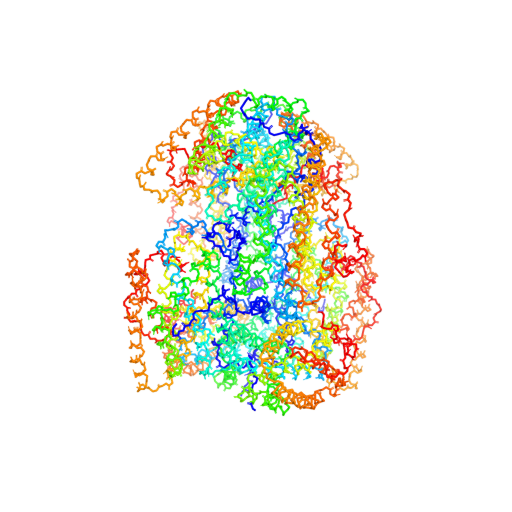35.40 202 PHE E O 1
ATOM 10962 N N . GLN E 1 203 ? -19.035 26.372 3.534 1.00 35.33 203 GLN E N 1
ATOM 10963 C CA . GLN E 1 203 ? -18.484 27.373 4.447 1.00 36.00 203 GLN E CA 1
ATOM 10964 C C . GLN E 1 203 ? -16.978 27.250 4.631 1.00 36.10 203 GLN E C 1
ATOM 10965 O O . GLN E 1 203 ? -16.288 28.256 4.792 1.00 36.45 203 GLN E O 1
ATOM 10971 N N . LEU E 1 204 ? -16.470 26.023 4.618 1.00 36.01 204 LEU E N 1
ATOM 10972 C CA . LEU E 1 204 ? -15.034 25.805 4.745 1.00 36.32 204 LEU E CA 1
ATOM 10973 C C . LEU E 1 204 ? -14.277 26.501 3.617 1.00 36.97 204 LEU E C 1
ATOM 10974 O O . LEU E 1 204 ? -13.274 27.171 3.858 1.00 37.32 204 LEU E O 1
ATOM 10979 N N . ALA E 1 205 ? -14.777 26.347 2.392 1.00 37.50 205 ALA E N 1
ATOM 10980 C CA . ALA E 1 205 ? -14.132 26.903 1.201 1.00 38.21 205 ALA E CA 1
ATOM 10981 C C . ALA E 1 205 ? -14.528 28.360 0.942 1.00 39.39 205 ALA E C 1
ATOM 10982 O O . ALA E 1 205 ? -13.747 29.121 0.372 1.00 39.79 205 ALA E O 1
ATOM 10984 N N . PHE E 1 206 ? -15.739 28.739 1.347 1.00 40.23 206 PHE E N 1
ATOM 10985 C CA . PHE E 1 206 ? -16.172 30.137 1.279 1.00 41.55 206 PHE E CA 1
ATOM 10986 C C . PHE E 1 206 ? -15.282 31.024 2.149 1.00 42.73 206 PHE E C 1
ATOM 10987 O O . PHE E 1 206 ? -14.928 32.135 1.749 1.00 43.53 206 PHE E O 1
ATOM 10995 N N . ASN E 1 207 ? -14.931 30.527 3.335 1.00 43.39 207 ASN E N 1
ATOM 10996 C CA . ASN E 1 207 ? -14.073 31.258 4.268 1.00 44.77 207 ASN E CA 1
ATOM 10997 C C . ASN E 1 207 ? -12.611 31.356 3.818 1.00 46.21 207 ASN E C 1
ATOM 10998 O O . ASN E 1 207 ? -11.857 32.172 4.352 1.00 46.85 207 ASN E O 1
ATOM 11003 N N . GLU E 1 208 ? -12.214 30.528 2.851 1.00 47.54 208 GLU E N 1
ATOM 11004 C CA . GLU E 1 208 ? -10.842 30.529 2.324 1.00 49.19 208 GLU E CA 1
ATOM 11005 C C . GLU E 1 208 ? -10.676 31.414 1.084 1.00 50.97 208 GLU E C 1
ATOM 11006 O O . GLU E 1 208 ? -9.558 31.606 0.598 1.00 51.35 208 GLU E O 1
ATOM 11012 N N . LEU E 1 209 ? -11.784 31.954 0.580 1.00 52.63 209 LEU E N 1
ATOM 11013 C CA . LEU E 1 209 ? -11.741 32.944 -0.491 1.00 54.38 209 LEU E CA 1
ATOM 11014 C C . LEU E 1 209 ? -11.342 34.287 0.113 1.00 56.68 209 LEU E C 1
ATOM 11015 O O . LEU E 1 209 ? -11.670 34.556 1.269 1.00 57.01 209 LEU E O 1
ATOM 11020 N N . PRO E 1 210 ? -10.626 35.133 -0.653 1.00 59.19 210 PRO E N 1
ATOM 11021 C CA . PRO E 1 210 ? -10.413 36.498 -0.164 1.00 61.01 210 PRO E CA 1
ATOM 11022 C C . PRO E 1 210 ? -11.730 37.272 -0.150 1.00 62.68 210 PRO E C 1
ATOM 11023 O O . PRO E 1 210 ? -12.588 37.024 -0.999 1.00 62.34 210 PRO E O 1
ATOM 11027 N N . GLU E 1 211 ? -11.888 38.185 0.809 1.00 64.95 211 GLU E N 1
ATOM 11028 C CA . GLU E 1 211 ? -13.131 38.965 0.960 1.00 66.50 211 GLU E CA 1
ATOM 11029 C C . GLU E 1 211 ? -13.596 39.573 -0.366 1.00 67.10 211 GLU E C 1
ATOM 11030 O O . GLU E 1 211 ? -14.797 39.715 -0.611 1.00 66.63 211 GLU E O 1
ATOM 11036 N N . ASP E 1 212 ? -12.626 39.931 -1.203 1.00 68.00 212 ASP E N 1
ATOM 11037 C CA . ASP E 1 212 ? -12.854 40.303 -2.598 1.00 68.68 212 ASP E CA 1
ATOM 11038 C C . ASP E 1 212 ? -13.845 39.346 -3.287 1.00 68.34 212 ASP E C 1
ATOM 11039 O O . ASP E 1 212 ? -14.904 39.769 -3.757 1.00 68.13 212 ASP E O 1
ATOM 11044 N N . GLU E 1 213 ? -13.506 38.058 -3.319 1.00 67.98 213 GLU E N 1
ATOM 11045 C CA . GLU E 1 213 ? -14.330 37.047 -3.996 1.00 67.32 213 GLU E CA 1
ATOM 11046 C C . GLU E 1 213 ? -15.555 36.612 -3.185 1.00 65.75 213 GLU E C 1
ATOM 11047 O O . GLU E 1 213 ? -16.549 36.169 -3.760 1.00 64.87 213 GLU E O 1
ATOM 11053 N N . GLN E 1 214 ? -15.481 36.723 -1.859 1.00 65.21 214 GLN E N 1
ATOM 11054 C CA . GLN E 1 214 ? -16.614 36.382 -0.993 1.00 64.58 214 GLN E CA 1
ATOM 11055 C C . GLN E 1 214 ? -17.818 37.286 -1.257 1.00 65.28 214 GLN E C 1
ATOM 11056 O O . GLN E 1 214 ? -18.957 36.815 -1.293 1.00 64.87 214 GLN E O 1
ATOM 11062 N N . GLU E 1 215 ? -17.563 38.580 -1.441 1.00 65.79 215 GLU E N 1
ATOM 11063 C CA . GLU E 1 215 ? -18.626 39.538 -1.741 1.00 66.38 215 GLU E CA 1
ATOM 11064 C C . GLU E 1 215 ? -19.186 39.295 -3.140 1.00 65.70 215 GLU E C 1
ATOM 11065 O O . GLU E 1 215 ? -20.402 39.277 -3.330 1.00 65.13 215 GLU E O 1
ATOM 11071 N N . LYS E 1 216 ? -18.296 39.098 -4.111 1.00 65.64 216 LYS E N 1
ATOM 11072 C CA . LYS E 1 216 ? -18.703 38.768 -5.480 1.00 66.10 216 LYS E CA 1
ATOM 11073 C C . LYS E 1 216 ? -19.548 37.495 -5.531 1.00 64.50 216 LYS E C 1
ATOM 11074 O O . LYS E 1 216 ? -20.463 37.383 -6.349 1.00 64.57 216 LYS E O 1
ATOM 11080 N N . LEU E 1 217 ? -19.237 36.541 -4.659 1.00 63.18 217 LEU E N 1
ATOM 11081 C CA . LEU E 1 217 ? -19.996 35.297 -4.580 1.00 61.63 217 LEU E CA 1
ATOM 11082 C C . LEU E 1 217 ? -21.330 35.498 -3.862 1.00 61.10 217 LEU E C 1
ATOM 11083 O O . LEU E 1 217 ? -22.322 34.865 -4.212 1.00 60.94 217 LEU E O 1
ATOM 11088 N N . LYS E 1 218 ? -21.351 36.372 -2.859 1.00 60.93 218 LYS E N 1
ATOM 11089 C CA . LYS E 1 218 ? -22.597 36.718 -2.173 1.00 61.13 218 LYS E CA 1
ATOM 11090 C C . LYS E 1 218 ? -23.582 37.386 -3.130 1.00 61.30 218 LYS E C 1
ATOM 11091 O O . LYS E 1 218 ? -24.746 36.986 -3.215 1.00 60.31 218 LYS E O 1
ATOM 11097 N N . GLU E 1 219 ? -23.105 38.403 -3.845 1.00 61.90 219 GLU E N 1
ATOM 11098 C CA . GLU E 1 219 ? -23.921 39.111 -4.834 1.00 62.55 219 GLU E CA 1
ATOM 11099 C C . GLU E 1 219 ? -24.589 38.114 -5.782 1.00 61.51 219 GLU E C 1
ATOM 11100 O O . GLU E 1 219 ? -25.808 38.143 -5.963 1.00 61.66 219 GLU E O 1
ATOM 11106 N N . TRP E 1 220 ? -23.779 37.230 -6.365 1.00 60.07 220 TRP E N 1
ATOM 11107 C CA . TRP E 1 220 ? -24.265 36.171 -7.252 1.00 58.94 220 TRP E CA 1
ATOM 11108 C C . TRP E 1 220 ? -25.262 35.252 -6.543 1.00 57.94 220 TRP E C 1
ATOM 11109 O O . TRP E 1 220 ? -26.277 34.855 -7.124 1.00 57.36 220 TRP E O 1
ATOM 11120 N N . MET E 1 221 ? -24.956 34.913 -5.293 1.00 57.37 221 MET E N 1
ATOM 11121 C CA . MET E 1 221 ? -25.791 34.014 -4.496 1.00 56.67 221 MET E CA 1
ATOM 11122 C C . MET E 1 221 ? -27.208 34.557 -4.354 1.00 57.19 221 MET E C 1
ATOM 11123 O O . MET E 1 221 ? -28.174 33.852 -4.644 1.00 56.81 221 MET E O 1
ATOM 11128 N N . TYR E 1 222 ? -27.325 35.808 -3.912 1.00 58.05 222 TYR E N 1
ATOM 11129 C CA . TYR E 1 222 ? -28.637 36.424 -3.686 1.00 58.71 222 TYR E CA 1
ATOM 11130 C C . TYR E 1 222 ? -29.411 36.692 -4.979 1.00 59.90 222 TYR E C 1
ATOM 11131 O O . TYR E 1 222 ? -30.641 36.641 -4.977 1.00 60.15 222 TYR E O 1
ATOM 11140 N N . ASP E 1 223 ? -28.701 36.964 -6.073 1.00 61.15 223 ASP E N 1
ATOM 11141 C CA . ASP E 1 223 ? -29.340 37.082 -7.391 1.00 62.74 223 ASP E CA 1
ATOM 11142 C C . ASP E 1 223 ? -30.044 35.783 -7.778 1.00 62.62 223 ASP E C 1
ATOM 11143 O O . ASP E 1 223 ? -31.141 35.815 -8.332 1.00 63.24 223 ASP E O 1
ATOM 11148 N N . LEU E 1 224 ? -29.413 34.649 -7.477 1.00 62.43 224 LEU E N 1
ATOM 11149 C CA . LEU E 1 224 ? -29.991 33.334 -7.766 1.00 62.38 224 LEU E CA 1
ATOM 11150 C C . LEU E 1 224 ? -31.188 33.025 -6.865 1.00 62.73 224 LEU E C 1
ATOM 11151 O O . LEU E 1 224 ? -32.133 32.366 -7.294 1.00 62.46 224 LEU E O 1
ATOM 11156 N N . LEU E 1 225 ? -31.145 33.504 -5.624 1.00 63.84 225 LEU E N 1
ATOM 11157 C CA . LEU E 1 225 ? -32.214 33.242 -4.659 1.00 64.91 225 LEU E CA 1
ATOM 11158 C C . LEU E 1 225 ? -33.501 33.954 -5.071 1.00 66.78 225 LEU E C 1
ATOM 11159 O O . LEU E 1 225 ? -34.566 33.336 -5.131 1.00 66.82 225 LEU E O 1
ATOM 11164 N N . TYR E 1 226 ? -33.395 35.253 -5.346 1.00 68.62 226 TYR E N 1
ATOM 11165 C CA . TYR E 1 226 ? -34.544 36.045 -5.788 1.00 70.42 226 TYR E CA 1
ATOM 11166 C C . TYR E 1 226 ? -35.086 35.529 -7.115 1.00 70.87 226 TYR E C 1
ATOM 11167 O O . TYR E 1 226 ? -36.298 35.393 -7.282 1.00 71.27 226 TYR E O 1
ATOM 11176 N N . THR E 1 227 ? -34.186 35.240 -8.051 1.00 71.24 227 THR E N 1
ATOM 11177 C CA . THR E 1 227 ? -34.580 34.717 -9.355 1.00 72.57 227 THR E CA 1
ATOM 11178 C C . THR E 1 227 ? -35.321 33.393 -9.200 1.00 73.13 227 THR E C 1
ATOM 11179 O O . THR E 1 227 ? -36.358 33.193 -9.826 1.00 74.53 227 THR E O 1
ATOM 11183 N N . LEU E 1 228 ? -34.795 32.504 -8.361 1.00 73.36 228 LEU E N 1
ATOM 11184 C CA . LEU E 1 228 ? -35.459 31.228 -8.077 1.00 74.03 228 LEU E CA 1
ATOM 11185 C C . LEU E 1 228 ? -36.765 31.416 -7.302 1.00 75.84 228 LEU E C 1
ATOM 11186 O O . LEU E 1 228 ? -37.707 30.645 -7.486 1.00 75.55 228 LEU E O 1
ATOM 11191 N N . TYR E 1 229 ? -36.817 32.431 -6.439 1.00 78.33 229 TYR E N 1
ATOM 11192 C CA . TYR E 1 229 ? -38.021 32.718 -5.652 1.00 80.94 229 TYR E CA 1
ATOM 11193 C C . TYR E 1 229 ? -39.162 33.235 -6.527 1.00 82.88 229 TYR E C 1
ATOM 11194 O O . TYR E 1 229 ? -40.298 32.769 -6.410 1.00 82.85 229 TYR E O 1
ATOM 11203 N N . GLU E 1 230 ? -38.860 34.202 -7.392 1.00 84.67 230 GLU E N 1
ATOM 11204 C CA . GLU E 1 230 ? -39.847 34.721 -8.341 1.00 86.45 230 GLU E CA 1
ATOM 11205 C C . GLU E 1 230 ? -40.255 33.633 -9.334 1.00 86.45 230 GLU E C 1
ATOM 11206 O O . GLU E 1 230 ? -41.392 33.605 -9.805 1.00 87.68 230 GLU E O 1
ATOM 11212 N N . ASN E 1 231 ? -39.316 32.745 -9.650 1.00 86.18 231 ASN E N 1
ATOM 11213 C CA . ASN E 1 231 ? -39.595 31.590 -10.498 1.00 86.69 231 ASN E CA 1
ATOM 11214 C C . ASN E 1 231 ? -40.608 30.662 -9.827 1.00 86.26 231 ASN E C 1
ATOM 11215 O O . ASN E 1 231 ? -41.586 30.239 -10.448 1.00 86.23 231 ASN E O 1
ATOM 11220 N N . GLU E 1 232 ? -40.372 30.374 -8.549 1.00 85.59 232 GLU E N 1
ATOM 11221 C CA . GLU E 1 232 ? -41.161 29.393 -7.806 1.00 85.63 232 GLU E CA 1
ATOM 11222 C C . GLU E 1 232 ? -42.557 29.898 -7.449 1.00 86.63 232 GLU E C 1
ATOM 11223 O O . GLU E 1 232 ? -43.515 29.124 -7.462 1.00 86.19 232 GLU E O 1
ATOM 11229 N N . GLU E 1 233 ? -42.671 31.184 -7.119 1.00 87.58 233 GLU E N 1
ATOM 11230 C CA . GLU E 1 233 ? -43.970 31.763 -6.759 1.00 88.34 233 GLU E CA 1
ATOM 11231 C C . GLU E 1 233 ? -44.953 31.692 -7.931 1.00 88.68 233 GLU E C 1
ATOM 11232 O O . GLU E 1 233 ? -46.155 31.530 -7.725 1.00 89.42 233 GLU E O 1
ATOM 11238 N N . GLY E 1 234 ? -44.436 31.800 -9.154 1.00 88.31 234 GLY E N 1
ATOM 11239 C CA . GLY E 1 234 ? -45.229 31.538 -10.352 1.00 89.34 234 GLY E CA 1
ATOM 11240 C C . GLY E 1 234 ? -45.689 30.091 -10.408 1.00 89.38 234 GLY E C 1
ATOM 11241 O O . GLY E 1 234 ? -46.846 29.811 -10.720 1.00 90.33 234 GLY E O 1
ATOM 11242 N N . TYR E 1 235 ? -44.775 29.171 -10.100 1.00 89.27 235 TYR E N 1
ATOM 11243 C CA . TYR E 1 235 ? -45.088 27.740 -10.025 1.00 89.43 235 TYR E CA 1
ATOM 11244 C C . TYR E 1 235 ? -46.090 27.453 -8.903 1.00 88.93 235 TYR E C 1
ATOM 11245 O O . TYR E 1 235 ? -46.950 26.582 -9.036 1.00 89.14 235 TYR E O 1
ATOM 11254 N N . THR E 1 236 ? -45.975 28.194 -7.803 1.00 88.26 236 THR E N 1
ATOM 11255 C CA . THR E 1 236 ? -46.916 28.087 -6.689 1.00 88.42 236 THR E CA 1
ATOM 11256 C C . THR E 1 236 ? -48.296 28.606 -7.104 1.00 88.84 236 THR E C 1
ATOM 11257 O O . THR E 1 236 ? -49.315 27.977 -6.818 1.00 89.32 236 THR E O 1
ATOM 11261 N N . GLU E 1 237 ? -48.317 29.753 -7.781 1.00 88.36 237 GLU E N 1
ATOM 11262 C CA . GLU E 1 237 ? -49.555 30.316 -8.329 1.00 88.84 237 GLU E CA 1
ATOM 11263 C C . GLU E 1 237 ? -50.171 29.406 -9.390 1.00 89.28 237 GLU E C 1
ATOM 11264 O O . GLU E 1 237 ? -51.390 29.367 -9.549 1.00 90.37 237 GLU E O 1
ATOM 11270 N N . SER E 1 238 ? -49.323 28.685 -10.118 1.00 88.76 238 SER E N 1
ATOM 11271 C CA . SER E 1 238 ? -49.789 27.741 -11.126 1.00 89.26 238 SER E CA 1
ATOM 11272 C C . SER E 1 238 ? -50.577 26.587 -10.503 1.00 89.49 238 SER E C 1
ATOM 11273 O O . SER E 1 238 ? -51.529 26.091 -11.106 1.00 90.26 238 SER E O 1
ATOM 11276 N N . LEU E 1 239 ? -50.189 26.175 -9.296 1.00 89.00 239 LEU E N 1
ATOM 11277 C CA . LEU E 1 239 ? -50.811 25.030 -8.629 1.00 89.50 239 LEU E CA 1
ATOM 11278 C C . LEU E 1 239 ? -51.852 25.432 -7.584 1.00 89.82 239 LEU E C 1
ATOM 11279 O O . LEU E 1 239 ? -53.000 24.994 -7.646 1.00 89.65 239 LEU E O 1
ATOM 11284 N N . TYR E 1 240 ? -51.446 26.272 -6.635 1.00 89.95 240 TYR E N 1
ATOM 11285 C CA . TYR E 1 240 ? -52.221 26.498 -5.406 1.00 91.27 240 TYR E CA 1
ATOM 11286 C C . TYR E 1 240 ? -53.344 27.545 -5.484 1.00 92.76 240 TYR E C 1
ATOM 11287 O O . TYR E 1 240 ? -54.044 27.765 -4.493 1.00 93.63 240 TYR E O 1
ATOM 11296 N N . ASP E 1 241 ? -53.522 28.186 -6.638 1.00 93.40 241 ASP E N 1
ATOM 11297 C CA . ASP E 1 241 ? -54.574 29.202 -6.791 1.00 94.03 241 ASP E CA 1
ATOM 11298 C C . ASP E 1 241 ? -55.980 28.626 -6.606 1.00 95.24 241 ASP E C 1
ATOM 11299 O O . ASP E 1 241 ? -56.817 29.245 -5.951 1.00 96.74 241 ASP E O 1
ATOM 11304 N N . THR E 1 242 ? -56.230 27.442 -7.164 1.00 95.27 242 THR E N 1
ATOM 11305 C CA . THR E 1 242 ? -57.565 26.830 -7.110 1.00 96.72 242 THR E CA 1
ATOM 11306 C C . THR E 1 242 ? -57.951 26.295 -5.726 1.00 96.73 242 THR E C 1
ATOM 11307 O O . THR E 1 242 ? -59.111 25.947 -5.504 1.00 98.23 242 THR E O 1
ATOM 11311 N N . VAL E 1 243 ? -56.983 26.210 -4.814 1.00 95.41 243 VAL E N 1
ATOM 11312 C CA . VAL E 1 243 ? -57.258 25.836 -3.421 1.00 95.57 243 VAL E CA 1
ATOM 11313 C C . VAL E 1 243 ? -56.956 26.964 -2.429 1.00 95.33 243 VAL E C 1
ATOM 11314 O O . VAL E 1 243 ? -57.193 26.811 -1.230 1.00 96.05 243 VAL E O 1
ATOM 11318 N N . GLY E 1 244 ? -56.430 28.085 -2.924 1.00 94.82 244 GLY E N 1
ATOM 11319 C CA . GLY E 1 244 ? -56.252 29.293 -2.113 1.00 95.15 244 GLY E CA 1
ATOM 11320 C C . GLY E 1 244 ? -55.119 29.275 -1.098 1.00 94.10 244 GLY E C 1
ATOM 11321 O O . GLY E 1 244 ? -54.989 30.209 -0.302 1.00 92.92 244 GLY E O 1
ATOM 11322 N N . TRP E 1 245 ? -54.292 28.229 -1.124 1.00 93.09 245 TRP E N 1
ATOM 11323 C CA . TRP E 1 245 ? -53.166 28.114 -0.194 1.00 92.26 245 TRP E CA 1
ATOM 11324 C C . TRP E 1 245 ? -51.947 28.902 -0.666 1.00 90.38 245 TRP E C 1
ATOM 11325 O O . TRP E 1 245 ? -50.985 29.052 0.085 1.00 89.10 245 TRP E O 1
ATOM 11336 N N . THR E 1 246 ? -51.993 29.399 -1.902 1.00 89.89 246 THR E N 1
ATOM 11337 C CA . THR E 1 246 ? -50.877 30.124 -2.514 1.00 89.29 246 THR E CA 1
ATOM 11338 C C . THR E 1 246 ? -50.042 30.920 -1.513 1.00 89.24 246 THR E C 1
ATOM 11339 O O . THR E 1 246 ? -48.845 30.677 -1.376 1.00 88.83 246 THR E O 1
ATOM 11343 N N . GLU E 1 247 ? -50.680 31.853 -0.811 1.00 90.78 247 GLU E N 1
ATOM 11344 C CA . GLU E 1 247 ? -49.972 32.757 0.101 1.00 90.47 247 GLU E CA 1
ATOM 11345 C C . GLU E 1 247 ? -49.479 32.081 1.382 1.00 89.47 247 GLU E C 1
ATOM 11346 O O . GLU E 1 247 ? -48.505 32.536 1.980 1.00 89.49 247 GLU E O 1
ATOM 11352 N N . GLU E 1 248 ? -50.145 31.009 1.802 1.00 89.43 248 GLU E N 1
ATOM 11353 C CA . GLU E 1 248 ? -49.671 30.209 2.935 1.00 89.31 248 GLU E CA 1
ATOM 11354 C C . GLU E 1 248 ? -48.425 29.406 2.554 1.00 87.43 248 GLU E C 1
ATOM 11355 O O . GLU E 1 248 ? -47.497 29.270 3.354 1.00 86.09 248 GLU E O 1
ATOM 11361 N N . VAL E 1 249 ? -48.420 28.878 1.330 1.00 86.84 249 VAL E N 1
ATOM 11362 C CA . VAL E 1 249 ? -47.263 28.166 0.783 1.00 85.00 249 VAL E CA 1
ATOM 11363 C C . VAL E 1 249 ? -46.127 29.151 0.513 1.00 84.45 249 VAL E C 1
ATOM 11364 O O . VAL E 1 249 ? -44.960 28.853 0.770 1.00 84.05 249 VAL E O 1
ATOM 11368 N N . LYS E 1 250 ? -46.487 30.323 -0.005 1.00 85.03 250 LYS E N 1
ATOM 11369 C CA . LYS E 1 250 ? -45.528 31.385 -0.318 1.00 85.07 250 LYS E CA 1
ATOM 11370 C C . LYS E 1 250 ? -44.763 31.845 0.928 1.00 84.25 250 LYS E C 1
ATOM 11371 O O . LYS E 1 250 ? -43.605 32.251 0.836 1.00 84.01 250 LYS E O 1
ATOM 11377 N N . THR E 1 251 ? -45.421 31.783 2.085 1.00 83.58 251 THR E N 1
ATOM 11378 C CA . THR E 1 251 ? -44.783 32.077 3.368 1.00 82.78 251 THR E CA 1
ATOM 11379 C C . THR E 1 251 ? -43.876 30.916 3.796 1.00 80.86 251 THR E C 1
ATOM 11380 O O . THR E 1 251 ? -42.798 31.139 4.348 1.00 80.56 251 THR E O 1
ATOM 11384 N N . PHE E 1 252 ? -44.320 29.685 3.537 1.00 79.43 252 PHE E N 1
ATOM 11385 C CA . PHE E 1 252 ? -43.535 28.480 3.843 1.00 77.35 252 PHE E CA 1
ATOM 11386 C C . PHE E 1 252 ? -42.259 28.414 3.002 1.00 74.81 252 PHE E C 1
ATOM 11387 O O . PHE E 1 252 ? -41.258 27.841 3.433 1.00 73.68 252 PHE E O 1
ATOM 11395 N N . LEU E 1 253 ? -42.301 29.000 1.807 1.00 73.51 253 LEU E N 1
ATOM 11396 C CA . LEU E 1 253 ? -41.108 29.138 0.970 1.00 72.18 253 LEU E CA 1
ATOM 11397 C C . LEU E 1 253 ? -40.082 30.055 1.629 1.00 70.94 253 LEU E C 1
ATOM 11398 O O . LEU E 1 253 ? -38.923 29.677 1.801 1.00 69.33 253 LEU E O 1
ATOM 11403 N N . ARG E 1 254 ? -40.521 31.258 1.992 1.00 70.97 254 ARG E N 1
ATOM 11404 C CA . ARG E 1 254 ? -39.653 32.247 2.638 1.00 70.59 254 ARG E CA 1
ATOM 11405 C C . ARG E 1 254 ? -39.057 31.718 3.944 1.00 69.07 254 ARG E C 1
ATOM 11406 O O . ARG E 1 254 ? -37.910 32.021 4.275 1.00 68.65 254 ARG E O 1
ATOM 11414 N N . TYR E 1 255 ? -39.843 30.931 4.678 1.00 67.94 255 TYR E N 1
ATOM 11415 C CA . TYR E 1 255 ? -39.400 30.326 5.935 1.00 66.72 255 TYR E CA 1
ATOM 11416 C C . TYR E 1 255 ? -38.213 29.386 5.722 1.00 65.13 255 TYR E C 1
ATOM 11417 O O . TYR E 1 255 ? -37.183 29.517 6.385 1.00 64.37 255 TYR E O 1
ATOM 11426 N N . ASN E 1 256 ? -38.365 28.445 4.793 1.00 63.87 256 ASN E N 1
ATOM 11427 C CA . ASN E 1 256 ? -37.306 27.483 4.481 1.00 62.04 256 ASN E CA 1
ATOM 11428 C C . ASN E 1 256 ? -36.120 28.111 3.758 1.00 61.21 256 ASN E C 1
ATOM 11429 O O . ASN E 1 256 ? -34.994 27.632 3.883 1.00 60.86 256 ASN E O 1
ATOM 11434 N N . ALA E 1 257 ? -36.372 29.176 3.001 1.00 61.39 257 ALA E N 1
ATOM 11435 C CA . ALA E 1 257 ? -35.301 29.920 2.341 1.00 61.31 257 ALA E CA 1
ATOM 11436 C C . ALA E 1 257 ? -34.295 30.443 3.362 1.00 61.75 257 ALA E C 1
ATOM 11437 O O . ALA E 1 257 ? -33.096 30.472 3.097 1.00 61.44 257 ALA E O 1
ATOM 11439 N N . ASN E 1 258 ? -34.792 30.846 4.530 1.00 62.85 258 ASN E N 1
ATOM 11440 C CA . ASN E 1 258 ? -33.933 31.300 5.622 1.00 63.17 258 ASN E CA 1
ATOM 11441 C C . ASN E 1 258 ? -33.060 30.174 6.163 1.00 61.71 258 ASN E C 1
ATOM 11442 O O . ASN E 1 258 ? -31.906 30.400 6.523 1.00 61.39 258 ASN E O 1
ATOM 11447 N N . LYS E 1 259 ? -33.620 28.967 6.223 1.00 61.19 259 LYS E N 1
ATOM 11448 C CA . LYS E 1 259 ? -32.870 27.786 6.654 1.00 60.21 259 LYS E CA 1
ATOM 11449 C C . LYS E 1 259 ? -31.770 27.432 5.655 1.00 58.89 259 LYS E C 1
ATOM 11450 O O . LYS E 1 259 ? -30.700 26.968 6.048 1.00 58.68 259 LYS E O 1
ATOM 11456 N N . ALA E 1 260 ? -32.037 27.659 4.370 1.00 58.04 260 ALA E N 1
ATOM 11457 C CA . ALA E 1 260 ? -31.026 27.489 3.331 1.00 57.02 260 ALA E CA 1
ATOM 11458 C C . ALA E 1 260 ? -29.859 28.448 3.558 1.00 56.72 260 ALA E C 1
ATOM 11459 O O . ALA E 1 260 ? -28.705 28.020 3.599 1.00 55.71 260 ALA E O 1
ATOM 11461 N N . LEU E 1 261 ? -30.165 29.737 3.717 1.00 57.40 261 LEU E N 1
ATOM 11462 C CA . LEU E 1 261 ? -29.147 30.743 4.058 1.00 57.66 261 LEU E CA 1
ATOM 11463 C C . LEU E 1 261 ? -28.376 30.364 5.321 1.00 57.42 261 LEU E C 1
ATOM 11464 O O . LEU E 1 261 ? -27.164 30.574 5.399 1.00 56.66 261 LEU E O 1
ATOM 11469 N N . MET E 1 262 ? -29.084 29.815 6.305 1.00 58.11 262 MET E N 1
ATOM 11470 C CA . MET E 1 262 ? -28.475 29.452 7.586 1.00 58.81 262 MET E CA 1
ATOM 11471 C C . MET E 1 262 ? -27.497 28.297 7.415 1.00 56.41 262 MET E C 1
ATOM 11472 O O . MET E 1 262 ? -26.428 28.287 8.022 1.00 55.60 262 MET E O 1
ATOM 11477 N N . ASN E 1 263 ? -27.867 27.334 6.577 1.00 55.21 263 ASN E N 1
ATOM 11478 C CA . ASN E 1 263 ? -26.996 26.200 6.273 1.00 53.89 263 ASN E CA 1
ATOM 11479 C C . ASN E 1 263 ? -25.724 26.649 5.547 1.00 52.68 263 ASN E C 1
ATOM 11480 O O . ASN E 1 263 ? -24.659 26.062 5.743 1.00 51.40 263 ASN E O 1
ATOM 11485 N N . LEU E 1 264 ? -25.839 27.700 4.734 1.00 52.20 264 LEU E N 1
ATOM 11486 C CA . LEU E 1 264 ? -24.694 28.267 4.013 1.00 51.71 264 LEU E CA 1
ATOM 11487 C C . LEU E 1 264 ? -23.900 29.300 4.831 1.00 52.02 264 LEU E C 1
ATOM 11488 O O . LEU E 1 264 ? -22.967 29.915 4.316 1.00 51.39 264 LEU E O 1
ATOM 11493 N N . GLY E 1 265 ? -24.269 29.492 6.095 1.00 53.00 265 GLY E N 1
ATOM 11494 C CA . GLY E 1 265 ? -23.530 30.381 6.992 1.00 54.04 265 GLY E CA 1
ATOM 11495 C C . GLY E 1 265 ? -23.823 31.859 6.800 1.00 55.58 265 GLY E C 1
ATOM 11496 O O . GLY E 1 265 ? -23.014 32.706 7.179 1.00 55.47 265 GLY E O 1
ATOM 11497 N N . GLN E 1 266 ? -24.981 32.168 6.222 1.00 57.11 266 GLN E N 1
ATOM 11498 C CA . GLN E 1 266 ? -25.399 33.548 5.988 1.00 59.25 266 GLN E CA 1
ATOM 11499 C C . GLN E 1 266 ? -26.541 33.923 6.919 1.00 61.33 266 GLN E C 1
ATOM 11500 O O . GLN E 1 266 ? -27.218 33.052 7.468 1.00 61.46 266 GLN E O 1
ATOM 11506 N N . ASP E 1 267 ? -26.755 35.225 7.083 1.00 63.57 267 ASP E N 1
ATOM 11507 C CA . ASP E 1 267 ? -27.860 35.727 7.890 1.00 65.67 267 ASP E CA 1
ATOM 11508 C C . ASP E 1 267 ? -29.178 35.466 7.159 1.00 67.57 267 ASP E C 1
ATOM 11509 O O . ASP E 1 267 ? -29.215 35.501 5.924 1.00 67.59 267 ASP E O 1
ATOM 11514 N N . PRO E 1 268 ? -30.264 35.198 7.913 1.00 69.61 268 PRO E N 1
ATOM 11515 C CA . PRO E 1 268 ? -31.570 35.015 7.272 1.00 70.63 268 PRO E CA 1
ATOM 11516 C C . PRO E 1 268 ? -32.043 36.303 6.599 1.00 72.21 268 PRO E C 1
ATOM 11517 O O . PRO E 1 268 ? -31.721 37.395 7.070 1.00 73.11 268 PRO E O 1
ATOM 11521 N N . LEU E 1 269 ? -32.795 36.170 5.509 1.00 72.79 269 LEU E N 1
ATOM 11522 C CA . LEU E 1 269 ? -33.187 37.324 4.701 1.00 73.97 269 LEU E CA 1
ATOM 11523 C C . LEU E 1 269 ? -34.636 37.735 4.943 1.00 75.08 269 LEU E C 1
ATOM 11524 O O . LEU E 1 269 ? -34.903 38.875 5.322 1.00 76.31 269 LEU E O 1
ATOM 11529 N N . PHE E 1 270 ? -35.566 36.808 4.724 1.00 75.19 270 PHE E N 1
ATOM 11530 C CA . PHE E 1 270 ? -36.994 37.105 4.854 1.00 76.31 270 PHE E CA 1
ATOM 11531 C C . PHE E 1 270 ? -37.414 37.167 6.324 1.00 76.83 270 PHE E C 1
ATOM 11532 O O . PHE E 1 270 ? -36.992 36.330 7.122 1.00 76.09 270 PHE E O 1
ATOM 11540 N N . PRO E 1 271 ? -38.258 38.154 6.688 1.00 78.13 271 PRO E N 1
ATOM 11541 C CA . PRO E 1 271 ? -38.668 38.333 8.081 1.00 78.53 271 PRO E C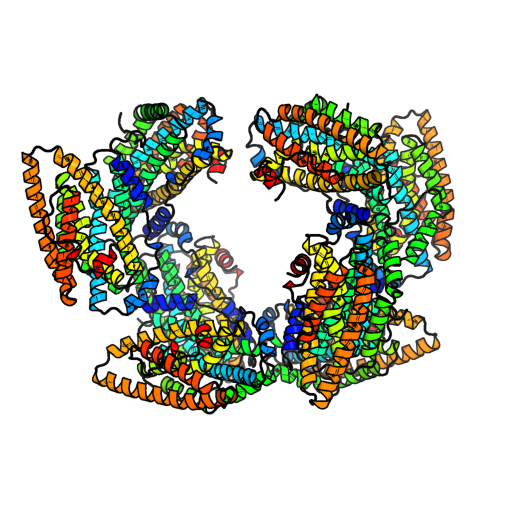A 1
ATOM 11542 C C . PRO E 1 271 ? -39.830 37.429 8.520 1.00 78.66 271 PRO E C 1
ATOM 11543 O O . PRO E 1 271 ? -40.553 37.771 9.456 1.00 79.55 271 PRO E O 1
ATOM 11547 N N . ASP E 1 272 ? -39.996 36.282 7.865 1.00 77.87 272 ASP E N 1
ATOM 11548 C CA . ASP E 1 272 ? -41.080 35.357 8.190 1.00 78.31 272 ASP E CA 1
ATOM 11549 C C . ASP E 1 272 ? -40.617 34.336 9.228 1.00 78.26 272 ASP E C 1
ATOM 11550 O O . ASP E 1 272 ? -39.591 33.679 9.050 1.00 77.24 272 ASP E O 1
ATOM 11555 N N . SER E 1 273 ? -41.383 34.215 10.309 1.00 79.51 273 SER E N 1
ATOM 11556 C CA . SER E 1 273 ? -41.057 33.313 11.413 1.00 79.30 273 SER E CA 1
ATOM 11557 C C . SER E 1 273 ? -41.709 31.945 11.219 1.00 79.13 273 SER E C 1
ATOM 11558 O O . SER E 1 273 ? -42.469 31.736 10.271 1.00 79.18 273 SER E O 1
ATOM 11561 N N . ALA E 1 274 ? -41.404 31.018 12.123 1.00 79.15 274 ALA E N 1
ATOM 11562 C CA . ALA E 1 274 ? -42.058 29.710 12.147 1.00 79.72 274 ALA E CA 1
ATOM 11563 C C . ALA E 1 274 ? -43.553 29.852 12.446 1.00 81.85 274 ALA E C 1
ATOM 11564 O O . ALA E 1 274 ? -44.377 29.103 11.917 1.00 81.83 274 ALA E O 1
ATOM 11566 N N . ASP E 1 275 ? -43.888 30.826 13.289 1.00 83.83 275 ASP E N 1
ATOM 11567 C CA . ASP E 1 275 ? -45.272 31.084 13.685 1.00 85.58 275 ASP E CA 1
ATOM 11568 C C . ASP E 1 275 ? -46.065 31.749 12.562 1.00 86.57 275 ASP E C 1
ATOM 11569 O O . ASP E 1 275 ? -47.281 31.575 12.472 1.00 87.25 275 ASP E O 1
ATOM 11574 N N . ASP E 1 276 ? -45.373 32.504 11.709 1.00 86.90 276 ASP E N 1
ATOM 11575 C CA . ASP E 1 276 ? -46.008 33.198 10.583 1.00 87.75 276 ASP E CA 1
ATOM 11576 C C . ASP E 1 276 ? -46.515 32.244 9.496 1.00 87.67 276 ASP E C 1
ATOM 11577 O O . ASP E 1 276 ? -47.328 32.638 8.658 1.00 88.78 276 ASP E O 1
ATOM 11582 N N . VAL E 1 277 ? -46.030 31.003 9.507 1.00 86.47 277 VAL E N 1
ATOM 11583 C CA . VAL E 1 277 ? -46.499 29.981 8.574 1.00 86.20 277 VAL E CA 1
ATOM 11584 C C . VAL E 1 277 ? -47.610 29.153 9.222 1.00 86.62 277 VAL E C 1
ATOM 11585 O O . VAL E 1 277 ? -47.654 29.010 10.445 1.00 86.77 277 VAL E O 1
ATOM 11589 N N . ASN E 1 278 ? -48.502 28.621 8.386 1.00 86.55 278 ASN E N 1
ATOM 11590 C CA . ASN E 1 278 ? -49.579 27.726 8.817 1.00 87.29 278 ASN E CA 1
ATOM 11591 C C . ASN E 1 278 ? -49.131 26.769 9.932 1.00 87.50 278 ASN E C 1
ATOM 11592 O O . ASN E 1 278 ? -48.135 26.062 9.770 1.00 87.19 278 ASN E O 1
ATOM 11597 N N . PRO E 1 279 ? -49.863 26.743 11.066 1.00 89.29 279 PRO E N 1
ATOM 11598 C CA . PRO E 1 279 ? -49.467 25.874 12.179 1.00 89.64 279 PRO E CA 1
ATOM 11599 C C . PRO E 1 279 ? -49.866 24.402 12.018 1.00 89.80 279 PRO E C 1
ATOM 11600 O O . PRO E 1 279 ? -49.345 23.550 12.741 1.00 89.43 279 PRO E O 1
ATOM 11604 N N . ILE E 1 280 ? -50.777 24.109 11.090 1.00 90.41 280 ILE E N 1
ATOM 11605 C CA . ILE E 1 280 ? -51.166 22.727 10.793 1.00 90.97 280 ILE E CA 1
ATOM 11606 C C . ILE E 1 280 ? -50.017 22.045 10.051 1.00 89.24 280 ILE E C 1
ATOM 11607 O O . ILE E 1 280 ? -49.686 20.890 10.321 1.00 88.39 280 ILE E O 1
ATOM 11612 N N . VAL E 1 281 ? -49.416 22.779 9.117 1.00 88.34 281 VAL E N 1
ATOM 11613 C CA . VAL E 1 281 ? -48.228 22.323 8.399 1.00 86.29 281 VAL E CA 1
ATOM 11614 C C . VAL E 1 281 ? -47.045 22.192 9.359 1.00 85.30 281 VAL E C 1
ATOM 11615 O O . VAL E 1 281 ? -46.251 21.258 9.246 1.00 85.28 281 VAL E O 1
ATOM 11619 N N . MET E 1 282 ? -46.941 23.124 10.305 1.00 85.13 282 MET E N 1
ATOM 11620 C CA . MET E 1 282 ? -45.863 23.105 11.296 1.00 84.13 282 MET E CA 1
ATOM 11621 C C . MET E 1 282 ? -46.013 21.940 12.280 1.00 84.34 282 MET E C 1
ATOM 11622 O O . MET E 1 282 ? -45.034 21.516 12.898 1.00 83.76 282 MET E O 1
ATOM 11627 N N . ASN E 1 283 ? -47.238 21.436 12.424 1.00 85.11 283 ASN E N 1
ATOM 11628 C CA . ASN E 1 283 ? -47.503 20.236 13.219 1.00 85.39 283 ASN E CA 1
ATOM 11629 C C . ASN E 1 283 ? -46.857 19.005 12.581 1.00 83.63 283 ASN E C 1
ATOM 11630 O O . ASN E 1 283 ? -46.317 18.143 13.276 1.00 83.46 283 ASN E O 1
ATOM 11635 N N . GLY E 1 284 ? -46.919 18.937 11.252 1.00 82.23 284 GLY E N 1
ATOM 11636 C CA . GLY E 1 284 ? -46.287 17.860 10.493 1.00 80.36 284 GLY E CA 1
ATOM 11637 C C . GLY E 1 284 ? -44.770 17.883 10.567 1.00 78.24 284 GLY E C 1
ATOM 11638 O O . GLY E 1 284 ? -44.136 16.832 10.607 1.00 76.68 284 GLY E O 1
ATOM 11639 N N . ILE E 1 285 ? -44.188 19.082 10.577 1.00 77.36 285 ILE E N 1
ATOM 11640 C CA . ILE E 1 285 ? -42.741 19.244 10.751 1.00 76.01 285 ILE E CA 1
ATOM 11641 C C . ILE E 1 285 ? -42.338 18.760 12.144 1.00 75.97 285 ILE E C 1
ATOM 11642 O O . ILE E 1 285 ? -41.348 18.044 12.299 1.00 75.25 285 ILE E O 1
ATOM 11647 N N . SER E 1 286 ? -43.118 19.153 13.148 1.00 76.64 286 SER E N 1
ATOM 11648 C CA . SER E 1 286 ? -42.846 18.791 14.534 1.00 76.69 286 SER E CA 1
ATOM 11649 C C . SER E 1 286 ? -43.549 17.488 14.907 1.00 76.59 286 SER E C 1
ATOM 11650 O O . SER E 1 286 ? -43.408 16.477 14.221 1.00 75.53 286 SER E O 1
ATOM 11653 N N . THR F 1 3 ? -38.759 18.196 -21.951 1.00 75.99 3 THR F N 1
ATOM 11654 C CA . THR F 1 3 ? -38.087 18.890 -23.097 1.00 76.20 3 THR F CA 1
ATOM 11655 C C . THR F 1 3 ? -36.580 19.085 -22.848 1.00 74.92 3 THR F C 1
ATOM 11656 O O . THR F 1 3 ? -35.775 18.933 -23.768 1.00 73.80 3 THR F O 1
ATOM 11660 N N . TYR F 1 4 ? -36.209 19.413 -21.608 1.00 74.72 4 TYR F N 1
ATOM 11661 C CA . TYR F 1 4 ? -34.801 19.551 -21.216 1.00 73.58 4 TYR F CA 1
ATOM 11662 C C . TYR F 1 4 ? -34.341 18.421 -20.289 1.00 71.13 4 TYR F C 1
ATOM 11663 O O . TYR F 1 4 ? -33.242 17.893 -20.462 1.00 70.47 4 TYR F O 1
ATOM 11672 N N . TYR F 1 5 ? -35.165 18.065 -19.303 1.00 69.69 5 TYR F N 1
ATOM 11673 C CA . TYR F 1 5 ? -34.832 16.983 -18.376 1.00 67.76 5 TYR F CA 1
ATOM 11674 C C . TYR F 1 5 ? -36.047 16.110 -18.060 1.00 67.31 5 TYR F C 1
ATOM 11675 O O . TYR F 1 5 ? -37.097 16.616 -17.666 1.00 67.39 5 TYR F O 1
ATOM 11684 N N . LYS F 1 6 ? -35.886 14.798 -18.227 1.00 66.56 6 LYS F N 1
ATOM 11685 C CA . LYS F 1 6 ? -36.968 13.837 -18.005 1.00 66.78 6 LYS F CA 1
ATOM 11686 C C . LYS F 1 6 ? -36.961 13.325 -16.567 1.00 65.83 6 LYS F C 1
ATOM 11687 O O . LYS F 1 6 ? -35.918 13.325 -15.910 1.00 65.04 6 LYS F O 1
ATOM 11693 N N . ALA F 1 7 ? -38.125 12.885 -16.091 1.00 66.03 7 ALA F N 1
ATOM 11694 C CA . ALA F 1 7 ? -38.271 12.340 -14.737 1.00 65.42 7 ALA F CA 1
ATOM 11695 C C . ALA F 1 7 ? -38.325 10.816 -14.774 1.00 64.88 7 ALA F C 1
ATOM 11696 O O . ALA F 1 7 ? -39.051 10.241 -15.582 1.00 66.26 7 ALA F O 1
ATOM 11698 N N . ILE F 1 8 ? -37.566 10.167 -13.894 1.00 63.64 8 ILE F N 1
ATOM 11699 C CA . ILE F 1 8 ? -37.521 8.703 -13.851 1.00 63.25 8 ILE F CA 1
ATOM 11700 C C . ILE F 1 8 ? -38.847 8.136 -13.335 1.00 64.21 8 ILE F C 1
ATOM 11701 O O . ILE F 1 8 ? -39.434 8.664 -12.387 1.00 64.01 8 ILE F O 1
ATOM 11706 N N . ASN F 1 9 ? -39.310 7.067 -13.980 1.00 64.94 9 ASN F N 1
ATOM 11707 C CA . ASN F 1 9 ? -40.587 6.440 -13.658 1.00 66.79 9 ASN F CA 1
ATOM 11708 C C . ASN F 1 9 ? -40.413 4.933 -13.529 1.00 66.84 9 ASN F C 1
ATOM 11709 O O . ASN F 1 9 ? -40.034 4.266 -14.492 1.00 66.40 9 ASN F O 1
ATOM 11714 N N . TRP F 1 10 ? -40.700 4.403 -12.342 1.00 67.84 10 TRP F N 1
ATOM 11715 C CA . TRP F 1 10 ? -40.504 2.981 -12.049 1.00 68.22 10 TRP F CA 1
ATOM 11716 C C . TRP F 1 10 ? -41.738 2.117 -12.354 1.00 69.73 10 TRP F C 1
ATOM 11717 O O . TRP F 1 10 ? -41.803 0.955 -11.947 1.00 69.81 10 TRP F O 1
ATOM 11728 N N . ASN F 1 11 ? -42.711 2.689 -13.063 1.00 70.97 11 ASN F N 1
ATOM 11729 C CA . ASN F 1 11 ? -43.831 1.926 -13.620 1.00 72.42 11 ASN F CA 1
ATOM 11730 C C . ASN F 1 11 ? -43.713 1.748 -15.136 1.00 72.63 11 ASN F C 1
ATOM 11731 O O . ASN F 1 11 ? -44.362 0.872 -15.711 1.00 73.91 11 ASN F O 1
ATOM 11736 N N . ALA F 1 12 ? -42.895 2.585 -15.774 1.00 71.90 12 ALA F N 1
ATOM 11737 C CA . ALA F 1 12 ? -42.528 2.417 -17.178 1.00 71.73 12 ALA F CA 1
ATOM 11738 C C . ALA F 1 12 ? -41.105 1.866 -17.255 1.00 69.84 12 ALA F C 1
ATOM 11739 O O . ALA F 1 12 ? -40.177 2.551 -17.691 1.00 68.79 12 ALA F O 1
ATOM 11741 N N . ILE F 1 13 ? -40.949 0.618 -16.820 1.00 69.36 13 ILE F N 1
ATOM 11742 C CA . ILE F 1 13 ? -39.647 -0.048 -16.801 1.00 67.95 13 ILE F CA 1
ATOM 11743 C C . ILE F 1 13 ? -39.259 -0.440 -18.222 1.00 67.31 13 ILE F C 1
ATOM 11744 O O . ILE F 1 13 ? -40.044 -1.069 -18.927 1.00 68.61 13 ILE F O 1
ATOM 11749 N N . GLU F 1 14 ? -38.049 -0.071 -18.632 1.00 65.83 14 GLU F N 1
ATOM 11750 C CA . GLU F 1 14 ? -37.551 -0.374 -19.976 1.00 65.19 14 GLU F CA 1
ATOM 11751 C C . GLU F 1 14 ? -36.762 -1.691 -20.013 1.00 63.96 14 GLU F C 1
ATOM 11752 O O . GLU F 1 14 ? -36.590 -2.282 -21.078 1.00 64.28 14 GLU F O 1
ATOM 11758 N N . ASP F 1 15 ? -36.293 -2.140 -18.849 1.00 62.84 15 ASP F N 1
ATOM 11759 C CA . ASP F 1 15 ? -35.565 -3.405 -18.713 1.00 61.68 15 ASP F CA 1
ATOM 11760 C C . ASP F 1 15 ? -35.861 -3.984 -17.328 1.00 61.35 15 ASP F C 1
ATOM 11761 O O . ASP F 1 15 ? -35.418 -3.444 -16.316 1.00 61.21 15 ASP F O 1
ATOM 11766 N N . VAL F 1 16 ? -36.606 -5.085 -17.294 1.00 61.91 16 VAL F N 1
ATOM 11767 C CA . VAL F 1 16 ? -37.120 -5.643 -16.035 1.00 61.70 16 VAL F CA 1
ATOM 11768 C C . VAL F 1 16 ? -36.034 -6.148 -15.082 1.00 59.82 16 VAL F C 1
ATOM 11769 O O . VAL F 1 16 ? -36.273 -6.257 -13.881 1.00 59.62 16 VAL F O 1
ATOM 11773 N N . ILE F 1 17 ? -34.857 -6.468 -15.615 1.00 58.47 17 ILE F N 1
ATOM 11774 C CA . ILE F 1 17 ? -33.743 -6.938 -14.788 1.00 57.29 17 ILE F CA 1
ATOM 11775 C C . ILE F 1 17 ? -33.235 -5.831 -13.862 1.00 56.12 17 ILE F C 1
ATOM 11776 O O . ILE F 1 17 ? -32.824 -6.106 -12.735 1.00 56.06 17 ILE F O 1
ATOM 11781 N N . ASP F 1 18 ? -33.281 -4.586 -14.330 1.00 55.49 18 ASP F N 1
ATOM 11782 C CA . ASP F 1 18 ? -32.922 -3.438 -13.493 1.00 54.50 18 ASP F CA 1
ATOM 11783 C C . ASP F 1 18 ? -33.730 -3.418 -12.194 1.00 54.71 18 ASP F C 1
ATOM 11784 O O . ASP F 1 18 ? -33.171 -3.218 -11.115 1.00 54.46 18 ASP F O 1
ATOM 11789 N N . LYS F 1 19 ? -35.040 -3.635 -12.309 1.00 55.46 19 LYS F N 1
ATOM 11790 C CA . LYS F 1 19 ? -35.938 -3.660 -11.149 1.00 55.51 19 LYS F CA 1
ATOM 11791 C C . LYS F 1 19 ? -35.533 -4.742 -10.151 1.00 54.05 19 LYS F C 1
ATOM 11792 O O . LYS F 1 19 ? -35.361 -4.466 -8.966 1.00 53.74 19 LYS F O 1
ATOM 11798 N N . SER F 1 20 ? -35.385 -5.969 -10.640 1.00 52.98 20 SER F N 1
ATOM 11799 C CA . SER F 1 20 ? -35.055 -7.108 -9.786 1.00 52.06 20 SER F CA 1
ATOM 11800 C C . SER F 1 20 ? -33.682 -6.966 -9.128 1.00 49.93 20 SER F C 1
ATOM 11801 O O . SER F 1 20 ? -33.482 -7.419 -7.999 1.00 49.20 20 SER F O 1
ATOM 11804 N N . THR F 1 21 ? -32.744 -6.339 -9.834 1.00 48.38 21 THR F N 1
ATOM 11805 C CA . THR F 1 21 ? -31.408 -6.099 -9.295 1.00 46.74 21 THR F CA 1
ATOM 11806 C C . THR F 1 21 ? -31.448 -5.031 -8.203 1.00 46.26 21 THR F C 1
ATOM 11807 O O . THR F 1 21 ? -30.768 -5.158 -7.189 1.00 45.73 21 THR F O 1
ATOM 11811 N N . TRP F 1 22 ? -32.238 -3.979 -8.414 1.00 46.52 22 TRP F N 1
ATOM 11812 C CA . TRP F 1 22 ? -32.441 -2.959 -7.384 1.00 46.32 22 TRP F CA 1
ATOM 11813 C C . TRP F 1 22 ? -33.035 -3.586 -6.131 1.00 46.94 22 TRP F C 1
ATOM 11814 O O . TRP F 1 22 ? -32.534 -3.371 -5.028 1.00 46.88 22 TRP F O 1
ATOM 11825 N N . GLU F 1 23 ? -34.115 -4.346 -6.308 1.00 47.83 23 GLU F N 1
ATOM 11826 C CA . GLU F 1 23 ? -34.765 -5.037 -5.197 1.00 48.27 23 GLU F CA 1
ATOM 11827 C C . GLU F 1 23 ? -33.770 -5.900 -4.428 1.00 47.01 23 GLU F C 1
ATOM 11828 O O . GLU F 1 23 ? -33.691 -5.806 -3.211 1.00 47.62 23 GLU F O 1
ATOM 11834 N N . LYS F 1 24 ? -32.996 -6.718 -5.137 1.00 45.82 24 LYS F N 1
ATOM 11835 C CA . LYS F 1 24 ? -32.067 -7.639 -4.481 1.00 44.90 24 LYS F CA 1
ATOM 11836 C C . LYS F 1 24 ? -30.900 -6.916 -3.809 1.00 43.47 24 LYS F C 1
ATOM 11837 O O . LYS F 1 24 ? -30.486 -7.303 -2.718 1.00 43.23 24 LYS F O 1
ATOM 11843 N N . LEU F 1 25 ? -30.373 -5.876 -4.453 1.00 42.49 25 LEU F N 1
ATOM 11844 C CA . LEU F 1 25 ? -29.230 -5.132 -3.910 1.00 41.11 25 LEU F CA 1
ATOM 11845 C C . LEU F 1 25 ? -29.606 -4.301 -2.681 1.00 41.31 25 LEU F C 1
ATOM 11846 O O . LEU F 1 25 ? -28.887 -4.309 -1.680 1.00 40.76 25 LEU F O 1
ATOM 11851 N N . THR F 1 26 ? -30.729 -3.591 -2.764 1.00 42.08 26 THR F N 1
ATOM 11852 C CA . THR F 1 26 ? -31.212 -2.766 -1.653 1.00 42.25 26 THR F CA 1
ATOM 11853 C C . THR F 1 26 ? -31.627 -3.604 -0.450 1.00 42.67 26 THR F C 1
ATOM 11854 O O . THR F 1 26 ? -31.320 -3.250 0.690 1.00 42.65 26 THR F O 1
ATOM 11858 N N . GLU F 1 27 ? -32.328 -4.707 -0.708 1.00 43.15 27 GLU F N 1
ATOM 11859 C CA . GLU F 1 27 ? -32.717 -5.641 0.354 1.00 43.61 27 GLU F CA 1
ATOM 11860 C C . GLU F 1 27 ? -31.499 -6.266 1.039 1.00 42.10 27 GLU F C 1
ATOM 11861 O O . GLU F 1 27 ? -31.576 -6.659 2.201 1.00 42.03 27 GLU F O 1
ATOM 11867 N N . GLN F 1 28 ? -30.383 -6.353 0.316 1.00 40.73 28 GLN F N 1
ATOM 11868 C CA . GLN F 1 28 ? -29.141 -6.906 0.864 1.00 39.74 28 GLN F CA 1
ATOM 11869 C C . GLN F 1 28 ? -28.355 -5.931 1.746 1.00 38.77 28 GLN F C 1
ATOM 11870 O O . GLN F 1 28 ? -27.382 -6.333 2.384 1.00 38.23 28 GLN F O 1
ATOM 11876 N N . PHE F 1 29 ? -28.773 -4.665 1.777 1.00 38.34 29 PHE F N 1
ATOM 11877 C CA . PHE F 1 29 ? -28.135 -3.628 2.595 1.00 37.55 29 PHE F CA 1
ATOM 11878 C C . PHE F 1 29 ? -27.641 -4.142 3.955 1.00 37.09 29 PHE F C 1
ATOM 11879 O O . PHE F 1 29 ? -28.379 -4.803 4.685 1.00 37.66 29 PHE F O 1
ATOM 11887 N N . TRP F 1 30 ? -26.391 -3.825 4.285 1.00 35.90 30 TRP F N 1
ATOM 11888 C CA . TRP F 1 30 ? -25.811 -4.172 5.580 1.00 35.55 30 TRP F CA 1
ATOM 11889 C C . TRP F 1 30 ? -24.843 -3.087 6.031 1.00 35.29 30 TRP F C 1
ATOM 11890 O O . TRP F 1 30 ? -24.472 -2.219 5.245 1.00 34.40 30 TRP F O 1
ATOM 11901 N N . LEU F 1 31 ? -24.456 -3.139 7.303 1.00 36.22 31 LEU F N 1
ATOM 11902 C CA . LEU F 1 31 ? -23.496 -2.195 7.863 1.00 36.65 31 LEU F CA 1
ATOM 11903 C C . LEU F 1 31 ? -22.499 -2.890 8.787 1.00 37.63 31 LEU F C 1
ATOM 11904 O O . LEU F 1 31 ? -22.884 -3.658 9.668 1.00 38.55 31 LEU F O 1
ATOM 11909 N N . ASP F 1 32 ? -21.220 -2.607 8.563 1.00 38.21 32 ASP F N 1
ATOM 11910 C CA . ASP F 1 32 ? -20.118 -3.099 9.396 1.00 39.19 32 ASP F CA 1
ATOM 11911 C C . ASP F 1 32 ? -20.345 -2.937 10.899 1.00 40.50 32 ASP F C 1
ATOM 11912 O O . ASP F 1 32 ? -20.006 -3.824 11.682 1.00 41.16 32 ASP F O 1
ATOM 11917 N N . THR F 1 33 ? -20.921 -1.804 11.292 1.00 41.70 33 THR F N 1
ATOM 11918 C CA . THR F 1 33 ? -21.063 -1.442 12.708 1.00 42.65 33 THR F CA 1
ATOM 11919 C C . THR F 1 33 ? -21.942 -2.390 13.529 1.00 43.62 33 THR F C 1
ATOM 11920 O O . THR F 1 33 ? -21.866 -2.391 14.759 1.00 44.35 33 THR F O 1
ATOM 11924 N N . ARG F 1 34 ? -22.769 -3.185 12.853 1.00 44.29 34 ARG F N 1
ATOM 11925 C CA . ARG F 1 34 ? -23.659 -4.145 13.517 1.00 45.39 34 ARG F CA 1
ATOM 11926 C C . ARG F 1 34 ? -22.929 -5.393 14.040 1.00 43.71 34 ARG F C 1
ATOM 11927 O O . ARG F 1 34 ? -23.292 -5.932 15.084 1.00 44.69 34 ARG F O 1
ATOM 11935 N N . ILE F 1 35 ? -21.892 -5.828 13.325 1.00 40.87 35 ILE F N 1
ATOM 11936 C CA . ILE F 1 35 ? -21.254 -7.135 13.550 1.00 39.09 35 ILE F CA 1
ATOM 11937 C C . ILE F 1 35 ? -20.240 -7.103 14.703 1.00 37.42 35 ILE F C 1
ATOM 11938 O O . ILE F 1 35 ? -19.409 -6.203 14.761 1.00 36.46 35 ILE F O 1
ATOM 11943 N N . PRO F 1 36 ? -20.286 -8.104 15.610 1.00 36.73 36 PRO F N 1
ATOM 11944 C CA . PRO F 1 36 ? -19.463 -8.049 16.819 1.00 36.00 36 PRO F CA 1
ATOM 11945 C C . PRO F 1 36 ? -18.042 -8.590 16.613 1.00 34.50 36 PRO F C 1
ATOM 11946 O O . PRO F 1 36 ? -17.751 -9.738 16.963 1.00 34.98 36 PRO F O 1
ATOM 11950 N N . LEU F 1 37 ? -17.164 -7.750 16.071 1.00 32.52 37 LEU F N 1
ATOM 11951 C CA . LEU F 1 37 ? -15.801 -8.163 15.714 1.00 31.30 37 LEU F CA 1
ATOM 11952 C C . LEU F 1 37 ? -14.890 -8.472 16.910 1.00 30.97 37 LEU F C 1
ATOM 11953 O O . LEU F 1 37 ? -13.853 -9.104 16.748 1.00 30.52 37 LEU F O 1
ATOM 11958 N N . SER F 1 38 ? -15.272 -8.023 18.101 1.00 31.34 38 SER F N 1
ATOM 11959 C CA . SER F 1 38 ? -14.510 -8.300 19.324 1.00 31.57 38 SER F CA 1
ATOM 11960 C C . SER F 1 38 ? -14.386 -9.803 19.611 1.00 32.12 38 SER F C 1
ATOM 11961 O O . SER F 1 38 ? -13.367 -10.262 20.133 1.00 32.11 38 SER F O 1
ATOM 11964 N N . ASN F 1 39 ? -15.424 -10.557 19.258 1.00 32.53 39 ASN F N 1
ATOM 11965 C CA . ASN F 1 39 ? -15.480 -12.000 19.520 1.00 33.43 39 ASN F CA 1
ATOM 11966 C C . ASN F 1 39 ? -14.354 -12.814 18.856 1.00 33.16 39 ASN F C 1
ATOM 11967 O O . ASN F 1 39 ? -14.005 -13.896 19.332 1.00 33.52 39 ASN F O 1
ATOM 11972 N N . ASP F 1 40 ? -13.787 -12.289 17.770 1.00 32.51 40 ASP F N 1
ATOM 11973 C CA . ASP F 1 40 ? -12.718 -12.976 17.045 1.00 32.53 40 ASP F CA 1
ATOM 11974 C C . ASP F 1 40 ? -11.319 -12.771 17.623 1.00 32.58 40 ASP F C 1
ATOM 11975 O O . ASP F 1 40 ? -10.346 -13.312 17.085 1.00 32.27 40 ASP F O 1
ATOM 11980 N N . LEU F 1 41 ? -11.204 -12.020 18.715 1.00 33.11 41 LEU F N 1
ATOM 11981 C CA . LEU F 1 41 ? -9.885 -11.728 19.287 1.00 33.50 41 LEU F CA 1
ATOM 11982 C C . LEU F 1 41 ? -9.241 -12.933 19.970 1.00 34.91 41 LEU F C 1
ATOM 11983 O O . LEU F 1 41 ? -8.021 -12.979 20.117 1.00 34.84 41 LEU F O 1
ATOM 11988 N N . ASP F 1 42 ? -10.055 -13.908 20.370 1.00 36.64 42 ASP F N 1
ATOM 11989 C CA . ASP F 1 42 ? -9.545 -15.150 20.953 1.00 38.07 42 ASP F CA 1
ATOM 11990 C C . ASP F 1 42 ? -8.830 -15.975 19.877 1.00 37.63 42 ASP F C 1
ATOM 11991 O O . ASP F 1 42 ? -7.679 -16.380 20.058 1.00 37.98 42 ASP F O 1
ATOM 11996 N N . ASP F 1 43 ? -9.512 -16.201 18.754 1.00 36.82 43 ASP F N 1
ATOM 11997 C CA . ASP F 1 43 ? -8.916 -16.894 17.606 1.00 36.06 43 ASP F CA 1
ATOM 11998 C C . ASP F 1 43 ? -7.721 -16.125 17.052 1.00 34.73 43 ASP F C 1
ATOM 11999 O O . ASP F 1 43 ? -6.664 -16.707 16.803 1.00 34.62 43 ASP F O 1
ATOM 12004 N N . TRP F 1 44 ? -7.904 -14.819 16.859 1.00 33.60 44 TRP F N 1
ATOM 12005 C CA . TRP F 1 44 ? -6.848 -13.943 16.343 1.00 32.57 44 TRP F CA 1
ATOM 12006 C C . TRP F 1 44 ? -5.591 -14.015 17.202 1.00 32.97 44 TRP F C 1
ATOM 12007 O O . TRP F 1 44 ? -4.481 -14.155 16.683 1.00 32.83 44 TRP F O 1
ATOM 12018 N N . ARG F 1 45 ? -5.780 -13.944 18.518 1.00 33.59 45 ARG F N 1
ATOM 12019 C CA . ARG F 1 45 ? -4.674 -13.980 19.478 1.00 33.85 45 ARG F CA 1
ATOM 12020 C C . ARG F 1 45 ? -3.795 -15.220 19.321 1.00 34.61 45 ARG F C 1
ATOM 12021 O O . ARG F 1 45 ? -2.605 -15.171 19.620 1.00 35.00 45 ARG F O 1
ATOM 12029 N N . LYS F 1 46 ? -4.375 -16.317 18.837 1.00 35.21 46 LYS F N 1
ATOM 12030 C CA . LYS F 1 46 ? -3.661 -17.591 18.738 1.00 36.19 46 LYS F CA 1
ATOM 12031 C C . LYS F 1 46 ? -3.066 -17.896 17.353 1.00 35.83 46 LYS F C 1
ATOM 12032 O O . LYS F 1 46 ? -2.419 -18.926 17.170 1.00 36.12 46 LYS F O 1
ATOM 12038 N N . LEU F 1 47 ? -3.261 -16.996 16.390 1.00 35.26 47 LEU F N 1
ATOM 12039 C CA . LEU F 1 47 ? -2.603 -17.115 15.086 1.00 34.77 47 LEU F CA 1
ATOM 12040 C C . LEU F 1 47 ? -1.143 -16.687 15.177 1.00 34.61 47 LEU F C 1
ATOM 12041 O O . LEU F 1 47 ? -0.778 -15.866 16.018 1.00 34.81 47 LEU F O 1
ATOM 12046 N N . SER F 1 48 ? -0.312 -17.245 14.303 1.00 34.37 48 SER F N 1
ATOM 12047 C CA . SER F 1 48 ? 1.105 -16.901 14.269 1.00 34.32 48 SER F CA 1
ATOM 12048 C C . SER F 1 48 ? 1.304 -15.512 13.670 1.00 33.75 48 SER F C 1
ATOM 12049 O O . SER F 1 48 ? 0.362 -14.899 13.164 1.00 32.68 48 SER F O 1
ATOM 12052 N N . HIS F 1 49 ? 2.541 -15.031 13.727 1.00 34.18 49 HIS F N 1
ATOM 12053 C CA . HIS F 1 49 ? 2.892 -13.729 13.180 1.00 33.86 49 HIS F CA 1
ATOM 12054 C C . HIS F 1 49 ? 2.720 -13.717 11.660 1.00 33.38 49 HIS F C 1
ATOM 12055 O O . HIS F 1 49 ? 2.128 -12.785 11.109 1.00 32.68 49 HIS F O 1
ATOM 12062 N N . LYS F 1 50 ? 3.231 -14.759 11.000 1.00 33.85 50 LYS F N 1
ATOM 12063 C CA . LYS F 1 50 ? 3.091 -14.935 9.546 1.00 33.37 50 LYS F CA 1
ATOM 12064 C C . LYS F 1 50 ? 1.644 -14.736 9.125 1.00 32.28 50 LYS F C 1
ATOM 12065 O O . LYS F 1 50 ? 1.347 -13.950 8.219 1.00 31.57 50 LYS F O 1
ATOM 12071 N N . GLU F 1 51 ? 0.752 -15.456 9.801 1.00 31.99 51 GLU F N 1
ATOM 12072 C CA . GLU F 1 51 ? -0.677 -15.435 9.498 1.00 31.35 51 GLU F CA 1
ATOM 12073 C C . GLU F 1 51 ? -1.308 -14.064 9.753 1.00 29.89 51 GLU F C 1
ATOM 12074 O O . GLU F 1 51 ? -2.131 -13.604 8.967 1.00 29.16 51 GLU F O 1
ATOM 12080 N N . LYS F 1 52 ? -0.925 -13.422 10.853 1.00 29.08 52 LYS F N 1
ATOM 12081 C CA . LYS F 1 52 ? -1.408 -12.082 11.171 1.00 27.78 52 LYS F CA 1
ATOM 12082 C C . LYS F 1 52 ? -0.984 -11.120 10.072 1.00 26.51 52 LYS F C 1
ATOM 12083 O O . LYS F 1 52 ? -1.810 -10.391 9.509 1.00 25.81 52 LYS F O 1
ATOM 12089 N N . ASP F 1 53 ? 0.316 -11.139 9.778 1.00 25.76 53 ASP F N 1
ATOM 12090 C CA . ASP F 1 53 ? 0.907 -10.329 8.720 1.00 24.67 53 ASP F CA 1
ATOM 12091 C C . ASP F 1 53 ? 0.213 -10.546 7.377 1.00 23.72 53 ASP F C 1
ATOM 12092 O O . ASP F 1 53 ? -0.022 -9.587 6.640 1.00 23.31 53 ASP F O 1
ATOM 12097 N N . LEU F 1 54 ? -0.112 -11.798 7.061 1.00 23.22 54 LEU F N 1
ATOM 12098 C CA . LEU F 1 54 ? -0.846 -12.109 5.835 1.00 22.42 54 LEU F CA 1
ATOM 12099 C C . LEU F 1 54 ? -2.212 -11.443 5.820 1.00 21.60 54 LEU F C 1
ATOM 12100 O O . LEU F 1 54 ? -2.617 -10.872 4.811 1.00 21.21 54 LEU F O 1
ATOM 12105 N N . VAL F 1 55 ? -2.921 -11.517 6.942 1.00 21.31 55 VAL F N 1
ATOM 12106 C CA . VAL F 1 55 ? -4.285 -11.002 7.012 1.00 20.67 55 VAL F CA 1
ATOM 12107 C C . VAL F 1 55 ? -4.307 -9.490 6.816 1.00 19.94 55 VAL F C 1
ATOM 12108 O O . VAL F 1 55 ? -5.271 -8.952 6.273 1.00 19.68 55 VAL F O 1
ATOM 12112 N N . GLY F 1 56 ? -3.250 -8.813 7.255 1.00 19.68 56 GLY F N 1
ATOM 12113 C CA . GLY F 1 56 ? -3.149 -7.365 7.097 1.00 19.16 56 GLY F CA 1
ATOM 12114 C C . GLY F 1 56 ? -2.987 -6.992 5.637 1.00 18.73 56 GLY F C 1
ATOM 12115 O O . GLY F 1 56 ? -3.622 -6.059 5.137 1.00 18.39 56 GLY F O 1
ATOM 12116 N N . LYS F 1 57 ? -2.136 -7.751 4.953 1.00 18.67 57 LYS F N 1
ATOM 12117 C CA . LYS F 1 57 ? -1.848 -7.526 3.552 1.00 18.29 57 LYS F CA 1
ATOM 12118 C C . LYS F 1 57 ? -3.045 -7.883 2.679 1.00 17.86 57 LYS F C 1
ATOM 12119 O O . LYS F 1 57 ? -3.385 -7.149 1.755 1.00 17.57 57 LYS F O 1
ATOM 12125 N N . VAL F 1 58 ? -3.683 -9.008 2.973 1.00 17.83 58 VAL F N 1
ATOM 12126 C CA . VAL F 1 58 ? -4.877 -9.423 2.244 1.00 17.62 58 VAL F CA 1
ATOM 12127 C C . VAL F 1 58 ? -5.968 -8.366 2.368 1.00 17.22 58 VAL F C 1
ATOM 12128 O O . VAL F 1 58 ? -6.497 -7.897 1.364 1.00 17.00 58 VAL F O 1
ATOM 12132 N N . PHE F 1 59 ? -6.294 -7.980 3.597 1.00 17.17 59 PHE F N 1
ATOM 12133 C CA . PHE F 1 59 ? -7.323 -6.958 3.813 1.00 16.89 59 PHE F CA 1
ATOM 12134 C C . PHE F 1 59 ? -6.900 -5.579 3.317 1.00 16.40 59 PHE F C 1
ATOM 12135 O O . PHE F 1 59 ? -7.744 -4.811 2.855 1.00 16.27 59 PHE F O 1
ATOM 12143 N N . GLY F 1 60 ? -5.609 -5.270 3.403 1.00 16.20 60 GLY F N 1
ATOM 12144 C CA . GLY F 1 60 ? -5.092 -4.000 2.902 1.00 15.93 60 GLY F CA 1
ATOM 12145 C C . GLY F 1 60 ? -5.240 -3.857 1.392 1.00 15.69 60 GLY F C 1
ATOM 12146 O O . GLY F 1 60 ? -5.691 -2.818 0.896 1.00 15.51 60 GLY F O 1
ATOM 12147 N N . GLY F 1 61 ? -4.858 -4.904 0.661 1.00 15.66 61 GLY F N 1
ATOM 12148 C CA . GLY F 1 61 ? -4.979 -4.929 -0.794 1.00 15.51 61 GLY F CA 1
ATOM 12149 C C . GLY F 1 61 ? -6.420 -4.824 -1.257 1.00 15.32 61 GLY F C 1
ATOM 12150 O O . GLY F 1 61 ? -6.721 -4.091 -2.199 1.00 15.28 61 GLY F O 1
ATOM 12151 N N . LEU F 1 62 ? -7.306 -5.557 -0.587 1.00 15.30 62 LEU F N 1
ATOM 12152 C CA . LEU F 1 62 ? -8.739 -5.541 -0.886 1.00 15.27 62 LEU F CA 1
ATOM 12153 C C . LEU F 1 62 ? -9.384 -4.186 -0.628 1.00 15.22 62 LEU F C 1
ATOM 12154 O O . LEU F 1 62 ? -10.374 -3.842 -1.274 1.00 15.29 62 LEU F O 1
ATOM 12159 N N . THR F 1 63 ? -8.834 -3.430 0.323 1.00 15.19 63 THR F N 1
ATOM 12160 C CA . THR F 1 63 ? -9.329 -2.098 0.643 1.00 15.16 63 THR F CA 1
ATOM 12161 C C . THR F 1 63 ? -9.049 -1.140 -0.500 1.00 15.22 63 THR F C 1
ATOM 12162 O O . THR F 1 63 ? -9.941 -0.416 -0.940 1.00 15.25 63 THR F O 1
ATOM 12166 N N . LEU F 1 64 ? -7.806 -1.144 -0.975 1.00 15.40 64 LEU F N 1
ATOM 12167 C CA . LEU F 1 64 ? -7.382 -0.282 -2.089 1.00 15.63 64 LEU F CA 1
ATOM 12168 C C . LEU F 1 64 ? -8.285 -0.372 -3.316 1.00 15.80 64 LEU F C 1
ATOM 12169 O O . LEU F 1 64 ? -8.589 0.639 -3.944 1.00 15.89 64 LEU F O 1
ATOM 12174 N N . LEU F 1 65 ? -8.691 -1.587 -3.659 1.00 16.03 65 LEU F N 1
ATOM 12175 C CA . LEU F 1 65 ? -9.418 -1.822 -4.899 1.00 16.33 65 LEU F CA 1
ATOM 12176 C C . LEU F 1 65 ? -10.908 -1.575 -4.749 1.00 16.52 65 LEU F C 1
ATOM 12177 O O . LEU F 1 65 ? -11.564 -1.184 -5.711 1.00 16.65 65 LEU F O 1
ATOM 12182 N N . ASP F 1 66 ? -11.443 -1.822 -3.554 1.00 16.68 66 ASP F N 1
ATOM 12183 C CA . ASP F 1 66 ? -12.813 -1.415 -3.244 1.00 16.98 66 ASP F CA 1
ATOM 12184 C C . ASP F 1 66 ? -12.910 0.116 -3.227 1.00 17.11 66 ASP F C 1
ATOM 12185 O O . ASP F 1 66 ? -13.928 0.681 -3.634 1.00 17.28 66 ASP F O 1
ATOM 12190 N N . THR F 1 67 ? -11.848 0.781 -2.776 1.00 17.18 67 THR F N 1
ATOM 12191 C CA . THR F 1 67 ? -11.770 2.240 -2.862 1.00 17.48 67 THR F CA 1
ATOM 12192 C C . THR F 1 67 ? -11.908 2.670 -4.317 1.00 17.87 67 THR F C 1
ATOM 12193 O O . THR F 1 67 ? -12.765 3.486 -4.651 1.00 18.18 67 THR F O 1
ATOM 12197 N N . LEU F 1 68 ? -11.068 2.101 -5.178 1.00 18.16 68 LEU F N 1
ATOM 12198 C CA . LEU F 1 68 ? -11.096 2.382 -6.619 1.00 18.63 68 LEU F CA 1
ATOM 12199 C C . LEU F 1 68 ? -12.497 2.252 -7.230 1.00 19.16 68 LEU F C 1
ATOM 12200 O O . LEU F 1 68 ? -12.895 3.075 -8.056 1.00 19.60 68 LEU F O 1
ATOM 12205 N N . GLN F 1 69 ? -13.238 1.224 -6.826 1.00 19.49 69 GLN F N 1
ATOM 12206 C CA . GLN F 1 69 ? -14.592 1.015 -7.333 1.00 20.10 69 GLN F CA 1
ATOM 12207 C C . GLN F 1 69 ? -15.549 2.111 -6.865 1.00 20.75 69 GLN F C 1
ATOM 12208 O O . GLN F 1 69 ? -16.390 2.570 -7.635 1.00 21.12 69 GLN F O 1
ATOM 12214 N N . SER F 1 70 ? -15.415 2.533 -5.609 1.00 21.19 70 SER F N 1
ATOM 12215 C CA . SER F 1 70 ? -16.336 3.509 -5.025 1.00 21.87 70 SER F CA 1
ATOM 12216 C C . SER F 1 70 ? -16.099 4.921 -5.548 1.00 22.65 70 SER F C 1
ATOM 12217 O O . SER F 1 70 ? -17.034 5.712 -5.636 1.00 23.04 70 SER F O 1
ATOM 12220 N N . GLU F 1 71 ? -14.854 5.223 -5.908 1.00 23.25 71 GLU F N 1
ATOM 12221 C CA . GLU F 1 71 ? -14.479 6.558 -6.373 1.00 24.13 71 GLU F CA 1
ATOM 12222 C C . GLU F 1 71 ? -14.597 6.735 -7.897 1.00 24.93 71 GLU F C 1
ATOM 12223 O O . GLU F 1 71 ? -15.386 7.566 -8.365 1.00 25.58 71 GLU F O 1
ATOM 12229 N N . SER F 1 72 ? -13.822 5.968 -8.664 1.00 25.21 72 SER F N 1
ATOM 12230 C CA . SER F 1 72 ? -13.782 6.131 -10.124 1.00 25.91 72 SER F CA 1
ATOM 12231 C C . SER F 1 72 ? -14.259 4.921 -10.929 1.00 26.13 72 SER F C 1
ATOM 12232 O O . SER F 1 72 ? -14.312 4.989 -12.159 1.00 26.42 72 SER F O 1
ATOM 12235 N N . GLY F 1 73 ? -14.595 3.823 -10.256 1.00 26.17 73 GLY F N 1
ATOM 12236 C CA . GLY F 1 73 ? -15.042 2.608 -10.942 1.00 26.53 73 GLY F CA 1
ATOM 12237 C C . GLY F 1 73 ? -16.473 2.724 -11.424 1.00 27.28 73 GLY F C 1
ATOM 12238 O O . GLY F 1 73 ? -16.735 2.787 -12.624 1.00 27.66 73 GLY F O 1
ATOM 12239 N N . VAL F 1 74 ? -17.398 2.777 -10.474 1.00 27.80 74 VAL F N 1
ATOM 12240 C CA . VAL F 1 74 ? -18.824 2.866 -10.779 1.00 28.83 74 VAL F CA 1
ATOM 12241 C C . VAL F 1 74 ? -19.143 4.193 -11.474 1.00 30.05 74 VAL F C 1
ATOM 12242 O O . VAL F 1 74 ? -20.131 4.309 -12.197 1.00 30.38 74 VAL F O 1
ATOM 12246 N N . ASP F 1 75 ? -18.295 5.188 -11.243 1.00 31.11 75 ASP F N 1
ATOM 12247 C CA . ASP F 1 75 ? -18.386 6.469 -11.920 1.00 32.74 75 ASP F CA 1
ATOM 12248 C C . ASP F 1 75 ? -18.153 6.301 -13.423 1.00 33.86 75 ASP F C 1
ATOM 12249 O O . ASP F 1 75 ? -18.889 6.857 -14.237 1.00 34.88 75 ASP F O 1
ATOM 12254 N N . ALA F 1 76 ? -17.130 5.529 -13.782 1.00 34.53 76 ALA F N 1
ATOM 12255 C CA . ALA F 1 76 ? -16.799 5.273 -15.190 1.00 35.41 76 ALA F CA 1
ATOM 12256 C C . ALA F 1 76 ? -17.861 4.428 -15.907 1.00 36.60 76 ALA F C 1
ATOM 12257 O O . ALA F 1 76 ? -18.072 4.589 -17.112 1.00 37.22 76 ALA F O 1
ATOM 12259 N N . LEU F 1 77 ? -18.517 3.529 -15.174 1.00 37.36 77 LEU F N 1
ATOM 12260 C CA . LEU F 1 77 ? -19.592 2.711 -15.738 1.00 38.51 77 LEU F CA 1
ATOM 12261 C C . LEU F 1 77 ? -20.864 3.528 -15.964 1.00 40.17 77 LEU F C 1
ATOM 12262 O O . LEU F 1 77 ? -21.568 3.315 -16.951 1.00 40.58 77 LEU F O 1
ATOM 12267 N N . ARG F 1 78 ? -21.142 4.462 -15.054 1.00 41.73 78 ARG F N 1
ATOM 12268 C CA . ARG F 1 78 ? -22.352 5.299 -15.107 1.00 43.59 78 ARG F CA 1
ATOM 12269 C C . ARG F 1 78 ? -22.558 5.989 -16.456 1.00 44.32 78 ARG F C 1
ATOM 12270 O O . ARG F 1 78 ? -23.689 6.124 -16.918 1.00 45.04 78 ARG F O 1
ATOM 12278 N N . LYS F 1 79 ? -21.466 6.425 -17.078 1.00 44.74 79 LYS F N 1
ATOM 12279 C CA . LYS F 1 79 ? -21.529 7.140 -18.355 1.00 46.06 79 LYS F CA 1
ATOM 12280 C C . LYS F 1 79 ? -22.222 6.351 -19.467 1.00 46.17 79 LYS F C 1
ATOM 12281 O O . LYS F 1 79 ? -22.902 6.932 -20.314 1.00 46.90 79 LYS F O 1
ATOM 12287 N N . ASP F 1 80 ? -22.045 5.032 -19.457 1.00 45.46 80 ASP F N 1
ATOM 12288 C CA . ASP F 1 80 ? -22.475 4.177 -20.564 1.00 45.33 80 ASP F CA 1
ATOM 12289 C C . ASP F 1 80 ? -23.763 3.415 -20.232 1.00 46.03 80 ASP F C 1
ATOM 12290 O O . ASP F 1 80 ? -23.908 2.243 -20.576 1.00 46.25 80 ASP F O 1
ATOM 12295 N N . VAL F 1 81 ? -24.697 4.098 -19.577 1.00 46.96 81 VAL F N 1
ATOM 12296 C CA . VAL F 1 81 ? -25.958 3.496 -19.132 1.00 47.96 81 VAL F CA 1
ATOM 12297 C C . VAL F 1 81 ? -26.941 3.365 -20.297 1.00 49.46 81 VAL F C 1
ATOM 12298 O O . VAL F 1 81 ? -26.938 4.186 -21.215 1.00 50.20 81 VAL F O 1
ATOM 12302 N N . ARG F 1 82 ? -27.778 2.328 -20.247 1.00 50.37 82 ARG F N 1
ATOM 12303 C CA . ARG F 1 82 ? -28.800 2.086 -21.271 1.00 51.87 82 ARG F CA 1
ATOM 12304 C C . ARG F 1 82 ? -30.146 2.678 -20.868 1.00 52.69 82 ARG F C 1
ATOM 12305 O O . ARG F 1 82 ? -30.824 3.295 -21.690 1.00 54.08 82 ARG F O 1
ATOM 12313 N N . THR F 1 83 ? -30.532 2.469 -19.610 1.00 52.44 83 THR F N 1
ATOM 12314 C CA . THR F 1 83 ? -31.792 2.992 -19.070 1.00 52.80 83 THR F CA 1
ATOM 12315 C C . THR F 1 83 ? -31.533 3.746 -17.768 1.00 52.21 83 THR F C 1
ATOM 12316 O O . THR F 1 83 ? -30.704 3.324 -16.968 1.00 51.12 83 THR F O 1
ATOM 12320 N N . ALA F 1 84 ? -32.262 4.837 -17.540 1.00 52.64 84 ALA F N 1
ATOM 12321 C CA . ALA F 1 84 ? -32.107 5.634 -16.313 1.00 51.89 84 ALA F CA 1
ATOM 12322 C C . ALA F 1 84 ? -32.236 4.806 -15.025 1.00 51.51 84 ALA F C 1
ATOM 12323 O O . ALA F 1 84 ? -31.674 5.172 -13.992 1.00 51.98 84 ALA F O 1
ATOM 12325 N N . HIS F 1 85 ? -32.964 3.694 -15.094 1.00 51.54 85 HIS F N 1
ATOM 12326 C CA . HIS F 1 85 ? -33.111 2.776 -13.956 1.00 51.14 85 HIS F CA 1
ATOM 12327 C C . HIS F 1 85 ? -31.813 2.013 -13.659 1.00 49.71 85 HIS F C 1
ATOM 12328 O O . HIS F 1 85 ? -31.621 1.514 -12.551 1.00 49.38 85 HIS F O 1
ATOM 12335 N N . GLU F 1 86 ? -30.945 1.905 -14.662 1.00 48.79 86 GLU F N 1
ATOM 12336 C CA . GLU F 1 86 ? -29.614 1.322 -14.501 1.00 47.18 86 GLU F CA 1
ATOM 12337 C C . GLU F 1 86 ? -28.706 2.275 -13.729 1.00 45.75 86 GLU F C 1
ATOM 12338 O O . GLU F 1 86 ? -27.933 1.841 -12.873 1.00 45.28 86 GLU F O 1
ATOM 12344 N N . GLU F 1 87 ? -28.803 3.571 -14.034 1.00 44.86 87 GLU F N 1
ATOM 12345 C CA . GLU F 1 87 ? -28.018 4.599 -13.343 1.00 43.16 87 GLU F CA 1
ATOM 12346 C C . GLU F 1 87 ? -28.373 4.649 -11.857 1.00 41.94 87 GLU F C 1
ATOM 12347 O O . GLU F 1 87 ? -27.535 4.994 -11.025 1.00 41.44 87 GLU F O 1
ATOM 12353 N N . ALA F 1 88 ? -29.615 4.302 -11.534 1.00 41.16 88 ALA F N 1
ATOM 12354 C CA . ALA F 1 88 ? -30.044 4.163 -10.149 1.00 40.01 88 ALA F CA 1
ATOM 12355 C C . ALA F 1 88 ? -29.339 2.985 -9.485 1.00 38.34 88 ALA F C 1
ATOM 12356 O O . ALA F 1 88 ? -28.820 3.115 -8.375 1.00 37.98 88 ALA F O 1
ATOM 12358 N N . VAL F 1 89 ? -29.318 1.841 -10.167 1.00 37.16 89 VAL F N 1
ATOM 12359 C CA . VAL F 1 89 ? -28.652 0.638 -9.646 1.00 35.65 89 VAL F CA 1
ATOM 12360 C C . VAL F 1 89 ? -27.184 0.927 -9.307 1.00 33.66 89 VAL F C 1
ATOM 12361 O O . VAL F 1 89 ? -26.687 0.493 -8.271 1.00 32.96 89 VAL F O 1
ATOM 12365 N N . PHE F 1 90 ? -26.503 1.672 -10.171 1.00 32.43 90 PHE F N 1
ATOM 12366 C CA . PHE F 1 90 ? -25.106 2.021 -9.928 1.00 31.11 90 PHE F CA 1
ATOM 12367 C C . PHE F 1 90 ? -24.913 2.988 -8.747 1.00 30.36 90 PHE F C 1
ATOM 12368 O O . PHE F 1 90 ? -23.882 2.944 -8.074 1.00 29.50 90 PHE F O 1
ATOM 12376 N N . ASN F 1 91 ? -25.897 3.848 -8.485 1.00 30.26 91 ASN F N 1
ATOM 12377 C CA . ASN F 1 91 ? -25.849 4.704 -7.299 1.00 29.64 91 ASN F CA 1
ATOM 12378 C C . ASN F 1 91 ? -25.812 3.855 -6.024 1.00 28.86 91 ASN F C 1
ATOM 12379 O O . ASN F 1 91 ? -25.048 4.149 -5.102 1.00 28.37 91 ASN F O 1
ATOM 12384 N N . ASN F 1 92 ? -26.624 2.797 -5.989 1.00 28.58 92 ASN F N 1
ATOM 12385 C CA . ASN F 1 92 ? -26.597 1.835 -4.884 1.00 28.05 92 ASN F CA 1
ATOM 12386 C C . ASN F 1 92 ? -25.278 1.075 -4.827 1.00 26.89 92 ASN F C 1
ATOM 12387 O O . ASN F 1 92 ? -24.662 0.977 -3.767 1.00 26.52 92 ASN F O 1
ATOM 12392 N N . ILE F 1 93 ? -24.866 0.528 -5.968 1.00 26.22 93 ILE F N 1
ATOM 12393 C CA . ILE F 1 93 ? -23.601 -0.193 -6.075 1.00 25.31 93 ILE F CA 1
ATOM 12394 C C . ILE F 1 93 ? -22.448 0.680 -5.580 1.00 24.36 93 ILE F C 1
ATOM 12395 O O . ILE F 1 93 ? -21.675 0.253 -4.721 1.00 23.94 93 ILE F O 1
ATOM 12400 N N . GLN F 1 94 ? -22.351 1.901 -6.106 1.00 23.93 94 GLN F N 1
ATOM 12401 C CA . GLN F 1 94 ? -21.311 2.851 -5.684 1.00 23.17 94 GLN F CA 1
ATOM 12402 C C . GLN F 1 94 ? -21.320 3.068 -4.165 1.00 22.69 94 GLN F C 1
ATOM 12403 O O . GLN F 1 94 ? -20.266 3.046 -3.522 1.00 22.22 94 GLN F O 1
ATOM 12409 N N . PHE F 1 95 ? -22.507 3.266 -3.596 1.00 22.75 95 PHE F N 1
ATOM 12410 C CA . PHE F 1 95 ? -22.642 3.404 -2.143 1.00 22.50 95 PHE F CA 1
ATOM 12411 C C . PHE F 1 95 ? -22.109 2.167 -1.434 1.00 21.82 95 PHE F C 1
ATOM 12412 O O . PHE F 1 95 ? -21.317 2.274 -0.504 1.00 21.45 95 PHE F O 1
ATOM 12420 N N . MET F 1 96 ? -22.534 0.993 -1.889 1.00 21.63 96 MET F N 1
ATOM 12421 C CA . MET F 1 96 ? -22.131 -0.254 -1.252 1.00 21.17 96 MET F CA 1
ATOM 12422 C C . MET F 1 96 ? -20.645 -0.577 -1.444 1.00 20.23 96 MET F C 1
ATOM 12423 O O . MET F 1 96 ? -20.086 -1.339 -0.661 1.00 19.94 96 MET F O 1
ATOM 12428 N N . GLU F 1 97 ? -19.999 -0.006 -2.461 1.00 19.67 97 GLU F N 1
ATOM 12429 C CA . GLU F 1 97 ? -18.545 -0.161 -2.591 1.00 19.00 97 GLU F CA 1
ATOM 12430 C C . GLU F 1 97 ? -17.836 0.651 -1.503 1.00 18.56 97 GLU F C 1
ATOM 12431 O O . GLU F 1 97 ? -16.876 0.169 -0.888 1.00 18.25 97 GLU F O 1
ATOM 12437 N N . SER F 1 98 ? -18.319 1.871 -1.255 1.00 18.42 98 SER F N 1
ATOM 12438 C CA . SER F 1 98 ? -17.840 2.668 -0.121 1.00 18.09 98 SER F CA 1
ATOM 12439 C C . SER F 1 98 ? -18.033 1.933 1.216 1.00 17.90 98 SER F C 1
ATOM 12440 O O . SER F 1 98 ? -17.220 2.077 2.133 1.00 17.73 98 SER F O 1
ATOM 12443 N N . VAL F 1 99 ? -19.105 1.150 1.317 1.00 17.90 99 VAL F N 1
ATOM 12444 C CA . VAL F 1 99 ? -19.347 0.306 2.489 1.00 17.84 99 VAL F CA 1
ATOM 12445 C C . VAL F 1 99 ? -18.347 -0.859 2.543 1.00 17.28 99 VAL F C 1
ATOM 12446 O O . VAL F 1 99 ? -17.812 -1.175 3.603 1.00 17.20 99 VAL F O 1
ATOM 12450 N N . HIS F 1 100 ? -18.089 -1.491 1.402 1.00 16.89 100 HIS F N 1
ATOM 12451 C CA . HIS F 1 100 ? -17.126 -2.586 1.358 1.00 16.47 100 HIS F CA 1
ATOM 12452 C C . HIS F 1 100 ? -15.760 -2.091 1.827 1.00 15.84 100 HIS F C 1
ATOM 12453 O O . HIS F 1 100 ? -15.129 -2.726 2.667 1.00 15.77 100 HIS F O 1
ATOM 12460 N N . ALA F 1 101 ? -15.329 -0.944 1.299 1.00 15.35 101 ALA F N 1
ATOM 12461 C CA . ALA F 1 101 ? -14.011 -0.375 1.610 1.00 14.87 101 ALA F CA 1
ATOM 12462 C C . ALA F 1 101 ? -13.875 0.053 3.068 1.00 14.78 101 ALA F C 1
ATOM 12463 O O . ALA F 1 101 ? -12.817 -0.115 3.676 1.00 14.66 101 ALA F O 1
ATOM 12465 N N . LYS F 1 102 ? -14.939 0.623 3.624 1.00 14.85 102 LYS F N 1
ATOM 12466 C CA . LYS F 1 102 ? -14.924 1.051 5.017 1.00 14.86 102 LYS F CA 1
ATOM 12467 C C . LYS F 1 102 ? -14.816 -0.120 5.981 1.00 14.84 102 LYS F C 1
ATOM 12468 O O . LYS F 1 102 ? -14.156 -0.009 7.008 1.00 14.83 102 LYS F O 1
ATOM 12474 N N . SER F 1 103 ? -15.455 -1.237 5.641 1.00 14.84 103 SER F N 1
ATOM 12475 C CA . SER F 1 103 ? -15.577 -2.374 6.564 1.00 15.01 103 SER F CA 1
ATOM 12476 C C . SER F 1 103 ? -14.235 -3.016 6.935 1.00 14.63 103 SER F C 1
ATOM 12477 O O . SER F 1 103 ? -14.107 -3.582 8.020 1.00 14.87 103 SER F O 1
ATOM 12480 N N . TYR F 1 104 ? -13.242 -2.918 6.053 1.00 14.04 104 TYR F N 1
ATOM 12481 C CA . TYR F 1 104 ? -11.893 -3.388 6.380 1.00 13.77 104 TYR F CA 1
ATOM 12482 C C . TYR F 1 104 ? -11.245 -2.499 7.448 1.00 13.55 104 TYR F C 1
ATOM 12483 O O . TYR F 1 104 ? -10.444 -2.976 8.252 1.00 13.63 104 TYR F O 1
ATOM 12492 N N . SER F 1 105 ? -11.582 -1.211 7.453 1.00 13.25 105 SER F N 1
ATOM 12493 C CA . SER F 1 105 ? -11.118 -0.313 8.511 1.00 13.19 105 SER F CA 1
ATOM 12494 C C . SER F 1 105 ? -11.744 -0.703 9.846 1.00 13.43 105 SER F C 1
ATOM 12495 O O . SER F 1 105 ? -11.087 -0.629 10.880 1.00 13.58 105 SER F O 1
ATOM 12498 N N . SER F 1 106 ? -13.007 -1.127 9.819 1.00 13.51 106 SER F N 1
ATOM 12499 C CA . SER F 1 106 ? -13.676 -1.637 11.022 1.00 13.88 106 SER F CA 1
ATOM 12500 C C . SER F 1 106 ? -13.035 -2.946 11.482 1.00 13.91 106 SER F C 1
ATOM 12501 O O . SER F 1 106 ? -12.879 -3.170 12.683 1.00 14.25 106 SER F O 1
ATOM 12504 N N . ILE F 1 107 ? -12.649 -3.799 10.532 1.00 13.55 107 ILE F N 1
ATOM 12505 C CA . ILE F 1 107 ? -11.871 -4.993 10.867 1.00 13.62 107 ILE F CA 1
ATOM 12506 C C . ILE F 1 107 ? -10.515 -4.580 11.451 1.00 13.46 107 ILE F C 1
ATOM 12507 O O . ILE F 1 107 ? -10.114 -5.095 12.504 1.00 13.81 107 ILE F O 1
ATOM 12512 N N . PHE F 1 108 ? -9.827 -3.642 10.793 1.00 12.99 108 PHE F N 1
ATOM 12513 C CA . PHE F 1 108 ? -8.533 -3.152 11.292 1.00 12.92 108 PHE F CA 1
ATOM 12514 C C . PHE F 1 108 ? -8.638 -2.518 12.675 1.00 13.22 108 PHE F C 1
ATOM 12515 O O . PHE F 1 108 ? -7.774 -2.749 13.519 1.00 13.46 108 PHE F O 1
ATOM 12523 N N . SER F 1 109 ? -9.682 -1.715 12.891 1.00 13.26 109 SER F N 1
ATOM 12524 C CA . SER F 1 109 ? -9.928 -1.043 14.180 1.00 13.60 109 SER F CA 1
ATOM 12525 C C . SER F 1 109 ? -9.868 -2.030 15.331 1.00 14.09 109 SER F C 1
ATOM 12526 O O . SER F 1 109 ? -9.283 -1.740 16.372 1.00 14.38 109 SER F O 1
ATOM 12529 N N . THR F 1 110 ? -10.479 -3.195 15.130 1.00 14.23 110 THR F N 1
ATOM 12530 C CA . THR F 1 110 ? -10.540 -4.234 16.149 1.00 14.79 110 THR F CA 1
ATOM 12531 C C . THR F 1 110 ? -9.253 -5.050 16.261 1.00 14.84 110 THR F C 1
ATOM 12532 O O . THR F 1 110 ? -8.813 -5.345 17.363 1.00 15.30 110 THR F O 1
ATOM 12536 N N . LEU F 1 111 ? -8.662 -5.417 15.126 1.00 14.42 111 LEU F N 1
ATOM 12537 C CA . LEU F 1 111 ? -7.546 -6.383 15.093 1.00 14.54 111 LEU F CA 1
ATOM 12538 C C . LEU F 1 111 ? -6.152 -5.777 15.288 1.00 14.46 111 LEU F C 1
ATOM 12539 O O . LEU F 1 111 ? -5.242 -6.451 15.784 1.00 14.80 111 LEU F O 1
ATOM 12544 N N . ASN F 1 112 ? -5.981 -4.521 14.882 1.00 14.09 112 ASN F N 1
ATOM 12545 C CA . ASN F 1 112 ? -4.646 -3.955 14.714 1.00 13.99 112 ASN F CA 1
ATOM 12546 C C . ASN F 1 112 ? -4.334 -2.740 15.563 1.00 14.15 112 ASN F C 1
ATOM 12547 O O . ASN F 1 112 ? -5.224 -1.995 15.968 1.00 14.16 112 ASN F O 1
ATOM 12552 N N . THR F 1 113 ? -3.045 -2.551 15.814 1.00 14.34 113 THR F N 1
ATOM 12553 C CA . THR F 1 113 ? -2.567 -1.430 16.588 1.00 14.58 113 THR F CA 1
ATOM 12554 C C . THR F 1 113 ? -2.499 -0.179 15.727 1.00 14.27 113 THR F C 1
ATOM 12555 O O . THR F 1 113 ? -2.665 -0.226 14.508 1.00 13.86 113 THR F O 1
ATOM 12559 N N . LYS F 1 114 ? -2.267 0.950 16.373 1.00 14.54 114 LYS F N 1
ATOM 12560 C CA . LYS F 1 114 ? -2.083 2.211 15.671 1.00 14.41 114 LYS F CA 1
ATO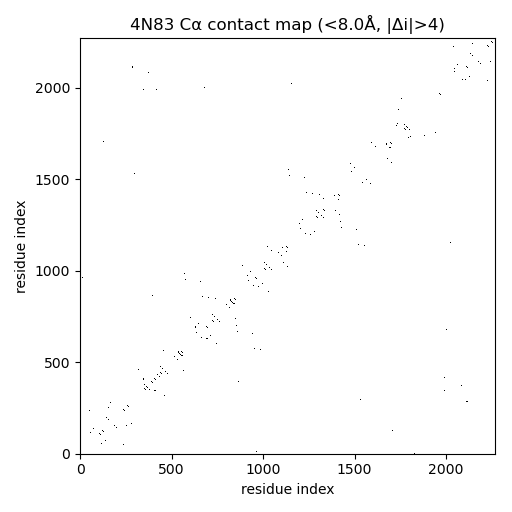M 12561 C C . LYS F 1 114 ? -1.020 2.052 14.584 1.00 14.36 114 LYS F C 1
ATOM 12562 O O . LYS F 1 114 ? -1.260 2.371 13.414 1.00 14.00 114 LYS F O 1
ATOM 12568 N N . SER F 1 115 ? 0.151 1.551 14.966 1.00 14.83 115 SER F N 1
ATOM 12569 C CA . SER F 1 115 ? 1.284 1.517 14.047 1.00 14.95 115 SER F CA 1
ATOM 12570 C C . SER F 1 115 ? 1.167 0.401 13.002 1.00 14.73 115 SER F C 1
ATOM 12571 O O . SER F 1 115 ? 1.656 0.557 11.888 1.00 14.61 115 SER F O 1
ATOM 12574 N N . GLU F 1 116 ? 0.517 -0.708 13.356 1.00 14.82 116 GLU F N 1
ATOM 12575 C CA . GLU F 1 116 ? 0.229 -1.782 12.394 1.00 14.65 116 GLU F CA 1
ATOM 12576 C C . GLU F 1 116 ? -0.640 -1.303 11.235 1.00 14.23 116 GLU F C 1
ATOM 12577 O O . GLU F 1 116 ? -0.435 -1.707 10.092 1.00 14.06 116 GLU F O 1
ATOM 12583 N N . ILE F 1 117 ? -1.619 -0.459 11.542 1.00 14.22 117 ILE F N 1
ATOM 12584 C CA . ILE F 1 117 ? -2.525 0.084 10.529 1.00 13.92 117 ILE F CA 1
ATOM 12585 C C . ILE F 1 117 ? -1.770 0.997 9.560 1.00 13.93 117 ILE F C 1
ATOM 12586 O O . ILE F 1 117 ? -1.981 0.952 8.345 1.00 13.68 117 ILE F O 1
ATOM 12591 N N . ASP F 1 118 ? -0.880 1.819 10.099 1.00 14.32 118 ASP F N 1
ATOM 12592 C CA . ASP F 1 118 ? -0.087 2.717 9.270 1.00 14.46 118 ASP F CA 1
ATOM 12593 C C . ASP F 1 118 ? 0.823 1.904 8.367 1.00 14.46 118 ASP F C 1
ATOM 12594 O O . ASP F 1 118 ? 0.952 2.210 7.188 1.00 14.36 118 ASP F O 1
ATOM 12599 N N . GLU F 1 119 ? 1.441 0.864 8.921 1.00 14.65 119 GLU F N 1
ATOM 12600 C CA . GLU F 1 119 ? 2.256 -0.064 8.130 1.00 14.73 119 GLU F CA 1
ATOM 12601 C C . GLU F 1 119 ? 1.453 -0.717 6.995 1.00 14.24 119 GLU F C 1
ATOM 12602 O O . GLU F 1 119 ? 1.954 -0.884 5.878 1.00 14.24 119 GLU F O 1
ATOM 12608 N N . ILE F 1 120 ? 0.209 -1.087 7.288 1.00 13.84 120 ILE F N 1
ATOM 12609 C CA . ILE F 1 120 ? -0.653 -1.729 6.300 1.00 13.43 120 ILE F CA 1
ATOM 12610 C C . ILE F 1 120 ? -0.992 -0.784 5.143 1.00 13.12 120 ILE F C 1
ATOM 12611 O O . ILE F 1 120 ? -0.928 -1.179 3.981 1.00 13.03 120 ILE F O 1
ATOM 12616 N N . PHE F 1 121 ? -1.342 0.458 5.461 1.00 12.99 121 PHE F N 1
ATOM 12617 C CA . PHE F 1 121 ? -1.671 1.448 4.429 1.00 12.80 121 PHE F CA 1
ATOM 12618 C C . PHE F 1 121 ? -0.435 1.975 3.697 1.00 13.08 121 PHE F C 1
ATOM 12619 O O . PHE F 1 121 ? -0.478 2.230 2.497 1.00 13.01 121 PHE F O 1
ATOM 12627 N N . ALA F 1 122 ? 0.657 2.143 4.431 1.00 13.46 122 ALA F N 1
ATOM 12628 C CA . ALA F 1 122 ? 1.934 2.482 3.831 1.00 13.86 122 ALA F CA 1
ATOM 12629 C C . ALA F 1 122 ? 2.335 1.389 2.856 1.00 13.88 122 ALA F C 1
ATOM 12630 O O . ALA F 1 122 ? 2.800 1.678 1.755 1.00 14.06 122 ALA F O 1
ATOM 12632 N N . TRP F 1 123 ? 2.148 0.135 3.265 1.00 13.80 123 TRP F N 1
ATOM 12633 C CA . TRP F 1 123 ? 2.441 -1.016 2.410 1.00 13.86 123 TRP F CA 1
ATOM 12634 C C . TRP F 1 123 ? 1.484 -1.070 1.227 1.00 13.67 123 TRP F C 1
ATOM 12635 O O . TRP F 1 123 ? 1.903 -1.319 0.099 1.00 13.84 123 TRP F O 1
ATOM 12646 N N . THR F 1 124 ? 0.201 -0.841 1.494 1.00 13.48 124 THR F N 1
ATOM 12647 C CA . THR F 1 124 ? -0.839 -0.943 0.473 1.00 13.36 124 THR F CA 1
ATOM 12648 C C . THR F 1 124 ? -0.712 0.140 -0.595 1.00 13.64 124 THR F C 1
ATOM 12649 O O . THR F 1 124 ? -0.898 -0.132 -1.780 1.00 13.65 124 THR F O 1
ATOM 12653 N N . ASN F 1 125 ? -0.392 1.360 -0.171 1.00 14.06 125 ASN F N 1
ATOM 12654 C CA . ASN F 1 125 ? -0.286 2.500 -1.086 1.00 14.45 125 ASN F CA 1
ATOM 12655 C C . ASN F 1 125 ? 0.976 2.472 -1.962 1.00 15.14 125 ASN F C 1
ATOM 12656 O O . ASN F 1 125 ? 1.064 3.232 -2.927 1.00 15.39 125 ASN F O 1
ATOM 12661 N N . THR F 1 126 ? 1.937 1.600 -1.637 1.00 15.67 126 THR F N 1
ATOM 12662 C CA . THR F 1 126 ? 3.188 1.499 -2.397 1.00 16.45 126 THR F CA 1
ATOM 12663 C C . THR F 1 126 ? 3.519 0.098 -2.925 1.00 16.83 126 THR F C 1
ATOM 12664 O O . THR F 1 126 ? 4.590 -0.097 -3.499 1.00 17.36 126 THR F O 1
ATOM 12668 N N . ASN F 1 127 ? 2.632 -0.878 -2.749 1.00 16.84 127 ASN F N 1
ATOM 12669 C CA . ASN F 1 127 ? 2.938 -2.231 -3.225 1.00 17.33 127 ASN F CA 1
ATOM 12670 C C . ASN F 1 127 ? 2.928 -2.331 -4.749 1.00 17.77 127 ASN F C 1
ATOM 12671 O O . ASN F 1 127 ? 1.879 -2.130 -5.368 1.00 17.48 127 ASN F O 1
ATOM 12676 N N . PRO F 1 128 ? 4.083 -2.675 -5.352 1.00 18.68 128 PRO F N 1
ATOM 12677 C CA . PRO F 1 128 ? 4.240 -2.759 -6.810 1.00 19.17 128 PRO F CA 1
ATOM 12678 C C . PRO F 1 128 ? 3.131 -3.492 -7.567 1.00 19.09 128 PRO F C 1
ATOM 12679 O O . PRO F 1 128 ? 2.715 -3.023 -8.618 1.00 19.25 128 PRO F O 1
ATOM 12683 N N . TYR F 1 129 ? 2.669 -4.625 -7.048 1.00 19.17 129 TYR F N 1
ATOM 12684 C CA . TYR F 1 129 ? 1.618 -5.402 -7.715 1.00 19.21 129 TYR F CA 1
ATOM 12685 C C . TYR F 1 129 ? 0.242 -4.733 -7.639 1.00 18.91 129 TYR F C 1
ATOM 12686 O O . TYR F 1 129 ? -0.518 -4.756 -8.608 1.00 18.90 129 TYR F O 1
ATOM 12695 N N . LEU F 1 130 ? -0.078 -4.154 -6.483 1.00 18.85 130 LEU F N 1
ATOM 12696 C CA . LEU F 1 130 ? -1.402 -3.570 -6.243 1.00 18.56 130 LEU F CA 1
ATOM 12697 C C . LEU F 1 130 ? -1.532 -2.242 -6.970 1.00 18.79 130 LEU F C 1
ATOM 12698 O O . LEU F 1 130 ? -2.591 -1.925 -7.515 1.00 18.67 130 LEU F O 1
ATOM 12703 N N . GLN F 1 131 ? -0.454 -1.464 -6.968 1.00 19.31 131 GLN F N 1
ATOM 12704 C CA . GLN F 1 131 ? -0.442 -0.187 -7.675 1.00 19.71 131 GLN F CA 1
ATOM 12705 C C . GLN F 1 131 ? -0.485 -0.405 -9.186 1.00 20.25 131 GLN F C 1
ATOM 12706 O O . GLN F 1 131 ? -1.129 0.356 -9.904 1.00 20.27 131 GLN F O 1
ATOM 12712 N N . LYS F 1 132 ? 0.184 -1.455 -9.657 1.00 20.88 132 LYS F N 1
ATOM 12713 C CA . LYS F 1 132 ? 0.038 -1.890 -11.045 1.00 21.37 132 LYS F CA 1
ATOM 12714 C C . LYS F 1 132 ? -1.394 -2.297 -11.367 1.00 20.96 132 LYS F C 1
ATOM 12715 O O . LYS F 1 132 ? -1.919 -1.942 -12.419 1.00 21.10 132 LYS F O 1
ATOM 12721 N N . LYS F 1 133 ? -2.017 -3.047 -10.466 1.00 20.55 133 LYS F N 1
ATOM 12722 C CA . LYS F 1 133 ? -3.378 -3.528 -10.689 1.00 20.33 133 LYS F CA 1
ATOM 12723 C C . LYS F 1 133 ? -4.334 -2.351 -10.836 1.00 20.30 133 LYS F C 1
ATOM 12724 O O . LYS F 1 133 ? -5.121 -2.297 -11.777 1.00 20.37 133 LYS F O 1
ATOM 12730 N N . ALA F 1 134 ? -4.248 -1.404 -9.906 1.00 20.29 134 ALA F N 1
ATOM 12731 C CA . ALA F 1 134 ? -5.064 -0.199 -9.957 1.00 20.28 134 ALA F CA 1
ATOM 12732 C C . ALA F 1 134 ? -4.784 0.602 -11.226 1.00 20.75 134 ALA F C 1
ATOM 12733 O O . ALA F 1 134 ? -5.711 1.042 -11.902 1.00 20.78 134 ALA F O 1
ATOM 12735 N N . GLU F 1 135 ? -3.509 0.773 -11.556 1.00 21.21 135 GLU F N 1
ATOM 12736 C CA . GLU F 1 135 ? -3.122 1.567 -12.722 1.00 21.93 135 GLU F CA 1
ATOM 12737 C C . GLU F 1 135 ? -3.648 0.974 -14.037 1.00 22.16 135 GLU F C 1
ATOM 12738 O O . GLU F 1 135 ? -4.063 1.716 -14.923 1.00 22.49 135 GLU F O 1
ATOM 12744 N N . ILE F 1 136 ? -3.637 -0.352 -14.155 1.00 22.15 136 ILE F N 1
ATOM 12745 C CA . ILE F 1 136 ? -4.191 -1.031 -15.330 1.00 22.47 136 ILE F CA 1
ATOM 12746 C C . ILE F 1 136 ? -5.718 -0.902 -15.370 1.00 22.46 136 ILE F C 1
ATOM 12747 O O . ILE F 1 136 ? -6.285 -0.517 -16.393 1.00 22.86 136 ILE F O 1
ATOM 12752 N N . ILE F 1 137 ? -6.377 -1.228 -14.259 1.00 22.17 137 ILE F N 1
ATOM 12753 C CA . ILE F 1 137 ? -7.840 -1.195 -14.196 1.00 22.17 137 ILE F CA 1
ATOM 12754 C C . ILE F 1 137 ? -8.378 0.229 -14.365 1.00 22.40 137 ILE F C 1
ATOM 12755 O O . ILE F 1 137 ? -9.343 0.441 -15.098 1.00 22.78 137 ILE F O 1
ATOM 12760 N N . ASN F 1 138 ? -7.751 1.196 -13.695 1.00 22.40 138 ASN F N 1
ATOM 12761 C CA . ASN F 1 138 ? -8.200 2.596 -13.738 1.00 22.47 138 ASN F CA 1
ATOM 12762 C C . ASN F 1 138 ? -7.879 3.310 -15.052 1.00 23.24 138 ASN F C 1
ATOM 12763 O O . ASN F 1 138 ? -8.627 4.190 -15.470 1.00 23.58 138 ASN F O 1
ATOM 12768 N N . GLU F 1 139 ? -6.771 2.947 -15.696 1.00 23.87 139 GLU F N 1
ATOM 12769 C CA . GLU F 1 139 ? -6.458 3.455 -17.047 1.00 24.73 139 GLU F CA 1
ATOM 12770 C C . GLU F 1 139 ? -7.544 3.050 -18.055 1.00 24.75 139 GLU F C 1
ATOM 12771 O O . GLU F 1 139 ? -7.863 3.815 -18.964 1.00 25.23 139 GLU F O 1
ATOM 12777 N N . ILE F 1 140 ? -8.111 1.856 -17.888 1.00 24.31 140 ILE F N 1
ATOM 12778 C CA . ILE F 1 140 ? -9.245 1.425 -18.708 1.00 24.50 140 ILE F CA 1
ATOM 12779 C C . ILE F 1 140 ? -10.503 2.223 -18.363 1.00 24.55 140 ILE F C 1
ATOM 12780 O O . ILE F 1 140 ? -11.242 2.626 -19.263 1.00 24.99 140 ILE F O 1
ATOM 12785 N N . TYR F 1 141 ? -10.745 2.446 -17.070 1.00 24.17 141 TYR F N 1
ATOM 12786 C CA . TYR F 1 141 ? -11.914 3.220 -16.627 1.00 24.28 141 TYR F CA 1
ATOM 12787 C C . TYR F 1 141 ? -11.922 4.645 -17.185 1.00 24.88 141 TYR F C 1
ATOM 12788 O O . TYR F 1 141 ? -12.985 5.174 -17.514 1.00 25.35 141 TYR F O 1
ATOM 12797 N N . LEU F 1 142 ? -10.750 5.263 -17.304 1.00 25.11 142 LEU F N 1
ATOM 12798 C CA . LEU F 1 142 ? -10.666 6.618 -17.858 1.00 25.76 142 LEU F CA 1
ATOM 12799 C C . LEU F 1 142 ? -10.697 6.674 -19.390 1.00 26.46 142 LEU F C 1
ATOM 12800 O O . LEU F 1 142 ? -11.274 7.607 -19.942 1.00 27.31 142 LEU F O 1
ATOM 12805 N N . ASN F 1 143 ? -10.096 5.695 -20.071 1.00 26.34 143 ASN F N 1
ATOM 12806 C CA . ASN F 1 143 ? -9.882 5.786 -21.526 1.00 26.99 143 ASN F CA 1
ATOM 12807 C C . ASN F 1 143 ? -10.625 4.765 -22.390 1.00 27.08 143 ASN F C 1
ATOM 12808 O O . ASN F 1 143 ? -10.896 5.025 -23.560 1.00 27.59 143 ASN F O 1
ATOM 12813 N N . GLY F 1 144 ? -10.931 3.599 -21.834 1.00 26.48 144 GLY F N 1
ATOM 12814 C CA . GLY F 1 144 ? -11.486 2.511 -22.629 1.00 26.58 144 GLY F CA 1
ATOM 12815 C C . GLY F 1 144 ? -12.892 2.755 -23.140 1.00 26.92 144 GLY F C 1
ATOM 12816 O O . GLY F 1 144 ? -13.549 3.728 -22.766 1.00 26.94 144 GLY F O 1
ATOM 12817 N N . THR F 1 145 ? -13.349 1.851 -23.999 1.00 27.24 145 THR F N 1
ATOM 12818 C CA . THR F 1 145 ? -14.719 1.867 -24.497 1.00 27.75 145 THR F CA 1
ATOM 12819 C C . THR F 1 145 ? -15.659 1.497 -23.361 1.00 27.51 145 THR F C 1
ATOM 12820 O O . THR F 1 145 ? -15.206 1.065 -22.301 1.00 27.08 145 THR F O 1
ATOM 12824 N N . ALA F 1 146 ? -16.963 1.649 -23.584 1.00 28.00 146 ALA F N 1
ATOM 12825 C CA . ALA F 1 146 ? -17.965 1.174 -22.628 1.00 27.77 146 ALA F CA 1
ATOM 12826 C C . ALA F 1 146 ? -17.702 -0.293 -22.273 1.00 27.59 146 ALA F C 1
ATOM 12827 O O . ALA F 1 146 ? -17.636 -0.656 -21.097 1.00 27.19 146 ALA F O 1
ATOM 12829 N N . LEU F 1 147 ? -17.528 -1.120 -23.301 1.00 28.06 147 LEU F N 1
ATOM 12830 C CA . LEU F 1 147 ? -17.332 -2.561 -23.128 1.00 27.94 147 LEU F CA 1
ATOM 12831 C C . LEU F 1 147 ? -16.027 -2.922 -22.418 1.00 27.29 147 LEU F C 1
ATOM 12832 O O . LEU F 1 147 ? -15.993 -3.858 -21.616 1.00 26.89 147 LEU F O 1
ATOM 12837 N N . GLU F 1 148 ? -14.957 -2.190 -22.713 1.00 27.18 148 GLU F N 1
ATOM 12838 C CA . GLU F 1 148 ? -13.657 -2.456 -22.090 1.00 26.57 148 GLU F CA 1
ATOM 12839 C C . GLU F 1 148 ? -13.715 -2.236 -20.574 1.00 25.73 148 GLU F C 1
ATOM 12840 O O . GLU F 1 148 ? -13.061 -2.949 -19.812 1.00 25.30 148 GLU F O 1
ATOM 12846 N N . LYS F 1 149 ? -14.530 -1.274 -20.147 1.00 25.56 149 LYS F N 1
ATOM 12847 C CA . LYS F 1 149 ? -14.677 -0.937 -18.726 1.00 24.88 149 LYS F CA 1
ATOM 12848 C C . LYS F 1 149 ? -15.511 -1.952 -17.943 1.00 24.41 149 LYS F C 1
ATOM 12849 O O . LYS F 1 149 ? -15.178 -2.270 -16.805 1.00 23.76 149 LYS F O 1
ATOM 12855 N N . LYS F 1 150 ? -16.580 -2.461 -18.552 1.00 24.68 150 LYS F N 1
ATOM 12856 C CA . LYS F 1 150 ? -17.430 -3.477 -17.911 1.00 24.56 150 LYS F CA 1
ATOM 12857 C C . LYS F 1 150 ? -16.700 -4.806 -17.716 1.00 24.20 150 LYS F C 1
ATOM 12858 O O . LYS F 1 150 ? -16.988 -5.545 -16.774 1.00 23.82 150 LYS F O 1
ATOM 12864 N N . ILE F 1 151 ? -15.764 -5.110 -18.610 1.00 24.24 151 ILE F N 1
ATOM 12865 C CA . ILE F 1 151 ? -14.961 -6.328 -18.489 1.00 24.10 151 ILE F CA 1
ATOM 12866 C C . ILE F 1 151 ? -14.010 -6.180 -17.306 1.00 23.53 151 ILE F C 1
ATOM 12867 O O . ILE F 1 151 ? -13.846 -7.113 -16.515 1.00 23.47 151 ILE F O 1
ATOM 12872 N N . ALA F 1 152 ? -13.389 -5.006 -17.193 1.00 23.15 152 ALA F N 1
ATOM 12873 C CA . ALA F 1 152 ? -12.438 -4.734 -16.120 1.00 22.55 152 ALA F CA 1
ATOM 12874 C C . ALA F 1 152 ? -13.102 -4.809 -14.755 1.00 22.14 152 ALA F C 1
ATOM 12875 O O . ALA F 1 152 ? -12.535 -5.357 -13.816 1.00 21.84 152 ALA F O 1
ATOM 12877 N N . SER F 1 153 ? -14.309 -4.263 -14.655 1.00 22.25 153 SER F N 1
ATOM 12878 C CA . SER F 1 153 ? -15.048 -4.266 -13.400 1.00 22.07 153 SER F CA 1
ATOM 12879 C C . SER F 1 153 ? -15.395 -5.681 -12.968 1.00 22.18 153 SER F C 1
ATOM 12880 O O . SER F 1 153 ? -15.280 -6.017 -11.787 1.00 22.02 153 SER F O 1
ATOM 12883 N N . VAL F 1 154 ? -15.810 -6.502 -13.930 1.00 22.56 154 VAL F N 1
ATOM 12884 C CA . VAL F 1 154 ? -16.191 -7.889 -13.666 1.00 22.76 154 VAL F CA 1
ATOM 12885 C C . VAL F 1 154 ? -14.965 -8.749 -13.339 1.00 22.48 154 VAL F C 1
ATOM 12886 O O . VAL F 1 154 ? -15.018 -9.577 -12.429 1.00 22.46 154 VAL F O 1
ATOM 12890 N N . PHE F 1 155 ? -13.871 -8.550 -14.073 1.00 22.36 155 PHE F N 1
ATOM 12891 C CA . PHE F 1 155 ? -12.611 -9.234 -13.773 1.00 22.33 155 PHE F CA 1
ATOM 12892 C C . PHE F 1 155 ? -12.104 -8.899 -12.372 1.00 22.07 155 PHE F C 1
ATOM 12893 O O . PHE F 1 155 ? -11.609 -9.769 -11.661 1.00 22.09 155 PHE F O 1
ATOM 12901 N N . LEU F 1 156 ? -12.221 -7.635 -11.985 1.00 21.97 156 LEU F N 1
ATOM 12902 C CA . LEU F 1 156 ? -11.665 -7.165 -10.724 1.00 21.71 156 LEU F CA 1
ATOM 12903 C C . LEU F 1 156 ? -12.296 -7.859 -9.519 1.00 21.86 156 LEU F C 1
ATOM 12904 O O . LEU F 1 156 ? -11.582 -8.413 -8.691 1.00 21.98 156 LEU F O 1
ATOM 12909 N N . GLU F 1 157 ? -13.624 -7.854 -9.434 1.00 22.11 157 GLU F N 1
ATOM 12910 C CA . GLU F 1 157 ? -14.318 -8.309 -8.223 1.00 22.21 157 GLU F CA 1
ATOM 12911 C C . GLU F 1 157 ? -14.989 -9.689 -8.292 1.00 22.61 157 GLU F C 1
ATOM 12912 O O . GLU F 1 157 ? -15.386 -10.223 -7.260 1.00 22.84 157 GLU F O 1
ATOM 12918 N N . THR F 1 158 ? -15.117 -10.271 -9.481 1.00 22.91 158 THR F N 1
ATOM 12919 C CA . THR F 1 158 ? -15.602 -11.653 -9.604 1.00 23.40 158 THR F CA 1
ATOM 12920 C C . THR F 1 158 ? -14.444 -12.645 -9.732 1.00 23.34 158 THR F C 1
ATOM 12921 O O . THR F 1 158 ? -14.625 -13.847 -9.537 1.00 23.59 158 THR F O 1
ATOM 12925 N N . PHE F 1 159 ? -13.257 -12.131 -10.050 1.00 22.97 159 PHE F N 1
ATOM 12926 C CA . PHE F 1 159 ? -12.080 -12.961 -10.272 1.00 22.94 159 PHE F CA 1
ATOM 12927 C C . PHE F 1 159 ? -10.913 -12.511 -9.386 1.00 22.69 159 PHE F C 1
ATOM 12928 O O . PHE F 1 159 ? -10.515 -13.244 -8.481 1.00 22.75 159 PHE F O 1
ATOM 12936 N N . LEU F 1 160 ? -10.379 -11.313 -9.619 1.00 22.50 160 LEU F N 1
ATOM 12937 C CA . LEU F 1 160 ? -9.133 -10.898 -8.952 1.00 22.39 160 LEU F CA 1
ATOM 12938 C C . LEU F 1 160 ? -9.237 -10.801 -7.430 1.00 22.07 160 LEU F C 1
ATOM 12939 O O . LEU F 1 160 ? -8.302 -11.180 -6.727 1.00 22.10 160 LEU F O 1
ATOM 12944 N N . PHE F 1 161 ? -10.368 -10.315 -6.927 1.00 21.86 161 PHE F N 1
ATOM 12945 C CA . PHE F 1 161 ? -10.574 -10.183 -5.477 1.00 21.71 161 PHE F CA 1
ATOM 12946 C C . PHE F 1 161 ? -10.440 -11.499 -4.699 1.00 21.92 161 PHE F C 1
ATOM 12947 O O . PHE F 1 161 ? -10.263 -11.475 -3.477 1.00 21.87 161 PHE F O 1
ATOM 12955 N N . TYR F 1 162 ? -10.520 -12.633 -5.401 1.00 22.11 162 TYR F N 1
ATOM 12956 C CA . TYR F 1 162 ? -10.456 -13.953 -4.765 1.00 22.36 162 TYR F CA 1
ATOM 12957 C C . TYR F 1 162 ? -9.041 -14.447 -4.434 1.00 22.36 162 TYR F C 1
ATOM 12958 O O . TYR F 1 162 ? -8.890 -15.468 -3.767 1.00 22.84 162 TYR F O 1
ATOM 12967 N N . SER F 1 163 ? -8.011 -13.728 -4.874 1.00 21.99 163 SER F N 1
ATOM 12968 C CA . SER F 1 163 ? -6.670 -13.918 -4.312 1.00 22.02 163 SER F CA 1
ATOM 12969 C C . SER F 1 163 ? -6.706 -13.526 -2.831 1.00 21.90 163 SER F C 1
ATOM 12970 O O . SER F 1 163 ? -6.022 -14.125 -1.998 1.00 22.00 163 SER F O 1
ATOM 12973 N N . GLY F 1 164 ? -7.514 -12.509 -2.525 1.00 21.63 164 GLY F N 1
ATOM 12974 C CA . GLY F 1 164 ? -7.739 -12.059 -1.157 1.00 21.54 164 GLY F CA 1
ATOM 12975 C C . GLY F 1 164 ? -8.758 -12.903 -0.416 1.00 21.82 164 GLY F C 1
ATOM 12976 O O . GLY F 1 164 ? -8.440 -13.485 0.617 1.00 22.13 164 GLY F O 1
ATOM 12977 N N . PHE F 1 165 ? -9.980 -12.984 -0.945 1.00 21.86 165 PHE F N 1
ATOM 12978 C CA . PHE F 1 165 ? -11.087 -13.659 -0.246 1.00 22.23 165 PHE F CA 1
ATOM 12979 C C . PHE F 1 165 ? -10.755 -15.074 0.230 1.00 22.73 165 PHE F C 1
ATOM 12980 O O . PHE F 1 165 ? -11.373 -15.558 1.175 1.00 23.26 165 PHE F O 1
ATOM 12988 N N . PHE F 1 166 ? -9.805 -15.734 -0.432 1.00 22.70 166 PHE F N 1
ATOM 12989 C CA . PHE F 1 166 ? -9.343 -17.069 -0.036 1.00 23.20 166 PHE F CA 1
ATOM 12990 C C . PHE F 1 166 ? -9.058 -17.207 1.458 1.00 23.41 166 PHE F C 1
ATOM 12991 O O . PHE F 1 166 ? -9.418 -18.218 2.067 1.00 24.08 166 PHE F O 1
ATOM 12999 N N . THR F 1 167 ? -8.389 -16.205 2.027 1.00 22.89 167 THR F N 1
ATOM 13000 C CA . THR F 1 167 ? -7.858 -16.284 3.391 1.00 23.05 167 THR F CA 1
ATOM 13001 C C . THR F 1 167 ? -8.933 -16.249 4.497 1.00 23.44 167 THR F C 1
ATOM 13002 O O . THR F 1 167 ? -8.931 -17.104 5.373 1.00 24.00 167 THR F O 1
ATOM 13006 N N . PRO F 1 168 ? -9.837 -15.259 4.479 1.00 23.35 168 PRO F N 1
ATOM 13007 C CA . PRO F 1 168 ? -10.908 -15.288 5.477 1.00 23.92 168 PRO F CA 1
ATOM 13008 C C . PRO F 1 168 ? -11.904 -16.430 5.263 1.00 24.87 168 PRO F C 1
ATOM 13009 O O . PRO F 1 168 ? -12.523 -16.891 6.224 1.00 25.47 168 PRO F O 1
ATOM 13013 N N . LEU F 1 169 ? -12.058 -16.876 4.018 1.00 25.26 169 LEU F N 1
ATOM 13014 C CA . LEU F 1 169 ? -12.854 -18.072 3.726 1.00 26.27 169 LEU F CA 1
ATOM 13015 C C . LEU F 1 169 ? -12.191 -19.338 4.278 1.00 27.22 169 LEU F C 1
ATOM 13016 O O . LEU F 1 169 ? -12.881 -20.239 4.741 1.00 27.98 169 LEU F O 1
ATOM 13021 N N . TYR F 1 170 ? -10.860 -19.396 4.229 1.00 27.47 170 TYR F N 1
ATOM 13022 C CA . TYR F 1 170 ? -10.105 -20.527 4.778 1.00 28.66 170 TYR F CA 1
ATOM 13023 C C . TYR F 1 170 ? -10.288 -20.644 6.286 1.00 29.28 170 TYR F C 1
ATOM 13024 O O . TYR F 1 170 ? -10.478 -21.743 6.808 1.00 30.19 170 TYR F O 1
ATOM 13033 N N . TYR F 1 171 ? -10.224 -19.512 6.981 1.00 28.87 171 TYR F N 1
ATOM 13034 C CA . TYR F 1 171 ? -10.356 -19.506 8.435 1.00 29.38 171 TYR F CA 1
ATOM 13035 C C . TYR F 1 171 ? -11.780 -19.858 8.871 1.00 30.10 171 TYR F C 1
ATOM 13036 O O . TYR F 1 171 ? -11.965 -20.617 9.817 1.00 30.86 171 TYR F O 1
ATOM 13045 N N . LEU F 1 172 ? -12.776 -19.328 8.166 1.00 30.02 172 LEU F N 1
ATOM 13046 C CA . LEU F 1 172 ? -14.179 -19.632 8.453 1.00 30.91 172 LEU F CA 1
ATOM 13047 C C . LEU F 1 172 ? -14.439 -21.140 8.409 1.00 32.42 172 LEU F C 1
ATOM 13048 O O . LEU F 1 172 ? -15.176 -21.675 9.241 1.00 33.03 172 LEU F O 1
ATOM 13053 N N . GLY F 1 173 ? -13.815 -21.817 7.445 1.00 33.13 173 GLY F N 1
ATOM 13054 C CA . GLY F 1 173 ? -13.908 -23.273 7.314 1.00 34.66 173 GLY F CA 1
ATOM 13055 C C . GLY F 1 173 ? -13.295 -24.034 8.480 1.00 35.89 173 GLY F C 1
ATOM 13056 O O . GLY F 1 173 ? -13.775 -25.112 8.840 1.00 37.11 173 GLY F O 1
ATOM 13057 N N . ASN F 1 174 ? -12.233 -23.477 9.066 1.00 35.82 174 ASN F N 1
ATOM 13058 C CA . ASN F 1 174 ? -11.661 -24.003 10.313 1.00 36.82 174 ASN F CA 1
ATOM 13059 C C . ASN F 1 174 ? -12.400 -23.479 11.550 1.00 37.07 174 ASN F C 1
ATOM 13060 O O . ASN F 1 174 ? -11.980 -23.725 12.682 1.00 37.71 174 ASN F O 1
ATOM 13065 N N . ASN F 1 175 ? -13.508 -22.776 11.324 1.00 36.65 175 ASN F N 1
ATOM 13066 C CA . ASN F 1 175 ? -14.309 -22.183 12.390 1.00 36.83 175 ASN F CA 1
ATOM 13067 C C . ASN F 1 175 ? -13.493 -21.194 13.221 1.00 35.70 175 ASN F C 1
ATOM 13068 O O . ASN F 1 175 ? -13.456 -21.264 14.451 1.00 36.43 175 ASN F O 1
ATOM 13073 N N . LYS F 1 176 ? -12.838 -20.275 12.512 1.00 33.98 176 LYS F N 1
ATOM 13074 C CA . LYS F 1 176 ? -11.990 -19.243 13.105 1.00 32.69 176 LYS F CA 1
ATOM 13075 C C . LYS F 1 176 ? -12.242 -17.911 12.394 1.00 30.91 176 LYS F C 1
ATOM 13076 O O . LYS F 1 176 ? -12.561 -17.892 11.209 1.00 30.22 176 LYS F O 1
ATOM 13082 N N . LEU F 1 177 ? -12.108 -16.808 13.128 1.00 29.96 177 LEU F N 1
ATOM 13083 C CA . LEU F 1 177 ? -12.394 -15.460 12.614 1.00 28.73 177 LEU F CA 1
ATOM 13084 C C . LEU F 1 177 ? -13.759 -15.364 11.914 1.00 28.55 177 LEU F C 1
ATOM 13085 O O . LEU F 1 177 ? -13.875 -14.786 10.830 1.00 27.93 177 LEU F O 1
ATOM 13090 N N . ALA F 1 178 ? -14.784 -15.922 12.555 1.00 29.13 178 ALA F N 1
ATOM 13091 C CA . ALA F 1 178 ? -16.124 -16.036 11.963 1.00 29.31 178 ALA F CA 1
ATOM 13092 C C . ALA F 1 178 ? -16.801 -14.687 11.692 1.00 28.74 178 ALA F C 1
ATOM 13093 O O . ALA F 1 178 ? -17.494 -14.521 10.686 1.00 28.49 178 ALA F O 1
ATOM 13095 N N . ASN F 1 179 ? -16.612 -13.735 12.599 1.00 28.66 179 ASN F N 1
ATOM 13096 C CA . ASN F 1 179 ? -17.231 -12.415 12.472 1.00 28.33 179 ASN F CA 1
ATOM 13097 C C . ASN F 1 179 ? -16.521 -11.544 11.442 1.00 27.42 179 ASN F C 1
ATOM 13098 O O . ASN F 1 179 ? -17.171 -10.847 10.659 1.00 27.11 179 ASN F O 1
ATOM 13103 N N . VAL F 1 180 ? -15.191 -11.593 11.443 1.00 27.04 180 VAL F N 1
ATOM 13104 C CA . VAL F 1 180 ? -14.403 -11.023 10.358 1.00 26.33 180 VAL F CA 1
ATOM 13105 C C . VAL F 1 180 ? -14.851 -11.638 9.036 1.00 26.53 180 VAL F C 1
ATOM 13106 O O . VAL F 1 180 ? -14.974 -10.940 8.027 1.00 25.91 180 VAL F O 1
ATOM 13110 N N . ALA F 1 181 ? -15.087 -12.948 9.052 1.00 27.41 181 ALA F N 1
ATOM 13111 C CA . ALA F 1 181 ? -15.518 -13.663 7.860 1.00 27.82 181 ALA F CA 1
ATOM 13112 C C . ALA F 1 181 ? -16.910 -13.235 7.404 1.00 28.32 181 ALA F C 1
ATOM 13113 O O . ALA F 1 181 ? -17.176 -13.192 6.201 1.00 28.23 181 ALA F O 1
ATOM 13115 N N . GLU F 1 182 ? -17.796 -12.924 8.349 1.00 29.12 182 GLU F N 1
ATOM 13116 C CA . GLU F 1 182 ? -19.159 -12.518 7.997 1.00 29.71 182 GLU F CA 1
ATOM 13117 C C . GLU F 1 182 ? -19.176 -11.260 7.138 1.00 28.83 182 GLU F C 1
ATOM 13118 O O . GLU F 1 182 ? -19.989 -11.154 6.224 1.00 29.04 182 GLU F O 1
ATOM 13124 N N . ILE F 1 183 ? -18.281 -10.318 7.426 1.00 28.02 183 ILE F N 1
ATOM 13125 C CA . ILE F 1 183 ? -18.161 -9.099 6.623 1.00 27.30 183 ILE F CA 1
ATOM 13126 C C . ILE F 1 183 ? -17.775 -9.447 5.190 1.00 27.07 183 ILE F C 1
ATOM 13127 O O . ILE F 1 183 ? -18.385 -8.954 4.235 1.00 26.93 183 ILE F O 1
ATOM 13132 N N . ILE F 1 184 ? -16.759 -10.297 5.053 1.00 27.07 184 ILE F N 1
ATOM 13133 C CA . ILE F 1 184 ? -16.309 -10.777 3.744 1.00 26.91 184 ILE F CA 1
ATOM 13134 C C . ILE F 1 184 ? -17.437 -11.532 3.050 1.00 27.59 184 ILE F C 1
ATOM 13135 O O . ILE F 1 184 ? -17.637 -11.394 1.841 1.00 27.42 184 ILE F O 1
ATOM 13140 N N . LYS F 1 185 ? -18.172 -12.318 3.831 1.00 28.55 185 LYS F N 1
ATOM 13141 C CA . LYS F 1 185 ? -19.293 -13.094 3.318 1.00 29.64 185 LYS F CA 1
ATOM 13142 C C . LYS F 1 185 ? -20.405 -12.165 2.830 1.00 29.49 185 LYS F C 1
ATOM 13143 O O . LYS F 1 185 ? -21.090 -12.470 1.853 1.00 30.00 185 LYS F O 1
ATOM 13149 N N . LEU F 1 186 ? -20.572 -11.032 3.507 1.00 28.93 186 LEU F N 1
ATOM 13150 C CA . LEU F 1 186 ? -21.527 -10.006 3.076 1.00 28.84 186 LEU F CA 1
ATOM 13151 C C . LEU F 1 186 ? -21.044 -9.241 1.841 1.00 27.90 186 LEU F C 1
ATOM 13152 O O . LEU F 1 186 ? -21.850 -8.872 0.986 1.00 27.87 186 LEU F O 1
ATOM 13157 N N . ILE F 1 187 ? -19.737 -8.996 1.761 1.00 27.08 187 ILE F N 1
ATOM 13158 C CA . ILE F 1 187 ? -19.134 -8.363 0.584 1.00 26.38 187 ILE F CA 1
ATOM 13159 C C . ILE F 1 187 ? -19.310 -9.262 -0.640 1.00 26.73 187 ILE F C 1
ATOM 13160 O O . ILE F 1 187 ? -19.770 -8.809 -1.685 1.00 26.61 187 ILE F O 1
ATOM 13165 N N . ILE F 1 188 ? -18.945 -10.534 -0.493 1.00 27.21 188 ILE F N 1
ATOM 13166 C CA . ILE F 1 188 ? -19.112 -11.531 -1.554 1.00 27.72 188 ILE F CA 1
ATOM 13167 C C . ILE F 1 188 ? -20.575 -11.627 -1.993 1.00 28.58 188 ILE F C 1
ATOM 13168 O O . ILE F 1 188 ? -20.874 -11.689 -3.186 1.00 28.88 188 ILE F O 1
ATOM 13173 N N . ARG F 1 189 ? -21.475 -11.632 -1.018 1.00 29.33 189 ARG F N 1
ATOM 13174 C CA . ARG F 1 189 ? -22.916 -11.688 -1.263 1.00 30.39 189 ARG F CA 1
ATOM 13175 C C . ARG F 1 189 ? -23.422 -10.534 -2.150 1.00 30.15 189 ARG F C 1
ATOM 13176 O O . ARG F 1 189 ? -24.376 -10.705 -2.908 1.00 30.70 189 ARG F O 1
ATOM 13184 N N . ASP F 1 190 ? -22.782 -9.370 -2.059 1.00 29.36 190 ASP F N 1
ATOM 13185 C CA . ASP F 1 190 ? -23.104 -8.247 -2.940 1.00 29.05 190 ASP F CA 1
ATOM 13186 C C . ASP F 1 190 ? -22.438 -8.410 -4.297 1.00 28.71 190 ASP F C 1
ATOM 13187 O O . ASP F 1 190 ? -23.085 -8.255 -5.328 1.00 29.30 190 ASP F O 1
ATOM 13192 N N . GLU F 1 191 ? -21.145 -8.720 -4.295 1.00 28.06 191 GLU F N 1
ATOM 13193 C CA . GLU F 1 191 ? -20.356 -8.692 -5.528 1.00 27.70 191 GLU F CA 1
ATOM 13194 C C . GLU F 1 191 ? -20.769 -9.727 -6.570 1.00 28.28 191 GLU F C 1
ATOM 13195 O O . GLU F 1 191 ? -20.487 -9.548 -7.753 1.00 28.12 191 GLU F O 1
ATOM 13201 N N . SER F 1 192 ? -21.429 -10.803 -6.145 1.00 29.06 192 SER F N 1
ATOM 13202 C CA . SER F 1 192 ? -21.968 -11.777 -7.096 1.00 29.72 192 SER F CA 1
ATOM 13203 C C . SER F 1 192 ? -23.027 -11.121 -7.980 1.00 30.31 192 SER F C 1
ATOM 13204 O O . SER F 1 192 ? -23.039 -11.323 -9.196 1.00 30.78 192 SER F O 1
ATOM 13207 N N . VAL F 1 193 ? -23.898 -10.320 -7.368 1.00 30.49 193 VAL F N 1
ATOM 13208 C CA . VAL F 1 193 ? -24.942 -9.613 -8.107 1.00 30.96 193 VAL F CA 1
ATOM 13209 C C . VAL F 1 193 ? -24.342 -8.485 -8.954 1.00 30.66 193 VAL F C 1
ATOM 13210 O O . VAL F 1 193 ? -24.828 -8.202 -10.048 1.00 31.17 193 VAL F O 1
ATOM 13214 N N . HIS F 1 194 ? -23.282 -7.854 -8.450 1.00 30.06 194 HIS F N 1
ATOM 13215 C CA . HIS F 1 194 ? -22.554 -6.830 -9.207 1.00 29.61 194 HIS F CA 1
ATOM 13216 C C . HIS F 1 194 ? -21.988 -7.414 -10.505 1.00 29.70 194 HIS F C 1
ATOM 13217 O O . HIS F 1 194 ? -22.064 -6.786 -11.562 1.00 29.66 194 HIS F O 1
ATOM 13224 N N . GLY F 1 195 ? -21.421 -8.616 -10.413 1.00 29.94 195 GLY F N 1
ATOM 13225 C CA . GLY F 1 195 ? -20.850 -9.302 -11.568 1.00 30.23 195 GLY F CA 1
ATOM 13226 C C . GLY F 1 195 ? -21.906 -9.701 -12.580 1.00 31.36 195 GLY F C 1
ATOM 13227 O O . GLY F 1 195 ? -21.754 -9.435 -13.770 1.00 31.51 195 GLY F O 1
ATOM 13228 N N . THR F 1 196 ? -22.977 -10.338 -12.104 1.00 32.40 196 THR F N 1
ATOM 13229 C CA . THR F 1 196 ? -24.116 -10.720 -12.951 1.00 33.60 196 THR F CA 1
ATOM 13230 C C . THR F 1 196 ? -24.653 -9.538 -13.758 1.00 34.06 196 THR F C 1
ATOM 13231 O O . THR F 1 196 ? -24.839 -9.637 -14.971 1.00 34.42 196 THR F O 1
ATOM 13235 N N . TYR F 1 197 ? -24.901 -8.429 -13.068 1.00 34.39 197 TYR F N 1
ATOM 13236 C CA . TYR F 1 197 ? -25.566 -7.274 -13.659 1.00 34.95 197 TYR F CA 1
ATOM 13237 C C . TYR F 1 197 ? -24.688 -6.561 -14.677 1.00 34.67 197 TYR F C 1
ATOM 13238 O O . TYR F 1 197 ? -25.138 -6.272 -15.786 1.00 35.36 197 TYR F O 1
ATOM 13247 N N . ILE F 1 198 ? -23.443 -6.277 -14.304 1.00 34.03 198 ILE F N 1
ATOM 13248 C CA . ILE F 1 198 ? -22.515 -5.586 -15.205 1.00 33.88 198 ILE F CA 1
ATOM 13249 C C . ILE F 1 198 ? -22.189 -6.483 -16.399 1.00 34.25 198 ILE F C 1
ATOM 13250 O O . ILE F 1 198 ? -22.098 -6.008 -17.533 1.00 33.94 198 ILE F O 1
ATOM 13255 N N . GLY F 1 199 ? -22.028 -7.778 -16.129 1.00 34.81 199 GLY F N 1
ATOM 13256 C CA . GLY F 1 199 ? -21.820 -8.779 -17.168 1.00 35.63 199 GLY F CA 1
ATOM 13257 C C . GLY F 1 199 ? -23.016 -8.908 -18.097 1.00 37.19 199 GLY F C 1
ATOM 13258 O O . GLY F 1 199 ? -22.851 -9.119 -19.297 1.00 37.71 199 GLY F O 1
ATOM 13259 N N . TYR F 1 200 ? -24.220 -8.777 -17.544 1.00 38.28 200 TYR F N 1
ATOM 13260 C CA . TYR F 1 200 ? -25.449 -8.808 -18.345 1.00 39.65 200 TYR F CA 1
ATOM 13261 C C . TYR F 1 200 ? -25.553 -7.601 -19.279 1.00 40.18 200 TYR F C 1
ATOM 13262 O O . TYR F 1 200 ? -25.804 -7.758 -20.472 1.00 41.00 200 TYR F O 1
ATOM 13271 N N . LYS F 1 201 ? -25.368 -6.404 -18.728 1.00 40.24 201 LYS F N 1
ATOM 13272 C CA . LYS F 1 201 ? -25.379 -5.170 -19.522 1.00 40.78 201 LYS F CA 1
ATOM 13273 C C . LYS F 1 201 ? -24.282 -5.179 -20.587 1.00 40.91 201 LYS F C 1
ATOM 13274 O O . LYS F 1 201 ? -24.434 -4.568 -21.649 1.00 41.42 201 LYS F O 1
ATOM 13280 N N . PHE F 1 202 ? -23.177 -5.862 -20.287 1.00 40.68 202 PHE F N 1
ATOM 13281 C CA . PHE F 1 202 ? -22.088 -6.060 -21.246 1.00 40.76 202 PHE F CA 1
ATOM 13282 C C . PHE F 1 202 ? -22.557 -6.877 -22.445 1.00 41.85 202 PHE F C 1
ATOM 13283 O O . PHE F 1 202 ? -22.315 -6.500 -23.592 1.00 42.42 202 PHE F O 1
ATOM 13291 N N . GLN F 1 203 ? -23.219 -7.999 -22.167 1.00 42.32 203 GLN F N 1
ATOM 13292 C CA . GLN F 1 203 ? -23.719 -8.883 -23.218 1.00 42.98 203 GLN F CA 1
ATOM 13293 C C . GLN F 1 203 ? -24.709 -8.175 -24.138 1.00 44.31 203 GLN F C 1
ATOM 13294 O O . GLN F 1 203 ? -24.681 -8.388 -25.350 1.00 45.09 203 GLN F O 1
ATOM 13300 N N . LEU F 1 204 ? -25.575 -7.337 -23.568 1.00 44.82 204 LEU F N 1
ATOM 13301 C CA . LEU F 1 204 ? -26.564 -6.605 -24.361 1.00 45.92 204 LEU F CA 1
ATOM 13302 C C . LEU F 1 204 ? -25.888 -5.803 -25.467 1.00 46.28 204 LEU F C 1
ATOM 13303 O O . LEU F 1 204 ? -26.274 -5.899 -26.630 1.00 47.46 204 LEU F O 1
ATOM 13308 N N . ALA F 1 205 ? -24.877 -5.024 -25.098 1.00 45.84 205 ALA F N 1
ATOM 13309 C CA . ALA F 1 205 ? -24.124 -4.229 -26.066 1.00 45.99 205 ALA F CA 1
ATOM 13310 C C . ALA F 1 205 ? -23.153 -5.092 -26.877 1.00 46.21 205 ALA F C 1
ATOM 13311 O O . ALA F 1 205 ? -22.853 -4.769 -28.029 1.00 47.23 205 ALA F O 1
ATOM 13313 N N . PHE F 1 206 ? -22.670 -6.182 -26.282 1.00 45.52 206 PHE F N 1
ATOM 13314 C CA . PHE F 1 206 ? -21.761 -7.104 -26.977 1.00 45.79 206 PHE F CA 1
ATOM 13315 C C . PHE F 1 206 ? -22.428 -7.759 -28.186 1.00 46.86 206 PHE F C 1
ATOM 13316 O O . PHE F 1 206 ? -21.866 -7.767 -29.283 1.00 47.61 206 PHE F O 1
ATOM 13324 N N . ASN F 1 207 ? -23.623 -8.304 -27.972 1.00 47.23 207 ASN F N 1
ATOM 13325 C CA . ASN F 1 207 ? -24.369 -8.992 -29.025 1.00 48.23 207 ASN F CA 1
ATOM 13326 C C . ASN F 1 207 ? -24.781 -8.051 -30.157 1.00 49.41 207 ASN F C 1
ATOM 13327 O O . ASN F 1 207 ? -24.851 -8.462 -31.313 1.00 50.28 207 ASN F O 1
ATOM 13332 N N . GLU F 1 208 ? -25.039 -6.791 -29.820 1.00 49.79 208 GLU F N 1
ATOM 13333 C CA . GLU F 1 208 ? -25.382 -5.775 -30.816 1.00 51.18 208 GLU F CA 1
ATOM 13334 C C . GLU F 1 208 ? -24.230 -5.459 -31.776 1.00 51.49 208 GLU F C 1
ATOM 13335 O O . GLU F 1 208 ? -24.462 -4.910 -32.851 1.00 52.35 208 GLU F O 1
ATOM 13341 N N . LEU F 1 209 ? -22.999 -5.794 -31.392 1.00 51.44 209 LEU F N 1
ATOM 13342 C CA . LEU F 1 209 ? -21.839 -5.552 -32.250 1.00 52.07 209 LEU F CA 1
ATOM 13343 C C . LEU F 1 209 ? -21.817 -6.484 -33.456 1.00 53.20 209 LEU F C 1
ATOM 13344 O O . LEU F 1 209 ? -22.350 -7.594 -33.400 1.00 52.96 209 LEU F O 1
ATOM 13349 N N . PRO F 1 210 ? -21.182 -6.039 -34.553 1.00 54.34 210 PRO F N 1
ATOM 13350 C CA . PRO F 1 210 ? -20.938 -6.952 -35.661 1.00 55.75 210 PRO F CA 1
ATOM 13351 C C . PRO F 1 210 ? -19.962 -8.044 -35.244 1.00 56.06 210 PRO F C 1
ATOM 13352 O O . PRO F 1 210 ? -19.139 -7.819 -34.355 1.00 55.65 210 PRO F O 1
ATOM 13356 N N . GLU F 1 211 ? -20.065 -9.213 -35.873 1.00 57.53 211 GLU F N 1
ATOM 13357 C CA . GLU F 1 211 ? -19.173 -10.339 -35.577 1.00 58.00 211 GLU F CA 1
ATOM 13358 C C . GLU F 1 211 ? -17.707 -9.903 -35.637 1.00 57.12 211 GLU F C 1
ATOM 13359 O O . GLU F 1 211 ? -16.894 -10.318 -34.810 1.00 55.57 211 GLU F O 1
ATOM 13365 N N . ASP F 1 212 ? -17.394 -9.054 -36.612 1.00 57.59 212 ASP F N 1
ATOM 13366 C CA . ASP F 1 212 ? -16.066 -8.462 -36.761 1.00 57.68 212 ASP F CA 1
ATOM 13367 C C . ASP F 1 212 ? -15.518 -7.913 -35.434 1.00 56.78 212 ASP F C 1
ATOM 13368 O O . ASP F 1 212 ? -14.464 -8.343 -34.958 1.00 56.22 212 ASP F O 1
ATOM 13373 N N . GLU F 1 213 ? -16.244 -6.972 -34.840 1.00 56.27 213 GLU F N 1
ATOM 13374 C CA . GLU F 1 213 ? -15.788 -6.298 -33.626 1.00 54.96 213 GLU F CA 1
ATOM 13375 C C . GLU F 1 213 ? -15.830 -7.201 -32.388 1.00 53.04 213 GLU F C 1
ATOM 13376 O O . GLU F 1 213 ? -15.036 -7.018 -31.465 1.00 51.90 213 GLU F O 1
ATOM 13382 N N . GLN F 1 214 ? -16.739 -8.175 -32.379 1.00 52.26 214 GLN F N 1
ATOM 13383 C CA . GLN F 1 214 ? -16.861 -9.123 -31.263 1.00 51.34 214 GLN F CA 1
ATOM 13384 C C . GLN F 1 214 ? -15.590 -9.946 -31.020 1.00 50.61 214 GLN F C 1
ATOM 13385 O O . GLN F 1 214 ? -15.134 -10.069 -29.882 1.00 51.18 214 GLN F O 1
ATOM 13391 N N . GLU F 1 215 ? -15.032 -10.514 -32.085 1.00 50.10 215 GLU F N 1
ATOM 13392 C CA . GLU F 1 215 ? -13.835 -11.354 -31.975 1.00 49.33 215 GLU F CA 1
ATOM 13393 C C . GLU F 1 215 ? -12.584 -10.558 -31.597 1.00 47.21 215 GLU F C 1
ATOM 13394 O O . GLU F 1 215 ? -11.663 -11.106 -30.988 1.00 46.18 215 GLU F O 1
ATOM 13400 N N . LYS F 1 216 ? -12.547 -9.279 -31.971 1.00 45.91 216 LYS F N 1
ATOM 13401 C CA . LYS F 1 216 ? -11.476 -8.381 -31.528 1.00 44.37 216 LYS F CA 1
ATOM 13402 C C . LYS F 1 216 ? -11.588 -8.109 -30.037 1.00 41.75 216 LYS F C 1
ATOM 13403 O O . LYS F 1 216 ? -10.577 -8.055 -29.336 1.00 40.88 216 LYS F O 1
ATOM 13409 N N . LEU F 1 217 ? -12.818 -7.935 -29.558 1.00 39.81 217 LEU F N 1
ATOM 13410 C CA . LEU F 1 217 ? -13.053 -7.722 -28.138 1.00 37.98 217 LEU F CA 1
ATOM 13411 C C . LEU F 1 217 ? -12.710 -8.970 -27.328 1.00 36.93 217 LEU F C 1
ATOM 13412 O O . LEU F 1 217 ? -12.160 -8.861 -26.234 1.00 35.89 217 LEU F O 1
ATOM 13417 N N . LYS F 1 218 ? -13.030 -10.145 -27.871 1.00 36.68 218 LYS F N 1
ATOM 13418 C CA . LYS F 1 218 ? -12.637 -11.417 -27.255 1.00 36.07 218 LYS F CA 1
ATOM 13419 C C . LYS F 1 218 ? -11.114 -11.568 -27.164 1.00 35.23 218 LYS F C 1
ATOM 13420 O O . LYS F 1 218 ? -10.604 -12.144 -26.204 1.00 34.78 218 LYS F O 1
ATOM 13426 N N . GLU F 1 219 ? -10.398 -11.044 -28.156 1.00 34.95 219 GLU F N 1
ATOM 13427 C CA . GLU F 1 219 ? -8.932 -11.021 -28.131 1.00 34.52 219 GLU F CA 1
ATOM 13428 C C . GLU F 1 219 ? -8.404 -10.054 -27.070 1.00 33.34 219 GLU F C 1
ATOM 13429 O O . GLU F 1 219 ? -7.532 -10.416 -26.280 1.00 33.17 219 GLU F O 1
ATOM 13435 N N . TRP F 1 220 ? -8.931 -8.832 -27.055 1.00 32.42 220 TRP F N 1
ATOM 13436 C CA . TRP F 1 220 ? -8.570 -7.843 -26.033 1.00 31.39 220 TRP F CA 1
ATOM 13437 C C . TRP F 1 220 ? -8.888 -8.370 -24.629 1.00 30.41 220 TRP F C 1
ATOM 13438 O O . TRP F 1 220 ? -8.070 -8.264 -23.713 1.00 29.98 220 TRP F O 1
ATOM 13449 N N . MET F 1 221 ? -10.082 -8.937 -24.481 1.00 29.92 221 MET F N 1
ATOM 13450 C CA . MET F 1 221 ? -10.529 -9.536 -23.224 1.00 29.11 221 MET F CA 1
ATOM 13451 C C . MET F 1 221 ? -9.607 -10.657 -22.761 1.00 28.50 221 MET F C 1
ATOM 13452 O O . MET F 1 221 ? -9.255 -10.725 -21.588 1.00 27.94 221 MET F O 1
ATOM 13457 N N . TYR F 1 222 ? -9.233 -11.541 -23.682 1.00 28.60 222 TYR F N 1
ATOM 13458 C CA . TYR F 1 222 ? -8.382 -12.683 -23.347 1.00 28.17 222 TYR F CA 1
ATOM 13459 C C . TYR F 1 222 ? -7.016 -12.212 -22.877 1.00 27.62 222 TYR F C 1
ATOM 13460 O O . TYR F 1 222 ? -6.497 -12.716 -21.884 1.00 27.35 222 TYR F O 1
ATOM 13469 N N . ASP F 1 223 ? -6.443 -11.249 -23.596 1.00 27.40 223 ASP F N 1
ATOM 13470 C CA . ASP F 1 223 ? -5.119 -10.721 -23.272 1.00 27.06 223 ASP F CA 1
ATOM 13471 C C . ASP F 1 223 ? -5.095 -10.008 -21.917 1.00 26.04 223 ASP F C 1
ATOM 13472 O O . ASP F 1 223 ? -4.128 -10.134 -21.172 1.00 25.96 223 ASP F O 1
ATOM 13477 N N . LEU F 1 224 ? -6.152 -9.260 -21.606 1.00 25.25 224 LEU F N 1
ATOM 13478 C CA . LEU F 1 224 ? -6.253 -8.568 -20.324 1.00 24.31 224 LEU F CA 1
ATOM 13479 C C . LEU F 1 224 ? -6.323 -9.572 -19.170 1.00 23.70 224 LEU F C 1
ATOM 13480 O O . LEU F 1 224 ? -5.633 -9.417 -18.160 1.00 23.20 224 LEU F O 1
ATOM 13485 N N . LEU F 1 225 ? -7.154 -10.600 -19.329 1.00 23.56 225 LEU F N 1
ATOM 13486 C CA . LEU F 1 225 ? -7.253 -11.670 -18.336 1.00 23.18 225 LEU F CA 1
ATOM 13487 C C . LEU F 1 225 ? -5.870 -12.250 -18.044 1.00 23.03 225 LEU F C 1
ATOM 13488 O O . LEU F 1 225 ? -5.464 -12.348 -16.888 1.00 22.66 225 LEU F O 1
ATOM 13493 N N . TYR F 1 226 ? -5.139 -12.609 -19.095 1.00 23.23 226 TYR F N 1
ATOM 13494 C CA . TYR F 1 226 ? -3.809 -13.191 -18.915 1.00 23.29 226 TYR F CA 1
ATOM 13495 C C . TYR F 1 226 ? -2.775 -12.185 -18.409 1.00 22.99 226 TYR F C 1
ATOM 13496 O O . TYR F 1 226 ? -1.820 -12.581 -17.741 1.00 23.16 226 TYR F O 1
ATOM 13505 N N . THR F 1 227 ? -2.969 -10.897 -18.702 1.00 22.63 227 THR F N 1
ATOM 13506 C CA . THR F 1 227 ? -2.119 -9.853 -18.132 1.00 22.36 227 THR F CA 1
ATOM 13507 C C . THR F 1 227 ? -2.371 -9.772 -16.632 1.00 21.94 227 THR F C 1
ATOM 13508 O O . THR F 1 227 ? -1.443 -9.874 -15.828 1.00 21.90 227 THR F O 1
ATOM 13512 N N . LEU F 1 228 ? -3.637 -9.598 -16.263 1.00 21.64 228 LEU F N 1
ATOM 13513 C CA . LEU F 1 228 ? -4.010 -9.493 -14.862 1.00 21.26 228 LEU F CA 1
ATOM 13514 C C . LEU F 1 228 ? -3.710 -10.783 -14.093 1.00 21.49 228 LEU F C 1
ATOM 13515 O O . LEU F 1 228 ? -3.104 -10.735 -13.026 1.00 21.29 228 LEU F O 1
ATOM 13520 N N . TYR F 1 229 ? -4.106 -11.927 -14.642 1.00 22.09 229 TYR F N 1
ATOM 13521 C CA . TYR F 1 229 ? -3.852 -13.223 -13.997 1.00 22.60 229 TYR F CA 1
ATOM 13522 C C . TYR F 1 229 ? -2.365 -13.431 -13.680 1.00 23.03 229 TYR F C 1
ATOM 13523 O O . TYR F 1 229 ? -2.018 -13.881 -12.596 1.00 22.81 229 TYR F O 1
ATOM 13532 N N . GLU F 1 230 ? -1.499 -13.102 -14.635 1.00 23.88 230 GLU F N 1
ATOM 13533 C CA . GLU F 1 230 ? -0.053 -13.240 -14.455 1.00 24.58 230 GLU F CA 1
ATOM 13534 C C . GLU F 1 230 ? 0.487 -12.302 -13.390 1.00 24.54 230 GLU F C 1
ATOM 13535 O O . GLU F 1 230 ? 1.314 -12.697 -12.568 1.00 24.83 230 GLU F O 1
ATOM 13541 N N . ASN F 1 231 ? 0.029 -11.056 -13.406 1.00 24.49 231 ASN F N 1
ATOM 13542 C CA . ASN F 1 231 ? 0.445 -10.105 -12.391 1.00 24.46 231 ASN F CA 1
ATOM 13543 C C . ASN F 1 231 ? -0.106 -10.513 -11.029 1.00 23.95 231 ASN F C 1
ATOM 13544 O O . ASN F 1 231 ? 0.555 -10.336 -10.009 1.00 23.97 231 ASN F O 1
ATOM 13549 N N . GLU F 1 232 ? -1.302 -11.096 -11.025 1.00 23.70 232 GLU F N 1
ATOM 13550 C CA . GLU F 1 232 ? -1.932 -11.571 -9.793 1.00 23.35 232 GLU F CA 1
ATOM 13551 C C . GLU F 1 232 ? -1.219 -12.765 -9.183 1.00 23.72 232 GLU F C 1
ATOM 13552 O O . GLU F 1 232 ? -1.266 -12.960 -7.968 1.00 23.70 232 GLU F O 1
ATOM 13558 N N . GLU F 1 233 ? -0.579 -13.579 -10.017 1.00 24.21 233 GLU F N 1
ATOM 13559 C CA . GLU F 1 233 ? 0.075 -14.779 -9.520 1.00 24.58 233 GLU F CA 1
ATOM 13560 C C . GLU F 1 233 ? 1.427 -14.464 -8.879 1.00 24.53 233 GLU F C 1
ATOM 13561 O O . GLU F 1 233 ? 1.869 -15.180 -7.984 1.00 24.70 233 GLU F O 1
ATOM 13567 N N . GLY F 1 234 ? 2.063 -13.377 -9.308 1.00 24.28 234 GLY F N 1
ATOM 13568 C CA . GLY F 1 234 ? 3.230 -12.846 -8.597 1.00 24.31 234 GLY F CA 1
ATOM 13569 C C . GLY F 1 234 ? 2.845 -12.275 -7.236 1.00 23.74 234 GLY F C 1
ATOM 13570 O O . GLY F 1 234 ? 3.598 -12.382 -6.267 1.00 23.82 234 GLY F O 1
ATOM 13571 N N . TYR F 1 235 ? 1.662 -11.668 -7.171 1.00 23.07 235 TYR F N 1
ATOM 13572 C CA . TYR F 1 235 ? 1.129 -11.109 -5.927 1.00 22.52 235 TYR F CA 1
ATOM 13573 C C . TYR F 1 235 ? 0.708 -12.219 -4.977 1.00 22.58 235 TYR F C 1
ATOM 13574 O O . TYR F 1 235 ? 0.955 -12.140 -3.777 1.00 22.54 235 TYR F O 1
ATOM 13583 N N . THR F 1 236 ? 0.068 -13.247 -5.526 1.00 22.78 236 THR F N 1
ATOM 13584 C CA . THR F 1 236 ? -0.303 -14.433 -4.760 1.00 23.09 236 THR F CA 1
ATOM 13585 C C . THR F 1 236 ? 0.940 -15.109 -4.179 1.00 23.69 236 THR F C 1
ATOM 13586 O O . THR F 1 236 ? 0.969 -15.443 -2.997 1.00 23.89 236 THR F O 1
ATOM 13590 N N . GLU F 1 237 ? 1.963 -15.305 -5.008 1.00 24.21 237 GLU F N 1
ATOM 13591 C CA . GLU F 1 237 ? 3.268 -15.780 -4.530 1.00 24.84 237 GLU F CA 1
ATOM 13592 C C . GLU F 1 237 ? 3.827 -14.861 -3.433 1.00 24.77 237 GLU F C 1
ATOM 13593 O O . GLU F 1 237 ? 4.341 -15.331 -2.421 1.00 25.16 237 GLU F O 1
ATOM 13599 N N . SER F 1 238 ? 3.711 -13.554 -3.651 1.00 24.43 238 SER F N 1
ATOM 13600 C CA . SER F 1 238 ? 4.206 -12.540 -2.724 1.00 24.36 238 SER F CA 1
ATOM 13601 C C . SER F 1 238 ? 3.652 -12.705 -1.303 1.00 24.39 238 SER F C 1
ATOM 13602 O O . SER F 1 238 ? 4.402 -12.616 -0.332 1.00 24.75 238 SER F O 1
ATOM 13605 N N . LEU F 1 239 ? 2.351 -12.964 -1.185 1.00 24.06 239 LEU F N 1
ATOM 13606 C CA . LEU F 1 239 ? 1.694 -13.079 0.120 1.00 23.82 239 LEU F CA 1
ATOM 13607 C C . LEU F 1 239 ? 1.750 -14.484 0.712 1.00 24.35 239 LEU F C 1
ATOM 13608 O O . LEU F 1 239 ? 2.087 -14.649 1.887 1.00 24.82 239 LEU F O 1
ATOM 13613 N N . TYR F 1 240 ? 1.422 -15.487 -0.099 1.00 24.35 240 TYR F N 1
ATOM 13614 C CA . TYR F 1 240 ? 1.141 -16.837 0.402 1.00 24.64 240 TYR F CA 1
ATOM 13615 C C . TYR F 1 240 ? 2.316 -17.821 0.422 1.00 25.47 240 TYR F C 1
ATOM 13616 O O . TYR F 1 240 ? 2.178 -18.918 0.969 1.00 25.90 240 TYR F O 1
ATOM 13625 N N . ASP F 1 241 ? 3.450 -17.466 -0.180 1.00 25.71 241 ASP F N 1
ATOM 13626 C CA . ASP F 1 241 ? 4.602 -18.379 -0.204 1.00 26.51 241 ASP F CA 1
ATOM 13627 C C . ASP F 1 241 ? 5.021 -18.824 1.202 1.00 26.93 241 ASP F C 1
ATOM 13628 O O . ASP F 1 241 ? 5.215 -20.018 1.438 1.00 27.64 241 ASP F O 1
ATOM 13633 N N . THR F 1 242 ? 5.136 -17.876 2.132 1.00 26.55 242 THR F N 1
ATOM 13634 C CA . THR F 1 242 ? 5.638 -18.179 3.478 1.00 27.04 242 THR F CA 1
ATOM 13635 C C . THR F 1 242 ? 4.703 -19.059 4.310 1.00 27.14 242 THR F C 1
ATOM 13636 O O . THR F 1 242 ? 5.119 -19.592 5.331 1.00 27.81 242 THR F O 1
ATOM 13640 N N . VAL F 1 243 ? 3.448 -19.196 3.891 1.00 26.62 243 VAL F N 1
ATOM 13641 C CA . VAL F 1 243 ? 2.521 -20.118 4.551 1.00 26.85 243 VAL F CA 1
ATOM 13642 C C . VAL F 1 243 ? 2.204 -21.344 3.691 1.00 27.21 243 VAL F C 1
ATOM 13643 O O . VAL F 1 243 ? 1.553 -22.275 4.162 1.00 27.76 243 VAL F O 1
ATOM 13647 N N . GLY F 1 244 ? 2.659 -21.343 2.440 1.00 27.14 244 GLY F N 1
ATOM 13648 C CA . GLY F 1 244 ? 2.549 -22.505 1.560 1.00 27.52 244 GLY F CA 1
ATOM 13649 C C . GLY F 1 244 ? 1.169 -22.803 0.996 1.00 27.26 244 GLY F C 1
ATOM 13650 O O . GLY F 1 244 ? 0.857 -23.962 0.738 1.00 27.80 244 GLY F O 1
ATOM 13651 N N . TRP F 1 245 ? 0.340 -21.775 0.801 1.00 26.58 245 TRP F N 1
ATOM 13652 C CA . TRP F 1 245 ? -0.992 -21.953 0.194 1.00 26.42 245 TRP F CA 1
ATOM 13653 C C . TRP F 1 245 ? -1.043 -21.499 -1.272 1.00 26.13 245 TRP F C 1
ATOM 13654 O O . TRP F 1 245 ? -2.078 -21.636 -1.925 1.00 25.81 245 TRP F O 1
ATOM 13665 N N . THR F 1 246 ? 0.070 -20.964 -1.777 1.00 26.26 246 THR F N 1
ATOM 13666 C CA . THR F 1 246 ? 0.136 -20.354 -3.112 1.00 26.09 246 THR F CA 1
ATOM 13667 C C . THR F 1 246 ? -0.633 -21.101 -4.199 1.00 26.46 246 THR F C 1
ATOM 13668 O O . THR F 1 246 ? -1.479 -20.512 -4.868 1.00 26.14 246 THR F O 1
ATOM 13672 N N . GLU F 1 247 ? -0.343 -22.386 -4.383 1.00 27.43 247 GLU F N 1
ATOM 13673 C CA . GLU F 1 247 ? -0.933 -23.126 -5.502 1.00 27.91 247 GLU F CA 1
ATOM 13674 C C . GLU F 1 247 ? -2.441 -23.288 -5.331 1.00 27.67 247 GLU F C 1
ATOM 13675 O O . GLU F 1 247 ? -3.199 -23.087 -6.275 1.00 27.44 247 GLU F O 1
ATOM 13681 N N . GLU F 1 248 ? -2.873 -23.622 -4.124 1.00 27.87 248 GLU F N 1
ATOM 13682 C CA . GLU F 1 248 ? -4.304 -23.732 -3.834 1.00 27.96 248 GLU F CA 1
ATOM 13683 C C . GLU F 1 248 ? -5.076 -22.423 -4.029 1.00 27.03 248 GLU F C 1
ATOM 13684 O O . GLU F 1 248 ? -6.266 -22.459 -4.338 1.00 27.09 248 GLU F O 1
ATOM 13690 N N . VAL F 1 249 ? -4.410 -21.282 -3.831 1.00 26.20 249 VAL F N 1
ATOM 13691 C CA . VAL F 1 249 ? -5.000 -19.977 -4.138 1.00 25.29 249 VAL F CA 1
ATOM 13692 C C . VAL F 1 249 ? -5.089 -19.825 -5.651 1.00 25.14 249 VAL F C 1
ATOM 13693 O O . VAL F 1 249 ? -6.124 -19.418 -6.176 1.00 25.01 249 VAL F O 1
ATOM 13697 N N . LYS F 1 250 ? -3.995 -20.150 -6.343 1.00 25.16 250 LYS F N 1
ATOM 13698 C CA . LYS F 1 250 ? -3.957 -20.111 -7.806 1.00 24.98 250 LYS F CA 1
ATOM 13699 C C . LYS F 1 250 ? -5.073 -20.959 -8.411 1.00 25.15 250 LYS F C 1
ATOM 13700 O O . LYS F 1 250 ? -5.707 -20.550 -9.385 1.00 24.95 250 LYS F O 1
ATOM 13706 N N . THR F 1 251 ? -5.316 -22.132 -7.827 1.00 25.42 251 THR F N 1
ATOM 13707 C CA . THR F 1 251 ? -6.454 -22.961 -8.222 1.00 25.62 251 THR F CA 1
ATOM 13708 C C . THR F 1 251 ? -7.742 -22.159 -8.043 1.00 25.13 251 THR F C 1
ATOM 13709 O O . THR F 1 251 ? -8.595 -22.126 -8.934 1.00 25.06 251 THR F O 1
ATOM 13713 N N . PHE F 1 252 ? -7.852 -21.505 -6.889 1.00 24.70 252 PHE F N 1
ATOM 13714 C CA . PHE F 1 252 ? -9.041 -20.735 -6.521 1.00 24.42 252 PHE F CA 1
ATOM 13715 C C . PHE F 1 252 ? -9.273 -19.551 -7.458 1.00 23.83 252 PHE F C 1
ATOM 13716 O O . PHE F 1 252 ? -10.417 -19.216 -7.770 1.00 23.71 252 PHE F O 1
ATOM 13724 N N . LEU F 1 253 ? -8.182 -18.928 -7.902 1.00 23.55 253 LEU F N 1
ATOM 13725 C CA . LEU F 1 253 ? -8.244 -17.839 -8.878 1.00 23.22 253 LEU F CA 1
ATOM 13726 C C . LEU F 1 253 ? -8.847 -18.316 -10.187 1.00 23.67 253 LEU F C 1
ATOM 13727 O O . LEU F 1 253 ? -9.797 -17.720 -10.693 1.00 23.40 253 LEU F O 1
ATOM 13732 N N . ARG F 1 254 ? -8.287 -19.397 -10.724 1.00 24.40 254 ARG F N 1
ATOM 13733 C CA . ARG F 1 254 ? -8.754 -19.967 -11.986 1.00 25.08 254 ARG F CA 1
ATOM 13734 C C . ARG F 1 254 ? -10.232 -20.338 -11.932 1.00 25.68 254 ARG F C 1
ATOM 13735 O O . ARG F 1 254 ? -10.980 -20.052 -12.866 1.00 25.80 254 ARG F O 1
ATOM 13743 N N . TYR F 1 255 ? -10.651 -20.956 -10.834 1.00 26.40 255 TYR F N 1
ATOM 13744 C CA . TYR F 1 255 ? -12.060 -21.308 -10.634 1.00 27.34 255 TYR F CA 1
ATOM 13745 C C . TYR F 1 255 ? -12.975 -20.082 -10.730 1.00 27.15 255 TYR F C 1
ATOM 13746 O O . TYR F 1 255 ? -13.995 -20.115 -11.419 1.00 27.60 255 TYR F O 1
ATOM 13755 N N . ASN F 1 256 ? -12.599 -19.007 -10.044 1.00 26.82 256 ASN F N 1
ATOM 13756 C CA . ASN F 1 256 ? -13.353 -17.751 -10.090 1.00 26.62 256 ASN F CA 1
ATOM 13757 C C . ASN F 1 256 ? -13.168 -16.968 -11.395 1.00 26.76 256 ASN F C 1
ATOM 13758 O O . ASN F 1 256 ? -14.014 -16.144 -11.752 1.00 26.68 256 ASN F O 1
ATOM 13763 N N . ALA F 1 257 ? -12.062 -17.214 -12.094 1.00 27.23 257 ALA F N 1
ATOM 13764 C CA . ALA F 1 257 ? -11.845 -16.626 -13.417 1.00 27.67 257 ALA F CA 1
ATOM 13765 C C . ALA F 1 257 ? -12.916 -17.098 -14.397 1.00 28.70 257 ALA F C 1
ATOM 13766 O O . ALA F 1 257 ? -13.394 -16.314 -15.215 1.00 28.82 257 ALA F O 1
ATOM 13768 N N . ASN F 1 258 ? -13.291 -18.375 -14.304 1.00 29.77 258 ASN F N 1
ATOM 13769 C CA . ASN F 1 258 ? -14.360 -18.935 -15.135 1.00 30.87 258 ASN F CA 1
ATOM 13770 C C . ASN F 1 258 ? -15.706 -18.250 -14.915 1.00 31.49 258 ASN F C 1
ATOM 13771 O O . ASN F 1 258 ? -16.481 -18.094 -15.860 1.00 32.20 258 ASN F O 1
ATOM 13776 N N . LYS F 1 259 ? -15.984 -17.850 -13.674 1.00 31.73 259 LYS F N 1
ATOM 13777 C CA . LYS F 1 259 ? -17.241 -17.167 -13.351 1.00 32.24 259 LYS F CA 1
ATOM 13778 C C . LYS F 1 259 ? -17.325 -15.771 -13.981 1.00 32.05 259 LYS F C 1
ATOM 13779 O O . LYS F 1 259 ? -18.380 -15.378 -14.486 1.00 32.15 259 LYS F O 1
ATOM 13785 N N . ALA F 1 260 ? -16.220 -15.027 -13.948 1.00 31.76 260 ALA F N 1
ATOM 13786 C CA . ALA F 1 260 ? -16.157 -13.710 -14.588 1.00 31.64 260 ALA F CA 1
ATOM 13787 C C . ALA F 1 260 ? -16.440 -13.826 -16.081 1.00 32.49 260 ALA F C 1
ATOM 13788 O O . ALA F 1 260 ? -17.199 -13.033 -16.638 1.00 32.75 260 ALA F O 1
ATOM 13790 N N . LEU F 1 261 ? -15.821 -14.816 -16.721 1.00 33.24 261 LEU F N 1
ATOM 13791 C CA . LEU F 1 261 ? -16.127 -15.153 -18.111 1.00 34.13 261 LEU F CA 1
ATOM 13792 C C . LEU F 1 261 ? -17.588 -15.574 -18.257 1.00 35.12 261 LEU F C 1
ATOM 13793 O O . LEU F 1 261 ? -18.280 -15.120 -19.169 1.00 35.38 261 LEU F O 1
ATOM 13798 N N . MET F 1 262 ? -18.051 -16.433 -17.352 1.00 35.93 262 MET F N 1
ATOM 13799 C CA . MET F 1 262 ? -19.459 -16.842 -17.313 1.00 37.27 262 MET F CA 1
ATOM 13800 C C . MET F 1 262 ? -20.376 -15.611 -17.288 1.00 36.82 262 MET F C 1
ATOM 13801 O O . MET F 1 262 ? -21.307 -15.518 -18.087 1.00 37.20 262 MET F O 1
ATOM 13806 N N . ASN F 1 263 ? -20.098 -14.671 -16.378 1.00 35.73 263 ASN F N 1
ATOM 13807 C CA . ASN F 1 263 ? -20.882 -13.427 -16.248 1.00 35.29 263 ASN F CA 1
ATOM 13808 C C . ASN F 1 263 ? -20.909 -12.579 -17.516 1.00 35.16 263 ASN F C 1
ATOM 13809 O O . ASN F 1 263 ? -21.921 -11.947 -17.819 1.00 35.38 263 ASN F O 1
ATOM 13814 N N . LEU F 1 264 ? -19.795 -12.567 -18.244 1.00 34.76 264 LEU F N 1
ATOM 13815 C CA . LEU F 1 264 ? -19.709 -11.890 -19.535 1.00 34.88 264 LEU F CA 1
ATOM 13816 C C . LEU F 1 264 ? -20.193 -12.801 -20.675 1.00 35.88 264 LEU F C 1
ATOM 13817 O O . LEU F 1 264 ? -19.911 -12.543 -21.844 1.00 36.16 264 LEU F O 1
ATOM 13822 N N . GLY F 1 265 ? -20.919 -13.864 -20.330 1.00 36.57 265 GLY F N 1
ATOM 13823 C CA . GLY F 1 265 ? -21.499 -14.773 -21.317 1.00 37.51 265 GLY F CA 1
ATOM 13824 C C . GLY F 1 265 ? -20.487 -15.563 -22.120 1.00 37.80 265 GLY F C 1
ATOM 13825 O O . GLY F 1 265 ? -20.812 -16.063 -23.194 1.00 38.80 265 GLY F O 1
ATOM 13826 N N . GLN F 1 266 ? -19.267 -15.689 -21.599 1.00 37.39 266 GLN F N 1
ATOM 13827 C CA . GLN F 1 266 ? -18.175 -16.338 -22.322 1.00 37.49 266 GLN F CA 1
ATOM 13828 C C . GLN F 1 266 ? -17.922 -17.751 -21.833 1.00 37.98 266 GLN F C 1
ATOM 13829 O O . GLN F 1 266 ? -18.361 -18.141 -20.752 1.00 37.59 266 GLN F O 1
ATOM 13835 N N . ASP F 1 267 ? -17.202 -18.510 -22.653 1.00 39.04 267 ASP F N 1
ATOM 13836 C CA . ASP F 1 267 ? -16.876 -19.893 -22.347 1.00 39.93 267 ASP F CA 1
ATOM 13837 C C . ASP F 1 267 ? -15.838 -19.937 -21.237 1.00 39.45 267 ASP F C 1
ATOM 13838 O O . ASP F 1 267 ? -14.991 -19.047 -21.148 1.00 38.77 267 ASP F O 1
ATOM 13843 N N . PRO F 1 268 ? -15.892 -20.982 -20.392 1.00 39.92 268 PRO F N 1
ATOM 13844 C CA . PRO F 1 268 ? -14.857 -21.147 -19.371 1.00 39.56 268 PRO F CA 1
ATOM 13845 C C . PRO F 1 268 ? -13.487 -21.306 -20.017 1.00 39.33 268 PRO F C 1
ATOM 13846 O O . PRO F 1 268 ? -13.374 -21.945 -21.057 1.00 40.37 268 PRO F O 1
ATOM 13850 N N . LEU F 1 269 ? -12.461 -20.726 -19.406 1.00 38.55 269 LEU F N 1
ATOM 13851 C CA . LEU F 1 269 ? -11.110 -20.771 -19.958 1.00 38.44 269 LEU F CA 1
ATOM 13852 C C . LEU F 1 269 ? -10.197 -21.759 -19.227 1.00 38.20 269 LEU F C 1
ATOM 13853 O O . LEU F 1 269 ? -9.105 -22.065 -19.709 1.00 38.41 269 LEU F O 1
ATOM 13858 N N . PHE F 1 270 ? -10.643 -22.253 -18.072 1.00 37.72 270 PHE F N 1
ATOM 13859 C CA . PHE F 1 270 ? -9.828 -23.127 -17.230 1.00 37.30 270 PHE F CA 1
ATOM 13860 C C . PHE F 1 270 ? -10.592 -24.390 -16.851 1.00 37.78 270 PHE F C 1
ATOM 13861 O O . PHE F 1 270 ? -11.819 -24.371 -16.751 1.00 37.59 270 PHE F O 1
ATOM 13869 N N . PRO F 1 271 ? -9.864 -25.497 -16.638 1.00 38.45 271 PRO F N 1
ATOM 13870 C CA . PRO F 1 271 ? -10.510 -26.738 -16.212 1.00 39.48 271 PRO F CA 1
ATOM 13871 C C . PRO F 1 271 ? -10.943 -26.735 -14.740 1.00 39.69 271 PRO F C 1
ATOM 13872 O O . PRO F 1 271 ? -11.828 -27.505 -14.363 1.00 40.53 271 PRO F O 1
ATOM 13876 N N . ASP F 1 272 ? -10.337 -25.869 -13.929 1.00 39.33 272 ASP F N 1
ATOM 13877 C CA . ASP F 1 272 ? -10.505 -25.911 -12.470 1.00 39.36 272 ASP F CA 1
ATOM 13878 C C . ASP F 1 272 ? -11.951 -25.669 -12.033 1.00 39.58 272 ASP F C 1
ATOM 13879 O O . ASP F 1 272 ? -12.599 -24.736 -12.503 1.00 39.34 272 ASP F O 1
ATOM 13884 N N . SER F 1 273 ? -12.438 -26.517 -11.129 1.00 40.37 273 SER F N 1
ATOM 13885 C CA . SER F 1 273 ? -13.825 -26.465 -10.654 1.00 40.62 273 SER F CA 1
ATOM 13886 C C . SER F 1 273 ? -13.868 -26.503 -9.127 1.00 40.59 273 SER F C 1
ATOM 13887 O O . SER F 1 273 ? -12.824 -26.581 -8.480 1.00 40.32 273 SER F O 1
ATOM 13890 N N . ALA F 1 274 ? -15.076 -26.456 -8.562 1.00 40.94 274 ALA F N 1
ATOM 13891 C CA . ALA F 1 274 ? -15.272 -26.478 -7.103 1.00 41.16 274 ALA F CA 1
ATOM 13892 C C . ALA F 1 274 ? -14.561 -27.645 -6.418 1.00 42.13 274 ALA F C 1
ATOM 13893 O O . ALA F 1 274 ? -13.992 -27.487 -5.334 1.00 41.53 274 ALA F O 1
ATOM 13895 N N . ASP F 1 275 ? -14.596 -28.809 -7.063 1.00 43.53 275 ASP F N 1
ATOM 13896 C CA . ASP F 1 275 ? -13.995 -30.028 -6.519 1.00 44.70 275 ASP F CA 1
ATOM 13897 C C . ASP F 1 275 ? -12.479 -29.897 -6.357 1.00 43.94 275 ASP F C 1
ATOM 13898 O O . ASP F 1 275 ? -11.894 -30.455 -5.426 1.00 44.19 275 ASP F O 1
ATOM 13903 N N . ASP F 1 276 ? -11.855 -29.144 -7.257 1.00 42.99 276 ASP F N 1
ATOM 13904 C CA . ASP F 1 276 ? -10.402 -28.976 -7.258 1.00 42.60 276 ASP F CA 1
ATOM 13905 C C . ASP F 1 276 ? -9.918 -28.014 -6.174 1.00 41.67 276 ASP F C 1
ATOM 13906 O O . ASP F 1 276 ? -8.773 -28.098 -5.734 1.00 41.69 276 ASP F O 1
ATOM 13911 N N . VAL F 1 277 ? -10.789 -27.105 -5.747 1.00 41.13 277 VAL F N 1
ATOM 13912 C CA . VAL F 1 277 ? -10.434 -26.102 -4.745 1.00 40.56 277 VAL F CA 1
ATOM 13913 C C . VAL F 1 277 ? -10.311 -26.741 -3.363 1.00 41.06 277 VAL F C 1
ATOM 13914 O O . VAL F 1 277 ? -10.991 -27.721 -3.066 1.00 42.14 277 VAL F O 1
ATOM 13918 N N . ASN F 1 278 ? -9.443 -26.171 -2.528 1.00 40.78 278 ASN F N 1
ATOM 13919 C CA . ASN F 1 278 ? -9.311 -26.571 -1.128 1.00 41.26 278 ASN F CA 1
ATOM 13920 C C . ASN F 1 278 ? -10.687 -26.723 -0.475 1.00 42.04 278 ASN F C 1
ATOM 13921 O O . ASN F 1 278 ? -11.502 -25.805 -0.537 1.00 41.39 278 ASN F O 1
ATOM 13926 N N . PRO F 1 279 ? -10.949 -27.885 0.154 1.00 43.69 279 PRO F N 1
ATOM 13927 C CA . PRO F 1 279 ? -12.284 -28.164 0.687 1.00 44.62 279 PRO F CA 1
ATOM 13928 C C . PRO F 1 279 ? -12.679 -27.281 1.874 1.00 44.69 279 PRO F C 1
ATOM 13929 O O . PRO F 1 279 ? -13.864 -27.003 2.055 1.00 44.89 279 PRO F O 1
ATOM 13933 N N . ILE F 1 280 ? -11.697 -26.851 2.666 1.00 45.00 280 ILE F N 1
ATOM 13934 C CA . ILE F 1 280 ? -11.950 -25.977 3.821 1.00 45.07 280 ILE F CA 1
ATOM 13935 C C . ILE F 1 280 ? -12.474 -24.618 3.345 1.00 44.49 280 ILE F C 1
ATOM 13936 O O . ILE F 1 280 ? -13.422 -24.078 3.913 1.00 44.77 280 ILE F O 1
ATOM 13941 N N . VAL F 1 281 ? -11.862 -24.084 2.293 1.00 44.28 281 VAL F N 1
ATOM 13942 C CA . VAL F 1 281 ? -12.240 -22.779 1.744 1.00 43.82 281 VAL F CA 1
ATOM 13943 C C . VAL F 1 281 ? -13.605 -22.830 1.062 1.00 44.80 281 VAL F C 1
ATOM 13944 O O . VAL F 1 281 ? -14.424 -21.921 1.229 1.00 44.26 281 VAL F O 1
ATOM 13948 N N . MET F 1 282 ? -13.837 -23.891 0.292 1.00 46.39 282 MET F N 1
ATOM 13949 C CA . MET F 1 282 ? -15.084 -24.056 -0.458 1.00 47.57 282 MET F CA 1
ATOM 13950 C C . MET F 1 282 ? -16.277 -24.176 0.488 1.00 48.60 282 MET F C 1
ATOM 13951 O O . MET F 1 282 ? -17.377 -23.713 0.181 1.00 47.93 282 MET F O 1
ATOM 13956 N N . ASN F 1 283 ? -16.043 -24.808 1.635 1.00 49.91 283 ASN F N 1
ATOM 13957 C CA . ASN F 1 283 ? -17.016 -24.856 2.720 1.00 51.62 283 ASN F CA 1
ATOM 13958 C C . ASN F 1 283 ? -17.389 -23.450 3.210 1.00 51.25 283 ASN F C 1
ATOM 13959 O O . ASN F 1 283 ? -18.527 -23.209 3.619 1.00 51.14 283 ASN F O 1
ATOM 13964 N N . GLY F 1 284 ? -16.419 -22.537 3.162 1.00 50.66 284 GLY F N 1
ATOM 13965 C CA . GLY F 1 284 ? -16.634 -21.135 3.504 1.00 50.03 284 GLY F CA 1
ATOM 13966 C C . GLY F 1 284 ? -17.641 -20.424 2.619 1.00 49.81 284 GLY F C 1
ATOM 13967 O O . GLY F 1 284 ? -18.327 -19.518 3.075 1.00 49.36 284 GLY F O 1
ATOM 13968 N N . ILE F 1 285 ? -17.729 -20.824 1.354 1.00 50.58 285 ILE F N 1
ATOM 13969 C CA . ILE F 1 285 ? -18.709 -20.244 0.429 1.00 51.55 285 ILE F CA 1
ATOM 13970 C C . ILE F 1 285 ? -20.089 -20.887 0.611 1.00 53.14 285 ILE F C 1
ATOM 13971 O O . ILE F 1 285 ? -21.105 -20.189 0.679 1.00 53.92 285 ILE F O 1
ATOM 13976 N N . SER F 1 286 ? -20.116 -22.217 0.684 1.00 54.43 286 SER F N 1
ATOM 13977 C CA . SER F 1 286 ? -21.369 -22.971 0.750 1.00 55.70 286 SER F CA 1
ATOM 13978 C C . SER F 1 286 ? -21.993 -22.921 2.141 1.00 56.39 286 SER F C 1
ATOM 13979 O O . SER F 1 286 ? -21.350 -22.519 3.109 1.00 56.95 286 SER F O 1
ATOM 13982 N N . TYR G 1 4 ? -90.813 22.001 24.862 1.00 134.87 4 TYR G N 1
ATOM 13983 C CA . TYR G 1 4 ? -91.285 21.358 26.128 1.00 133.74 4 TYR G CA 1
ATOM 13984 C C . TYR G 1 4 ? -90.376 21.683 27.316 1.00 130.40 4 TYR G C 1
ATOM 13985 O O . TYR G 1 4 ? -90.865 22.000 28.402 1.00 128.52 4 TYR G O 1
ATOM 13994 N N . TYR G 1 5 ? -89.062 21.594 27.105 1.00 128.94 5 TYR G N 1
ATOM 13995 C CA . TYR G 1 5 ? -88.076 21.893 28.147 1.00 125.63 5 TYR G CA 1
ATOM 13996 C C . TYR G 1 5 ? -86.990 22.823 27.605 1.00 121.72 5 TYR G C 1
ATOM 13997 O O . TYR G 1 5 ? -86.687 22.799 26.413 1.00 122.66 5 TYR G O 1
ATOM 14006 N N . LYS G 1 6 ? -86.404 23.632 28.486 1.00 116.95 6 LYS G N 1
ATOM 14007 C CA . LYS G 1 6 ? -85.375 24.596 28.093 1.00 114.90 6 LYS G CA 1
ATOM 14008 C C . LYS G 1 6 ? -84.040 24.290 28.764 1.00 111.61 6 LYS G C 1
ATOM 14009 O O . LYS G 1 6 ? -83.997 23.872 29.921 1.00 109.64 6 LYS G O 1
ATOM 14015 N N . ALA G 1 7 ? -82.954 24.507 28.026 1.00 110.67 7 ALA G N 1
ATOM 14016 C CA . ALA G 1 7 ? -81.606 24.263 28.532 1.00 108.52 7 ALA G CA 1
ATOM 14017 C C . ALA G 1 7 ? -81.124 25.445 29.368 1.00 106.09 7 ALA G C 1
ATOM 14018 O O . ALA G 1 7 ? -81.456 26.597 29.075 1.00 106.21 7 ALA G O 1
ATOM 14020 N N . ILE G 1 8 ? -80.342 25.152 30.405 1.00 103.35 8 ILE G N 1
ATOM 14021 C CA . ILE G 1 8 ? -79.781 26.187 31.275 1.00 100.61 8 ILE G CA 1
ATOM 14022 C C . ILE G 1 8 ? -78.535 26.794 30.627 1.00 100.30 8 ILE G C 1
ATOM 14023 O O . ILE G 1 8 ? -77.689 26.072 30.093 1.00 100.23 8 ILE G O 1
ATOM 14028 N N . ASN G 1 9 ? -78.434 28.120 30.673 1.00 99.76 9 ASN G N 1
ATOM 14029 C CA . ASN G 1 9 ? -77.357 28.847 30.005 1.00 100.67 9 ASN G CA 1
ATOM 14030 C C . ASN G 1 9 ? -76.642 29.787 30.970 1.00 98.78 9 ASN G C 1
ATOM 14031 O O . ASN G 1 9 ? -77.244 30.732 31.479 1.00 98.40 9 ASN G O 1
ATOM 14036 N N . TRP G 1 10 ? -75.356 29.529 31.204 1.00 98.00 10 TRP G N 1
ATOM 14037 C CA . TRP G 1 10 ? -74.553 30.337 32.126 1.00 96.29 10 TRP G CA 1
ATOM 14038 C C . TRP G 1 10 ? -73.764 31.441 31.409 1.00 97.58 10 TRP G C 1
ATOM 14039 O O . TRP G 1 10 ? -72.866 32.045 31.997 1.00 96.40 10 TRP G O 1
ATOM 14050 N N . ASN G 1 11 ? -74.097 31.688 30.141 1.00 99.87 11 ASN G N 1
ATOM 14051 C CA . ASN G 1 11 ? -73.610 32.860 29.405 1.00 101.01 11 ASN G CA 1
ATOM 14052 C C . ASN G 1 11 ? -74.678 33.955 29.324 1.00 101.46 11 ASN G C 1
ATOM 14053 O O . ASN G 1 11 ? -74.350 35.142 29.299 1.00 101.75 11 ASN G O 1
ATOM 14058 N N . ALA G 1 12 ? -75.947 33.546 29.276 1.00 101.30 12 ALA G N 1
ATOM 14059 C CA . ALA G 1 12 ? -77.077 34.473 29.302 1.00 101.58 12 ALA G CA 1
ATOM 14060 C C . ALA G 1 12 ? -77.631 34.582 30.722 1.00 100.50 12 ALA G C 1
ATOM 14061 O O . ALA G 1 12 ? -78.683 34.019 31.036 1.00 100.02 12 ALA G O 1
ATOM 14063 N N . ILE G 1 13 ? -76.913 35.313 31.574 1.00 100.46 13 ILE G N 1
ATOM 14064 C CA . ILE G 1 13 ? -77.297 35.482 32.980 1.00 99.36 13 ILE G CA 1
ATOM 14065 C C . ILE G 1 13 ? -78.542 36.365 33.094 1.00 99.47 13 ILE G C 1
ATOM 14066 O O . ILE G 1 13 ? -78.622 37.423 32.468 1.00 99.98 13 ILE G O 1
ATOM 14071 N N . GLU G 1 14 ? -79.501 35.917 33.902 1.00 99.16 14 GLU G N 1
ATOM 14072 C CA . GLU G 1 14 ? -80.736 36.659 34.158 1.00 99.74 14 GLU G CA 1
ATOM 14073 C C . GLU G 1 14 ? -80.582 37.540 35.396 1.00 98.23 14 GLU G C 1
ATOM 14074 O O . GLU G 1 14 ? -81.033 38.686 35.408 1.00 97.73 14 GLU G O 1
ATOM 14080 N N . ASP G 1 15 ? -79.949 36.990 36.432 1.00 97.06 15 ASP G N 1
ATOM 14081 C CA . ASP G 1 15 ? -79.656 37.720 37.664 1.00 95.41 15 ASP G CA 1
ATOM 14082 C C . ASP G 1 15 ? -78.171 37.560 38.000 1.00 94.92 15 ASP G C 1
ATOM 14083 O O . ASP G 1 15 ? -77.678 36.438 38.125 1.00 94.51 15 ASP G O 1
ATOM 14088 N N . VAL G 1 16 ? -77.467 38.683 38.144 1.00 94.82 16 VAL G N 1
ATOM 14089 C CA . VAL G 1 16 ? -76.009 38.671 38.363 1.00 93.79 16 VAL G CA 1
ATOM 14090 C C . VAL G 1 16 ? -75.587 38.047 39.698 1.00 91.46 16 VAL G C 1
ATOM 14091 O O . VAL G 1 16 ? -74.464 37.552 39.820 1.00 90.91 16 VAL G O 1
ATOM 14095 N N . ILE G 1 17 ? -76.479 38.073 40.688 1.00 89.75 17 ILE G N 1
ATOM 14096 C CA . ILE G 1 17 ? -76.213 37.467 42.000 1.00 87.46 17 ILE G CA 1
ATOM 14097 C C . ILE G 1 17 ? -76.128 35.934 41.911 1.00 85.68 17 ILE G C 1
ATOM 14098 O O . ILE G 1 17 ? -75.343 35.315 42.631 1.00 84.32 17 ILE G O 1
ATOM 14103 N N . ASP G 1 18 ? -76.922 35.332 41.024 1.00 84.86 18 ASP G N 1
ATOM 14104 C CA . ASP G 1 18 ? -76.925 33.872 40.839 1.00 83.53 18 ASP G CA 1
ATOM 14105 C C . ASP G 1 18 ? -75.546 33.328 40.462 1.00 82.27 18 ASP G C 1
ATOM 14106 O O . ASP G 1 18 ? -75.151 32.254 40.917 1.00 80.59 18 ASP G O 1
ATOM 14111 N N . LYS G 1 19 ? -74.830 34.069 39.621 1.00 82.76 19 LYS G N 1
ATOM 14112 C CA . LYS G 1 19 ? -73.473 33.704 39.215 1.00 83.07 19 LYS G CA 1
ATOM 14113 C C . LYS G 1 19 ? -72.502 33.810 40.391 1.00 82.03 19 LYS G C 1
ATOM 14114 O O . LYS G 1 19 ? -71.724 32.889 40.644 1.00 81.52 19 LYS G O 1
ATOM 14120 N N . SER G 1 20 ? -72.554 34.935 41.102 1.00 81.51 20 SER G N 1
ATOM 14121 C CA . SER G 1 20 ? -71.613 35.211 42.191 1.00 80.72 20 SER G CA 1
ATOM 14122 C C . SER G 1 20 ? -71.808 34.288 43.398 1.00 79.62 20 SER G C 1
ATOM 14123 O O . SER G 1 20 ? -70.837 33.934 44.071 1.00 79.06 20 SER G O 1
ATOM 14126 N N . THR G 1 21 ? -73.057 33.904 43.665 1.00 78.74 21 THR G N 1
ATOM 14127 C CA . THR G 1 21 ? -73.377 33.035 44.802 1.00 77.21 21 THR G CA 1
ATOM 14128 C C . THR G 1 21 ? -72.955 31.590 44.543 1.00 77.02 21 THR G C 1
ATOM 14129 O O . THR G 1 21 ? -72.454 30.916 45.444 1.00 76.15 21 THR G O 1
ATOM 14133 N N . TRP G 1 22 ? -73.171 31.118 43.317 1.00 78.28 22 TRP G N 1
ATOM 14134 C CA . TRP G 1 22 ? -72.671 29.811 42.889 1.00 78.70 22 TRP G CA 1
ATOM 14135 C C . TRP G 1 22 ? -71.151 29.774 43.027 1.00 79.20 22 TRP G C 1
ATOM 14136 O O . TRP G 1 22 ? -70.596 28.851 43.624 1.00 78.67 22 TRP G O 1
ATOM 14147 N N . GLU G 1 23 ? -70.491 30.795 42.482 1.00 80.25 23 GLU G N 1
ATOM 14148 C CA . GLU G 1 23 ? -69.033 30.923 42.565 1.00 80.71 23 GLU G CA 1
ATOM 14149 C C . GLU G 1 23 ? -68.515 31.049 44.001 1.00 80.05 23 GLU G C 1
ATOM 14150 O O . GLU G 1 23 ? -67.342 30.792 44.254 1.00 79.84 23 GLU G O 1
ATOM 14156 N N . LYS G 1 24 ? -69.379 31.451 44.932 1.00 79.35 24 LYS G N 1
ATOM 14157 C CA . LYS G 1 24 ? -68.998 31.573 46.338 1.00 78.86 24 LYS G CA 1
ATOM 14158 C C . LYS G 1 24 ? -69.285 30.296 47.134 1.00 77.43 24 LYS G C 1
ATOM 14159 O O . LYS G 1 24 ? -68.474 29.892 47.965 1.00 76.37 24 LYS G O 1
ATOM 14165 N N . LEU G 1 25 ? -70.430 29.666 46.877 1.00 76.61 25 LEU G N 1
ATOM 14166 C CA . LEU G 1 25 ? -70.846 28.478 47.636 1.00 74.99 25 LEU G CA 1
ATOM 14167 C C . LEU G 1 25 ? -70.119 27.201 47.214 1.00 74.20 25 LEU G C 1
ATOM 14168 O O . LEU G 1 25 ? -69.814 26.356 48.057 1.00 73.52 25 LEU G O 1
ATOM 14173 N N . THR G 1 26 ? -69.858 27.056 45.916 1.00 74.46 26 THR G N 1
ATOM 14174 C CA . THR G 1 26 ? -69.117 25.900 45.404 1.00 74.39 26 THR G CA 1
ATOM 14175 C C . THR G 1 26 ? -67.641 25.970 45.786 1.00 74.33 26 THR G C 1
ATOM 14176 O O . THR G 1 26 ? -67.038 24.953 46.129 1.00 73.96 26 THR G O 1
ATOM 14180 N N . GLU G 1 27 ? -67.066 27.171 45.725 1.00 74.68 27 GLU G N 1
ATOM 14181 C CA . GLU G 1 27 ? -65.673 27.393 46.133 1.00 74.07 27 GLU G CA 1
ATOM 14182 C C . GLU G 1 27 ? -65.479 27.295 47.651 1.00 71.70 27 GLU G C 1
ATOM 14183 O O . GLU G 1 27 ? -64.345 27.223 48.124 1.00 71.77 27 GLU G O 1
ATOM 14189 N N . GLN G 1 28 ? -66.580 27.301 48.402 1.00 69.44 28 GLN G N 1
ATOM 14190 C CA . GLN G 1 28 ? -66.552 27.044 49.843 1.00 67.47 28 GLN G CA 1
ATOM 14191 C C . GLN G 1 28 ? -66.821 25.572 50.174 1.00 66.16 28 GLN G C 1
ATOM 14192 O O . GLN G 1 28 ? -67.105 25.243 51.324 1.00 65.15 28 GLN G O 1
ATOM 14198 N N . PHE G 1 29 ? -66.732 24.689 49.180 1.00 66.19 29 PHE G N 1
ATOM 14199 C CA . PHE G 1 29 ? -66.991 23.266 49.400 1.00 65.69 29 PHE G CA 1
ATOM 14200 C C . PHE G 1 29 ? -66.027 22.688 50.425 1.00 64.95 29 PHE G C 1
ATOM 14201 O O . PHE G 1 29 ? -64.829 22.972 50.385 1.00 65.43 29 PHE G O 1
ATOM 14209 N N . TRP G 1 30 ? -66.562 21.877 51.336 1.00 63.92 30 TRP G N 1
ATOM 14210 C CA . TRP G 1 30 ? -65.763 21.234 52.375 1.00 62.44 30 TRP G CA 1
ATOM 14211 C C . TRP G 1 30 ? -66.390 19.920 52.834 1.00 62.21 30 TRP G C 1
ATOM 14212 O O . TRP G 1 30 ? -67.593 19.702 52.676 1.00 61.47 30 TRP G O 1
ATOM 14223 N N . LEU G 1 31 ? -65.558 19.055 53.410 1.00 62.77 31 LEU G N 1
ATOM 14224 C CA . LEU G 1 31 ? -65.991 17.753 53.904 1.00 62.90 31 LEU G CA 1
ATOM 14225 C C . LEU G 1 31 ? -65.475 17.514 55.315 1.00 63.30 31 LEU G C 1
ATOM 14226 O O . LEU G 1 31 ? -64.361 17.915 55.654 1.00 64.02 31 LEU G O 1
ATOM 14231 N N . ASP G 1 32 ? -66.297 16.855 56.127 1.00 63.67 32 ASP G N 1
ATOM 14232 C CA . ASP G 1 32 ? -65.936 16.510 57.507 1.00 63.92 32 ASP G CA 1
ATOM 14233 C C . ASP G 1 32 ? -64.771 15.512 57.599 1.00 64.22 32 ASP G C 1
ATOM 14234 O O . ASP G 1 32 ? -64.028 15.510 58.583 1.00 64.82 32 ASP G O 1
ATOM 14239 N N . THR G 1 33 ? -64.611 14.678 56.575 1.00 64.03 33 THR G N 1
ATOM 14240 C CA . THR G 1 33 ? -63.559 13.660 56.554 1.00 64.48 33 THR G CA 1
ATOM 14241 C C . THR G 1 33 ? -62.139 14.230 56.456 1.00 65.64 33 THR G C 1
ATOM 14242 O O . THR G 1 33 ? -61.175 13.541 56.792 1.00 65.33 33 THR G O 1
ATOM 14246 N N . ARG G 1 34 ? -62.011 15.472 55.992 1.00 67.04 34 ARG G N 1
ATOM 14247 C CA . ARG G 1 34 ? -60.705 16.127 55.878 1.00 68.40 34 ARG G CA 1
ATOM 14248 C C . ARG G 1 34 ? -60.165 16.608 57.229 1.00 67.55 34 ARG G C 1
ATOM 14249 O O . ARG G 1 34 ? -58.976 16.460 57.509 1.00 68.25 34 ARG G O 1
ATOM 14257 N N . ILE G 1 35 ? -61.040 17.176 58.057 1.00 66.43 35 ILE G N 1
ATOM 14258 C CA . ILE G 1 35 ? -60.631 17.810 59.316 1.00 65.58 35 ILE G CA 1
ATOM 14259 C C . ILE G 1 35 ? -60.273 16.755 60.373 1.00 63.75 35 ILE G C 1
ATOM 14260 O O . ILE G 1 35 ? -61.084 15.874 60.658 1.00 62.56 35 ILE G O 1
ATOM 14265 N N . PRO G 1 36 ? -59.061 16.849 60.964 1.00 62.83 36 PRO G N 1
ATOM 14266 C CA . PRO G 1 36 ? -58.625 15.888 61.981 1.00 62.09 36 PRO G CA 1
ATOM 14267 C C . PRO G 1 36 ? -59.210 16.176 63.369 1.00 61.26 36 PRO G C 1
ATOM 14268 O O . PRO G 1 36 ? -58.680 17.007 64.110 1.00 61.45 36 PRO G O 1
ATOM 14272 N N . LEU G 1 37 ? -60.291 15.478 63.707 1.00 60.38 37 LEU G N 1
ATOM 14273 C CA . LEU G 1 37 ? -60.993 15.669 64.985 1.00 59.88 37 LEU G CA 1
ATOM 14274 C C . LEU G 1 37 ? -60.262 15.071 66.192 1.00 59.09 37 LEU G C 1
ATOM 14275 O O . LEU G 1 37 ? -60.485 15.505 67.324 1.00 58.65 37 LEU G O 1
ATOM 14280 N N . SER G 1 38 ? -59.401 14.082 65.952 1.00 58.38 38 SER G N 1
ATOM 14281 C CA . SER G 1 38 ? -58.707 13.364 67.029 1.00 58.05 38 SER G CA 1
ATOM 14282 C C . SER G 1 38 ? -57.767 14.235 67.869 1.00 58.25 38 SER G C 1
ATOM 14283 O O . SER G 1 38 ? -57.376 13.839 68.968 1.00 58.58 38 SER G O 1
ATOM 14286 N N . ASN G 1 39 ? -57.406 15.410 67.356 1.00 57.78 39 ASN G N 1
ATOM 14287 C CA . ASN G 1 39 ? -56.559 16.351 68.094 1.00 57.94 39 ASN G CA 1
ATOM 14288 C C . ASN G 1 39 ? -57.303 17.110 69.197 1.00 58.01 39 ASN G C 1
ATOM 14289 O O . ASN G 1 39 ? -56.672 17.713 70.063 1.00 58.79 39 ASN G O 1
ATOM 14294 N N . ASP G 1 40 ? -58.634 17.082 69.164 1.00 58.03 40 ASP G N 1
ATOM 14295 C CA . ASP G 1 40 ? -59.456 17.747 70.183 1.00 58.82 40 ASP G CA 1
ATOM 14296 C C . ASP G 1 40 ? -59.792 16.859 71.384 1.00 58.99 40 ASP G C 1
ATOM 14297 O O . ASP G 1 40 ? -60.438 17.321 72.325 1.00 59.80 40 ASP G O 1
ATOM 14302 N N . LEU G 1 41 ? -59.359 15.599 71.361 1.00 58.82 41 LEU G N 1
ATOM 14303 C CA . LEU G 1 41 ? -59.690 14.663 72.439 1.00 59.34 41 LEU G CA 1
ATOM 14304 C C . LEU G 1 41 ? -58.951 14.957 73.749 1.00 61.15 41 LEU G C 1
ATOM 14305 O O . LEU G 1 41 ? -59.414 14.569 74.822 1.00 61.12 41 LEU G O 1
ATOM 14310 N N . ASP G 1 42 ? -57.815 15.647 73.662 1.00 62.96 42 ASP G N 1
ATOM 14311 C CA . ASP G 1 42 ? -57.078 16.059 74.855 1.00 65.19 42 ASP G CA 1
ATOM 14312 C C . ASP G 1 42 ? -57.861 17.120 75.628 1.00 65.78 42 ASP G C 1
ATOM 14313 O O . ASP G 1 42 ? -57.944 17.065 76.857 1.00 66.28 42 ASP G O 1
ATOM 14318 N N . ASP G 1 43 ? -58.432 18.077 74.899 1.00 65.45 43 ASP G N 1
ATOM 14319 C CA . ASP G 1 43 ? -59.288 19.108 75.492 1.00 66.24 43 ASP G CA 1
ATOM 14320 C C . ASP G 1 43 ? -60.627 18.521 75.944 1.00 66.00 43 ASP G C 1
ATOM 14321 O O . ASP G 1 43 ? -61.144 18.879 77.005 1.00 66.29 43 ASP G O 1
ATOM 14326 N N . TRP G 1 44 ? -61.176 17.622 75.129 1.00 65.64 44 TRP G N 1
ATOM 14327 C CA . TRP G 1 44 ? -62.478 16.998 75.388 1.00 66.01 44 TRP G CA 1
ATOM 14328 C C . TRP G 1 44 ? -62.526 16.234 76.714 1.00 66.69 44 TRP G C 1
ATOM 14329 O O . TRP G 1 44 ? -63.469 16.395 77.490 1.00 67.56 44 TRP G O 1
ATOM 14340 N N . ARG G 1 45 ? -61.511 15.410 76.969 1.00 66.68 45 ARG G N 1
ATOM 14341 C CA . ARG G 1 45 ? -61.466 14.586 78.183 1.00 67.31 45 ARG G CA 1
ATOM 14342 C C . ARG G 1 45 ? -61.259 15.391 79.472 1.00 68.90 45 ARG G C 1
ATOM 14343 O O . ARG G 1 45 ? -61.442 14.858 80.566 1.00 69.38 45 ARG G O 1
ATOM 14351 N N . LYS G 1 46 ? -60.875 16.661 79.339 1.00 69.87 46 LYS G N 1
ATOM 14352 C CA . LYS G 1 46 ? -60.738 17.566 80.483 1.00 71.70 46 LYS G CA 1
ATOM 14353 C C . LYS G 1 46 ? -62.000 18.407 80.723 1.00 72.30 46 LYS G C 1
ATOM 14354 O O . LYS G 1 46 ? -61.955 19.401 81.451 1.00 73.47 46 LYS G O 1
ATOM 14360 N N . LEU G 1 47 ? -63.119 18.009 80.117 1.00 71.76 47 LEU G N 1
ATOM 14361 C CA . LEU G 1 47 ? -64.410 18.647 80.368 1.00 72.98 47 LEU G CA 1
ATOM 14362 C C . LEU G 1 47 ? -65.187 17.862 81.419 1.00 74.96 47 LEU G C 1
ATOM 14363 O O . LEU G 1 47 ? -64.928 16.676 81.637 1.00 74.80 47 LEU G O 1
ATOM 14368 N N . SER G 1 48 ? -66.137 18.534 82.064 1.00 77.29 48 SER G N 1
ATOM 14369 C CA . SER G 1 48 ? -67.000 17.907 83.066 1.00 79.32 48 SER G CA 1
ATOM 14370 C C . SER G 1 48 ? -68.155 17.162 82.399 1.00 80.31 48 SER G C 1
ATOM 14371 O O . SER G 1 48 ? -68.388 17.312 81.198 1.00 79.40 48 SER G O 1
ATOM 14374 N N . HIS G 1 49 ? -68.872 16.358 83.182 1.00 82.83 49 HIS G N 1
ATOM 14375 C CA . HIS G 1 49 ? -70.093 15.702 82.707 1.00 83.91 49 HIS G CA 1
ATOM 14376 C C . HIS G 1 49 ? -71.112 16.735 82.243 1.00 84.68 49 HIS G C 1
ATOM 14377 O O . HIS G 1 49 ? -71.748 16.562 81.207 1.00 84.97 49 HIS G O 1
ATOM 14384 N N . LYS G 1 50 ? -71.247 17.809 83.017 1.00 86.41 50 LYS G N 1
ATOM 14385 C CA . LYS G 1 50 ? -72.160 18.911 82.701 1.00 87.07 50 LYS G CA 1
ATOM 14386 C C . LYS G 1 50 ? -71.873 19.517 81.323 1.00 84.93 50 LYS G C 1
ATOM 14387 O O . LYS G 1 50 ? -72.799 19.791 80.556 1.00 84.16 50 LYS G O 1
ATOM 14393 N N . GLU G 1 51 ? -70.591 19.713 81.018 1.00 83.54 51 GLU G N 1
ATOM 14394 C CA . GLU G 1 51 ? -70.166 20.278 79.734 1.00 81.69 51 GLU G CA 1
ATOM 14395 C C . GLU G 1 51 ? -70.283 19.274 78.583 1.00 80.23 51 GLU G C 1
ATOM 14396 O O . GLU G 1 51 ? -70.745 19.623 77.496 1.00 79.85 51 GLU G O 1
ATOM 14402 N N . LYS G 1 52 ? -69.857 18.035 78.819 1.00 79.65 52 LYS G N 1
ATOM 14403 C CA . LYS G 1 52 ? -69.971 16.974 77.812 1.00 78.58 52 LYS G CA 1
ATOM 14404 C C . LYS G 1 52 ? -71.432 16.674 77.461 1.00 78.23 52 LYS G C 1
ATOM 14405 O O . LYS G 1 52 ? -71.745 16.359 76.310 1.00 76.70 52 LYS G O 1
ATOM 14411 N N . ASP G 1 53 ? -72.311 16.771 78.459 1.00 78.57 53 ASP G N 1
ATOM 14412 C CA . ASP G 1 53 ? -73.748 16.559 78.266 1.00 78.35 53 ASP G CA 1
ATOM 14413 C C . ASP G 1 53 ? -74.331 17.677 77.402 1.00 77.32 53 ASP G C 1
ATOM 14414 O O . ASP G 1 53 ? -75.078 17.417 76.457 1.00 76.48 53 ASP G O 1
ATOM 14419 N N . LEU G 1 54 ? -73.978 18.917 77.734 1.00 76.97 54 LEU G N 1
ATOM 14420 C CA . LEU G 1 54 ? -74.398 20.091 76.968 1.00 77.07 54 LEU G CA 1
ATOM 14421 C C . LEU G 1 54 ? -74.020 19.962 75.494 1.00 76.05 54 LEU G C 1
ATOM 14422 O O . LEU G 1 54 ? -74.853 20.171 74.612 1.00 75.13 54 LEU G O 1
ATOM 14427 N N . VAL G 1 55 ? -72.764 19.607 75.242 1.00 76.09 55 VAL G N 1
ATOM 14428 C CA . VAL G 1 55 ? -72.230 19.537 73.881 1.00 75.97 55 VAL G CA 1
ATOM 14429 C C . VAL G 1 55 ? -73.005 18.547 73.008 1.00 76.34 55 VAL G C 1
ATOM 14430 O O . VAL G 1 55 ? -73.323 18.852 71.859 1.00 76.58 55 VAL G O 1
ATOM 14434 N N . GLY G 1 56 ? -73.304 17.370 73.553 1.00 77.65 56 GLY G N 1
ATOM 14435 C CA . GLY G 1 56 ? -74.061 16.349 72.828 1.00 78.71 56 GLY G CA 1
ATOM 14436 C C . GLY G 1 56 ? -75.463 16.795 72.442 1.00 80.82 56 GLY G C 1
ATOM 14437 O O . GLY G 1 56 ? -75.915 16.548 71.322 1.00 80.71 56 GLY G O 1
ATOM 14438 N N . LYS G 1 57 ? -76.146 17.456 73.375 1.00 83.46 57 LYS G N 1
ATOM 14439 C CA . LYS G 1 57 ? -77.503 17.965 73.148 1.00 84.50 57 LYS G CA 1
ATOM 14440 C C . LYS G 1 57 ? -77.533 19.147 72.174 1.00 82.89 57 LYS G C 1
ATOM 14441 O O . LYS G 1 57 ? -78.498 19.316 71.425 1.00 82.15 57 LYS G O 1
ATOM 14447 N N . VAL G 1 58 ? -76.480 19.963 72.196 1.00 81.43 58 VAL G N 1
ATOM 14448 C CA . VAL G 1 58 ? -76.336 21.073 71.253 1.00 80.15 58 VAL G CA 1
ATOM 14449 C C . VAL G 1 58 ? -76.209 20.546 69.824 1.00 78.52 58 VAL G C 1
ATOM 14450 O O . VAL G 1 58 ? -77.062 20.825 68.981 1.00 78.04 58 VAL G O 1
ATOM 14454 N N . PHE G 1 59 ? -75.153 19.777 69.563 1.00 77.03 59 PHE G N 1
ATOM 14455 C CA . PHE G 1 59 ? -74.912 19.224 68.228 1.00 75.43 59 PHE G CA 1
ATOM 14456 C C . PHE G 1 59 ? -76.022 18.274 67.786 1.00 75.97 59 PHE G C 1
ATOM 14457 O O . PHE G 1 59 ? -76.288 18.148 66.591 1.00 75.77 59 PHE G O 1
ATOM 14465 N N . GLY G 1 60 ? -76.657 17.605 68.747 1.00 76.97 60 GLY G N 1
ATOM 14466 C CA . GLY G 1 60 ? -77.808 16.749 68.463 1.00 77.80 60 GLY G CA 1
ATOM 14467 C C . GLY G 1 60 ? -78.989 17.542 67.935 1.00 78.56 60 GLY G C 1
ATOM 14468 O O . GLY G 1 60 ? -79.653 17.124 66.985 1.00 78.05 60 GLY G O 1
ATOM 14469 N N . GLY G 1 61 ? -79.250 18.689 68.558 1.00 79.78 61 GLY G N 1
ATOM 14470 C CA . GLY G 1 61 ? -80.320 19.582 68.123 1.00 80.90 61 GLY G CA 1
ATOM 14471 C C . GLY G 1 61 ? -80.077 20.169 66.744 1.00 80.57 61 GLY G C 1
ATOM 14472 O O . GLY G 1 61 ? -81.001 20.259 65.934 1.00 81.07 61 GLY G O 1
ATOM 14473 N N . LEU G 1 62 ? -78.832 20.563 66.478 1.00 79.64 62 LEU G N 1
ATOM 14474 C CA . LEU G 1 62 ? -78.455 21.127 65.180 1.00 78.55 62 LEU G CA 1
ATOM 14475 C C . LEU G 1 62 ? -78.542 20.082 64.066 1.00 77.37 62 LEU G C 1
ATOM 14476 O O . LEU G 1 62 ? -78.934 20.401 62.942 1.00 76.54 62 LEU G O 1
ATOM 14481 N N . THR G 1 63 ? -78.175 18.840 64.383 1.00 76.85 63 THR G N 1
ATOM 14482 C CA . THR G 1 63 ? -78.302 17.725 63.444 1.00 76.89 63 THR G CA 1
ATOM 14483 C C . THR G 1 63 ? -79.732 17.634 62.921 1.00 77.89 63 THR G C 1
ATOM 14484 O O . THR G 1 63 ? -79.955 17.565 61.713 1.00 78.32 63 THR G O 1
ATOM 14488 N N . LEU G 1 64 ? -80.689 17.650 63.845 1.00 78.88 64 LEU G N 1
ATOM 14489 C CA . LEU G 1 64 ? -82.112 17.537 63.519 1.00 80.01 64 LEU G CA 1
ATOM 14490 C C . LEU G 1 64 ? -82.604 18.684 62.635 1.00 79.68 64 LEU G C 1
ATOM 14491 O O . LEU G 1 64 ? -83.349 18.462 61.678 1.00 79.82 64 LEU G O 1
ATOM 14496 N N . LEU G 1 65 ? -82.184 19.904 62.960 1.00 78.97 65 LEU G N 1
ATOM 14497 C CA . LEU G 1 65 ? -82.607 21.092 62.218 1.00 78.71 65 LEU G CA 1
ATOM 14498 C C . LEU G 1 65 ? -81.923 21.210 60.852 1.00 76.73 65 LEU G C 1
ATOM 14499 O O . LEU G 1 65 ? -82.468 21.836 59.940 1.00 76.95 65 LEU G O 1
ATOM 14504 N N . ASP G 1 66 ? -80.736 20.618 60.714 1.00 74.24 66 ASP G N 1
ATOM 14505 C CA . ASP G 1 66 ? -80.056 20.540 59.415 1.00 72.41 66 ASP G CA 1
ATOM 14506 C C . ASP G 1 66 ? -80.580 19.375 58.569 1.00 72.14 66 ASP G C 1
ATOM 14507 O O . ASP G 1 66 ? -80.442 19.391 57.345 1.00 72.29 66 ASP G O 1
ATOM 14512 N N . THR G 1 67 ? -81.167 18.368 59.220 1.00 71.96 67 THR G N 1
ATOM 14513 C CA . THR G 1 67 ? -81.834 17.269 58.514 1.00 71.79 67 THR G CA 1
ATOM 14514 C C . THR G 1 67 ? -83.060 17.794 57.769 1.00 72.86 67 THR G C 1
ATOM 14515 O O . THR G 1 67 ? -83.300 17.439 56.614 1.00 72.19 67 THR G O 1
ATOM 14519 N N . LEU G 1 68 ? -83.827 18.642 58.451 1.00 73.82 68 LEU G N 1
ATOM 14520 C CA . LEU G 1 68 ? -85.040 19.235 57.895 1.00 75.59 68 LEU G CA 1
ATOM 14521 C C . LEU G 1 68 ? -84.765 20.017 56.613 1.00 75.49 68 LEU G C 1
ATOM 14522 O O . LEU G 1 68 ? -85.490 19.879 55.626 1.00 76.11 68 LEU G O 1
ATOM 14527 N N . GLN G 1 69 ? -83.715 20.836 56.641 1.00 74.63 69 GLN G N 1
ATOM 14528 C CA . GLN G 1 69 ? -83.375 21.710 55.516 1.00 74.18 69 GLN G CA 1
ATOM 14529 C C . GLN G 1 69 ? -82.901 20.940 54.280 1.00 74.01 69 GLN G C 1
ATOM 14530 O O . GLN G 1 69 ? -83.185 21.346 53.152 1.00 73.96 69 GLN G O 1
ATOM 14536 N N . SER G 1 70 ? -82.188 19.836 54.494 1.00 73.82 70 SER G N 1
ATOM 14537 C CA . SER G 1 70 ? -81.702 19.004 53.390 1.00 74.34 70 SER G CA 1
ATOM 14538 C C . SER G 1 70 ? -82.816 18.170 52.745 1.00 76.34 70 SER G C 1
ATOM 14539 O O . SER G 1 70 ? -82.787 17.927 51.537 1.00 76.48 70 SER G O 1
ATOM 14542 N N . GLU G 1 71 ? -83.792 17.742 53.547 1.00 78.04 71 GLU G N 1
ATOM 14543 C CA . GLU G 1 71 ? -84.875 16.877 53.064 1.00 79.83 71 GLU G CA 1
ATOM 14544 C C . GLU G 1 71 ? -86.047 17.661 52.465 1.00 81.33 71 GLU G C 1
ATOM 14545 O O . GLU G 1 71 ? -86.307 17.567 51.265 1.00 82.59 71 GLU G O 1
ATOM 14551 N N . SER G 1 72 ? -86.746 18.426 53.303 1.00 81.80 72 SER G N 1
ATOM 14552 C CA . SER G 1 72 ? -87.974 19.118 52.891 1.00 83.29 72 SER G CA 1
ATOM 14553 C C . SER G 1 72 ? -87.868 20.648 52.876 1.00 83.41 72 SER G C 1
ATOM 14554 O O . SER G 1 72 ? -88.807 21.325 52.451 1.00 84.90 72 SER G O 1
ATOM 14557 N N . GLY G 1 73 ? -86.740 21.192 53.331 1.00 82.43 73 GLY G N 1
ATOM 14558 C CA . GLY G 1 73 ? -86.563 22.642 53.424 1.00 82.19 73 GLY G CA 1
ATOM 14559 C C . GLY G 1 73 ? -86.286 23.309 52.089 1.00 82.39 73 GLY G C 1
ATOM 14560 O O . GLY G 1 73 ? -87.080 24.128 51.621 1.00 82.76 73 GLY G O 1
ATOM 14561 N N . VAL G 1 74 ? -85.155 22.959 51.480 1.00 82.32 74 VAL G N 1
ATOM 14562 C CA . VAL G 1 74 ? -84.756 23.532 50.190 1.00 82.86 74 VAL G CA 1
ATOM 14563 C C . VAL G 1 74 ? -85.566 22.912 49.043 1.00 84.64 74 VAL G C 1
ATOM 14564 O O . VAL G 1 74 ? -85.692 23.509 47.972 1.00 85.74 74 VAL G O 1
ATOM 14568 N N . ASP G 1 75 ? -86.116 21.719 49.274 1.00 85.25 75 ASP G N 1
ATOM 14569 C CA . ASP G 1 75 ? -86.996 21.063 48.301 1.00 86.34 75 ASP G CA 1
ATOM 14570 C C . ASP G 1 75 ? -88.283 21.866 48.100 1.00 87.60 75 ASP G C 1
ATOM 14571 O O . ASP G 1 75 ? -88.800 21.952 46.987 1.00 88.22 75 ASP G O 1
ATOM 14576 N N . ALA G 1 76 ? -88.790 22.444 49.187 1.00 88.60 76 ALA G N 1
ATOM 14577 C CA . ALA G 1 76 ? -89.948 23.338 49.140 1.00 90.35 76 ALA G CA 1
ATOM 14578 C C . ALA G 1 76 ? -89.574 24.726 48.606 1.00 90.95 76 ALA G C 1
ATOM 14579 O O . ALA G 1 76 ? -90.372 25.363 47.917 1.00 92.50 76 ALA G O 1
ATOM 14581 N N . LEU G 1 77 ? -88.369 25.188 48.935 1.00 90.45 77 LEU G N 1
ATOM 14582 C CA . LEU G 1 77 ? -87.873 26.495 48.478 1.00 90.69 77 LEU G CA 1
ATOM 14583 C C . LEU G 1 77 ? -87.624 26.575 46.966 1.00 91.42 77 LEU G C 1
ATOM 14584 O O . LEU G 1 77 ? -87.706 27.661 46.387 1.00 91.64 77 LEU G O 1
ATOM 14589 N N . ARG G 1 78 ? -87.315 25.442 46.333 1.00 91.99 78 ARG G N 1
ATOM 14590 C CA . ARG G 1 78 ? -86.995 25.422 44.896 1.00 92.45 78 ARG G CA 1
ATOM 14591 C C . ARG G 1 78 ? -88.230 25.618 44.008 1.00 93.11 78 ARG G C 1
ATOM 14592 O O . ARG G 1 78 ? -88.102 25.970 42.834 1.00 93.69 78 ARG G O 1
ATOM 14600 N N . LYS G 1 79 ? -89.415 25.374 44.566 1.00 92.78 79 LYS G N 1
ATOM 14601 C CA . LYS G 1 79 ? -90.669 25.498 43.821 1.00 92.92 79 LYS G CA 1
ATOM 14602 C C . LYS G 1 79 ? -90.985 26.951 43.450 1.00 92.25 79 LYS G C 1
ATOM 14603 O O . LYS G 1 79 ? -91.667 27.202 42.456 1.00 93.61 79 LYS G O 1
ATOM 14609 N N . ASP G 1 80 ? -90.478 27.896 44.244 1.00 90.36 80 ASP G N 1
ATOM 14610 C CA . ASP G 1 80 ? -90.720 29.327 44.034 1.00 90.15 80 ASP G CA 1
ATOM 14611 C C . ASP G 1 80 ? -89.478 30.018 43.476 1.00 88.11 80 ASP G C 1
ATOM 14612 O O . ASP G 1 80 ? -89.069 31.074 43.963 1.00 86.81 80 ASP G O 1
ATOM 14617 N N . VAL G 1 81 ? -88.896 29.422 42.441 1.00 87.67 81 VAL G N 1
ATOM 14618 C CA . VAL G 1 81 ? -87.630 29.887 41.876 1.00 86.95 81 VAL G CA 1
ATOM 14619 C C . VAL G 1 81 ? -87.867 30.781 40.656 1.00 87.16 81 VAL G C 1
ATOM 14620 O O . VAL G 1 81 ? -88.700 30.473 39.803 1.00 88.75 81 VAL G O 1
ATOM 14624 N N . ARG G 1 82 ? -87.114 31.879 40.582 1.00 85.33 82 ARG G N 1
ATOM 14625 C CA . ARG G 1 82 ? -87.242 32.849 39.495 1.00 85.29 82 ARG G CA 1
ATOM 14626 C C . ARG G 1 82 ? -86.496 32.391 38.237 1.00 85.07 82 ARG G C 1
ATOM 14627 O O . ARG G 1 82 ? -87.123 32.046 37.233 1.00 85.68 82 ARG G O 1
ATOM 14635 N N . THR G 1 83 ? -85.165 32.378 38.301 1.00 83.80 83 THR G N 1
ATOM 14636 C CA . THR G 1 83 ? -84.323 32.034 37.150 1.00 83.42 83 THR G CA 1
ATOM 14637 C C . THR G 1 83 ? -83.968 30.550 37.160 1.00 82.59 83 THR G C 1
ATOM 14638 O O . THR G 1 83 ? -84.158 29.869 38.165 1.00 81.68 83 THR G O 1
ATOM 14642 N N . ALA G 1 84 ? -83.446 30.058 36.040 1.00 82.99 84 ALA G N 1
ATOM 14643 C CA . ALA G 1 84 ? -83.005 28.664 35.935 1.00 82.57 84 ALA G CA 1
ATOM 14644 C C . ALA G 1 84 ? -81.703 28.417 36.709 1.00 81.23 84 ALA G C 1
ATOM 14645 O O . ALA G 1 84 ? -81.432 27.292 37.136 1.00 80.45 84 ALA G O 1
ATOM 14647 N N . HIS G 1 85 ? -80.908 29.472 36.883 1.00 80.94 85 HIS G N 1
ATOM 14648 C CA . HIS G 1 85 ? -79.650 29.393 37.633 1.00 79.99 85 HIS G CA 1
ATOM 14649 C C . HIS G 1 85 ? -79.915 29.241 39.127 1.00 78.65 85 HIS G C 1
ATOM 14650 O O . HIS G 1 85 ? -79.197 28.523 39.818 1.00 78.51 85 HIS G O 1
ATOM 14657 N N . GLU G 1 86 ? -80.945 29.928 39.615 1.00 78.43 86 GLU G N 1
ATOM 14658 C CA . GLU G 1 86 ? -81.308 29.903 41.032 1.00 76.95 86 GLU G CA 1
ATOM 14659 C C . GLU G 1 86 ? -81.628 28.490 41.528 1.00 76.00 86 GLU G C 1
ATOM 14660 O O . GLU G 1 86 ? -81.306 28.151 42.665 1.00 74.09 86 GLU G O 1
ATOM 14666 N N . GLU G 1 87 ? -82.259 27.674 40.685 1.00 77.28 87 GLU G N 1
ATOM 14667 C CA . GLU G 1 87 ? -82.560 26.289 41.051 1.00 78.05 87 GLU G CA 1
ATOM 14668 C C . GLU G 1 87 ? -81.276 25.469 41.168 1.00 78.28 87 GLU G C 1
ATOM 14669 O O . GLU G 1 87 ? -81.193 24.562 41.996 1.00 78.26 87 GLU G O 1
ATOM 14675 N N . ALA G 1 88 ? -80.285 25.794 40.338 1.00 78.83 88 ALA G N 1
ATOM 14676 C CA . ALA G 1 88 ? -78.971 25.152 40.408 1.00 78.16 88 ALA G CA 1
ATOM 14677 C C . ALA G 1 88 ? -78.216 25.541 41.683 1.00 76.76 88 ALA G C 1
ATOM 14678 O O . ALA G 1 88 ? -77.531 24.707 42.273 1.00 77.02 88 ALA G O 1
ATOM 14680 N N . VAL G 1 89 ? -78.344 26.798 42.107 1.00 76.14 89 VAL G N 1
ATOM 14681 C CA . VAL G 1 89 ? -77.701 27.263 43.343 1.00 75.44 89 VAL G CA 1
ATOM 14682 C C . VAL G 1 89 ? -78.374 26.658 44.579 1.00 75.29 89 VAL G C 1
ATOM 14683 O O . VAL G 1 89 ? -77.707 26.405 45.581 1.00 74.72 89 VAL G O 1
ATOM 14687 N N . PHE G 1 90 ? -79.686 26.426 44.508 1.00 76.49 90 PHE G N 1
ATOM 14688 C CA . PHE G 1 90 ? -80.406 25.747 45.594 1.00 76.46 90 PHE G CA 1
ATOM 14689 C C . PHE G 1 90 ? -80.061 24.255 45.674 1.00 76.18 90 PHE G C 1
ATOM 14690 O O . PHE G 1 90 ? -80.216 23.643 46.731 1.00 76.45 90 PHE G O 1
ATOM 14698 N N . ASN G 1 91 ? -79.603 23.670 44.568 1.00 76.13 91 ASN G N 1
ATOM 14699 C CA . ASN G 1 91 ? -79.140 22.277 44.569 1.00 75.80 91 ASN G CA 1
ATOM 14700 C C . ASN G 1 91 ? -77.811 22.116 45.316 1.00 73.79 91 ASN G C 1
ATOM 14701 O O . ASN G 1 91 ? -77.627 21.144 46.056 1.00 72.89 91 ASN G O 1
ATOM 14706 N N . ASN G 1 92 ? -76.892 23.062 45.111 1.00 72.00 92 ASN G N 1
ATOM 14707 C CA . ASN G 1 92 ? -75.655 23.133 45.896 1.00 69.83 92 ASN G CA 1
ATOM 14708 C C . ASN G 1 92 ? -75.981 23.314 47.370 1.00 68.28 92 ASN G C 1
ATOM 14709 O O . ASN G 1 92 ? -75.480 22.579 48.218 1.00 66.46 92 ASN G O 1
ATOM 14714 N N . ILE G 1 93 ? -76.824 24.303 47.657 1.00 68.66 93 ILE G N 1
ATOM 14715 C CA . ILE G 1 93 ? -77.254 24.599 49.022 1.00 68.28 93 ILE G CA 1
ATOM 14716 C C . ILE G 1 93 ? -77.814 23.351 49.704 1.00 68.19 93 ILE G C 1
ATOM 14717 O O . ILE G 1 93 ? -77.426 23.040 50.825 1.00 67.08 93 ILE G O 1
ATOM 14722 N N . GLN G 1 94 ? -78.703 22.632 49.020 1.00 69.50 94 GLN G N 1
ATOM 14723 C CA . GLN G 1 94 ? -79.347 21.452 49.608 1.00 70.25 94 GLN G CA 1
ATOM 14724 C C . GLN G 1 94 ? -78.358 20.319 49.886 1.00 69.84 94 GLN G C 1
ATOM 14725 O O . GLN G 1 94 ? -78.521 19.582 50.862 1.00 70.14 94 GLN G O 1
ATOM 14731 N N . PHE G 1 95 ? -77.351 20.174 49.026 1.00 69.30 95 PHE G N 1
ATOM 14732 C CA . PHE G 1 95 ? -76.292 19.185 49.242 1.00 68.28 95 PHE G CA 1
ATOM 14733 C C . PHE G 1 95 ? -75.493 19.526 50.496 1.00 66.65 95 PHE G C 1
ATOM 14734 O O . PHE G 1 95 ? -75.262 18.661 51.338 1.00 66.29 95 PHE G O 1
ATOM 14742 N N . MET G 1 96 ? -75.089 20.789 50.619 1.00 65.49 96 MET G N 1
ATOM 14743 C CA . MET G 1 96 ? -74.296 21.239 51.765 1.00 64.25 96 MET G CA 1
ATOM 14744 C C . MET G 1 96 ? -75.067 21.150 53.090 1.00 63.59 96 MET G C 1
ATOM 14745 O O . MET G 1 96 ? -74.451 21.057 54.149 1.00 63.33 96 MET G O 1
ATOM 14750 N N . GLU G 1 97 ? -76.399 21.175 53.035 1.00 63.30 97 GLU G N 1
ATOM 14751 C CA . GLU G 1 97 ? -77.219 20.955 54.232 1.00 62.64 97 GLU G CA 1
ATOM 14752 C C . GLU G 1 97 ? -77.102 19.503 54.700 1.00 62.03 97 GLU G C 1
ATOM 14753 O O . GLU G 1 97 ? -77.123 19.231 55.900 1.00 60.80 97 GLU G O 1
ATOM 14759 N N . SER G 1 98 ? -76.985 18.578 53.748 1.00 62.46 98 SER G N 1
ATOM 14760 C CA . SER G 1 98 ? -76.748 17.170 54.064 1.00 63.27 98 SER G CA 1
ATOM 14761 C C . SER G 1 98 ? -75.341 16.970 54.627 1.00 63.19 98 SER G C 1
ATOM 14762 O O . SER G 1 98 ? -75.128 16.105 55.481 1.00 63.60 98 SER G O 1
ATOM 14765 N N . VAL G 1 99 ? -74.387 17.766 54.138 1.00 63.06 99 VAL G N 1
ATOM 14766 C CA . VAL G 1 99 ? -73.014 17.757 54.652 1.00 62.04 99 VAL G CA 1
ATOM 14767 C C . VAL G 1 99 ? -73.006 18.232 56.099 1.00 61.22 99 VAL G C 1
ATOM 14768 O O . VAL G 1 99 ? -72.296 17.673 56.937 1.00 61.19 99 VAL G O 1
ATOM 14772 N N . HIS G 1 100 ? -73.797 19.266 56.383 1.00 60.73 100 HIS G N 1
ATOM 14773 C CA . HIS G 1 100 ? -73.916 19.792 57.740 1.00 60.29 100 HIS G CA 1
ATOM 14774 C C . HIS G 1 100 ? -74.487 18.722 58.667 1.00 59.52 100 HIS G C 1
ATOM 14775 O O . HIS G 1 100 ? -73.900 18.415 59.702 1.00 59.31 100 HIS G O 1
ATOM 14782 N N . ALA G 1 101 ? -75.620 18.143 58.275 1.00 59.35 101 ALA G N 1
ATOM 14783 C CA . ALA G 1 101 ? -76.268 17.081 59.052 1.00 59.19 101 ALA G CA 1
ATOM 14784 C C . ALA G 1 101 ? -75.318 15.924 59.354 1.00 58.29 101 ALA G C 1
ATOM 14785 O O . ALA G 1 101 ? -75.308 15.396 60.466 1.00 57.83 101 ALA G O 1
ATOM 14787 N N . LYS G 1 102 ? -74.524 15.540 58.356 1.00 57.99 102 LYS G N 1
ATOM 14788 C CA . LYS G 1 102 ? -73.563 14.444 58.495 1.00 57.67 102 LYS G CA 1
ATOM 14789 C C . LYS G 1 102 ? -72.405 14.802 59.425 1.00 57.22 102 LYS G C 1
ATOM 14790 O O . LYS G 1 102 ? -71.956 13.966 60.213 1.00 57.21 102 LYS G O 1
ATOM 14796 N N . SER G 1 103 ? -71.929 16.043 59.332 1.00 56.84 103 SER G N 1
ATOM 14797 C CA . SER G 1 103 ? -70.753 16.485 60.082 1.00 56.48 103 SER G CA 1
ATOM 14798 C C . SER G 1 103 ? -70.904 16.363 61.603 1.00 56.39 103 SER G C 1
ATOM 14799 O O . SER G 1 103 ? -69.909 16.180 62.306 1.00 56.12 103 SER G O 1
ATOM 14802 N N . TYR G 1 104 ? -72.135 16.459 62.104 1.00 56.62 104 TYR G N 1
ATOM 14803 C CA . TYR G 1 104 ? -72.397 16.300 63.540 1.00 56.85 104 TYR G CA 1
ATOM 14804 C C . TYR G 1 104 ? -72.185 14.854 63.991 1.00 56.56 104 TYR G C 1
ATOM 14805 O O . TYR G 1 104 ? -71.692 14.612 65.092 1.00 56.27 104 TYR G O 1
ATOM 14814 N N . SER G 1 105 ? -72.558 13.902 63.139 1.00 56.46 105 SER G N 1
ATOM 14815 C CA . SER G 1 105 ? -72.350 12.482 63.427 1.00 56.57 105 SER G CA 1
ATOM 14816 C C . SER G 1 105 ? -70.870 12.104 63.356 1.00 55.33 105 SER G C 1
ATOM 14817 O O . SER G 1 105 ? -70.421 11.212 64.079 1.00 54.68 105 SER G O 1
ATOM 14820 N N . SER G 1 106 ? -70.124 12.781 62.482 1.00 54.55 106 SER G N 1
ATOM 14821 C CA . SER G 1 106 ? -68.671 12.597 62.381 1.00 53.71 106 SER G CA 1
ATOM 14822 C C . SER G 1 106 ? -67.964 13.102 63.639 1.00 53.14 106 SER G C 1
ATOM 14823 O O . SER G 1 106 ? -66.994 12.494 64.102 1.00 52.71 106 SER G O 1
ATOM 14826 N N . ILE G 1 107 ? -68.457 14.216 64.179 1.00 52.76 107 ILE G N 1
ATOM 14827 C CA . ILE G 1 107 ? -67.977 14.753 65.452 1.00 52.81 107 ILE G CA 1
ATOM 14828 C C . ILE G 1 107 ? -68.282 13.789 66.604 1.00 53.11 107 ILE G C 1
ATOM 14829 O O . ILE G 1 107 ? -67.477 13.655 67.523 1.00 53.14 107 ILE G O 1
ATOM 14834 N N . PHE G 1 108 ? -69.432 13.118 66.551 1.00 53.59 108 PHE G N 1
ATOM 14835 C CA . PHE G 1 108 ? -69.790 12.134 67.578 1.00 54.02 108 PHE G CA 1
ATOM 14836 C C . PHE G 1 108 ? -68.901 10.889 67.523 1.00 53.24 108 PHE G C 1
ATOM 14837 O O . PHE G 1 108 ? -68.587 10.306 68.562 1.00 52.80 108 PHE G O 1
ATOM 14845 N N . SER G 1 109 ? -68.506 10.487 66.315 1.00 52.92 109 SER G N 1
ATOM 14846 C CA . SER G 1 109 ? -67.682 9.284 66.114 1.00 52.78 109 SER G CA 1
ATOM 14847 C C . SER G 1 109 ? -66.276 9.397 66.706 1.00 52.55 109 SER G C 1
ATOM 14848 O O . SER G 1 109 ? -65.648 8.379 66.996 1.00 52.34 109 SER G O 1
ATOM 14851 N N . THR G 1 110 ? -65.785 10.627 66.861 1.00 52.59 110 THR G N 1
ATOM 14852 C CA . THR G 1 110 ? -64.514 10.882 67.540 1.00 52.36 110 THR G CA 1
ATOM 14853 C C . THR G 1 110 ? -64.705 10.906 69.052 1.00 53.13 110 THR G C 1
ATOM 14854 O O . THR G 1 110 ? -64.010 10.201 69.781 1.00 53.56 110 THR G O 1
ATOM 14858 N N . LEU G 1 111 ? -65.660 11.716 69.505 1.00 53.93 111 LEU G N 1
ATOM 14859 C CA . LEU G 1 111 ? -65.819 12.041 70.925 1.00 55.17 111 LEU G CA 1
ATOM 14860 C C . LEU G 1 111 ? -66.586 10.992 71.730 1.00 56.29 111 LEU G C 1
ATOM 14861 O O . LEU G 1 111 ? -66.247 10.726 72.884 1.00 55.95 111 LEU G O 1
ATOM 14866 N N . ASN G 1 112 ? -67.621 10.408 71.127 1.00 57.74 112 ASN G N 1
ATOM 14867 C CA . ASN G 1 112 ? -68.573 9.565 71.857 1.00 59.24 112 ASN G CA 1
ATOM 14868 C C . ASN G 1 112 ? -68.552 8.096 71.440 1.00 60.15 112 ASN G C 1
ATOM 14869 O O . ASN G 1 112 ? -68.093 7.751 70.351 1.00 59.53 112 ASN G O 1
ATOM 14874 N N . THR G 1 113 ? -69.074 7.249 72.327 1.00 62.48 113 THR G N 1
ATOM 14875 C CA . THR G 1 113 ? -69.182 5.805 72.110 1.00 63.88 113 THR G CA 1
ATOM 14876 C C . THR G 1 113 ? -70.518 5.444 71.448 1.00 65.42 113 THR G C 1
ATOM 14877 O O . THR G 1 113 ? -71.306 6.330 71.114 1.00 65.14 113 THR G O 1
ATOM 14881 N N . LYS G 1 114 ? -70.763 4.146 71.262 1.00 67.55 114 LYS G N 1
ATOM 14882 C CA . LYS G 1 114 ? -72.021 3.650 70.687 1.00 69.34 114 LYS G CA 1
ATOM 14883 C C . LYS G 1 114 ? -73.230 4.105 71.498 1.00 70.87 114 LYS G C 1
ATOM 14884 O O . LYS G 1 114 ? -74.133 4.754 70.970 1.00 71.16 114 LYS G O 1
ATOM 14890 N N . SER G 1 115 ? -73.238 3.751 72.781 1.00 72.32 115 SER G N 1
ATOM 14891 C CA . SER G 1 115 ? -74.377 4.026 73.655 1.00 74.07 115 SER G CA 1
ATOM 14892 C C . SER G 1 115 ? -74.590 5.523 73.848 1.00 74.13 115 SER G C 1
ATOM 14893 O O . SER G 1 115 ? -75.728 5.990 73.857 1.00 75.52 115 SER G O 1
ATOM 14896 N N . GLU G 1 116 ? -73.494 6.266 73.995 1.00 73.86 116 GLU G N 1
ATOM 14897 C CA . GLU G 1 116 ? -73.555 7.723 74.163 1.00 74.06 116 GLU G CA 1
ATOM 14898 C C . GLU G 1 116 ? -74.196 8.431 72.966 1.00 74.21 116 GLU G C 1
ATOM 14899 O O . GLU G 1 116 ? -74.829 9.472 73.129 1.00 74.08 116 GLU G O 1
ATOM 14905 N N . ILE G 1 117 ? -74.023 7.871 71.771 1.00 75.02 117 ILE G N 1
ATOM 14906 C CA . ILE G 1 117 ? -74.644 8.420 70.562 1.00 76.29 117 ILE G CA 1
ATOM 14907 C C . ILE G 1 117 ? -76.138 8.095 70.530 1.00 77.88 117 ILE G C 1
ATOM 14908 O O . ILE G 1 117 ? -76.958 8.964 70.227 1.00 77.83 117 ILE G O 1
ATOM 14913 N N . ASP G 1 118 ? -76.484 6.847 70.846 1.00 79.66 118 ASP G N 1
ATOM 14914 C CA . ASP G 1 118 ? -77.886 6.418 70.920 1.00 81.40 118 ASP G CA 1
ATOM 14915 C C . ASP G 1 118 ? -78.669 7.267 71.919 1.00 82.77 118 ASP G C 1
ATOM 14916 O O . ASP G 1 118 ? -79.830 7.604 71.681 1.00 83.13 118 ASP G O 1
ATOM 14921 N N . GLU G 1 119 ? -78.025 7.600 73.036 1.00 83.61 119 GLU G N 1
ATOM 14922 C CA . GLU G 1 119 ? -78.603 8.494 74.035 1.00 85.46 119 GLU G CA 1
ATOM 14923 C C . GLU G 1 119 ? -78.960 9.843 73.424 1.00 85.22 119 GLU G C 1
ATOM 14924 O O . GLU G 1 119 ? -80.080 10.326 73.594 1.00 86.69 119 GLU G O 1
ATOM 14930 N N . ILE G 1 120 ? -78.008 10.437 72.708 1.00 84.27 120 ILE G N 1
ATOM 14931 C CA . ILE G 1 120 ? -78.194 11.768 72.127 1.00 85.17 120 ILE G CA 1
ATOM 14932 C C . ILE G 1 120 ? -79.350 11.773 71.128 1.00 86.96 120 ILE G C 1
ATOM 14933 O O . ILE G 1 120 ? -80.222 12.638 71.194 1.00 86.91 120 ILE G O 1
ATOM 14938 N N . PHE G 1 121 ? -79.354 10.808 70.212 1.00 88.84 121 PHE G N 1
ATOM 14939 C CA . PHE G 1 121 ? -80.404 10.726 69.191 1.00 90.88 121 PHE G CA 1
ATOM 14940 C C . PHE G 1 121 ? -81.769 10.341 69.775 1.00 93.68 121 PHE G C 1
ATOM 14941 O O . PHE G 1 121 ? -82.807 10.765 69.260 1.00 94.98 121 PHE G O 1
ATOM 14949 N N . ALA G 1 122 ? -81.766 9.549 70.847 1.00 94.82 122 ALA G N 1
ATOM 14950 C CA . ALA G 1 122 ? -82.996 9.239 71.579 1.00 96.36 122 ALA G CA 1
ATOM 14951 C C . ALA G 1 122 ? -83.584 10.509 72.193 1.00 97.22 122 ALA G C 1
ATOM 14952 O O . ALA G 1 122 ? -84.801 10.704 72.194 1.00 98.07 122 ALA G O 1
ATOM 14954 N N . TRP G 1 123 ? -82.707 11.369 72.706 1.00 96.95 123 TRP G N 1
ATOM 14955 C CA . TRP G 1 123 ? -83.110 12.643 73.297 1.00 98.51 123 TRP G CA 1
ATOM 14956 C C . TRP G 1 123 ? -83.659 13.622 72.250 1.00 98.98 123 TRP G C 1
ATOM 14957 O O . TRP G 1 123 ? -84.675 14.274 72.491 1.00 100.21 123 TRP G O 1
ATOM 14968 N N . THR G 1 124 ? -82.996 13.717 71.096 1.00 98.52 124 THR G N 1
ATOM 14969 C CA . THR G 1 124 ? -83.404 14.657 70.037 1.00 98.07 124 THR G CA 1
ATOM 14970 C C . THR G 1 124 ? -84.742 14.274 69.406 1.00 97.83 124 THR G C 1
ATOM 14971 O O . THR G 1 124 ? -85.594 15.132 69.167 1.00 98.03 124 THR G O 1
ATOM 14975 N N . ASN G 1 125 ? -84.913 12.984 69.131 1.00 96.74 125 ASN G N 1
ATOM 14976 C CA . ASN G 1 125 ? -86.130 12.482 68.497 1.00 96.73 125 ASN G CA 1
ATOM 14977 C C . ASN G 1 125 ? -87.366 12.548 69.401 1.00 97.64 125 ASN G C 1
ATOM 14978 O O . ASN G 1 125 ? -88.492 12.470 68.908 1.00 99.28 125 ASN G O 1
ATOM 14983 N N . THR G 1 126 ? -87.156 12.692 70.710 1.00 96.54 126 THR G N 1
ATOM 14984 C CA . THR G 1 126 ? -88.257 12.780 71.676 1.00 97.42 126 THR G CA 1
ATOM 14985 C C . THR G 1 126 ? -88.383 14.149 72.361 1.00 97.79 126 THR G C 1
ATOM 14986 O O . THR G 1 126 ? -89.302 14.353 73.156 1.00 99.52 126 THR G O 1
ATOM 14990 N N . ASN G 1 127 ? -87.481 15.081 72.054 1.00 96.30 127 ASN G N 1
ATOM 14991 C CA . ASN G 1 127 ? -87.452 16.377 72.741 1.00 96.16 127 ASN G CA 1
ATOM 14992 C C . ASN G 1 127 ? -88.679 17.232 72.401 1.00 98.39 127 ASN G C 1
ATOM 14993 O O . ASN G 1 127 ? -89.013 17.380 71.226 1.00 97.00 127 ASN G O 1
ATOM 14998 N N . PRO G 1 128 ? -89.357 17.795 73.425 1.00 102.31 128 PRO G N 1
ATOM 14999 C CA . PRO G 1 128 ? -90.551 18.615 73.162 1.00 104.06 128 PRO G CA 1
ATOM 15000 C C . PRO G 1 128 ? -90.270 19.915 72.404 1.00 103.74 128 PRO G C 1
ATOM 15001 O O . PRO G 1 128 ? -91.058 20.300 71.538 1.00 103.76 128 PRO G O 1
ATOM 15005 N N . TYR G 1 129 ? -89.165 20.582 72.735 1.00 103.59 129 TYR G N 1
ATOM 15006 C CA . TYR G 1 129 ? -88.813 21.862 72.115 1.00 103.57 129 TYR G CA 1
ATOM 15007 C C . TYR G 1 129 ? -88.474 21.709 70.635 1.00 102.52 129 TYR G C 1
ATOM 15008 O O . TYR G 1 129 ? -88.969 22.465 69.799 1.00 102.80 129 TYR G O 1
ATOM 15017 N N . LEU G 1 130 ? -87.632 20.728 70.322 1.00 101.83 130 LEU G N 1
ATOM 15018 C CA . LEU G 1 130 ? -87.180 20.492 68.947 1.00 100.95 130 LEU G CA 1
ATOM 15019 C C . LEU G 1 130 ? -88.293 19.959 68.040 1.00 101.42 130 LEU G C 1
ATOM 15020 O O . LEU G 1 130 ? -88.482 20.461 66.930 1.00 102.04 130 LEU G O 1
ATOM 15025 N N . GLN G 1 131 ? -89.022 18.949 68.511 1.00 101.32 131 GLN G N 1
ATOM 15026 C CA . GLN G 1 131 ? -90.083 18.326 67.713 1.00 101.43 131 GLN G CA 1
ATOM 15027 C C . GLN G 1 131 ? -91.211 19.301 67.373 1.00 102.90 131 GLN G C 1
ATOM 15028 O O . GLN G 1 131 ? -91.797 19.217 66.294 1.00 101.98 131 GLN G O 1
ATOM 15034 N N . LYS G 1 132 ? -91.502 20.219 68.292 1.00 105.07 132 LYS G N 1
ATOM 15035 C CA . LYS G 1 132 ? -92.529 21.243 68.078 1.00 107.24 132 LYS G CA 1
ATOM 15036 C C . LYS G 1 132 ? -92.000 22.405 67.225 1.00 105.37 132 LYS G C 1
ATOM 15037 O O . LYS G 1 132 ? -92.774 23.072 66.536 1.00 105.14 132 LYS G O 1
ATOM 15043 N N . LYS G 1 133 ? -90.688 22.640 67.270 1.00 103.30 133 LYS G N 1
ATOM 15044 C CA . LYS G 1 133 ? -90.054 23.681 66.452 1.00 101.79 133 LYS G CA 1
ATOM 15045 C C . LYS G 1 133 ? -90.023 23.284 64.976 1.00 99.88 133 LYS G C 1
ATOM 15046 O O . LYS G 1 133 ? -90.301 24.106 64.103 1.00 99.95 133 LYS G O 1
ATOM 15052 N N . ALA G 1 134 ? -89.682 22.025 64.707 1.00 98.13 134 ALA G N 1
ATOM 15053 C CA . ALA G 1 134 ? -89.714 21.484 63.345 1.00 96.45 134 ALA G CA 1
ATOM 15054 C C . ALA G 1 134 ? -91.152 21.355 62.836 1.00 96.80 134 ALA G C 1
ATOM 15055 O O . ALA G 1 134 ? -91.400 21.430 61.632 1.00 96.00 134 ALA G O 1
ATOM 15057 N N . GLU G 1 135 ? -92.087 21.160 63.764 1.00 97.36 135 GLU G N 1
ATOM 15058 C CA . GLU G 1 135 ? -93.513 21.070 63.449 1.00 97.89 135 GLU G CA 1
ATOM 15059 C C . GLU G 1 135 ? -94.047 22.379 62.869 1.00 97.90 135 GLU G C 1
ATOM 15060 O O . GLU G 1 135 ? -94.858 22.366 61.941 1.00 98.43 135 GLU G O 1
ATOM 15066 N N . ILE G 1 136 ? -93.586 23.501 63.421 1.00 97.07 136 ILE G N 1
ATOM 15067 C CA . ILE G 1 136 ? -93.986 24.831 62.953 1.00 96.95 136 ILE G CA 1
ATOM 15068 C C . ILE G 1 136 ? -93.313 25.175 61.621 1.00 95.03 136 ILE G C 1
ATOM 15069 O O . ILE G 1 136 ? -93.954 25.719 60.719 1.00 95.29 136 ILE G O 1
ATOM 15074 N N . ILE G 1 137 ? -92.024 24.858 61.509 1.00 92.50 137 ILE G N 1
ATOM 15075 C CA . ILE G 1 137 ? -91.231 25.211 60.329 1.00 90.31 137 ILE G CA 1
ATOM 15076 C C . ILE G 1 137 ? -91.624 24.384 59.098 1.00 89.96 137 ILE G C 1
ATOM 15077 O O . ILE G 1 137 ? -91.722 24.925 57.995 1.00 89.35 137 ILE G O 1
ATOM 15082 N N . ASN G 1 138 ? -91.853 23.086 59.286 1.00 89.81 138 ASN G N 1
ATOM 15083 C CA . ASN G 1 138 ? -92.210 22.200 58.171 1.00 90.12 138 ASN G CA 1
ATOM 15084 C C . ASN G 1 138 ? -93.662 22.373 57.701 1.00 91.91 138 ASN G C 1
ATOM 15085 O O . ASN G 1 138 ? -94.001 22.000 56.575 1.00 91.98 138 ASN G O 1
ATOM 15090 N N . GLU G 1 139 ? -94.513 22.925 58.565 1.00 92.98 139 GLU G N 1
ATOM 15091 C CA . GLU G 1 139 ? -95.867 23.320 58.175 1.00 94.65 139 GLU G CA 1
ATOM 15092 C C . GLU G 1 139 ? -95.801 24.454 57.155 1.00 94.18 139 GLU G C 1
ATOM 15093 O O . GLU G 1 139 ? -96.583 24.487 56.204 1.00 95.62 139 GLU G O 1
ATOM 15099 N N . ILE G 1 140 ? -94.860 25.374 57.359 1.00 92.34 140 ILE G N 1
ATOM 15100 C CA . ILE G 1 140 ? -94.679 26.517 56.463 1.00 91.73 140 ILE G CA 1
ATOM 15101 C C . ILE G 1 140 ? -94.131 26.064 55.105 1.00 91.34 140 ILE G C 1
ATOM 15102 O O . ILE G 1 140 ? -94.516 26.609 54.071 1.00 92.44 140 ILE G O 1
ATOM 15107 N N . TYR G 1 141 ? -93.247 25.067 55.107 1.00 90.42 141 TYR G N 1
ATOM 15108 C CA . TYR G 1 141 ? -92.669 24.546 53.861 1.00 90.33 141 TYR G CA 1
ATOM 15109 C C . TYR G 1 141 ? -93.682 23.795 52.994 1.00 90.91 141 TYR G C 1
ATOM 15110 O O . TYR G 1 141 ? -93.632 23.880 51.768 1.00 90.98 141 TYR G O 1
ATOM 15119 N N . LEU G 1 142 ? -94.589 23.058 53.628 1.00 91.45 142 LEU G N 1
ATOM 15120 C CA . LEU G 1 142 ? -95.617 22.311 52.902 1.00 92.73 142 LEU G CA 1
ATOM 15121 C C . LEU G 1 142 ? -96.770 23.212 52.458 1.00 93.86 142 LEU G C 1
ATOM 15122 O O . LEU G 1 142 ? -97.201 23.155 51.305 1.00 93.78 142 LEU G O 1
ATOM 15127 N N . ASN G 1 143 ? -97.255 24.044 53.379 1.00 94.22 143 ASN G N 1
ATOM 15128 C CA . ASN G 1 143 ? -98.478 24.824 53.172 1.00 95.51 143 ASN G CA 1
ATOM 15129 C C . ASN G 1 143 ? -98.235 26.270 52.740 1.00 95.37 143 ASN G C 1
ATOM 15130 O O . ASN G 1 143 ? -98.950 26.787 51.883 1.00 96.91 143 ASN G O 1
ATOM 15135 N N . GLY G 1 144 ? -97.235 26.913 53.340 1.00 94.45 144 GLY G N 1
ATOM 15136 C CA . GLY G 1 144 ? -96.995 28.350 53.163 1.00 94.84 144 GLY G CA 1
ATOM 15137 C C . GLY G 1 144 ? -96.708 28.817 51.745 1.00 95.44 144 GLY G C 1
ATOM 15138 O O . GLY G 1 144 ? -96.484 28.008 50.842 1.00 94.80 144 GLY G O 1
ATOM 15139 N N . THR G 1 145 ? -96.710 30.137 51.562 1.00 96.67 145 THR G N 1
ATOM 15140 C CA . THR G 1 145 ? -96.521 30.759 50.247 1.00 97.54 145 THR G CA 1
ATOM 15141 C C . THR G 1 145 ? -95.035 30.900 49.898 1.00 96.68 145 THR G C 1
ATOM 15142 O O . THR G 1 145 ? -94.168 30.480 50.667 1.00 96.01 145 THR G O 1
ATOM 15146 N N . ALA G 1 146 ? -94.753 31.487 48.735 1.00 97.14 146 ALA G N 1
ATOM 15147 C CA . ALA G 1 146 ? -93.379 31.705 48.272 1.00 96.22 146 ALA G CA 1
ATOM 15148 C C . ALA G 1 146 ? -92.568 32.612 49.200 1.00 95.84 146 ALA G C 1
ATOM 15149 O O . ALA G 1 146 ? -91.391 32.351 49.452 1.00 95.54 146 ALA G O 1
ATOM 15151 N N . LEU G 1 147 ? -93.202 33.670 49.700 1.00 96.78 147 LEU G N 1
ATOM 15152 C CA . LEU G 1 147 ? -92.528 34.649 50.556 1.00 96.06 147 LEU G CA 1
ATOM 15153 C C . LEU G 1 147 ? -92.452 34.193 52.013 1.00 95.37 147 LEU G C 1
ATOM 15154 O O . LEU G 1 147 ? -91.498 34.526 52.718 1.00 93.79 147 LEU G O 1
ATOM 15159 N N . GLU G 1 148 ? -93.457 33.442 52.460 1.00 96.40 148 GLU G N 1
ATOM 15160 C CA . GLU G 1 148 ? -93.523 32.973 53.850 1.00 96.57 148 GLU G CA 1
ATOM 15161 C C . GLU G 1 148 ? -92.503 31.874 54.157 1.00 94.93 148 GLU G C 1
ATOM 15162 O O . GLU G 1 148 ? -92.023 31.773 55.288 1.00 94.25 148 GLU G O 1
ATOM 15168 N N . LYS G 1 149 ? -92.181 31.056 53.154 1.00 94.02 149 LYS G N 1
ATOM 15169 C CA . LYS G 1 149 ? -91.167 30.005 53.299 1.00 91.78 149 LYS G CA 1
ATOM 15170 C C . LYS G 1 149 ? -89.759 30.584 53.377 1.00 89.98 149 LYS G C 1
ATOM 15171 O O . LYS G 1 149 ? -88.953 30.151 54.200 1.00 88.70 149 LYS G O 1
ATOM 15177 N N . LYS G 1 150 ? -89.473 31.560 52.517 1.00 89.98 150 LYS G N 1
ATOM 15178 C CA . LYS G 1 150 ? -88.181 32.251 52.526 1.00 89.38 150 LYS G CA 1
ATOM 15179 C C . LYS G 1 150 ? -87.917 32.980 53.848 1.00 89.78 150 LYS G C 1
ATOM 15180 O O . LYS G 1 150 ? -86.762 33.177 54.228 1.00 88.89 150 LYS G O 1
ATOM 15186 N N . ILE G 1 151 ? -88.985 33.380 54.538 1.00 91.95 151 ILE G N 1
ATOM 15187 C CA . ILE G 1 151 ? -88.878 33.993 55.866 1.00 93.06 151 ILE G CA 1
ATOM 15188 C C . ILE G 1 151 ? -88.480 32.962 56.930 1.00 93.04 151 ILE G C 1
ATOM 15189 O O . ILE G 1 151 ? -87.666 33.257 57.808 1.00 92.47 151 ILE G O 1
ATOM 15194 N N . ALA G 1 152 ? -89.053 31.763 56.846 1.00 94.06 152 ALA G N 1
ATOM 15195 C CA . ALA G 1 152 ? -88.810 30.706 57.833 1.00 94.07 152 ALA G CA 1
ATOM 15196 C C . ALA G 1 152 ? -87.380 30.164 57.784 1.00 93.24 152 ALA G C 1
ATOM 15197 O O . ALA G 1 152 ? -86.765 29.932 58.827 1.00 92.49 152 ALA G O 1
ATOM 15199 N N . SER G 1 153 ? -86.861 29.961 56.575 1.00 93.34 153 SER G N 1
ATOM 15200 C CA . SER G 1 153 ? -85.509 29.430 56.388 1.00 92.84 153 SER G CA 1
ATOM 15201 C C . SER G 1 153 ? -84.447 30.374 56.953 1.00 92.13 153 SER G C 1
ATOM 15202 O O . SER G 1 153 ? -83.470 29.926 57.559 1.00 92.48 153 SER G O 1
ATOM 15205 N N . VAL G 1 154 ? -84.644 31.676 56.752 1.00 91.04 154 VAL G N 1
ATOM 15206 C CA . VAL G 1 154 ? -83.725 32.691 57.268 1.00 89.94 154 VAL G CA 1
ATOM 15207 C C . VAL G 1 154 ? -83.824 32.786 58.792 1.00 89.91 154 VAL G C 1
ATOM 15208 O O . VAL G 1 154 ? -82.813 32.972 59.471 1.00 89.18 154 VAL G O 1
ATOM 15212 N N . PHE G 1 155 ? -85.037 32.655 59.324 1.00 90.78 155 PHE G N 1
ATOM 15213 C CA . PHE G 1 155 ? -85.240 32.667 60.774 1.00 91.63 155 PHE G CA 1
ATOM 15214 C C . PHE G 1 155 ? -84.663 31.429 61.453 1.00 90.37 155 PHE G C 1
ATOM 15215 O O . PHE G 1 155 ? -84.273 31.487 62.618 1.00 90.73 155 PHE G O 1
ATOM 15223 N N . LEU G 1 156 ? -84.616 30.311 60.735 1.00 89.13 156 LEU G N 1
ATOM 15224 C CA . LEU G 1 156 ? -84.090 29.076 61.302 1.00 88.78 156 LEU G CA 1
ATOM 15225 C C . LEU G 1 156 ? -82.570 29.133 61.414 1.00 87.41 156 LEU G C 1
ATOM 15226 O O . LEU G 1 156 ? -82.018 29.050 62.513 1.00 86.77 156 LEU G O 1
ATOM 15231 N N . GLU G 1 157 ? -81.905 29.308 60.276 1.00 86.72 157 GLU G N 1
ATOM 15232 C CA . GLU G 1 157 ? -80.458 29.099 60.181 1.00 86.24 157 GLU G CA 1
ATOM 15233 C C . GLU G 1 157 ? -79.593 30.339 60.441 1.00 85.44 157 GLU G C 1
ATOM 15234 O O . GLU G 1 157 ? -78.397 30.207 60.713 1.00 84.50 157 GLU G O 1
ATOM 15240 N N . THR G 1 158 ? -80.185 31.530 60.367 1.00 85.64 158 THR G N 1
ATOM 15241 C CA . THR G 1 158 ? -79.456 32.772 60.649 1.00 85.60 158 THR G CA 1
ATOM 15242 C C . THR G 1 158 ? -79.793 33.339 62.038 1.00 85.45 158 THR G C 1
ATOM 15243 O O . THR G 1 158 ? -79.263 34.382 62.424 1.00 84.81 158 THR G O 1
ATOM 15247 N N . PHE G 1 159 ? -80.653 32.646 62.788 1.00 85.23 159 PHE G N 1
ATOM 15248 C CA . PHE G 1 159 ? -81.124 33.136 64.091 1.00 85.80 159 PHE G CA 1
ATOM 15249 C C . PHE G 1 159 ? -81.260 32.020 65.135 1.00 84.39 159 PHE G C 1
ATOM 15250 O O . PHE G 1 159 ? -80.541 32.022 66.134 1.00 83.68 159 PHE G O 1
ATOM 15258 N N . LEU G 1 160 ? -82.173 31.077 64.904 1.00 83.47 160 LEU G N 1
ATOM 15259 C CA . LEU G 1 160 ? -82.444 30.004 65.874 1.00 83.32 160 LEU G CA 1
ATOM 15260 C C . LEU G 1 160 ? -81.307 28.987 65.987 1.00 81.38 160 LEU G C 1
ATOM 15261 O O . LEU G 1 160 ? -81.119 28.379 67.042 1.00 81.31 160 LEU G O 1
ATOM 15266 N N . PHE G 1 161 ? -80.562 28.798 64.901 1.00 79.91 161 PHE G N 1
ATOM 15267 C CA . PHE G 1 161 ? -79.395 27.907 64.901 1.00 78.24 161 PHE G CA 1
ATOM 15268 C C . PHE G 1 161 ? -78.284 28.382 65.842 1.00 77.32 161 PHE G C 1
ATOM 15269 O O . PHE G 1 161 ? -77.477 27.574 66.304 1.00 77.40 161 PHE G O 1
ATOM 15277 N N . TYR G 1 162 ? -78.248 29.685 66.122 1.00 76.21 162 TYR G N 1
ATOM 15278 C CA . TYR G 1 162 ? -77.242 30.261 67.018 1.00 75.32 162 TYR G CA 1
ATOM 15279 C C . TYR G 1 162 ? -77.511 30.003 68.510 1.00 75.64 162 TYR G C 1
ATOM 15280 O O . TYR G 1 162 ? -76.735 30.440 69.362 1.00 74.65 162 TYR G O 1
ATOM 15289 N N . SER G 1 163 ? -78.600 29.302 68.826 1.00 76.41 163 SER G N 1
ATOM 15290 C CA . SER G 1 163 ? -78.808 28.775 70.177 1.00 77.56 163 SER G CA 1
ATOM 15291 C C . SER G 1 163 ? -77.727 27.744 70.497 1.00 77.00 163 SER G C 1
ATOM 15292 O O . SER G 1 163 ? -77.209 27.700 71.615 1.00 77.93 163 SER G O 1
ATOM 15295 N N . GLY G 1 164 ? -77.396 26.924 69.500 1.00 75.46 164 GLY G N 1
ATOM 15296 C CA . GLY G 1 164 ? -76.358 25.910 69.625 1.00 74.39 164 GLY G CA 1
ATOM 15297 C C . GLY G 1 164 ? -74.963 26.439 69.347 1.00 74.00 164 GLY G C 1
ATOM 15298 O O . GLY G 1 164 ? -74.051 26.208 70.139 1.00 72.91 164 GLY G O 1
ATOM 15299 N N . PHE G 1 165 ? -74.799 27.156 68.232 1.00 74.85 165 PHE G N 1
ATOM 15300 C CA . PHE G 1 165 ? -73.480 27.657 67.798 1.00 75.54 165 PHE G CA 1
ATOM 15301 C C . PHE G 1 165 ? -72.709 28.385 68.903 1.00 77.49 165 PHE G C 1
ATOM 15302 O O . PHE G 1 165 ? -71.478 28.398 68.895 1.00 78.18 165 PHE G O 1
ATOM 15310 N N . PHE G 1 166 ? -73.434 29.006 69.831 1.00 79.81 166 PHE G N 1
ATOM 15311 C CA . PHE G 1 166 ? -72.840 29.665 70.996 1.00 81.56 166 PHE G CA 1
ATOM 15312 C C . PHE G 1 166 ? -71.753 28.822 71.673 1.00 81.96 166 PHE G C 1
ATOM 15313 O O . PHE G 1 166 ? -70.675 29.330 71.983 1.00 82.45 166 PHE G O 1
ATOM 15321 N N . THR G 1 167 ? -72.041 27.541 71.890 1.00 82.27 167 THR G N 1
ATOM 15322 C CA . THR G 1 167 ? -71.160 26.661 72.668 1.00 83.07 167 THR G CA 1
ATOM 15323 C C . THR G 1 167 ? -69.793 26.382 72.009 1.00 82.67 167 THR G C 1
ATOM 15324 O O . THR G 1 167 ? -68.760 26.607 72.642 1.00 83.31 167 THR G O 1
ATOM 15328 N N . PRO G 1 168 ? -69.773 25.891 70.750 1.00 81.91 168 PRO G N 1
ATOM 15329 C CA . PRO G 1 168 ? -68.469 25.691 70.098 1.00 81.08 168 PRO G CA 1
ATOM 15330 C C . PRO G 1 168 ? -67.673 26.985 69.887 1.00 81.18 168 PRO G C 1
ATOM 15331 O O . PRO G 1 168 ? -66.445 26.972 69.995 1.00 81.56 168 PRO G O 1
ATOM 15335 N N . LEU G 1 169 ? -68.364 28.084 69.589 1.00 81.46 169 LEU G N 1
ATOM 15336 C CA . LEU G 1 169 ? -67.718 29.393 69.468 1.00 81.92 169 LEU G CA 1
ATOM 15337 C C . LEU G 1 169 ? -67.079 29.817 70.789 1.00 82.37 169 LEU G C 1
ATOM 15338 O O . LEU G 1 169 ? -65.979 30.371 70.799 1.00 83.52 169 LEU G O 1
ATOM 15343 N N . TYR G 1 170 ? -67.777 29.557 71.895 1.00 81.86 170 TYR G N 1
ATOM 15344 C CA . TYR G 1 170 ? -67.261 29.850 73.234 1.00 82.14 170 TYR G CA 1
ATOM 15345 C C . TYR G 1 170 ? -65.967 29.086 73.504 1.00 80.64 170 TYR G C 1
ATOM 15346 O O . TYR G 1 170 ? -65.002 29.651 74.022 1.00 81.65 170 TYR G O 1
ATOM 15355 N N . TYR G 1 171 ? -65.958 27.802 73.156 1.00 77.62 171 TYR G N 1
ATOM 15356 C CA . TYR G 1 171 ? -64.765 26.975 73.322 1.00 75.79 171 TYR G CA 1
ATOM 15357 C C . TYR G 1 171 ? -63.631 27.428 72.401 1.00 74.10 171 TYR G C 1
ATOM 15358 O O . TYR G 1 171 ? -62.471 27.426 72.810 1.00 74.31 171 TYR G O 1
ATOM 15367 N N . LEU G 1 172 ? -63.966 27.831 71.176 1.00 72.30 172 LEU G N 1
ATOM 15368 C CA . LEU G 1 172 ? -62.963 28.316 70.219 1.00 71.67 172 LEU G CA 1
ATOM 15369 C C . LEU G 1 172 ? -62.248 29.569 70.726 1.00 72.30 172 LEU G C 1
ATOM 15370 O O . LEU G 1 172 ? -61.055 29.745 70.482 1.00 72.22 172 LEU G O 1
ATOM 15375 N N . GLY G 1 173 ? -62.981 30.434 71.425 1.00 72.72 173 GLY G N 1
ATOM 15376 C CA . GLY G 1 173 ? -62.404 31.641 72.013 1.00 73.65 173 GLY G CA 1
ATOM 15377 C C . GLY G 1 173 ? -61.365 31.337 73.076 1.00 73.96 173 GLY G C 1
ATOM 15378 O O . GLY G 1 173 ? -60.325 31.993 73.139 1.00 74.60 173 GLY G O 1
ATOM 15379 N N . ASN G 1 174 ? -61.645 30.333 73.905 1.00 73.85 174 ASN G N 1
ATOM 15380 C CA . ASN G 1 174 ? -60.693 29.861 74.916 1.00 74.49 174 ASN G CA 1
ATOM 15381 C C . ASN G 1 174 ? -59.645 28.891 74.352 1.00 73.54 174 ASN G C 1
ATOM 15382 O O . ASN G 1 174 ? -58.856 28.325 75.109 1.00 73.87 174 ASN G O 1
ATOM 15387 N N . ASN G 1 175 ? -59.646 28.707 73.030 1.00 72.54 175 ASN G N 1
ATOM 15388 C CA . ASN G 1 175 ? -58.732 27.792 72.338 1.00 71.79 175 ASN G CA 1
ATOM 15389 C C . ASN G 1 175 ? -59.014 26.312 72.643 1.00 70.64 175 ASN G C 1
ATOM 15390 O O . ASN G 1 175 ? -58.137 25.460 72.506 1.00 70.20 175 ASN G O 1
ATOM 15395 N N . LYS G 1 176 ? -60.249 26.020 73.043 1.00 70.44 176 LYS G N 1
ATOM 15396 C CA . LYS G 1 176 ? -60.683 24.659 73.344 1.00 69.92 176 LYS G CA 1
ATOM 15397 C C . LYS G 1 176 ? -61.398 24.092 72.122 1.00 68.75 176 LYS G C 1
ATOM 15398 O O . LYS G 1 176 ? -62.116 24.817 71.430 1.00 69.13 176 LYS G O 1
ATOM 15404 N N . LEU G 1 177 ? -61.202 22.802 71.858 1.00 67.72 177 LEU G N 1
ATOM 15405 C CA . LEU G 1 177 ? -61.901 22.112 70.772 1.00 66.54 177 LEU G CA 1
ATOM 15406 C C . LEU G 1 177 ? -61.822 22.888 69.450 1.00 65.88 177 LEU G C 1
ATOM 15407 O O . LEU G 1 177 ? -62.845 23.258 68.869 1.00 65.76 177 LEU G O 1
ATOM 15412 N N . ALA G 1 178 ? -60.598 23.125 68.984 1.00 65.52 178 ALA G N 1
ATOM 15413 C CA . ALA G 1 178 ? -60.361 23.948 67.795 1.00 65.06 178 ALA G CA 1
ATOM 15414 C C . ALA G 1 178 ? -60.880 23.310 66.504 1.00 64.02 178 ALA G C 1
ATOM 15415 O O . ALA G 1 178 ? -61.338 24.019 65.606 1.00 64.13 178 ALA G O 1
ATOM 15417 N N . ASN G 1 179 ? -60.804 21.982 66.417 1.00 63.07 179 ASN G N 1
ATOM 15418 C CA . ASN G 1 179 ? -61.232 21.241 65.222 1.00 62.16 179 ASN G CA 1
ATOM 15419 C C . ASN G 1 179 ? -62.740 20.995 65.136 1.00 61.12 179 ASN G C 1
ATOM 15420 O O . ASN G 1 179 ? -63.305 21.005 64.043 1.00 60.78 179 ASN G O 1
ATOM 15425 N N . VAL G 1 180 ? -63.384 20.760 66.277 1.00 60.80 180 VAL G N 1
ATOM 15426 C CA . VAL G 1 180 ? -64.843 20.598 66.322 1.00 60.31 180 VAL G CA 1
ATOM 15427 C C . VAL G 1 180 ? -65.520 21.916 65.940 1.00 60.30 180 VAL G C 1
ATOM 15428 O O . VAL G 1 180 ? -66.464 21.931 65.151 1.00 60.41 180 VAL G O 1
ATOM 15432 N N . ALA G 1 181 ? -65.026 23.016 66.502 1.00 60.25 181 ALA G N 1
ATOM 15433 C CA . ALA G 1 181 ? -65.499 24.351 66.145 1.00 60.42 181 ALA G CA 1
ATOM 15434 C C . ALA G 1 181 ? -65.191 24.697 64.682 1.00 60.21 181 ALA G C 1
ATOM 15435 O O . ALA G 1 181 ? -65.926 25.459 64.056 1.00 60.15 181 ALA G O 1
ATOM 15437 N N . GLU G 1 182 ? -64.103 24.141 64.151 1.00 60.30 182 GLU G N 1
ATOM 15438 C CA . GLU G 1 182 ? -63.728 24.326 62.740 1.00 60.35 182 GLU G CA 1
ATOM 15439 C C . GLU G 1 182 ? -64.790 23.823 61.760 1.00 59.76 182 GLU G C 1
ATOM 15440 O O . GLU G 1 182 ? -64.926 24.364 60.664 1.00 60.01 182 GLU G O 1
ATOM 15446 N N . ILE G 1 183 ? -65.518 22.778 62.148 1.00 58.78 183 ILE G N 1
ATOM 15447 C CA . ILE G 1 183 ? -66.654 22.286 61.365 1.00 58.24 183 ILE G CA 1
ATOM 15448 C C . ILE G 1 183 ? -67.815 23.283 61.423 1.00 58.45 183 ILE G C 1
ATOM 15449 O O . ILE G 1 183 ? -68.432 23.588 60.401 1.00 58.04 183 ILE G O 1
ATOM 15454 N N . ILE G 1 184 ? -68.098 23.786 62.623 1.00 58.85 184 ILE G N 1
ATOM 15455 C CA . ILE G 1 184 ? -69.162 24.770 62.830 1.00 59.21 184 ILE G CA 1
ATOM 15456 C C . ILE G 1 184 ? -68.807 26.081 62.132 1.00 60.10 184 ILE G C 1
ATOM 15457 O O . ILE G 1 184 ? -69.683 26.766 61.605 1.00 60.61 184 ILE G O 1
ATOM 15462 N N . LYS G 1 185 ? -67.520 26.417 62.136 1.00 61.26 185 LYS G N 1
ATOM 15463 C CA . LYS G 1 185 ? -67.005 27.574 61.403 1.00 62.44 185 LYS G CA 1
ATOM 15464 C C . LYS G 1 185 ? -67.399 27.528 59.929 1.00 62.59 185 LYS G C 1
ATOM 15465 O O . LYS G 1 185 ? -67.886 28.514 59.378 1.00 63.86 185 LYS G O 1
ATOM 15471 N N . LEU G 1 186 ? -67.189 26.376 59.302 1.00 62.15 186 LEU G N 1
ATOM 15472 C CA . LEU G 1 186 ? -67.481 26.208 57.882 1.00 62.35 186 LEU G CA 1
ATOM 15473 C C . LEU G 1 186 ? -68.984 26.133 57.605 1.00 62.15 186 LEU G C 1
ATOM 15474 O O . LEU G 1 186 ? -69.432 26.504 56.519 1.00 62.17 186 LEU G O 1
ATOM 15479 N N . ILE G 1 187 ? -69.755 25.650 58.578 1.00 61.98 187 ILE G N 1
ATOM 15480 C CA . ILE G 1 187 ? -71.218 25.666 58.482 1.00 63.13 187 ILE G CA 1
ATOM 15481 C C . ILE G 1 187 ? -71.731 27.105 58.486 1.00 63.89 187 ILE G C 1
ATOM 15482 O O . ILE G 1 187 ? -72.572 27.472 57.665 1.00 63.44 187 ILE G O 1
ATOM 15487 N N . ILE G 1 188 ? -71.215 27.912 59.411 1.00 64.66 188 ILE G N 1
ATOM 15488 C CA . ILE G 1 188 ? -71.595 29.322 59.508 1.00 65.85 188 ILE G CA 1
ATOM 15489 C C . ILE G 1 188 ? -71.108 30.113 58.289 1.00 66.67 188 ILE G C 1
ATOM 15490 O O . ILE G 1 188 ? -71.746 31.090 57.890 1.00 67.79 188 ILE G O 1
ATOM 15495 N N . ARG G 1 189 ? -69.989 29.691 57.701 1.00 66.87 189 ARG G N 1
ATOM 15496 C CA . ARG G 1 189 ? -69.490 30.308 56.471 1.00 67.94 189 ARG G CA 1
ATOM 15497 C C . ARG G 1 189 ? -70.464 30.069 55.312 1.00 68.95 189 ARG G C 1
ATOM 15498 O O . ARG G 1 189 ? -70.636 30.932 54.449 1.00 68.72 189 ARG G O 1
ATOM 15506 N N . ASP G 1 190 ? -71.092 28.894 55.302 1.00 69.88 190 ASP G N 1
ATOM 15507 C CA . ASP G 1 190 ? -72.128 28.570 54.322 1.00 70.44 190 ASP G CA 1
ATOM 15508 C C . ASP G 1 190 ? -73.459 29.218 54.697 1.00 70.65 190 ASP G C 1
ATOM 15509 O O . ASP G 1 190 ? -74.117 29.828 53.851 1.00 71.21 190 ASP G O 1
ATOM 15514 N N . GLU G 1 191 ? -73.848 29.088 55.964 1.00 70.21 191 GLU G N 1
ATOM 15515 C CA . GLU G 1 191 ? -75.164 29.548 56.420 1.00 70.75 191 GLU G CA 1
ATOM 15516 C C . GLU G 1 191 ? -75.352 31.068 56.384 1.00 71.28 191 GLU G C 1
ATOM 15517 O O . GLU G 1 191 ? -76.483 31.545 56.274 1.00 71.70 191 GLU G O 1
ATOM 15523 N N . SER G 1 192 ? -74.258 31.823 56.479 1.00 71.63 192 SER G N 1
ATOM 15524 C CA . SER G 1 192 ? -74.322 33.280 56.346 1.00 72.46 192 SER G CA 1
ATOM 15525 C C . SER G 1 192 ? -74.694 33.687 54.915 1.00 72.94 192 SER G C 1
ATOM 15526 O O . SER G 1 192 ? -75.353 34.708 54.711 1.00 73.75 192 SER G O 1
ATOM 15529 N N . VAL G 1 193 ? -74.271 32.883 53.938 1.00 72.39 193 VAL G N 1
ATOM 15530 C CA . VAL G 1 193 ? -74.595 33.116 52.524 1.00 72.41 193 VAL G CA 1
ATOM 15531 C C . VAL G 1 193 ? -75.964 32.523 52.172 1.00 71.86 193 VAL G C 1
ATOM 15532 O O . VAL G 1 193 ? -76.650 33.026 51.281 1.00 72.43 193 VAL G O 1
ATOM 15536 N N . HIS G 1 194 ? -76.351 31.455 52.869 1.00 71.20 194 HIS G N 1
ATOM 15537 C CA . HIS G 1 194 ? -77.690 30.869 52.727 1.00 71.32 194 HIS G CA 1
ATOM 15538 C C . HIS G 1 194 ? -78.784 31.870 53.100 1.00 71.63 194 HIS G C 1
ATOM 15539 O O . HIS G 1 194 ? -79.815 31.948 52.434 1.00 71.44 194 HIS G O 1
ATOM 15546 N N . GLY G 1 195 ? -78.551 32.628 54.169 1.00 71.77 195 GLY G N 1
ATOM 15547 C CA . GLY G 1 195 ? -79.493 33.649 54.618 1.00 72.84 195 GLY G CA 1
ATOM 15548 C C . GLY G 1 195 ? -79.591 34.836 53.674 1.00 73.89 195 GLY G C 1
ATOM 15549 O O . GLY G 1 195 ? -80.692 35.275 53.342 1.00 75.77 195 GLY G O 1
ATOM 15550 N N . THR G 1 196 ? -78.440 35.350 53.239 1.00 74.01 196 THR G N 1
ATOM 15551 C CA . THR G 1 196 ? -78.379 36.551 52.392 1.00 74.41 196 THR G CA 1
ATOM 15552 C C . THR G 1 196 ? -79.001 36.329 51.013 1.00 74.04 196 THR G C 1
ATOM 15553 O O . THR G 1 196 ? -79.706 37.199 50.499 1.00 74.23 196 THR G O 1
ATOM 15557 N N . TYR G 1 197 ? -78.730 35.171 50.419 1.00 73.60 197 TYR G N 1
ATOM 15558 C CA . TYR G 1 197 ? -79.260 34.833 49.099 1.00 74.03 197 TYR G CA 1
ATOM 15559 C C . TYR G 1 197 ? -80.781 34.682 49.130 1.00 74.91 197 TYR G C 1
ATOM 15560 O O . TYR G 1 197 ? -81.476 35.186 48.248 1.00 75.56 197 TYR G O 1
ATOM 15569 N N . ILE G 1 198 ? -81.290 33.987 50.146 1.00 75.34 198 ILE G N 1
ATOM 15570 C CA . ILE G 1 198 ? -82.734 33.822 50.326 1.00 76.57 198 ILE G CA 1
ATOM 15571 C C . ILE G 1 198 ? -83.369 35.177 50.640 1.00 77.96 198 ILE G C 1
ATOM 15572 O O . ILE G 1 198 ? -84.409 35.528 50.078 1.00 78.66 198 ILE G O 1
ATOM 15577 N N . GLY G 1 199 ? -82.731 35.931 51.534 1.00 78.48 199 GLY G N 1
ATOM 15578 C CA . GLY G 1 199 ? -83.169 37.282 51.877 1.00 79.90 199 GLY G CA 1
ATOM 15579 C C . GLY G 1 199 ? -83.177 38.234 50.692 1.00 80.87 199 GLY G C 1
ATOM 15580 O O . GLY G 1 199 ? -84.045 39.102 50.598 1.00 81.52 199 GLY G O 1
ATOM 15581 N N . TYR G 1 200 ? -82.210 38.071 49.791 1.00 81.01 200 TYR G N 1
ATOM 15582 C CA . TYR G 1 200 ? -82.153 38.858 48.558 1.00 81.90 200 TYR G CA 1
ATOM 15583 C C . TYR G 1 200 ? -83.310 38.513 47.620 1.00 83.15 200 TYR G C 1
ATOM 15584 O O . TYR G 1 200 ? -83.974 39.407 47.099 1.00 84.96 200 TYR G O 1
ATOM 15593 N N . LYS G 1 201 ? -83.538 37.220 47.399 1.00 83.35 201 LYS G N 1
ATOM 15594 C CA . LYS G 1 201 ? -84.629 36.766 46.532 1.00 85.05 201 LYS G CA 1
ATOM 15595 C C . LYS G 1 201 ? -85.993 37.085 47.143 1.00 86.57 201 LYS G C 1
ATOM 15596 O O . LYS G 1 201 ? -86.927 37.456 46.428 1.00 87.35 201 LYS G O 1
ATOM 15602 N N . PHE G 1 202 ? -86.097 36.931 48.462 1.00 87.14 202 PHE G N 1
ATOM 15603 C CA . PHE G 1 202 ? -87.272 37.376 49.215 1.00 88.97 202 PHE G CA 1
ATOM 15604 C C . PHE G 1 202 ? -87.549 38.862 48.972 1.00 90.56 202 PHE G C 1
ATOM 15605 O O . PHE G 1 202 ? -88.700 39.269 48.803 1.00 91.42 202 PHE G O 1
ATOM 15613 N N . GLN G 1 203 ? -86.480 39.656 48.952 1.00 90.72 203 GLN G N 1
ATOM 15614 C CA . GLN G 1 203 ? -86.573 41.102 48.761 1.00 92.06 203 GLN G CA 1
ATOM 15615 C C . GLN G 1 203 ? -87.096 41.483 47.372 1.00 93.57 203 GLN G C 1
ATOM 15616 O O . GLN G 1 203 ? -87.797 42.486 47.226 1.00 94.88 203 GLN G O 1
ATOM 15622 N N . LEU G 1 204 ? -86.754 40.687 46.359 1.00 93.82 204 LEU G N 1
ATOM 15623 C CA . LEU G 1 204 ? -87.206 40.944 44.988 1.00 95.33 204 LEU G CA 1
ATOM 15624 C C . LEU G 1 204 ? -88.714 40.747 44.842 1.00 96.29 204 LEU G C 1
ATOM 15625 O O . LEU G 1 204 ? -89.408 41.608 44.299 1.00 96.63 204 LEU G O 1
ATOM 15630 N N . ALA G 1 205 ? -89.209 39.610 45.326 1.00 96.46 205 ALA G N 1
ATOM 15631 C CA . ALA G 1 205 ? -90.636 39.292 45.254 1.00 98.27 205 ALA G CA 1
ATOM 15632 C C . ALA G 1 205 ? -91.467 40.144 46.220 1.00 100.29 205 ALA G C 1
ATOM 15633 O O . ALA G 1 205 ? -92.630 40.437 45.944 1.00 101.39 205 ALA G O 1
ATOM 15635 N N . PHE G 1 206 ? -90.868 40.535 47.345 1.00 100.96 206 PHE G N 1
ATOM 15636 C CA . PHE G 1 206 ? -91.531 41.403 48.327 1.00 102.00 206 PHE G CA 1
ATOM 15637 C C . PHE G 1 206 ? -91.818 42.795 47.759 1.00 102.37 206 PHE G C 1
ATOM 15638 O O . PHE G 1 206 ? -92.894 43.348 47.984 1.00 103.57 206 PHE G O 1
ATOM 15646 N N . ASN G 1 207 ? -90.850 43.359 47.040 1.00 101.49 207 ASN G N 1
ATOM 15647 C CA . ASN G 1 207 ? -91.028 44.666 46.400 1.00 101.84 207 ASN G CA 1
ATOM 15648 C C . ASN G 1 207 ? -92.084 44.634 45.294 1.00 102.72 207 ASN G C 1
ATOM 15649 O O . ASN G 1 207 ? -92.760 45.634 45.051 1.00 104.23 207 ASN G O 1
ATOM 15654 N N . GLU G 1 208 ? -92.226 43.486 44.635 1.00 102.17 208 GLU G N 1
ATOM 15655 C CA . GLU G 1 208 ? -93.240 43.310 43.591 1.00 103.10 208 GLU G CA 1
ATOM 15656 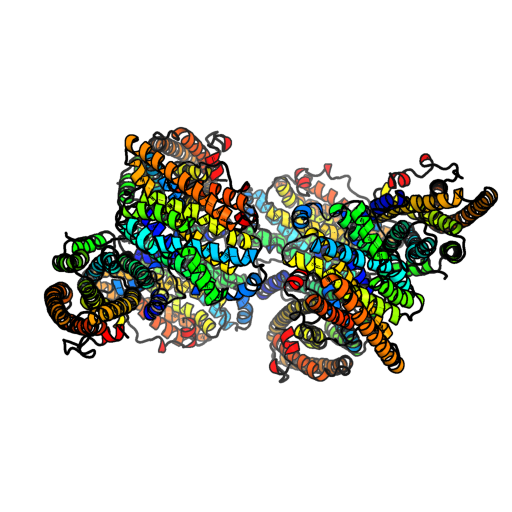C C . GLU G 1 208 ? -94.656 43.152 44.160 1.00 104.22 208 GLU G C 1
ATOM 15657 O O . GLU G 1 208 ? -95.636 43.381 43.450 1.00 105.15 208 GLU G O 1
ATOM 15663 N N . LEU G 1 209 ? -94.760 42.756 45.428 1.00 104.39 209 LEU G N 1
ATOM 15664 C CA . LEU G 1 209 ? -96.047 42.736 46.135 1.00 105.78 209 LEU G CA 1
ATOM 15665 C C . LEU G 1 209 ? -96.539 44.171 46.352 1.00 107.01 209 LEU G C 1
ATOM 15666 O O . LEU G 1 209 ? -95.728 45.073 46.573 1.00 106.67 209 LEU G O 1
ATOM 15671 N N . PRO G 1 210 ? -97.868 44.390 46.288 1.00 108.71 210 PRO G N 1
ATOM 15672 C CA . PRO G 1 210 ? -98.417 45.733 46.511 1.00 110.01 210 PRO G CA 1
ATOM 15673 C C . PRO G 1 210 ? -98.345 46.174 47.976 1.00 110.10 210 PRO G C 1
ATOM 15674 O O . PRO G 1 210 ? -98.196 45.337 48.868 1.00 109.76 210 PRO G O 1
ATOM 15678 N N . GLU G 1 211 ? -98.457 47.482 48.204 1.00 110.98 211 GLU G N 1
ATOM 15679 C CA . GLU G 1 211 ? -98.379 48.081 49.548 1.00 111.43 211 GLU G CA 1
ATOM 15680 C C . GLU G 1 211 ? -99.249 47.371 50.590 1.00 112.32 211 GLU G C 1
ATOM 15681 O O . GLU G 1 211 ? -98.838 47.200 51.739 1.00 110.43 211 GLU G O 1
ATOM 15687 N N . ASP G 1 212 ? -100.450 46.973 50.175 1.00 114.82 212 ASP G N 1
ATOM 15688 C CA . ASP G 1 212 ? -101.413 46.306 51.052 1.00 116.40 212 ASP G CA 1
ATOM 15689 C C . ASP G 1 212 ? -100.882 44.978 51.600 1.00 114.78 212 ASP G C 1
ATOM 15690 O O . ASP G 1 212 ? -100.867 44.763 52.814 1.00 114.88 212 ASP G O 1
ATOM 15695 N N . GLU G 1 213 ? -100.442 44.101 50.700 1.00 112.87 213 GLU G N 1
ATOM 15696 C CA . GLU G 1 213 ? -100.015 42.745 51.068 1.00 110.74 213 GLU G CA 1
ATOM 15697 C C . GLU G 1 213 ? -98.625 42.671 51.718 1.00 108.91 213 GLU G C 1
ATOM 15698 O O . GLU G 1 213 ? -98.269 41.639 52.290 1.00 107.71 213 GLU G O 1
ATOM 15704 N N . GLN G 1 214 ? -97.844 43.747 51.627 1.00 108.30 214 GLN G N 1
ATOM 15705 C CA . GLN G 1 214 ? -96.530 43.803 52.277 1.00 106.93 214 GLN G CA 1
ATOM 15706 C C . GLN G 1 214 ? -96.657 43.858 53.798 1.00 107.63 214 GLN G C 1
ATOM 15707 O O . GLN G 1 214 ? -95.980 43.115 54.509 1.00 106.34 214 GLN G O 1
ATOM 15713 N N . GLU G 1 215 ? -97.524 44.743 54.287 1.00 110.10 215 GLU G N 1
ATOM 15714 C CA . GLU G 1 215 ? -97.752 44.903 55.727 1.00 110.85 215 GLU G CA 1
ATOM 15715 C C . GLU G 1 215 ? -98.479 43.700 56.333 1.00 111.02 215 GLU G C 1
ATOM 15716 O O . GLU G 1 215 ? -98.319 43.408 57.520 1.00 110.01 215 GLU G O 1
ATOM 15722 N N . LYS G 1 216 ? -99.279 43.016 55.517 1.00 111.89 216 LYS G N 1
ATOM 15723 C CA . LYS G 1 216 ? -99.954 41.785 55.938 1.00 112.62 216 LYS G CA 1
ATOM 15724 C C . LYS G 1 216 ? -98.954 40.662 56.203 1.00 110.50 216 LYS G C 1
ATOM 15725 O O . LYS G 1 216 ? -99.140 39.864 57.122 1.00 109.68 216 LYS G O 1
ATOM 15731 N N . LEU G 1 217 ? -97.901 40.604 55.389 1.00 109.32 217 LEU G N 1
ATOM 15732 C CA . LEU G 1 217 ? -96.840 39.610 55.555 1.00 107.68 217 LEU G CA 1
ATOM 15733 C C . LEU G 1 217 ? -95.918 39.984 56.718 1.00 107.24 217 LEU G C 1
ATOM 15734 O O . LEU G 1 217 ? -95.537 39.120 57.510 1.00 106.78 217 LEU G O 1
ATOM 15739 N N . LYS G 1 218 ? -95.560 41.266 56.808 1.00 107.32 218 LYS G N 1
ATOM 15740 C CA . LYS G 1 218 ? -94.772 41.783 57.934 1.00 106.90 218 LYS G CA 1
ATOM 15741 C C . LYS G 1 218 ? -95.444 41.481 59.272 1.00 108.02 218 LYS G C 1
ATOM 15742 O O . LYS G 1 218 ? -94.769 41.206 60.263 1.00 106.70 218 LYS G O 1
ATOM 15748 N N . GLU G 1 219 ? -96.773 41.546 59.290 1.00 110.28 219 GLU G N 1
ATOM 15749 C CA . GLU G 1 219 ? -97.559 41.195 60.470 1.00 111.96 219 GLU G CA 1
ATOM 15750 C C . GLU G 1 219 ? -97.273 39.753 60.897 1.00 112.37 219 GLU G C 1
ATOM 15751 O O . GLU G 1 219 ? -96.944 39.499 62.056 1.00 112.14 219 GLU G O 1
ATOM 15757 N N . TRP G 1 220 ? -97.385 38.822 59.949 1.00 112.69 220 TRP G N 1
ATOM 15758 C CA . TRP G 1 220 ? -97.131 37.400 60.208 1.00 112.51 220 TRP G CA 1
ATOM 15759 C C . TRP G 1 220 ? -95.643 37.110 60.420 1.00 110.63 220 TRP G C 1
ATOM 15760 O O . TRP G 1 220 ? -95.284 36.148 61.104 1.00 110.74 220 TRP G O 1
ATOM 15771 N N . MET G 1 221 ? -94.786 37.938 59.823 1.00 108.82 221 MET G N 1
ATOM 15772 C CA . MET G 1 221 ? -93.341 37.820 59.994 1.00 106.48 221 MET G CA 1
ATOM 15773 C C . MET G 1 221 ? -92.965 37.953 61.467 1.00 106.78 221 MET G C 1
ATOM 15774 O O . MET G 1 221 ? -92.321 37.067 62.030 1.00 105.83 221 MET G O 1
ATOM 15779 N N . TYR G 1 222 ? -93.378 39.061 62.080 1.00 108.47 222 TYR G N 1
ATOM 15780 C CA . TYR G 1 222 ? -93.058 39.342 63.484 1.00 108.90 222 TYR G CA 1
ATOM 15781 C C . TYR G 1 222 ? -93.815 38.440 64.468 1.00 110.14 222 TYR G C 1
ATOM 15782 O O . TYR G 1 222 ? -93.326 38.182 65.568 1.00 109.93 222 TYR G O 1
ATOM 15791 N N . ASP G 1 223 ? -94.997 37.965 64.076 1.00 111.57 223 ASP G N 1
ATOM 15792 C CA . ASP G 1 223 ? -95.743 36.990 64.882 1.00 113.14 223 ASP G CA 1
ATOM 15793 C C . ASP G 1 223 ? -94.969 35.679 64.992 1.00 112.45 223 ASP G C 1
ATOM 15794 O O . ASP G 1 223 ? -94.894 35.082 66.067 1.00 112.46 223 ASP G O 1
ATOM 15799 N N . LEU G 1 224 ? -94.403 35.243 63.869 1.00 112.22 224 LEU G N 1
ATOM 15800 C CA . LEU G 1 224 ? -93.574 34.041 63.823 1.00 111.92 224 LEU G CA 1
ATOM 15801 C C . LEU G 1 224 ? -92.274 34.239 64.607 1.00 111.06 224 LEU G C 1
ATOM 15802 O O . LEU G 1 224 ? -91.835 33.341 65.325 1.00 110.35 224 LEU G O 1
ATOM 15807 N N . LEU G 1 225 ? -91.671 35.418 64.464 1.00 111.08 225 LEU G N 1
ATOM 15808 C CA . LEU G 1 225 ? -90.424 35.758 65.159 1.00 111.10 225 LEU G CA 1
ATOM 15809 C C . LEU G 1 225 ? -90.585 35.701 66.682 1.00 113.30 225 LEU G C 1
ATOM 15810 O O . LEU G 1 225 ? -89.691 35.226 67.386 1.00 112.56 225 LEU G O 1
ATOM 15815 N N . TYR G 1 226 ? -91.725 36.180 67.179 1.00 116.14 226 TYR G N 1
ATOM 15816 C CA . TYR G 1 226 ? -92.012 36.182 68.620 1.00 117.85 226 TYR G CA 1
ATOM 15817 C C . TYR G 1 226 ? -92.336 34.792 69.168 1.00 117.26 226 TYR G C 1
ATOM 15818 O O . TYR G 1 226 ? -91.922 34.452 70.278 1.00 116.88 226 TYR G O 1
ATOM 15827 N N . THR G 1 227 ? -93.078 33.999 68.398 1.00 116.58 227 THR G N 1
ATOM 15828 C CA . THR G 1 227 ? -93.462 32.650 68.819 1.00 116.89 227 THR G CA 1
ATOM 15829 C C . THR G 1 227 ? -92.266 31.693 68.826 1.00 116.18 227 THR G C 1
ATOM 15830 O O . THR G 1 227 ? -92.226 30.755 69.623 1.00 116.97 227 THR G O 1
ATOM 15834 N N . LEU G 1 228 ? -91.302 31.928 67.935 1.00 115.26 228 LEU G N 1
ATOM 15835 C CA . LEU G 1 228 ? -90.086 31.109 67.872 1.00 114.10 228 LEU G CA 1
ATOM 15836 C C . LEU G 1 228 ? -89.118 31.457 69.001 1.00 115.09 228 LEU G C 1
ATOM 15837 O O . LEU G 1 228 ? -88.501 30.566 69.588 1.00 114.85 228 LEU G O 1
ATOM 15842 N N . TYR G 1 229 ? -88.986 32.750 69.296 1.00 116.63 229 TYR G N 1
ATOM 15843 C CA . TYR G 1 229 ? -88.181 33.213 70.430 1.00 117.35 229 TYR G CA 1
ATOM 15844 C C . TYR G 1 229 ? -88.810 32.782 71.760 1.00 118.90 229 TYR G C 1
ATOM 15845 O O . TYR G 1 229 ? -88.100 32.483 72.720 1.00 118.22 229 TYR G O 1
ATOM 15854 N N . GLU G 1 230 ? -90.142 32.764 71.804 1.00 120.57 230 GLU G N 1
ATOM 15855 C CA . GLU G 1 230 ? -90.893 32.234 72.945 1.00 121.92 230 GLU G CA 1
ATOM 15856 C C . GLU G 1 230 ? -90.471 30.793 73.243 1.00 121.39 230 GLU G C 1
ATOM 15857 O O . GLU G 1 230 ? -90.137 30.456 74.380 1.00 120.49 230 GLU G O 1
ATOM 15863 N N . ASN G 1 231 ? -90.479 29.960 72.206 1.00 121.45 231 ASN G N 1
ATOM 15864 C CA . ASN G 1 231 ? -90.149 28.540 72.338 1.00 121.49 231 ASN G CA 1
ATOM 15865 C C . ASN G 1 231 ? -88.667 28.292 72.626 1.00 120.68 231 ASN G C 1
ATOM 15866 O O . ASN G 1 231 ? -88.324 27.359 73.357 1.00 120.93 231 ASN G O 1
ATOM 15871 N N . GLU G 1 232 ? -87.799 29.125 72.053 1.00 119.51 232 GLU G N 1
ATOM 15872 C CA . GLU G 1 232 ? -86.348 28.952 72.185 1.00 117.91 232 GLU G CA 1
ATOM 15873 C C . GLU G 1 232 ? -85.835 29.338 73.577 1.00 117.37 232 GLU G C 1
ATOM 15874 O O . GLU G 1 232 ? -84.847 28.773 74.051 1.00 116.67 232 GLU G O 1
ATOM 15880 N N . GLU G 1 233 ? -86.497 30.299 74.221 1.00 117.13 233 GLU G N 1
ATOM 15881 C CA . GLU G 1 233 ? -86.138 30.709 75.584 1.00 116.97 233 GLU G CA 1
ATOM 15882 C C . GLU G 1 233 ? -86.235 29.549 76.577 1.00 117.11 233 GLU G C 1
ATOM 15883 O O . GLU G 1 233 ? -85.373 29.395 77.444 1.00 117.03 233 GLU G O 1
ATOM 15889 N N . GLY G 1 234 ? -87.287 28.743 76.448 1.00 117.21 234 GLY G N 1
ATOM 15890 C CA . GLY G 1 234 ? -87.462 27.556 77.282 1.00 117.49 234 GLY G CA 1
ATOM 15891 C C . GLY G 1 234 ? -86.425 26.485 76.993 1.00 115.56 234 GLY G C 1
ATOM 15892 O O . GLY G 1 234 ? -85.961 25.801 77.907 1.00 115.21 234 GLY G O 1
ATOM 15893 N N . TYR G 1 235 ? -86.065 26.343 75.718 1.00 114.34 235 TYR G N 1
ATOM 15894 C CA . TYR G 1 235 ? -85.049 25.378 75.288 1.00 112.86 235 TYR G CA 1
ATOM 15895 C C . TYR G 1 235 ? -83.651 25.781 75.764 1.00 110.73 235 TYR G C 1
ATOM 15896 O O . TYR G 1 235 ? -82.864 24.929 76.178 1.00 110.93 235 TYR G O 1
ATOM 15905 N N . THR G 1 236 ? -83.350 27.077 75.700 1.00 108.29 236 THR G N 1
ATOM 15906 C CA . THR G 1 236 ? -82.067 27.607 76.169 1.00 106.06 236 THR G CA 1
ATOM 15907 C C . THR G 1 236 ? -81.896 27.376 77.673 1.00 105.91 236 THR G C 1
ATOM 15908 O O . THR G 1 236 ? -80.829 26.966 78.128 1.00 104.83 236 THR G O 1
ATOM 15912 N N . GLU G 1 237 ? -82.955 27.640 78.436 1.00 106.58 237 GLU G N 1
ATOM 15913 C CA . GLU G 1 237 ? -82.948 27.415 79.884 1.00 106.67 237 GLU G CA 1
ATOM 15914 C C . GLU G 1 237 ? -82.699 25.949 80.241 1.00 104.55 237 GLU G C 1
ATOM 15915 O O . GLU G 1 237 ? -82.010 25.655 81.214 1.00 104.21 237 GLU G O 1
ATOM 15921 N N . SER G 1 238 ? -83.257 25.037 79.449 1.00 102.74 238 SER G N 1
ATOM 15922 C CA . SER G 1 238 ? -83.067 23.602 79.670 1.00 102.21 238 SER G CA 1
ATOM 15923 C C . SER G 1 238 ? -81.594 23.198 79.548 1.00 100.84 238 SER G C 1
ATOM 15924 O O . SER G 1 238 ? -81.092 22.405 80.348 1.00 101.49 238 SER G O 1
ATOM 15927 N N . LEU G 1 239 ? -80.909 23.756 78.553 1.00 98.85 239 LEU G N 1
ATOM 15928 C CA . LEU G 1 239 ? -79.513 23.418 78.278 1.00 96.56 239 LEU G CA 1
ATOM 15929 C C . LEU G 1 239 ? -78.541 24.092 79.243 1.00 96.26 239 LEU G C 1
ATOM 15930 O O . LEU G 1 239 ? -77.714 23.425 79.863 1.00 95.70 239 LEU G O 1
ATOM 15935 N N . TYR G 1 240 ? -78.655 25.414 79.365 1.00 96.52 240 TYR G N 1
ATOM 15936 C CA . TYR G 1 240 ? -77.594 26.244 79.949 1.00 96.25 240 TYR G CA 1
ATOM 15937 C C . TYR G 1 240 ? -77.752 26.632 81.433 1.00 98.39 240 TYR G C 1
ATOM 15938 O O . TYR G 1 240 ? -76.884 27.320 81.976 1.00 99.21 240 TYR G O 1
ATOM 15947 N N . ASP G 1 241 ? -78.831 26.200 82.087 1.00 99.36 241 ASP G N 1
ATOM 15948 C CA . ASP G 1 241 ? -79.079 26.583 83.489 1.00 100.70 241 ASP G CA 1
ATOM 15949 C C . ASP G 1 241 ? -77.991 26.094 84.449 1.00 100.89 241 ASP G C 1
ATOM 15950 O O . ASP G 1 241 ? -77.434 26.886 85.210 1.00 100.76 241 ASP G O 1
ATOM 15955 N N . THR G 1 242 ? -77.686 24.800 84.402 1.00 100.73 242 THR G N 1
ATOM 15956 C CA . THR G 1 242 ? -76.758 24.193 85.366 1.00 101.74 242 THR G CA 1
ATOM 15957 C C . THR G 1 242 ? -75.298 24.599 85.138 1.00 100.88 242 THR G C 1
ATOM 15958 O O . THR G 1 242 ? -74.487 24.524 86.061 1.00 101.44 242 THR G O 1
ATOM 15962 N N . VAL G 1 243 ? -74.966 25.016 83.916 1.00 99.71 243 VAL G N 1
ATOM 15963 C CA . VAL G 1 243 ? -73.635 25.571 83.624 1.00 99.29 243 VAL G CA 1
ATOM 15964 C C . VAL G 1 243 ? -73.599 27.077 83.894 1.00 100.13 243 VAL G C 1
ATOM 15965 O O . VAL G 1 243 ? -72.574 27.610 84.318 1.00 99.48 243 VAL G O 1
ATOM 15969 N N . GLY G 1 244 ? -74.718 27.753 83.639 1.00 101.40 244 GLY G N 1
ATOM 15970 C CA . GLY G 1 244 ? -74.876 29.162 83.993 1.00 104.11 244 GLY G CA 1
ATOM 15971 C C . GLY G 1 244 ? -74.497 30.143 82.898 1.00 103.86 244 GLY G C 1
ATOM 15972 O O . GLY G 1 244 ? -73.767 31.104 83.148 1.00 104.58 244 GLY G O 1
ATOM 15973 N N . TRP G 1 245 ? -74.990 29.897 81.686 1.00 103.17 245 TRP G N 1
ATOM 15974 C CA . TRP G 1 245 ? -74.863 30.852 80.579 1.00 102.57 245 TRP G CA 1
ATOM 15975 C C . TRP G 1 245 ? -76.227 31.300 80.035 1.00 101.84 245 TRP G C 1
ATOM 15976 O O . TRP G 1 245 ? -76.286 32.058 79.066 1.00 101.56 245 TRP G O 1
ATOM 15987 N N . THR G 1 246 ? -77.310 30.854 80.674 1.00 101.48 246 THR G N 1
ATOM 15988 C CA . THR G 1 246 ? -78.680 31.069 80.190 1.00 100.39 246 THR G CA 1
ATOM 15989 C C . THR G 1 246 ? -78.938 32.477 79.643 1.00 99.86 246 THR G C 1
ATOM 15990 O O . THR G 1 246 ? -79.534 32.629 78.576 1.00 98.10 246 THR G O 1
ATOM 15994 N N . GLU G 1 247 ? -78.486 33.494 80.374 1.00 100.91 247 GLU G N 1
ATOM 15995 C CA . GLU G 1 247 ? -78.724 34.891 79.991 1.00 101.89 247 GLU G CA 1
ATOM 15996 C C . GLU G 1 247 ? -77.776 35.394 78.898 1.00 100.46 247 GLU G C 1
ATOM 15997 O O . GLU G 1 247 ? -78.129 36.308 78.150 1.00 100.60 247 GLU G O 1
ATOM 16003 N N . GLU G 1 248 ? -76.582 34.813 78.808 1.00 99.49 248 GLU G N 1
ATOM 16004 C CA . GLU G 1 248 ? -75.617 35.215 77.779 1.00 98.10 248 GLU G CA 1
ATOM 16005 C C . GLU G 1 248 ? -75.966 34.663 76.392 1.00 96.62 248 GLU G C 1
ATOM 16006 O O . GLU G 1 248 ? -75.583 35.247 75.378 1.00 95.28 248 GLU G O 1
ATOM 16012 N N . VAL G 1 249 ? -76.692 33.545 76.353 1.00 96.92 249 VAL G N 1
ATOM 16013 C CA . VAL G 1 249 ? -77.173 32.972 75.090 1.00 95.82 249 VAL G CA 1
ATOM 16014 C C . VAL G 1 249 ? -78.394 33.747 74.585 1.00 96.80 249 VAL G C 1
ATOM 16015 O O . VAL G 1 249 ? -78.633 33.817 73.378 1.00 96.30 249 VAL G O 1
ATOM 16019 N N . LYS G 1 250 ? -79.162 34.326 75.509 1.00 98.40 250 LYS G N 1
ATOM 16020 C CA . LYS G 1 250 ? -80.314 35.161 75.156 1.00 98.67 250 LYS G CA 1
ATOM 16021 C C . LYS G 1 250 ? -79.882 36.449 74.452 1.00 97.63 250 LYS G C 1
ATOM 16022 O O . LYS G 1 250 ? -80.488 36.848 73.455 1.00 96.35 250 LYS G O 1
ATOM 16028 N N . THR G 1 251 ? -78.836 37.092 74.971 1.00 97.56 251 THR G N 1
ATOM 16029 C CA . THR G 1 251 ? -78.251 38.276 74.323 1.00 97.91 251 THR G CA 1
ATOM 16030 C C . THR G 1 251 ? -77.458 37.914 73.050 1.00 96.28 251 THR G C 1
ATOM 16031 O O . THR G 1 251 ? -77.046 38.798 72.296 1.00 96.31 251 THR G O 1
ATOM 16035 N N . PHE G 1 252 ? -77.249 36.616 72.827 1.00 95.09 252 PHE G N 1
ATOM 16036 C CA . PHE G 1 252 ? -76.642 36.102 71.598 1.00 93.26 252 PHE G CA 1
ATOM 16037 C C . PHE G 1 252 ? -77.702 35.813 70.529 1.00 92.43 252 PHE G C 1
ATOM 16038 O O . PHE G 1 252 ? -77.449 35.998 69.338 1.00 92.10 252 PHE G O 1
ATOM 16046 N N . LEU G 1 253 ? -78.881 35.360 70.958 1.00 92.66 253 LEU G N 1
ATOM 16047 C CA . LEU G 1 253 ? -79.996 35.087 70.041 1.00 92.39 253 LEU G CA 1
ATOM 16048 C C . LEU G 1 253 ? -80.575 36.367 69.440 1.00 92.81 253 LEU G C 1
ATOM 16049 O O . LEU G 1 253 ? -80.785 36.448 68.228 1.00 91.92 253 LEU G O 1
ATOM 16054 N N . ARG G 1 254 ? -80.833 37.357 70.293 1.00 93.64 254 ARG G N 1
ATOM 16055 C CA . ARG G 1 254 ? -81.402 38.636 69.855 1.00 94.18 254 ARG G CA 1
ATOM 16056 C C . ARG G 1 254 ? -80.479 39.383 68.886 1.00 93.98 254 ARG G C 1
ATOM 16057 O O . ARG G 1 254 ? -80.955 40.090 67.997 1.00 94.23 254 ARG G O 1
ATOM 16065 N N . TYR G 1 255 ? -79.167 39.225 69.064 1.00 94.10 255 TYR G N 1
ATOM 16066 C CA . TYR G 1 255 ? -78.176 39.797 68.144 1.00 94.10 255 TYR G CA 1
ATOM 16067 C C . TYR G 1 255 ? -78.293 39.197 66.738 1.00 92.30 255 TYR G C 1
ATOM 16068 O O . TYR G 1 255 ? -78.161 39.909 65.740 1.00 91.30 255 TYR G O 1
ATOM 16077 N N . ASN G 1 256 ? -78.541 37.891 66.673 1.00 91.35 256 ASN G N 1
ATOM 16078 C CA . ASN G 1 256 ? -78.692 37.185 65.398 1.00 90.37 256 ASN G CA 1
ATOM 16079 C C . ASN G 1 256 ? -80.079 37.348 64.773 1.00 90.63 256 ASN G C 1
ATOM 16080 O O . ASN G 1 256 ? -80.234 37.206 63.558 1.00 89.60 256 ASN G O 1
ATOM 16085 N N . ALA G 1 257 ? -81.082 37.637 65.602 1.00 91.91 257 ALA G N 1
ATOM 16086 C CA . ALA G 1 257 ? -82.420 37.972 65.111 1.00 92.26 257 ALA G CA 1
ATOM 16087 C C . ALA G 1 257 ? -82.368 39.238 64.262 1.00 92.91 257 ALA G C 1
ATOM 16088 O O . ALA G 1 257 ? -83.034 39.325 63.228 1.00 92.26 257 ALA G O 1
ATOM 16090 N N . ASN G 1 258 ? -81.572 40.211 64.707 1.00 94.16 258 ASN G N 1
ATOM 16091 C CA . ASN G 1 258 ? -81.363 41.459 63.966 1.00 95.50 258 ASN G CA 1
ATOM 16092 C C . ASN G 1 258 ? -80.761 41.228 62.577 1.00 95.45 258 ASN G C 1
ATOM 16093 O O . ASN G 1 258 ? -81.127 41.910 61.621 1.00 96.33 258 ASN G O 1
ATOM 16098 N N . LYS G 1 259 ? -79.843 40.269 62.474 1.00 95.29 259 LYS G N 1
ATOM 16099 C CA . LYS G 1 259 ? -79.257 39.892 61.184 1.00 94.57 259 LYS G CA 1
ATOM 16100 C C . LYS G 1 259 ? -80.261 39.147 60.304 1.00 93.75 259 LYS G C 1
ATOM 16101 O O . LYS G 1 259 ? -80.269 39.321 59.085 1.00 93.37 259 LYS G O 1
ATOM 16107 N N . ALA G 1 260 ? -81.099 38.319 60.926 1.00 93.16 260 ALA G N 1
ATOM 16108 C CA . ALA G 1 260 ? -82.162 37.608 60.212 1.00 92.43 260 ALA G CA 1
ATOM 16109 C C . ALA G 1 260 ? -83.173 38.586 59.607 1.00 93.03 260 ALA G C 1
ATOM 16110 O O . ALA G 1 260 ? -83.706 38.344 58.523 1.00 92.96 260 ALA G O 1
ATOM 16112 N N . LEU G 1 261 ? -83.433 39.681 60.320 1.00 92.89 261 LEU G N 1
ATOM 16113 C CA . LEU G 1 261 ? -84.240 40.787 59.798 1.00 93.23 261 LEU G CA 1
ATOM 16114 C C . LEU G 1 261 ? -83.510 41.513 58.669 1.00 91.97 261 LEU G C 1
ATOM 16115 O O . LEU G 1 261 ? -84.085 41.778 57.612 1.00 91.75 261 LEU G O 1
ATOM 16120 N N . MET G 1 262 ? -82.237 41.821 58.906 1.00 90.61 262 MET G N 1
ATOM 16121 C CA . MET G 1 262 ? -81.445 42.659 58.003 1.00 90.13 262 MET G CA 1
ATOM 16122 C C . MET G 1 262 ? -81.245 42.022 56.627 1.00 89.03 262 MET G C 1
ATOM 16123 O O . MET G 1 262 ? -81.259 42.721 55.612 1.00 88.76 262 MET G O 1
ATOM 16128 N N . ASN G 1 263 ? -81.063 40.702 56.596 1.00 88.29 263 ASN G N 1
ATOM 16129 C CA . ASN G 1 263 ? -80.922 39.967 55.334 1.00 88.31 263 ASN G CA 1
ATOM 16130 C C . ASN G 1 263 ? -82.190 40.043 54.482 1.00 89.33 263 ASN G C 1
ATOM 16131 O O . ASN G 1 263 ? -82.117 40.147 53.256 1.00 89.53 263 ASN G O 1
ATOM 16136 N N . LEU G 1 264 ? -83.346 39.987 55.144 1.00 90.09 264 LEU G N 1
ATOM 16137 C CA . LEU G 1 264 ? -84.646 40.085 54.474 1.00 90.41 264 LEU G CA 1
ATOM 16138 C C . LEU G 1 264 ? -84.920 41.496 53.946 1.00 90.98 264 LEU G C 1
ATOM 16139 O O . LEU G 1 264 ? -85.690 41.668 52.999 1.00 90.98 264 LEU G O 1
ATOM 16144 N N . GLY G 1 265 ? -84.290 42.495 54.563 1.00 91.53 265 GLY G N 1
ATOM 16145 C CA . GLY G 1 265 ? -84.452 43.894 54.170 1.00 92.78 265 GLY G CA 1
ATOM 16146 C C . GLY G 1 265 ? -85.376 44.610 55.132 1.00 94.33 265 GLY G C 1
ATOM 16147 O O . GLY G 1 265 ? -86.371 45.211 54.722 1.00 94.31 265 GLY G O 1
ATOM 16148 N N . GLN G 1 266 ? -85.042 44.538 56.417 1.00 95.48 266 GLN G N 1
ATOM 16149 C CA . GLN G 1 266 ? -85.883 45.081 57.480 1.00 97.44 266 GLN G CA 1
ATOM 16150 C C . GLN G 1 266 ? -85.052 45.845 58.505 1.00 99.56 266 GLN G C 1
ATOM 16151 O O . GLN G 1 266 ? -83.837 45.655 58.606 1.00 98.32 266 GLN G O 1
ATOM 16157 N N . ASP G 1 267 ? -85.724 46.705 59.266 1.00 103.34 267 ASP G N 1
ATOM 16158 C CA . ASP G 1 267 ? -85.085 47.461 60.342 1.00 105.77 267 ASP G CA 1
ATOM 16159 C C . ASP G 1 267 ? -84.849 46.534 61.540 1.00 107.33 267 ASP G C 1
ATOM 16160 O O . ASP G 1 267 ? -85.633 45.609 61.768 1.00 108.46 267 ASP G O 1
ATOM 16165 N N . PRO G 1 268 ? -83.768 46.775 62.309 1.00 108.08 268 PRO G N 1
ATOM 16166 C CA . PRO G 1 268 ? -83.485 45.937 63.479 1.00 108.18 268 PRO G CA 1
ATOM 16167 C C . PRO G 1 268 ? -84.516 46.125 64.597 1.00 110.34 268 PRO G C 1
ATOM 16168 O O . PRO G 1 268 ? -84.901 47.257 64.898 1.00 111.73 268 PRO G O 1
ATOM 16172 N N . LEU G 1 269 ? -84.950 45.018 65.199 1.00 110.34 269 LEU G N 1
ATOM 16173 C CA . LEU G 1 269 ? -86.012 45.040 66.208 1.00 111.31 269 LEU G CA 1
ATOM 16174 C C . LEU G 1 269 ? -85.455 45.186 67.623 1.00 110.89 269 LEU G C 1
ATOM 16175 O O . LEU G 1 269 ? -85.996 45.945 68.427 1.00 112.43 269 LEU G O 1
ATOM 16180 N N . PHE G 1 270 ? -84.380 44.459 67.922 1.00 109.54 270 PHE G N 1
ATOM 16181 C CA . PHE G 1 270 ? -83.772 44.480 69.253 1.00 110.06 270 PHE G CA 1
ATOM 16182 C C . PHE G 1 270 ? -82.590 45.450 69.309 1.00 109.76 270 PHE G C 1
ATOM 16183 O O . PHE G 1 270 ? -81.870 45.603 68.320 1.00 108.33 270 PHE G O 1
ATOM 16191 N N . PRO G 1 271 ? -82.379 46.102 70.471 1.00 110.87 271 PRO G N 1
ATOM 16192 C CA . PRO G 1 271 ? -81.244 47.008 70.656 1.00 110.67 271 PRO G CA 1
ATOM 16193 C C . PRO G 1 271 ? -79.951 46.317 71.118 1.00 108.47 271 PRO G C 1
ATOM 16194 O O . PRO G 1 271 ? -78.975 47.003 71.427 1.00 108.91 271 PRO G O 1
ATOM 16198 N N . ASP G 1 272 ? -79.943 44.984 71.157 1.00 105.62 272 ASP G N 1
ATOM 16199 C CA . ASP G 1 272 ? -78.782 44.226 71.633 1.00 103.30 272 ASP G CA 1
ATOM 16200 C C . ASP G 1 272 ? -77.634 44.272 70.627 1.00 101.05 272 ASP G C 1
ATOM 16201 O O . ASP G 1 272 ? -77.730 43.706 69.537 1.00 99.08 272 ASP G O 1
ATOM 16206 N N . SER G 1 273 ? -76.549 44.941 71.012 1.00 100.73 273 SER G N 1
ATOM 16207 C CA . SER G 1 273 ? -75.412 45.171 70.124 1.00 99.23 273 SER G CA 1
ATOM 16208 C C . SER G 1 273 ? -74.422 44.006 70.159 1.00 97.05 273 SER G C 1
ATOM 16209 O O . SER G 1 273 ? -74.641 43.011 70.854 1.00 96.12 273 SER G O 1
ATOM 16212 N N . ALA G 1 274 ? -73.337 44.141 69.399 1.00 95.83 274 ALA G N 1
ATOM 16213 C CA . ALA G 1 274 ? -72.269 43.139 69.366 1.00 94.23 274 ALA G CA 1
ATOM 16214 C C . ALA G 1 274 ? -71.429 43.141 70.647 1.00 94.92 274 ALA G C 1
ATOM 16215 O O . ALA G 1 274 ? -70.784 42.141 70.968 1.00 93.63 274 ALA G O 1
ATOM 16217 N N . ASP G 1 275 ? -71.435 44.262 71.367 1.00 96.58 275 ASP G N 1
ATOM 16218 C CA . ASP G 1 275 ? -70.675 44.401 72.614 1.00 97.36 275 ASP G CA 1
ATOM 16219 C C . ASP G 1 275 ? -71.356 43.687 73.784 1.00 97.66 275 ASP G C 1
ATOM 16220 O O . ASP G 1 275 ? -70.685 43.246 74.718 1.00 97.12 275 ASP G O 1
ATOM 16225 N N . ASP G 1 276 ? -72.684 43.583 73.729 1.00 98.37 276 ASP G N 1
ATOM 16226 C CA . ASP G 1 276 ? -73.464 42.875 74.754 1.00 99.02 276 ASP G CA 1
ATOM 16227 C C . ASP G 1 276 ? -73.209 41.364 74.705 1.00 97.09 276 ASP G C 1
ATOM 16228 O O . ASP G 1 276 ? -73.346 40.667 75.713 1.00 97.00 276 ASP G O 1
ATOM 16233 N N . VAL G 1 277 ? -72.851 40.870 73.522 1.00 95.42 277 VAL G N 1
ATOM 16234 C CA . VAL G 1 277 ? -72.488 39.469 73.331 1.00 93.51 277 VAL G CA 1
ATOM 16235 C C . VAL G 1 277 ? -71.190 39.166 74.078 1.00 92.64 277 VAL G C 1
ATOM 16236 O O . VAL G 1 277 ? -70.312 40.024 74.185 1.00 92.56 277 VAL G O 1
ATOM 16240 N N . ASN G 1 278 ? -71.086 37.948 74.604 1.00 91.64 278 ASN G N 1
ATOM 16241 C CA . ASN G 1 278 ? -69.866 37.479 75.254 1.00 91.92 278 ASN G CA 1
ATOM 16242 C C . ASN G 1 278 ? -68.640 37.748 74.369 1.00 91.35 278 ASN G C 1
ATOM 16243 O O . ASN G 1 278 ? -68.635 37.372 73.195 1.00 89.69 278 ASN G O 1
ATOM 16248 N N . PRO G 1 279 ? -67.600 38.398 74.928 1.00 92.52 279 PRO G N 1
ATOM 16249 C CA . PRO G 1 279 ? -66.436 38.798 74.127 1.00 92.46 279 PRO G CA 1
ATOM 16250 C C . PRO G 1 279 ? -65.555 37.627 73.670 1.00 91.37 279 PRO G C 1
ATOM 16251 O O . PRO G 1 279 ? -64.870 37.737 72.651 1.00 90.38 279 PRO G O 1
ATOM 16255 N N . ILE G 1 280 ? -65.577 36.526 74.421 1.00 91.19 280 ILE G N 1
ATOM 16256 C CA . ILE G 1 280 ? -64.817 35.322 74.070 1.00 89.33 280 ILE G CA 1
ATOM 16257 C C . ILE G 1 280 ? -65.530 34.601 72.921 1.00 87.56 280 ILE G C 1
ATOM 16258 O O . ILE G 1 280 ? -64.886 34.072 72.013 1.00 85.67 280 ILE G O 1
ATOM 16263 N N . VAL G 1 281 ? -66.861 34.592 72.970 1.00 87.44 281 VAL G N 1
ATOM 16264 C CA . VAL G 1 281 ? -67.679 34.067 71.877 1.00 86.40 281 VAL G CA 1
ATOM 16265 C C . VAL G 1 281 ? -67.507 34.942 70.637 1.00 87.24 281 VAL G C 1
ATOM 16266 O O . VAL G 1 281 ? -67.385 34.431 69.523 1.00 86.56 281 VAL G O 1
ATOM 16270 N N . MET G 1 282 ? -67.492 36.258 70.842 1.00 89.82 282 MET G N 1
ATOM 16271 C CA . MET G 1 282 ? -67.308 37.208 69.746 1.00 91.41 282 MET G CA 1
ATOM 16272 C C . MET G 1 282 ? -65.883 37.148 69.185 1.00 91.96 282 MET G C 1
ATOM 16273 O O . MET G 1 282 ? -65.664 37.445 68.009 1.00 92.26 282 MET G O 1
ATOM 16278 N N . ASN G 1 283 ? -64.921 36.772 70.027 1.00 92.90 283 ASN G N 1
ATOM 16279 C CA . ASN G 1 283 ? -63.558 36.499 69.571 1.00 93.10 283 ASN G CA 1
ATOM 16280 C C . ASN G 1 283 ? -63.512 35.214 68.746 1.00 91.94 283 ASN G C 1
ATOM 16281 O O . ASN G 1 283 ? -62.765 35.121 67.770 1.00 91.78 283 ASN G O 1
ATOM 16286 N N . GLY G 1 284 ? -64.311 34.227 69.152 1.00 91.36 284 GLY G N 1
ATOM 16287 C CA . GLY G 1 284 ? -64.488 32.998 68.381 1.00 89.52 284 GLY G CA 1
ATOM 16288 C C . GLY G 1 284 ? -65.023 33.279 66.988 1.00 88.82 284 GLY G C 1
ATOM 16289 O O . GLY G 1 284 ? -64.563 32.685 66.013 1.00 88.78 284 GLY G O 1
ATOM 16290 N N . ILE G 1 285 ? -65.987 34.195 66.898 1.00 88.50 285 ILE G N 1
ATOM 16291 C CA . ILE G 1 285 ? -66.549 34.621 65.612 1.00 87.30 285 ILE G CA 1
ATOM 16292 C C . ILE G 1 285 ? -65.483 35.264 64.717 1.00 86.93 285 ILE G C 1
ATOM 16293 O O . ILE G 1 285 ? -65.435 35.001 63.514 1.00 86.66 285 ILE G O 1
ATOM 16298 N N . SER G 1 286 ? -64.631 36.097 65.311 1.00 86.90 286 SER G N 1
ATOM 16299 C CA . SER G 1 286 ? -63.602 36.827 64.568 1.00 86.69 286 SER G CA 1
ATOM 16300 C C . SER G 1 286 ? -62.469 35.917 64.091 1.00 84.56 286 SER G C 1
ATOM 16301 O O . SER G 1 286 ? -62.338 34.776 64.534 1.00 82.34 286 SER G O 1
ATOM 16304 N N . TYR H 1 4 ? 1.612 -14.362 59.479 1.00 17.24 4 TYR H N 1
ATOM 16305 C CA . TYR H 1 4 ? 2.324 -13.727 58.317 1.00 16.98 4 TYR H CA 1
ATOM 16306 C C . TYR H 1 4 ? 1.487 -12.701 57.534 1.00 16.34 4 TYR H C 1
ATOM 16307 O O . TYR H 1 4 ? 1.992 -11.638 57.195 1.00 16.11 4 TYR H O 1
ATOM 16316 N N . TYR H 1 5 ? 0.234 -13.040 57.227 1.00 16.12 5 TYR H N 1
ATOM 16317 C CA . TYR H 1 5 ? -0.647 -12.156 56.468 1.00 15.58 5 TYR H CA 1
ATOM 16318 C C . TYR H 1 5 ? -2.071 -12.183 57.015 1.00 15.47 5 TYR H C 1
ATOM 16319 O O . TYR H 1 5 ? -2.572 -13.241 57.393 1.00 15.76 5 TYR H O 1
ATOM 16328 N N . LYS H 1 6 ? -2.716 -11.013 57.032 1.00 15.09 6 LYS H N 1
ATOM 16329 C CA . LYS H 1 6 ? -4.042 -10.847 57.626 1.00 15.02 6 LYS H CA 1
ATOM 16330 C C . LYS H 1 6 ? -5.094 -10.592 56.563 1.00 14.67 6 LYS H C 1
ATOM 16331 O O . LYS H 1 6 ? -4.858 -9.845 55.622 1.00 14.34 6 LYS H O 1
ATOM 16337 N N . ALA H 1 7 ? -6.261 -11.206 56.729 1.00 14.78 7 ALA H N 1
ATOM 16338 C CA . ALA H 1 7 ? -7.372 -11.044 55.801 1.00 14.53 7 ALA H CA 1
ATOM 16339 C C . ALA H 1 7 ? -8.158 -9.799 56.174 1.00 14.30 7 ALA H C 1
ATOM 16340 O O . ALA H 1 7 ? -8.459 -9.582 57.350 1.00 14.48 7 ALA H O 1
ATOM 16342 N N . ILE H 1 8 ? -8.490 -8.983 55.178 1.00 13.94 8 ILE H N 1
ATOM 16343 C CA . ILE H 1 8 ? -9.258 -7.763 55.420 1.00 13.75 8 ILE H CA 1
ATOM 16344 C C . ILE H 1 8 ? -10.648 -8.139 55.932 1.00 13.97 8 ILE H C 1
ATOM 16345 O O . ILE H 1 8 ? -11.300 -9.029 55.387 1.00 14.09 8 ILE H O 1
ATOM 16350 N N . ASN H 1 9 ? -11.078 -7.468 56.995 1.00 14.08 9 ASN H N 1
ATOM 16351 C CA . ASN H 1 9 ? -12.356 -7.750 57.633 1.00 14.36 9 ASN H CA 1
ATOM 16352 C C . ASN H 1 9 ? -13.221 -6.499 57.632 1.00 14.23 9 ASN H C 1
ATOM 16353 O O . ASN H 1 9 ? -12.942 -5.558 58.357 1.00 14.22 9 ASN H O 1
ATOM 16358 N N . TRP H 1 10 ? -14.266 -6.495 56.809 1.00 14.19 10 TRP H N 1
ATOM 16359 C CA . TRP H 1 10 ? -15.176 -5.352 56.720 1.00 14.13 10 TRP H CA 1
ATOM 16360 C C . TRP H 1 10 ? -16.257 -5.339 57.809 1.00 14.55 10 TRP H C 1
ATOM 16361 O O . TRP H 1 10 ? -17.067 -4.422 57.853 1.00 14.59 10 TRP H O 1
ATOM 16372 N N . ASN H 1 11 ? -16.272 -6.352 58.674 1.00 14.90 11 ASN H N 1
ATOM 16373 C CA . ASN H 1 11 ? -17.068 -6.302 59.907 1.00 15.34 11 ASN H CA 1
ATOM 16374 C C . ASN H 1 11 ? -16.217 -5.949 61.137 1.00 15.44 11 ASN H C 1
ATOM 16375 O O . ASN H 1 11 ? -16.665 -6.091 62.273 1.00 15.85 11 ASN H O 1
ATOM 16380 N N . ALA H 1 12 ? -14.999 -5.472 60.886 1.00 15.09 12 ALA H N 1
ATOM 16381 C CA . ALA H 1 12 ? -14.123 -4.938 61.916 1.00 15.17 12 ALA H CA 1
ATOM 16382 C C . ALA H 1 12 ? -13.509 -3.624 61.422 1.00 14.79 12 ALA H C 1
ATOM 16383 O O . ALA H 1 12 ? -12.294 -3.510 61.244 1.00 14.60 12 ALA H O 1
ATOM 16385 N N . ILE H 1 13 ? -14.380 -2.641 61.206 1.00 14.75 13 ILE H N 1
ATOM 16386 C CA . ILE H 1 13 ? -13.991 -1.309 60.731 1.00 14.46 13 ILE H CA 1
ATOM 16387 C C . ILE H 1 13 ? -13.201 -0.540 61.792 1.00 14.59 13 ILE H C 1
ATOM 16388 O O . ILE H 1 13 ? -13.650 -0.381 62.927 1.00 14.97 13 ILE H O 1
ATOM 16393 N N . GLU H 1 14 ? -12.026 -0.062 61.393 1.00 14.32 14 GLU H N 1
ATOM 16394 C CA . GLU H 1 14 ? -11.129 0.697 62.259 1.00 14.45 14 GLU H CA 1
ATOM 16395 C C . GLU H 1 14 ? -11.303 2.219 62.092 1.00 14.37 14 GLU H C 1
ATOM 16396 O O . GLU H 1 14 ? -10.803 2.995 62.909 1.00 14.56 14 GLU H O 1
ATOM 16402 N N . ASP H 1 15 ? -12.002 2.631 61.033 1.00 14.13 15 ASP H N 1
ATOM 16403 C CA . ASP H 1 15 ? -12.302 4.041 60.765 1.00 14.09 15 ASP H CA 1
ATOM 16404 C C . ASP H 1 15 ? -13.528 4.100 59.857 1.00 14.00 15 ASP H C 1
ATOM 16405 O O . ASP H 1 15 ? -13.468 3.668 58.711 1.00 13.70 15 ASP H O 1
ATOM 16410 N N . VAL H 1 16 ? -14.623 4.665 60.356 1.00 14.30 16 VAL H N 1
ATOM 16411 C CA . VAL H 1 16 ? -15.896 4.650 59.631 1.00 14.33 16 VAL H CA 1
ATOM 16412 C C . VAL H 1 16 ? -15.928 5.510 58.357 1.00 14.03 16 VAL H C 1
ATOM 16413 O O . VAL H 1 16 ? -16.865 5.398 57.571 1.00 14.03 16 VAL H O 1
ATOM 16417 N N . ILE H 1 17 ? -14.928 6.370 58.162 1.00 13.85 17 ILE H N 1
ATOM 16418 C CA . ILE H 1 17 ? -14.818 7.166 56.935 1.00 13.58 17 ILE H CA 1
ATOM 16419 C C . ILE H 1 17 ? -14.298 6.315 55.774 1.00 13.21 17 ILE H C 1
ATOM 16420 O O . ILE H 1 17 ? -14.595 6.596 54.616 1.00 13.03 17 ILE H O 1
ATOM 16425 N N . ASP H 1 18 ? -13.540 5.265 56.083 1.00 13.13 18 ASP H N 1
ATOM 16426 C CA . ASP H 1 18 ? -13.141 4.286 55.067 1.00 12.86 18 ASP H CA 1
ATOM 16427 C C . ASP H 1 18 ? -14.379 3.625 54.455 1.00 12.91 18 ASP H C 1
ATOM 16428 O O . ASP H 1 18 ? -14.525 3.577 53.238 1.00 12.71 18 ASP H O 1
ATOM 16433 N N . LYS H 1 19 ? -15.278 3.155 55.314 1.00 13.22 19 LYS H N 1
ATOM 16434 C CA . LYS H 1 19 ? -16.534 2.524 54.892 1.00 13.37 19 LYS H CA 1
ATOM 16435 C C . LYS H 1 19 ? -17.389 3.435 54.004 1.00 13.36 19 LYS H C 1
ATOM 16436 O O . LYS H 1 19 ? -17.709 3.083 52.866 1.00 13.23 19 LYS H O 1
ATOM 16442 N N . SER H 1 20 ? -17.751 4.604 54.520 1.00 13.55 20 SER H N 1
ATOM 16443 C CA . SER H 1 20 ? -18.599 5.535 53.777 1.00 13.62 20 SER H CA 1
ATOM 16444 C C . SER H 1 20 ? -17.973 6.039 52.463 1.00 13.26 20 SER H C 1
ATOM 16445 O O . SER H 1 20 ? -18.696 6.344 51.514 1.00 13.29 20 SER H O 1
ATOM 16448 N N . THR H 1 21 ? -16.645 6.129 52.409 1.00 12.97 21 THR H N 1
ATOM 16449 C CA . THR H 1 21 ? -15.962 6.565 51.191 1.00 12.67 21 THR H CA 1
ATOM 16450 C C . THR H 1 21 ? -15.956 5.455 50.133 1.00 12.48 21 THR H C 1
ATOM 16451 O O . THR H 1 21 ? -16.196 5.719 48.957 1.00 12.38 21 THR H O 1
ATOM 16455 N N . TRP H 1 22 ? -15.671 4.223 50.546 1.00 12.48 22 TRP H N 1
ATOM 16456 C CA . TRP H 1 22 ? -15.771 3.086 49.636 1.00 12.38 22 TRP H CA 1
ATOM 16457 C C . TRP H 1 22 ? -17.170 3.046 49.024 1.00 12.57 22 TRP H C 1
ATOM 16458 O O . TRP H 1 22 ? -17.329 3.051 47.808 1.00 12.47 22 TRP H O 1
ATOM 16469 N N . GLU H 1 23 ? -18.176 3.013 49.889 1.00 12.90 23 GLU H N 1
ATOM 16470 C CA . GLU H 1 23 ? -19.572 3.029 49.478 1.00 13.18 23 GLU H CA 1
ATOM 16471 C C . GLU H 1 23 ? -19.848 4.149 48.477 1.00 13.12 23 GLU H C 1
ATOM 16472 O O . GLU H 1 23 ? -20.398 3.910 47.408 1.00 13.16 23 GLU H O 1
ATOM 16478 N N . LYS H 1 24 ? -19.460 5.373 48.820 1.00 13.08 24 LYS H N 1
ATOM 16479 C CA . LYS H 1 24 ? -19.736 6.509 47.956 1.00 13.08 24 LYS H CA 1
ATOM 16480 C C . LYS H 1 24 ? -19.042 6.362 46.595 1.00 12.76 24 LYS H C 1
ATOM 16481 O O . LYS H 1 24 ? -19.689 6.501 45.553 1.00 12.84 24 LYS H O 1
ATOM 16487 N N . LEU H 1 25 ? -17.740 6.079 46.607 1.00 12.46 25 LEU H N 1
ATOM 16488 C CA . LEU H 1 25 ? -16.968 6.001 45.369 1.00 12.19 25 LEU H CA 1
ATOM 16489 C C . LEU H 1 25 ? -17.414 4.838 44.479 1.00 12.21 25 LEU H C 1
ATOM 16490 O O . LEU H 1 25 ? -17.521 5.001 43.265 1.00 12.17 25 LEU H O 1
ATOM 16495 N N . THR H 1 26 ? -17.705 3.683 45.074 1.00 12.31 26 THR H N 1
ATOM 16496 C CA . THR H 1 26 ? -18.203 2.548 44.301 1.00 12.40 26 THR H CA 1
ATOM 16497 C C . THR H 1 26 ? -19.580 2.830 43.694 1.00 12.69 26 THR H C 1
ATOM 16498 O O . THR H 1 26 ? -19.845 2.456 42.550 1.00 12.72 26 THR H O 1
ATOM 16502 N N . GLU H 1 27 ? -20.447 3.494 44.454 1.00 12.95 27 GLU H N 1
ATOM 16503 C CA . GLU H 1 27 ? -21.787 3.834 43.966 1.00 13.31 27 GLU H CA 1
ATOM 16504 C C . GLU H 1 27 ? -21.750 4.935 42.902 1.00 13.28 27 GLU H C 1
ATOM 16505 O O . GLU H 1 27 ? -22.726 5.129 42.176 1.00 13.55 27 GLU H O 1
ATOM 16511 N N . GLN H 1 28 ? -20.618 5.634 42.804 1.00 12.99 28 GLN H N 1
ATOM 16512 C CA . GLN H 1 28 ? -20.413 6.675 41.794 1.00 12.96 28 GLN H CA 1
ATOM 16513 C C . GLN H 1 28 ? -19.874 6.136 40.469 1.00 12.85 28 GLN H C 1
ATOM 16514 O O . GLN H 1 28 ? -19.744 6.898 39.515 1.00 12.84 28 GLN H O 1
ATOM 16520 N N . PHE H 1 29 ? -19.564 4.840 40.409 1.00 12.83 29 PHE H N 1
ATOM 16521 C CA . PHE H 1 29 ? -18.998 4.204 39.208 1.00 12.78 29 PHE H CA 1
ATOM 16522 C C . PHE H 1 29 ? -19.618 4.680 37.886 1.00 13.08 29 PHE H C 1
ATOM 16523 O O . PHE H 1 29 ? -20.840 4.768 37.759 1.00 13.40 29 PHE H O 1
ATOM 16531 N N . TRP H 1 30 ? -18.757 4.981 36.915 1.00 13.10 30 TRP H N 1
ATOM 16532 C CA . TRP H 1 30 ? -19.184 5.377 35.572 1.00 13.45 30 TRP H CA 1
ATOM 16533 C C . TRP H 1 30 ? -18.133 5.018 34.514 1.00 13.65 30 TRP H C 1
ATOM 16534 O O . TRP H 1 30 ? -16.939 4.899 34.815 1.00 13.40 30 TRP H O 1
ATOM 16545 N N . LEU H 1 31 ? -18.591 4.843 33.277 1.00 14.38 31 LEU H N 1
ATOM 16546 C CA . LEU H 1 31 ? -17.702 4.655 32.136 1.00 14.80 31 LEU H CA 1
ATOM 16547 C C . LEU H 1 31 ? -18.007 5.690 31.058 1.00 15.63 31 LEU H C 1
ATOM 16548 O O . LEU H 1 31 ? -19.136 6.175 30.958 1.00 15.95 31 LEU H O 1
ATOM 16553 N N . ASP H 1 32 ? -16.985 6.027 30.266 1.00 16.41 32 ASP H N 1
ATOM 16554 C CA . ASP H 1 32 ? -17.098 7.036 29.199 1.00 17.33 32 ASP H CA 1
ATOM 16555 C C . ASP H 1 32 ? -17.860 6.516 27.992 1.00 18.51 32 ASP H C 1
ATOM 16556 O O . ASP H 1 32 ? -18.317 7.303 27.162 1.00 18.91 32 ASP H O 1
ATOM 16561 N N . THR H 1 33 ? -18.011 5.195 27.912 1.00 19.70 33 THR H N 1
ATOM 16562 C CA . THR H 1 33 ? -18.726 4.538 26.814 1.00 21.06 33 THR H CA 1
ATOM 16563 C C . THR H 1 33 ? -20.260 4.624 26.916 1.00 22.52 33 THR H C 1
ATOM 16564 O O . THR H 1 33 ? -20.965 4.008 26.116 1.00 22.99 33 THR H O 1
ATOM 16568 N N . ARG H 1 34 ? -20.775 5.370 27.891 1.00 23.92 34 ARG H N 1
ATOM 16569 C CA . ARG H 1 34 ? -22.222 5.520 28.069 1.00 25.52 34 ARG H CA 1
ATOM 16570 C C . ARG H 1 34 ? -22.740 6.883 27.589 1.00 26.00 34 ARG H C 1
ATOM 16571 O O . ARG H 1 34 ? -23.916 7.020 27.257 1.00 26.72 34 ARG H O 1
ATOM 16579 N N . ILE H 1 35 ? -21.857 7.879 27.536 1.00 25.73 35 ILE H N 1
ATOM 16580 C CA . ILE H 1 35 ? -22.240 9.242 27.179 1.00 25.76 35 ILE H CA 1
ATOM 16581 C C . ILE H 1 35 ? -22.260 9.397 25.654 1.00 25.87 35 ILE H C 1
ATOM 16582 O O . ILE H 1 35 ? -21.285 9.051 24.989 1.00 25.71 35 ILE H O 1
ATOM 16587 N N . PRO H 1 36 ? -23.359 9.944 25.097 1.00 26.15 36 PRO H N 1
ATOM 16588 C CA . PRO H 1 36 ? -23.468 10.109 23.653 1.00 26.17 36 PRO H CA 1
ATOM 16589 C C . PRO H 1 36 ? -22.711 11.347 23.167 1.00 25.76 36 PRO H C 1
ATOM 16590 O O . PRO H 1 36 ? -23.325 12.351 22.795 1.00 26.33 36 PRO H O 1
ATOM 16594 N N . LEU H 1 37 ? -21.384 11.260 23.152 1.00 24.76 37 LEU H N 1
ATOM 16595 C CA . LEU H 1 37 ? -20.525 12.401 22.808 1.00 24.26 37 LEU H CA 1
ATOM 16596 C C . LEU H 1 37 ? -20.806 13.027 21.437 1.00 24.37 37 LEU H C 1
ATOM 16597 O O . LEU H 1 37 ? -20.569 14.217 21.251 1.00 24.51 37 LEU H O 1
ATOM 16602 N N . SER H 1 38 ? -21.296 12.228 20.490 1.00 24.40 38 SER H N 1
ATOM 16603 C CA . SER H 1 38 ? -21.594 12.700 19.127 1.00 24.65 38 SER H CA 1
ATOM 16604 C C . SER H 1 38 ? -22.535 13.898 19.084 1.00 24.78 38 SER H C 1
ATOM 16605 O O . SER H 1 38 ? -22.386 14.778 18.240 1.00 24.88 38 SER H O 1
ATOM 16608 N N . ASN H 1 39 ? -23.497 13.916 20.002 1.00 24.66 39 ASN H N 1
ATOM 16609 C CA . ASN H 1 39 ? -24.534 14.942 20.033 1.00 25.01 39 ASN H CA 1
ATOM 16610 C C . ASN H 1 39 ? -23.956 16.347 20.140 1.00 24.92 39 ASN H C 1
ATOM 16611 O O . ASN H 1 39 ? -24.613 17.317 19.775 1.00 25.37 39 ASN H O 1
ATOM 16616 N N . ASP H 1 40 ? -22.727 16.445 20.637 1.00 24.40 40 ASP H N 1
ATOM 16617 C CA . ASP H 1 40 ? -22.046 17.723 20.804 1.00 24.49 40 ASP H CA 1
ATOM 16618 C C . ASP H 1 40 ? -21.388 18.279 19.539 1.00 24.70 40 ASP H C 1
ATOM 16619 O O . ASP H 1 40 ? -20.871 19.401 19.565 1.00 24.76 40 ASP H O 1
ATOM 16624 N N . LEU H 1 41 ? -21.408 17.518 18.445 1.00 24.85 41 LEU H N 1
ATOM 16625 C CA . LEU H 1 41 ? -20.713 17.927 17.218 1.00 25.12 41 LEU H CA 1
ATOM 16626 C C . LEU H 1 41 ? -21.339 19.140 16.524 1.00 26.02 41 LEU H C 1
ATOM 16627 O O . LEU H 1 41 ? -20.626 19.927 15.902 1.00 26.22 41 LEU H O 1
ATOM 16632 N N . ASP H 1 42 ? -22.657 19.291 16.632 1.00 26.80 42 ASP H N 1
ATOM 16633 C CA . ASP H 1 42 ? -23.334 20.510 16.185 1.00 27.70 42 ASP H CA 1
ATOM 16634 C C . ASP H 1 42 ? -22.744 21.741 16.870 1.00 27.76 42 ASP H C 1
ATOM 16635 O O . ASP H 1 42 ? -22.358 22.709 16.206 1.00 28.13 42 ASP H O 1
ATOM 16640 N N . ASP H 1 43 ? -22.691 21.701 18.200 1.00 27.46 43 ASP H N 1
ATOM 16641 C CA . ASP H 1 43 ? -22.095 22.786 18.979 1.00 27.51 43 ASP H CA 1
ATOM 16642 C C . ASP H 1 43 ? -20.618 22.941 18.652 1.00 27.35 43 ASP H C 1
ATOM 16643 O O . ASP H 1 43 ? -20.112 24.054 18.560 1.00 27.60 43 ASP H O 1
ATOM 16648 N N . TRP H 1 44 ? -19.937 21.812 18.478 1.00 27.17 44 TRP H N 1
ATOM 16649 C CA . TRP H 1 44 ? -18.491 21.791 18.267 1.00 26.93 44 TRP H CA 1
ATOM 16650 C C . TRP H 1 44 ? -18.093 22.487 16.976 1.00 28.26 44 TRP H C 1
ATOM 16651 O O . TRP H 1 44 ? -17.241 23.371 16.987 1.00 28.39 44 TRP H O 1
ATOM 16662 N N . ARG H 1 45 ? -18.712 22.091 15.869 1.00 29.66 45 ARG H N 1
ATOM 16663 C CA . ARG H 1 45 ? -18.355 22.646 14.568 1.00 31.13 45 ARG H CA 1
ATOM 16664 C C . ARG H 1 45 ? -18.595 24.163 14.477 1.00 32.21 45 ARG H C 1
ATOM 16665 O O . ARG H 1 45 ? -17.931 24.842 13.694 1.00 32.67 45 ARG H O 1
ATOM 16673 N N . LYS H 1 46 ? -19.522 24.687 15.281 1.00 33.06 46 LYS H N 1
ATOM 16674 C CA . LYS H 1 46 ? -19.811 26.131 15.308 1.00 34.18 46 LYS H CA 1
ATOM 16675 C C . LYS H 1 46 ? -18.850 26.963 16.172 1.00 34.08 46 LYS H C 1
ATOM 16676 O O . LYS H 1 46 ? -18.885 28.191 16.121 1.00 34.43 46 LYS H O 1
ATOM 16682 N N . LEU H 1 47 ? -18.005 26.307 16.966 1.00 33.74 47 LEU H N 1
ATOM 16683 C CA . LEU H 1 47 ? -16.967 27.013 17.719 1.00 33.64 47 LEU H CA 1
ATOM 16684 C C . LEU H 1 47 ? -15.873 27.473 16.769 1.00 33.91 47 LEU H C 1
ATOM 16685 O O . LEU H 1 47 ? -15.656 26.858 15.719 1.00 33.85 47 LEU H O 1
ATOM 16690 N N . SER H 1 48 ? -15.183 28.546 17.149 1.00 34.09 48 SER H N 1
ATOM 16691 C CA . SER H 1 48 ? -14.082 29.083 16.354 1.00 34.33 48 SER H CA 1
ATOM 16692 C C . SER H 1 48 ? -12.843 28.220 16.519 1.00 34.12 48 SER H C 1
ATOM 16693 O O . SER H 1 48 ? -12.767 27.395 17.433 1.00 33.63 48 SER H O 1
ATOM 16696 N N . HIS H 1 49 ? -11.868 28.428 15.640 1.00 34.67 49 HIS H N 1
ATOM 16697 C CA . HIS H 1 49 ? -10.652 27.617 15.621 1.00 34.56 49 HIS H CA 1
ATOM 16698 C C . HIS H 1 49 ? -9.751 27.855 16.841 1.00 33.87 49 HIS H C 1
ATOM 16699 O O . HIS H 1 49 ? -9.086 26.926 17.296 1.00 33.69 49 HIS H O 1
ATOM 16706 N N . LYS H 1 50 ? -9.745 29.079 17.373 1.00 33.34 50 LYS H N 1
ATOM 16707 C CA . LYS H 1 50 ? -9.019 29.389 18.617 1.00 32.29 50 LYS H CA 1
ATOM 16708 C C . LYS H 1 50 ? -9.564 28.602 19.801 1.00 30.80 50 LYS H C 1
ATOM 16709 O O . LYS H 1 50 ? -8.800 28.067 20.606 1.00 30.28 50 LYS H O 1
ATOM 16715 N N . GLU H 1 51 ? -10.892 28.565 19.903 1.00 29.66 51 GLU H N 1
ATOM 16716 C CA . GLU H 1 51 ? -11.592 27.855 20.973 1.00 28.32 51 GLU H CA 1
ATOM 16717 C C . GLU H 1 51 ? -11.353 26.347 20.937 1.00 27.02 51 GLU H C 1
ATOM 16718 O O . GLU H 1 51 ? -11.085 25.738 21.967 1.00 26.46 51 GLU H O 1
ATOM 16724 N N . LYS H 1 52 ? -11.455 25.748 19.754 1.00 26.30 52 LYS H N 1
ATOM 16725 C CA . LYS H 1 52 ? -11.177 24.320 19.594 1.00 25.28 52 LYS H CA 1
ATOM 16726 C C . LYS H 1 52 ? -9.740 24.012 19.983 1.00 24.34 52 LYS H C 1
ATOM 16727 O O . LYS H 1 52 ? -9.475 23.026 20.670 1.00 23.85 52 LYS H O 1
ATOM 16733 N N . ASP H 1 53 ? -8.824 24.876 19.555 1.00 23.98 53 ASP H N 1
ATOM 16734 C CA . ASP H 1 53 ? -7.407 24.759 19.912 1.00 23.37 53 ASP H CA 1
ATOM 16735 C C . ASP H 1 53 ? -7.229 24.763 21.425 1.00 22.37 53 ASP H C 1
ATOM 16736 O O . ASP H 1 53 ? -6.448 23.973 21.955 1.00 22.22 53 ASP H O 1
ATOM 16741 N N . LEU H 1 54 ? -7.965 25.647 22.105 1.00 21.59 54 LEU H N 1
ATOM 16742 C CA . LEU H 1 54 ? -7.918 25.774 23.561 1.00 20.69 54 LEU H CA 1
ATOM 16743 C C . LEU H 1 54 ? -8.406 24.506 24.258 1.00 19.67 54 LEU H C 1
ATOM 16744 O O . LEU H 1 54 ? -7.732 23.973 25.137 1.00 19.27 54 LEU H O 1
ATOM 16749 N N . VAL H 1 55 ? -9.587 24.043 23.860 1.00 19.04 55 VAL H N 1
ATOM 16750 C CA . VAL H 1 55 ? -10.172 22.815 24.393 1.00 18.22 55 VAL H CA 1
ATOM 16751 C C . VAL H 1 55 ? -9.235 21.617 24.203 1.00 17.55 55 VAL H C 1
ATOM 16752 O O . VAL H 1 55 ? -9.145 20.750 25.070 1.00 17.15 55 VAL H O 1
ATOM 16756 N N . GLY H 1 56 ? -8.546 21.573 23.068 1.00 17.31 56 GLY H N 1
ATOM 16757 C CA . GLY H 1 56 ? -7.580 20.513 22.805 1.00 16.81 56 GLY H CA 1
ATOM 16758 C C . GLY H 1 56 ? -6.404 20.539 23.761 1.00 16.33 56 GLY H C 1
ATOM 16759 O O . GLY H 1 56 ? -5.902 19.491 24.168 1.00 16.02 56 GLY H O 1
ATOM 16760 N N . LYS H 1 57 ? -5.961 21.739 24.120 1.00 16.21 57 LYS H N 1
ATOM 16761 C CA . LYS H 1 57 ? -4.837 21.891 25.045 1.00 15.90 57 LYS H CA 1
ATOM 16762 C C . LYS H 1 57 ? -5.250 21.668 26.497 1.00 15.33 57 LYS H C 1
ATOM 16763 O O . LYS H 1 57 ? -4.458 21.179 27.304 1.00 15.13 57 LYS H O 1
ATOM 16769 N N . VAL H 1 58 ? -6.489 22.018 26.822 1.00 15.03 58 VAL H N 1
ATOM 16770 C CA . VAL H 1 58 ? -7.009 21.833 28.169 1.00 14.58 58 VAL H CA 1
ATOM 16771 C C . VAL H 1 58 ? -7.029 20.347 28.506 1.00 14.05 58 VAL H C 1
ATOM 16772 O O . VAL H 1 58 ? -6.450 19.922 29.502 1.00 13.84 58 VAL H O 1
ATOM 16776 N N . PHE H 1 59 ? -7.677 19.566 27.653 1.00 13.87 59 PHE H N 1
ATOM 16777 C CA . PHE H 1 59 ? -7.825 18.140 27.876 1.00 13.47 59 PHE H CA 1
ATOM 16778 C C . PHE H 1 59 ? -6.508 17.378 27.792 1.00 13.33 59 PHE H C 1
ATOM 16779 O O . PHE H 1 59 ? -6.309 16.387 28.507 1.00 13.06 59 PHE H O 1
ATOM 16787 N N . GLY H 1 60 ? -5.617 17.827 26.917 1.00 13.54 60 GLY H N 1
ATOM 16788 C CA . GLY H 1 60 ? -4.293 17.233 26.822 1.00 13.51 60 GLY H CA 1
ATOM 16789 C C . GLY H 1 60 ? -3.583 17.317 28.157 1.00 13.37 60 GLY H C 1
ATOM 16790 O O . GLY H 1 60 ? -3.040 16.328 28.641 1.00 13.19 60 GLY H O 1
ATOM 16791 N N . GLY H 1 61 ? -3.615 18.505 28.759 1.00 13.47 61 GLY H N 1
ATOM 16792 C CA . GLY H 1 61 ? -2.953 18.750 30.031 1.00 13.41 61 GLY H CA 1
ATOM 16793 C C . GLY H 1 61 ? -3.582 17.997 31.176 1.00 13.07 61 GLY H C 1
ATOM 16794 O O . GLY H 1 61 ? -2.886 17.577 32.095 1.00 12.97 61 GLY H O 1
ATOM 16795 N N . LEU H 1 62 ? -4.900 17.829 31.126 1.00 12.93 62 LEU H N 1
ATOM 16796 C CA . LEU H 1 62 ? -5.610 17.064 32.144 1.00 12.64 62 LEU H CA 1
ATOM 16797 C C . LEU H 1 62 ? -5.349 15.558 31.997 1.00 12.43 62 LEU H C 1
ATOM 16798 O O . LEU H 1 62 ? -5.293 14.843 33.002 1.00 12.24 62 LEU H O 1
ATOM 16803 N N . THR H 1 63 ? -5.189 15.081 30.763 1.00 12.52 63 THR H N 1
ATOM 16804 C CA . THR H 1 63 ? -4.853 13.673 30.508 1.00 12.40 63 THR H CA 1
ATOM 16805 C C . THR H 1 63 ? -3.480 13.307 31.065 1.00 12.42 63 THR H C 1
ATOM 16806 O O . THR H 1 63 ? -3.269 12.182 31.542 1.00 12.27 63 THR H O 1
ATOM 16810 N N . LEU H 1 64 ? -2.546 14.253 30.993 1.00 12.64 64 LEU H N 1
ATOM 16811 C CA . LEU H 1 64 ? -1.194 14.018 31.473 1.00 12.75 64 LEU H CA 1
ATOM 16812 C C . LEU H 1 64 ? -1.197 13.767 32.975 1.00 12.56 64 LEU H C 1
ATOM 16813 O O . LEU H 1 64 ? -0.541 12.846 33.454 1.00 12.53 64 LEU H O 1
ATOM 16818 N N . LEU H 1 65 ? -1.947 14.585 33.707 1.00 12.48 65 LEU H N 1
ATOM 16819 C CA . LEU H 1 65 ? -1.862 14.605 35.160 1.00 12.39 65 LEU H CA 1
ATOM 16820 C C . LEU H 1 65 ? -2.753 13.556 35.805 1.00 12.10 65 LEU H C 1
ATOM 16821 O O . LEU H 1 65 ? -2.438 13.065 36.887 1.00 12.03 65 LEU H O 1
ATOM 16826 N N . ASP H 1 66 ? -3.856 13.209 35.146 1.00 11.98 66 ASP H N 1
ATOM 16827 C CA . ASP H 1 66 ? -4.622 12.028 35.541 1.00 11.77 66 ASP H CA 1
ATOM 16828 C C . ASP H 1 66 ? -3.828 10.753 35.263 1.00 11.76 66 ASP H C 1
ATOM 16829 O O . ASP H 1 66 ? -3.947 9.779 36.012 1.00 11.63 66 ASP H O 1
ATOM 16834 N N . THR H 1 67 ? -3.024 10.754 34.195 1.00 11.93 67 THR H N 1
ATOM 16835 C CA . THR H 1 67 ? -2.132 9.626 33.918 1.00 12.00 67 THR H CA 1
ATOM 16836 C C . THR H 1 67 ? -1.141 9.508 35.065 1.00 12.05 67 THR H C 1
ATOM 16837 O O . THR H 1 67 ? -0.930 8.423 35.599 1.00 12.00 67 THR H O 1
ATOM 16841 N N . LEU H 1 68 ? -0.545 10.634 35.442 1.00 12.18 68 LEU H N 1
ATOM 16842 C CA . LEU H 1 68 ? 0.333 10.696 36.610 1.00 12.27 68 LEU H CA 1
ATOM 16843 C C . LEU H 1 68 ? -0.325 10.087 37.868 1.00 12.05 68 LEU H C 1
ATOM 16844 O O . LEU H 1 68 ? 0.301 9.306 38.578 1.00 12.10 68 LEU H O 1
ATOM 16849 N N . GLN H 1 69 ? -1.584 10.436 38.118 1.00 11.87 69 GLN H N 1
ATOM 16850 C CA . GLN H 1 69 ? -2.305 9.946 39.291 1.00 11.70 69 GLN H CA 1
ATOM 16851 C C . GLN H 1 69 ? -2.516 8.435 39.275 1.00 11.60 69 GLN H C 1
ATOM 16852 O O . GLN H 1 69 ? -2.300 7.766 40.275 1.00 11.59 69 GLN H O 1
ATOM 16858 N N . SER H 1 70 ? -2.936 7.910 38.131 1.00 11.56 70 SER H N 1
ATOM 16859 C CA . SER H 1 70 ? -3.249 6.492 37.991 1.00 11.50 70 SER H CA 1
ATOM 16860 C C . SER H 1 70 ? -2.009 5.601 37.942 1.00 11.67 70 SER H C 1
ATOM 16861 O O . SER H 1 70 ? -2.101 4.402 38.207 1.00 11.66 70 SER H O 1
ATOM 16864 N N . GLU H 1 71 ? -0.859 6.181 37.598 1.00 11.86 71 GLU H N 1
ATOM 16865 C CA . GLU H 1 71 ? 0.357 5.401 37.361 1.00 12.10 71 GLU H CA 1
ATOM 16866 C C . GLU H 1 71 ? 1.368 5.462 38.495 1.00 12.25 71 GLU H C 1
ATOM 16867 O O . GLU H 1 71 ? 2.061 4.470 38.744 1.00 12.42 71 GLU H O 1
ATOM 16873 N N . SER H 1 72 ? 1.474 6.606 39.166 1.00 12.25 72 SER H N 1
ATOM 16874 C CA . SER H 1 72 ? 2.361 6.721 40.329 1.00 12.43 72 SER H CA 1
ATOM 16875 C C . SER H 1 72 ? 1.794 7.538 41.493 1.00 12.31 72 SER H C 1
ATOM 16876 O O . SER H 1 72 ? 2.336 7.484 42.598 1.00 12.44 72 SER H O 1
ATOM 16879 N N . GLY H 1 73 ? 0.721 8.289 41.259 1.00 12.10 73 GLY H N 1
ATOM 16880 C CA . GLY H 1 73 ? 0.107 9.081 42.310 1.00 12.04 73 GLY H CA 1
ATOM 16881 C C . GLY H 1 73 ? -0.434 8.248 43.448 1.00 11.95 73 GLY H C 1
ATOM 16882 O O . GLY H 1 73 ? 0.099 8.278 44.557 1.00 12.09 73 GLY H O 1
ATOM 16883 N N . VAL H 1 74 ? -1.490 7.496 43.171 1.00 11.78 74 VAL H N 1
ATOM 16884 C CA . VAL H 1 74 ? -2.165 6.706 44.199 1.00 11.74 74 VAL H CA 1
ATOM 16885 C C . VAL H 1 74 ? -1.250 5.584 44.691 1.00 11.97 74 VAL H C 1
ATOM 16886 O O . VAL H 1 74 ? -1.345 5.146 45.829 1.00 12.01 74 VAL H O 1
ATOM 16890 N N . ASP H 1 75 ? -0.353 5.139 43.820 1.00 12.18 75 ASP H N 1
ATOM 16891 C CA . ASP H 1 75 ? 0.668 4.151 44.161 1.00 12.48 75 ASP H CA 1
ATOM 16892 C C . ASP H 1 75 ? 1.514 4.651 45.329 1.00 12.73 75 ASP H C 1
ATOM 16893 O O . ASP H 1 75 ? 1.871 3.888 46.223 1.00 12.91 75 ASP H O 1
ATOM 16898 N N . ALA H 1 76 ? 1.818 5.944 45.317 1.00 12.83 76 ALA H N 1
ATOM 16899 C CA . ALA H 1 76 ? 2.635 6.567 46.351 1.00 13.11 76 ALA H CA 1
ATOM 16900 C C . ALA H 1 76 ? 1.879 6.788 47.662 1.00 13.09 76 ALA H C 1
ATOM 16901 O O . ALA H 1 76 ? 2.487 6.754 48.731 1.00 13.33 76 ALA H O 1
ATOM 16903 N N . LEU H 1 77 ? 0.569 7.027 47.588 1.00 12.85 77 LEU H N 1
ATOM 16904 C CA . LEU H 1 77 ? -0.227 7.268 48.797 1.00 12.86 77 LEU H CA 1
ATOM 16905 C C . LEU H 1 77 ? -0.566 5.993 49.551 1.00 12.86 77 LEU H C 1
ATOM 16906 O O . LEU H 1 77 ? -0.733 6.022 50.767 1.00 12.99 77 LEU H O 1
ATOM 16911 N N . ARG H 1 78 ? -0.671 4.877 48.836 1.00 12.77 78 ARG H N 1
ATOM 16912 C CA . ARG H 1 78 ? -1.022 3.600 49.459 1.00 12.79 78 ARG H CA 1
ATOM 16913 C C . ARG H 1 78 ? 0.071 3.045 50.366 1.00 13.02 78 ARG H C 1
ATOM 16914 O O . ARG H 1 78 ? -0.194 2.197 51.216 1.00 13.13 78 ARG H O 1
ATOM 16922 N N . LYS H 1 79 ? 1.298 3.516 50.187 1.00 13.15 79 LYS H N 1
ATOM 16923 C CA . LYS H 1 79 ? 2.388 3.139 51.077 1.00 13.44 79 LYS H CA 1
ATOM 16924 C C . LYS H 1 79 ? 2.147 3.570 52.526 1.00 13.46 79 LYS H C 1
ATOM 16925 O O . LYS H 1 79 ? 2.663 2.941 53.443 1.00 13.73 79 LYS H O 1
ATOM 16931 N N . ASP H 1 80 ? 1.363 4.627 52.722 1.00 13.18 80 ASP H N 1
ATOM 16932 C CA . ASP H 1 80 ? 1.180 5.246 54.037 1.00 13.27 80 ASP H CA 1
ATOM 16933 C C . ASP H 1 80 ? -0.231 5.080 54.602 1.00 13.09 80 ASP H C 1
ATOM 16934 O O . ASP H 1 80 ? -0.704 5.948 55.332 1.00 13.16 80 ASP H O 1
ATOM 16939 N N . VAL H 1 81 ? -0.901 3.975 54.286 1.00 12.91 81 VAL H N 1
ATOM 16940 C CA . VAL H 1 81 ? -2.274 3.763 54.764 1.00 12.81 81 VAL H CA 1
ATOM 16941 C C . VAL H 1 81 ? -2.294 3.462 56.261 1.00 13.10 81 VAL H C 1
ATOM 16942 O O . VAL H 1 81 ? -1.373 2.847 56.787 1.00 13.34 81 VAL H O 1
ATOM 16946 N N . ARG H 1 82 ? -3.352 3.902 56.932 1.00 13.12 82 ARG H N 1
ATOM 16947 C CA . ARG H 1 82 ? -3.532 3.657 58.362 1.00 13.42 82 ARG H CA 1
ATOM 16948 C C . ARG H 1 82 ? -4.337 2.384 58.619 1.00 13.43 82 ARG H C 1
ATOM 16949 O O . ARG H 1 82 ? -4.296 1.836 59.715 1.00 13.71 82 ARG H O 1
ATOM 16957 N N . THR H 1 83 ? -5.087 1.942 57.609 1.00 13.17 83 THR H N 1
ATOM 16958 C CA . THR H 1 83 ? -5.904 0.738 57.698 1.00 13.20 83 THR H CA 1
ATOM 16959 C C . THR H 1 83 ? -5.863 -0.006 56.371 1.00 12.97 83 THR H C 1
ATOM 16960 O O . THR H 1 83 ? -5.511 0.568 55.340 1.00 12.75 83 THR H O 1
ATOM 16964 N N . ALA H 1 84 ? -6.235 -1.281 56.401 1.00 13.06 84 ALA H N 1
ATOM 16965 C CA . ALA H 1 84 ? -6.337 -2.076 55.182 1.00 12.90 84 ALA H CA 1
ATOM 16966 C C . ALA H 1 84 ? -7.503 -1.602 54.321 1.00 12.67 84 ALA H C 1
ATOM 16967 O O . ALA H 1 84 ? -7.445 -1.673 53.096 1.00 12.48 84 ALA H O 1
ATOM 16969 N N . HIS H 1 85 ? -8.550 -1.104 54.974 1.00 12.75 85 HIS H N 1
ATOM 16970 C CA . HIS H 1 85 ? -9.746 -0.618 54.281 1.00 12.61 85 HIS H CA 1
ATOM 16971 C C . HIS H 1 85 ? -9.430 0.657 53.523 1.00 12.39 85 HIS H C 1
ATOM 16972 O O . HIS H 1 85 ? -10.049 0.938 52.501 1.00 12.23 85 HIS H O 1
ATOM 16979 N N . GLU H 1 86 ? -8.464 1.424 54.025 1.00 12.41 86 GLU H N 1
ATOM 16980 C CA . GLU H 1 86 ? -7.970 2.598 53.319 1.00 12.25 86 GLU H CA 1
ATOM 16981 C C . GLU H 1 86 ? -7.328 2.211 51.995 1.00 12.06 86 GLU H C 1
ATOM 16982 O O . GLU H 1 86 ? -7.470 2.933 51.013 1.00 11.89 86 GLU H O 1
ATOM 16988 N N . GLU H 1 87 ? -6.619 1.081 51.972 1.00 12.12 87 GLU H N 1
ATOM 16989 C CA . GLU H 1 87 ? -5.944 0.628 50.763 1.00 12.01 87 GLU H CA 1
ATOM 16990 C C . GLU H 1 87 ? -6.949 0.145 49.725 1.00 11.89 87 GLU H C 1
ATOM 16991 O O . GLU H 1 87 ? -6.735 0.314 48.525 1.00 11.76 87 GLU H O 1
ATOM 16997 N N . ALA H 1 88 ? -8.049 -0.437 50.185 1.00 11.97 88 ALA H N 1
ATOM 16998 C CA . ALA H 1 88 ? -9.124 -0.847 49.289 1.00 11.91 88 ALA H CA 1
ATOM 16999 C C . ALA H 1 88 ? -9.740 0.374 48.619 1.00 11.76 88 ALA H C 1
ATOM 17000 O O . ALA H 1 88 ? -10.037 0.350 47.431 1.00 11.67 88 ALA H O 1
ATOM 17002 N N . VAL H 1 89 ? -9.917 1.445 49.391 1.00 11.79 89 VAL H N 1
ATOM 17003 C CA . VAL H 1 89 ? -10.435 2.709 48.855 1.00 11.70 89 VAL H CA 1
ATOM 17004 C C . VAL H 1 89 ? -9.479 3.279 47.803 1.00 11.54 89 VAL H C 1
ATOM 17005 O O . VAL H 1 89 ? -9.918 3.725 46.750 1.00 11.46 89 VAL H O 1
ATOM 17009 N N . PHE H 1 90 ? -8.180 3.254 48.088 1.00 11.55 90 PHE H N 1
ATOM 17010 C CA . PHE H 1 90 ? -7.191 3.749 47.138 1.00 11.46 90 PHE H CA 1
ATOM 17011 C C . PHE H 1 90 ? -7.102 2.867 45.887 1.00 11.39 90 PHE H C 1
ATOM 17012 O O . PHE H 1 90 ? -6.835 3.366 44.795 1.00 11.32 90 PHE H O 1
ATOM 17020 N N . ASN H 1 91 ? -7.337 1.566 46.040 1.00 11.46 91 ASN H N 1
ATOM 17021 C CA . ASN H 1 91 ? -7.473 0.692 44.886 1.00 11.45 91 ASN H CA 1
ATOM 17022 C C . ASN H 1 91 ? -8.602 1.174 43.962 1.00 11.37 91 ASN H C 1
ATOM 17023 O O . ASN H 1 91 ? -8.450 1.157 42.731 1.00 11.33 91 ASN H O 1
ATOM 17028 N N . ASN H 1 92 ? -9.722 1.608 44.538 1.00 11.38 92 ASN H N 1
ATOM 17029 C CA . ASN H 1 92 ? -10.794 2.180 43.719 1.00 11.37 92 ASN H CA 1
ATOM 17030 C C . ASN H 1 92 ? -10.404 3.537 43.141 1.00 11.28 92 ASN H C 1
ATOM 17031 O O . ASN H 1 92 ? -10.640 3.808 41.962 1.00 11.25 92 ASN H O 1
ATOM 17036 N N . ILE H 1 93 ? -9.830 4.396 43.976 1.00 11.27 93 ILE H N 1
ATOM 17037 C CA . ILE H 1 93 ? -9.406 5.701 43.506 1.00 11.23 93 ILE H CA 1
ATOM 17038 C C . ILE H 1 93 ? -8.458 5.509 42.323 1.00 11.18 93 ILE H C 1
ATOM 17039 O O . ILE H 1 93 ? -8.670 6.087 41.260 1.00 11.17 93 ILE H O 1
ATOM 17044 N N . GLN H 1 94 ? -7.444 4.667 42.507 1.00 11.20 94 GLN H N 1
ATOM 17045 C CA . GLN H 1 94 ? -6.464 4.375 41.460 1.00 11.21 94 GLN H CA 1
ATOM 17046 C C . GLN H 1 94 ? -7.098 3.893 40.150 1.00 11.20 94 GLN H C 1
ATOM 17047 O O . GLN H 1 94 ? -6.624 4.247 39.069 1.00 11.23 94 GLN H O 1
ATOM 17053 N N . PHE H 1 95 ? -8.159 3.094 40.243 1.00 11.21 95 PHE H N 1
ATOM 17054 C CA . PHE H 1 95 ? -8.858 2.624 39.049 1.00 11.25 95 PHE H CA 1
ATOM 17055 C C . PHE H 1 95 ? -9.639 3.750 38.384 1.00 11.24 95 PHE H C 1
ATOM 17056 O O . PHE H 1 95 ? -9.611 3.896 37.166 1.00 11.28 95 PHE H O 1
ATOM 17064 N N . MET H 1 96 ? -10.340 4.547 39.173 1.00 11.23 96 MET H N 1
ATOM 17065 C CA . MET H 1 96 ? -11.100 5.652 38.598 1.00 11.27 96 MET H CA 1
ATOM 17066 C C . MET H 1 96 ? -10.201 6.740 38.003 1.00 11.25 96 MET H C 1
ATOM 17067 O O . MET H 1 96 ? -10.650 7.495 37.145 1.00 11.32 96 MET H O 1
ATOM 17072 N N . GLU H 1 97 ? -8.938 6.809 38.423 1.00 11.21 97 GLU H N 1
ATOM 17073 C CA . GLU H 1 97 ? -8.007 7.734 37.792 1.00 11.25 97 GLU H CA 1
ATOM 17074 C C . GLU H 1 97 ? -7.710 7.306 36.353 1.00 11.30 97 GLU H C 1
ATOM 17075 O O . GLU H 1 97 ? -7.543 8.153 35.476 1.00 11.38 97 GLU H O 1
ATOM 17081 N N . SER H 1 98 ? -7.650 5.998 36.113 1.00 11.30 98 SER H N 1
ATOM 17082 C CA . SER H 1 98 ? -7.469 5.465 34.760 1.00 11.41 98 SER H CA 1
ATOM 17083 C C . SER H 1 98 ? -8.686 5.711 33.875 1.00 11.47 98 SER H C 1
ATOM 17084 O O . SER H 1 98 ? -8.536 5.950 32.672 1.00 11.58 98 SER H O 1
ATOM 17087 N N . VAL H 1 99 ? -9.880 5.636 34.464 1.00 11.43 99 VAL H N 1
ATOM 17088 C CA . VAL H 1 99 ? -11.123 5.997 33.769 1.00 11.55 99 VAL H CA 1
ATOM 17089 C C . VAL H 1 99 ? -11.095 7.468 33.358 1.00 11.60 99 VAL H C 1
ATOM 17090 O O . VAL H 1 99 ? -11.449 7.807 32.230 1.00 11.74 99 VAL H O 1
ATOM 17094 N N . HIS H 1 100 ? -10.671 8.333 34.276 1.00 11.52 100 HIS H N 1
ATOM 17095 C CA . HIS H 1 100 ? -10.576 9.769 33.993 1.00 11.61 100 HIS H CA 1
ATOM 17096 C C . HIS H 1 100 ? -9.657 10.032 32.799 1.00 11.70 100 HIS H C 1
ATOM 17097 O O . HIS H 1 100 ? -10.032 10.726 31.856 1.00 11.85 100 HIS H O 1
ATOM 17104 N N . ALA H 1 101 ? -8.457 9.463 32.858 1.00 11.65 101 ALA H N 1
ATOM 17105 C CA . ALA H 1 101 ? -7.465 9.620 31.804 1.00 11.78 101 ALA H CA 1
ATOM 17106 C C . ALA H 1 101 ? -7.979 9.088 30.468 1.00 11.91 101 ALA H C 1
ATOM 17107 O O . ALA H 1 101 ? -7.750 9.703 29.424 1.00 12.08 101 ALA H O 1
ATOM 17109 N N . LYS H 1 102 ? -8.679 7.956 30.500 1.00 11.86 102 LYS H N 1
ATOM 17110 C CA . LYS H 1 102 ? -9.220 7.374 29.275 1.00 12.02 102 LYS H CA 1
ATOM 17111 C C . LYS H 1 102 ? -10.401 8.164 28.720 1.00 12.15 102 LYS H C 1
ATOM 17112 O O . LYS H 1 102 ? -10.645 8.132 27.521 1.00 12.35 102 LYS H O 1
ATOM 17118 N N . SER H 1 103 ? -11.142 8.860 29.575 1.00 12.08 103 SER H N 1
ATOM 17119 C CA . SER H 1 103 ? -12.354 9.548 29.123 1.00 12.26 103 SER H CA 1
ATOM 17120 C C . SER H 1 103 ? -12.025 10.702 28.176 1.00 12.45 103 SER H C 1
ATOM 17121 O O . SER H 1 103 ? -12.831 11.056 27.322 1.00 12.68 103 SER H O 1
ATOM 17124 N N . TYR H 1 104 ? -10.837 11.279 28.335 1.00 12.39 104 TYR H N 1
ATOM 17125 C CA . TYR H 1 104 ? -10.365 12.343 27.455 1.00 12.60 104 TYR H CA 1
ATOM 17126 C C . TYR H 1 104 ? -10.076 11.806 26.059 1.00 12.79 104 TYR H C 1
ATOM 17127 O O . TYR H 1 104 ? -10.306 12.499 25.070 1.00 13.04 104 TYR H O 1
ATOM 17136 N N . SER H 1 105 ? -9.566 10.577 25.982 1.00 12.70 105 SER H N 1
ATOM 17137 C CA . SER H 1 105 ? -9.325 9.921 24.696 1.00 12.91 105 SER H CA 1
ATOM 17138 C C . SER H 1 105 ? -10.625 9.640 23.948 1.00 13.09 105 SER H C 1
ATOM 17139 O O . SER H 1 105 ? -10.652 9.672 22.717 1.00 13.37 105 SER H O 1
ATOM 17142 N N . SER H 1 106 ? -11.695 9.365 24.689 1.00 12.98 106 SER H N 1
ATOM 17143 C CA . SER H 1 106 ? -13.008 9.155 24.085 1.00 13.20 106 SER H CA 1
ATOM 17144 C C . SER H 1 106 ? -13.550 10.464 23.545 1.00 13.43 106 SER H C 1
ATOM 17145 O O . SER H 1 106 ? -14.149 10.488 22.473 1.00 13.74 106 SER H O 1
ATOM 17148 N N . ILE H 1 107 ? -13.333 11.550 24.285 1.00 13.33 107 ILE H N 1
ATOM 17149 C CA . ILE H 1 107 ? -13.693 12.874 23.807 1.00 13.58 107 ILE H CA 1
ATOM 17150 C C . ILE H 1 107 ? -12.902 13.186 22.536 1.00 13.81 107 ILE H C 1
ATOM 17151 O O . ILE H 1 107 ? -13.480 13.591 21.526 1.00 14.14 107 ILE H O 1
ATOM 17156 N N . PHE H 1 108 ? -11.584 12.997 22.586 1.00 13.68 108 PHE H N 1
ATOM 17157 C CA . PHE H 1 108 ? -10.741 13.236 21.418 1.00 13.93 108 PHE H CA 1
ATOM 17158 C C . PHE H 1 108 ? -11.217 12.437 20.207 1.00 14.18 108 PHE H C 1
ATOM 17159 O O . PHE H 1 108 ? -11.275 12.964 19.103 1.00 14.53 108 PHE H O 1
ATOM 17167 N N . SER H 1 109 ? -11.542 11.165 20.420 1.00 14.06 109 SER H N 1
ATOM 17168 C CA . SER H 1 109 ? -11.983 10.292 19.332 1.00 14.35 109 SER H CA 1
ATOM 17169 C C . SER H 1 109 ? -13.236 10.808 18.635 1.00 14.70 109 SER H C 1
ATOM 17170 O O . SER H 1 109 ? -13.449 10.523 17.460 1.00 15.04 109 SER H O 1
ATOM 17173 N N . THR H 1 110 ? -14.059 11.555 19.365 1.00 14.69 110 THR H N 1
ATOM 17174 C CA . THR H 1 110 ? -15.286 12.118 18.814 1.00 15.10 110 THR H CA 1
ATOM 17175 C C . THR H 1 110 ? -15.084 13.533 18.270 1.00 15.44 110 THR H C 1
ATOM 17176 O O . THR H 1 110 ? -15.652 13.879 17.237 1.00 15.88 110 THR H O 1
ATOM 17180 N N . LEU H 1 111 ? -14.268 14.339 18.939 1.00 15.36 111 LEU H N 1
ATOM 17181 C CA . LEU H 1 111 ? -14.112 15.746 18.550 1.00 15.73 111 LEU H CA 1
ATOM 17182 C C . LEU H 1 111 ? -12.964 16.031 17.588 1.00 16.03 111 LEU H C 1
ATOM 17183 O O . LEU H 1 111 ? -12.995 17.042 16.895 1.00 16.39 111 LEU H O 1
ATOM 17188 N N . ASN H 1 112 ? -11.958 15.163 17.548 1.00 15.98 112 ASN H N 1
ATOM 17189 C CA . ASN H 1 112 ? -10.711 15.481 16.855 1.00 16.28 112 ASN H CA 1
ATOM 17190 C C . ASN H 1 112 ? -10.294 14.490 15.767 1.00 16.66 112 ASN H C 1
ATOM 17191 O O . ASN H 1 112 ? -10.747 13.345 15.738 1.00 16.59 112 ASN H O 1
ATOM 17196 N N . THR H 1 113 ? -9.432 14.958 14.868 1.00 17.16 113 THR H N 1
ATOM 17197 C CA . THR H 1 113 ? -8.953 14.149 13.764 1.00 17.61 113 THR H CA 1
ATOM 17198 C C . THR H 1 113 ? -7.688 13.402 14.168 1.00 17.61 113 THR H C 1
ATOM 17199 O O . THR H 1 113 ? -7.118 13.643 15.225 1.00 17.31 113 THR H O 1
ATOM 17203 N N . LYS H 1 114 ? -7.249 12.503 13.298 1.00 18.11 114 LYS H N 1
ATOM 17204 C CA . LYS H 1 114 ? -6.073 11.677 13.545 1.00 18.23 114 LYS H CA 1
ATOM 17205 C C . LYS H 1 114 ? -4.832 12.518 13.848 1.00 18.35 114 LYS H C 1
ATOM 17206 O O . LYS H 1 114 ? -4.175 12.304 14.858 1.00 18.09 114 LYS H O 1
ATOM 17212 N N . SER H 1 115 ? -4.519 13.480 12.987 1.00 18.85 115 SER H N 1
ATOM 17213 C CA . SER H 1 115 ? -3.312 14.290 13.168 1.00 19.06 115 SER H CA 1
ATOM 17214 C C . SER H 1 115 ? -3.465 15.305 14.298 1.00 18.78 115 SER H C 1
ATOM 17215 O O . SER H 1 115 ? -2.490 15.634 14.974 1.00 18.74 115 SER H O 1
ATOM 17218 N N . GLU H 1 116 ? -4.679 15.812 14.491 1.00 18.66 116 GLU H N 1
ATOM 17219 C CA . GLU H 1 116 ? -4.972 16.687 15.629 1.00 18.38 116 GLU H CA 1
ATOM 17220 C C . GLU H 1 116 ? -4.646 15.995 16.958 1.00 17.87 116 GLU H C 1
ATOM 17221 O O . GLU H 1 116 ? -3.949 16.562 17.806 1.00 17.75 116 GLU H O 1
ATOM 17227 N N . ILE H 1 117 ? -5.145 14.768 17.120 1.00 17.59 117 ILE H N 1
ATOM 17228 C CA . ILE H 1 117 ? -4.857 13.957 18.305 1.00 17.15 117 ILE H CA 1
ATOM 17229 C C . ILE H 1 117 ? -3.354 13.831 18.483 1.00 17.20 117 ILE H C 1
ATOM 17230 O O . ILE H 1 117 ? -2.849 14.026 19.581 1.00 16.97 117 ILE H O 1
ATOM 17235 N N . ASP H 1 118 ? -2.648 13.519 17.400 1.00 17.55 118 ASP H N 1
ATOM 17236 C CA . ASP H 1 118 ? -1.189 13.382 17.441 1.00 17.72 118 ASP H CA 1
ATOM 17237 C C . ASP H 1 118 ? -0.511 14.667 17.904 1.00 17.75 118 ASP H C 1
ATOM 17238 O O . ASP H 1 118 ? 0.457 14.620 18.664 1.00 17.71 118 ASP H O 1
ATOM 17243 N N . GLU H 1 119 ? -1.030 15.808 17.459 1.00 17.81 119 GLU H N 1
ATOM 17244 C CA . GLU H 1 119 ? -0.458 17.109 17.826 1.00 17.89 119 GLU H CA 1
ATOM 17245 C C . GLU H 1 119 ? -0.792 17.525 19.262 1.00 17.27 119 GLU H C 1
ATOM 17246 O O . GLU H 1 119 ? 0.032 18.156 19.925 1.00 17.32 119 GLU H O 1
ATOM 17252 N N . ILE H 1 120 ? -1.986 17.159 19.732 1.00 16.66 120 ILE H N 1
ATOM 17253 C CA . ILE H 1 120 ? -2.384 17.383 21.128 1.00 16.10 120 ILE H CA 1
ATOM 17254 C C . ILE H 1 120 ? -1.444 16.661 22.095 1.00 15.72 120 ILE H C 1
ATOM 17255 O O . ILE H 1 120 ? -1.039 17.227 23.115 1.00 15.62 120 ILE H O 1
ATOM 17260 N N . PHE H 1 121 ? -1.108 15.416 21.772 1.00 15.48 121 PHE H N 1
ATOM 17261 C CA . PHE H 1 121 ? -0.250 14.601 22.635 1.00 15.18 121 PHE H CA 1
ATOM 17262 C C . PHE H 1 121 ? 1.219 14.983 22.516 1.00 15.45 121 PHE H C 1
ATOM 17263 O O . PHE H 1 121 ? 1.935 15.001 23.513 1.00 15.38 121 PHE H O 1
ATOM 17271 N N . ALA H 1 122 ? 1.667 15.302 21.306 1.00 15.78 122 ALA H N 1
ATOM 17272 C CA . ALA H 1 122 ? 3.027 15.794 21.112 1.00 16.13 122 ALA H CA 1
ATOM 17273 C C . ALA H 1 122 ? 3.243 17.075 21.920 1.00 16.10 122 ALA H C 1
ATOM 17274 O O . ALA H 1 122 ? 4.274 17.234 22.579 1.00 16.24 122 ALA H O 1
ATOM 17276 N N . TRP H 1 123 ? 2.257 17.972 21.874 1.00 15.94 123 TRP H N 1
ATOM 17277 C CA . TRP H 1 123 ? 2.283 19.215 22.646 1.00 15.94 123 TRP H CA 1
ATOM 17278 C C . TRP H 1 123 ? 2.293 18.935 24.150 1.00 15.56 123 TRP H C 1
ATOM 17279 O O . TRP H 1 123 ? 3.085 19.517 24.895 1.00 15.71 123 TRP H O 1
ATOM 17290 N N . THR H 1 124 ? 1.402 18.046 24.580 1.00 15.11 124 THR H N 1
ATOM 17291 C CA . THR H 1 124 ? 1.270 17.681 25.985 1.00 14.74 124 THR H CA 1
ATOM 17292 C C . THR H 1 124 ? 2.548 17.066 26.546 1.00 14.87 124 THR H C 1
ATOM 17293 O O . THR H 1 124 ? 2.947 17.380 27.663 1.00 14.81 124 THR H O 1
ATOM 17297 N N . ASN H 1 125 ? 3.180 16.191 25.767 1.00 15.11 125 ASN H N 1
ATOM 17298 C CA . ASN H 1 125 ? 4.389 15.485 26.205 1.00 15.32 125 ASN H CA 1
ATOM 17299 C C . ASN H 1 125 ? 5.661 16.330 26.191 1.00 15.91 125 ASN H C 1
ATOM 17300 O O . ASN H 1 125 ? 6.725 15.858 26.597 1.00 16.13 125 ASN H O 1
ATOM 17305 N N . THR H 1 126 ? 5.566 17.561 25.701 1.00 16.28 126 THR H N 1
ATOM 17306 C CA . THR H 1 126 ? 6.736 18.428 25.592 1.00 16.93 126 THR H CA 1
ATOM 17307 C C . THR H 1 126 ? 6.504 19.800 26.200 1.00 17.10 126 THR H C 1
ATOM 17308 O O . THR H 1 126 ? 7.419 20.620 26.218 1.00 17.60 126 THR H O 1
ATOM 17312 N N . ASN H 1 127 ? 5.300 20.048 26.713 1.00 16.83 127 ASN H N 1
ATOM 17313 C CA . ASN H 1 127 ? 4.952 21.368 27.223 1.00 17.05 127 ASN H CA 1
ATOM 17314 C C . ASN H 1 127 ? 5.710 21.712 28.506 1.00 17.27 127 ASN H C 1
ATOM 17315 O O . ASN H 1 127 ? 5.500 21.069 29.529 1.00 16.92 127 ASN H O 1
ATOM 17320 N N . PRO H 1 128 ? 6.577 22.744 28.456 1.00 17.97 128 PRO H N 1
ATOM 17321 C CA . PRO H 1 128 ? 7.403 23.157 29.599 1.00 18.28 128 PRO H CA 1
ATOM 17322 C C . PRO H 1 128 ? 6.665 23.301 30.932 1.00 18.02 128 PRO H C 1
ATOM 17323 O O . PRO H 1 128 ? 7.189 22.866 31.952 1.00 18.01 128 PRO H O 1
ATOM 17327 N N . TYR H 1 129 ? 5.473 23.893 30.925 1.00 17.94 129 TYR H N 1
ATOM 17328 C CA . TYR H 1 129 ? 4.716 24.113 32.164 1.00 17.80 129 TYR H CA 1
ATOM 17329 C C . TYR H 1 129 ? 4.208 22.798 32.771 1.00 17.31 129 TYR H C 1
ATOM 17330 O O . TYR H 1 129 ? 4.492 22.493 33.925 1.00 17.22 129 TYR H O 1
ATOM 17339 N N . LEU H 1 130 ? 3.449 22.043 31.976 1.00 17.09 130 LEU H N 1
ATOM 17340 C CA . LEU H 1 130 ? 2.922 20.729 32.364 1.00 16.68 130 LEU H CA 1
ATOM 17341 C C . LEU H 1 130 ? 4.013 19.751 32.794 1.00 16.79 130 LEU H C 1
ATOM 17342 O O . LEU H 1 130 ? 3.854 19.033 33.780 1.00 16.51 130 LEU H O 1
ATOM 17347 N N . GLN H 1 131 ? 5.111 19.713 32.045 1.00 17.27 131 GLN H N 1
ATOM 17348 C CA . GLN H 1 131 ? 6.198 18.772 32.326 1.00 17.49 131 GLN H CA 1
ATOM 17349 C C . GLN H 1 131 ? 6.978 19.136 33.581 1.00 17.77 131 GLN H C 1
ATOM 17350 O O . GLN H 1 131 ? 7.451 18.260 34.294 1.00 17.73 131 GLN H O 1
ATOM 17356 N N . LYS H 1 132 ? 7.118 20.429 33.838 1.00 18.19 132 LYS H N 1
ATOM 17357 C CA . LYS H 1 132 ? 7.763 20.899 35.054 1.00 18.52 132 LYS H CA 1
ATOM 17358 C C . LYS H 1 132 ? 6.817 20.707 36.246 1.00 18.04 132 LYS H C 1
ATOM 17359 O O . LYS H 1 132 ? 7.269 20.491 37.371 1.00 18.09 132 LYS H O 1
ATOM 17365 N N . LYS H 1 133 ? 5.510 20.775 35.985 1.00 17.59 133 LYS H N 1
ATOM 17366 C CA . LYS H 1 133 ? 4.489 20.546 37.010 1.00 17.13 133 LYS H CA 1
ATOM 17367 C C . LYS H 1 133 ? 4.393 19.064 37.390 1.00 16.72 133 LYS H C 1
ATOM 17368 O O . LYS H 1 133 ? 4.344 18.722 38.573 1.00 16.59 133 LYS H O 1
ATOM 17374 N N . ALA H 1 134 ? 4.359 18.197 36.381 1.00 16.51 134 ALA H N 1
ATOM 17375 C CA . ALA H 1 134 ? 4.379 16.749 36.590 1.00 16.17 134 ALA H CA 1
ATOM 17376 C C . ALA H 1 134 ? 5.594 16.315 37.394 1.00 16.36 134 ALA H C 1
ATOM 17377 O O . ALA H 1 134 ? 5.487 15.449 38.264 1.00 16.18 134 ALA H O 1
ATOM 17379 N N . GLU H 1 135 ? 6.743 16.919 37.103 1.00 16.75 135 GLU H N 1
ATOM 17380 C CA . GLU H 1 135 ? 7.980 16.606 37.811 1.00 17.04 135 GLU H CA 1
ATOM 17381 C C . GLU H 1 135 ? 7.967 17.054 39.273 1.00 16.95 135 GLU H C 1
ATOM 17382 O O . GLU H 1 135 ? 8.442 16.326 40.142 1.00 16.95 135 GLU H O 1
ATOM 17388 N N . ILE H 1 136 ? 7.457 18.255 39.534 1.00 16.84 136 ILE H N 1
ATOM 17389 C CA . ILE H 1 136 ? 7.395 18.771 40.900 1.00 16.82 136 ILE H CA 1
ATOM 17390 C C . ILE H 1 136 ? 6.542 17.858 41.776 1.00 16.27 136 ILE H C 1
ATOM 17391 O O . ILE H 1 136 ? 6.939 17.516 42.896 1.00 16.35 136 ILE H O 1
ATOM 17396 N N . ILE H 1 137 ? 5.377 17.477 41.256 1.00 15.68 137 ILE H N 1
ATOM 17397 C CA . ILE H 1 137 ? 4.465 16.594 41.970 1.00 15.15 137 ILE H CA 1
ATOM 17398 C C . ILE H 1 137 ? 5.088 15.205 42.119 1.00 15.01 137 ILE H C 1
ATOM 17399 O O . ILE H 1 137 ? 4.989 14.594 43.179 1.00 14.93 137 ILE H O 1
ATOM 17404 N N . ASN H 1 138 ? 5.743 14.721 41.069 1.00 14.99 138 ASN H N 1
ATOM 17405 C CA . ASN H 1 138 ? 6.283 13.362 41.060 1.00 14.88 138 ASN H CA 1
ATOM 17406 C C . ASN H 1 138 ? 7.576 13.204 41.855 1.00 15.20 138 ASN H C 1
ATOM 17407 O O . ASN H 1 138 ? 7.889 12.107 42.313 1.00 15.21 138 ASN H O 1
ATOM 17412 N N . GLU H 1 139 ? 8.333 14.283 42.011 1.00 15.50 139 GLU H N 1
ATOM 17413 C CA . GLU H 1 139 ? 9.521 14.252 42.866 1.00 15.88 139 GLU H CA 1
ATOM 17414 C C . GLU H 1 139 ? 9.094 14.206 44.338 1.00 15.65 139 GLU H C 1
ATOM 17415 O O . GLU H 1 139 ? 9.774 13.607 45.175 1.00 15.87 139 GLU H O 1
ATOM 17421 N N . ILE H 1 140 ? 7.960 14.829 44.643 1.00 15.19 140 ILE H N 1
ATOM 17422 C CA . ILE H 1 140 ? 7.342 14.703 45.961 1.00 14.93 140 ILE H CA 1
ATOM 17423 C C . ILE H 1 140 ? 6.787 13.289 46.163 1.00 14.48 140 ILE H C 1
ATOM 17424 O O . ILE H 1 140 ? 6.876 12.746 47.261 1.00 14.51 140 ILE H O 1
ATOM 17429 N N . TYR H 1 141 ? 6.230 12.689 45.110 1.00 14.06 141 TYR H N 1
ATOM 17430 C CA . TYR H 1 141 ? 5.684 11.326 45.204 1.00 13.68 141 TYR H CA 1
ATOM 17431 C C . TYR H 1 141 ? 6.756 10.250 45.442 1.00 13.93 141 TYR H C 1
ATOM 17432 O O . TYR H 1 141 ? 6.523 9.292 46.184 1.00 13.84 141 TYR H O 1
ATOM 17441 N N . LEU H 1 142 ? 7.919 10.398 44.812 1.00 14.28 142 LEU H N 1
ATOM 17442 C CA . LEU H 1 142 ? 8.979 9.389 44.925 1.00 14.61 142 LEU H CA 1
ATOM 17443 C C . LEU H 1 142 ? 9.904 9.621 46.117 1.00 15.04 142 LEU H C 1
ATOM 17444 O O . LEU H 1 142 ? 10.567 8.691 46.563 1.00 15.29 142 LEU H O 1
ATOM 17449 N N . ASN H 1 143 ? 9.969 10.854 46.619 1.00 15.18 143 ASN H N 1
ATOM 17450 C CA . ASN H 1 143 ? 10.903 11.199 47.706 1.00 15.67 143 ASN H CA 1
ATOM 17451 C C . ASN H 1 143 ? 10.293 11.879 48.928 1.00 15.60 143 ASN H C 1
ATOM 17452 O O . ASN H 1 143 ? 10.953 11.984 49.957 1.00 15.99 143 ASN H O 1
ATOM 17457 N N . GLY H 1 144 ? 9.053 12.346 48.827 1.00 15.16 144 GLY H N 1
ATOM 17458 C CA . GLY H 1 144 ? 8.435 13.097 49.913 1.00 15.14 144 GLY H CA 1
ATOM 17459 C C . GLY H 1 144 ? 8.004 12.233 51.078 1.00 15.04 144 GLY H C 1
ATOM 17460 O O . GLY H 1 144 ? 8.068 11.005 51.017 1.00 14.93 144 GLY H O 1
ATOM 17461 N N . THR H 1 145 ? 7.567 12.887 52.146 1.00 15.11 145 THR H N 1
ATOM 17462 C CA . THR H 1 145 ? 7.019 12.201 53.306 1.00 15.04 145 THR H CA 1
ATOM 17463 C C . THR H 1 145 ? 5.562 11.847 53.045 1.00 14.51 145 THR H C 1
ATOM 17464 O O . THR H 1 145 ? 4.971 12.306 52.080 1.00 14.24 145 THR H O 1
ATOM 17468 N N . ALA H 1 146 ? 4.973 11.047 53.920 1.00 14.41 146 ALA H N 1
ATOM 17469 C CA . ALA H 1 146 ? 3.569 10.673 53.768 1.00 13.98 146 ALA H CA 1
ATOM 17470 C C . ALA H 1 146 ? 2.652 11.900 53.662 1.00 13.87 146 ALA H C 1
ATOM 17471 O O . ALA H 1 146 ? 1.764 11.949 52.812 1.00 13.54 146 ALA H O 1
ATOM 17473 N N . LEU H 1 147 ? 2.883 12.885 54.524 1.00 14.19 147 LEU H N 1
ATOM 17474 C CA . LEU H 1 147 ? 2.042 14.079 54.584 1.00 14.19 147 LEU H CA 1
ATOM 17475 C C . LEU H 1 147 ? 2.294 15.012 53.404 1.00 14.17 147 LEU H C 1
ATOM 17476 O O . LEU H 1 147 ? 1.352 15.558 52.819 1.00 13.97 147 LEU H O 1
ATOM 17481 N N . GLU H 1 148 ? 3.566 15.192 53.058 1.00 14.43 148 GLU H N 1
ATOM 17482 C CA . GLU H 1 148 ? 3.935 15.953 51.870 1.00 14.45 148 GLU H CA 1
ATOM 17483 C C . GLU H 1 148 ? 3.235 15.413 50.626 1.00 14.01 148 GLU H C 1
ATOM 17484 O O . GLU H 1 148 ? 2.755 16.186 49.789 1.00 13.92 148 GLU H O 1
ATOM 17490 N N . LYS H 1 149 ? 3.181 14.088 50.513 1.00 13.78 149 LYS H N 1
ATOM 17491 C CA . LYS H 1 149 ? 2.595 13.434 49.345 1.00 13.41 149 LYS H CA 1
ATOM 17492 C C . LYS H 1 149 ? 1.089 13.656 49.247 1.00 13.12 149 LYS H C 1
ATOM 17493 O O . LYS H 1 149 ? 0.557 13.777 48.149 1.00 12.91 149 LYS H O 1
ATOM 17499 N N . LYS H 1 150 ? 0.416 13.730 50.391 1.00 13.15 150 LYS H N 1
ATOM 17500 C CA . LYS H 1 150 ? -1.025 13.988 50.426 1.00 12.96 150 LYS H CA 1
ATOM 17501 C C . LYS H 1 150 ? -1.350 15.449 50.111 1.00 13.09 150 LYS H C 1
ATOM 17502 O O . LYS H 1 150 ? -2.356 15.744 49.471 1.00 12.93 150 LYS H O 1
ATOM 17508 N N . ILE H 1 151 ? -0.504 16.365 50.564 1.00 13.44 151 ILE H N 1
ATOM 17509 C CA . ILE H 1 151 ? -0.672 17.769 50.210 1.00 13.63 151 ILE H CA 1
ATOM 17510 C C . ILE H 1 151 ? -0.598 17.946 48.693 1.00 13.48 151 ILE H C 1
ATOM 17511 O O . ILE H 1 151 ? -1.403 18.668 48.103 1.00 13.45 151 ILE H O 1
ATOM 17516 N N . ALA H 1 152 ? 0.371 17.274 48.077 1.00 13.44 152 ALA H N 1
ATOM 17517 C CA . ALA H 1 152 ? 0.595 17.363 46.635 1.00 13.35 152 ALA H CA 1
ATOM 17518 C C . ALA H 1 152 ? -0.603 16.862 45.835 1.00 12.99 152 ALA H C 1
ATOM 17519 O O . ALA H 1 152 ? -1.041 17.517 44.894 1.00 12.98 152 ALA H O 1
ATOM 17521 N N . SER H 1 153 ? -1.129 15.706 46.221 1.00 12.75 153 SER H N 1
ATOM 17522 C CA . SER H 1 153 ? -2.223 15.076 45.489 1.00 12.44 153 SER H CA 1
ATOM 17523 C C . SER H 1 153 ? -3.502 15.893 45.587 1.00 12.45 153 SER H C 1
ATOM 17524 O O . SER H 1 153 ? -4.289 15.939 44.645 1.00 12.32 153 SER H O 1
ATOM 17527 N N . VAL H 1 154 ? -3.702 16.530 46.736 1.00 12.64 154 VAL H N 1
ATOM 17528 C CA . VAL H 1 154 ? -4.866 17.388 46.953 1.00 12.74 154 VAL H CA 1
ATOM 17529 C C . VAL H 1 154 ? -4.711 18.690 46.181 1.00 12.94 154 VAL H C 1
ATOM 17530 O O . VAL H 1 154 ? -5.661 19.153 45.551 1.00 12.94 154 VAL H O 1
ATOM 17534 N N . PHE H 1 155 ? -3.514 19.273 46.232 1.00 13.16 155 PHE H N 1
ATOM 17535 C CA . PHE H 1 155 ? -3.218 20.489 45.471 1.00 13.41 155 PHE H CA 1
ATOM 17536 C C . PHE H 1 155 ? -3.403 20.264 43.984 1.00 13.23 155 PHE H C 1
ATOM 17537 O O . PHE H 1 155 ? -3.923 21.130 43.281 1.00 13.35 155 PHE H O 1
ATOM 17545 N N . LEU H 1 156 ? -2.976 19.104 43.505 1.00 12.98 156 LEU H N 1
ATOM 17546 C CA . LEU H 1 156 ? -3.111 18.782 42.096 1.00 12.84 156 LEU H CA 1
ATOM 17547 C C . LEU H 1 156 ? -4.574 18.802 41.683 1.00 12.70 156 LEU H C 1
ATOM 17548 O O . LEU H 1 156 ? -4.983 19.644 40.891 1.00 12.84 156 LEU H O 1
ATOM 17553 N N . GLU H 1 157 ? -5.362 17.894 42.250 1.00 12.49 157 GLU H N 1
ATOM 17554 C CA . GLU H 1 157 ? -6.692 17.599 41.718 1.00 12.37 157 GLU H CA 1
ATOM 17555 C C . GLU H 1 157 ? -7.850 18.394 42.326 1.00 12.55 157 GLU H C 1
ATOM 17556 O O . GLU H 1 157 ? -8.945 18.416 41.763 1.00 12.55 157 GLU H O 1
ATOM 17562 N N . THR H 1 158 ? -7.620 19.046 43.460 1.00 12.79 158 THR H N 1
ATOM 17563 C CA . THR H 1 158 ? -8.614 19.959 44.017 1.00 13.08 158 THR H CA 1
ATOM 17564 C C . THR H 1 158 ? -8.310 21.426 43.678 1.00 13.49 158 THR H C 1
ATOM 17565 O O . THR H 1 158 ? -9.183 22.283 43.813 1.00 13.77 158 THR H O 1
ATOM 17569 N N . PHE H 1 159 ? -7.091 21.712 43.223 1.00 13.63 159 PHE H N 1
ATOM 17570 C CA . PHE H 1 159 ? -6.676 23.090 42.935 1.00 14.07 159 PHE H CA 1
ATOM 17571 C C . PHE H 1 159 ? -6.184 23.251 41.489 1.00 14.13 159 PHE H C 1
ATOM 17572 O O . PHE H 1 159 ? -6.863 23.879 40.680 1.00 14.28 159 PHE H O 1
ATOM 17580 N N . LEU H 1 160 ? -5.043 22.662 41.147 1.00 14.07 160 LEU H N 1
ATOM 17581 C CA . LEU H 1 160 ? -4.431 22.913 39.837 1.00 14.21 160 LEU H CA 1
ATOM 17582 C C . LEU H 1 160 ? -5.247 22.469 38.618 1.00 14.08 160 LEU H C 1
ATOM 17583 O O . LEU H 1 160 ? -5.136 23.072 37.553 1.00 14.27 160 LEU H O 1
ATOM 17588 N N . PHE H 1 161 ? -6.049 21.420 38.761 1.00 13.81 161 PHE H N 1
ATOM 17589 C CA . PHE H 1 161 ? -6.841 20.908 37.632 1.00 13.70 161 PHE H CA 1
ATOM 17590 C C . PHE H 1 161 ? -7.852 21.932 37.125 1.00 14.00 161 PHE H C 1
ATOM 17591 O O . PHE H 1 161 ? -8.210 21.925 35.946 1.00 14.04 161 PHE H O 1
ATOM 17599 N N . TYR H 1 162 ? -8.312 22.812 38.009 1.00 14.27 162 TYR H N 1
ATOM 17600 C CA . TYR H 1 162 ? -9.393 23.718 37.649 1.00 14.60 162 TYR H CA 1
ATOM 17601 C C . TYR H 1 162 ? -8.975 24.796 36.646 1.00 14.99 162 TYR H C 1
ATOM 17602 O O . TYR H 1 162 ? -9.837 25.430 36.033 1.00 15.26 162 TYR H O 1
ATOM 17611 N N . SER H 1 163 ? -7.667 24.986 36.448 1.00 15.10 163 SER H N 1
ATOM 17612 C CA . SER H 1 163 ? -7.195 25.851 35.365 1.00 15.48 163 SER H CA 1
ATOM 17613 C C . SER H 1 163 ? -7.726 25.311 34.043 1.00 15.44 163 SER H C 1
ATOM 17614 O O . SER H 1 163 ? -8.051 26.088 33.142 1.00 15.78 163 SER H O 1
ATOM 17617 N N . GLY H 1 164 ? -7.813 23.979 33.951 1.00 15.11 164 GLY H N 1
ATOM 17618 C CA . GLY H 1 164 ? -8.419 23.300 32.818 1.00 15.06 164 GLY H CA 1
ATOM 17619 C C . GLY H 1 164 ? -9.931 23.185 32.923 1.00 15.14 164 GLY H C 1
ATOM 17620 O O . GLY H 1 164 ? -10.635 23.512 31.974 1.00 15.33 164 GLY H O 1
ATOM 17621 N N . PHE H 1 165 ? -10.443 22.729 34.069 1.00 15.07 165 PHE H N 1
ATOM 17622 C CA . PHE H 1 165 ? -11.888 22.470 34.204 1.00 15.20 165 PHE H CA 1
ATOM 17623 C C . PHE H 1 165 ? -12.731 23.705 33.910 1.00 15.81 165 PHE H C 1
ATOM 17624 O O . PHE H 1 165 ? -13.902 23.578 33.552 1.00 15.95 165 PHE H O 1
ATOM 17632 N N . PHE H 1 166 ? -12.138 24.886 34.092 1.00 16.31 166 PHE H N 1
ATOM 17633 C CA . PHE H 1 166 ? -12.762 26.161 33.740 1.00 16.99 166 PHE H CA 1
ATOM 17634 C C . PHE H 1 166 ? -13.471 26.099 32.398 1.00 17.30 166 PHE H C 1
ATOM 17635 O O . PHE H 1 166 ? -14.661 26.390 32.317 1.00 17.57 166 PHE H O 1
ATOM 17643 N N . THR H 1 167 ? -12.732 25.708 31.358 1.00 17.41 167 THR H N 1
ATOM 17644 C CA . THR H 1 167 ? -13.232 25.753 29.974 1.00 17.82 167 THR H CA 1
ATOM 17645 C C . THR H 1 167 ? -14.548 24.989 29.752 1.00 18.04 167 THR H C 1
ATOM 17646 O O . THR H 1 167 ? -15.536 25.599 29.365 1.00 18.49 167 THR H O 1
ATOM 17650 N N . PRO H 1 168 ? -14.574 23.666 30.005 1.00 17.96 168 PRO H N 1
ATOM 17651 C CA . PRO H 1 168 ? -15.815 22.904 29.784 1.00 18.23 168 PRO H CA 1
ATOM 17652 C C . PRO H 1 168 ? -16.993 23.308 30.675 1.00 18.87 168 PRO H C 1
ATOM 17653 O O . PRO H 1 168 ? -18.138 23.233 30.240 1.00 19.19 168 PRO H O 1
ATOM 17657 N N . LEU H 1 169 ? -16.715 23.714 31.909 1.00 19.38 169 LEU H N 1
ATOM 17658 C CA . LEU H 1 169 ? -17.750 24.246 32.806 1.00 20.13 169 LEU H CA 1
ATOM 17659 C C . LEU H 1 169 ? -18.370 25.509 32.223 1.00 21.16 169 LEU H C 1
ATOM 17660 O O . LEU H 1 169 ? -19.592 25.690 32.266 1.00 21.57 169 LEU H O 1
ATOM 17665 N N . TYR H 1 170 ? -17.512 26.371 31.676 1.00 21.84 170 TYR H N 1
ATOM 17666 C CA . TYR H 1 170 ? -17.939 27.588 30.992 1.00 22.87 170 TYR H CA 1
ATOM 17667 C C . TYR H 1 170 ? -18.924 27.254 29.880 1.00 23.35 170 TYR H C 1
ATOM 17668 O O . TYR H 1 170 ? -19.978 27.877 29.776 1.00 23.82 170 TYR H O 1
ATOM 17677 N N . TYR H 1 171 ? -18.585 26.257 29.068 1.00 23.46 171 TYR H N 1
ATOM 17678 C CA . TYR H 1 171 ? -19.428 25.876 27.934 1.00 24.06 171 TYR H CA 1
ATOM 17679 C C . TYR H 1 171 ? -20.746 25.264 28.379 1.00 24.51 171 TYR H C 1
ATOM 17680 O O . TYR H 1 171 ? -21.788 25.554 27.794 1.00 25.10 171 TYR H O 1
ATOM 17689 N N . LEU H 1 172 ? -20.702 24.433 29.416 1.00 24.51 172 LEU H N 1
ATOM 17690 C CA . LEU H 1 172 ? -21.919 23.859 29.992 1.00 24.99 172 LEU H CA 1
ATOM 17691 C C . LEU H 1 172 ? -22.824 24.937 30.573 1.00 26.10 172 LEU H C 1
ATOM 17692 O O . LEU H 1 172 ? -24.048 24.793 30.561 1.00 26.62 172 LEU H O 1
ATOM 17697 N N . GLY H 1 173 ? -22.220 26.008 31.086 1.00 26.74 173 GLY H N 1
ATOM 17698 C CA . GLY H 1 173 ? -22.970 27.168 31.551 1.00 27.82 173 GLY H CA 1
ATOM 17699 C C . GLY H 1 173 ? -23.760 27.850 30.446 1.00 28.87 173 GLY H C 1
ATOM 17700 O O . GLY H 1 173 ? -24.884 28.293 30.668 1.00 29.60 173 GLY H O 1
ATOM 17701 N N . ASN H 1 174 ? -23.167 27.938 29.257 1.00 29.28 174 ASN H N 1
ATOM 17702 C CA . ASN H 1 174 ? -23.856 28.482 28.078 1.00 30.17 174 ASN H CA 1
ATOM 17703 C C . ASN H 1 174 ? -24.627 27.409 27.297 1.00 30.35 174 ASN H C 1
ATOM 17704 O O . ASN H 1 174 ? -25.020 27.633 26.152 1.00 30.70 174 ASN H O 1
ATOM 17709 N N . ASN H 1 175 ? -24.850 26.252 27.921 1.00 30.12 175 ASN H N 1
ATOM 17710 C CA . ASN H 1 175 ? -25.616 25.172 27.310 1.00 30.30 175 ASN H CA 1
ATOM 17711 C C . ASN H 1 175 ? -24.921 24.626 26.048 1.00 29.62 175 ASN H C 1
ATOM 17712 O O . ASN H 1 175 ? -25.576 24.293 25.064 1.00 29.89 175 ASN H O 1
ATOM 17717 N N . LYS H 1 176 ? -23.590 24.538 26.100 1.00 28.76 176 LYS H N 1
ATOM 17718 C CA . LYS H 1 176 ? -22.760 24.090 24.972 1.00 28.28 176 LYS H CA 1
ATOM 17719 C C . LYS H 1 176 ? -21.947 22.847 25.361 1.00 26.89 176 LYS H C 1
ATOM 17720 O O . LYS H 1 176 ? -21.431 22.761 26.474 1.00 26.40 176 LYS H O 1
ATOM 17726 N N . LEU H 1 177 ? -21.826 21.900 24.433 1.00 25.98 177 LEU H N 1
ATOM 17727 C CA . LEU H 1 177 ? -21.045 20.677 24.644 1.00 24.89 177 LEU H CA 1
ATOM 17728 C C . LEU H 1 177 ? -21.444 19.949 25.925 1.00 24.00 177 LEU H C 1
ATOM 17729 O O . LEU H 1 177 ? -20.589 19.581 26.729 1.00 23.46 177 LEU H O 1
ATOM 17734 N N . ALA H 1 178 ? -22.744 19.738 26.096 1.00 23.76 178 ALA H N 1
ATOM 17735 C CA . ALA H 1 178 ? -23.297 19.205 27.346 1.00 23.25 178 ALA H CA 1
ATOM 17736 C C . ALA H 1 178 ? -22.776 17.811 27.699 1.00 22.31 178 ALA H C 1
ATOM 17737 O O . ALA H 1 178 ? -22.549 17.513 28.870 1.00 21.99 178 ALA H O 1
ATOM 17739 N N . ASN H 1 179 ? -22.586 16.971 26.687 1.00 21.77 179 ASN H N 1
ATOM 17740 C CA . ASN H 1 179 ? -22.128 15.596 26.892 1.00 21.03 179 ASN H CA 1
ATOM 17741 C C . ASN H 1 179 ? -20.633 15.499 27.198 1.00 20.12 179 ASN H C 1
ATOM 17742 O O . ASN H 1 179 ? -20.225 14.721 28.057 1.00 19.83 179 ASN H O 1
ATOM 17747 N N . VAL H 1 180 ? -19.819 16.279 26.490 1.00 19.64 180 VAL H N 1
ATOM 17748 C CA . VAL H 1 180 ? -18.396 16.399 26.814 1.00 18.88 180 VAL H CA 1
ATOM 17749 C C . VAL H 1 180 ? -18.247 16.864 28.257 1.00 18.37 180 VAL H C 1
ATOM 17750 O O . VAL H 1 180 ? -17.345 16.413 28.967 1.00 18.00 180 VAL H O 1
ATOM 17754 N N . ALA H 1 181 ? -19.132 17.768 28.678 1.00 18.24 181 ALA H N 1
ATOM 17755 C CA . ALA H 1 181 ? -19.088 18.338 30.023 1.00 17.82 181 ALA H CA 1
ATOM 17756 C C . ALA H 1 181 ? -19.547 17.355 31.103 1.00 17.28 181 ALA H C 1
ATOM 17757 O O . ALA H 1 181 ? -19.038 17.397 32.223 1.00 17.02 181 ALA H O 1
ATOM 17759 N N . GLU H 1 182 ? -20.492 16.471 30.782 1.00 17.02 182 GLU H N 1
ATOM 17760 C CA . GLU H 1 182 ? -20.906 15.436 31.738 1.00 16.61 182 GLU H CA 1
ATOM 17761 C C . GLU H 1 182 ? -19.714 14.596 32.197 1.00 15.85 182 GLU H C 1
ATOM 17762 O O . GLU H 1 182 ? -19.562 14.323 33.388 1.00 15.58 182 GLU H O 1
ATOM 17768 N N . ILE H 1 183 ? -18.871 14.199 31.246 1.00 15.38 183 ILE H N 1
ATOM 17769 C CA . ILE H 1 183 ? -17.658 13.454 31.560 1.00 14.75 183 ILE H CA 1
ATOM 17770 C C . ILE H 1 183 ? -16.836 14.207 32.606 1.00 14.36 183 ILE H C 1
ATOM 17771 O O . ILE H 1 183 ? -16.455 13.627 33.623 1.00 14.09 183 ILE H O 1
ATOM 17776 N N . ILE H 1 184 ? -16.591 15.496 32.372 1.00 14.26 184 ILE H N 1
ATOM 17777 C CA . ILE H 1 184 ? -15.863 16.330 33.338 1.00 13.99 184 ILE H CA 1
ATOM 17778 C C . ILE H 1 184 ? -16.668 16.525 34.627 1.00 13.93 184 ILE H C 1
ATOM 17779 O O . ILE H 1 184 ? -16.113 16.477 35.726 1.00 13.74 184 ILE H O 1
ATOM 17784 N N . LYS H 1 185 ? -17.972 16.725 34.492 1.00 14.08 185 LYS H N 1
ATOM 17785 C CA . LYS H 1 185 ? -18.857 16.806 35.649 1.00 14.13 185 LYS H CA 1
ATOM 17786 C C . LYS H 1 185 ? -18.700 15.558 36.534 1.00 13.68 185 LYS H C 1
ATOM 17787 O O . LYS H 1 185 ? -18.629 15.665 37.759 1.00 13.64 185 LYS H O 1
ATOM 17793 N N . LEU H 1 186 ? -18.639 14.382 35.904 1.00 13.37 186 LEU H N 1
ATOM 17794 C CA . LEU H 1 186 ? -18.443 13.109 36.622 1.00 13.01 186 LEU H CA 1
ATOM 17795 C C . LEU H 1 186 ? -17.047 12.985 37.243 1.00 12.62 186 LEU H C 1
ATOM 17796 O O . LEU H 1 186 ? -16.905 12.438 38.331 1.00 12.50 186 LEU H O 1
ATOM 17801 N N . ILE H 1 187 ? -16.023 13.460 36.540 1.00 12.45 187 ILE H N 1
ATOM 17802 C CA . ILE H 1 187 ? -14.661 13.458 37.071 1.00 12.20 187 ILE H CA 1
ATOM 17803 C C . ILE H 1 187 ? -14.618 14.313 38.333 1.00 12.27 187 ILE H C 1
ATOM 17804 O O . ILE H 1 187 ? -14.106 13.879 39.372 1.00 12.13 187 ILE H O 1
ATOM 17809 N N . ILE H 1 188 ? -15.156 15.528 38.229 1.00 12.54 188 ILE H N 1
ATOM 17810 C CA . ILE H 1 188 ? -15.216 16.463 39.353 1.00 12.71 188 ILE H CA 1
ATOM 17811 C C . ILE H 1 188 ? -15.905 15.836 40.566 1.00 12.73 188 ILE H C 1
ATOM 17812 O O . ILE H 1 188 ? -15.484 16.057 41.702 1.00 12.73 188 ILE H O 1
ATOM 17817 N N . ARG H 1 189 ? -16.949 15.047 40.320 1.00 12.79 189 ARG H N 1
ATOM 17818 C CA . ARG H 1 189 ? -17.687 14.382 41.390 1.00 12.87 189 ARG H CA 1
ATOM 17819 C C . ARG H 1 189 ? -16.805 13.367 42.115 1.00 12.57 189 ARG H C 1
ATOM 17820 O O . ARG H 1 189 ? -16.888 13.226 43.338 1.00 12.62 189 ARG H O 1
ATOM 17828 N N . ASP H 1 190 ? -15.955 12.670 41.368 1.00 12.29 190 ASP H N 1
ATOM 17829 C CA . ASP H 1 190 ? -14.964 11.787 41.975 1.00 12.04 190 ASP H CA 1
ATOM 17830 C C . ASP H 1 190 ? -13.895 12.575 42.734 1.00 12.01 190 ASP H C 1
ATOM 17831 O O . ASP H 1 190 ? -13.623 12.282 43.890 1.00 12.00 190 ASP H O 1
ATOM 17836 N N . GLU H 1 191 ? -13.300 13.575 42.087 1.00 12.04 191 GLU H N 1
ATOM 17837 C CA . GLU H 1 191 ? -12.151 14.288 42.660 1.00 12.03 191 GLU H CA 1
ATOM 17838 C C . GLU H 1 191 ? -12.471 15.152 43.886 1.00 12.27 191 GLU H C 1
ATOM 17839 O O . GLU H 1 191 ? -11.588 15.408 44.706 1.00 12.28 191 GLU H O 1
ATOM 17845 N N . SER H 1 192 ? -13.716 15.598 44.019 1.00 12.50 192 SER H N 1
ATOM 17846 C CA . SER H 1 192 ? -14.131 16.278 45.243 1.00 12.77 192 SER H CA 1
ATOM 17847 C C . SER H 1 192 ? -14.135 15.306 46.432 1.00 12.70 192 SER H C 1
ATOM 17848 O O . SER H 1 192 ? -13.705 15.667 47.521 1.00 12.82 192 SER H O 1
ATOM 17851 N N . VAL H 1 193 ? -14.598 14.076 46.218 1.00 12.55 193 VAL H N 1
ATOM 17852 C CA . VAL H 1 193 ? -14.545 13.033 47.259 1.00 12.50 193 VAL H CA 1
ATOM 17853 C C . VAL H 1 193 ? -13.108 12.585 47.522 1.00 12.27 193 VAL H C 1
ATOM 17854 O O . VAL H 1 193 ? -12.734 12.360 48.670 1.00 12.33 193 VAL H O 1
ATOM 17858 N N . HIS H 1 194 ? -12.313 12.461 46.461 1.00 12.06 194 HIS H N 1
ATOM 17859 C CA . HIS H 1 194 ? -10.890 12.130 46.591 1.00 11.91 194 HIS H CA 1
ATOM 17860 C C . HIS H 1 194 ? -10.147 13.139 47.468 1.00 12.08 194 HIS H C 1
ATOM 17861 O O . HIS H 1 194 ? -9.309 12.754 48.275 1.00 12.08 194 HIS H O 1
ATOM 17868 N N . GLY H 1 195 ? -10.453 14.423 47.300 1.00 12.26 195 GLY H N 1
ATOM 17869 C CA . GLY H 1 195 ? -9.736 15.483 47.997 1.00 12.47 195 GLY H CA 1
ATOM 17870 C C . GLY H 1 195 ? -10.104 15.542 49.462 1.00 12.68 195 GLY H C 1
ATOM 17871 O O . GLY H 1 195 ? -9.233 15.655 50.333 1.00 12.78 195 GLY H O 1
ATOM 17872 N N . THR H 1 196 ? -11.405 15.475 49.727 1.00 12.80 196 THR H N 1
ATOM 17873 C CA . THR H 1 196 ? -11.915 15.365 51.086 1.00 13.03 196 THR H CA 1
ATOM 17874 C C . THR H 1 196 ? -11.305 14.163 51.822 1.00 12.89 196 THR H C 1
ATOM 17875 O O . THR H 1 196 ? -10.884 14.285 52.968 1.00 13.08 196 THR H O 1
ATOM 17879 N N . TYR H 1 197 ? -11.253 13.016 51.153 1.00 12.61 197 TYR H N 1
ATOM 17880 C CA . TYR H 1 197 ? -10.778 11.784 51.770 1.00 12.52 197 TYR H CA 1
ATOM 17881 C C . TYR H 1 197 ? -9.280 11.828 52.068 1.00 12.49 197 TYR H C 1
ATOM 17882 O O . TYR H 1 197 ? -8.858 11.512 53.179 1.00 12.62 197 TYR H O 1
ATOM 17891 N N . ILE H 1 198 ? -8.481 12.220 51.084 1.00 12.36 198 ILE H N 1
ATOM 17892 C CA . ILE H 1 198 ? -7.032 12.293 51.275 1.00 12.39 198 ILE H CA 1
ATOM 17893 C C . ILE H 1 198 ? -6.683 13.356 52.326 1.00 12.70 198 ILE H C 1
ATOM 17894 O O . ILE H 1 198 ? -5.751 13.177 53.117 1.00 12.83 198 ILE H O 1
ATOM 17899 N N . GLY H 1 199 ? -7.444 14.453 52.323 1.00 12.86 199 GLY H N 1
ATOM 17900 C CA . GLY H 1 199 ? -7.267 15.543 53.280 1.00 13.21 199 GLY H CA 1
ATOM 17901 C C . GLY H 1 199 ? -7.609 15.141 54.705 1.00 13.41 199 GLY H C 1
ATOM 17902 O O . GLY H 1 199 ? -6.855 15.430 55.633 1.00 13.66 199 GLY H O 1
ATOM 17903 N N . TYR H 1 200 ? -8.754 14.481 54.876 1.00 13.36 200 TYR H N 1
ATOM 17904 C CA . TYR H 1 200 ? -9.112 13.870 56.156 1.00 13.54 200 TYR H CA 1
ATOM 17905 C C . TYR H 1 200 ? -7.954 13.013 56.672 1.00 13.50 200 TYR H C 1
ATOM 17906 O O . TYR H 1 200 ? -7.550 13.148 57.828 1.00 13.78 200 TYR H O 1
ATOM 17915 N N . LYS H 1 201 ? -7.416 12.152 55.811 1.00 13.19 201 LYS H N 1
ATOM 17916 C CA . LYS H 1 201 ? -6.311 11.267 56.191 1.00 13.18 201 LYS H CA 1
ATOM 17917 C C . LYS H 1 201 ? -5.058 12.054 56.521 1.00 13.39 201 LYS H C 1
ATOM 17918 O O . LYS H 1 201 ? -4.278 11.646 57.379 1.00 13.58 201 LYS H O 1
ATOM 17924 N N . PHE H 1 202 ? -4.862 13.165 55.817 1.00 13.39 202 PHE H N 1
ATOM 17925 C CA . PHE H 1 202 ? -3.788 14.112 56.130 1.00 13.67 202 PHE H CA 1
ATOM 17926 C C . PHE H 1 202 ? -3.972 14.697 57.531 1.00 14.07 202 PHE H C 1
ATOM 17927 O O . PHE H 1 202 ? -3.015 14.793 58.292 1.00 14.35 202 PHE H O 1
ATOM 17935 N N . GLN H 1 203 ? -5.202 15.079 57.865 1.00 14.15 203 GLN H N 1
ATOM 17936 C CA . GLN H 1 203 ? -5.475 15.760 59.125 1.00 14.59 203 GLN H CA 1
ATOM 17937 C C . GLN H 1 203 ? -5.224 14.877 60.351 1.00 14.81 203 GLN H C 1
ATOM 17938 O O . GLN H 1 203 ? -4.728 15.358 61.375 1.00 15.21 203 GLN H O 1
ATOM 17944 N N . LEU H 1 204 ? -5.562 13.592 60.236 1.00 14.64 204 LEU H N 1
ATOM 17945 C CA . LEU H 1 204 ? -5.313 12.628 61.300 1.00 14.87 204 LEU H CA 1
ATOM 17946 C C . LEU H 1 204 ? -3.827 12.554 61.598 1.00 15.17 204 LEU H C 1
ATOM 17947 O O . LEU H 1 204 ? -3.408 12.786 62.722 1.00 15.60 204 LEU H O 1
ATOM 17952 N N . ALA H 1 205 ? -3.029 12.241 60.585 1.00 15.10 205 ALA H N 1
ATOM 17953 C CA . ALA H 1 205 ? -1.579 12.155 60.761 1.00 15.47 205 ALA H CA 1
ATOM 17954 C C . ALA H 1 205 ? -0.972 13.492 61.182 1.00 16.15 205 ALA H C 1
ATOM 17955 O O . ALA H 1 205 ? -0.045 13.529 61.993 1.00 16.57 205 ALA H O 1
ATOM 17957 N N . PHE H 1 206 ? -1.501 14.582 60.630 1.00 16.49 206 PHE H N 1
ATOM 17958 C CA . PHE H 1 206 ? -1.007 15.926 60.925 1.00 17.22 206 PHE H CA 1
ATOM 17959 C C . PHE H 1 206 ? -1.193 16.302 62.392 1.00 18.10 206 PHE H C 1
ATOM 17960 O O . PHE H 1 206 ? -0.305 16.897 62.996 1.00 18.58 206 PHE H O 1
ATOM 17968 N N . ASN H 1 207 ? -2.345 15.953 62.959 1.00 18.59 207 ASN H N 1
ATOM 17969 C CA . ASN H 1 207 ? -2.623 16.242 64.369 1.00 19.50 207 ASN H CA 1
ATOM 17970 C C . ASN H 1 207 ? -1.770 15.415 65.323 1.00 20.24 207 ASN H C 1
ATOM 17971 O O . ASN H 1 207 ? -1.554 15.825 66.459 1.00 20.80 207 ASN H O 1
ATOM 17976 N N . GLU H 1 208 ? -1.279 14.264 64.859 1.00 20.60 208 GLU H N 1
ATOM 17977 C CA . GLU H 1 208 ? -0.402 13.409 65.672 1.00 21.43 208 GLU H CA 1
ATOM 17978 C C . GLU H 1 208 ? 1.024 13.953 65.750 1.00 22.47 208 GLU H C 1
ATOM 17979 O O . GLU H 1 208 ? 1.827 13.448 66.534 1.00 22.88 208 GLU H O 1
ATOM 17985 N N . LEU H 1 209 ? 1.343 14.967 64.944 1.00 23.39 209 LEU H N 1
ATOM 17986 C CA . LEU H 1 209 ? 2.663 15.605 64.993 1.00 24.65 209 LEU H CA 1
ATOM 17987 C C . LEU H 1 209 ? 2.752 16.632 66.122 1.00 26.22 209 LEU H C 1
ATOM 17988 O O . LEU H 1 209 ? 1.748 17.246 66.488 1.00 26.32 209 LEU H O 1
ATOM 17993 N N . PRO H 1 210 ? 3.962 16.824 66.677 1.00 28.01 210 PRO H N 1
ATOM 17994 C CA . PRO H 1 210 ? 4.172 17.915 67.628 1.00 29.51 210 PRO H CA 1
ATOM 17995 C C . PRO H 1 210 ? 4.149 19.280 66.936 1.00 30.85 210 PRO H C 1
ATOM 17996 O O . PRO H 1 210 ? 4.545 19.384 65.773 1.00 30.63 210 PRO H O 1
ATOM 18000 N N . GLU H 1 211 ? 3.686 20.308 67.649 1.00 33.00 211 GLU H N 1
ATOM 18001 C CA . GLU H 1 211 ? 3.598 21.678 67.106 1.00 34.55 211 GLU H CA 1
ATOM 18002 C C . GLU H 1 211 ? 4.896 22.115 66.409 1.00 35.18 211 GLU H C 1
ATOM 18003 O O . GLU H 1 211 ? 4.867 22.795 65.383 1.00 34.99 211 GLU H O 1
ATOM 18009 N N . ASP H 1 212 ? 6.022 21.723 66.995 1.00 36.34 212 ASP H N 1
ATOM 18010 C CA . ASP H 1 212 ? 7.349 21.842 66.384 1.00 37.08 212 ASP H CA 1
ATOM 18011 C C . ASP H 1 212 ? 7.350 21.446 64.894 1.00 36.46 212 ASP H C 1
ATOM 18012 O O . ASP H 1 212 ? 7.688 22.254 64.025 1.00 36.24 212 ASP H O 1
ATOM 18017 N N . GLU H 1 213 ? 6.957 20.205 64.616 1.00 35.91 213 GLU H N 1
ATOM 18018 C CA . GLU H 1 213 ? 6.991 19.655 63.260 1.00 35.11 213 GLU H CA 1
ATOM 18019 C C . GLU H 1 213 ? 5.806 20.100 62.399 1.00 34.37 213 GLU H C 1
ATOM 18020 O O . GLU H 1 213 ? 5.914 20.133 61.170 1.00 34.05 213 GLU H O 1
ATOM 18026 N N . GLN H 1 214 ? 4.681 20.428 63.033 1.00 33.99 214 GLN H N 1
ATOM 18027 C CA . GLN H 1 214 ? 3.496 20.897 62.309 1.00 33.36 214 GLN H CA 1
ATOM 18028 C C . GLN H 1 214 ? 3.749 22.218 61.602 1.00 33.64 214 GLN H C 1
ATOM 18029 O O . GLN H 1 214 ? 3.251 22.438 60.503 1.00 33.36 214 GLN H O 1
ATOM 18035 N N . GLU H 1 215 ? 4.514 23.098 62.245 1.00 34.51 215 GLU H N 1
ATOM 18036 C CA . GLU H 1 215 ? 4.795 24.427 61.701 1.00 34.80 215 GLU H CA 1
ATOM 18037 C C . GLU H 1 215 ? 5.775 24.379 60.532 1.00 34.50 215 GLU H C 1
ATOM 18038 O O . GLU H 1 215 ? 5.617 25.120 59.566 1.00 34.63 215 GLU H O 1
ATOM 18044 N N . LYS H 1 216 ? 6.781 23.510 60.615 1.00 34.40 216 LYS H N 1
ATOM 18045 C CA . LYS H 1 216 ? 7.739 23.335 59.516 1.00 34.17 216 LYS H CA 1
ATOM 18046 C C . LYS H 1 216 ? 7.110 22.636 58.304 1.00 32.64 216 LYS H C 1
ATOM 18047 O O . LYS H 1 216 ? 7.632 22.729 57.196 1.00 32.47 216 LYS H O 1
ATOM 18053 N N . LEU H 1 217 ? 5.991 21.948 58.520 1.00 31.29 217 LEU H N 1
ATOM 18054 C CA . LEU H 1 217 ? 5.211 21.362 57.431 1.00 29.93 217 LEU H CA 1
ATOM 18055 C C . LEU H 1 217 ? 4.233 22.381 56.837 1.00 29.48 217 LEU H C 1
ATOM 18056 O O . LEU H 1 217 ? 4.019 22.396 55.626 1.00 29.23 217 LEU H O 1
ATOM 18061 N N . LYS H 1 218 ? 3.631 23.209 57.690 1.00 29.26 218 LYS H N 1
ATOM 18062 C CA . LYS H 1 218 ? 2.806 24.338 57.240 1.00 29.03 218 LYS H CA 1
ATOM 18063 C C . LYS H 1 218 ? 3.602 25.253 56.308 1.00 28.76 218 LYS H C 1
ATOM 18064 O O . LYS H 1 218 ? 3.130 25.646 55.243 1.00 28.28 218 LYS H O 1
ATOM 18070 N N . GLU H 1 219 ? 4.813 25.593 56.742 1.00 28.74 219 GLU H N 1
ATOM 18071 C CA . GLU H 1 219 ? 5.713 26.456 55.987 1.00 28.61 219 GLU H CA 1
ATOM 18072 C C . GLU H 1 219 ? 5.993 25.865 54.605 1.00 27.48 219 GLU H C 1
ATOM 18073 O O . GLU H 1 219 ? 5.851 26.542 53.590 1.00 27.31 219 GLU H O 1
ATOM 18079 N N . TRP H 1 220 ? 6.378 24.592 54.582 1.00 26.51 220 TRP H N 1
ATOM 18080 C CA . TRP H 1 220 ? 6.624 23.862 53.336 1.00 25.54 220 TRP H CA 1
ATOM 18081 C C . TRP H 1 220 ? 5.384 23.831 52.432 1.00 24.67 220 TRP H C 1
ATOM 18082 O O . TRP H 1 220 ? 5.486 24.004 51.218 1.00 24.49 220 TRP H O 1
ATOM 18093 N N . MET H 1 221 ? 4.223 23.610 53.042 1.00 24.02 221 MET H N 1
ATOM 18094 C CA . MET H 1 221 ? 2.957 23.527 52.323 1.00 23.23 221 MET H CA 1
ATOM 18095 C C . MET H 1 221 ? 2.631 24.815 51.583 1.00 23.35 221 MET H C 1
ATOM 18096 O O . MET H 1 221 ? 2.210 24.774 50.433 1.00 23.11 221 MET H O 1
ATOM 18101 N N . TYR H 1 222 ? 2.802 25.953 52.248 1.00 23.78 222 TYR H N 1
ATOM 18102 C CA . TYR H 1 222 ? 2.505 27.246 51.629 1.00 23.97 222 TYR H CA 1
ATOM 18103 C C . TYR H 1 222 ? 3.540 27.653 50.568 1.00 24.06 222 TYR H C 1
ATOM 18104 O O . TYR H 1 222 ? 3.187 28.331 49.609 1.00 23.97 222 TYR H O 1
ATOM 18113 N N . ASP H 1 223 ? 4.796 27.225 50.726 1.00 24.21 223 ASP H N 1
ATOM 18114 C CA . ASP H 1 223 ? 5.825 27.443 49.697 1.00 24.41 223 ASP H CA 1
ATOM 18115 C C . ASP H 1 223 ? 5.464 26.712 48.408 1.00 23.78 223 ASP H C 1
ATOM 18116 O O . ASP H 1 223 ? 5.651 27.244 47.308 1.00 23.90 223 ASP H O 1
ATOM 18121 N N . LEU H 1 224 ? 4.963 25.487 48.547 1.00 23.06 224 LEU H N 1
ATOM 18122 C CA . LEU H 1 224 ? 4.519 24.711 47.399 1.00 22.46 224 LEU H CA 1
ATOM 18123 C C . LEU H 1 224 ? 3.308 25.366 46.742 1.00 22.26 224 LEU H C 1
ATOM 18124 O O . LEU H 1 224 ? 3.305 25.601 45.535 1.00 22.23 224 LEU H O 1
ATOM 18129 N N . LEU H 1 225 ? 2.288 25.661 47.545 1.00 22.17 225 LEU H N 1
ATOM 18130 C CA . LEU H 1 225 ? 1.064 26.293 47.054 1.00 22.10 225 LEU H CA 1
ATOM 18131 C C . LEU H 1 225 ? 1.405 27.488 46.174 1.00 22.59 225 LEU H C 1
ATOM 18132 O O . LEU H 1 225 ? 0.877 27.615 45.073 1.00 22.44 225 LEU H O 1
ATOM 18137 N N . TYR H 1 226 ? 2.299 28.347 46.657 1.00 23.28 226 TYR H N 1
ATOM 18138 C CA . TYR H 1 226 ? 2.712 29.533 45.902 1.00 23.91 226 TYR H CA 1
ATOM 18139 C C . TYR H 1 226 ? 3.526 29.182 44.657 1.00 23.90 226 TYR H C 1
ATOM 18140 O O . TYR H 1 226 ? 3.290 29.750 43.592 1.00 23.96 226 TYR H O 1
ATOM 18149 N N . THR H 1 227 ? 4.472 28.256 44.791 1.00 23.90 227 THR H N 1
ATOM 18150 C CA . THR H 1 227 ? 5.260 27.798 43.644 1.00 23.96 227 THR H CA 1
ATOM 18151 C C . THR H 1 227 ? 4.352 27.226 42.557 1.00 23.69 227 THR H C 1
ATOM 18152 O O . THR H 1 227 ? 4.483 27.584 41.386 1.00 23.85 227 THR H O 1
ATOM 18156 N N . LEU H 1 228 ? 3.438 26.339 42.948 1.00 23.38 228 LEU H N 1
ATOM 18157 C CA . LEU H 1 228 ? 2.528 25.709 41.995 1.00 23.05 228 LEU H CA 1
ATOM 18158 C C . LEU H 1 228 ? 1.583 26.728 41.368 1.00 23.39 228 LEU H C 1
ATOM 18159 O O . LEU H 1 228 ? 1.308 26.658 40.172 1.00 23.48 228 LEU H O 1
ATOM 18164 N N . TYR H 1 229 ? 1.097 27.673 42.169 1.00 23.83 229 TYR H N 1
ATOM 18165 C CA . TYR H 1 229 ? 0.237 28.741 41.655 1.00 24.24 229 TYR H CA 1
ATOM 18166 C C . TYR H 1 229 ? 0.990 29.674 40.704 1.00 24.87 229 TYR H C 1
ATOM 18167 O O . TYR H 1 229 ? 0.480 30.008 39.633 1.00 24.80 229 TYR H O 1
ATOM 18176 N N . GLU H 1 230 ? 2.188 30.100 41.105 1.00 25.53 230 GLU H N 1
ATOM 18177 C CA . GLU H 1 230 ? 3.004 30.993 40.277 1.00 26.21 230 GLU H CA 1
ATOM 18178 C C . GLU H 1 230 ? 3.275 30.344 38.922 1.00 25.79 230 GLU H C 1
ATOM 18179 O O . GLU H 1 230 ? 3.140 30.985 37.886 1.00 26.15 230 GLU H O 1
ATOM 18185 N N . ASN H 1 231 ? 3.640 29.068 38.933 1.00 25.12 231 ASN H N 1
ATOM 18186 C CA . ASN H 1 231 ? 3.866 28.335 37.693 1.00 24.64 231 ASN H CA 1
ATOM 18187 C C . ASN H 1 231 ? 2.582 28.234 36.869 1.00 23.94 231 ASN H C 1
ATOM 18188 O O . ASN H 1 231 ? 2.611 28.407 35.646 1.00 23.94 231 ASN H O 1
ATOM 18193 N N . GLU H 1 232 ? 1.461 27.987 37.547 1.00 23.14 232 GLU H N 1
ATOM 18194 C CA . GLU H 1 232 ? 0.158 27.871 36.882 1.00 22.53 232 GLU H CA 1
ATOM 18195 C C . GLU H 1 232 ? -0.309 29.176 36.223 1.00 22.62 232 GLU H C 1
ATOM 18196 O O . GLU H 1 232 ? -1.026 29.135 35.226 1.00 22.42 232 GLU H O 1
ATOM 18202 N N . GLU H 1 233 ? 0.074 30.323 36.786 1.00 22.83 233 GLU H N 1
ATOM 18203 C CA . GLU H 1 233 ? -0.192 31.616 36.147 1.00 23.13 233 GLU H CA 1
ATOM 18204 C C . GLU H 1 233 ? 0.392 31.619 34.737 1.00 23.00 233 GLU H C 1
ATOM 18205 O O . GLU H 1 233 ? -0.296 31.949 33.771 1.00 22.91 233 GLU H O 1
ATOM 18211 N N . GLY H 1 234 ? 1.664 31.231 34.642 1.00 22.81 234 GLY H N 1
ATOM 18212 C CA . GLY H 1 234 ? 2.368 31.114 33.368 1.00 22.78 234 GLY H CA 1
ATOM 18213 C C . GLY H 1 234 ? 1.787 30.110 32.386 1.00 22.13 234 GLY H C 1
ATOM 18214 O O . GLY H 1 234 ? 2.052 30.193 31.197 1.00 22.34 234 GLY H O 1
ATOM 18215 N N . TYR H 1 235 ? 1.009 29.153 32.873 1.00 21.37 235 TYR H N 1
ATOM 18216 C CA . TYR H 1 235 ? 0.330 28.199 32.000 1.00 20.84 235 TYR H CA 1
ATOM 18217 C C . TYR H 1 235 ? -1.049 28.717 31.587 1.00 20.82 235 TYR H C 1
ATOM 18218 O O . TYR H 1 235 ? -1.482 28.509 30.457 1.00 20.82 235 TYR H O 1
ATOM 18227 N N . THR H 1 236 ? -1.736 29.381 32.512 1.00 20.86 236 THR H N 1
ATOM 18228 C CA . THR H 1 236 ? -3.071 29.919 32.259 1.00 20.90 236 THR H CA 1
ATOM 18229 C C . THR H 1 236 ? -3.000 31.038 31.214 1.00 21.48 236 THR H C 1
ATOM 18230 O O . THR H 1 236 ? -3.841 31.122 30.314 1.00 21.48 236 THR H O 1
ATOM 18234 N N . GLU H 1 237 ? -1.984 31.886 31.340 1.00 22.03 237 GLU H N 1
ATOM 18235 C CA . GLU H 1 237 ? -1.721 32.941 30.362 1.00 22.63 237 GLU H CA 1
ATOM 18236 C C . GLU H 1 237 ? -1.395 32.314 29.007 1.00 22.59 237 GLU H C 1
ATOM 18237 O O . GLU H 1 237 ? -1.825 32.804 27.968 1.00 22.83 237 GLU H O 1
ATOM 18243 N N . SER H 1 238 ? -0.636 31.224 29.041 1.00 22.28 238 SER H N 1
ATOM 18244 C CA . SER H 1 238 ? -0.266 30.478 27.843 1.00 22.27 238 SER H CA 1
ATOM 18245 C C . SER H 1 238 ? -1.496 30.035 27.045 1.00 22.14 238 SER H C 1
ATOM 18246 O O . SER H 1 238 ? -1.543 30.198 25.825 1.00 22.35 238 SER H O 1
ATOM 18249 N N . LEU H 1 239 ? -2.490 29.481 27.734 1.00 21.83 239 LEU H N 1
ATOM 18250 C CA . LEU H 1 239 ? -3.683 28.971 27.057 1.00 21.77 239 LEU H CA 1
ATOM 18251 C C . LEU H 1 239 ? -4.743 30.044 26.815 1.00 22.33 239 LEU H C 1
ATOM 18252 O O . LEU H 1 239 ? -5.298 30.122 25.720 1.00 22.50 239 LEU H O 1
ATOM 18257 N N . TYR H 1 240 ? -5.016 30.863 27.828 1.00 22.72 240 TYR H N 1
ATOM 18258 C CA . TYR H 1 240 ? -6.209 31.712 27.821 1.00 23.26 240 TYR H CA 1
ATOM 18259 C C . TYR H 1 240 ? -6.034 33.178 27.367 1.00 24.33 240 TYR H C 1
ATOM 18260 O O . TYR H 1 240 ? -7.036 33.870 27.161 1.00 24.73 240 TYR H O 1
ATOM 18269 N N . ASP H 1 241 ? -4.801 33.661 27.207 1.00 25.03 241 ASP H N 1
ATOM 18270 C CA . ASP H 1 241 ? -4.599 35.078 26.852 1.00 26.08 241 ASP H CA 1
ATOM 18271 C C . ASP H 1 241 ? -5.339 35.495 25.571 1.00 26.91 241 ASP H C 1
ATOM 18272 O O . ASP H 1 241 ? -5.989 36.549 25.549 1.00 27.37 241 ASP H O 1
ATOM 18277 N N . THR H 1 242 ? -5.257 34.664 24.527 1.00 27.19 242 THR H N 1
ATOM 18278 C CA . THR H 1 242 ? -5.818 35.004 23.213 1.00 27.97 242 THR H CA 1
ATOM 18279 C C . THR H 1 242 ? -7.333 34.771 23.075 1.00 28.11 242 THR H C 1
ATOM 18280 O O . THR H 1 242 ? -7.865 34.843 21.971 1.00 28.42 242 THR H O 1
ATOM 18284 N N . VAL H 1 243 ? -8.019 34.474 24.176 1.00 28.17 243 VAL H N 1
ATOM 18285 C CA . VAL H 1 243 ? -9.487 34.561 24.217 1.00 28.53 243 VAL H CA 1
ATOM 18286 C C . VAL H 1 243 ? -9.986 35.511 25.315 1.00 29.04 243 VAL H C 1
ATOM 18287 O O . VAL H 1 243 ? -11.193 35.629 25.522 1.00 29.32 243 VAL H O 1
ATOM 18291 N N . GLY H 1 244 ? -9.067 36.183 26.012 1.00 29.39 244 GLY H N 1
ATOM 18292 C CA . GLY H 1 244 ? -9.427 37.201 27.007 1.00 29.95 244 GLY H CA 1
ATOM 18293 C C . GLY H 1 244 ? -10.052 36.669 28.284 1.00 29.74 244 GLY H C 1
ATOM 18294 O O . GLY H 1 244 ? -10.811 37.377 28.948 1.00 30.20 244 GLY H O 1
ATOM 18295 N N . TRP H 1 245 ? -9.718 35.427 28.633 1.00 29.26 245 TRP H N 1
ATOM 18296 C CA . TRP H 1 245 ? -10.298 34.734 29.787 1.00 28.89 245 TRP H CA 1
ATOM 18297 C C . TRP H 1 245 ? -9.355 34.668 30.995 1.00 28.45 245 TRP H C 1
ATOM 18298 O O . TRP H 1 245 ? -9.804 34.414 32.107 1.00 28.17 245 TRP H O 1
ATOM 18309 N N . THR H 1 246 ? -8.058 34.887 30.768 1.00 28.31 246 THR H N 1
ATOM 18310 C CA . THR H 1 246 ? -7.008 34.597 31.754 1.00 27.82 246 THR H CA 1
ATOM 18311 C C . THR H 1 246 ? -7.349 35.008 33.181 1.00 27.93 246 THR H C 1
ATOM 18312 O O . THR H 1 246 ? -7.358 34.173 34.089 1.00 27.75 246 THR H O 1
ATOM 18316 N N . GLU H 1 247 ? -7.623 36.287 33.390 1.00 28.43 247 GLU H N 1
ATOM 18317 C CA . GLU H 1 247 ? -7.817 36.787 34.749 1.00 28.50 247 GLU H CA 1
ATOM 18318 C C . GLU H 1 247 ? -9.001 36.139 35.446 1.00 27.90 247 GLU H C 1
ATOM 18319 O O . GLU H 1 247 ? -8.958 35.927 36.656 1.00 27.78 247 GLU H O 1
ATOM 18325 N N . GLU H 1 248 ? -10.039 35.807 34.689 1.00 27.50 248 GLU H N 1
ATOM 18326 C CA . GLU H 1 248 ? -11.228 35.192 35.270 1.00 27.16 248 GLU H CA 1
ATOM 18327 C C . GLU H 1 248 ? -10.972 33.722 35.618 1.00 25.85 248 GLU H C 1
ATOM 18328 O O . GLU H 1 248 ? -11.532 33.203 36.588 1.00 25.51 248 GLU H O 1
ATOM 18334 N N . VAL H 1 249 ? -10.116 33.071 34.832 1.00 24.86 249 VAL H N 1
ATOM 18335 C CA . VAL H 1 249 ? -9.628 31.729 35.156 1.00 23.86 249 VAL H CA 1
ATOM 18336 C C . VAL H 1 249 ? -8.744 31.762 36.397 1.00 23.45 249 VAL H C 1
ATOM 18337 O O . VAL H 1 249 ? -8.779 30.843 37.211 1.00 23.04 249 VAL H O 1
ATOM 18341 N N . LYS H 1 250 ? -7.941 32.813 36.533 1.00 23.50 250 LYS H N 1
ATOM 18342 C CA . LYS H 1 250 ? -7.031 32.931 37.673 1.00 23.16 250 LYS H CA 1
ATOM 18343 C C . LYS H 1 250 ? -7.753 33.100 39.000 1.00 22.84 250 LYS H C 1
ATOM 18344 O O . LYS H 1 250 ? -7.266 32.611 40.018 1.00 22.61 250 LYS H O 1
ATOM 18350 N N . THR H 1 251 ? -8.909 33.762 39.003 1.00 22.73 251 THR H N 1
ATOM 18351 C CA . THR H 1 251 ? -9.669 33.900 40.257 1.00 22.57 251 THR H CA 1
ATOM 18352 C C . THR H 1 251 ? -10.343 32.568 40.601 1.00 21.72 251 THR H C 1
ATOM 18353 O O . THR H 1 251 ? -10.650 32.301 41.764 1.00 21.72 251 THR H O 1
ATOM 18357 N N . PHE H 1 252 ? -10.561 31.743 39.582 1.00 20.99 252 PHE H N 1
ATOM 18358 C CA . PHE H 1 252 ? -11.104 30.398 39.759 1.00 20.22 252 PHE H CA 1
ATOM 18359 C C . PHE H 1 252 ? -10.049 29.468 40.358 1.00 19.47 252 PHE H C 1
ATOM 18360 O O . PHE H 1 252 ? -10.353 28.681 41.250 1.00 19.20 252 PHE H O 1
ATOM 18368 N N . LEU H 1 253 ? -8.813 29.568 39.873 1.00 19.11 253 LEU H N 1
ATOM 18369 C CA . LEU H 1 253 ? -7.692 28.825 40.458 1.00 18.61 253 LEU H CA 1
ATOM 18370 C C . LEU H 1 253 ? -7.518 29.121 41.943 1.00 18.62 253 LEU H C 1
ATOM 18371 O O . LEU H 1 253 ? -7.298 28.201 42.728 1.00 18.23 253 LEU H O 1
ATOM 18376 N N . ARG H 1 254 ? -7.609 30.397 42.321 1.00 19.00 254 ARG H N 1
ATOM 18377 C CA . ARG H 1 254 ? -7.411 30.810 43.715 1.00 19.14 254 ARG H CA 1
ATOM 18378 C C . ARG H 1 254 ? -8.601 30.431 44.573 1.00 18.90 254 ARG H C 1
ATOM 18379 O O . ARG H 1 254 ? -8.445 30.107 45.748 1.00 18.84 254 ARG H O 1
ATOM 18387 N N . TYR H 1 255 ? -9.791 30.480 43.983 1.00 18.76 255 TYR H N 1
ATOM 18388 C CA . TYR H 1 255 ? -11.011 30.054 44.668 1.00 18.62 255 TYR H CA 1
ATOM 18389 C C . TYR H 1 255 ? -10.968 28.574 45.042 1.00 17.98 255 TYR H C 1
ATOM 18390 O O . TYR H 1 255 ? -11.326 28.203 46.154 1.00 17.98 255 TYR H O 1
ATOM 18399 N N . ASN H 1 256 ? -10.533 27.736 44.105 1.00 17.46 256 ASN H N 1
ATOM 18400 C CA . ASN H 1 256 ? -10.377 26.301 44.352 1.00 16.89 256 ASN H CA 1
ATOM 18401 C C . ASN H 1 256 ? -9.163 26.000 45.214 1.00 16.78 256 ASN H C 1
ATOM 18402 O O . ASN H 1 256 ? -9.133 24.973 45.898 1.00 16.55 256 ASN H O 1
ATOM 18407 N N . ALA H 1 257 ? -8.157 26.872 45.170 1.00 17.02 257 ALA H N 1
ATOM 18408 C CA . ALA H 1 257 ? -7.017 26.766 46.085 1.00 17.07 257 ALA H CA 1
ATOM 18409 C C . ALA H 1 257 ? -7.514 26.759 47.528 1.00 17.26 257 ALA H C 1
ATOM 18410 O O . ALA H 1 257 ? -7.085 25.925 48.325 1.00 17.05 257 ALA H O 1
ATOM 18412 N N . ASN H 1 258 ? -8.429 27.682 47.840 1.00 17.73 258 ASN H N 1
ATOM 18413 C CA . ASN H 1 258 ? -9.062 27.759 49.157 1.00 18.03 258 ASN H CA 1
ATOM 18414 C C . ASN H 1 258 ? -9.659 26.425 49.590 1.00 17.79 258 ASN H C 1
ATOM 18415 O O . ASN H 1 258 ? -9.452 25.987 50.722 1.00 17.81 258 ASN H O 1
ATOM 18420 N N . LYS H 1 259 ? -10.395 25.784 48.685 1.00 17.66 259 LYS H N 1
ATOM 18421 C CA . LYS H 1 259 ? -10.970 24.466 48.956 1.00 17.46 259 LYS H CA 1
ATOM 18422 C C . LYS H 1 259 ? -9.900 23.421 49.273 1.00 17.24 259 LYS H C 1
ATOM 18423 O O . LYS H 1 259 ? -10.088 22.589 50.167 1.00 17.15 259 LYS H O 1
ATOM 18429 N N . ALA H 1 260 ? -8.780 23.478 48.554 1.00 17.27 260 ALA H N 1
ATOM 18430 C CA . ALA H 1 260 ? -7.672 22.546 48.781 1.00 17.18 260 ALA H CA 1
ATOM 18431 C C . ALA H 1 260 ? -7.129 22.660 50.201 1.00 17.57 260 ALA H C 1
ATOM 18432 O O . ALA H 1 260 ? -6.979 21.659 50.892 1.00 17.44 260 ALA H O 1
ATOM 18434 N N . LEU H 1 261 ? -6.834 23.881 50.630 1.00 18.22 261 LEU H N 1
ATOM 18435 C CA . LEU H 1 261 ? -6.403 24.124 52.006 1.00 18.74 261 LEU H CA 1
ATOM 18436 C C . LEU H 1 261 ? -7.474 23.687 53.017 1.00 19.01 261 LEU H C 1
ATOM 18437 O O . LEU H 1 261 ? -7.164 23.110 54.059 1.00 19.02 261 LEU H O 1
ATOM 18442 N N . MET H 1 262 ? -8.729 23.960 52.684 1.00 19.35 262 MET H N 1
ATOM 18443 C CA . MET H 1 262 ? -9.872 23.565 53.498 1.00 19.72 262 MET H CA 1
ATOM 18444 C C . MET H 1 262 ? -9.969 22.039 53.651 1.00 19.32 262 MET H C 1
ATOM 18445 O O . MET H 1 262 ? -10.340 21.557 54.715 1.00 19.43 262 MET H O 1
ATOM 18450 N N . ASN H 1 263 ? -9.645 21.284 52.598 1.00 18.89 263 ASN H N 1
ATOM 18451 C CA . ASN H 1 263 ? -9.576 19.818 52.696 1.00 18.55 263 ASN H CA 1
ATOM 18452 C C . ASN H 1 263 ? -8.457 19.341 53.619 1.00 18.71 263 ASN H C 1
ATOM 18453 O O . ASN H 1 263 ? -8.595 18.314 54.277 1.00 18.54 263 ASN H O 1
ATOM 18458 N N . LEU H 1 264 ? -7.351 20.083 53.649 1.00 19.08 264 LEU H N 1
ATOM 18459 C CA . LEU H 1 264 ? -6.225 19.794 54.543 1.00 19.37 264 LEU H CA 1
ATOM 18460 C C . LEU H 1 264 ? -6.427 20.358 55.961 1.00 20.06 264 LEU H C 1
ATOM 18461 O O . LEU H 1 264 ? -5.509 20.327 56.784 1.00 20.18 264 LEU H O 1
ATOM 18466 N N . GLY H 1 265 ? -7.623 20.877 56.237 1.00 20.62 265 GLY H N 1
ATOM 18467 C CA . GLY H 1 265 ? -7.937 21.477 57.532 1.00 21.44 265 GLY H CA 1
ATOM 18468 C C . GLY H 1 265 ? -7.279 22.825 57.787 1.00 22.22 265 GLY H C 1
ATOM 18469 O O . GLY H 1 265 ? -7.117 23.220 58.937 1.00 22.70 265 GLY H O 1
ATOM 18470 N N . GLN H 1 266 ? -6.913 23.539 56.725 1.00 22.57 266 GLN H N 1
ATOM 18471 C CA . GLN H 1 266 ? -6.224 24.820 56.857 1.00 23.41 266 GLN H CA 1
ATOM 18472 C C . GLN H 1 266 ? -7.116 26.001 56.518 1.00 24.11 266 GLN H C 1
ATOM 18473 O O . GLN H 1 266 ? -8.147 25.856 55.867 1.00 23.80 266 GLN H O 1
ATOM 18479 N N . ASP H 1 267 ? -6.701 27.175 56.986 1.00 25.35 267 ASP H N 1
ATOM 18480 C CA . ASP H 1 267 ? -7.428 28.419 56.735 1.00 26.27 267 ASP H CA 1
ATOM 18481 C C . ASP H 1 267 ? -7.354 28.843 55.262 1.00 26.21 267 ASP H C 1
ATOM 18482 O O . ASP H 1 267 ? -6.310 28.685 54.620 1.00 25.91 267 ASP H O 1
ATOM 18487 N N . PRO H 1 268 ? -8.461 29.393 54.726 1.00 26.55 268 PRO H N 1
ATOM 18488 C CA . PRO H 1 268 ? -8.429 29.896 53.351 1.00 26.65 268 PRO H CA 1
ATOM 18489 C C . PRO H 1 268 ? -7.430 31.035 53.219 1.00 27.25 268 PRO H C 1
ATOM 18490 O O . PRO H 1 268 ? -7.345 31.864 54.116 1.00 27.85 268 PRO H O 1
ATOM 18494 N N . LEU H 1 269 ? -6.679 31.057 52.120 1.00 27.40 269 LEU H N 1
ATOM 18495 C CA . LEU H 1 269 ? -5.549 31.982 51.955 1.00 28.13 269 LEU H CA 1
ATOM 18496 C C . LEU H 1 269 ? -5.920 33.223 51.160 1.00 28.81 269 LEU H C 1
ATOM 18497 O O . LEU H 1 269 ? -5.757 34.348 51.631 1.00 29.61 269 LEU H O 1
ATOM 18502 N N . PHE H 1 270 ? -6.395 33.006 49.940 1.00 28.85 270 PHE H N 1
ATOM 18503 C CA . PHE H 1 270 ? -6.761 34.093 49.043 1.00 29.43 270 PHE H CA 1
ATOM 18504 C C . PHE H 1 270 ? -8.158 34.594 49.397 1.00 29.85 270 PHE H C 1
ATOM 18505 O O . PHE H 1 270 ? -8.972 33.836 49.918 1.00 29.34 270 PHE H O 1
ATOM 18513 N N . PRO H 1 271 ? -8.445 35.875 49.107 1.00 30.77 271 PRO H N 1
ATOM 18514 C CA . PRO H 1 271 ? -9.767 36.431 49.416 1.00 31.40 271 PRO H CA 1
ATOM 18515 C C . PRO H 1 271 ? -10.887 35.986 48.457 1.00 31.44 271 PRO H C 1
ATOM 18516 O O . PRO H 1 271 ? -12.065 36.216 48.744 1.00 31.86 271 PRO H O 1
ATOM 18520 N N . ASP H 1 272 ? -10.522 35.339 47.349 1.00 31.14 272 ASP H N 1
ATOM 18521 C CA . ASP H 1 272 ? -11.469 35.009 46.284 1.00 31.13 272 ASP H CA 1
ATOM 18522 C C . ASP H 1 272 ? -12.553 34.049 46.751 1.00 31.20 272 ASP H C 1
ATOM 18523 O O . ASP H 1 272 ? -12.290 33.153 47.547 1.00 31.12 272 ASP H O 1
ATOM 18528 N N . SER H 1 273 ? -13.763 34.229 46.231 1.00 31.71 273 SER H N 1
ATOM 18529 C CA . SER H 1 273 ? -14.913 33.428 46.643 1.00 31.91 273 SER H CA 1
ATOM 18530 C C . SER H 1 273 ? -15.836 33.174 45.460 1.00 32.11 273 SER H C 1
ATOM 18531 O O . SER H 1 273 ? -15.617 33.711 44.375 1.00 32.41 273 SER H O 1
ATOM 18534 N N . ALA H 1 274 ? -16.871 32.366 45.683 1.00 32.30 274 ALA H N 1
ATOM 18535 C CA . ALA H 1 274 ? -17.808 31.965 44.631 1.00 32.58 274 ALA H CA 1
ATOM 18536 C C . ALA H 1 274 ? -18.338 33.138 43.811 1.00 33.57 274 ALA H C 1
ATOM 18537 O O . ALA H 1 274 ? -18.379 33.067 42.587 1.00 33.51 274 ALA H O 1
ATOM 18539 N N . ASP H 1 275 ? -18.730 34.216 44.485 1.00 34.95 275 ASP H N 1
ATOM 18540 C CA . ASP H 1 275 ? -19.271 35.405 43.806 1.00 36.10 275 ASP H CA 1
ATOM 18541 C C . ASP H 1 275 ? -18.279 36.033 42.826 1.00 36.18 275 ASP H C 1
ATOM 18542 O O . ASP H 1 275 ? -18.683 36.606 41.809 1.00 36.56 275 ASP H O 1
ATOM 18547 N N . ASP H 1 276 ? -16.990 35.919 43.139 1.00 36.04 276 ASP H N 1
ATOM 18548 C CA . ASP H 1 276 ? -15.929 36.537 42.338 1.00 36.28 276 ASP H CA 1
ATOM 18549 C C . ASP H 1 276 ? -15.677 35.772 41.033 1.00 35.87 276 ASP H C 1
ATOM 18550 O O . ASP H 1 276 ? -15.119 36.314 40.083 1.00 35.86 276 ASP H O 1
ATOM 18555 N N . VAL H 1 277 ? -16.093 34.509 41.004 1.00 35.78 277 VAL H N 1
ATOM 18556 C CA . VAL H 1 277 ? -16.033 33.682 39.803 1.00 35.34 277 VAL H CA 1
ATOM 18557 C C . VAL H 1 277 ? -17.288 33.978 39.001 1.00 35.88 277 VAL H C 1
ATOM 18558 O O . VAL H 1 277 ? -18.371 34.101 39.583 1.00 35.80 277 VAL H O 1
ATOM 18562 N N . ASN H 1 278 ? -17.154 34.088 37.679 1.00 36.23 278 ASN H N 1
ATOM 18563 C CA . ASN H 1 278 ? -18.279 34.523 36.842 1.00 37.10 278 ASN H CA 1
ATOM 18564 C C . ASN H 1 278 ? -19.434 33.535 36.853 1.00 37.13 278 ASN H C 1
ATOM 18565 O O . ASN H 1 278 ? -19.216 32.335 36.974 1.00 36.50 278 ASN H O 1
ATOM 18570 N N . PRO H 1 279 ? -20.671 34.040 36.712 1.00 38.31 279 PRO H N 1
ATOM 18571 C CA . PRO H 1 279 ? -21.834 33.181 36.940 1.00 38.56 279 PRO H CA 1
ATOM 18572 C C . PRO H 1 279 ? -21.978 32.014 35.963 1.00 38.29 279 PRO H C 1
ATOM 18573 O O . PRO H 1 279 ? -22.601 31.016 36.316 1.00 38.08 279 PRO H O 1
ATOM 18577 N N . ILE H 1 280 ? -21.415 32.123 34.761 1.00 38.32 280 ILE H N 1
ATOM 18578 C CA . ILE H 1 280 ? -21.633 31.089 33.743 1.00 38.45 280 ILE H CA 1
ATOM 18579 C C . ILE H 1 280 ? -20.762 29.837 33.990 1.00 37.17 280 ILE H C 1
ATOM 18580 O O . ILE H 1 280 ? -21.201 28.717 33.736 1.00 36.18 280 ILE H O 1
ATOM 18585 N N . VAL H 1 281 ? -19.546 30.031 34.498 1.00 36.65 281 VAL H N 1
ATOM 18586 C CA . VAL H 1 281 ? -18.718 28.915 34.966 1.00 35.96 281 VAL H CA 1
ATOM 18587 C C . VAL H 1 281 ? -19.375 28.280 36.185 1.00 35.87 281 VAL H C 1
ATOM 18588 O O . VAL H 1 281 ? -19.440 27.054 36.301 1.00 35.18 281 VAL H O 1
ATOM 18592 N N . MET H 1 282 ? -19.854 29.138 37.082 1.00 36.28 282 MET H N 1
ATOM 18593 C CA . MET H 1 282 ? -20.489 28.719 38.325 1.00 36.24 282 MET H CA 1
ATOM 18594 C C . MET H 1 282 ? -21.806 28.004 38.040 1.00 35.80 282 MET H C 1
ATOM 18595 O O . MET H 1 282 ? -22.183 27.084 38.762 1.00 35.71 282 MET H O 1
ATOM 18600 N N . ASN H 1 283 ? -22.503 28.435 36.990 1.00 35.59 283 ASN H N 1
ATOM 18601 C CA . ASN H 1 283 ? -23.729 27.772 36.548 1.00 35.47 283 ASN H CA 1
ATOM 18602 C C . ASN H 1 283 ? -23.422 26.363 36.034 1.00 34.84 283 ASN H C 1
ATOM 18603 O O . ASN H 1 283 ? -24.224 25.435 36.211 1.00 34.94 283 ASN H O 1
ATOM 18608 N N . GLY H 1 284 ? -22.257 26.216 35.402 1.00 33.90 284 GLY H N 1
ATOM 18609 C CA . GLY H 1 284 ? -21.725 24.911 35.038 1.00 32.94 284 GLY H CA 1
ATOM 18610 C C . GLY H 1 284 ? -21.564 24.015 36.254 1.00 32.40 284 GLY H C 1
ATOM 18611 O O . GLY H 1 284 ? -21.997 22.866 36.231 1.00 31.95 284 GLY H O 1
ATOM 18612 N N . ILE H 1 285 ? -20.956 24.545 37.318 1.00 32.00 285 ILE H N 1
ATOM 18613 C CA . ILE H 1 285 ? -20.759 23.790 38.560 1.00 31.61 285 ILE H CA 1
ATOM 18614 C C . ILE H 1 285 ? -22.098 23.383 39.164 1.00 32.06 285 ILE H C 1
ATOM 18615 O O . ILE H 1 285 ? -22.290 22.234 39.555 1.00 31.54 285 ILE H O 1
ATOM 18620 N N . SER H 1 286 ? -23.012 24.341 39.250 1.00 33.40 286 SER H N 1
ATOM 18621 C CA . SER H 1 286 ? -24.339 24.096 39.797 1.00 34.13 286 SER H CA 1
ATOM 18622 C C . SER H 1 286 ? -25.187 23.343 38.776 1.00 34.32 286 SER H C 1
ATOM 18623 O O . SER H 1 286 ? -26.243 22.817 39.111 1.00 34.84 286 SER H O 1
#

Organism: Streptococcus sanguinis (strain SK36) (NCBI:txid388919)